Protein AF-0000000083237982 (afdb_homodimer)

Secondary structure (DSSP, 8-state):
-----HHHHHHHHHHHHHHTSSSS---HHHHHHHHHH---TTHHHHHTTSSSTTTHHHHHHHHHHHHHHHTTSHHHHHHHHHHHHHHHHHHHHHTPPPPSBTTTSSB--TTT--GGGGSHHHHHHHHHIIIIIISHHHHHHHHHHHSSTT-------------TTS----------SS-EEEEEPP--HHHHHHHHHHHHHHHHHHHHHHH-TT--HHHHHHHHHHHHTT--HHHHHHHHHTTSS--HHHHHHHHHHHHHHHHHHHHHHHHHTTTSSBPPEEEEEEEEEEEEEEETTTEEEEEEEEEEEEEEEEPPHHHHHTS-GGGSSHHHHHHHHHTTTTPPP-GGGTSPPHHHHHHHHHHHHHHHHHHHHHHTEEES-TTTSPPSSPPPSSBPP----EEEEPPPBSS-TTSHHHHHHHHHHHHHHHT--HHHHHTSBEEEEE-HHHHHHHHHHHHHHTT-S-HHHHTTTEEEEEPHHHHHHHHHHHHHHHTT--TT-TT--SHHHHHHHHT--SS-GGGGT-HHHHHHHHHHHHHHHHHHHHHHHTT-TTSPP----EEE-HHHHHHHHHHHIIIIISHHHHHHHHTSS-HHHHHHHHHHHHHHHHHHHHHHHHHTBHHHHHHHHHHHHHHTTTSTT-TTHHHHHHHHHHIIIIIS-HHHHHHHHHTTEE-TTS-TT--EEHHHHHHHHHHHHHHHHHHT-TT--HHHIIIIIGGGHHHHHHHHHHHHHHTTEEEEE--------HHHHHHHHHHHHHHTTT--S--SSS--PPPPP-HHHHHHHHHHHHHHSHHHHIIIIITTTS---TT--SGGGSS--S-------/-----HHHHHHHHHHHHHHTSSSS---HHHHHHHHHH---TTHHHHHTTSSSTTTHHHHHHHHHHHHHHHTTSHHHHHHHHHHHHHHHHHHHHHTPPPPSBTTTSSB--TTT--GGGGSHHHHHHHHHIIIIIISHHHHHHHHHHHSSTT-------------SS-------S---SS-EEEEEPP--HHHHHHHHHHHHHHHHHHHHHHH-TT--HHHHHHHHHHHHTT--HHHHHHHHHTTSS--HHHHHHHHHHHHHHHHHHHHHHHHHTTTSSBPPEEEEEEEEEEEEEEETTTEEEEEEEEEEEEEEEEPPHHHHHTS-GGGSSHHHHHHHHHTTTTPPP-GGGTSPPHHHHHHHHHHHHHHHHHHHHHHTEEES-TTTSPPSSPPPSSBPP-PPPEEEEPPPBSS-TTSHHHHHHHHHHHHHHHT--HHHHHTSBEEEEE-HHHHHHHHHHHHHHTT-SSHHHHTTTEEEEEPHHHHHHHHHHHHHHHTT--TT-TT--SHHHHHHHHT---S-GGGGT-HHHHHHHHHHHHHHHHHHHHHHHTT-TTSPP----EEE-HHHHHHHHHHHIIIIISHHHHHHHHTSSSHHHHHHHHHHHHHHHHHHHHHHHHHTBHHHHHHHHHHHHHHTTTSTT-HHHHHHHHHHHHIIIIIS-HHHHHHHHHTTEE-TTS-TT--EEHHHHHHHHHHHHHHHHHHT-TT--HHHIIIIIGGGHHHHHHHHHHHHHHTTEEEEE--------HHHHHHHHHHHHHHTTT--S--SS---PPPPP-HHHHHHHHHHHHHHSHHHHIIIIITTTS---TT--SGGGSS--S-------

Foldseek 3Di:
DPPDPPVVVVVVVVVQVVCCDPDHHDGPVVVVVCLVPPPPPPSCVVCVCCVPPVNVVVNVVVVVVVLVVLCPDPVSVVVVVVVVVVVLVVVQVVLQFDDDDPPNGQADALQDDELVLLDPVNLVVLLCCLCPPRGVVQLVVQLVVCVDPPVCVVCPVPVPPPPPPPDDDDDDDFDDQFFKDWDFPPDDPVLSSLVSSLVSSQVSLQVSCVVPVRNCSQQLNVLLLCLLQLAEQVVQVVCVVSRRHPHNVRNLSSLLNHLVVLLVVLLVVQVVCLPQQAGFAKEKEKFKAWAWDQDPVPGTDIDIFIWMWIKTWDDDPVLVVVFDSVQFHLVNLVVLLQCLVVDADDLVLLDDDPVRVVLVLLLLLLCLLLLCCQFAADAPDQVPFRHVDRDFDAFFALAAIDMAIAFIGRFHLLALVSLVRVVVVVCVSNNDDLCSVLRHQYEYEYALSNVVSPLVNLVVQLLDPDVSSNSSSYDYAHALVNVLLVLLLLLLVLQLWDPVAPLRPGLLLLCVLLPHHSDDVVVVVPSVVSLVSLVQSLSLLSNCLLCVLVVNLVPARPRDYYYDHSVVSRVSSVVSCVCQVDPVNLVVLCPFPDQLQNSSSLSNNVSSLSVQCVQCQLQRRLRSNLSSLSLSLLLVQQGPPPQSCVFRSLQNSCCLPPSRDPSNSSSVSSQQWHANHSDGSSIDGSNVVVVSLSSSLNSSQVSNDRPRDVCCSRSRCRSCVVVSVVSNVVVVVSSVIDIDRDRDDDDRDSSSSSSSSVSCVVSVSNDRHPPDDDDPHDHRDNSSVVSSVSVNVQSVDVVSCCQRHSQSSHDSDNPPDDDNPPPPPPSDPPPDD/DPPDDPVVVVVVVVVQVVCCDPDHHDGPVVVVVCLVPPPPPPSCVVCVCCVPPVNVVVNVVVVVVVLVVLCPDPVSVVVVVVVVVVVLVVVQVVLQFDDDDPPNGQADALQDDELVLLDPVNLVVLLCCLCPPRGVVQLVVQLVVCVDPPVCVVCPVPVVPPPVPPDDDDDPDFDDQFFKDWDFPPDDPVLSSLVSSLVSSQVSLQVSCVVPVRNCSQQLNVLLLCLLQLAEQVVQVVCVVSRRHPHNVRNLSSLLNHLVVLLVVLLVVQVVCLPQQEGFEKEKEKFKAWAWDQDPPPGTDIDIFIWMWIKTWDDDPVLVVVFDSVQFHLVNLVVLLQCLVVDADDLVLLDDDPVRVVLVLLLLLLCLLLLCCQFAADAPDQVPFRHVDRDFDAFFFLAAIDMAIAFIGRFHLLALVSLVRVVVVVCVSNNDDLCSVQRHQYEYEYALSNVVSPLVNLVVQQQPPDVSSNSSSYDYDHALVNVLLVLLLLLLVLQLWDPVAPLRPGLLLLCVLLPHHSDRPVVVVPSVVSLVSLVQSLSLLSNCLLCVLVVCLPDARPRDYYYDHSVVSRVSSVVSCVCQVDPVNLVVLCPFPDQLQNSSSLSSNVSSLSVQCVQCQLQRRLRSNLSSLSLSLLLVQQGPPPQSCVFVSLQNSCCLPPSRDPSNSSSVSSQQWHANRSDGSSIDGSNVNVVSLSSSLNSSQVSNDNDRDVCSSRSRCRSCVVVSVVSNVVVVVSSVIDIDRDDDDDDRDSSSSSSSSVSCVVSVSNDRDPDPPDDDHDHRDNSSVVSSVSVNVQSVDVVSCCQRHSPSSHSSDNPPDDDNPPPPPPSPPPPDD

Structure (mmCIF, N/CA/C/O backbone):
data_AF-0000000083237982-model_v1
#
loop_
_entity.id
_entity.type
_entity.pdbx_description
1 polymer 'DUF6589 domain-containing protein'
#
loop_
_atom_site.group_PDB
_atom_site.id
_atom_site.type_symbol
_atom_site.label_atom_id
_atom_site.label_alt_id
_atom_site.label_comp_id
_atom_site.label_asym_id
_atom_site.label_entity_id
_atom_site.label_seq_id
_atom_site.pdbx_PDB_ins_code
_atom_site.Cartn_x
_atom_site.Cartn_y
_atom_site.Cartn_z
_atom_site.occupancy
_atom_site.B_iso_or_equiv
_atom_site.auth_seq_id
_atom_site.auth_comp_id
_atom_site.auth_asym_id
_atom_site.auth_atom_id
_atom_site.pdbx_PDB_model_num
ATOM 1 N N . MET A 1 1 ? -64.562 21.078 -1.532 1 35.62 1 MET A N 1
ATOM 2 C CA . MET A 1 1 ? -65.812 21.797 -1.558 1 35.62 1 MET A CA 1
ATOM 3 C C . MET A 1 1 ? -66.625 21.516 -0.291 1 35.62 1 MET A C 1
ATOM 5 O O . MET A 1 1 ? -66.812 20.359 0.076 1 35.62 1 MET A O 1
ATOM 9 N N . ALA A 1 2 ? -66.562 22.422 0.444 1 50.56 2 ALA A N 1
ATOM 10 C CA . ALA A 1 2 ? -67.375 22.234 1.658 1 50.56 2 ALA A CA 1
ATOM 11 C C . ALA A 1 2 ? -68.812 21.844 1.324 1 50.56 2 ALA A C 1
ATOM 13 O O . ALA A 1 2 ? -69.5 22.547 0.591 1 50.56 2 ALA A O 1
ATOM 14 N N . THR A 1 3 ? -69.062 20.562 1.205 1 56.03 3 THR A N 1
ATOM 15 C CA . THR A 1 3 ? -70.438 20.078 0.912 1 56.03 3 THR A CA 1
ATOM 16 C C . THR A 1 3 ? -71.438 20.734 1.824 1 56.03 3 THR A C 1
ATOM 18 O O . THR A 1 3 ? -71.312 20.719 3.047 1 56.03 3 THR A O 1
ATOM 21 N N . ASN A 1 4 ? -72.125 21.609 1.245 1 64.25 4 ASN A N 1
ATOM 22 C CA . ASN A 1 4 ? -73.188 22.406 1.899 1 64.25 4 ASN A CA 1
ATOM 23 C C . ASN A 1 4 ? -74.375 21.531 2.32 1 64.25 4 ASN A C 1
ATOM 25 O O . ASN A 1 4 ? -74.938 20.812 1.498 1 64.25 4 ASN A O 1
ATOM 29 N N . HIS A 1 5 ? -74.375 21.172 3.574 1 80.31 5 HIS A N 1
ATOM 30 C CA . HIS A 1 5 ? -75.562 20.516 4.148 1 80.31 5 HIS A CA 1
ATOM 31 C C . HIS A 1 5 ? -76.375 21.5 5.004 1 80.31 5 HIS A C 1
ATOM 33 O O . HIS A 1 5 ? -76.312 21.453 6.234 1 80.31 5 HIS A O 1
ATOM 39 N N . PRO A 1 6 ? -77.125 22.281 4.398 1 82.44 6 PRO A N 1
ATOM 40 C CA . PRO A 1 6 ? -77.75 23.406 5.094 1 82.44 6 PRO A CA 1
ATOM 41 C C . PRO A 1 6 ? -78.562 22.984 6.332 1 82.44 6 PRO A C 1
ATOM 43 O O . PRO A 1 6 ? -78.5 23.656 7.363 1 82.44 6 PRO A O 1
ATOM 46 N N . VAL A 1 7 ? -79.188 21.766 6.223 1 86.44 7 VAL A N 1
ATOM 47 C CA . VAL A 1 7 ? -80.062 21.312 7.332 1 86.44 7 VAL A CA 1
ATOM 48 C C . VAL A 1 7 ? -79.188 20.953 8.523 1 86.44 7 VAL A C 1
ATOM 50 O O . VAL A 1 7 ? -79.5 21.281 9.672 1 86.44 7 VAL A O 1
ATOM 53 N N . VAL A 1 8 ? -78 20.438 8.258 1 89 8 VAL A N 1
ATOM 54 C CA . VAL A 1 8 ? -77.062 20.016 9.312 1 89 8 VAL A CA 1
ATOM 55 C C . VAL A 1 8 ? -76.375 21.219 9.898 1 89 8 VAL A C 1
ATOM 57 O O . VAL A 1 8 ? -76.188 21.312 11.117 1 89 8 VAL A O 1
ATOM 60 N N . ASP A 1 9 ? -76.125 22.281 9.141 1 89.25 9 ASP A N 1
ATOM 61 C CA . ASP A 1 9 ? -75.438 23.484 9.586 1 89.25 9 ASP A CA 1
ATOM 62 C C . ASP A 1 9 ? -76.312 24.312 10.516 1 89.25 9 ASP A C 1
ATOM 64 O O . ASP A 1 9 ? -75.812 24.906 11.477 1 89.25 9 ASP A O 1
ATOM 68 N N . GLU A 1 10 ? -77.562 24.344 10.117 1 87.62 10 GLU A N 1
ATOM 69 C CA . GLU A 1 10 ? -78.5 25.047 10.977 1 87.62 10 GLU A CA 1
ATOM 70 C C . GLU A 1 10 ? -78.562 24.406 12.352 1 87.62 10 GLU A C 1
ATOM 72 O O . GLU A 1 10 ? -78.625 25.094 13.367 1 87.62 10 GLU A O 1
ATOM 77 N N . LYS A 1 11 ? -78.562 23.109 12.336 1 90.81 11 LYS A N 1
ATOM 78 C CA . LYS A 1 11 ? -78.562 22.391 13.594 1 90.81 11 LYS A CA 1
ATOM 79 C C . LYS A 1 11 ? -77.312 22.672 14.406 1 90.81 11 LYS A C 1
ATOM 81 O O . LYS A 1 11 ? -77.375 22.828 15.625 1 90.81 11 LYS A O 1
ATOM 86 N N . VAL A 1 12 ? -76.125 22.688 13.797 1 91.44 12 VAL A N 1
ATOM 87 C CA . VAL A 1 12 ? -74.875 22.984 14.43 1 91.44 12 VAL A CA 1
ATOM 88 C C . VAL A 1 12 ? -74.875 24.375 15.062 1 91.44 12 VAL A C 1
ATOM 90 O O . VAL A 1 12 ? -74.438 24.562 16.203 1 91.44 12 VAL A O 1
ATOM 93 N N . LEU A 1 13 ? -75.562 25.359 14.367 1 89.44 13 LEU A N 1
ATOM 94 C CA . LEU A 1 13 ? -75.688 26.719 14.883 1 89.44 13 LEU A CA 1
ATOM 95 C C . LEU A 1 13 ? -76.562 26.766 16.109 1 89.44 13 LEU A C 1
ATOM 97 O O . LEU A 1 13 ? -76.312 27.469 17.078 1 89.44 13 LEU A O 1
ATOM 101 N N . GLN A 1 14 ? -77.625 25.953 16 1 89.75 14 GLN A N 1
ATOM 102 C CA . GLN A 1 14 ? -78.562 25.875 17.125 1 89.75 14 GLN A CA 1
ATOM 103 C C . GLN A 1 14 ? -77.875 25.297 18.359 1 89.75 14 GLN A C 1
ATOM 105 O O . GLN A 1 14 ? -78.125 25.766 19.484 1 89.75 14 GLN A O 1
ATOM 110 N N . VAL A 1 15 ? -77.062 24.312 18.109 1 92.06 15 VAL A N 1
ATOM 111 C CA . VAL A 1 15 ? -76.312 23.672 19.219 1 92.06 15 VAL A CA 1
ATOM 112 C C . VAL A 1 15 ? -75.25 24.641 19.781 1 92.06 15 VAL A C 1
ATOM 114 O O . VAL A 1 15 ? -75.062 24.703 21 1 92.06 15 VAL A O 1
ATOM 117 N N . CYS A 1 16 ? -74.562 25.422 19.016 1 91.62 16 CYS A N 1
ATOM 118 C CA . CYS A 1 16 ? -73.625 26.406 19.469 1 91.62 16 CYS A CA 1
ATOM 119 C C . CYS A 1 16 ? -74.312 27.453 20.375 1 91.62 16 CYS A C 1
ATOM 121 O O . CYS A 1 16 ? -73.75 27.859 21.375 1 91.62 16 CYS A O 1
ATOM 123 N N . LYS A 1 17 ? -75.562 27.828 19.953 1 88.81 17 LYS A N 1
ATOM 124 C CA . LYS A 1 17 ? -76.312 28.766 20.766 1 88.81 17 LYS A CA 1
ATOM 125 C C . LYS A 1 17 ? -76.688 28.156 22.109 1 88.81 17 LYS A C 1
ATOM 127 O O . LYS A 1 17 ? -76.625 28.812 23.156 1 88.81 17 LYS A O 1
ATOM 132 N N . HIS A 1 18 ? -77.062 26.859 21.984 1 90.94 18 HIS A N 1
ATOM 133 C CA . HIS A 1 18 ? -77.375 26.125 23.219 1 90.94 18 HIS A CA 1
ATOM 134 C C . HIS A 1 18 ? -76.188 26.016 24.125 1 90.94 18 HIS A C 1
ATOM 136 O O . HIS A 1 18 ? -76.312 26.141 25.344 1 90.94 18 HIS A O 1
ATOM 142 N N . LEU A 1 19 ? -74.938 25.797 23.609 1 92 19 LEU A N 1
ATOM 143 C CA . LEU A 1 19 ? -73.688 25.703 24.375 1 92 19 LEU A CA 1
ATOM 144 C C . LEU A 1 19 ? -73.375 27.016 25.078 1 92 19 LEU A C 1
ATOM 146 O O . LEU A 1 19 ? -72.875 27.016 26.203 1 92 19 LEU A O 1
ATOM 150 N N . ASN A 1 20 ? -73.812 28.141 24.438 1 88.31 20 ASN A N 1
ATOM 151 C CA . ASN A 1 20 ? -73.562 29.469 24.953 1 88.31 20 ASN A CA 1
ATOM 152 C C . ASN A 1 20 ? -74.688 30 25.812 1 88.31 20 ASN A C 1
ATOM 154 O O . ASN A 1 20 ? -74.688 31.188 26.156 1 88.31 20 ASN A O 1
ATOM 158 N N . SER A 1 21 ? -75.562 29.172 26.141 1 88.81 21 SER A N 1
ATOM 159 C CA . SER A 1 21 ? -76.75 29.609 26.938 1 88.81 21 SER A CA 1
ATOM 160 C C . SER A 1 21 ? -76.5 29.328 28.422 1 88.81 21 SER A C 1
ATOM 162 O O . SER A 1 21 ? -75.75 28.438 28.781 1 88.81 21 SER A O 1
ATOM 164 N N . LEU A 1 22 ? -77.125 30.125 29.312 1 84.69 22 LEU A N 1
ATOM 165 C CA . LEU A 1 22 ? -77.125 30.016 30.766 1 84.69 22 LEU A CA 1
ATOM 166 C C . LEU A 1 22 ? -77.812 28.766 31.234 1 84.69 22 LEU A C 1
ATOM 168 O O . LEU A 1 22 ? -78.625 28.203 30.516 1 84.69 22 LEU A O 1
ATOM 172 N N . PRO A 1 23 ? -77.375 28.156 32.312 1 85.06 23 PRO A N 1
ATOM 173 C CA . PRO A 1 23 ? -76.562 28.672 33.406 1 85.06 23 PRO A CA 1
ATOM 174 C C . PRO A 1 23 ? -75.062 28.391 33.219 1 85.06 23 PRO A C 1
ATOM 176 O O . PRO A 1 23 ? -74.25 29.031 33.844 1 85.06 23 PRO A O 1
ATOM 179 N N . THR A 1 24 ? -74.75 27.359 32.438 1 86.81 24 THR A N 1
ATOM 180 C CA . THR A 1 24 ? -73.375 27.047 32.219 1 86.81 24 THR A CA 1
ATOM 181 C C . THR A 1 24 ? -72.938 27.234 30.75 1 86.81 24 THR A C 1
ATOM 183 O O . THR A 1 24 ? -73.438 26.5 29.891 1 86.81 24 THR A O 1
ATOM 186 N N . LYS A 1 25 ? -72.125 28.219 30.453 1 88.25 25 LYS A N 1
ATOM 187 C CA . LYS A 1 25 ? -71.688 28.5 29.094 1 88.25 25 LYS A CA 1
ATOM 188 C C . LYS A 1 25 ? -70.375 27.766 28.766 1 88.25 25 LYS A C 1
ATOM 190 O O . LYS A 1 25 ? -69.438 27.797 29.547 1 88.25 25 LYS A O 1
ATOM 195 N N . ILE A 1 26 ? -70.438 27.062 27.75 1 89.06 26 ILE A N 1
ATOM 196 C CA . ILE A 1 26 ? -69.188 26.406 27.297 1 89.06 26 ILE A CA 1
ATOM 197 C C . ILE A 1 26 ? -69 26.609 25.781 1 89.06 26 ILE A C 1
ATOM 199 O O . ILE A 1 26 ? -69.938 27.047 25.109 1 89.06 26 ILE A O 1
ATOM 203 N N . THR A 1 27 ? -67.812 26.469 25.297 1 89.81 27 THR A N 1
ATOM 204 C CA . THR A 1 27 ? -67.562 26.594 23.875 1 89.81 27 THR A CA 1
ATOM 205 C C . THR A 1 27 ? -67.562 25.234 23.188 1 89.81 27 THR A C 1
ATOM 207 O O . THR A 1 27 ? -67.5 24.188 23.844 1 89.81 27 THR A O 1
ATOM 210 N N . PRO A 1 28 ? -67.75 25.188 21.828 1 89.81 28 PRO A N 1
ATOM 211 C CA . PRO A 1 28 ? -67.75 23.906 21.125 1 89.81 28 PRO A CA 1
ATOM 212 C C . PRO A 1 28 ? -66.438 23.109 21.422 1 89.81 28 PRO A C 1
ATOM 214 O O . PRO A 1 28 ? -66.5 21.875 21.531 1 89.81 28 PRO A O 1
ATOM 217 N N . LYS A 1 29 ? -65.375 23.734 21.625 1 92.38 29 LYS A N 1
ATOM 218 C CA . LYS A 1 29 ? -64.125 23.094 21.953 1 92.38 29 LYS A CA 1
ATOM 219 C C . LYS A 1 29 ? -64.188 22.391 23.312 1 92.38 29 LYS A C 1
ATOM 221 O O . LYS A 1 29 ? -63.75 21.234 23.438 1 92.38 29 LYS A O 1
ATOM 226 N N . VAL A 1 30 ? -64.688 23.078 24.203 1 89.81 30 VAL A N 1
ATOM 227 C CA . VAL A 1 30 ? -64.812 22.531 25.547 1 89.81 30 VAL A CA 1
ATOM 228 C C . VAL A 1 30 ? -65.812 21.375 25.531 1 89.81 30 VAL A C 1
ATOM 230 O O . VAL A 1 30 ? -65.625 20.375 26.219 1 89.81 30 VAL A O 1
ATOM 233 N N . PHE A 1 31 ? -66.812 21.547 24.734 1 91.5 31 PHE A N 1
ATOM 234 C CA . PHE A 1 31 ? -67.812 20.5 24.609 1 91.5 31 PHE A CA 1
ATOM 235 C C . PHE A 1 31 ? -67.188 19.188 24.156 1 91.5 31 PHE A C 1
ATOM 237 O O . PHE A 1 31 ? -67.312 18.172 24.812 1 91.5 31 PHE A O 1
ATOM 244 N N . ILE A 1 32 ? -66.5 19.219 22.984 1 91.56 32 ILE A N 1
ATOM 245 C CA . ILE A 1 32 ? -65.938 18 22.422 1 91.56 32 ILE A CA 1
ATOM 246 C C . ILE A 1 32 ? -64.812 17.453 23.344 1 91.56 32 ILE A C 1
ATOM 248 O O . ILE A 1 32 ? -64.688 16.234 23.531 1 91.56 32 ILE A O 1
ATOM 252 N N . SER A 1 33 ? -64 18.266 24 1 91.62 33 SER A N 1
ATOM 253 C CA . SER A 1 33 ? -62.938 17.844 24.906 1 91.62 33 SER A CA 1
ATOM 254 C C . SER A 1 33 ? -63.5 17.094 26.109 1 91.62 33 SER A C 1
ATOM 256 O O . SER A 1 33 ? -63 16.016 26.453 1 91.62 33 SER A O 1
ATOM 258 N N . ARG A 1 34 ? -64.625 17.625 26.578 1 90 34 ARG A N 1
ATOM 259 C CA . ARG A 1 34 ? -65.188 17 27.75 1 90 34 ARG A CA 1
ATOM 260 C C . ARG A 1 34 ? -65.938 15.727 27.359 1 90 34 ARG A C 1
ATOM 262 O O . ARG A 1 34 ? -66 14.758 28.125 1 90 34 ARG A O 1
ATOM 269 N N . PHE A 1 35 ? -66.562 15.82 26.203 1 91.75 35 PHE A N 1
ATOM 270 C CA . PHE A 1 35 ? -67.25 14.625 25.688 1 91.75 35 PHE A CA 1
ATOM 271 C C . PHE A 1 35 ? -66.25 13.461 25.609 1 91.75 35 PHE A C 1
ATOM 273 O O . PHE A 1 35 ? -66.562 12.336 25.969 1 91.75 35 PHE A O 1
ATOM 280 N N . LEU A 1 36 ? -65 13.711 25.219 1 91 36 LEU A N 1
ATOM 281 C CA . LEU A 1 36 ? -64 12.68 25 1 91 36 LEU A CA 1
ATOM 282 C C . LEU A 1 36 ? -63.344 12.25 26.297 1 91 36 LEU A C 1
ATOM 284 O O . LEU A 1 36 ? -62.844 11.125 26.422 1 91 36 LEU A O 1
ATOM 288 N N . GLN A 1 37 ? -63.375 13.023 27.453 1 89.19 37 GLN A N 1
ATOM 289 C CA . GLN A 1 37 ? -62.594 12.758 28.656 1 89.19 37 GLN A CA 1
ATOM 290 C C . GLN A 1 37 ? -63.469 12.359 29.828 1 89.19 37 GLN A C 1
ATOM 292 O O . GLN A 1 37 ? -63 11.703 30.766 1 89.19 37 GLN A O 1
ATOM 297 N N . SER A 1 38 ? -64.688 12.711 29.75 1 86.69 38 SER A N 1
ATOM 298 C CA . SER A 1 38 ? -65.562 12.586 30.922 1 86.69 38 SER A CA 1
ATOM 299 C C . SER A 1 38 ? -65.812 11.125 31.297 1 86.69 38 SER A C 1
ATOM 301 O O . SER A 1 38 ? -65.938 10.273 30.422 1 86.69 38 SER A O 1
ATOM 303 N N . GLY A 1 39 ? -65.75 10.859 32.594 1 81.5 39 GLY A N 1
ATOM 304 C CA . GLY A 1 39 ? -66 9.523 33.125 1 81.5 39 GLY A CA 1
ATOM 305 C C . GLY A 1 39 ? -67.438 9.258 33.469 1 81.5 39 GLY A C 1
ATOM 306 O O . GLY A 1 39 ? -67.75 8.219 34.062 1 81.5 39 GLY A O 1
ATOM 307 N N . HIS A 1 40 ? -68.25 10.305 33.125 1 82.06 40 HIS A N 1
ATOM 308 C CA . HIS A 1 40 ? -69.688 10.102 33.406 1 82.06 40 HIS A CA 1
ATOM 309 C C . HIS A 1 40 ? -70.188 8.82 32.75 1 82.06 40 HIS A C 1
ATOM 311 O O . HIS A 1 40 ? -69.812 8.539 31.594 1 82.06 40 HIS A O 1
ATOM 317 N N . SER A 1 41 ? -70.938 8.023 33.438 1 78.94 41 SER A N 1
ATOM 318 C CA . SER A 1 41 ? -71.25 6.648 33.094 1 78.94 41 SER A CA 1
ATOM 319 C C . SER A 1 41 ? -71.938 6.559 31.719 1 78.94 41 SER A C 1
ATOM 321 O O . SER A 1 41 ? -71.75 5.559 31.016 1 78.94 41 SER A O 1
ATOM 323 N N . ASP A 1 42 ? -72.562 7.562 31.125 1 80.5 42 ASP A N 1
ATOM 324 C CA . ASP A 1 42 ? -73.312 7.477 29.875 1 80.5 42 ASP A CA 1
ATOM 325 C C . ASP A 1 42 ? -72.438 7.887 28.688 1 80.5 42 ASP A C 1
ATOM 327 O O . ASP A 1 42 ? -72.75 7.543 27.547 1 80.5 42 ASP A O 1
ATOM 331 N N . LEU A 1 43 ? -71.438 8.578 28.938 1 83.56 43 LEU A N 1
ATOM 332 C CA . LEU A 1 43 ? -70.688 9.195 27.844 1 83.56 43 LEU A CA 1
ATOM 333 C C . LEU A 1 43 ? -69.75 8.195 27.203 1 83.56 43 LEU A C 1
ATOM 335 O O . LEU A 1 43 ? -69.562 8.172 25.984 1 83.56 43 LEU A O 1
ATOM 339 N N . PRO A 1 44 ? -69.125 7.301 27.953 1 80.75 44 PRO A N 1
ATOM 340 C CA . PRO A 1 44 ? -68.312 6.289 27.328 1 80.75 44 PRO A CA 1
ATOM 341 C C . PRO A 1 44 ? -69 5.418 26.312 1 80.75 44 PRO A C 1
ATOM 343 O O . PRO A 1 44 ? -68.438 5.027 25.297 1 80.75 44 PRO A O 1
ATOM 346 N N . LEU A 1 45 ? -70.25 5.18 26.547 1 79.06 45 LEU A N 1
ATOM 347 C CA . LEU A 1 45 ? -71.062 4.367 25.656 1 79.06 45 LEU A CA 1
ATOM 348 C C . LEU A 1 45 ? -71.312 5.082 24.312 1 79.06 45 LEU A C 1
ATOM 350 O O . LEU A 1 45 ? -71.375 4.441 23.266 1 79.06 45 LEU A O 1
ATOM 354 N N . LEU A 1 46 ? -71.375 6.402 24.453 1 80.5 46 LEU A N 1
ATOM 355 C CA . LEU A 1 46 ? -71.625 7.203 23.266 1 80.5 46 LEU A CA 1
ATOM 356 C C . LEU A 1 46 ? -70.375 7.309 22.391 1 80.5 46 LEU A C 1
ATOM 358 O O . LEU A 1 46 ? -70.5 7.5 21.188 1 80.5 46 LEU A O 1
ATOM 362 N N . ARG A 1 47 ? -69.125 7.148 23.031 1 84.38 47 ARG A N 1
ATOM 363 C CA . ARG A 1 47 ? -67.938 7.301 22.234 1 84.38 47 ARG A CA 1
ATOM 364 C C . ARG A 1 47 ? -67.25 5.949 22 1 84.38 47 ARG A C 1
ATOM 366 O O . ARG A 1 47 ? -66.125 5.891 21.5 1 84.38 47 ARG A O 1
ATOM 373 N N . GLY A 1 48 ? -67.875 4.828 22.328 1 79.25 48 GLY A N 1
ATOM 374 C CA . GLY A 1 48 ? -67.312 3.49 22.281 1 79.25 48 GLY A CA 1
ATOM 375 C C . GLY A 1 48 ? -66.75 3.121 20.891 1 79.25 48 GLY A C 1
ATOM 376 O O . GLY A 1 48 ? -65.812 2.324 20.766 1 79.25 48 GLY A O 1
ATOM 377 N N . HIS A 1 49 ? -67.312 3.725 19.828 1 83.06 49 HIS A N 1
ATOM 378 C CA . HIS A 1 49 ? -66.938 3.283 18.5 1 83.06 49 HIS A CA 1
ATOM 379 C C . HIS A 1 49 ? -65.938 4.223 17.859 1 83.06 49 HIS A C 1
ATOM 381 O O . HIS A 1 49 ? -65.5 4.035 16.703 1 83.06 49 HIS A O 1
ATOM 387 N N . TRP A 1 50 ? -65.438 5.148 18.656 1 90.44 50 TRP A N 1
ATOM 388 C CA . TRP A 1 50 ? -64.562 6.172 18.078 1 90.44 50 TRP A CA 1
ATOM 389 C C . TRP A 1 50 ? -63.188 5.594 17.703 1 90.44 50 TRP A C 1
ATOM 391 O O . TRP A 1 50 ? -62.531 6.074 16.781 1 90.44 50 TRP A O 1
ATOM 401 N N . ALA A 1 51 ? -62.688 4.543 18.438 1 88.5 51 ALA A N 1
ATOM 402 C CA . ALA A 1 51 ? -61.375 3.977 18.219 1 88.5 51 ALA A CA 1
ATOM 403 C C . ALA A 1 51 ? -61.469 2.576 17.625 1 88.5 51 ALA A C 1
ATOM 405 O O . ALA A 1 51 ? -60.438 1.952 17.328 1 88.5 51 ALA A O 1
ATOM 406 N N . GLY A 1 52 ? -62.688 2.111 17.391 1 87.69 52 GLY A N 1
ATOM 407 C CA . GLY A 1 52 ? -62.875 0.762 16.891 1 87.69 52 GLY A CA 1
ATOM 408 C C . GLY A 1 52 ? -63 0.701 15.383 1 87.69 52 GLY A C 1
ATOM 409 O O . GLY A 1 52 ? -62.969 1.734 14.711 1 87.69 52 GLY A O 1
ATOM 410 N N . ASP A 1 53 ? -63.25 -0.414 14.773 1 87.25 53 ASP A N 1
ATOM 411 C CA . ASP A 1 53 ? -63.219 -0.729 13.344 1 87.25 53 ASP A CA 1
ATOM 412 C C . ASP A 1 53 ? -64.25 0.08 12.594 1 87.25 53 ASP A C 1
ATOM 414 O O . ASP A 1 53 ? -64 0.558 11.484 1 87.25 53 ASP A O 1
ATOM 418 N N . LYS A 1 54 ? -65.438 0.337 13.273 1 86.62 54 LYS A N 1
ATOM 419 C CA . LYS A 1 54 ? -66.562 0.961 12.578 1 86.62 54 LYS A CA 1
ATOM 420 C C . LYS A 1 54 ? -66.438 2.482 12.602 1 86.62 54 LYS A C 1
ATOM 422 O O . LYS A 1 54 ? -66.938 3.162 11.711 1 86.62 54 LYS A O 1
ATOM 427 N N . GLY A 1 55 ? -65.688 2.953 13.656 1 90.31 55 GLY A N 1
ATOM 428 C CA . GLY A 1 55 ? -65.75 4.398 13.812 1 90.31 55 GLY A CA 1
ATOM 429 C C . GLY A 1 55 ? -64.375 5.055 13.586 1 90.31 55 GLY A C 1
ATOM 430 O O . GLY A 1 55 ? -64.312 6.277 13.484 1 90.31 55 GLY A O 1
ATOM 431 N N . ILE A 1 56 ? -63.25 4.242 13.344 1 92.81 56 ILE A N 1
ATOM 432 C CA . ILE A 1 56 ? -61.906 4.777 13.336 1 92.81 56 ILE A CA 1
ATOM 433 C C . ILE A 1 56 ? -61.719 5.66 12.102 1 92.81 56 ILE A C 1
ATOM 435 O O . ILE A 1 56 ? -61.031 6.699 12.18 1 92.81 56 ILE A O 1
ATOM 439 N N . ASN A 1 57 ? -62.312 5.379 10.961 1 92.75 57 ASN A N 1
ATOM 440 C CA . ASN A 1 57 ? -62.125 6.141 9.727 1 92.75 57 ASN A CA 1
ATOM 441 C C . ASN A 1 57 ? -62.688 7.562 9.859 1 92.75 57 ASN A C 1
ATOM 443 O O . ASN A 1 57 ? -62 8.523 9.477 1 92.75 57 ASN A O 1
ATOM 447 N N . THR A 1 58 ? -63.938 7.66 10.438 1 91.62 58 THR A N 1
ATOM 448 C CA . THR A 1 58 ? -64.562 8.977 10.602 1 91.62 58 THR A CA 1
ATOM 449 C C . THR A 1 58 ? -63.812 9.781 11.672 1 91.62 58 THR A C 1
ATOM 451 O O . THR A 1 58 ? -63.781 11.008 11.609 1 91.62 58 THR A O 1
ATOM 454 N N . THR A 1 59 ? -63.25 9.062 12.664 1 93.38 59 THR A N 1
ATOM 455 C CA . THR A 1 59 ? -62.438 9.742 13.688 1 93.38 59 THR A CA 1
ATOM 456 C C . THR A 1 59 ? -61.188 10.336 13.094 1 93.38 59 THR A C 1
ATOM 458 O O . THR A 1 59 ? -60.812 11.484 13.383 1 93.38 59 THR A O 1
ATOM 461 N N . MET A 1 60 ? -60.5 9.578 12.203 1 94 60 MET A N 1
ATOM 462 C CA . MET A 1 60 ? -59.281 10.062 11.578 1 94 60 MET A CA 1
ATOM 463 C C . MET A 1 60 ? -59.562 11.211 10.617 1 94 60 MET A C 1
ATOM 465 O O . MET A 1 60 ? -58.75 12.117 10.469 1 94 60 MET A O 1
ATOM 469 N N . GLU A 1 61 ? -60.781 11.188 9.992 1 93.44 61 GLU A N 1
ATOM 470 C CA . GLU A 1 61 ? -61.188 12.305 9.156 1 93.44 61 GLU A CA 1
ATOM 471 C C . GLU A 1 61 ? -61.344 13.586 9.977 1 93.44 61 GLU A C 1
ATOM 473 O O . GLU A 1 61 ? -61.031 14.68 9.484 1 93.44 61 GLU A O 1
ATOM 478 N N . LEU A 1 62 ? -61.812 13.406 11.18 1 93.31 62 LEU A N 1
ATOM 479 C CA . LEU A 1 62 ? -61.906 14.555 12.078 1 93.31 62 LEU A CA 1
ATOM 480 C C . LEU A 1 62 ? -60.531 15.133 12.391 1 93.31 62 LEU A C 1
ATOM 482 O O . LEU A 1 62 ? -60.375 16.359 12.438 1 93.31 62 LEU A O 1
ATOM 486 N N . VAL A 1 63 ? -59.531 14.25 12.648 1 94.31 63 VAL A N 1
ATOM 487 C CA . VAL A 1 63 ? -58.156 14.695 12.906 1 94.31 63 VAL A CA 1
ATOM 488 C C . VAL A 1 63 ? -57.625 15.461 11.703 1 94.31 63 VAL A C 1
ATOM 490 O O . VAL A 1 63 ? -56.969 16.5 11.859 1 94.31 63 VAL A O 1
ATOM 493 N N . GLU A 1 64 ? -57.938 15.023 10.539 1 94.69 64 GLU A N 1
ATOM 494 C CA . GLU A 1 64 ? -57.5 15.688 9.312 1 94.69 64 GLU A CA 1
ATOM 495 C C . GLU A 1 64 ? -58.125 17.062 9.18 1 94.69 64 GLU A C 1
ATOM 497 O O . GLU A 1 64 ? -57.5 18.016 8.734 1 94.69 64 GLU A O 1
ATOM 502 N N . THR A 1 65 ? -59.375 17.125 9.555 1 93.31 65 THR A N 1
ATOM 503 C CA . THR A 1 65 ? -60.094 18.391 9.516 1 93.31 65 THR A CA 1
ATOM 504 C C . THR A 1 65 ? -59.469 19.391 10.492 1 93.31 65 THR A C 1
ATOM 506 O O . THR A 1 65 ? -59.281 20.562 10.164 1 93.31 65 THR A O 1
ATOM 509 N N . LEU A 1 66 ? -59.156 18.859 11.68 1 94 66 LEU A N 1
ATOM 510 C CA . LEU A 1 66 ? -58.5 19.703 12.672 1 94 66 LEU A CA 1
ATOM 511 C C . LEU A 1 66 ? -57.156 20.203 12.148 1 94 66 LEU A C 1
ATOM 513 O O . LEU A 1 66 ? -56.844 21.375 12.297 1 94 66 LEU A O 1
ATOM 517 N N . ARG A 1 67 ? -56.344 19.328 11.531 1 94.12 67 ARG A N 1
ATOM 518 C CA . ARG A 1 67 ? -55.062 19.672 10.922 1 94.12 67 ARG A CA 1
ATOM 519 C C . ARG A 1 67 ? -55.25 20.812 9.922 1 94.12 67 ARG A C 1
ATOM 521 O O . ARG A 1 67 ? -54.438 21.766 9.914 1 94.12 67 ARG A O 1
ATOM 528 N N . SER A 1 68 ? -56.312 20.766 9.023 1 92.88 68 SER A N 1
ATOM 529 C CA . SER A 1 68 ? -56.531 21.766 8 1 92.88 68 SER A CA 1
ATOM 530 C C . SER A 1 68 ? -56.812 23.125 8.617 1 92.88 68 SER A C 1
ATOM 532 O O . SER A 1 68 ? -56.375 24.156 8.102 1 92.88 68 SER A O 1
ATOM 534 N N . VAL A 1 69 ? -57.5 23.125 9.742 1 91.94 69 VAL A N 1
ATOM 535 C CA . VAL A 1 69 ? -57.844 24.359 10.438 1 91.94 69 VAL A CA 1
ATOM 536 C C . VAL A 1 69 ? -56.594 24.938 11.094 1 91.94 69 VAL A C 1
ATOM 538 O O . VAL A 1 69 ? -56.344 26.141 11.016 1 91.94 69 VAL A O 1
ATOM 541 N N . ILE A 1 70 ? -55.844 24.094 11.703 1 93.81 70 ILE A N 1
ATOM 542 C CA . ILE A 1 70 ? -54.625 24.484 12.43 1 93.81 70 ILE A CA 1
ATOM 543 C C . ILE A 1 70 ? -53.594 25.078 11.453 1 93.81 70 ILE A C 1
ATOM 545 O O . ILE A 1 70 ? -52.969 26.094 11.75 1 93.81 70 ILE A O 1
ATOM 549 N N . ASN A 1 71 ? -53.469 24.562 10.242 1 92.88 71 ASN A N 1
ATOM 550 C CA . ASN A 1 71 ? -52.438 24.906 9.281 1 92.88 71 ASN A CA 1
ATOM 551 C C . ASN A 1 71 ? -52.75 26.219 8.555 1 92.88 71 ASN A C 1
ATOM 553 O O . ASN A 1 71 ? -51.969 26.672 7.715 1 92.88 71 ASN A O 1
ATOM 557 N N . LYS A 1 72 ? -53.812 26.891 8.859 1 90.25 72 LYS A N 1
ATOM 558 C CA . LYS A 1 72 ? -54.219 28.109 8.18 1 90.25 72 LYS A CA 1
ATOM 559 C C . LYS A 1 72 ? -53.344 29.281 8.594 1 90.25 72 LYS A C 1
ATOM 561 O O . LYS A 1 72 ? -53.281 30.297 7.891 1 90.25 72 LYS A O 1
ATOM 566 N N . THR A 1 73 ? -52.719 29.141 9.812 1 92.88 73 THR A N 1
ATOM 567 C CA . THR A 1 73 ? -51.844 30.203 10.273 1 92.88 73 THR A CA 1
ATOM 568 C C . THR A 1 73 ? -50.406 29.688 10.445 1 92.88 73 THR A C 1
ATOM 570 O O . THR A 1 73 ? -50.188 28.484 10.523 1 92.88 73 THR A O 1
ATOM 573 N N . SER A 1 74 ? -49.5 30.609 10.469 1 92.19 74 SER A N 1
ATOM 574 C CA . SER A 1 74 ? -48.094 30.25 10.656 1 92.19 74 SER A CA 1
ATOM 575 C C . SER A 1 74 ? -47.844 29.672 12.047 1 92.19 74 SER A C 1
ATOM 577 O O . SER A 1 74 ? -47.094 28.719 12.195 1 92.19 74 SER A O 1
ATOM 579 N N . VAL A 1 75 ? -48.5 30.188 13 1 93 75 VAL A N 1
ATOM 580 C CA . VAL A 1 75 ? -48.375 29.719 14.375 1 93 75 VAL A CA 1
ATOM 581 C C . VAL A 1 75 ? -48.938 28.297 14.484 1 93 75 VAL A C 1
ATOM 583 O O . VAL A 1 75 ? -48.344 27.438 15.141 1 93 75 VAL A O 1
ATOM 586 N N . GLY A 1 76 ? -50.094 28.172 13.828 1 93.25 76 GLY A N 1
ATOM 587 C CA . GLY A 1 76 ? -50.688 26.844 13.82 1 93.25 76 GLY A CA 1
ATOM 588 C C . GLY A 1 76 ? -49.812 25.797 13.156 1 93.25 76 GLY A C 1
ATOM 589 O O . GLY A 1 76 ? -49.688 24.672 13.664 1 93.25 76 GLY A O 1
ATOM 590 N N . ARG A 1 77 ? -49.125 26.156 12.039 1 94.44 77 ARG A N 1
ATOM 591 C CA . ARG A 1 77 ? -48.25 25.25 11.328 1 94.44 77 ARG A CA 1
ATOM 592 C C . ARG A 1 77 ? -47.062 24.844 12.195 1 94.44 77 ARG A C 1
ATOM 594 O O . ARG A 1 77 ? -46.688 23.672 12.234 1 94.44 77 ARG A O 1
ATOM 601 N N . SER A 1 78 ? -46.469 25.766 12.82 1 93.69 78 SER A N 1
ATOM 602 C CA . SER A 1 78 ? -45.344 25.5 13.703 1 93.69 78 SER A CA 1
ATOM 603 C C . SER A 1 78 ? -45.75 24.578 14.844 1 93.69 78 SER A C 1
ATOM 605 O O . SER A 1 78 ? -45 23.656 15.195 1 93.69 78 SER A O 1
ATOM 607 N N . ALA A 1 79 ? -46.906 24.812 15.391 1 94.69 79 ALA A N 1
ATOM 608 C CA . ALA A 1 79 ? -47.375 23.984 16.484 1 94.69 79 ALA A CA 1
ATOM 609 C C . ALA A 1 79 ? -47.688 22.562 16.016 1 94.69 79 ALA A C 1
ATOM 611 O O . ALA A 1 79 ? -47.375 21.594 16.719 1 94.69 79 ALA A O 1
ATOM 612 N N . TRP A 1 80 ? -48.219 22.484 14.797 1 95.62 80 TRP A N 1
ATOM 613 C CA . TRP A 1 80 ? -48.531 21.188 14.227 1 95.62 80 TRP A CA 1
ATOM 614 C C . TRP A 1 80 ? -47.25 20.391 13.961 1 95.62 80 TRP A C 1
ATOM 616 O O . TRP A 1 80 ? -47.188 19.203 14.297 1 95.62 80 TRP A O 1
ATOM 626 N N . ASN A 1 81 ? -46.25 21.047 13.375 1 95.56 81 ASN A N 1
ATOM 627 C CA . ASN A 1 81 ? -44.969 20.391 13.109 1 95.56 81 ASN A CA 1
ATOM 628 C C . ASN A 1 81 ? -44.344 19.875 14.391 1 95.56 81 ASN A C 1
ATOM 630 O O . ASN A 1 81 ? -43.812 18.766 14.422 1 95.56 81 ASN A O 1
ATOM 634 N N . ALA A 1 82 ? -44.406 20.703 15.359 1 95.75 82 ALA A N 1
ATOM 635 C CA . ALA A 1 82 ? -43.844 20.312 16.641 1 95.75 82 ALA A CA 1
ATOM 636 C C . ALA A 1 82 ? -44.562 19.109 17.234 1 95.75 82 ALA A C 1
ATOM 638 O O . ALA A 1 82 ? -43.938 18.219 17.797 1 95.75 82 ALA A O 1
ATOM 639 N N . PHE A 1 83 ? -45.875 19.125 17.047 1 96.19 83 PHE A N 1
ATOM 640 C CA . PHE A 1 83 ? -46.719 18.031 17.547 1 96.19 83 PHE A CA 1
ATOM 641 C C . PHE A 1 83 ? -46.375 16.734 16.797 1 96.19 83 PHE A C 1
ATOM 643 O O . PHE A 1 83 ? -46.188 15.695 17.422 1 96.19 83 PHE A O 1
ATOM 650 N N . ILE A 1 84 ? -46.312 16.812 15.492 1 97 84 ILE A N 1
ATOM 651 C CA . ILE A 1 84 ? -46 15.641 14.68 1 97 84 ILE A CA 1
ATOM 652 C C . ILE A 1 84 ? -44.625 15.117 15.008 1 97 84 ILE A C 1
ATOM 654 O O . ILE A 1 84 ? -44.406 13.898 15.094 1 97 84 ILE A O 1
ATOM 658 N N . GLN A 1 85 ? -43.688 15.984 15.164 1 96.69 85 GLN A N 1
ATOM 659 C CA . GLN A 1 85 ? -42.312 15.586 15.516 1 96.69 85 GLN A CA 1
ATOM 660 C C . GLN A 1 85 ? -42.281 14.844 16.844 1 96.69 85 GLN A C 1
ATOM 662 O O . GLN A 1 85 ? -41.656 13.797 16.953 1 96.69 85 GLN A O 1
ATOM 667 N N . ALA A 1 86 ? -42.969 15.352 17.812 1 96.12 86 ALA A N 1
ATOM 668 C CA . ALA A 1 86 ? -43.031 14.727 19.125 1 96.12 86 ALA A CA 1
ATOM 669 C C . ALA A 1 86 ? -43.656 13.344 19.062 1 96.12 86 ALA A C 1
ATOM 671 O O . ALA A 1 86 ? -43.219 12.406 19.719 1 96.12 86 ALA A O 1
ATOM 672 N N . GLU A 1 87 ? -44.781 13.266 18.297 1 96.19 87 GLU A N 1
ATOM 673 C CA . GLU A 1 87 ? -45.469 11.984 18.141 1 96.19 87 GLU A CA 1
ATOM 674 C C . GLU A 1 87 ? -44.562 10.977 17.406 1 96.19 87 GLU A C 1
ATOM 676 O O . GLU A 1 87 ? -44.531 9.797 17.766 1 96.19 87 GLU A O 1
ATOM 681 N N . ALA A 1 88 ? -43.906 11.453 16.375 1 96.38 88 ALA A N 1
ATOM 682 C CA . ALA A 1 88 ? -42.969 10.586 15.648 1 96.38 88 ALA A CA 1
ATOM 683 C C . ALA A 1 88 ? -41.875 10.039 16.562 1 96.38 88 ALA A C 1
ATOM 685 O O . ALA A 1 88 ? -41.562 8.852 16.516 1 96.38 88 ALA A O 1
ATOM 686 N N . ILE A 1 89 ? -41.312 10.914 17.375 1 95.12 89 ILE A N 1
ATOM 687 C CA . ILE A 1 89 ? -40.281 10.516 18.312 1 95.12 89 ILE A CA 1
ATOM 688 C C . ILE A 1 89 ? -40.812 9.43 19.234 1 95.12 89 ILE A C 1
ATOM 690 O O . ILE A 1 89 ? -40.125 8.43 19.484 1 95.12 89 ILE A O 1
ATOM 694 N N . LYS A 1 90 ? -42.031 9.562 19.75 1 93.75 90 LYS A N 1
ATOM 695 C CA . LYS A 1 90 ? -42.625 8.578 20.641 1 93.75 90 LYS A CA 1
ATOM 696 C C . LYS A 1 90 ? -42.75 7.227 19.953 1 93.75 90 LYS A C 1
ATOM 698 O O . LYS A 1 90 ? -42.5 6.184 20.562 1 93.75 90 LYS A O 1
ATOM 703 N N . ILE A 1 91 ? -43.188 7.285 18.75 1 94.56 91 ILE A N 1
ATOM 704 C CA . ILE A 1 91 ? -43.375 6.047 17.984 1 94.56 91 ILE A CA 1
ATOM 705 C C . ILE A 1 91 ? -42.031 5.375 17.781 1 94.56 91 ILE A C 1
ATOM 707 O O . ILE A 1 91 ? -41.875 4.16 17.938 1 94.56 91 ILE A O 1
ATOM 711 N N . LEU A 1 92 ? -41.031 6.148 17.406 1 93.62 92 LEU A N 1
ATOM 712 C CA . LEU A 1 92 ? -39.719 5.633 17.141 1 93.62 92 LEU A CA 1
ATOM 713 C C . LEU A 1 92 ? -39.125 4.984 18.391 1 93.62 92 LEU A C 1
ATOM 715 O O . LEU A 1 92 ? -38.5 3.93 18.312 1 93.62 92 LEU A O 1
ATOM 719 N N . ILE A 1 93 ? -39.312 5.594 19.484 1 90 93 ILE A N 1
ATOM 720 C CA . ILE A 1 93 ? -38.781 5.07 20.75 1 90 93 ILE A CA 1
ATOM 721 C C . ILE A 1 93 ? -39.5 3.764 21.094 1 90 93 ILE A C 1
ATOM 723 O O . ILE A 1 93 ? -38.875 2.826 21.594 1 90 93 ILE A O 1
ATOM 727 N N . LYS A 1 94 ? -40.75 3.676 20.781 1 87.94 94 LYS A N 1
ATOM 728 C CA . LYS A 1 94 ? -41.531 2.471 21.062 1 87.94 94 LYS A CA 1
ATOM 729 C C . LYS A 1 94 ? -41.094 1.321 20.156 1 87.94 94 LYS A C 1
ATOM 731 O O . LYS A 1 94 ? -41.188 0.153 20.531 1 87.94 94 LYS A O 1
ATOM 736 N N . GLN A 1 95 ? -40.688 1.687 18.984 1 88.19 95 GLN A N 1
ATOM 737 C CA . GLN A 1 95 ? -40.281 0.675 18.031 1 88.19 95 GLN A CA 1
ATOM 738 C C . GLN A 1 95 ? -38.781 0.346 18.188 1 88.19 95 GLN A C 1
ATOM 740 O O . GLN A 1 95 ? -38.156 -0.152 17.266 1 88.19 95 GLN A O 1
ATOM 745 N N . GLU A 1 96 ? -38.25 0.513 19.203 1 83.25 96 GLU A N 1
ATOM 746 C CA . GLU A 1 96 ? -36.844 0.162 19.406 1 83.25 96 GLU A CA 1
ATOM 747 C C . GLU A 1 96 ? -36.625 -1.343 19.281 1 83.25 96 GLU A C 1
ATOM 749 O O . GLU A 1 96 ? -37.438 -2.137 19.797 1 83.25 96 GLU A O 1
ATOM 754 N N . PRO A 1 97 ? -35.625 -1.683 18.453 1 83.31 97 PRO A N 1
ATOM 755 C CA . PRO A 1 97 ? -35.375 -3.115 18.281 1 83.31 97 PRO A CA 1
ATOM 756 C C . PRO A 1 97 ? -35.094 -3.832 19.594 1 83.31 97 PRO A C 1
ATOM 758 O O . PRO A 1 97 ? -34.5 -3.248 20.5 1 83.31 97 PRO A O 1
ATOM 761 N N . PRO A 1 98 ? -35.5 -5.094 19.594 1 83.75 98 PRO A N 1
ATOM 762 C CA . PRO A 1 98 ? -35.281 -5.852 20.828 1 83.75 98 PRO A CA 1
ATOM 763 C C . PRO A 1 98 ? -33.781 -6.055 21.125 1 83.75 98 PRO A C 1
ATOM 765 O O . PRO A 1 98 ? -32.969 -6.156 20.203 1 83.75 98 PRO A O 1
ATOM 768 N N . ARG A 1 99 ? -33.625 -6.176 22.438 1 85.38 99 ARG A N 1
ATOM 769 C CA . ARG A 1 99 ? -32.25 -6.441 22.906 1 85.38 99 ARG A CA 1
ATOM 770 C C . ARG A 1 99 ? -32 -7.941 23.031 1 85.38 99 ARG A C 1
ATOM 772 O O . ARG A 1 99 ? -32.938 -8.727 23.141 1 85.38 99 ARG A O 1
ATOM 779 N N . GLY A 1 100 ? -30.766 -8.461 22.766 1 84.12 100 GLY A N 1
ATOM 780 C CA . GLY A 1 100 ? -30.422 -9.867 22.906 1 84.12 100 GLY A CA 1
ATOM 781 C C . GLY A 1 100 ? -29.75 -10.453 21.672 1 84.12 100 GLY A C 1
ATOM 782 O O . GLY A 1 100 ? -29.453 -9.727 20.719 1 84.12 100 GLY A O 1
ATOM 783 N N . ASN A 1 101 ? -29.688 -11.75 21.766 1 87.94 101 ASN A N 1
ATOM 784 C CA . ASN A 1 101 ? -29 -12.461 20.688 1 87.94 101 ASN A CA 1
ATOM 785 C C . ASN A 1 101 ? -29.938 -12.797 19.531 1 87.94 101 ASN A C 1
ATOM 787 O O . ASN A 1 101 ? -31.141 -12.984 19.734 1 87.94 101 ASN A O 1
ATOM 791 N N . TYR A 1 102 ? -29.484 -12.883 18.359 1 85.31 102 TYR A N 1
ATOM 792 C CA . TYR A 1 102 ? -30.234 -13.32 17.188 1 85.31 102 TYR A CA 1
ATOM 793 C C . TYR A 1 102 ? -30.703 -14.758 17.344 1 85.31 102 TYR A C 1
ATOM 795 O O . TYR A 1 102 ? -29.938 -15.617 17.797 1 85.31 102 TYR A O 1
ATOM 803 N N . PRO A 1 103 ? -31.938 -15.047 17.125 1 84.75 103 PRO A N 1
ATOM 804 C CA . PRO A 1 103 ? -32.906 -14.305 16.312 1 84.75 103 PRO A CA 1
ATOM 805 C C . PRO A 1 103 ? -33.906 -13.508 17.156 1 84.75 103 PRO A C 1
ATOM 807 O O . PRO A 1 103 ? -34.688 -12.711 16.625 1 84.75 103 PRO A O 1
ATOM 810 N N . GLN A 1 104 ? -33.875 -13.805 18.469 1 81.56 104 GLN A N 1
ATOM 811 C CA . GLN A 1 104 ? -34.781 -13.055 19.328 1 81.56 104 GLN A CA 1
ATOM 812 C C . GLN A 1 104 ? -34.438 -11.57 19.328 1 81.56 104 GLN A C 1
ATOM 814 O O . GLN A 1 104 ? -35.344 -10.719 19.266 1 81.56 104 GLN A O 1
ATOM 819 N N . GLY A 1 105 ? -33.156 -11.414 19.312 1 83.12 105 GLY A N 1
ATOM 820 C CA . GLY A 1 105 ? -32.625 -10.07 19.141 1 83.12 105 GLY A CA 1
ATOM 821 C C . GLY A 1 105 ? -31.797 -9.93 17.875 1 83.12 105 GLY A C 1
ATOM 822 O O . GLY A 1 105 ? -31.812 -10.812 17.016 1 83.12 105 GLY A O 1
ATOM 823 N N . GLY A 1 106 ? -31.281 -8.852 17.703 1 86.31 106 GLY A N 1
ATOM 824 C CA . GLY A 1 106 ? -30.516 -8.602 16.5 1 86.31 106 GLY A CA 1
ATOM 825 C C . GLY A 1 106 ? -29.016 -8.742 16.703 1 86.31 106 GLY A C 1
ATOM 826 O O . GLY A 1 106 ? -28.234 -8.438 15.797 1 86.31 106 GLY A O 1
ATOM 827 N N . PHE A 1 107 ? -28.562 -9.336 17.844 1 89.88 107 PHE A N 1
ATOM 828 C CA . PHE A 1 107 ? -27.141 -9.305 18.203 1 89.88 107 PHE A CA 1
ATOM 829 C C . PHE A 1 107 ? -26.422 -10.523 17.656 1 89.88 107 PHE A C 1
ATOM 831 O O . PHE A 1 107 ? -26.859 -11.656 17.859 1 89.88 107 PHE A O 1
ATOM 838 N N . HIS A 1 108 ? -25.375 -10.281 16.969 1 93.25 108 HIS A N 1
ATOM 839 C CA . HIS A 1 108 ? -24.453 -11.312 16.516 1 93.25 108 HIS A CA 1
ATOM 840 C C . HIS A 1 108 ? -23.094 -11.164 17.188 1 93.25 108 HIS A C 1
ATOM 842 O O . HIS A 1 108 ? -22.391 -10.172 16.969 1 93.25 108 HIS A O 1
ATOM 848 N N . SER A 1 109 ? -22.734 -12.219 17.891 1 91.5 109 SER A N 1
ATOM 849 C CA . SER A 1 109 ? -21.453 -12.18 18.594 1 91.5 109 SER A CA 1
ATOM 850 C C . SER A 1 109 ? -20.297 -12.539 17.672 1 91.5 109 SER A C 1
ATOM 852 O O . SER A 1 109 ? -20.375 -13.523 16.922 1 91.5 109 SER A O 1
ATOM 854 N N . SER A 1 110 ? -19.219 -11.781 17.766 1 90.75 110 SER A N 1
ATOM 855 C CA . SER A 1 110 ? -18.016 -12.062 16.984 1 90.75 110 SER A CA 1
ATOM 856 C C . SER A 1 110 ? -17.359 -13.359 17.438 1 90.75 110 SER A C 1
ATOM 858 O O . SER A 1 110 ? -16.594 -13.977 16.672 1 90.75 110 SER A O 1
ATOM 860 N N . SER A 1 111 ? -17.609 -13.844 18.609 1 89.38 111 SER A N 1
ATOM 861 C CA . SER A 1 111 ? -16.969 -15.023 19.172 1 89.38 111 SER A CA 1
ATOM 862 C C . SER A 1 111 ? -17.703 -16.297 18.766 1 89.38 111 SER A C 1
ATOM 864 O O . SER A 1 111 ? -17.188 -17.406 18.953 1 89.38 111 SER A O 1
ATOM 866 N N . THR A 1 112 ? -18.906 -16.141 18.219 1 91.06 112 THR A N 1
ATOM 867 C CA . THR A 1 112 ? -19.656 -17.344 17.891 1 91.06 112 THR A CA 1
ATOM 868 C C . THR A 1 112 ? -20.156 -17.312 16.453 1 91.06 112 THR A C 1
ATOM 870 O O . THR A 1 112 ? -20.812 -18.25 15.992 1 91.06 112 THR A O 1
ATOM 873 N N . VAL A 1 113 ? -19.875 -16.328 15.734 1 94.06 113 VAL A N 1
ATOM 874 C CA . VAL A 1 113 ? -20.406 -16.125 14.383 1 94.06 113 VAL A CA 1
ATOM 875 C C . VAL A 1 113 ? -19.875 -17.219 13.461 1 94.06 113 VAL A C 1
ATOM 877 O O . VAL A 1 113 ? -18.75 -17.719 13.641 1 94.06 113 VAL A O 1
ATOM 880 N N . GLY A 1 114 ? -20.703 -17.656 12.516 1 92.06 114 GLY A N 1
ATOM 881 C CA . GLY A 1 114 ? -20.328 -18.641 11.516 1 92.06 114 GLY A CA 1
ATOM 882 C C . GLY A 1 114 ? -20.219 -18.047 10.117 1 92.06 114 GLY A C 1
ATOM 883 O O . GLY A 1 114 ? -20.578 -16.891 9.898 1 92.06 114 GLY A O 1
ATOM 884 N N . GLU A 1 115 ? -19.734 -18.812 9.195 1 90.81 115 GLU A N 1
ATOM 885 C CA . GLU A 1 115 ? -19.547 -18.375 7.82 1 90.81 115 GLU A CA 1
ATOM 886 C C . GLU A 1 115 ? -20.891 -18.047 7.16 1 90.81 115 GLU A C 1
ATOM 888 O O . GLU A 1 115 ? -20.953 -17.219 6.254 1 90.81 115 GLU A O 1
ATOM 893 N N . ASP A 1 116 ? -21.891 -18.672 7.605 1 92.38 116 ASP A N 1
ATOM 894 C CA . ASP A 1 116 ? -23.219 -18.484 7.051 1 92.38 116 ASP A CA 1
ATOM 895 C C . ASP A 1 116 ? -23.719 -17.062 7.277 1 92.38 116 ASP A C 1
ATOM 897 O O . ASP A 1 116 ? -24.562 -16.562 6.52 1 92.38 116 ASP A O 1
ATOM 901 N N . PHE A 1 117 ? -23.25 -16.438 8.289 1 95.94 117 PHE A N 1
ATOM 902 C CA . PHE A 1 117 ? -23.625 -15.07 8.594 1 95.94 117 PHE A CA 1
ATOM 903 C C . PHE A 1 117 ? -23.203 -14.125 7.469 1 95.94 117 PHE A C 1
ATOM 905 O O . PHE A 1 117 ? -23.891 -13.133 7.203 1 95.94 117 PHE A O 1
ATOM 912 N N . PHE A 1 118 ? -22.172 -14.422 6.75 1 95.62 118 PHE A N 1
ATOM 913 C CA . PHE A 1 118 ? -21.562 -13.5 5.793 1 95.62 118 PHE A CA 1
ATOM 914 C C . PHE A 1 118 ? -22.047 -13.805 4.379 1 95.62 118 PHE A C 1
ATOM 916 O O . PHE A 1 118 ? -21.453 -13.336 3.402 1 95.62 118 PHE A O 1
ATOM 923 N N . THR A 1 119 ? -23.078 -14.523 4.188 1 94.19 119 THR A N 1
ATOM 924 C CA . THR A 1 119 ? -23.656 -14.789 2.881 1 94.19 119 THR A CA 1
ATOM 925 C C . THR A 1 119 ? -24.656 -13.695 2.504 1 94.19 119 THR A C 1
ATOM 927 O O . THR A 1 119 ? -25.156 -12.984 3.373 1 94.19 119 THR A O 1
ATOM 930 N N . PRO A 1 120 ? -24.938 -13.492 1.215 1 91.19 120 PRO A N 1
ATOM 931 C CA . PRO A 1 120 ? -25.922 -12.5 0.782 1 91.19 120 PRO A CA 1
ATOM 932 C C . PRO A 1 120 ? -27.312 -12.789 1.318 1 91.19 120 PRO A C 1
ATOM 934 O O . PRO A 1 120 ? -28.062 -11.859 1.64 1 91.19 120 PRO A O 1
ATOM 937 N N . GLU A 1 121 ? -27.672 -14.023 1.447 1 92.62 121 GLU A N 1
ATOM 938 C CA . GLU A 1 121 ? -28.984 -14.422 1.942 1 92.62 121 GLU A CA 1
ATOM 939 C C . GLU A 1 121 ? -29.172 -14.023 3.402 1 92.62 121 GLU A C 1
ATOM 941 O O . GLU A 1 121 ? -30.219 -13.5 3.777 1 92.62 121 GLU A O 1
ATOM 946 N N . ALA A 1 122 ? -28.188 -14.258 4.195 1 94.25 122 ALA A N 1
ATOM 947 C CA . ALA A 1 122 ? -28.25 -13.875 5.602 1 94.25 122 ALA A CA 1
ATOM 948 C C . ALA A 1 122 ? -28.359 -12.359 5.754 1 94.25 122 ALA A C 1
ATOM 950 O O . ALA A 1 122 ? -29.094 -11.867 6.609 1 94.25 122 ALA A O 1
ATOM 951 N N . LYS A 1 123 ? -27.672 -11.641 4.988 1 93.44 123 LYS A N 1
ATOM 952 C CA . LYS A 1 123 ? -27.719 -10.18 5.02 1 93.44 123 LYS A CA 1
ATOM 953 C C . LYS A 1 123 ? -29.125 -9.672 4.707 1 93.44 123 LYS A C 1
ATOM 955 O O . LYS A 1 123 ? -29.656 -8.805 5.406 1 93.44 123 LYS A O 1
ATOM 960 N N . GLU A 1 124 ? -29.719 -10.219 3.707 1 92.75 124 GLU A N 1
ATOM 961 C CA . GLU A 1 124 ? -31.062 -9.828 3.309 1 92.75 124 GLU A CA 1
ATOM 962 C C . GLU A 1 124 ? -32.062 -10.141 4.41 1 92.75 124 GLU A C 1
ATOM 964 O O . GLU A 1 124 ? -33 -9.359 4.641 1 92.75 124 GLU A O 1
ATOM 969 N N . GLU A 1 125 ? -31.891 -11.203 5.012 1 94.94 125 GLU A N 1
ATOM 970 C CA . GLU A 1 125 ? -32.781 -11.578 6.098 1 94.94 125 GLU A CA 1
ATOM 971 C C . GLU A 1 125 ? -32.688 -10.602 7.262 1 94.94 125 GLU A C 1
ATOM 973 O O . GLU A 1 125 ? -33.688 -10.188 7.824 1 94.94 125 GLU A O 1
ATOM 978 N N . HIS A 1 126 ? -31.516 -10.219 7.645 1 93.62 126 HIS A N 1
ATOM 979 C CA . HIS A 1 126 ? -31.297 -9.258 8.727 1 93.62 126 HIS A CA 1
ATOM 980 C C . HIS A 1 126 ? -31.906 -7.906 8.383 1 93.62 126 HIS A C 1
ATOM 982 O O . HIS A 1 126 ? -32.5 -7.258 9.242 1 93.62 126 HIS A O 1
ATOM 988 N N . GLU A 1 127 ? -31.781 -7.523 7.172 1 93.81 127 GLU A N 1
ATOM 989 C CA . GLU A 1 127 ? -32.344 -6.246 6.719 1 93.81 127 GLU A CA 1
ATOM 990 C C . GLU A 1 127 ? -33.844 -6.266 6.727 1 93.81 127 GLU A C 1
ATOM 992 O O . GLU A 1 127 ? -34.5 -5.297 7.148 1 93.81 127 GLU A O 1
ATOM 997 N N . ARG A 1 128 ? -34.344 -7.324 6.285 1 94.56 128 ARG A N 1
ATOM 998 C CA . ARG A 1 128 ? -35.812 -7.469 6.273 1 94.56 128 ARG A CA 1
ATOM 999 C C . ARG A 1 128 ? -36.375 -7.434 7.688 1 94.56 128 ARG A C 1
ATOM 1001 O O . ARG A 1 128 ? -37.375 -6.762 7.945 1 94.56 128 ARG A O 1
ATOM 1008 N N . ARG A 1 129 ? -35.781 -8.055 8.578 1 94.25 129 ARG A N 1
ATOM 1009 C CA . ARG A 1 129 ? -36.219 -8.086 9.969 1 94.25 129 ARG A CA 1
ATOM 1010 C C . ARG A 1 129 ? -36.188 -6.691 10.594 1 94.25 129 ARG A C 1
ATOM 1012 O O . ARG A 1 129 ? -37.094 -6.289 11.305 1 94.25 129 ARG A O 1
ATOM 1019 N N . LEU A 1 130 ? -35.156 -5.973 10.32 1 94.19 130 LEU A N 1
ATOM 1020 C CA . LEU A 1 130 ? -35 -4.633 10.875 1 94.19 130 LEU A CA 1
ATOM 1021 C C . LEU A 1 130 ? -36.031 -3.67 10.297 1 94.19 130 LEU A C 1
ATOM 1023 O O . LEU A 1 130 ? -36.656 -2.924 11.039 1 94.19 130 LEU A O 1
ATOM 1027 N N . THR A 1 131 ? -36.281 -3.711 8.992 1 95.38 131 THR A N 1
ATOM 1028 C CA . THR A 1 131 ? -37.062 -2.695 8.305 1 95.38 131 THR A CA 1
ATOM 1029 C C . THR A 1 131 ? -38.562 -3.027 8.375 1 95.38 131 THR A C 1
ATOM 1031 O O . THR A 1 131 ? -39.375 -2.127 8.391 1 95.38 131 THR A O 1
ATOM 1034 N N . GLU A 1 132 ? -38.906 -4.301 8.469 1 94.19 132 GLU A N 1
ATOM 1035 C CA . GLU A 1 132 ? -40.312 -4.691 8.422 1 94.19 132 GLU A CA 1
ATOM 1036 C C . GLU A 1 132 ? -40.844 -4.996 9.812 1 94.19 132 GLU A C 1
ATOM 1038 O O . GLU A 1 132 ? -42 -4.758 10.102 1 94.19 132 GLU A O 1
ATOM 1043 N N . GLU A 1 133 ? -40 -5.461 10.656 1 91.31 133 GLU A N 1
ATOM 1044 C CA . GLU A 1 133 ? -40.469 -5.922 11.953 1 91.31 133 GLU A CA 1
ATOM 1045 C C . GLU A 1 133 ? -40.094 -4.953 13.062 1 91.31 133 GLU A C 1
ATOM 1047 O O . GLU A 1 133 ? -40.906 -4.637 13.938 1 91.31 133 GLU A O 1
ATOM 1052 N N . HIS A 1 134 ? -38.938 -4.422 13.062 1 91.12 134 HIS A N 1
ATOM 1053 C CA . HIS A 1 134 ? -38.406 -3.719 14.234 1 91.12 134 HIS A CA 1
ATOM 1054 C C . HIS A 1 134 ? -38.594 -2.211 14.086 1 91.12 134 HIS A C 1
ATOM 1056 O O . HIS A 1 134 ? -38.875 -1.514 15.055 1 91.12 134 HIS A O 1
ATOM 1062 N N . MET A 1 135 ? -38.281 -1.694 12.883 1 94.25 135 MET A N 1
ATOM 1063 C CA . MET A 1 135 ? -38.375 -0.247 12.703 1 94.25 135 MET A CA 1
ATOM 1064 C C . MET A 1 135 ? -39.125 0.1 11.422 1 94.25 135 MET A C 1
ATOM 1066 O O . MET A 1 135 ? -38.625 0.88 10.602 1 94.25 135 MET A O 1
ATOM 1070 N N . PRO A 1 136 ? -40.281 -0.433 11.25 1 95.19 136 PRO A N 1
ATOM 1071 C CA . PRO A 1 136 ? -41.031 -0.182 10.016 1 95.19 136 PRO A CA 1
ATOM 1072 C C . PRO A 1 136 ? -41.438 1.283 9.859 1 95.19 136 PRO A C 1
ATOM 1074 O O . PRO A 1 136 ? -41.531 1.784 8.734 1 95.19 136 PRO A O 1
ATOM 1077 N N . PHE A 1 137 ? -41.75 1.999 11 1 96.62 137 PHE A N 1
ATOM 1078 C CA . PHE A 1 137 ? -42.156 3.395 10.945 1 96.62 137 PHE A CA 1
ATOM 1079 C C . PHE A 1 137 ? -41.062 4.266 10.336 1 96.62 137 PHE A C 1
ATOM 1081 O O . PHE A 1 137 ? -41.344 5.027 9.398 1 96.62 137 PHE A O 1
ATOM 1088 N N . LEU A 1 138 ? -39.812 4.09 10.867 1 96.44 138 LEU A N 1
ATOM 1089 C CA . LEU A 1 138 ? -38.719 4.879 10.367 1 96.44 138 LEU A CA 1
ATOM 1090 C C . LEU A 1 138 ? -38.438 4.57 8.898 1 96.44 138 LEU A C 1
ATOM 1092 O O . LEU A 1 138 ? -38.312 5.484 8.078 1 96.44 138 LEU A O 1
ATOM 1096 N N . PHE A 1 139 ? -38.375 3.271 8.586 1 97 139 PHE A N 1
ATOM 1097 C CA . PHE A 1 139 ? -38.062 2.848 7.223 1 97 139 PHE A CA 1
ATOM 1098 C C . PHE A 1 139 ? -39.125 3.377 6.258 1 97 139 PHE A C 1
ATOM 1100 O O . PHE A 1 139 ? -38.812 3.918 5.203 1 97 139 PHE A O 1
ATOM 1107 N N . GLY A 1 140 ? -40.375 3.227 6.641 1 96.25 140 GLY A N 1
ATOM 1108 C CA . GLY A 1 140 ? -41.469 3.719 5.805 1 96.25 140 GLY A CA 1
ATOM 1109 C C . GLY A 1 140 ? -41.438 5.223 5.598 1 96.25 140 GLY A C 1
ATOM 1110 O O . GLY A 1 140 ? -41.719 5.711 4.504 1 96.25 140 GLY A O 1
ATOM 1111 N N . MET A 1 141 ? -41.094 5.898 6.656 1 96.5 141 MET A N 1
ATOM 1112 C CA . MET A 1 141 ? -40.969 7.352 6.566 1 96.5 141 MET A CA 1
ATOM 1113 C C . MET A 1 141 ? -39.844 7.754 5.609 1 96.5 141 MET A C 1
ATOM 1115 O O . MET A 1 141 ? -40.062 8.633 4.762 1 96.5 141 MET A O 1
ATOM 1119 N N . LEU A 1 142 ? -38.688 7.086 5.703 1 96.12 142 LEU A N 1
ATOM 1120 C CA . LEU A 1 142 ? -37.562 7.387 4.848 1 96.12 142 LEU A CA 1
ATOM 1121 C C . LEU A 1 142 ? -37.875 7.07 3.391 1 96.12 142 LEU A C 1
ATOM 1123 O O . LEU A 1 142 ? -37.625 7.895 2.506 1 96.12 142 LEU A O 1
ATOM 1127 N N . MET A 1 143 ? -38.406 5.93 3.156 1 95.31 143 MET A N 1
ATOM 1128 C CA . MET A 1 143 ? -38.75 5.535 1.791 1 95.31 143 MET A CA 1
ATOM 1129 C C . MET A 1 143 ? -39.812 6.473 1.198 1 95.31 143 MET A C 1
ATOM 1131 O O . MET A 1 143 ? -39.75 6.805 0.013 1 95.31 143 MET A O 1
ATOM 1135 N N . GLY A 1 144 ? -40.781 6.879 2.07 1 93.88 144 GLY A N 1
ATOM 1136 C CA . GLY A 1 144 ? -41.781 7.812 1.611 1 93.88 144 GLY A CA 1
ATOM 1137 C C . GLY A 1 144 ? -41.219 9.156 1.197 1 93.88 144 GLY A C 1
ATOM 1138 O O . GLY A 1 144 ? -41.688 9.766 0.236 1 93.88 144 GLY A O 1
ATOM 1139 N N . MET A 1 145 ? -40.25 9.508 1.912 1 92.75 145 MET A N 1
ATOM 1140 C CA . MET A 1 145 ? -39.594 10.773 1.599 1 92.7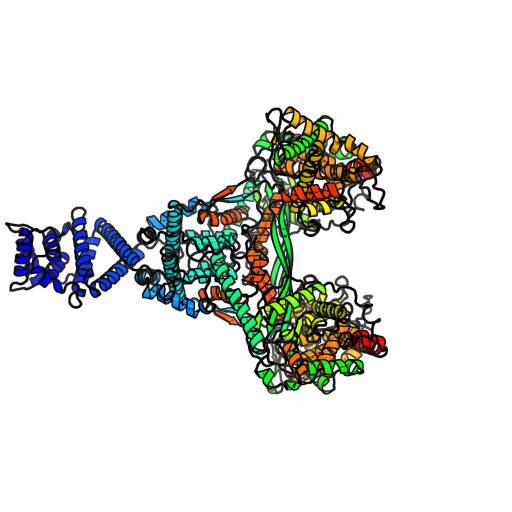5 145 MET A CA 1
ATOM 1141 C C . MET A 1 145 ? -38.719 10.641 0.345 1 92.75 145 MET A C 1
ATOM 1143 O O . MET A 1 145 ? -38.75 11.516 -0.525 1 92.75 145 MET A O 1
ATOM 1147 N N . LEU A 1 146 ? -37.969 9.555 0.172 1 92 146 LEU A N 1
ATOM 1148 C CA . LEU A 1 146 ? -36.969 9.375 -0.866 1 92 146 LEU A CA 1
ATOM 1149 C C . LEU A 1 146 ? -37.594 9 -2.195 1 92 146 LEU A C 1
ATOM 1151 O O . LEU A 1 146 ? -37.125 9.406 -3.258 1 92 146 LEU A O 1
ATOM 1155 N N . ASP A 1 147 ? -38.594 8.148 -2.201 1 84.69 147 ASP A N 1
ATOM 1156 C CA . ASP A 1 147 ? -39.188 7.59 -3.42 1 84.69 147 ASP A CA 1
ATOM 1157 C C . ASP A 1 147 ? -40.188 8.562 -4.039 1 84.69 147 ASP A C 1
ATOM 1159 O O . ASP A 1 147 ? -40.781 8.266 -5.078 1 84.69 147 ASP A O 1
ATOM 1163 N N . ARG A 1 148 ? -40.531 9.625 -3.471 1 75 148 ARG A N 1
ATOM 1164 C CA . ARG A 1 148 ? -41.531 10.547 -4.016 1 75 148 ARG A CA 1
ATOM 1165 C C . ARG A 1 148 ? -41 11.227 -5.277 1 75 148 ARG A C 1
ATOM 1167 O O . ARG A 1 148 ? -39.781 11.453 -5.418 1 75 148 ARG A O 1
ATOM 1174 N N . ASP A 1 149 ? -41.938 11.375 -6.188 1 60.91 149 ASP A N 1
ATOM 1175 C CA . ASP A 1 149 ? -41.781 11.945 -7.523 1 60.91 149 ASP A CA 1
ATOM 1176 C C . ASP A 1 149 ? -41 13.266 -7.469 1 60.91 149 ASP A C 1
ATOM 1178 O O . ASP A 1 149 ? -41.094 14 -6.48 1 60.91 149 ASP A O 1
ATOM 1182 N N . GLY A 1 150 ? -39.875 13.367 -8.023 1 54.97 150 GLY A N 1
ATOM 1183 C CA . GLY A 1 150 ? -39 14.531 -8.133 1 54.97 150 GLY A CA 1
ATOM 1184 C C . GLY A 1 150 ? -37.594 14.25 -7.676 1 54.97 150 GLY A C 1
ATOM 1185 O O . GLY A 1 150 ? -36.719 15.117 -7.77 1 54.97 150 GLY A O 1
ATOM 1186 N N . CYS A 1 151 ? -37.688 13.383 -6.656 1 50.78 151 CYS A N 1
ATOM 1187 C CA . CYS A 1 151 ? -36.312 13.008 -6.34 1 50.78 151 CYS A CA 1
ATOM 1188 C C . CYS A 1 151 ? -35.594 12.453 -7.57 1 50.78 151 CYS A C 1
ATOM 1190 O O . CYS A 1 151 ? -35.281 11.266 -7.633 1 50.78 151 CYS A O 1
ATOM 1192 N N . LYS A 1 152 ? -36.375 12.617 -8.578 1 46.5 152 LYS A N 1
ATOM 1193 C CA . LYS A 1 152 ? -35.688 12.117 -9.758 1 46.5 152 LYS A CA 1
ATOM 1194 C C . LYS A 1 152 ? -34.219 12.555 -9.766 1 46.5 152 LYS A C 1
ATOM 1196 O O . LYS A 1 152 ? -33.938 13.742 -9.914 1 46.5 152 LYS A O 1
ATOM 1201 N N . THR A 1 153 ? -33.719 12.016 -8.805 1 43.62 153 THR A N 1
ATOM 1202 C CA . THR A 1 153 ? -32.25 12.117 -8.961 1 43.62 153 THR A CA 1
ATOM 1203 C C . THR A 1 153 ? -31.859 12.039 -10.43 1 43.62 153 THR A C 1
ATOM 1205 O O . THR A 1 153 ? -31.938 10.977 -11.047 1 43.62 153 THR A O 1
ATOM 1208 N N . THR A 1 154 ? -32.625 12.75 -11.18 1 37.44 154 THR A N 1
ATOM 1209 C CA . THR A 1 154 ? -31.828 12.734 -12.406 1 37.44 154 THR A CA 1
ATOM 1210 C C . THR A 1 154 ? -30.359 12.438 -12.102 1 37.44 154 THR A C 1
ATOM 1212 O O . THR A 1 154 ? -29.766 13.062 -11.219 1 37.44 154 THR A O 1
ATOM 1215 N N . VAL A 1 155 ? -30.141 11.188 -11.93 1 38.5 155 VAL A N 1
ATOM 1216 C CA . VAL A 1 155 ? -28.703 10.984 -12.008 1 38.5 155 VAL A CA 1
ATOM 1217 C C . VAL A 1 155 ? -28.047 12.227 -12.594 1 38.5 155 VAL A C 1
ATOM 1219 O O . VAL A 1 155 ? -28.172 12.508 -13.789 1 38.5 155 VAL A O 1
ATOM 1222 N N . ALA A 1 156 ? -28.656 13.25 -12.352 1 38.34 156 ALA A N 1
ATOM 1223 C CA . ALA A 1 156 ? -27.875 14.375 -12.844 1 38.34 156 ALA A CA 1
ATOM 1224 C C . ALA A 1 156 ? -26.438 13.969 -13.125 1 38.34 156 ALA A C 1
ATOM 1226 O O . ALA A 1 156 ? -25.859 13.172 -12.375 1 38.34 156 ALA A O 1
ATOM 1227 N N . GLU A 1 157 ? -26.172 13.969 -14.289 1 40.84 157 GLU A N 1
ATOM 1228 C CA . GLU A 1 157 ? -24.828 13.977 -14.859 1 40.84 157 GLU A CA 1
ATOM 1229 C C . GLU A 1 157 ? -23.797 14.484 -13.852 1 40.84 157 GLU A C 1
ATOM 1231 O O . GLU A 1 157 ? -23.781 15.672 -13.516 1 40.84 157 GLU A O 1
ATOM 1236 N N . GLU A 1 158 ? -23.906 13.922 -12.641 1 42.69 158 GLU A N 1
ATOM 1237 C CA . GLU A 1 158 ? -22.641 14.406 -12.094 1 42.69 158 GLU A CA 1
ATOM 1238 C C . GLU A 1 158 ? -21.781 15.07 -13.164 1 42.69 158 GLU A C 1
ATOM 1240 O O . GLU A 1 158 ? -21.625 14.523 -14.266 1 42.69 158 GLU A O 1
ATOM 1245 N N . GLU A 1 159 ? -22.172 16.297 -13.422 1 42.59 159 GLU A N 1
ATOM 1246 C CA . GLU A 1 159 ? -21.25 16.906 -14.383 1 42.59 159 GLU A CA 1
ATOM 1247 C C . GLU A 1 159 ? -20 16.047 -14.547 1 42.59 159 GLU A C 1
ATOM 1249 O O . GLU A 1 159 ? -19.172 15.969 -13.633 1 42.59 159 GLU A O 1
ATOM 1254 N N . GLU A 1 160 ? -20.359 14.828 -15.047 1 45.91 160 GLU A N 1
ATOM 1255 C CA . GLU A 1 160 ? -19.203 13.992 -15.383 1 45.91 160 GLU A CA 1
ATOM 1256 C C . GLU A 1 160 ? -17.969 14.844 -15.688 1 45.91 160 GLU A C 1
ATOM 1258 O O . GLU A 1 160 ? -17.922 15.539 -16.703 1 45.91 160 GLU A O 1
ATOM 1263 N N . VAL A 1 161 ? -17.5 15.43 -14.719 1 52.56 161 VAL A N 1
ATOM 1264 C CA . VAL A 1 161 ? -16.188 16.031 -14.961 1 52.56 161 VAL A CA 1
ATOM 1265 C C . VAL A 1 161 ? -15.25 14.992 -15.57 1 52.56 161 VAL A C 1
ATOM 1267 O O . VAL A 1 161 ? -15.148 13.867 -15.07 1 52.56 161 VAL A O 1
ATOM 1270 N N . PRO A 1 162 ? -15.203 15.156 -16.906 1 55.88 162 PRO A N 1
ATOM 1271 C CA . PRO A 1 162 ? -14.203 14.242 -17.469 1 55.88 162 PRO A CA 1
ATOM 1272 C C . PRO A 1 162 ? -13.094 13.914 -16.469 1 55.88 162 PRO A C 1
ATOM 1274 O O . PRO A 1 162 ? -12.773 14.727 -15.602 1 55.88 162 PRO A O 1
ATOM 1277 N N . LEU A 1 163 ? -12.922 12.594 -16.344 1 56.75 163 LEU A N 1
ATOM 1278 C CA . LEU A 1 163 ? -11.812 12.242 -15.469 1 56.75 163 LEU A CA 1
ATOM 1279 C C . LEU A 1 163 ? -10.656 13.227 -15.633 1 56.75 163 LEU A C 1
ATOM 1281 O O . LEU A 1 163 ? -10.242 13.523 -16.75 1 56.75 163 LEU A O 1
ATOM 1285 N N . PRO A 1 164 ? -10.5 13.781 -14.539 1 53.56 164 PRO A N 1
ATOM 1286 C CA . PRO A 1 164 ? -9.281 14.578 -14.641 1 53.56 164 PRO A CA 1
ATOM 1287 C C . PRO A 1 164 ? -8.062 13.75 -15.062 1 53.56 164 PRO A C 1
ATOM 1289 O O . PRO A 1 164 ? -7.949 12.586 -14.672 1 53.56 164 PRO A O 1
ATOM 1292 N N . CYS A 1 165 ? -7.398 14.086 -16.047 1 55.5 165 CYS A N 1
ATOM 1293 C CA . CYS A 1 165 ? -6.113 13.633 -16.562 1 55.5 165 CYS A CA 1
ATOM 1294 C C . CYS A 1 165 ? -6.289 12.398 -17.453 1 55.5 165 CYS A C 1
ATOM 1296 O O . CYS A 1 165 ? -5.332 11.664 -17.688 1 55.5 165 CYS A O 1
ATOM 1298 N N . GLY A 1 166 ? -7.531 12.109 -18.156 1 48.22 166 GLY A N 1
ATOM 1299 C CA . GLY A 1 166 ? -7.77 11.188 -19.266 1 48.22 166 GLY A CA 1
ATOM 1300 C C . GLY A 1 166 ? -7.617 9.734 -18.859 1 48.22 166 GLY A C 1
ATOM 1301 O O . GLY A 1 166 ? -7.555 8.852 -19.734 1 48.22 166 GLY A O 1
ATOM 1302 N N . VAL A 1 167 ? -7.086 9.305 -17.828 1 47.97 167 VAL A N 1
ATOM 1303 C CA . VAL A 1 167 ? -6.684 7.898 -17.766 1 47.97 167 VAL A CA 1
ATOM 1304 C C . VAL A 1 167 ? -7.816 7.059 -17.188 1 47.97 167 VAL A C 1
ATOM 1306 O O . VAL A 1 167 ? -8.523 7.496 -16.281 1 47.97 167 VAL A O 1
ATOM 1309 N N . SER A 1 168 ? -8.094 6.059 -17.953 1 50.81 168 SER A N 1
ATOM 1310 C CA . SER A 1 168 ? -9.102 5.078 -17.578 1 50.81 168 SER A CA 1
ATOM 1311 C C . SER A 1 168 ? -8.781 4.449 -16.219 1 50.81 168 SER A C 1
ATOM 1313 O O . SER A 1 168 ? -7.625 4.109 -15.945 1 50.81 168 SER A O 1
ATOM 1315 N N . ALA A 1 169 ? -9.594 4.508 -15.289 1 50.81 169 ALA A N 1
ATOM 1316 C CA . ALA A 1 169 ? -9.492 4.008 -13.922 1 50.81 169 ALA A CA 1
ATOM 1317 C C . ALA A 1 169 ? -9.43 2.484 -13.898 1 50.81 169 ALA A C 1
ATOM 1319 O O . ALA A 1 169 ? -10.281 1.812 -14.477 1 50.81 169 ALA A O 1
ATOM 1320 N N . THR A 1 170 ? -8.203 1.879 -13.953 1 55.72 170 THR A N 1
ATOM 1321 C CA . THR A 1 170 ? -8.172 0.444 -13.695 1 55.72 170 THR A CA 1
ATOM 1322 C C . THR A 1 170 ? -8.625 0.144 -12.273 1 55.72 170 THR A C 1
ATOM 1324 O O . THR A 1 170 ? -8.414 0.953 -11.367 1 55.72 170 THR A O 1
ATOM 1327 N N . GLU A 1 171 ? -9.453 -0.857 -12.172 1 60.69 171 GLU A N 1
ATOM 1328 C CA . GLU A 1 171 ? -9.992 -1.276 -10.883 1 60.69 171 GLU A CA 1
ATOM 1329 C C . GLU A 1 171 ? -8.875 -1.583 -9.891 1 60.69 171 GLU A C 1
ATOM 1331 O O . GLU A 1 171 ? -7.875 -2.207 -10.25 1 60.69 171 GLU A O 1
ATOM 1336 N N . ASP A 1 172 ? -8.984 -1.027 -8.664 1 64.62 172 ASP A N 1
ATOM 1337 C CA . ASP A 1 172 ? -8.078 -1.314 -7.559 1 64.62 172 ASP A CA 1
ATOM 1338 C C . ASP A 1 172 ? -8.32 -2.715 -7 1 64.62 172 ASP A C 1
ATOM 1340 O O . ASP A 1 172 ? -9.438 -3.045 -6.594 1 64.62 172 ASP A O 1
ATOM 1344 N N . GLY A 1 173 ? -7.48 -3.668 -7.277 1 66.44 173 GLY A N 1
ATOM 1345 C CA . GLY A 1 173 ? -7.625 -4.977 -6.656 1 66.44 173 GLY A CA 1
ATOM 1346 C C . GLY A 1 173 ? -6.449 -5.895 -6.93 1 66.44 173 GLY A C 1
ATOM 1347 O O . GLY A 1 173 ? -5.574 -5.57 -7.734 1 66.44 173 GLY A O 1
ATOM 1348 N N . PRO A 1 174 ? -6.367 -6.93 -6.035 1 66.69 174 PRO A N 1
ATOM 1349 C CA . PRO A 1 174 ? -5.332 -7.941 -6.25 1 66.69 174 PRO A CA 1
ATOM 1350 C C . PRO A 1 174 ? -5.523 -8.719 -7.551 1 66.69 174 PRO A C 1
ATOM 1352 O O . PRO A 1 174 ? -6.594 -8.648 -8.164 1 66.69 174 PRO A O 1
ATOM 1355 N N . ASP A 1 175 ? -4.539 -9.305 -8.047 1 66.31 175 ASP A N 1
ATOM 1356 C CA . ASP A 1 175 ? -4.617 -10.188 -9.203 1 66.31 175 ASP A CA 1
ATOM 1357 C C . ASP A 1 175 ? -5.602 -11.328 -8.961 1 66.31 175 ASP A C 1
ATOM 1359 O O . ASP A 1 175 ? -5.727 -11.82 -7.84 1 66.31 175 ASP A O 1
ATOM 1363 N N . GLU A 1 176 ? -6.395 -11.523 -9.938 1 69.88 176 GLU A N 1
ATOM 1364 C CA . GLU A 1 176 ? -7.375 -12.602 -9.875 1 69.88 176 GLU A CA 1
ATOM 1365 C C . GLU A 1 176 ? -7.141 -13.625 -10.977 1 69.88 176 GLU A C 1
ATOM 1367 O O . GLU A 1 176 ? -6.445 -13.344 -11.961 1 69.88 176 GLU A O 1
ATOM 1372 N N . VAL A 1 177 ? -7.504 -14.836 -10.461 1 71.25 177 VAL A N 1
ATOM 1373 C CA . VAL A 1 177 ? -7.465 -15.867 -11.492 1 71.25 177 VAL A CA 1
ATOM 1374 C C . VAL A 1 177 ? -8.641 -15.68 -12.453 1 71.25 177 VAL A C 1
ATOM 1376 O O . VAL A 1 177 ? -9.789 -15.555 -12.023 1 71.25 177 VAL A O 1
ATOM 1379 N N . GLY A 1 178 ? -8.359 -15.508 -13.578 1 65.81 178 GLY A N 1
ATOM 1380 C CA . GLY A 1 178 ? -9.406 -15.367 -14.578 1 65.81 178 GLY A CA 1
ATOM 1381 C C . GLY A 1 178 ? -9.789 -13.93 -14.852 1 65.81 178 GLY A C 1
ATOM 1382 O O . GLY A 1 178 ? -9.383 -13.023 -14.109 1 65.81 178 GLY A O 1
ATOM 1383 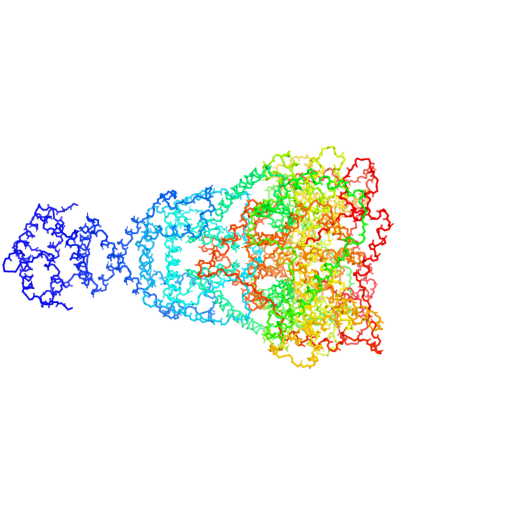N N . ASP A 1 179 ? -10.453 -13.664 -15.914 1 68.62 179 ASP A N 1
ATOM 1384 C CA . ASP A 1 179 ? -10.883 -12.328 -16.328 1 68.62 179 ASP A CA 1
ATOM 1385 C C . ASP A 1 179 ? -12.188 -11.938 -15.633 1 68.62 179 ASP A C 1
ATOM 1387 O O . ASP A 1 179 ? -13.266 -12.367 -16.031 1 68.62 179 ASP A O 1
ATOM 1391 N N . MET A 1 180 ? -12.102 -11.414 -14.414 1 76.19 180 MET A N 1
ATOM 1392 C CA . MET A 1 180 ? -13.266 -10.969 -13.656 1 76.19 180 MET A CA 1
ATOM 1393 C C . MET A 1 180 ? -13.508 -9.477 -13.867 1 76.19 180 MET A C 1
ATOM 1395 O O . MET A 1 180 ? -12.555 -8.688 -13.891 1 76.19 180 MET A O 1
ATOM 1399 N N . PHE A 1 181 ? -14.82 -9.164 -14.211 1 75.88 181 PHE A N 1
ATOM 1400 C CA . PHE A 1 181 ? -15.164 -7.754 -14.312 1 75.88 181 PHE A CA 1
ATOM 1401 C C . PHE A 1 181 ? -16.547 -7.484 -13.719 1 75.88 181 PHE A C 1
ATOM 1403 O O . PHE A 1 181 ? -17.297 -8.422 -13.422 1 75.88 181 PHE A O 1
ATOM 1410 N N . TYR A 1 182 ? -16.859 -6.273 -13.383 1 78.94 182 TYR A N 1
ATOM 1411 C CA . TYR A 1 182 ? -18.141 -5.855 -12.828 1 78.94 182 TYR A CA 1
ATOM 1412 C C . TYR A 1 182 ? -19.016 -5.219 -13.891 1 78.94 182 TYR A C 1
ATOM 1414 O O . TYR A 1 182 ? -18.578 -4.32 -14.617 1 78.94 182 TYR A O 1
ATOM 1422 N N . GLU A 1 183 ? -20.156 -5.758 -14.094 1 79.06 183 GLU A N 1
ATOM 1423 C CA . GLU A 1 183 ? -21.141 -5.176 -14.992 1 79.06 183 GLU A CA 1
ATOM 1424 C C . GLU A 1 183 ? -22.188 -4.367 -14.211 1 79.06 183 GLU A C 1
ATOM 1426 O O . GLU A 1 183 ? -22.719 -4.844 -13.211 1 79.06 183 GLU A O 1
ATOM 1431 N N . VAL A 1 184 ? -22.25 -3.004 -14.586 1 75 184 VAL A N 1
ATOM 1432 C CA . VAL A 1 184 ? -23.281 -2.16 -13.977 1 75 184 VAL A CA 1
ATOM 1433 C C . VAL A 1 184 ? -24.438 -1.966 -14.953 1 75 184 VAL A C 1
ATOM 1435 O O . VAL A 1 184 ? -24.234 -1.581 -16.109 1 75 184 VAL A O 1
ATOM 1438 N N . GLU A 1 185 ? -25.594 -2.418 -14.5 1 66.69 185 GLU A N 1
ATOM 1439 C CA . GLU A 1 185 ? -26.75 -2.201 -15.367 1 66.69 185 GLU A CA 1
ATOM 1440 C C . GLU A 1 185 ? -27 -0.711 -15.586 1 66.69 185 GLU A C 1
ATOM 1442 O O . GLU A 1 185 ? -26.812 0.094 -14.672 1 66.69 185 GLU A O 1
ATOM 1447 N N . PRO A 1 186 ? -27.203 -0.42 -16.797 1 64.5 186 PRO A N 1
ATOM 1448 C CA . PRO A 1 186 ? -27.469 0.991 -17.094 1 64.5 186 PRO A CA 1
ATOM 1449 C C . PRO A 1 186 ? -28.531 1.588 -16.156 1 64.5 186 PRO A C 1
ATOM 1451 O O . PRO A 1 186 ? -29.391 0.864 -15.648 1 64.5 186 PRO A O 1
ATOM 1454 N N . SER A 1 187 ? -28.359 2.842 -15.836 1 65.69 187 SER A N 1
ATOM 1455 C CA . SER A 1 187 ? -29.203 3.604 -14.922 1 65.69 187 SER A CA 1
ATOM 1456 C C . SER A 1 187 ? -30.688 3.469 -15.297 1 65.69 187 SER A C 1
ATOM 1458 O O . SER A 1 187 ? -31.109 3.936 -16.359 1 65.69 187 SER A O 1
ATOM 1460 N N . SER A 1 188 ? -31.375 2.475 -14.727 1 73.5 188 SER A N 1
ATOM 1461 C CA . SER A 1 188 ? -32.812 2.279 -14.883 1 73.5 188 SER A CA 1
ATOM 1462 C C . SER A 1 188 ? -33.562 2.715 -13.633 1 73.5 188 SER A C 1
ATOM 1464 O O . SER A 1 188 ? -32.938 3.035 -12.609 1 73.5 188 SER A O 1
ATOM 1466 N N . GLU A 1 189 ? -34.812 3.074 -13.797 1 78.06 189 GLU A N 1
ATOM 1467 C CA . GLU A 1 189 ? -35.688 3.377 -12.664 1 78.06 189 GLU A CA 1
ATOM 1468 C C . GLU A 1 189 ? -35.562 2.32 -11.57 1 78.06 189 GLU A C 1
ATOM 1470 O O . GLU A 1 189 ? -35.562 2.645 -10.383 1 78.06 189 GLU A O 1
ATOM 1475 N N . ALA A 1 190 ? -35.312 1.211 -12.039 1 79.81 190 ALA A N 1
ATOM 1476 C CA . ALA A 1 190 ? -35.156 0.108 -11.094 1 79.81 190 ALA A CA 1
ATOM 1477 C C . ALA A 1 190 ? -33.875 0.244 -10.297 1 79.81 190 ALA A C 1
ATOM 1479 O O . ALA A 1 190 ? -33.844 -0.029 -9.094 1 79.81 190 ALA A O 1
ATOM 1480 N N . GLN A 1 191 ? -32.875 0.757 -10.867 1 83.88 191 GLN A N 1
ATOM 1481 C CA . GLN A 1 191 ? -31.594 0.927 -10.203 1 83.88 191 GLN A CA 1
ATOM 1482 C C . GLN A 1 191 ? -31.641 2.078 -9.203 1 83.88 191 GLN A C 1
ATOM 1484 O O . GLN A 1 191 ? -31.047 2 -8.125 1 83.88 191 GLN A O 1
ATOM 1489 N N . SER A 1 192 ? -32.375 3.029 -9.586 1 85.31 192 SER A N 1
ATOM 1490 C CA . SER A 1 192 ? -32.531 4.16 -8.68 1 85.31 192 SER A CA 1
ATOM 1491 C C . SER A 1 192 ? -33.281 3.758 -7.422 1 85.31 192 SER A C 1
ATOM 1493 O O . SER A 1 192 ? -32.906 4.145 -6.312 1 85.31 192 SER A O 1
ATOM 1495 N N . HIS A 1 193 ? -34.344 3.027 -7.648 1 88.56 193 HIS A N 1
ATOM 1496 C CA . HIS A 1 193 ? -35.125 2.557 -6.512 1 88.56 193 HIS A CA 1
ATOM 1497 C C . HIS A 1 193 ? -34.312 1.67 -5.594 1 88.56 193 HIS A C 1
ATOM 1499 O O . HIS A 1 193 ? -34.406 1.753 -4.371 1 88.56 193 HIS A O 1
ATOM 1505 N N . GLN A 1 194 ? -33.531 0.89 -6.234 1 89.56 194 GLN A N 1
ATOM 1506 C CA . GLN A 1 194 ? -32.656 -0.003 -5.457 1 89.56 194 GLN A CA 1
ATOM 1507 C C . GLN A 1 194 ? -31.656 0.786 -4.625 1 89.56 194 GLN A C 1
ATOM 1509 O O . GLN A 1 194 ? -31.391 0.43 -3.477 1 89.56 194 GLN A O 1
ATOM 1514 N N . ARG A 1 195 ? -31.125 1.723 -5.195 1 92 195 ARG A N 1
ATOM 1515 C CA . ARG A 1 195 ? -30.188 2.562 -4.473 1 92 195 ARG A CA 1
ATOM 1516 C C . ARG A 1 195 ? -30.844 3.252 -3.289 1 92 195 ARG A C 1
ATOM 1518 O O . ARG A 1 195 ? -30.312 3.266 -2.182 1 92 195 ARG A O 1
ATOM 1525 N N . LEU A 1 196 ? -32.062 3.844 -3.475 1 93.38 196 LEU A N 1
ATOM 1526 C CA . LEU A 1 196 ? -32.781 4.531 -2.408 1 93.38 196 LEU A CA 1
ATOM 1527 C C . LEU A 1 196 ? -33.156 3.566 -1.29 1 93.38 196 LEU A C 1
ATOM 1529 O O . LEU A 1 196 ? -33.094 3.918 -0.11 1 93.38 196 LEU A O 1
ATOM 1533 N N . HIS A 1 197 ? -33.5 2.379 -1.756 1 94.25 197 HIS A N 1
ATOM 1534 C CA . HIS A 1 197 ? -33.812 1.341 -0.776 1 94.25 197 HIS A CA 1
ATOM 1535 C C . HIS A 1 197 ? -32.594 1.022 0.079 1 94.25 197 HIS A C 1
ATOM 1537 O O . HIS A 1 197 ? -32.719 0.871 1.298 1 94.25 197 HIS A O 1
ATOM 1543 N N . ARG A 1 198 ? -31.438 0.949 -0.583 1 94.62 198 ARG A N 1
ATOM 1544 C CA . ARG A 1 198 ? -30.203 0.663 0.122 1 94.62 198 ARG A CA 1
ATOM 1545 C C . ARG A 1 198 ? -29.859 1.779 1.103 1 94.62 198 ARG A C 1
ATOM 1547 O O . ARG A 1 198 ? -29.422 1.515 2.225 1 94.62 198 ARG A O 1
ATOM 1554 N N . ILE A 1 199 ? -30.047 2.988 0.736 1 96.5 199 ILE A N 1
ATOM 1555 C CA . ILE A 1 199 ? -29.781 4.133 1.601 1 96.5 199 ILE A CA 1
ATOM 1556 C C . ILE A 1 199 ? -30.688 4.078 2.828 1 96.5 199 ILE A C 1
ATOM 1558 O O . ILE A 1 199 ? -30.219 4.188 3.963 1 96.5 199 ILE A O 1
ATOM 1562 N N . ALA A 1 200 ? -31.984 3.832 2.615 1 97.19 200 ALA A N 1
ATOM 1563 C CA . ALA A 1 200 ? -32.969 3.797 3.705 1 97.19 200 ALA A CA 1
ATOM 1564 C C . ALA A 1 200 ? -32.656 2.674 4.688 1 97.19 200 ALA A C 1
ATOM 1566 O O . ALA A 1 200 ? -32.719 2.867 5.902 1 97.19 200 ALA A O 1
ATOM 1567 N N . THR A 1 201 ? -32.281 1.523 4.094 1 97.06 201 THR A N 1
ATOM 1568 C CA . THR A 1 201 ? -31.938 0.378 4.934 1 97.06 201 THR A CA 1
ATOM 1569 C C . THR A 1 201 ? -30.672 0.648 5.742 1 97.06 201 THR A C 1
ATOM 1571 O O . THR A 1 201 ? -30.609 0.319 6.93 1 97.06 201 THR A O 1
ATOM 1574 N N . THR A 1 202 ? -29.672 1.239 5.137 1 97.5 202 THR A N 1
ATOM 1575 C CA . THR A 1 202 ? -28.406 1.554 5.789 1 97.5 202 THR A CA 1
ATOM 1576 C C . THR A 1 202 ? -28.625 2.559 6.922 1 97.5 202 THR A C 1
ATOM 1578 O O . THR A 1 202 ? -28.109 2.369 8.031 1 97.5 202 THR A O 1
ATOM 1581 N N . VAL A 1 203 ? -29.406 3.592 6.668 1 98 203 VAL A N 1
ATOM 1582 C CA . VAL A 1 203 ? -29.672 4.625 7.664 1 98 203 VAL A CA 1
ATOM 1583 C C . VAL A 1 203 ? -30.438 4.027 8.836 1 98 203 VAL A C 1
ATOM 1585 O O . VAL A 1 203 ? -30.125 4.309 10 1 98 203 VAL A O 1
ATOM 1588 N N . THR A 1 204 ? -31.453 3.232 8.516 1 97.44 204 THR A N 1
ATOM 1589 C CA . THR A 1 204 ? -32.219 2.564 9.57 1 97.44 204 THR A CA 1
ATOM 1590 C C . THR A 1 204 ? -31.281 1.735 10.453 1 97.44 204 THR A C 1
ATOM 1592 O O . THR A 1 204 ? -31.406 1.751 11.68 1 97.44 204 THR A O 1
ATOM 1595 N N . SER A 1 205 ? -30.344 1.074 9.805 1 96.88 205 SER A N 1
ATOM 1596 C CA . SER A 1 205 ? -29.375 0.246 10.539 1 96.88 205 SER A CA 1
ATOM 1597 C C . SER A 1 205 ? -28.453 1.101 11.391 1 96.88 205 SER A C 1
ATOM 1599 O O . SER A 1 205 ? -28.125 0.739 12.523 1 96.88 205 SER A O 1
ATOM 1601 N N . MET A 1 206 ? -28 2.201 10.898 1 96.75 206 MET A N 1
ATOM 1602 C CA . MET A 1 206 ? -27.125 3.115 11.633 1 96.75 206 MET A CA 1
ATOM 1603 C C . MET A 1 206 ? -27.812 3.615 12.898 1 96.75 206 MET A C 1
ATOM 1605 O O . MET A 1 206 ? -27.203 3.615 13.977 1 96.75 206 MET A O 1
ATOM 1609 N N . LEU A 1 207 ? -29.047 3.982 12.734 1 95.75 207 LEU A N 1
ATOM 1610 C CA . LEU A 1 207 ? -29.797 4.539 13.859 1 95.75 207 LEU A CA 1
ATOM 1611 C C . LEU A 1 207 ? -30.125 3.455 14.883 1 95.75 207 LEU A C 1
ATOM 1613 O O . LEU A 1 207 ? -30.047 3.691 16.094 1 95.75 207 LEU A O 1
ATOM 1617 N N . ALA A 1 208 ? -30.5 2.277 14.352 1 94.44 208 ALA A N 1
ATOM 1618 C CA . ALA A 1 208 ? -30.75 1.158 15.258 1 94.44 208 ALA A CA 1
ATOM 1619 C C . ALA A 1 208 ? -29.5 0.837 16.094 1 94.44 208 ALA A C 1
ATOM 1621 O O . ALA A 1 208 ? -29.594 0.63 17.297 1 94.44 208 ALA A O 1
ATOM 1622 N N . PHE A 1 209 ? -28.344 0.819 15.461 1 93.81 209 PHE A N 1
ATOM 1623 C CA . PHE A 1 209 ? -27.062 0.516 16.109 1 93.81 209 PHE A CA 1
ATOM 1624 C C . PHE A 1 209 ? -26.703 1.604 17.109 1 93.81 209 PHE A C 1
ATOM 1626 O O . PHE A 1 209 ? -26.141 1.314 18.156 1 93.81 209 PHE A O 1
ATOM 1633 N N . ALA A 1 210 ? -26.953 2.809 16.781 1 91.12 210 ALA A N 1
ATOM 1634 C CA . ALA A 1 210 ? -26.672 3.924 17.672 1 91.12 210 ALA A CA 1
ATOM 1635 C C . ALA A 1 210 ? -27.5 3.834 18.938 1 91.12 210 ALA A C 1
ATOM 1637 O O . ALA A 1 210 ? -27.016 4.156 20.031 1 91.12 210 ALA A O 1
ATOM 1638 N N . ARG A 1 211 ? -28.719 3.381 18.766 1 88.69 211 ARG A N 1
ATOM 1639 C CA . ARG A 1 211 ? -29.641 3.277 19.891 1 88.69 211 ARG A CA 1
ATOM 1640 C C . ARG A 1 211 ? -29.359 2.029 20.719 1 88.69 211 ARG A C 1
ATOM 1642 O O . ARG A 1 211 ? -29.578 2.018 21.938 1 88.69 211 ARG A O 1
ATOM 1649 N N . ASN A 1 212 ? -29.047 0.965 19.922 1 87.5 212 ASN A N 1
ATOM 1650 C CA . ASN A 1 212 ? -28.766 -0.337 20.516 1 87.5 212 ASN A CA 1
ATOM 1651 C C . ASN A 1 212 ? -27.594 -1.021 19.828 1 87.5 212 ASN A C 1
ATOM 1653 O O . ASN A 1 212 ? -27.766 -1.654 18.781 1 87.5 212 ASN A O 1
ATOM 1657 N N . ARG A 1 213 ? -26.484 -1.091 20.438 1 86.25 213 ARG A N 1
ATOM 1658 C CA . ARG A 1 213 ? -25.25 -1.602 19.844 1 86.25 213 ARG A CA 1
ATOM 1659 C C . ARG A 1 213 ? -25.375 -3.088 19.516 1 86.25 213 ARG A C 1
ATOM 1661 O O . ARG A 1 213 ? -24.562 -3.635 18.766 1 86.25 213 ARG A O 1
ATOM 1668 N N . ARG A 1 214 ? -26.391 -3.639 20.125 1 88.06 214 ARG A N 1
ATOM 1669 C CA . ARG A 1 214 ? -26.562 -5.066 19.891 1 88.06 214 ARG A CA 1
ATOM 1670 C C . ARG A 1 214 ? -27.281 -5.324 18.562 1 88.06 214 ARG A C 1
ATOM 1672 O O . ARG A 1 214 ? -27.359 -6.469 18.109 1 88.06 214 ARG A O 1
ATOM 1679 N N . GLN A 1 215 ? -27.797 -4.262 17.969 1 91.88 215 GLN A N 1
ATOM 1680 C CA . GLN A 1 215 ? -28.297 -4.371 16.609 1 91.88 215 GLN A CA 1
ATOM 1681 C C . GLN A 1 215 ? -27.156 -4.172 15.602 1 91.88 215 GLN A C 1
ATOM 1683 O O . GLN A 1 215 ? -27.047 -3.113 14.977 1 91.88 215 GLN A O 1
ATOM 1688 N N . ASN A 1 216 ? -26.344 -5.305 15.445 1 94 216 ASN A N 1
ATOM 1689 C CA . ASN A 1 216 ? -25.062 -5.098 14.773 1 94 216 ASN A CA 1
ATOM 1690 C C . ASN A 1 216 ? -24.953 -5.93 13.5 1 94 216 ASN A C 1
ATOM 1692 O O . ASN A 1 216 ? -23.844 -6.219 13.031 1 94 216 ASN A O 1
ATOM 1696 N N . GLY A 1 217 ? -26.109 -6.41 12.906 1 93.69 217 GLY A N 1
ATOM 1697 C CA . GLY A 1 217 ? -26.062 -7.262 11.727 1 93.69 217 GLY A CA 1
ATOM 1698 C C . GLY A 1 217 ? -25.266 -6.656 10.586 1 93.69 217 GLY A C 1
ATOM 1699 O O . GLY A 1 217 ? -24.266 -7.23 10.141 1 93.69 217 GLY A O 1
ATOM 1700 N N . LEU A 1 218 ? -25.609 -5.453 10.203 1 95.69 218 LEU A N 1
ATOM 1701 C CA . LEU A 1 218 ? -24.922 -4.773 9.102 1 95.69 218 LEU A CA 1
ATOM 1702 C C . LEU A 1 218 ? -23.516 -4.344 9.523 1 95.69 218 LEU A C 1
ATOM 1704 O O . LEU A 1 218 ? -22.578 -4.414 8.727 1 95.69 218 LEU A O 1
ATOM 1708 N N . GLN A 1 219 ? -23.422 -3.947 10.766 1 96.25 219 GLN A N 1
ATOM 1709 C CA . GLN A 1 219 ? -22.172 -3.375 11.258 1 96.25 219 GLN A CA 1
ATOM 1710 C C . GLN A 1 219 ? -21.062 -4.426 11.312 1 96.25 219 GLN A C 1
ATOM 1712 O O . GLN A 1 219 ? -19.922 -4.164 10.914 1 96.25 219 GLN A O 1
ATOM 1717 N N . LEU A 1 220 ? -21.391 -5.59 11.766 1 96.31 220 LEU A N 1
ATOM 1718 C CA . LEU A 1 220 ? -20.406 -6.672 11.812 1 96.31 220 LEU A CA 1
ATOM 1719 C C . LEU A 1 220 ? -20.047 -7.133 10.406 1 96.31 220 LEU A C 1
ATOM 1721 O O . LEU A 1 220 ? -18.875 -7.379 10.117 1 96.31 220 LEU A O 1
ATOM 1725 N N . HIS A 1 221 ? -21.047 -7.219 9.602 1 96.5 221 HIS A N 1
ATOM 1726 C CA . HIS A 1 221 ? -20.812 -7.562 8.203 1 96.5 221 HIS A CA 1
ATOM 1727 C C . HIS A 1 221 ? -19.859 -6.57 7.543 1 96.5 221 HIS A C 1
ATOM 1729 O O . HIS A 1 221 ? -18.906 -6.973 6.875 1 96.5 221 HIS A O 1
ATOM 1735 N N . ASN A 1 222 ? -20.078 -5.316 7.777 1 96.19 222 ASN A N 1
ATOM 1736 C CA . ASN A 1 222 ? -19.266 -4.262 7.168 1 96.19 222 ASN A CA 1
ATOM 1737 C C . ASN A 1 222 ? -17.859 -4.227 7.746 1 96.19 222 ASN A C 1
ATOM 1739 O O . ASN A 1 222 ? -16.906 -3.883 7.047 1 96.19 222 ASN A O 1
ATOM 1743 N N . SER A 1 223 ? -17.797 -4.57 8.977 1 94.69 223 SER A N 1
ATOM 1744 C CA . SER A 1 223 ? -16.469 -4.578 9.586 1 94.69 223 SER A CA 1
ATOM 1745 C C . SER A 1 223 ? -15.531 -5.539 8.852 1 94.69 223 SER A C 1
ATOM 1747 O O . SER A 1 223 ? -14.383 -5.195 8.562 1 94.69 223 SER A O 1
ATOM 1749 N N . VAL A 1 224 ? -16.016 -6.66 8.5 1 94.5 224 VAL A N 1
ATOM 1750 C CA . VAL A 1 224 ? -15.211 -7.664 7.801 1 94.5 224 VAL A CA 1
ATOM 1751 C C . VAL A 1 224 ? -15.047 -7.273 6.336 1 94.5 224 VAL A C 1
ATOM 1753 O O . VAL A 1 224 ? -13.969 -7.422 5.762 1 94.5 224 VAL A O 1
ATOM 1756 N N . ARG A 1 225 ? -16.094 -6.742 5.766 1 93.81 225 ARG A N 1
ATOM 1757 C CA . ARG A 1 225 ? -16.047 -6.293 4.379 1 93.81 225 ARG A CA 1
ATOM 1758 C C . ARG A 1 225 ? -14.992 -5.199 4.195 1 93.81 225 ARG A C 1
ATOM 1760 O O . ARG A 1 225 ? -14.203 -5.238 3.244 1 93.81 225 ARG A O 1
ATOM 1767 N N . PHE A 1 226 ? -15.062 -4.262 5.062 1 92.38 226 PHE A N 1
ATOM 1768 C CA . PHE A 1 226 ? -14.117 -3.154 4.977 1 92.38 226 PHE A CA 1
ATOM 1769 C C . PHE A 1 226 ? -12.695 -3.635 5.223 1 92.38 226 PHE A C 1
ATOM 1771 O O . PHE A 1 226 ? -11.758 -3.197 4.547 1 92.38 226 PHE A O 1
ATOM 1778 N N . PHE A 1 227 ? -12.57 -4.512 6.086 1 88.19 227 PHE A N 1
ATOM 1779 C CA . PHE A 1 227 ? -11.266 -5.109 6.332 1 88.19 227 PHE A CA 1
ATOM 1780 C C . PHE A 1 227 ? -10.727 -5.777 5.07 1 88.19 227 PHE A C 1
ATOM 1782 O O . PHE A 1 227 ? -9.555 -5.617 4.727 1 88.19 227 PHE A O 1
ATOM 1789 N N . SER A 1 228 ? -11.555 -6.461 4.371 1 90.19 228 SER A N 1
ATOM 1790 C CA . SER A 1 228 ? -11.172 -7.211 3.18 1 90.19 228 SER A CA 1
ATOM 1791 C C . SER A 1 228 ? -10.797 -6.277 2.035 1 90.19 228 SER A C 1
ATOM 1793 O O . SER A 1 228 ? -10.125 -6.688 1.087 1 90.19 228 SER A O 1
ATOM 1795 N N . THR A 1 229 ? -11.289 -5.055 2.104 1 87.88 229 THR A N 1
ATOM 1796 C CA . THR A 1 229 ? -10.992 -4.098 1.046 1 87.88 229 THR A CA 1
ATOM 1797 C C . THR A 1 229 ? -9.766 -3.256 1.406 1 87.88 229 THR A C 1
ATOM 1799 O O . THR A 1 229 ? -9.398 -2.338 0.669 1 87.88 229 THR A O 1
ATOM 1802 N N . GLY A 1 230 ? -9.141 -3.562 2.545 1 77.5 230 GLY A N 1
ATOM 1803 C CA . GLY A 1 230 ? -7.91 -2.898 2.939 1 77.5 230 GLY A CA 1
ATOM 1804 C C . GLY A 1 230 ? -8.125 -1.48 3.434 1 77.5 230 GLY A C 1
ATOM 1805 O O . GLY A 1 230 ? -7.285 -0.606 3.223 1 77.5 230 GLY A O 1
ATOM 1806 N N . ILE A 1 231 ? -9.258 -1.271 4.008 1 81.25 231 ILE A N 1
ATOM 1807 C CA . ILE A 1 231 ? -9.531 0.058 4.543 1 81.25 231 ILE A CA 1
ATOM 1808 C C . ILE A 1 231 ? -8.586 0.36 5.699 1 81.25 231 ILE A C 1
ATOM 1810 O O . ILE A 1 231 ? -8.211 -0.541 6.453 1 81.25 231 ILE A O 1
ATOM 1814 N N . SER A 1 232 ? -8.086 1.542 5.777 1 77.62 232 SER A N 1
ATOM 1815 C CA . SER A 1 232 ? -7.203 1.922 6.875 1 77.62 232 SER A CA 1
ATOM 1816 C C . SER A 1 232 ? -7.949 1.93 8.211 1 77.62 232 SER A C 1
ATOM 1818 O O . SER A 1 232 ? -9.172 2.061 8.234 1 77.62 232 SER A O 1
ATOM 1820 N N . GLU A 1 233 ? -7.258 1.832 9.266 1 79.81 233 GLU A N 1
ATOM 1821 C CA . GLU A 1 233 ? -7.848 1.87 10.594 1 79.81 233 GLU A CA 1
ATOM 1822 C C . GLU A 1 233 ? -8.547 3.203 10.852 1 79.81 233 GLU A C 1
ATOM 1824 O O . GLU A 1 233 ? -9.586 3.248 11.508 1 79.81 233 GLU A O 1
ATOM 1829 N N . ARG A 1 234 ? -8 4.215 10.328 1 84.38 234 ARG A N 1
ATOM 1830 C CA . ARG A 1 234 ? -8.562 5.555 10.508 1 84.38 234 ARG A CA 1
ATOM 1831 C C . ARG A 1 234 ? -9.945 5.656 9.875 1 84.38 234 ARG A C 1
ATOM 1833 O O . ARG A 1 234 ? -10.859 6.223 10.477 1 84.38 234 ARG A O 1
ATOM 1840 N N . VAL A 1 235 ? -10.07 5.16 8.711 1 88.38 235 VAL A N 1
ATOM 1841 C CA . VAL A 1 235 ? -11.352 5.227 8.023 1 88.38 235 VAL A CA 1
ATOM 1842 C C . VAL A 1 235 ? -12.359 4.309 8.719 1 88.38 235 VAL A C 1
ATOM 1844 O O . VAL A 1 235 ? -13.523 4.672 8.891 1 88.38 235 VAL A O 1
ATOM 1847 N N . GLN A 1 236 ? -11.859 3.203 9.078 1 89.06 236 GLN A N 1
ATOM 1848 C CA . GLN A 1 236 ? -12.75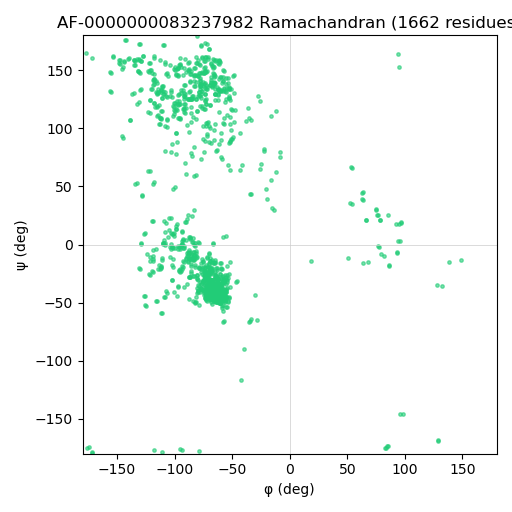 2.285 9.773 1 89.06 236 GLN A CA 1
ATOM 1849 C C . GLN A 1 236 ? -13.234 2.883 11.086 1 89.06 236 GLN A C 1
ATOM 1851 O O . GLN A 1 236 ? -14.383 2.672 11.484 1 89.06 236 GLN A O 1
ATOM 1856 N N . GLU A 1 237 ? -12.367 3.537 11.766 1 90 237 GLU A N 1
ATOM 1857 C CA . GLU A 1 237 ? -12.75 4.211 13.008 1 90 237 GLU A CA 1
ATOM 1858 C C . GLU A 1 237 ? -13.844 5.242 12.758 1 90 237 GLU A C 1
ATOM 1860 O O . GLU A 1 237 ? -14.797 5.348 13.531 1 90 237 GLU A O 1
ATOM 1865 N N . TYR A 1 238 ? -13.719 5.969 11.766 1 93.56 238 TYR A N 1
ATOM 1866 C CA . TYR A 1 238 ? -14.727 6.957 11.414 1 93.56 238 TYR A CA 1
ATOM 1867 C C . TYR A 1 238 ? -16.062 6.285 11.086 1 93.56 238 TYR A C 1
ATOM 1869 O O . TYR A 1 238 ? -17.109 6.727 11.547 1 93.56 238 TYR A O 1
ATOM 1877 N N . LEU A 1 239 ? -15.984 5.242 10.234 1 95.62 239 LEU A N 1
ATOM 1878 C CA . LEU A 1 239 ? -17.188 4.531 9.844 1 95.62 239 LEU A CA 1
ATOM 1879 C C . LEU A 1 239 ? -17.859 3.883 11.055 1 95.62 239 LEU A C 1
ATOM 1881 O O . LEU A 1 239 ? -19.094 3.789 11.117 1 95.62 239 LEU A O 1
ATOM 1885 N N . ASN A 1 240 ? -17.031 3.416 11.961 1 94.25 240 ASN A N 1
ATOM 1886 C CA . ASN A 1 240 ? -17.578 2.918 13.227 1 94.25 240 ASN A CA 1
ATOM 1887 C C . ASN A 1 240 ? -18.219 4.035 14.039 1 94.25 240 ASN A C 1
ATOM 1889 O O . ASN A 1 240 ? -19.281 3.846 14.625 1 94.25 240 ASN A O 1
ATOM 1893 N N . TYR A 1 241 ? -17.578 5.176 14.031 1 94.5 241 TYR A N 1
ATOM 1894 C CA . TYR A 1 241 ? -18.047 6.32 14.805 1 94.5 241 TYR A CA 1
ATOM 1895 C C . TYR A 1 241 ? -19.422 6.773 14.336 1 94.5 241 TYR A C 1
ATOM 1897 O O . TYR A 1 241 ? -20.266 7.145 15.148 1 94.5 241 TYR A O 1
ATOM 1905 N N . ILE A 1 242 ? -19.672 6.637 13.078 1 95.75 242 ILE A N 1
ATOM 1906 C CA . ILE A 1 242 ? -20.953 7.121 12.562 1 95.75 242 ILE A CA 1
ATOM 1907 C C . ILE A 1 242 ? -21.953 5.965 12.484 1 95.75 242 ILE A C 1
ATOM 1909 O O . ILE A 1 242 ? -23.062 6.133 11.992 1 95.75 242 ILE A O 1
ATOM 1913 N N . GLY A 1 243 ? -21.547 4.758 12.82 1 95.62 243 GLY A N 1
ATOM 1914 C CA . GLY A 1 243 ? -22.469 3.645 12.992 1 95.62 243 GLY A CA 1
ATOM 1915 C C . GLY A 1 243 ? -22.578 2.768 11.758 1 95.62 243 GLY A C 1
ATOM 1916 O O . GLY A 1 243 ? -23.516 1.986 11.625 1 95.62 243 GLY A O 1
ATOM 1917 N N . LEU A 1 244 ? -21.625 2.816 10.859 1 96.44 244 LEU A N 1
ATOM 1918 C CA . LEU A 1 244 ? -21.703 2.057 9.617 1 96.44 244 LEU A CA 1
ATOM 1919 C C . LEU A 1 244 ? -21 0.709 9.766 1 96.44 244 LEU A C 1
ATOM 1921 O O . LEU A 1 244 ? -21.188 -0.183 8.93 1 96.44 244 LEU A O 1
ATOM 1925 N N . SER A 1 245 ? -20.172 0.586 10.727 1 96.12 245 SER A N 1
ATOM 1926 C CA . SER A 1 245 ? -19.438 -0.659 10.945 1 96.12 245 SER A CA 1
ATOM 1927 C C . SER A 1 245 ? -19.172 -0.89 12.43 1 96.12 245 SER A C 1
ATOM 1929 O O . SER A 1 245 ? -19.188 0.052 13.219 1 96.12 245 SER A O 1
ATOM 1931 N N . SER A 1 246 ? -18.984 -2.174 12.805 1 94.12 246 SER A N 1
ATOM 1932 C CA . SER A 1 246 ? -18.391 -2.467 14.102 1 94.12 246 SER A CA 1
ATOM 1933 C C . SER A 1 246 ? -16.922 -2.084 14.141 1 94.12 246 SER A C 1
ATOM 1935 O O . SER A 1 246 ? -16.328 -1.758 13.109 1 94.12 246 SER A O 1
ATOM 1937 N N . ALA A 1 247 ? -16.391 -2.092 15.344 1 90.5 247 ALA A N 1
ATOM 1938 C CA . ALA A 1 247 ? -14.977 -1.759 15.492 1 90.5 247 ALA A CA 1
ATOM 1939 C C . ALA A 1 247 ? -14.094 -2.764 14.75 1 90.5 247 ALA A C 1
ATOM 1941 O O . ALA A 1 247 ? -14.508 -3.902 14.516 1 90.5 247 ALA A O 1
ATOM 1942 N N . ARG A 1 248 ? -12.906 -2.346 14.398 1 87.06 248 ARG A N 1
ATOM 1943 C CA . ARG A 1 248 ? -11.953 -3.217 13.711 1 87.06 248 ARG A CA 1
ATOM 1944 C C . ARG A 1 248 ? -11.633 -4.445 14.555 1 87.06 248 ARG A C 1
ATOM 1946 O O . ARG A 1 248 ? -11.523 -5.555 14.031 1 87.06 248 ARG A O 1
ATOM 1953 N N . THR A 1 249 ? -11.477 -4.262 15.844 1 85.5 249 THR A N 1
ATOM 1954 C CA . THR A 1 249 ? -11.156 -5.355 16.75 1 85.5 249 THR A CA 1
ATOM 1955 C C . THR A 1 249 ? -12.273 -6.398 16.766 1 85.5 249 THR A C 1
ATOM 1957 O O . THR A 1 249 ? -12.008 -7.598 16.859 1 85.5 249 THR A O 1
ATOM 1960 N N . THR A 1 250 ? -13.5 -5.891 16.641 1 90.56 250 THR A N 1
ATOM 1961 C CA . THR A 1 250 ? -14.641 -6.797 16.594 1 90.56 250 THR A CA 1
ATOM 1962 C C . THR A 1 250 ? -14.625 -7.621 15.305 1 90.56 250 THR A C 1
ATOM 1964 O O . THR A 1 250 ? -14.906 -8.82 15.328 1 90.56 250 THR A O 1
ATOM 1967 N N . GLY A 1 251 ? -14.391 -6.926 14.211 1 91.31 251 GLY A N 1
ATOM 1968 C CA . GLY A 1 251 ? -14.25 -7.652 12.961 1 91.31 251 GLY A CA 1
ATOM 1969 C C . GLY A 1 251 ? -13.141 -8.688 12.992 1 91.31 251 GLY A C 1
ATOM 1970 O O . GLY A 1 251 ? -13.305 -9.805 12.492 1 91.31 251 GLY A O 1
ATOM 1971 N N . MET A 1 252 ? -12.023 -8.398 13.602 1 88.5 252 MET A N 1
ATOM 1972 C CA . MET A 1 252 ? -10.891 -9.312 13.719 1 88.5 252 MET A CA 1
ATOM 1973 C C . MET A 1 252 ? -11.234 -10.484 14.633 1 88.5 252 MET A C 1
ATOM 1975 O O . MET A 1 252 ? -10.789 -11.609 14.391 1 88.5 252 MET A O 1
ATOM 1979 N N . ALA A 1 253 ? -12.008 -10.172 15.656 1 91.31 253 ALA A N 1
ATOM 1980 C CA . ALA A 1 253 ? -12.453 -11.25 16.531 1 91.31 253 ALA A CA 1
ATOM 1981 C C . ALA A 1 253 ? -13.32 -12.25 15.781 1 91.31 253 ALA A C 1
ATOM 1983 O O . ALA A 1 253 ? -13.234 -13.453 16.016 1 91.31 253 ALA A O 1
ATOM 1984 N N . ALA A 1 254 ? -14.164 -11.727 14.969 1 93.81 254 ALA A N 1
ATOM 1985 C CA . ALA A 1 254 ? -14.977 -12.609 14.141 1 93.81 254 ALA A CA 1
ATOM 1986 C C . ALA A 1 254 ? -14.102 -13.484 13.25 1 93.81 254 ALA A C 1
ATOM 1988 O O . ALA A 1 254 ? -14.344 -14.688 13.109 1 93.81 254 ALA A O 1
ATOM 1989 N N . LEU A 1 255 ? -13.094 -12.898 12.664 1 93.62 255 LEU A N 1
ATOM 1990 C CA . LEU A 1 255 ? -12.18 -13.633 11.797 1 93.62 255 LEU A CA 1
ATOM 1991 C C . LEU A 1 255 ? -11.398 -14.68 12.586 1 93.62 255 LEU A C 1
ATOM 1993 O O . LEU A 1 255 ? -11.102 -15.758 12.07 1 93.62 255 LEU A O 1
ATOM 1997 N N . GLU A 1 256 ? -11.031 -14.336 13.797 1 92.81 256 GLU A N 1
ATOM 1998 C CA . GLU A 1 256 ? -10.344 -15.289 14.656 1 92.81 256 GLU A CA 1
ATOM 1999 C C . GLU A 1 256 ? -11.219 -16.516 14.93 1 92.81 256 GLU A C 1
ATOM 2001 O O . GLU A 1 256 ? -10.742 -17.656 14.859 1 92.81 256 GLU A O 1
ATOM 2006 N N . THR A 1 257 ? -12.422 -16.203 15.227 1 94.12 257 THR A N 1
ATOM 2007 C CA . THR A 1 257 ? -13.375 -17.281 15.461 1 94.12 257 THR A CA 1
ATOM 2008 C C . THR A 1 257 ? -13.5 -18.172 14.234 1 94.12 257 THR A C 1
ATOM 2010 O O . THR A 1 257 ? -13.484 -19.406 14.344 1 94.12 257 THR A O 1
ATOM 2013 N N . LEU A 1 258 ? -13.609 -17.578 13.125 1 95.56 258 LEU A N 1
ATOM 2014 C CA . LEU A 1 258 ? -13.758 -18.328 11.875 1 95.56 258 LEU A CA 1
ATOM 2015 C C . LEU A 1 258 ? -12.477 -19.094 11.547 1 95.56 258 LEU A C 1
ATOM 2017 O O . LEU A 1 258 ? -12.531 -20.188 10.977 1 95.56 258 LEU A O 1
ATOM 2021 N N . ALA A 1 259 ? -11.328 -18.516 11.867 1 94.75 259 ALA A N 1
ATOM 2022 C CA . ALA A 1 259 ? -10.055 -19.203 11.656 1 94.75 259 ALA A CA 1
ATOM 2023 C C . ALA A 1 259 ? -9.977 -20.484 12.477 1 94.75 259 ALA A C 1
ATOM 2025 O O . ALA A 1 259 ? -9.5 -21.516 11.992 1 94.75 259 ALA A O 1
ATOM 2026 N N . TYR A 1 260 ? -10.438 -20.453 13.695 1 93.56 260 TYR A N 1
ATOM 2027 C CA . TYR A 1 260 ? -10.469 -21.641 14.547 1 93.56 260 TYR A CA 1
ATOM 2028 C C . TYR A 1 260 ? -11.367 -22.703 13.945 1 93.56 260 TYR A C 1
ATOM 2030 O O . TYR A 1 260 ? -11.016 -23.891 13.93 1 93.56 260 TYR A O 1
ATOM 2038 N N . LYS A 1 261 ? -12.422 -22.281 13.469 1 93.31 261 LYS A N 1
ATOM 2039 C CA . LYS A 1 261 ? -13.344 -23.234 12.859 1 93.31 261 LYS A CA 1
ATOM 2040 C C . LYS A 1 261 ? -12.742 -23.844 11.594 1 93.31 261 LYS A C 1
ATOM 2042 O O . LYS A 1 261 ? -12.961 -25.031 11.312 1 93.31 261 LYS A O 1
ATOM 2047 N N . SER A 1 262 ? -12.086 -23.016 10.844 1 92.94 262 SER A N 1
ATOM 2048 C CA . SER A 1 262 ? -11.422 -23.516 9.648 1 92.94 262 SER A CA 1
ATOM 2049 C C . SER A 1 262 ? -10.359 -24.562 9.992 1 92.94 262 SER A C 1
ATOM 2051 O O . SER A 1 262 ? -10.18 -25.531 9.258 1 92.94 262 SER A O 1
ATOM 2053 N N . ALA A 1 263 ? -9.641 -24.344 11.031 1 93.31 263 ALA A N 1
ATOM 2054 C CA . ALA A 1 263 ? -8.641 -25.297 11.484 1 93.31 263 ALA A CA 1
ATOM 2055 C C . ALA A 1 263 ? -9.289 -26.625 11.883 1 93.31 263 ALA A C 1
ATOM 2057 O O . ALA A 1 263 ? -8.766 -27.703 11.562 1 93.31 263 ALA A O 1
ATOM 2058 N N . ASP A 1 264 ? -10.414 -26.547 12.523 1 93.38 264 ASP A N 1
ATOM 2059 C CA . ASP A 1 264 ? -11.148 -27.75 12.914 1 93.38 264 ASP A CA 1
ATOM 2060 C C . ASP A 1 264 ? -11.648 -28.516 11.68 1 93.38 264 ASP A C 1
ATOM 2062 O O . ASP A 1 264 ? -11.609 -29.734 11.641 1 93.38 264 ASP A O 1
ATOM 2066 N N . THR A 1 265 ? -12.102 -27.719 10.789 1 93.31 265 THR A N 1
ATOM 2067 C CA . THR A 1 265 ? -12.57 -28.328 9.547 1 93.31 265 THR A CA 1
ATOM 2068 C C . THR A 1 265 ? -11.43 -29.047 8.836 1 93.31 265 THR A C 1
ATOM 2070 O O . THR A 1 265 ? -11.617 -30.141 8.289 1 93.31 265 THR A O 1
ATOM 2073 N N . LEU A 1 266 ? -10.297 -28.469 8.773 1 94.19 266 LEU A N 1
ATOM 2074 C CA . LEU A 1 266 ? -9.125 -29.078 8.156 1 94.19 266 LEU A CA 1
ATOM 2075 C C . LEU A 1 266 ? -8.789 -30.406 8.828 1 94.19 266 LEU A C 1
ATOM 2077 O O . LEU A 1 266 ? -8.531 -31.406 8.156 1 94.19 266 LEU A O 1
ATOM 2081 N N . LYS A 1 267 ? -8.805 -30.453 10.141 1 94.38 267 LYS A N 1
ATOM 2082 C CA . LYS A 1 267 ? -8.539 -31.672 10.891 1 94.38 267 LYS A CA 1
ATOM 2083 C C . LYS A 1 267 ? -9.578 -32.75 10.578 1 94.38 267 LYS A C 1
ATOM 2085 O O . LYS A 1 267 ? -9.234 -33.906 10.406 1 94.38 267 LYS A O 1
ATOM 2090 N N . MET A 1 268 ? -10.766 -32.281 10.516 1 94.38 268 MET A N 1
ATOM 2091 C CA . MET A 1 268 ? -11.852 -33.219 10.203 1 94.38 268 MET A CA 1
ATOM 2092 C C . MET A 1 268 ? -11.672 -33.812 8.812 1 94.38 268 MET A C 1
ATOM 2094 O O . MET A 1 268 ? -11.852 -35.031 8.625 1 94.38 268 MET A O 1
ATOM 2098 N N . ILE A 1 269 ? -11.32 -33.031 7.895 1 91.62 269 ILE A N 1
ATOM 2099 C CA . ILE A 1 269 ? -11.141 -33.469 6.516 1 91.62 269 ILE A CA 1
ATOM 2100 C C . ILE A 1 269 ? -9.984 -34.469 6.434 1 91.62 269 ILE A C 1
ATOM 2102 O O . ILE A 1 269 ? -10.094 -35.5 5.773 1 91.62 269 ILE A O 1
ATOM 2106 N N . MET A 1 270 ? -8.906 -34.156 7.023 1 92.81 270 MET A N 1
ATOM 2107 C CA . MET A 1 270 ? -7.75 -35.062 7.016 1 92.81 270 MET A CA 1
ATOM 2108 C C . MET A 1 270 ? -8.07 -36.375 7.715 1 92.81 270 MET A C 1
ATOM 2110 O O . MET A 1 270 ? -7.629 -37.438 7.273 1 92.81 270 MET A O 1
ATOM 2114 N N . ASP A 1 271 ? -8.883 -36.25 8.711 1 91.62 271 ASP A N 1
ATOM 2115 C CA . ASP A 1 271 ? -9.289 -37.469 9.445 1 91.62 271 ASP A CA 1
ATOM 2116 C C . ASP A 1 271 ? -10.219 -38.344 8.609 1 91.62 271 ASP A C 1
ATOM 2118 O O . ASP A 1 271 ? -10.109 -39.562 8.625 1 91.62 271 ASP A O 1
ATOM 2122 N N . THR A 1 272 ? -11.102 -37.656 7.961 1 90.31 272 THR A N 1
ATOM 2123 C CA . THR A 1 272 ? -12.062 -38.375 7.129 1 90.31 272 THR A CA 1
ATOM 2124 C C . THR A 1 272 ? -11.352 -39.125 5.996 1 90.31 272 THR A C 1
ATOM 2126 O O . THR A 1 272 ? -11.805 -40.188 5.559 1 90.31 272 THR A O 1
ATOM 2129 N N . HIS A 1 273 ? -10.266 -38.688 5.555 1 86.38 273 HIS A N 1
ATOM 2130 C CA . HIS A 1 273 ? -9.562 -39.281 4.418 1 86.38 273 HIS A CA 1
ATOM 2131 C C . HIS A 1 273 ? -8.383 -40.125 4.875 1 86.38 273 HIS A C 1
ATOM 2133 O O . HIS A 1 273 ? -7.57 -40.562 4.059 1 86.38 273 HIS A O 1
ATOM 2139 N N . LYS A 1 274 ? -8.336 -40.344 6.164 1 82.62 274 LYS A N 1
ATOM 2140 C CA . LYS A 1 274 ? -7.172 -41.031 6.723 1 82.62 274 LYS A CA 1
ATOM 2141 C C . LYS A 1 274 ? -7.133 -42.5 6.305 1 82.62 274 LYS A C 1
ATOM 2143 O O . LYS A 1 274 ? -6.062 -43.094 6.266 1 82.62 274 LYS A O 1
ATOM 2148 N N . ASN A 1 275 ? -8.297 -42.969 5.922 1 78.69 275 ASN A N 1
ATOM 2149 C CA . ASN A 1 275 ? -8.359 -44.406 5.586 1 78.69 275 ASN A CA 1
ATOM 2150 C C . ASN A 1 275 ? -8.141 -44.625 4.098 1 78.69 275 ASN A C 1
ATOM 2152 O O . ASN A 1 275 ? -8.062 -45.781 3.646 1 78.69 275 ASN A O 1
ATOM 2156 N N . LEU A 1 276 ? -7.934 -43.594 3.342 1 80.88 276 LEU A N 1
ATOM 2157 C CA . LEU A 1 276 ? -7.57 -43.75 1.937 1 80.88 276 LEU A CA 1
ATOM 2158 C C . LEU A 1 276 ? -6.074 -44 1.784 1 80.88 276 LEU A C 1
ATOM 2160 O O . LEU A 1 276 ? -5.266 -43.438 2.533 1 80.88 276 LEU A O 1
ATOM 2164 N N . PRO A 1 277 ? -5.773 -44.875 0.869 1 82.5 277 PRO A N 1
ATOM 2165 C CA . PRO A 1 277 ? -4.355 -45.219 0.69 1 82.5 277 PRO A CA 1
ATOM 2166 C C . PRO A 1 277 ? -3.531 -44 0.23 1 82.5 277 PRO A C 1
ATOM 2168 O O . PRO A 1 277 ? -2.328 -43.938 0.493 1 82.5 277 PRO A O 1
ATOM 2171 N N . MET A 1 278 ? -4.117 -43.156 -0.438 1 89.62 278 MET A N 1
ATOM 2172 C CA . MET A 1 278 ? -3.459 -41.938 -0.852 1 89.62 278 MET A CA 1
ATOM 2173 C C . MET A 1 278 ? -4.031 -40.719 -0.101 1 89.62 278 MET A C 1
ATOM 2175 O O . MET A 1 278 ? -5.25 -40.594 0.016 1 89.62 278 MET A O 1
ATOM 2179 N N . ALA A 1 279 ? -3.135 -39.906 0.425 1 92.31 279 ALA A N 1
ATOM 2180 C CA . ALA A 1 279 ? -3.543 -38.719 1.152 1 92.31 279 ALA A CA 1
ATOM 2181 C C . ALA A 1 279 ? -3.896 -37.594 0.191 1 92.31 279 ALA A C 1
ATOM 2183 O O . ALA A 1 279 ? -3.457 -37.562 -0.962 1 92.31 279 ALA A O 1
ATOM 2184 N N . PRO A 1 280 ? -4.734 -36.625 0.638 1 93.25 280 PRO A N 1
ATOM 2185 C CA . PRO A 1 280 ? -4.918 -35.406 -0.156 1 93.25 280 PRO A CA 1
ATOM 2186 C C . PRO A 1 280 ? -3.604 -34.688 -0.462 1 93.25 280 PRO A C 1
ATOM 2188 O O . PRO A 1 280 ? -2.689 -34.688 0.367 1 93.25 280 PRO A O 1
ATOM 2191 N N . SER A 1 281 ? -3.576 -34.156 -1.631 1 95.19 281 SER A N 1
ATOM 2192 C CA . SER A 1 281 ? -2.336 -33.5 -2.021 1 95.19 281 SER A CA 1
ATOM 2193 C C . SER A 1 281 ? -2.166 -32.156 -1.298 1 95.19 281 SER A C 1
ATOM 2195 O O . SER A 1 281 ? -3.15 -31.516 -0.932 1 95.19 281 SER A O 1
ATOM 2197 N N . ILE A 1 282 ? -0.94 -31.797 -1.027 1 96.5 282 ILE A N 1
ATOM 2198 C CA . ILE A 1 282 ? -0.618 -30.547 -0.356 1 96.5 282 ILE A CA 1
ATOM 2199 C C . ILE A 1 282 ? 0.298 -29.703 -1.244 1 96.5 282 ILE A C 1
ATOM 2201 O O . ILE A 1 282 ? 1.338 -30.188 -1.703 1 96.5 282 ILE A O 1
ATOM 2205 N N . CYS A 1 283 ? -0.087 -28.484 -1.535 1 97.5 283 CYS A N 1
ATOM 2206 C CA . CYS A 1 283 ? 0.73 -27.531 -2.283 1 97.5 283 CYS A CA 1
ATOM 2207 C C . CYS A 1 283 ? 1.272 -26.438 -1.369 1 97.5 283 CYS A C 1
ATOM 2209 O O . CYS A 1 283 ? 0.524 -25.859 -0.59 1 97.5 283 CYS A O 1
ATOM 2211 N N . ILE A 1 284 ? 2.611 -26.188 -1.373 1 96.62 284 ILE A N 1
ATOM 2212 C CA . ILE A 1 284 ? 3.18 -25.156 -0.508 1 96.62 284 ILE A CA 1
ATOM 2213 C C . ILE A 1 284 ? 4.074 -24.219 -1.328 1 96.62 284 ILE A C 1
ATOM 2215 O O . ILE A 1 284 ? 4.535 -24.594 -2.41 1 96.62 284 ILE A O 1
ATOM 2219 N N . ASP A 1 285 ? 4.305 -23.047 -0.859 1 94.81 285 ASP A N 1
ATOM 2220 C CA . ASP A 1 285 ? 5.152 -22.031 -1.454 1 94.81 285 ASP A CA 1
ATOM 2221 C C . ASP A 1 285 ? 5.656 -21.047 -0.395 1 94.81 285 ASP A C 1
ATOM 2223 O O . ASP A 1 285 ? 5 -20.844 0.629 1 94.81 285 ASP A O 1
ATOM 2227 N N . ASN A 1 286 ? 6.809 -20.578 -0.673 1 93.69 286 ASN A N 1
ATOM 2228 C CA . ASN A 1 286 ? 7.367 -19.578 0.242 1 93.69 286 ASN A CA 1
ATOM 2229 C C . ASN A 1 286 ? 6.727 -18.219 0.043 1 93.69 286 ASN A C 1
ATOM 2231 O O . ASN A 1 286 ? 6.293 -17.875 -1.062 1 93.69 286 ASN A O 1
ATOM 2235 N N . ILE A 1 287 ? 6.633 -17.469 1.109 1 91.94 287 ILE A N 1
ATOM 2236 C CA . ILE A 1 287 ? 6.098 -16.109 1.037 1 91.94 287 ILE A CA 1
ATOM 2237 C C . ILE A 1 287 ? 6.961 -15.164 1.878 1 91.94 287 ILE A C 1
ATOM 2239 O O . ILE A 1 287 ? 7.258 -15.461 3.039 1 91.94 287 ILE A O 1
ATOM 2243 N N . ASP A 1 288 ? 7.375 -14.047 1.293 1 88.25 288 ASP A N 1
ATOM 2244 C CA . ASP A 1 288 ? 8.133 -13.008 1.988 1 88.25 288 ASP A CA 1
ATOM 2245 C C . ASP A 1 288 ? 7.301 -11.742 2.166 1 88.25 288 ASP A C 1
ATOM 2247 O O . ASP A 1 288 ? 6.715 -11.242 1.206 1 88.25 288 ASP A O 1
ATOM 2251 N N . ILE A 1 289 ? 7.23 -11.336 3.379 1 85.62 289 ILE A N 1
ATOM 2252 C CA . ILE A 1 289 ? 6.461 -10.133 3.68 1 85.62 289 ILE A CA 1
ATOM 2253 C C . ILE A 1 289 ? 7.309 -9.172 4.516 1 85.62 289 ILE A C 1
ATOM 2255 O O . ILE A 1 289 ? 7.969 -9.594 5.469 1 85.62 289 ILE A O 1
ATOM 2259 N N . GLU A 1 290 ? 7.312 -7.891 4.137 1 77.81 290 GLU A N 1
ATOM 2260 C CA . GLU A 1 290 ? 8.008 -6.871 4.918 1 77.81 290 GLU A CA 1
ATOM 2261 C C . GLU A 1 290 ? 7.07 -6.23 5.941 1 77.81 290 GLU A C 1
ATOM 2263 O O . GLU A 1 290 ? 5.988 -5.758 5.59 1 77.81 290 GLU A O 1
ATOM 2268 N N . GLN A 1 291 ? 7.445 -6.34 7.188 1 76.19 291 GLN A N 1
ATOM 2269 C CA . GLN A 1 291 ? 6.664 -5.758 8.273 1 76.19 291 GLN A CA 1
ATOM 2270 C C . GLN A 1 291 ? 7.398 -4.578 8.906 1 76.19 291 GLN A C 1
ATOM 2272 O O . GLN A 1 291 ? 8.617 -4.613 9.07 1 76.19 291 GLN A O 1
ATOM 2277 N N . ARG A 1 292 ? 6.621 -3.52 9.133 1 71.56 292 ARG A N 1
ATOM 2278 C CA . ARG A 1 292 ? 7.152 -2.375 9.867 1 71.56 292 ARG A CA 1
ATOM 2279 C C . ARG A 1 292 ? 6.75 -2.428 11.336 1 71.56 292 ARG A C 1
ATOM 2281 O O . ARG A 1 292 ? 5.562 -2.5 11.656 1 71.56 292 ARG A O 1
ATOM 2288 N N . VAL A 1 293 ? 7.762 -2.559 12.211 1 66.44 293 VAL A N 1
ATOM 2289 C CA . VAL A 1 293 ? 7.512 -2.684 13.648 1 66.44 293 VAL A CA 1
ATOM 2290 C C . VAL A 1 293 ? 8.062 -1.459 14.375 1 66.44 293 VAL A C 1
ATOM 2292 O O . VAL A 1 293 ? 9.141 -0.964 14.047 1 66.44 293 VAL A O 1
ATOM 2295 N N . HIS A 1 294 ? 7.172 -0.905 15.227 1 68.25 294 HIS A N 1
ATOM 2296 C CA . HIS A 1 294 ? 7.625 0.205 16.062 1 68.25 294 HIS A CA 1
ATOM 2297 C C . HIS A 1 294 ? 8.375 -0.298 17.297 1 68.25 294 HIS A C 1
ATOM 2299 O O . HIS A 1 294 ? 7.875 -1.164 18.016 1 68.25 294 HIS A O 1
ATOM 2305 N N . GLN A 1 295 ? 9.547 0.156 17.5 1 65.62 295 GLN A N 1
ATOM 2306 C CA . GLN A 1 295 ? 10.336 -0.112 18.688 1 65.62 295 GLN A CA 1
ATOM 2307 C C . GLN A 1 295 ? 10.516 1.152 19.531 1 65.62 295 GLN A C 1
ATOM 2309 O O . GLN A 1 295 ? 10.766 2.23 18.984 1 65.62 295 GLN A O 1
ATOM 2314 N N . SER A 1 296 ? 10.312 1.024 20.766 1 65.81 296 SER A N 1
ATOM 2315 C CA . SER A 1 296 ? 10.344 2.164 21.672 1 65.81 296 SER A CA 1
ATOM 2316 C C . SER A 1 296 ? 11.688 2.877 21.625 1 65.81 296 SER A C 1
ATOM 2318 O O . SER A 1 296 ? 11.766 4.094 21.828 1 65.81 296 SER A O 1
ATOM 2320 N N . SER A 1 297 ? 12.719 2.105 21.328 1 68 297 SER A N 1
ATOM 2321 C CA . SER A 1 297 ? 14.047 2.693 21.469 1 68 297 SER A CA 1
ATOM 2322 C C . SER A 1 297 ? 14.477 3.369 20.156 1 68 297 SER A C 1
ATOM 2324 O O . SER A 1 297 ? 15.258 4.324 20.188 1 68 297 SER A O 1
ATOM 2326 N N . VAL A 1 298 ? 14.062 2.789 19.016 1 70 298 VAL A N 1
ATOM 2327 C CA . VAL A 1 298 ? 14.672 3.283 17.781 1 70 298 VAL A CA 1
ATOM 2328 C C . VAL A 1 298 ? 13.586 3.748 16.828 1 70 298 VAL A C 1
ATOM 2330 O O . VAL A 1 298 ? 13.875 4.398 15.812 1 70 298 VAL A O 1
ATOM 2333 N N . GLY A 1 299 ? 12.344 3.514 17.109 1 66.12 299 GLY A N 1
ATOM 2334 C CA . GLY A 1 299 ? 11.273 3.906 16.203 1 66.12 299 GLY A CA 1
ATOM 2335 C C . GLY A 1 299 ? 10.82 2.783 15.289 1 66.12 299 GLY A C 1
ATOM 2336 O O . GLY A 1 299 ? 10.789 1.619 15.695 1 66.12 299 GLY A O 1
ATOM 2337 N N . VAL A 1 300 ? 10.43 3.141 14.055 1 66.31 300 VAL A N 1
ATOM 2338 C CA . VAL A 1 300 ? 9.828 2.162 13.156 1 66.31 300 VAL A CA 1
ATOM 2339 C C . VAL A 1 300 ? 10.93 1.458 12.352 1 66.31 300 VAL A C 1
ATOM 2341 O O . VAL A 1 300 ? 11.852 2.102 11.852 1 66.31 300 VAL A O 1
ATOM 2344 N N . ARG A 1 301 ? 10.992 0.111 12.383 1 66.94 301 ARG A N 1
ATOM 2345 C CA . ARG A 1 301 ? 11.922 -0.704 11.617 1 66.94 301 ARG A CA 1
ATOM 2346 C C . ARG A 1 301 ? 11.18 -1.667 10.695 1 66.94 301 ARG A C 1
ATOM 2348 O O . ARG A 1 301 ? 10.047 -2.062 10.984 1 66.94 301 ARG A O 1
ATOM 2355 N N . SER A 1 302 ? 11.875 -1.98 9.547 1 69.44 302 SER A N 1
ATOM 2356 C CA . SER A 1 302 ? 11.312 -2.967 8.633 1 69.44 302 SER A CA 1
ATOM 2357 C C . SER A 1 302 ? 11.922 -4.344 8.859 1 69.44 302 SER A C 1
ATOM 2359 O O . SER A 1 302 ? 13.125 -4.465 9.094 1 69.44 302 SER A O 1
ATOM 2361 N N . ASN A 1 303 ? 11.086 -5.305 9.125 1 72.31 303 ASN A N 1
ATOM 2362 C CA . ASN A 1 303 ? 11.484 -6.703 9.242 1 72.31 303 ASN A CA 1
ATOM 2363 C C . ASN A 1 303 ? 10.859 -7.555 8.133 1 72.31 303 ASN A C 1
ATOM 2365 O O . ASN A 1 303 ? 9.688 -7.375 7.797 1 72.31 303 ASN A O 1
ATOM 2369 N N . THR A 1 304 ? 11.719 -8.391 7.523 1 78.56 304 THR A N 1
ATOM 2370 C CA . THR A 1 304 ? 11.188 -9.281 6.496 1 78.56 304 THR A CA 1
ATOM 2371 C C . THR A 1 304 ? 10.773 -10.617 7.102 1 78.56 304 THR A C 1
ATOM 2373 O O . THR A 1 304 ? 11.594 -11.312 7.711 1 78.56 304 THR A O 1
ATOM 2376 N N . PHE A 1 305 ? 9.578 -10.914 7.02 1 84.69 305 PHE A N 1
ATOM 2377 C CA . PHE A 1 305 ? 9.047 -12.219 7.398 1 84.69 305 PHE A CA 1
ATOM 2378 C C . PHE A 1 305 ? 9.156 -13.203 6.238 1 84.69 305 PHE A C 1
ATOM 2380 O O . PHE A 1 305 ? 8.727 -12.906 5.121 1 84.69 305 PHE A O 1
ATOM 2387 N N . ARG A 1 306 ? 9.812 -14.328 6.562 1 89.12 306 ARG A N 1
ATOM 2388 C CA . ARG A 1 306 ? 9.898 -15.422 5.602 1 89.12 306 ARG A CA 1
ATOM 2389 C C . ARG A 1 306 ? 9.102 -16.625 6.074 1 89.12 306 ARG A C 1
ATOM 2391 O O . ARG A 1 306 ? 9.477 -17.281 7.047 1 89.12 306 ARG A O 1
ATOM 2398 N N . GLY A 1 307 ? 8.047 -16.844 5.422 1 93.62 307 GLY A N 1
ATOM 2399 C CA . GLY A 1 307 ? 7.184 -17.953 5.793 1 93.62 307 GLY A CA 1
ATOM 2400 C C . GLY A 1 307 ? 6.793 -18.828 4.617 1 93.62 307 GLY A C 1
ATOM 2401 O O . GLY A 1 307 ? 7.277 -18.625 3.5 1 93.62 307 GLY A O 1
ATOM 2402 N N . THR A 1 308 ? 6.137 -19.938 4.922 1 96.31 308 THR A N 1
ATOM 2403 C CA . THR A 1 308 ? 5.59 -20.844 3.932 1 96.31 308 THR A CA 1
ATOM 2404 C C . THR A 1 308 ? 4.078 -20.984 4.086 1 96.31 308 THR A C 1
ATOM 2406 O O . THR A 1 308 ? 3.562 -21 5.207 1 96.31 308 THR A O 1
ATOM 2409 N N . TRP A 1 309 ? 3.383 -20.906 3.031 1 96.69 309 TRP A N 1
ATOM 2410 C CA . TRP A 1 309 ? 1.934 -21.078 3.031 1 96.69 309 TRP A CA 1
ATOM 2411 C C . TRP A 1 309 ? 1.51 -22.125 2.006 1 96.69 309 TRP A C 1
ATOM 2413 O O . TRP A 1 309 ? 2.326 -22.578 1.204 1 96.69 309 TRP A O 1
ATOM 2423 N N . GLY A 1 310 ? 0.298 -22.656 2.131 1 96.62 310 GLY A N 1
ATOM 2424 C CA . GLY A 1 310 ? -0.175 -23.688 1.217 1 96.62 310 GLY A CA 1
ATOM 2425 C C . GLY A 1 310 ? -1.615 -24.094 1.469 1 96.62 310 GLY A C 1
ATOM 2426 O O . GLY A 1 310 ? -2.348 -23.391 2.176 1 96.62 310 GLY A O 1
ATOM 2427 N N . TYR A 1 311 ? -2.045 -25.078 0.749 1 96.56 311 TYR A N 1
ATOM 2428 C CA . TYR A 1 311 ? -3.408 -25.578 0.887 1 96.56 311 TYR A CA 1
ATOM 2429 C C . TYR A 1 311 ? -3.469 -27.078 0.629 1 96.56 311 TYR A C 1
ATOM 2431 O O . TYR A 1 311 ? -2.523 -27.656 0.093 1 96.56 311 TYR A O 1
ATOM 2439 N N . ILE A 1 312 ? -4.48 -27.719 1.11 1 96.06 312 ILE A N 1
ATOM 2440 C CA . ILE A 1 312 ? -4.809 -29.125 0.879 1 96.06 312 ILE A CA 1
ATOM 2441 C C . ILE A 1 312 ? -5.832 -29.234 -0.248 1 96.06 312 ILE A C 1
ATOM 2443 O O . ILE A 1 312 ? -6.816 -28.5 -0.279 1 96.06 312 ILE A O 1
ATOM 2447 N N . HIS A 1 313 ? -5.555 -30.062 -1.186 1 95.94 313 HIS A N 1
ATOM 2448 C CA . HIS A 1 313 ? -6.438 -30.344 -2.316 1 95.94 313 HIS A CA 1
ATOM 2449 C C . HIS A 1 313 ? -7 -31.75 -2.252 1 95.94 313 HIS A C 1
ATOM 2451 O O . HIS A 1 313 ? -6.258 -32.719 -2.395 1 95.94 313 HIS A O 1
ATOM 2457 N N . ILE A 1 314 ? -8.273 -31.844 -2.096 1 92.94 314 ILE A N 1
ATOM 2458 C CA . ILE A 1 314 ? -8.945 -33.156 -2.051 1 92.94 314 ILE A CA 1
ATOM 2459 C C . ILE A 1 314 ? -9.102 -33.688 -3.469 1 92.94 314 ILE A C 1
ATOM 2461 O O . ILE A 1 314 ? -9.562 -32.969 -4.363 1 92.94 314 ILE A O 1
ATOM 2465 N N . PRO A 1 315 ? -8.68 -34.875 -3.662 1 86.88 315 PRO A N 1
ATOM 2466 C CA . PRO A 1 315 ? -8.797 -35.438 -5.008 1 86.88 315 PRO A CA 1
ATOM 2467 C C . PRO A 1 315 ? -10.234 -35.469 -5.512 1 86.88 315 PRO A C 1
ATOM 2469 O O . PRO A 1 315 ? -11.156 -35.75 -4.738 1 86.88 315 PRO A O 1
ATOM 2472 N N . ASP A 1 316 ? -10.352 -35.25 -6.758 1 86.62 316 ASP A N 1
ATOM 2473 C CA . ASP A 1 316 ? -11.664 -35.312 -7.398 1 86.62 316 ASP A CA 1
ATOM 2474 C C . ASP A 1 316 ? -12.273 -36.688 -7.312 1 86.62 316 ASP A C 1
ATOM 2476 O O . ASP A 1 316 ? -11.617 -37.688 -7.637 1 86.62 316 ASP A O 1
ATOM 2480 N N . LYS A 1 317 ? -13.547 -36.812 -6.938 1 83.56 317 LYS A N 1
ATOM 2481 C CA . LYS A 1 317 ? -14.227 -38.094 -6.77 1 83.56 317 LYS A CA 1
ATOM 2482 C C . LYS A 1 317 ? -14.328 -38.844 -8.094 1 83.56 317 LYS A C 1
ATOM 2484 O O . LYS A 1 317 ? -14.188 -40.062 -8.141 1 83.56 317 LYS A O 1
ATOM 2489 N N . LYS A 1 318 ? -14.523 -38.094 -9.125 1 85.81 318 LYS A N 1
ATOM 2490 C CA . LYS A 1 318 ? -14.641 -38.688 -10.445 1 85.81 318 LYS A CA 1
ATOM 2491 C C . LYS A 1 318 ? -13.312 -39.312 -10.883 1 85.81 318 LYS A C 1
ATOM 2493 O O . LYS A 1 318 ? -13.289 -40.375 -11.508 1 85.81 318 LYS A O 1
ATOM 2498 N N . LEU A 1 319 ? -12.258 -38.656 -10.594 1 89.06 319 LEU A N 1
ATOM 2499 C CA . LEU A 1 319 ? -10.938 -39.188 -10.93 1 89.06 319 LEU A CA 1
ATOM 2500 C C . LEU A 1 319 ? -10.641 -40.469 -10.141 1 89.06 319 LEU A C 1
ATOM 2502 O O . LEU A 1 319 ? -10.172 -41.438 -10.711 1 89.06 319 LEU A O 1
ATOM 2506 N N . ILE A 1 320 ? -10.977 -40.469 -8.898 1 88.38 320 ILE A N 1
ATOM 2507 C CA . ILE A 1 320 ? -10.703 -41.594 -8.016 1 88.38 320 ILE A CA 1
ATOM 2508 C C . ILE A 1 320 ? -11.438 -42.844 -8.516 1 88.38 320 ILE A C 1
ATOM 2510 O O . ILE A 1 320 ? -10.914 -43.969 -8.445 1 88.38 320 ILE A O 1
ATOM 2514 N N . GLN A 1 321 ? -12.586 -42.656 -9.047 1 88.62 321 GLN A N 1
ATOM 2515 C CA . GLN A 1 321 ? -13.406 -43.75 -9.523 1 88.62 321 GLN A CA 1
ATOM 2516 C C . GLN A 1 321 ? -12.766 -44.438 -10.734 1 88.62 321 GLN A C 1
ATOM 2518 O O . GLN A 1 321 ? -13.008 -45.625 -11 1 88.62 321 GLN A O 1
ATOM 2523 N N . THR A 1 322 ? -11.914 -43.688 -11.383 1 90.75 322 THR A N 1
ATOM 2524 C CA . THR A 1 322 ? -11.305 -44.25 -12.586 1 90.75 322 THR A CA 1
ATOM 2525 C C . THR A 1 322 ? -9.969 -44.938 -12.266 1 90.75 322 THR A C 1
ATOM 2527 O O . THR A 1 322 ? -9.359 -45.531 -13.133 1 90.75 322 THR A O 1
ATOM 2530 N N . LEU A 1 323 ? -9.523 -44.906 -11.086 1 92.38 323 LEU A N 1
ATOM 2531 C CA . LEU A 1 323 ? -8.188 -45.375 -10.719 1 92.38 323 LEU A CA 1
ATOM 2532 C C . LEU A 1 323 ? -8.258 -46.688 -9.969 1 92.38 323 LEU A C 1
ATOM 2534 O O . LEU A 1 323 ? -9.234 -46.969 -9.273 1 92.38 323 LEU A O 1
ATOM 2538 N N . ASP A 1 324 ? -7.199 -47.5 -10.188 1 94.44 324 ASP A N 1
ATOM 2539 C CA . ASP A 1 324 ? -6.977 -48.688 -9.359 1 94.44 324 ASP A CA 1
ATOM 2540 C C . ASP A 1 324 ? -6.242 -48.312 -8.07 1 94.44 324 ASP A C 1
ATOM 2542 O O . ASP A 1 324 ? -5.031 -48.094 -8.078 1 94.44 324 ASP A O 1
ATOM 2546 N N . LEU A 1 325 ? -6.887 -48.375 -7.035 1 90.25 325 LEU A N 1
ATOM 2547 C CA . LEU A 1 325 ? -6.379 -47.875 -5.758 1 90.25 325 LEU A CA 1
ATOM 2548 C C . LEU A 1 325 ? -5.25 -48.781 -5.246 1 90.25 325 LEU A C 1
ATOM 2550 O O . LEU A 1 325 ? -4.457 -48.344 -4.402 1 90.25 325 LEU A O 1
ATOM 2554 N N . SER A 1 326 ? -5.152 -49.969 -5.707 1 91.88 326 SER A N 1
ATOM 2555 C CA . SER A 1 326 ? -4.062 -50.844 -5.312 1 91.88 326 SER A CA 1
ATOM 2556 C C . SER A 1 326 ? -2.729 -50.375 -5.875 1 91.88 326 SER A C 1
ATOM 2558 O O . SER A 1 326 ? -1.667 -50.75 -5.379 1 91.88 326 SER A O 1
ATOM 2560 N N . GLU A 1 327 ? -2.822 -49.438 -6.797 1 94.75 327 GLU A N 1
ATOM 2561 C CA . GLU A 1 327 ? -1.619 -48.906 -7.438 1 94.75 327 GLU A CA 1
ATOM 2562 C C . GLU A 1 327 ? -1.245 -47.531 -6.871 1 94.75 327 GLU A C 1
ATOM 2564 O O . GLU A 1 327 ? -0.223 -46.969 -7.25 1 94.75 327 GLU A O 1
ATOM 2569 N N . ILE A 1 328 ? -2.08 -47.062 -6.004 1 93 328 ILE A N 1
ATOM 2570 C CA . ILE A 1 328 ? -1.851 -45.719 -5.496 1 93 328 ILE A CA 1
ATOM 2571 C C . ILE A 1 328 ? -1.705 -45.781 -3.977 1 93 328 ILE A C 1
ATOM 2573 O O . ILE A 1 328 ? -2.543 -45.219 -3.252 1 93 328 ILE A O 1
ATOM 2577 N N . ASN A 1 329 ? -0.765 -46.406 -3.52 1 93.12 329 ASN A N 1
ATOM 2578 C CA . ASN A 1 329 ? -0.459 -46.469 -2.094 1 93.12 329 ASN A CA 1
ATOM 2579 C C . ASN A 1 329 ? 1.046 -46.469 -1.844 1 93.12 329 ASN A C 1
ATOM 2581 O O . ASN A 1 329 ? 1.837 -46.406 -2.785 1 93.12 329 ASN A O 1
ATOM 2585 N N . LEU A 1 330 ? 1.388 -46.438 -0.618 1 93 330 LEU A N 1
ATOM 2586 C CA . LEU A 1 330 ? 2.789 -46.312 -0.233 1 93 330 LEU A CA 1
ATOM 2587 C C . LEU A 1 330 ? 3.598 -47.531 -0.708 1 93 330 LEU A C 1
ATOM 2589 O O . LEU A 1 330 ? 4.738 -47.375 -1.15 1 93 330 LEU A O 1
ATOM 2593 N N . LEU A 1 331 ? 3.076 -48.656 -0.613 1 92.94 331 LEU A N 1
ATOM 2594 C CA . LEU A 1 331 ? 3.771 -49.844 -1.04 1 92.94 331 LEU A CA 1
ATOM 2595 C C . LEU A 1 331 ? 4.051 -49.812 -2.539 1 92.94 331 LEU A C 1
ATOM 2597 O O . LEU A 1 331 ? 5.16 -50.125 -2.975 1 92.94 331 LEU A O 1
ATOM 2601 N N . ALA A 1 332 ? 3.029 -49.5 -3.262 1 95 332 ALA A N 1
ATOM 2602 C CA . ALA A 1 332 ? 3.189 -49.406 -4.711 1 95 332 ALA A CA 1
ATOM 2603 C C . ALA A 1 332 ? 4.262 -48.375 -5.078 1 95 332 ALA A C 1
ATOM 2605 O O . ALA A 1 332 ? 5.051 -48.594 -6 1 95 332 ALA A O 1
ATOM 2606 N N . TYR A 1 333 ? 4.262 -47.344 -4.383 1 93.88 333 TYR A N 1
ATOM 2607 C CA . TYR A 1 333 ? 5.246 -46.281 -4.609 1 93.88 333 TYR A CA 1
ATOM 2608 C C . TYR A 1 333 ? 6.656 -46.781 -4.305 1 93.88 333 TYR A C 1
ATOM 2610 O O . TYR A 1 333 ? 7.574 -46.562 -5.102 1 93.88 333 TYR A O 1
ATOM 2618 N N . THR A 1 334 ? 6.844 -47.406 -3.209 1 91.06 334 THR A N 1
ATOM 2619 C CA . THR A 1 334 ? 8.141 -47.906 -2.789 1 91.06 334 THR A CA 1
ATOM 2620 C C . THR A 1 334 ? 8.648 -48.969 -3.77 1 91.06 334 THR A C 1
ATOM 2622 O O . THR A 1 334 ? 9.836 -48.969 -4.102 1 91.06 334 THR A O 1
ATOM 2625 N N . GLU A 1 335 ? 7.793 -49.75 -4.199 1 92.81 335 GLU A N 1
ATOM 2626 C CA . GLU A 1 335 ? 8.164 -50.781 -5.156 1 92.81 335 GLU A CA 1
ATOM 2627 C C . GLU A 1 335 ? 8.586 -50.188 -6.492 1 92.81 335 GLU A C 1
ATOM 2629 O O . GLU A 1 335 ? 9.516 -50.656 -7.133 1 92.81 335 GLU A O 1
ATOM 2634 N N . ALA A 1 336 ? 7.863 -49.219 -6.867 1 93.5 336 ALA A N 1
ATOM 2635 C CA . ALA A 1 336 ? 8.203 -48.531 -8.109 1 93.5 336 ALA A CA 1
ATOM 2636 C C . ALA A 1 336 ? 9.609 -47.938 -8.031 1 93.5 336 ALA A C 1
ATOM 2638 O O . ALA A 1 336 ? 10.375 -48 -9 1 93.5 336 ALA A O 1
ATOM 2639 N N . LEU A 1 337 ? 9.977 -47.375 -6.93 1 90.81 337 LEU A N 1
ATOM 2640 C CA . LEU A 1 337 ? 11.266 -46.719 -6.758 1 90.81 337 LEU A CA 1
ATOM 2641 C C . LEU A 1 337 ? 12.398 -47.719 -6.723 1 90.81 337 LEU A C 1
ATOM 2643 O O . LEU A 1 337 ? 13.516 -47.438 -7.137 1 90.81 337 LEU A O 1
ATOM 2647 N N . LYS A 1 338 ? 12.148 -48.844 -6.258 1 88.56 338 LYS A N 1
ATOM 2648 C CA . LYS A 1 338 ? 13.164 -49.906 -6.195 1 88.56 338 LYS A CA 1
ATOM 2649 C C . LYS A 1 338 ? 13.633 -50.281 -7.59 1 88.56 338 LYS A C 1
ATOM 2651 O O . LYS A 1 338 ? 14.781 -50.719 -7.77 1 88.56 338 LYS A O 1
ATOM 2656 N N . THR A 1 339 ? 12.781 -50.125 -8.5 1 89.75 339 THR A N 1
ATOM 2657 C CA . THR A 1 339 ? 13.102 -50.531 -9.859 1 89.75 339 THR A CA 1
ATOM 2658 C C . THR A 1 339 ? 14.047 -49.531 -10.523 1 89.75 339 THR A C 1
ATOM 2660 O O . THR A 1 339 ? 14.664 -49.844 -11.547 1 89.75 339 THR A O 1
ATOM 2663 N N . VAL A 1 340 ? 14.188 -48.406 -9.977 1 91.12 340 VAL A N 1
ATOM 2664 C CA . VAL A 1 340 ? 14.945 -47.312 -10.594 1 91.12 340 VAL A CA 1
ATOM 2665 C C . VAL A 1 340 ? 16.422 -47.688 -10.664 1 91.12 340 VAL A C 1
ATOM 2667 O O . VAL A 1 340 ? 17.109 -47.406 -11.648 1 91.12 340 VAL A O 1
ATOM 2670 N N . ALA A 1 341 ? 16.906 -48.375 -9.656 1 85.88 341 ALA A N 1
ATOM 2671 C CA . ALA A 1 341 ? 18.312 -48.719 -9.586 1 85.88 341 ALA A CA 1
ATOM 2672 C C . ALA A 1 341 ? 18.734 -49.562 -10.773 1 85.88 341 ALA A C 1
ATOM 2674 O O . ALA A 1 341 ? 19.812 -49.375 -11.336 1 85.88 341 ALA A O 1
ATOM 2675 N N . SER A 1 342 ? 17.906 -50.406 -11.141 1 87.88 342 SER A N 1
ATOM 2676 C CA . SER A 1 342 ? 18.25 -51.375 -12.195 1 87.88 342 SER A CA 1
ATOM 2677 C C . SER A 1 342 ? 17.781 -50.875 -13.562 1 87.88 342 SER A C 1
ATOM 2679 O O . SER A 1 342 ? 18.109 -51.469 -14.594 1 87.88 342 SER A O 1
ATOM 2681 N N . MET A 1 343 ? 17.141 -49.812 -13.562 1 89.56 343 MET A N 1
ATOM 2682 C CA . MET A 1 343 ? 16.562 -49.281 -14.805 1 89.56 343 MET A CA 1
ATOM 2683 C C . MET A 1 343 ? 17.641 -48.625 -15.672 1 89.56 343 MET A C 1
ATOM 2685 O O . MET A 1 343 ? 18.469 -47.875 -15.172 1 89.56 343 MET A O 1
ATOM 2689 N N . GLU A 1 344 ? 17.625 -49 -16.953 1 89.5 344 GLU A N 1
ATOM 2690 C CA . GLU A 1 344 ? 18.484 -48.312 -17.906 1 89.5 344 GLU A CA 1
ATOM 2691 C C . GLU A 1 344 ? 17.75 -47.156 -18.578 1 89.5 344 GLU A C 1
ATOM 2693 O O . GLU A 1 344 ? 16.734 -47.375 -19.234 1 89.5 344 GLU A O 1
ATOM 2698 N N . ILE A 1 345 ? 18.25 -46.031 -18.328 1 92.12 345 ILE A N 1
ATOM 2699 C CA . ILE A 1 345 ? 17.656 -44.844 -18.938 1 92.12 345 ILE A CA 1
ATOM 2700 C C . ILE A 1 345 ? 18.234 -44.625 -20.328 1 92.12 345 ILE A C 1
ATOM 2702 O O . ILE A 1 345 ? 19.453 -44.594 -20.516 1 92.12 345 ILE A O 1
ATOM 2706 N N . LYS A 1 346 ? 17.344 -44.469 -21.328 1 89.25 346 LYS A N 1
ATOM 2707 C CA . LYS A 1 346 ? 17.734 -44.25 -22.719 1 89.25 346 LYS A CA 1
ATOM 2708 C C . LYS A 1 346 ? 17.172 -42.969 -23.266 1 89.25 346 LYS A C 1
ATOM 2710 O O . LYS A 1 346 ? 16.078 -42.531 -22.859 1 89.25 346 LYS A O 1
ATOM 2715 N N . PRO A 1 347 ? 17.875 -42.344 -24.172 1 88 347 PRO A N 1
ATOM 2716 C CA . PRO A 1 347 ? 17.391 -41.094 -24.75 1 88 347 PRO A CA 1
ATOM 2717 C C . PRO A 1 347 ? 16 -41.25 -25.391 1 88 347 PRO A C 1
ATOM 2719 O O . PRO A 1 347 ? 15.227 -40.281 -25.391 1 88 347 PRO A O 1
ATOM 2722 N N . ARG A 1 348 ? 15.703 -42.375 -25.906 1 90 348 ARG A N 1
ATOM 2723 C CA . ARG A 1 348 ? 14.445 -42.625 -26.594 1 90 348 ARG A CA 1
ATOM 2724 C C . ARG A 1 348 ? 13.258 -42.406 -25.672 1 90 348 ARG A C 1
ATOM 2726 O O . ARG A 1 348 ? 12.141 -42.156 -26.125 1 90 348 ARG A O 1
ATOM 2733 N N . MET A 1 349 ? 13.531 -42.469 -24.391 1 92.94 349 MET A N 1
ATOM 2734 C CA . MET A 1 349 ? 12.477 -42.281 -23.406 1 92.94 349 MET A CA 1
ATOM 2735 C C . MET A 1 349 ? 12.008 -40.812 -23.375 1 92.94 349 MET A C 1
ATOM 2737 O O . MET A 1 349 ? 10.93 -40.531 -22.844 1 92.94 349 MET A O 1
ATOM 2741 N N . PHE A 1 350 ? 12.781 -39.938 -23.938 1 95 350 PHE A N 1
ATOM 2742 C CA . PHE A 1 350 ? 12.453 -38.531 -23.953 1 95 350 PHE A CA 1
ATOM 2743 C C . PHE A 1 350 ? 12.117 -38.062 -25.359 1 95 350 PHE A C 1
ATOM 2745 O O . PHE A 1 350 ? 11.664 -36.938 -25.547 1 95 350 PHE A O 1
ATOM 2752 N N . LEU A 1 351 ? 12.367 -38.812 -26.359 1 94.44 351 LEU A N 1
ATOM 2753 C CA . LEU A 1 351 ? 12.055 -38.5 -27.75 1 94.44 351 LEU A CA 1
ATOM 2754 C C . LEU A 1 351 ? 10.602 -38.844 -28.062 1 94.44 351 LEU A C 1
ATOM 2756 O O . LEU A 1 351 ? 10.031 -39.75 -27.484 1 94.44 351 LEU A O 1
ATOM 2760 N N . PRO A 1 352 ? 10.039 -38.062 -28.891 1 92.5 352 PRO A N 1
ATOM 2761 C CA . PRO A 1 352 ? 8.641 -38.344 -29.234 1 92.5 352 PRO A CA 1
ATOM 2762 C C . PRO A 1 352 ? 8.484 -39.656 -29.984 1 92.5 352 PRO A C 1
ATOM 2764 O O . PRO A 1 352 ? 9.32 -40 -30.828 1 92.5 352 PRO A O 1
ATOM 2767 N N . THR A 1 353 ? 7.449 -40.375 -29.641 1 93.5 353 THR A N 1
ATOM 2768 C CA . THR A 1 353 ? 7.039 -41.531 -30.438 1 93.5 353 THR A CA 1
ATOM 2769 C C . THR A 1 353 ? 6.387 -41.094 -31.734 1 93.5 353 THR A C 1
ATOM 2771 O O . THR A 1 353 ? 6.117 -39.906 -31.938 1 93.5 353 THR A O 1
ATOM 2774 N N . GLU A 1 354 ? 6.109 -42.062 -32.562 1 92.56 354 GLU A N 1
ATOM 2775 C CA . GLU A 1 354 ? 5.465 -41.719 -33.844 1 92.56 354 GLU A CA 1
ATOM 2776 C C . GLU A 1 354 ? 4.098 -41.094 -33.625 1 92.56 354 GLU A C 1
ATOM 2778 O O . GLU A 1 354 ? 3.748 -40.094 -34.281 1 92.56 354 GLU A O 1
ATOM 2783 N N . SER A 1 355 ? 3.428 -41.656 -32.75 1 94.19 355 SER A N 1
ATOM 2784 C CA . SER A 1 355 ? 2.113 -41.094 -32.406 1 94.19 355 SER A CA 1
ATOM 2785 C C . SER A 1 355 ? 2.227 -39.688 -31.844 1 94.19 355 SER A C 1
ATOM 2787 O O . SER A 1 355 ? 1.396 -38.812 -32.125 1 94.19 355 SER A O 1
ATOM 2789 N N . GLU A 1 356 ? 3.197 -39.469 -31.031 1 95 356 GLU A N 1
ATOM 2790 C CA . GLU A 1 356 ? 3.41 -38.188 -30.422 1 95 356 GLU A CA 1
ATOM 2791 C C . GLU A 1 356 ? 3.859 -37.156 -31.453 1 95 356 GLU A C 1
ATOM 2793 O O . GLU A 1 356 ? 3.506 -35.969 -31.344 1 95 356 GLU A O 1
ATOM 2798 N N . GLU A 1 357 ? 4.59 -37.531 -32.406 1 94.25 357 GLU A N 1
ATOM 2799 C CA . GLU A 1 357 ? 4.992 -36.656 -33.5 1 94.25 357 GLU A CA 1
ATOM 2800 C C . GLU A 1 357 ? 3.783 -36.188 -34.312 1 94.25 357 GLU A C 1
ATOM 2802 O O . GLU A 1 357 ? 3.734 -35.031 -34.75 1 94.25 357 GLU A O 1
ATOM 2807 N N . GLU A 1 358 ? 2.928 -37.094 -34.469 1 94.88 358 GLU A N 1
ATOM 2808 C CA . GLU A 1 358 ? 1.705 -36.75 -35.156 1 94.88 358 GLU A CA 1
ATOM 2809 C C . GLU A 1 358 ? 0.908 -35.688 -34.406 1 94.88 358 GLU A C 1
ATOM 2811 O O . GLU A 1 358 ? 0.337 -34.781 -35 1 94.88 358 GLU A O 1
ATOM 2816 N N . ILE A 1 359 ? 0.875 -35.875 -33.156 1 96.12 359 ILE A N 1
ATOM 2817 C CA . ILE A 1 359 ? 0.18 -34.906 -32.312 1 96.12 359 ILE A CA 1
ATOM 2818 C C . ILE A 1 359 ? 0.864 -33.562 -32.406 1 96.12 359 ILE A C 1
ATOM 2820 O O . ILE A 1 359 ? 0.196 -32.531 -32.531 1 96.12 359 ILE A O 1
ATOM 2824 N N . GLU A 1 360 ? 2.162 -33.531 -32.344 1 95.25 360 GLU A N 1
ATOM 2825 C CA . GLU A 1 360 ? 2.922 -32.281 -32.438 1 95.25 360 GLU A CA 1
ATOM 2826 C C . GLU A 1 360 ? 2.656 -31.562 -33.75 1 95.25 360 GLU A C 1
ATOM 2828 O O . GLU A 1 360 ? 2.543 -30.344 -33.781 1 95.25 360 GLU A O 1
ATOM 2833 N N . LEU A 1 361 ? 2.623 -32.344 -34.781 1 95.56 361 LEU A N 1
ATOM 2834 C CA . LEU A 1 361 ? 2.314 -31.797 -36.094 1 95.56 361 LEU A CA 1
ATOM 2835 C C . LEU A 1 361 ? 0.941 -31.125 -36.094 1 95.56 361 LEU A C 1
ATOM 2837 O O . LEU A 1 361 ? 0.79 -30 -36.562 1 95.56 361 LEU A O 1
ATOM 2841 N N . LYS A 1 362 ? 0.03 -31.766 -35.531 1 96.19 362 LYS A N 1
ATOM 2842 C CA . LYS A 1 362 ? -1.326 -31.234 -35.469 1 96.19 362 LYS A CA 1
ATOM 2843 C C . LYS A 1 362 ? -1.386 -29.984 -34.625 1 96.19 362 LYS A C 1
ATOM 2845 O O . LYS A 1 362 ? -2.16 -29.062 -34.906 1 96.19 362 LYS A O 1
ATOM 2850 N N . VAL A 1 363 ? -0.6 -29.984 -33.562 1 96.62 363 VAL A N 1
ATOM 2851 C CA . VAL A 1 363 ? -0.539 -28.828 -32.688 1 96.62 363 VAL A CA 1
ATOM 2852 C C . VAL A 1 363 ? 0.004 -27.625 -33.469 1 96.62 363 VAL A C 1
ATOM 2854 O O . VAL A 1 363 ? -0.583 -26.547 -33.438 1 96.62 363 VAL A O 1
ATOM 2857 N N . TRP A 1 364 ? 1.071 -27.766 -34.188 1 96.38 364 TRP A N 1
ATOM 2858 C CA . TRP A 1 364 ? 1.666 -26.688 -34.969 1 96.38 364 TRP A CA 1
ATOM 2859 C C . TRP A 1 364 ? 0.679 -26.156 -36 1 96.38 364 TRP A C 1
ATOM 2861 O O . TRP A 1 364 ? 0.506 -24.953 -36.156 1 96.38 364 TRP A O 1
ATOM 2871 N N . LYS A 1 365 ? 0.11 -27.047 -36.656 1 96.81 365 LYS A N 1
ATOM 2872 C CA . LYS A 1 365 ? -0.845 -26.656 -37.688 1 96.81 365 LYS A CA 1
ATOM 2873 C C . LYS A 1 365 ? -2.039 -25.922 -37.062 1 96.81 365 LYS A C 1
ATOM 2875 O O . LYS A 1 365 ? -2.562 -24.969 -37.656 1 96.81 365 LYS A O 1
ATOM 2880 N N . SER A 1 366 ? -2.445 -26.422 -35.969 1 96.75 366 SER A N 1
ATOM 2881 C CA . SER A 1 366 ? -3.543 -25.75 -35.281 1 96.75 366 SER A CA 1
ATOM 2882 C C . SER A 1 366 ? -3.158 -24.328 -34.875 1 96.75 366 SER A C 1
ATOM 2884 O O . SER A 1 366 ? -3.99 -23.422 -34.906 1 96.75 366 SER A O 1
ATOM 2886 N N . GLN A 1 367 ? -1.955 -24.078 -34.469 1 96.12 367 GLN A N 1
ATOM 2887 C CA . GLN A 1 367 ? -1.481 -22.75 -34.062 1 96.12 367 GLN A CA 1
ATOM 2888 C C . GLN A 1 367 ? -1.452 -21.812 -35.281 1 96.12 367 GLN A C 1
ATOM 2890 O O . GLN A 1 367 ? -1.856 -20.656 -35.156 1 96.12 367 GLN A O 1
ATOM 2895 N N . ILE A 1 368 ? -1.009 -22.312 -36.312 1 97.56 368 ILE A N 1
ATOM 2896 C CA . ILE A 1 368 ? -0.959 -21.531 -37.562 1 97.56 368 ILE A CA 1
ATOM 2897 C C . ILE A 1 368 ? -2.377 -21.203 -38.031 1 97.56 368 ILE A C 1
ATOM 2899 O O . ILE A 1 368 ? -2.68 -20.062 -38.344 1 97.56 368 ILE A O 1
ATOM 2903 N N . ALA A 1 369 ? -3.203 -22.219 -38 1 97.5 369 ALA A N 1
ATOM 2904 C CA . ALA A 1 369 ? -4.586 -22.031 -38.438 1 97.5 369 ALA A CA 1
ATOM 2905 C C . ALA A 1 369 ? -5.305 -21 -37.562 1 97.5 369 ALA A C 1
ATOM 2907 O O . ALA A 1 369 ? -6.121 -20.219 -38.062 1 97.5 369 ALA A O 1
ATOM 2908 N N . LYS A 1 370 ? -5.023 -21.062 -36.375 1 95.12 370 LYS A N 1
ATOM 2909 C CA . LYS A 1 370 ? -5.656 -20.141 -35.438 1 95.12 370 LYS A CA 1
ATOM 2910 C C . LYS A 1 370 ? -5.289 -18.688 -35.781 1 95.12 370 LYS A C 1
ATOM 2912 O O . LYS A 1 370 ? -6.148 -17.812 -35.781 1 95.12 370 LYS A O 1
ATOM 2917 N N . VAL A 1 371 ? -4.02 -18.422 -35.969 1 95.75 371 VAL A N 1
ATOM 2918 C CA . VAL A 1 371 ? -3.568 -17.078 -36.312 1 95.75 371 VAL A CA 1
ATOM 2919 C C . VAL A 1 371 ? -4.172 -16.641 -37.656 1 95.75 371 VAL A C 1
ATOM 2921 O O . VAL A 1 371 ? -4.621 -15.5 -37.781 1 95.75 371 VAL A O 1
ATOM 2924 N N . LEU A 1 372 ? -4.184 -17.516 -38.562 1 96.69 372 LEU A N 1
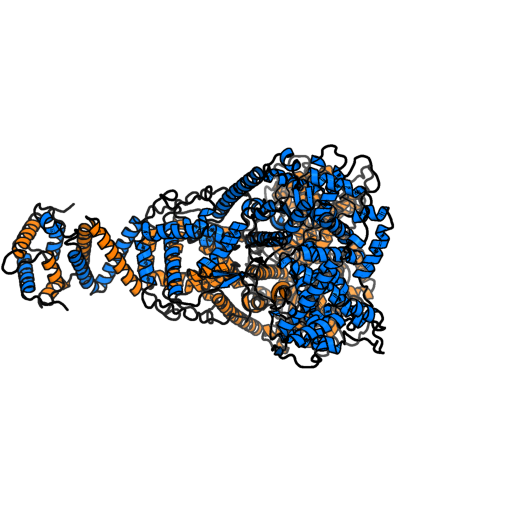ATOM 2925 C CA . LEU A 1 372 ? -4.781 -17.234 -39.875 1 96.69 372 LEU A CA 1
ATOM 2926 C C . LEU A 1 372 ? -6.25 -16.859 -39.719 1 96.69 372 LEU A C 1
ATOM 2928 O O . LEU A 1 372 ? -6.699 -15.867 -40.312 1 96.69 372 LEU A O 1
ATOM 2932 N N . TYR A 1 373 ? -6.906 -17.609 -38.969 1 94.94 373 TYR A N 1
ATOM 2933 C CA . TYR A 1 373 ? -8.328 -17.391 -38.75 1 94.94 373 TYR A CA 1
ATOM 2934 C C . TYR A 1 373 ? -8.578 -16.078 -38.031 1 94.94 373 TYR A C 1
ATOM 2936 O O . TYR A 1 373 ? -9.5 -15.336 -38.375 1 94.94 373 TYR A O 1
ATOM 2944 N N . GLU A 1 374 ? -7.809 -15.812 -37.062 1 91.94 374 GLU A N 1
ATOM 2945 C CA . GLU A 1 374 ? -8.031 -14.68 -36.188 1 91.94 374 GLU A CA 1
ATOM 2946 C C . GLU A 1 374 ? -7.688 -13.359 -36.875 1 91.94 374 GLU A C 1
ATOM 2948 O O . GLU A 1 374 ? -8.312 -12.336 -36.594 1 91.94 374 GLU A O 1
ATOM 2953 N N . TYR A 1 375 ? -6.711 -13.422 -37.812 1 92.38 375 TYR A N 1
ATOM 2954 C CA . TYR A 1 375 ? -6.199 -12.133 -38.25 1 92.38 375 TYR A CA 1
ATOM 2955 C C . TYR A 1 375 ? -6.414 -11.945 -39.75 1 92.38 375 TYR A C 1
ATOM 2957 O O . TYR A 1 375 ? -6.434 -10.812 -40.25 1 92.38 375 TYR A O 1
ATOM 2965 N N . ILE A 1 376 ? -6.559 -13.039 -40.5 1 93.44 376 ILE A N 1
ATOM 2966 C CA . ILE A 1 376 ? -6.418 -12.844 -41.938 1 93.44 376 ILE A CA 1
ATOM 2967 C C . ILE A 1 376 ? -7.66 -13.375 -42.656 1 93.44 376 ILE A C 1
ATOM 2969 O O . ILE A 1 376 ? -8.242 -12.688 -43.5 1 93.44 376 ILE A O 1
ATOM 2973 N N . ALA A 1 377 ? -8 -14.672 -42.344 1 94.75 377 ALA A N 1
ATOM 2974 C CA . ALA A 1 377 ? -8.977 -15.297 -43.219 1 94.75 377 ALA A CA 1
ATOM 2975 C C . ALA A 1 377 ? -9.898 -16.234 -42.438 1 94.75 377 ALA A C 1
ATOM 2977 O O . ALA A 1 377 ? -9.492 -16.828 -41.438 1 94.75 377 ALA A O 1
ATOM 2978 N N . VAL A 1 378 ? -11.156 -16.375 -43.031 1 95.25 378 VAL A N 1
ATOM 2979 C CA . VAL A 1 378 ? -12.156 -17.297 -42.531 1 95.25 378 VAL A CA 1
ATOM 2980 C C . VAL A 1 378 ? -12.492 -18.344 -43.594 1 95.25 378 VAL A C 1
ATOM 2982 O O . VAL A 1 378 ? -12.867 -18 -44.688 1 95.25 378 VAL A O 1
ATOM 2985 N N . PRO A 1 379 ? -12.297 -19.594 -43.219 1 96 379 PRO A N 1
ATOM 2986 C CA . PRO A 1 379 ? -12.656 -20.609 -44.188 1 96 379 PRO A CA 1
ATOM 2987 C C . PRO A 1 379 ? -14.164 -20.703 -44.438 1 96 379 PRO A C 1
ATOM 2989 O O . PRO A 1 379 ? -14.945 -20.422 -43.531 1 96 379 PRO A O 1
ATOM 2992 N N . ASN A 1 380 ? -14.555 -21.203 -45.625 1 94.25 380 ASN A N 1
ATOM 2993 C CA . ASN A 1 380 ? -15.969 -21.328 -45.969 1 94.25 380 ASN A CA 1
ATOM 2994 C C . ASN A 1 380 ? -16.656 -22.375 -45.094 1 94.25 380 ASN A C 1
ATOM 2996 O O . ASN A 1 380 ? -17.812 -22.219 -44.719 1 94.25 380 ASN A O 1
ATOM 3000 N N . ASN A 1 381 ? -15.945 -23.422 -44.938 1 93.25 381 ASN A N 1
ATOM 3001 C CA . ASN A 1 381 ? -16.438 -24.484 -44.094 1 93.25 381 ASN A CA 1
ATOM 3002 C C . ASN A 1 381 ? -15.438 -24.797 -42.969 1 93.25 381 ASN A C 1
ATOM 3004 O O . ASN A 1 381 ? -14.406 -25.438 -43.219 1 93.25 381 ASN A O 1
ATOM 3008 N N . LYS A 1 382 ? -15.844 -24.531 -41.812 1 89.75 382 LYS A N 1
ATOM 3009 C CA . LYS A 1 382 ? -14.961 -24.672 -40.656 1 89.75 382 LYS A CA 1
ATOM 3010 C C . LYS A 1 382 ? -14.758 -26.141 -40.281 1 89.75 382 LYS A C 1
ATOM 3012 O O . LYS A 1 382 ? -13.727 -26.516 -39.719 1 89.75 382 LYS A O 1
ATOM 3017 N N . SER A 1 383 ? -15.727 -26.984 -40.625 1 90.44 383 SER A N 1
ATOM 3018 C CA . SER A 1 383 ? -15.656 -28.391 -40.25 1 90.44 383 SER A CA 1
ATOM 3019 C C . SER A 1 383 ? -14.594 -29.141 -41.031 1 90.44 383 SER A C 1
ATOM 3021 O O . SER A 1 383 ? -14.023 -30.109 -40.531 1 90.44 383 SER A O 1
ATOM 3023 N N . THR A 1 384 ? -14.289 -28.672 -42.25 1 92.88 384 THR A N 1
ATOM 3024 C CA . THR A 1 384 ? -13.312 -29.344 -43.094 1 92.88 384 THR A CA 1
ATOM 3025 C C . THR A 1 384 ? -11.992 -28.594 -43.094 1 92.88 384 THR A C 1
ATOM 3027 O O . THR A 1 384 ? -11.023 -29.031 -43.719 1 92.88 384 THR A O 1
ATOM 3030 N N . ALA A 1 385 ? -11.945 -27.578 -42.406 1 94.81 385 ALA A N 1
ATOM 3031 C CA . ALA A 1 385 ? -10.711 -26.797 -42.281 1 94.81 385 ALA A CA 1
ATOM 3032 C C . ALA A 1 385 ? -9.773 -27.422 -41.25 1 94.81 385 ALA A C 1
ATOM 3034 O O . ALA A 1 385 ? -10.227 -28.156 -40.375 1 94.81 385 ALA A O 1
ATOM 3035 N N . VAL A 1 386 ? -8.43 -27.141 -41.375 1 95 386 VAL A N 1
ATOM 3036 C CA . VAL A 1 386 ? -7.48 -27.516 -40.344 1 95 386 VAL A CA 1
ATOM 3037 C C . VAL A 1 386 ? -7.969 -26.984 -39 1 95 386 VAL A C 1
ATOM 3039 O O . VAL A 1 386 ? -8.344 -25.812 -38.875 1 95 386 VAL A O 1
ATOM 3042 N N . GLN A 1 387 ? -7.918 -27.812 -38.062 1 92.06 387 GLN A N 1
ATOM 3043 C CA . GLN A 1 387 ? -8.484 -27.469 -36.781 1 92.06 387 GLN A CA 1
ATOM 3044 C C . GLN A 1 387 ? -7.664 -26.391 -36.094 1 92.06 387 GLN A C 1
ATOM 3046 O O . GLN A 1 387 ? -6.434 -26.453 -36.062 1 92.06 387 GLN A O 1
ATOM 3051 N N . MET A 1 388 ? -8.438 -25.484 -35.531 1 92.25 388 MET A N 1
ATOM 3052 C CA . MET A 1 388 ? -7.797 -24.359 -34.844 1 92.25 388 MET A CA 1
ATOM 3053 C C . MET A 1 388 ? -7.547 -24.703 -33.375 1 92.25 388 MET A C 1
ATOM 3055 O O . MET A 1 388 ? -6.828 -23.984 -32.688 1 92.25 388 MET A O 1
ATOM 3059 N N . VAL A 1 389 ? -8.094 -25.797 -32.938 1 91.75 389 VAL A N 1
ATOM 3060 C CA . VAL A 1 389 ? -7.887 -26.312 -31.594 1 91.75 389 VAL A CA 1
ATOM 3061 C C . VAL A 1 389 ? -7.031 -27.578 -31.656 1 91.75 389 VAL A C 1
ATOM 3063 O O . VAL A 1 389 ? -7.289 -28.469 -32.469 1 91.75 389 VAL A O 1
ATOM 3066 N N . PRO A 1 390 ? -6 -27.547 -30.828 1 94.44 390 PRO A N 1
ATOM 3067 C CA . PRO A 1 390 ? -5.164 -28.75 -30.828 1 94.44 390 PRO A CA 1
ATOM 3068 C C . PRO A 1 390 ? -5.926 -30 -30.406 1 94.44 390 PRO A C 1
ATOM 3070 O O . PRO A 1 390 ? -6.973 -29.906 -29.75 1 94.44 390 PRO A O 1
ATOM 3073 N N . PRO A 1 391 ? -5.402 -31.141 -30.781 1 94.38 391 PRO A N 1
ATOM 3074 C CA . PRO A 1 391 ? -6.051 -32.375 -30.359 1 94.38 391 PRO A CA 1
ATOM 3075 C C . PRO A 1 391 ? -5.957 -32.625 -28.859 1 94.38 391 PRO A C 1
ATOM 3077 O O . PRO A 1 391 ? -5.004 -32.156 -28.219 1 94.38 391 PRO A O 1
ATOM 3080 N N . VAL A 1 392 ? -6.945 -33.375 -28.406 1 95.44 392 VAL A N 1
ATOM 3081 C CA . VAL A 1 392 ? -6.953 -33.719 -27 1 95.44 392 VAL A CA 1
ATOM 3082 C C . VAL A 1 392 ? -6.121 -35 -26.766 1 95.44 392 VAL A C 1
ATOM 3084 O O . VAL A 1 392 ? -6.246 -35.969 -27.516 1 95.44 392 VAL A O 1
ATOM 3087 N N . VAL A 1 393 ? -5.242 -34.969 -25.797 1 96.38 393 VAL A N 1
ATOM 3088 C CA . VAL A 1 393 ? -4.391 -36.125 -25.484 1 96.38 393 VAL A CA 1
ATOM 3089 C C . VAL A 1 393 ? -4.793 -36.719 -24.141 1 96.38 393 VAL A C 1
ATOM 3091 O O . VAL A 1 393 ? -5.133 -37.906 -24.062 1 96.38 393 VAL A O 1
ATOM 3094 N N . ASP A 1 394 ? -4.762 -36 -23.062 1 95.75 394 ASP A N 1
ATOM 3095 C CA . ASP A 1 394 ? -5.184 -36.375 -21.703 1 95.75 394 ASP A CA 1
ATOM 3096 C C . ASP A 1 394 ? -5.793 -35.188 -20.969 1 95.75 394 ASP A C 1
ATOM 3098 O O . ASP A 1 394 ? -5.094 -34.469 -20.25 1 95.75 394 ASP A O 1
ATOM 3102 N N . GLN A 1 395 ? -7.094 -35.125 -21.125 1 93.62 395 GLN A N 1
ATOM 3103 C CA . GLN A 1 395 ? -7.801 -33.969 -20.594 1 93.62 395 GLN A CA 1
ATOM 3104 C C . GLN A 1 395 ? -8.312 -34.219 -19.172 1 93.62 395 GLN A C 1
ATOM 3106 O O . GLN A 1 395 ? -8.914 -35.25 -18.906 1 93.62 395 GLN A O 1
ATOM 3111 N N . ILE A 1 396 ? -8.086 -33.281 -18.281 1 93.31 396 ILE A N 1
ATOM 3112 C CA . ILE A 1 396 ? -8.594 -33.344 -16.906 1 93.31 396 ILE A CA 1
ATOM 3113 C C . ILE A 1 396 ? -10.062 -32.938 -16.891 1 93.31 396 ILE A C 1
ATOM 3115 O O . ILE A 1 396 ? -10.477 -32.031 -17.625 1 93.31 396 ILE A O 1
ATOM 3119 N N . SER A 1 397 ? -10.852 -33.5 -16.016 1 89.44 397 SER A N 1
ATOM 3120 C CA . SER A 1 397 ? -12.242 -33.094 -15.836 1 89.44 397 SER A CA 1
ATOM 3121 C C . SER A 1 397 ? -12.336 -31.688 -15.227 1 89.44 397 SER A C 1
ATOM 3123 O O . SER A 1 397 ? -11.547 -31.328 -14.359 1 89.44 397 SER A O 1
ATOM 3125 N N . HIS A 1 398 ? -13.336 -30.938 -15.781 1 88.06 398 HIS A N 1
ATOM 3126 C CA . HIS A 1 398 ? -13.453 -29.578 -15.289 1 88.06 398 HIS A CA 1
ATOM 3127 C C . HIS A 1 398 ? -14.406 -29.5 -14.102 1 88.06 398 HIS A C 1
ATOM 3129 O O . HIS A 1 398 ? -15.609 -29.297 -14.281 1 88.06 398 HIS A O 1
ATOM 3135 N N . GLU A 1 399 ? -14.141 -29.953 -13.008 1 88.94 399 GLU A N 1
ATOM 3136 C CA . GLU A 1 399 ? -14.898 -29.797 -11.773 1 88.94 399 GLU A CA 1
ATOM 3137 C C . GLU A 1 399 ? -14.211 -28.828 -10.82 1 88.94 399 GLU A C 1
ATOM 3139 O O . GLU A 1 399 ? -12.984 -28.734 -10.789 1 88.94 399 GLU A O 1
ATOM 3144 N N . ALA A 1 400 ? -15.094 -28.094 -10.102 1 91.19 400 ALA A N 1
ATOM 3145 C CA . ALA A 1 400 ? -14.516 -27.203 -9.109 1 91.19 400 ALA A CA 1
ATOM 3146 C C . ALA A 1 400 ? -13.797 -27.984 -8.008 1 91.19 400 ALA A C 1
ATOM 3148 O O . ALA A 1 400 ? -14.344 -28.938 -7.461 1 91.19 400 ALA A O 1
ATOM 3149 N N . PRO A 1 401 ? -12.578 -27.625 -7.707 1 93.75 401 PRO A N 1
ATOM 3150 C CA . PRO A 1 401 ? -11.812 -28.359 -6.699 1 93.75 401 PRO A CA 1
ATOM 3151 C C . PRO A 1 401 ? -12.281 -28.062 -5.277 1 93.75 401 PRO A C 1
ATOM 3153 O O . PRO A 1 401 ? -12.875 -27.016 -5.02 1 93.75 401 PRO A O 1
ATOM 3156 N N . GLU A 1 402 ? -12.094 -29 -4.418 1 94.12 402 GLU A N 1
ATOM 3157 C CA . GLU A 1 402 ? -12.25 -28.781 -2.986 1 94.12 402 GLU A CA 1
ATOM 3158 C C . GLU A 1 402 ? -10.914 -28.469 -2.32 1 94.12 402 GLU A C 1
ATOM 3160 O O . GLU A 1 402 ? -10.055 -29.344 -2.203 1 94.12 402 GLU A O 1
ATOM 3165 N N . LEU A 1 403 ? -10.75 -27.266 -1.952 1 95.25 403 LEU A N 1
ATOM 3166 C CA . LEU A 1 403 ? -9.484 -26.781 -1.415 1 95.25 403 LEU A CA 1
ATOM 3167 C C . LEU A 1 403 ? -9.648 -26.297 0.021 1 95.25 403 LEU A C 1
ATOM 3169 O O . LEU A 1 403 ? -10.672 -25.703 0.363 1 95.25 403 LEU A O 1
ATOM 3173 N N . HIS A 1 404 ? -8.703 -26.516 0.867 1 94.88 404 HIS A N 1
ATOM 3174 C CA . HIS A 1 404 ? -8.656 -26.047 2.244 1 94.88 404 HIS A CA 1
ATOM 3175 C C . HIS A 1 404 ? -7.305 -25.422 2.568 1 94.88 404 HIS A C 1
ATOM 3177 O O . HIS A 1 404 ? -6.273 -26.094 2.51 1 94.88 404 HIS A O 1
ATOM 3183 N N . MET A 1 405 ? -7.324 -24.203 2.955 1 95.94 405 MET A N 1
ATOM 3184 C CA . MET A 1 405 ? -6.078 -23.484 3.18 1 95.94 405 MET A CA 1
ATOM 3185 C C . MET A 1 405 ? -5.449 -23.875 4.512 1 95.94 405 MET A C 1
ATOM 3187 O O . MET A 1 405 ? -6.156 -24.078 5.5 1 95.94 405 MET A O 1
ATOM 3191 N N . LEU A 1 406 ? -4.156 -23.938 4.508 1 96 406 LEU A N 1
ATOM 3192 C CA . LEU A 1 406 ? -3.381 -24.062 5.738 1 96 406 LEU A CA 1
ATOM 3193 C C . LEU A 1 406 ? -3.209 -22.688 6.398 1 96 406 LEU A C 1
ATOM 3195 O O . LEU A 1 406 ? -3.42 -21.656 5.762 1 96 406 LEU A O 1
ATOM 3199 N N . LYS A 1 407 ? -2.885 -22.766 7.66 1 95.31 407 LYS A N 1
ATOM 3200 C CA . LYS A 1 407 ? -2.396 -21.562 8.32 1 95.31 407 LYS A CA 1
ATOM 3201 C C . LYS A 1 407 ? -0.958 -21.25 7.918 1 95.31 407 LYS A C 1
ATOM 3203 O O . LYS A 1 407 ? -0.137 -22.172 7.785 1 95.31 407 LYS A O 1
ATOM 3208 N N . LEU A 1 408 ? -0.733 -19.984 7.73 1 95.81 408 LEU A N 1
ATOM 3209 C CA . LEU A 1 408 ? 0.625 -19.578 7.391 1 95.81 408 LEU A CA 1
ATOM 3210 C C . LEU A 1 408 ? 1.627 -20.125 8.398 1 95.81 408 LEU A C 1
ATOM 3212 O O . LEU A 1 408 ? 1.378 -20.094 9.609 1 95.81 408 LEU A O 1
ATOM 3216 N N . ILE A 1 409 ? 2.727 -20.641 7.887 1 95.56 409 ILE A N 1
ATOM 3217 C CA . ILE A 1 409 ? 3.744 -21.297 8.703 1 95.56 409 ILE A CA 1
ATOM 3218 C C . ILE A 1 409 ? 4.941 -20.359 8.875 1 95.56 409 ILE A C 1
ATOM 3220 O O . ILE A 1 409 ? 5.477 -19.844 7.887 1 95.56 409 ILE A O 1
ATOM 3224 N N . ASP A 1 410 ? 5.316 -20.172 10.117 1 91.69 410 ASP A N 1
ATOM 3225 C CA . ASP A 1 410 ? 6.465 -19.312 10.414 1 91.69 410 ASP A CA 1
ATOM 3226 C C . ASP A 1 410 ? 7.773 -20.078 10.258 1 91.69 410 ASP A C 1
ATOM 3228 O O . ASP A 1 410 ? 8.516 -20.266 11.227 1 91.69 410 ASP A O 1
ATOM 3232 N N . ALA A 1 411 ? 8.039 -20.578 9.148 1 92.19 411 ALA A N 1
ATOM 3233 C CA . ALA A 1 411 ? 9.242 -21.266 8.703 1 92.19 411 ALA A CA 1
ATOM 3234 C C . ALA A 1 411 ? 9.406 -21.172 7.188 1 92.19 411 ALA A C 1
ATOM 3236 O O . ALA A 1 411 ? 8.43 -21.281 6.445 1 92.19 411 ALA A O 1
ATOM 3237 N N . SER A 1 412 ? 10.531 -20.828 6.844 1 89.06 412 SER A N 1
ATOM 3238 C CA . SER A 1 412 ? 10.797 -20.672 5.418 1 89.06 412 SER A CA 1
ATOM 3239 C C . SER A 1 412 ? 11.211 -22.016 4.797 1 89.06 412 SER A C 1
ATOM 3241 O O . SER A 1 412 ? 12 -22.75 5.383 1 89.06 412 SER A O 1
ATOM 3243 N N . ASP A 1 413 ? 10.734 -22.25 3.631 1 85 413 ASP A N 1
ATOM 3244 C CA . ASP A 1 413 ? 11.125 -23.484 2.943 1 85 413 ASP A CA 1
ATOM 3245 C C . ASP A 1 413 ? 12.367 -23.266 2.08 1 85 413 ASP A C 1
ATOM 3247 O O . ASP A 1 413 ? 12.641 -24.047 1.169 1 85 413 ASP A O 1
ATOM 3251 N N . ASN A 1 414 ? 13.062 -22.203 2.406 1 85.88 414 ASN A N 1
ATOM 3252 C CA . ASN A 1 414 ? 14.242 -21.859 1.619 1 85.88 414 ASN A CA 1
ATOM 3253 C C . ASN A 1 414 ? 15.492 -22.578 2.133 1 85.88 414 ASN A C 1
ATOM 3255 O O . ASN A 1 414 ? 16.594 -22.312 1.665 1 85.88 414 ASN A O 1
ATOM 3259 N N . SER A 1 415 ? 15.383 -23.453 3.092 1 88.38 415 SER A N 1
ATOM 3260 C CA . SER A 1 415 ? 16.469 -24.281 3.613 1 88.38 415 SER A CA 1
ATOM 3261 C C . SER A 1 415 ? 15.969 -25.672 4.008 1 88.38 415 SER A C 1
ATOM 3263 O O . SER A 1 415 ? 14.766 -25.875 4.188 1 88.38 415 SER A O 1
ATOM 3265 N N . ALA A 1 416 ? 16.922 -26.594 4.035 1 90.38 416 ALA A N 1
ATOM 3266 C CA . ALA A 1 416 ? 16.562 -27.953 4.438 1 90.38 416 ALA A CA 1
ATOM 3267 C C . ALA A 1 416 ? 15.961 -27.969 5.84 1 90.38 416 ALA A C 1
ATOM 3269 O O . ALA A 1 416 ? 14.969 -28.641 6.09 1 90.38 416 ALA A O 1
ATOM 3270 N N . GLU A 1 417 ? 16.578 -27.188 6.703 1 89.06 417 GLU A N 1
ATOM 3271 C CA . GLU A 1 417 ? 16.047 -27.094 8.062 1 89.06 417 GLU A CA 1
ATOM 3272 C C . GLU A 1 417 ? 14.656 -26.469 8.078 1 89.06 417 GLU A C 1
ATOM 3274 O O . GLU A 1 417 ? 13.773 -26.953 8.797 1 89.06 417 GLU A O 1
ATOM 3279 N N . GLY A 1 418 ? 14.461 -25.453 7.301 1 92.19 418 GLY A N 1
ATOM 3280 C CA . GLY A 1 418 ? 13.164 -24.812 7.199 1 92.19 418 GLY A CA 1
ATOM 3281 C C . GLY A 1 418 ? 12.078 -25.75 6.699 1 92.19 418 GLY A C 1
ATOM 3282 O O . GLY A 1 418 ? 10.961 -25.75 7.223 1 92.19 418 GLY A O 1
ATOM 3283 N N . VAL A 1 419 ? 12.43 -26.562 5.758 1 93.25 419 VAL A N 1
ATOM 3284 C CA . VAL A 1 419 ? 11.484 -27.547 5.223 1 93.25 419 VAL A CA 1
ATOM 3285 C C . VAL A 1 419 ? 11.094 -28.531 6.316 1 93.25 419 VAL A C 1
ATOM 3287 O O . VAL A 1 419 ? 9.93 -28.938 6.41 1 93.25 419 VAL A O 1
ATOM 3290 N N . GLY A 1 420 ? 12.109 -28.938 7.082 1 93.25 420 GLY A N 1
ATOM 3291 C CA . GLY A 1 420 ? 11.805 -29.812 8.203 1 93.25 420 GLY A CA 1
ATOM 3292 C C . GLY A 1 420 ? 10.797 -29.203 9.172 1 93.25 420 GLY A C 1
ATOM 3293 O O . GLY A 1 420 ? 9.883 -29.906 9.633 1 93.25 420 GLY A O 1
ATOM 3294 N N . GLN A 1 421 ? 10.93 -27.984 9.43 1 94.38 421 GLN A N 1
ATOM 3295 C CA . GLN A 1 421 ? 10.008 -27.281 10.328 1 94.38 421 GLN A CA 1
ATOM 3296 C C . GLN A 1 421 ? 8.617 -27.172 9.711 1 94.38 421 GLN A C 1
ATOM 3298 O O . GLN A 1 421 ? 7.613 -27.312 10.406 1 94.38 421 GLN A O 1
ATOM 3303 N N . VAL A 1 422 ? 8.578 -26.891 8.438 1 95.38 422 VAL A N 1
ATOM 3304 C CA . VAL A 1 422 ? 7.312 -26.781 7.727 1 95.38 422 VAL A CA 1
ATOM 3305 C C . VAL A 1 422 ? 6.539 -28.094 7.848 1 95.38 422 VAL A C 1
ATOM 3307 O O . VAL A 1 422 ? 5.34 -28.078 8.133 1 95.38 422 VAL A O 1
ATOM 3310 N N . PHE A 1 423 ? 7.191 -29.25 7.703 1 93.75 423 PHE A N 1
ATOM 3311 C CA . PHE A 1 423 ? 6.531 -30.547 7.777 1 93.75 423 PHE A CA 1
ATOM 3312 C C . PHE A 1 423 ? 5.996 -30.797 9.18 1 93.75 423 PHE A C 1
ATOM 3314 O O . PHE A 1 423 ? 4.902 -31.344 9.352 1 93.75 423 PHE A O 1
ATOM 3321 N N . ARG A 1 424 ? 6.781 -30.391 10.133 1 94.19 424 ARG A N 1
ATOM 3322 C CA . ARG A 1 424 ? 6.316 -30.562 11.508 1 94.19 424 ARG A CA 1
ATOM 3323 C C . ARG A 1 424 ? 5.008 -29.812 11.734 1 94.19 424 ARG A C 1
ATOM 3325 O O . ARG A 1 424 ? 4.074 -30.344 12.336 1 94.19 424 ARG A O 1
ATOM 3332 N N . VAL A 1 425 ? 4.98 -28.625 11.227 1 95.94 425 VAL A N 1
ATOM 3333 C CA . VAL A 1 425 ? 3.809 -27.781 11.43 1 95.94 425 VAL A CA 1
ATOM 3334 C C . VAL A 1 425 ? 2.633 -28.328 10.617 1 95.94 425 VAL A C 1
ATOM 3336 O O . VAL A 1 425 ? 1.483 -28.25 11.062 1 95.94 425 VAL A O 1
ATOM 3339 N N . ILE A 1 426 ? 2.867 -28.828 9.391 1 95.44 426 ILE A N 1
ATOM 3340 C CA . ILE A 1 426 ? 1.811 -29.406 8.562 1 95.44 426 ILE A CA 1
ATOM 3341 C C . ILE A 1 426 ? 1.176 -30.594 9.281 1 95.44 426 ILE A C 1
ATOM 3343 O O . ILE A 1 426 ? -0.049 -30.734 9.289 1 95.44 426 ILE A O 1
ATOM 3347 N N . ILE A 1 427 ? 2.01 -31.422 9.906 1 94.69 427 ILE A N 1
ATOM 3348 C CA . ILE A 1 427 ? 1.502 -32.562 10.648 1 94.69 427 ILE A CA 1
ATOM 3349 C C . ILE A 1 427 ? 0.642 -32.094 11.82 1 94.69 427 ILE A C 1
ATOM 3351 O O . ILE A 1 427 ? -0.453 -32.594 12.047 1 94.69 427 ILE A O 1
ATOM 3355 N N . GLU A 1 428 ? 1.133 -31.078 12.438 1 95.38 428 GLU A N 1
ATOM 3356 C CA . GLU A 1 428 ? 0.383 -30.516 13.562 1 95.38 428 GLU A CA 1
ATOM 3357 C C . GLU A 1 428 ? -0.966 -29.969 13.102 1 95.38 428 GLU A C 1
ATOM 3359 O O . GLU A 1 428 ? -1.99 -30.219 13.742 1 95.38 428 GLU A O 1
ATOM 3364 N N . GLN A 1 429 ? -0.988 -29.297 12.008 1 95.19 429 GLN A N 1
ATOM 3365 C CA . GLN A 1 429 ? -2.209 -28.672 11.508 1 95.19 429 GLN A CA 1
ATOM 3366 C C . GLN A 1 429 ? -3.18 -29.703 10.961 1 95.19 429 GLN A C 1
ATOM 3368 O O . GLN A 1 429 ? -4.391 -29.484 10.938 1 95.19 429 GLN A O 1
ATOM 3373 N N . SER A 1 430 ? -2.652 -30.828 10.477 1 93.94 430 SER A N 1
ATOM 3374 C CA . SER A 1 430 ? -3.5 -31.891 9.938 1 93.94 430 SER A CA 1
ATOM 3375 C C . SER A 1 430 ? -4.285 -32.594 11.047 1 93.94 430 SER A C 1
ATOM 3377 O O . SER A 1 430 ? -5.305 -33.219 10.781 1 93.94 430 SER A O 1
ATOM 3379 N N . GLY A 1 431 ? -3.773 -32.5 12.273 1 92.81 431 GLY A N 1
ATOM 3380 C CA . GLY A 1 431 ? -4.402 -33.188 13.391 1 92.81 431 GLY A CA 1
ATOM 3381 C C . GLY A 1 431 ? -4.102 -34.688 13.422 1 92.81 431 GLY A C 1
ATOM 3382 O O . GLY A 1 431 ? -4.586 -35.406 14.297 1 92.81 431 GLY A O 1
ATOM 3383 N N . LEU A 1 432 ? -3.383 -35.156 12.469 1 93.88 432 LEU A N 1
ATOM 3384 C CA . LEU A 1 432 ? -3.021 -36.562 12.414 1 93.88 432 LEU A CA 1
ATOM 3385 C C . LEU A 1 432 ? -1.811 -36.875 13.305 1 93.88 432 LEU A C 1
ATOM 3387 O O . LEU A 1 432 ? -0.997 -35.969 13.547 1 93.88 432 LEU A O 1
ATOM 3391 N N . THR A 1 433 ? -1.742 -38.094 13.773 1 91.94 433 THR A N 1
ATOM 3392 C CA . THR A 1 433 ? -0.516 -38.5 14.438 1 91.94 433 THR A CA 1
ATOM 3393 C C . THR A 1 433 ? 0.608 -38.719 13.422 1 91.94 433 THR A C 1
ATOM 3395 O O . THR A 1 433 ? 0.352 -38.875 12.234 1 91.94 433 THR A O 1
ATOM 3398 N N . VAL A 1 434 ? 1.812 -38.719 13.898 1 90.5 434 VAL A N 1
ATOM 3399 C CA . VAL A 1 434 ? 2.982 -38.906 13.055 1 90.5 434 VAL A CA 1
ATOM 3400 C C . VAL A 1 434 ? 2.859 -40.25 12.312 1 90.5 434 VAL A C 1
ATOM 3402 O O . VAL A 1 434 ? 3.119 -40.312 11.109 1 90.5 434 VAL A O 1
ATOM 3405 N N . LYS A 1 435 ? 2.379 -41.219 12.977 1 89.25 435 LYS A N 1
ATOM 3406 C CA . LYS A 1 435 ? 2.23 -42.531 12.391 1 89.25 435 LYS A CA 1
ATOM 3407 C C . LYS A 1 435 ? 1.174 -42.531 11.289 1 89.25 435 LYS A C 1
ATOM 3409 O O . LYS A 1 435 ? 1.381 -43.125 10.219 1 89.25 435 LYS A O 1
ATOM 3414 N N . GLU A 1 436 ? 0.112 -41.938 11.555 1 91 436 GLU A N 1
ATOM 3415 C CA . GLU A 1 436 ? -0.973 -41.875 10.586 1 91 436 GLU A CA 1
ATOM 3416 C C . GLU A 1 436 ? -0.546 -41.125 9.328 1 91 436 GLU A C 1
ATOM 3418 O O . GLU A 1 436 ? -0.87 -41.531 8.211 1 91 436 GLU A O 1
ATOM 3423 N N . PHE A 1 437 ? 0.129 -40.031 9.531 1 92.19 437 PHE A N 1
ATOM 3424 C CA . PHE A 1 437 ? 0.565 -39.188 8.414 1 92.19 437 PHE A CA 1
ATOM 3425 C C . PHE A 1 437 ? 1.54 -39.938 7.523 1 92.19 437 PHE A C 1
ATOM 3427 O O . PHE A 1 437 ? 1.45 -39.875 6.293 1 92.19 437 PHE A O 1
ATOM 3434 N N . PHE A 1 438 ? 2.438 -40.719 8.086 1 90.62 438 PHE A N 1
ATOM 3435 C CA . PHE A 1 438 ? 3.525 -41.312 7.332 1 90.62 438 PHE A CA 1
ATOM 3436 C C . PHE A 1 438 ? 3.15 -42.719 6.879 1 90.62 438 PHE A C 1
ATOM 3438 O O . PHE A 1 438 ? 3.906 -43.375 6.152 1 90.62 438 PHE A O 1
ATOM 3445 N N . SER A 1 439 ? 1.968 -43.219 7.195 1 88.94 439 SER A N 1
ATOM 3446 C CA . SER A 1 439 ? 1.523 -44.562 6.797 1 88.94 439 SER A CA 1
ATOM 3447 C C . SER A 1 439 ? 0.88 -44.531 5.414 1 88.94 439 SER A C 1
ATOM 3449 O O . SER A 1 439 ? 0.528 -45.562 4.871 1 88.94 439 SER A O 1
ATOM 3451 N N . ARG A 1 440 ? 0.711 -43.375 4.887 1 92.06 440 ARG A N 1
ATOM 3452 C CA . ARG A 1 440 ? 0.048 -43.219 3.594 1 92.06 440 ARG A CA 1
ATOM 3453 C C . ARG A 1 440 ? 0.958 -42.531 2.59 1 92.06 440 ARG A C 1
ATOM 3455 O O . ARG A 1 440 ? 1.871 -41.812 2.979 1 92.06 440 ARG A O 1
ATOM 3462 N N . PHE A 1 441 ? 0.666 -42.781 1.254 1 94.19 441 PHE A N 1
ATOM 3463 C CA . PHE A 1 441 ? 1.344 -42.062 0.185 1 94.19 441 PHE A CA 1
ATOM 3464 C C . PHE A 1 441 ? 0.912 -40.594 0.162 1 94.19 441 PHE A C 1
ATOM 3466 O O . PHE A 1 441 ? -0.28 -40.312 0.057 1 94.19 441 PHE A O 1
ATOM 3473 N N . GLN A 1 442 ? 1.879 -39.656 0.34 1 94.25 442 GLN A N 1
ATOM 3474 C CA . GLN A 1 442 ? 1.571 -38.219 0.421 1 94.25 442 GLN A CA 1
ATOM 3475 C C . GLN A 1 442 ? 2.148 -37.469 -0.772 1 94.25 442 GLN A C 1
ATOM 3477 O O . GLN A 1 442 ? 3.326 -37.094 -0.771 1 94.25 442 GLN A O 1
ATOM 3482 N N . PRO A 1 443 ? 1.297 -37.094 -1.762 1 95.19 443 PRO A N 1
ATOM 3483 C CA . PRO A 1 443 ? 1.752 -36.219 -2.84 1 95.19 443 PRO A CA 1
ATOM 3484 C C . PRO A 1 443 ? 1.838 -34.75 -2.41 1 95.19 443 PRO A C 1
ATOM 3486 O O . PRO A 1 443 ? 0.927 -34.25 -1.752 1 95.19 443 PRO A O 1
ATOM 3489 N N . MET A 1 444 ? 2.877 -34.094 -2.775 1 95.25 444 MET A N 1
ATOM 3490 C CA . MET A 1 444 ? 3.062 -32.656 -2.512 1 95.25 444 MET A CA 1
ATOM 3491 C C . MET A 1 444 ? 3.59 -31.938 -3.75 1 95.25 444 MET A C 1
ATOM 3493 O O . MET A 1 444 ? 4.137 -32.562 -4.652 1 95.25 444 MET A O 1
ATOM 3497 N N . ASP A 1 445 ? 3.303 -30.656 -3.809 1 93.06 445 ASP A N 1
ATOM 3498 C CA . ASP A 1 445 ? 3.771 -29.828 -4.914 1 93.06 445 ASP A CA 1
ATOM 3499 C C . ASP A 1 445 ? 4.422 -28.547 -4.402 1 93.06 445 ASP A C 1
ATOM 3501 O O . ASP A 1 445 ? 4.051 -28.031 -3.344 1 93.06 445 ASP A O 1
ATOM 3505 N N . GLY A 1 446 ? 5.434 -28.031 -5.148 1 90.44 446 GLY A N 1
ATOM 3506 C CA . GLY A 1 446 ? 6.121 -26.781 -4.848 1 90.44 446 GLY A CA 1
ATOM 3507 C C . GLY A 1 446 ? 7.074 -26.344 -5.945 1 90.44 446 GLY A C 1
ATOM 3508 O O . GLY A 1 446 ? 7.148 -26.984 -6.996 1 90.44 446 GLY A O 1
ATOM 3509 N N . ASP A 1 447 ? 7.707 -25.312 -5.754 1 90.88 447 ASP A N 1
ATOM 3510 C CA . ASP A 1 447 ? 8.688 -24.859 -6.738 1 90.88 447 ASP A CA 1
ATOM 3511 C C . ASP A 1 447 ? 9.977 -25.672 -6.645 1 90.88 447 ASP A C 1
ATOM 3513 O O . ASP A 1 447 ? 10.109 -26.531 -5.77 1 90.88 447 ASP A O 1
ATOM 3517 N N . LEU A 1 448 ? 10.836 -25.516 -7.523 1 92.88 448 LEU A N 1
ATOM 3518 C CA . LEU A 1 448 ? 12.055 -26.328 -7.59 1 92.88 448 LEU A CA 1
ATOM 3519 C C . LEU A 1 448 ? 12.898 -26.141 -6.336 1 92.88 448 LEU A C 1
ATOM 3521 O O . LEU A 1 448 ? 13.5 -27.094 -5.84 1 92.88 448 LEU A O 1
ATOM 3525 N N . GLY A 1 449 ? 12.961 -24.875 -5.875 1 90 449 GLY A N 1
ATOM 3526 C CA . GLY A 1 449 ? 13.727 -24.625 -4.66 1 90 449 GLY A CA 1
ATOM 3527 C C . GLY A 1 449 ? 13.242 -25.453 -3.477 1 90 449 GLY A C 1
ATOM 3528 O O . GLY A 1 449 ? 14.047 -26.016 -2.732 1 90 449 GLY A O 1
ATOM 3529 N N . THR A 1 450 ? 12.023 -25.547 -3.336 1 92.25 450 THR A N 1
ATOM 3530 C CA . THR A 1 450 ? 11.422 -26.328 -2.256 1 92.25 450 THR A CA 1
ATOM 3531 C C . THR A 1 450 ? 11.719 -27.812 -2.426 1 92.25 450 THR A C 1
ATOM 3533 O O . THR A 1 450 ? 12.055 -28.5 -1.458 1 92.25 450 THR A O 1
ATOM 3536 N N . VAL A 1 451 ? 11.617 -28.328 -3.621 1 93 451 VAL A N 1
ATOM 3537 C CA . VAL A 1 451 ? 11.875 -29.734 -3.914 1 93 451 VAL A CA 1
ATOM 3538 C C . VAL A 1 451 ? 13.336 -30.062 -3.607 1 93 451 VAL A C 1
ATOM 3540 O O . VAL A 1 451 ? 13.633 -31.109 -3.035 1 93 451 VAL A O 1
ATOM 3543 N N . GLN A 1 452 ? 14.219 -29.156 -3.977 1 92 452 GLN A N 1
ATOM 3544 C CA . GLN A 1 452 ? 15.641 -29.359 -3.723 1 92 452 GLN A CA 1
ATOM 3545 C C . GLN A 1 452 ? 15.93 -29.391 -2.225 1 92 452 GLN A C 1
ATOM 3547 O O . GLN A 1 452 ? 16.688 -30.25 -1.754 1 92 452 GLN A O 1
ATOM 3552 N N . ASN A 1 453 ? 15.375 -28.5 -1.534 1 92.69 453 ASN A N 1
ATOM 3553 C CA . ASN A 1 453 ? 15.562 -28.438 -0.089 1 92.69 453 ASN A CA 1
ATOM 3554 C C . ASN A 1 453 ? 14.984 -29.672 0.598 1 92.69 453 ASN A C 1
ATOM 3556 O O . ASN A 1 453 ? 15.555 -30.172 1.572 1 92.69 453 ASN A O 1
ATOM 3560 N N . PHE A 1 454 ? 13.867 -30.156 0.138 1 92.81 454 PHE A N 1
ATOM 3561 C CA . PHE A 1 454 ? 13.273 -31.391 0.639 1 92.81 454 PHE A CA 1
ATOM 3562 C C . PHE A 1 454 ? 14.211 -32.562 0.42 1 92.81 454 PHE A C 1
ATOM 3564 O O . PHE A 1 454 ? 14.422 -33.375 1.326 1 92.81 454 PHE A O 1
ATOM 3571 N N . ASN A 1 455 ? 14.742 -32.688 -0.789 1 90.88 455 ASN A N 1
ATOM 3572 C CA . ASN A 1 455 ? 15.656 -33.75 -1.1 1 90.88 455 ASN A CA 1
ATOM 3573 C C . ASN A 1 455 ? 16.922 -33.688 -0.259 1 90.88 455 ASN A C 1
ATOM 3575 O O . ASN A 1 455 ? 17.484 -34.719 0.132 1 90.88 455 ASN A O 1
ATOM 3579 N N . CYS A 1 456 ? 17.391 -32.469 -0.077 1 89.31 456 CYS A N 1
ATOM 3580 C CA . CYS A 1 456 ? 18.531 -32.281 0.808 1 89.31 456 CYS A CA 1
ATOM 3581 C C . CYS A 1 456 ? 18.219 -32.75 2.217 1 89.31 456 CYS A C 1
ATOM 3583 O O . CYS A 1 456 ? 19.047 -33.438 2.844 1 89.31 456 CYS A O 1
ATOM 3585 N N . LEU A 1 457 ? 17.062 -32.438 2.672 1 91.12 457 LEU A N 1
ATOM 3586 C CA . LEU A 1 457 ? 16.625 -32.875 3.988 1 91.12 457 LEU A CA 1
ATOM 3587 C C . LEU A 1 457 ? 16.562 -34.406 4.051 1 91.12 457 LEU A C 1
ATOM 3589 O O . LEU A 1 457 ? 17.016 -35 5.027 1 91.12 457 LEU A O 1
ATOM 3593 N N . ARG A 1 458 ? 16 -35.031 3.07 1 89.88 458 ARG A N 1
ATOM 3594 C CA . ARG A 1 458 ? 15.922 -36.469 2.998 1 89.88 458 ARG A CA 1
ATOM 3595 C C . ARG A 1 458 ? 17.312 -37.094 3.039 1 89.88 458 ARG A C 1
ATOM 3597 O O . ARG A 1 458 ? 17.531 -38.125 3.709 1 89.88 458 ARG A O 1
ATOM 3604 N N . GLY A 1 459 ? 18.203 -36.5 2.309 1 84.5 459 GLY A N 1
ATOM 3605 C CA . GLY A 1 459 ? 19.578 -37 2.311 1 84.5 459 GLY A CA 1
ATOM 3606 C C . GLY A 1 459 ? 20.219 -36.938 3.68 1 84.5 459 GLY A C 1
ATOM 3607 O O . GLY A 1 459 ? 20.953 -37.844 4.066 1 84.5 459 GLY A O 1
ATOM 3608 N N . GLN A 1 460 ? 19.922 -35.875 4.355 1 83.75 460 GLN A N 1
ATOM 3609 C CA . GLN A 1 460 ? 20.484 -35.688 5.688 1 83.75 460 GLN A CA 1
ATOM 3610 C C . GLN A 1 460 ? 19.891 -36.688 6.676 1 83.75 460 GLN A C 1
ATOM 3612 O O . GLN A 1 460 ? 20.547 -37.094 7.637 1 83.75 460 GLN A O 1
ATOM 3617 N N . ARG A 1 461 ? 18.703 -37.125 6.324 1 85.44 461 ARG A N 1
ATOM 3618 C CA . ARG A 1 461 ? 18 -38 7.266 1 85.44 461 ARG A CA 1
ATOM 3619 C C . ARG A 1 461 ? 18.094 -39.469 6.848 1 85.44 461 ARG A C 1
ATOM 3621 O O . ARG A 1 461 ? 17.625 -40.344 7.566 1 85.44 461 ARG A O 1
ATOM 3628 N N . SER A 1 462 ? 18.656 -39.781 5.801 1 79.94 462 SER A N 1
ATOM 3629 C CA . SER A 1 462 ? 18.703 -41.094 5.195 1 79.94 462 SER A CA 1
ATOM 3630 C C . SER A 1 462 ? 19.328 -42.125 6.145 1 79.94 462 SER A C 1
ATOM 3632 O O . SER A 1 462 ? 18.906 -43.281 6.18 1 79.94 462 SER A O 1
ATOM 3634 N N . PRO A 1 463 ? 20.266 -41.75 7.02 1 76.06 463 PRO A N 1
ATOM 3635 C CA . PRO A 1 463 ? 20.875 -42.75 7.887 1 76.06 463 PRO A CA 1
ATOM 3636 C C . PRO A 1 463 ? 19.922 -43.281 8.953 1 76.06 463 PRO A C 1
ATOM 3638 O O . PRO A 1 463 ? 20.172 -44.344 9.539 1 76.06 463 PRO A O 1
ATOM 3641 N N . SER A 1 464 ? 18.828 -42.656 8.992 1 77.88 464 SER A N 1
ATOM 3642 C CA . SER A 1 464 ? 17.891 -43.062 10.031 1 77.88 464 SER A CA 1
ATOM 3643 C C . SER A 1 464 ? 17.188 -44.375 9.656 1 77.88 464 SER A C 1
ATOM 3645 O O . SER A 1 464 ? 16.859 -44.594 8.492 1 77.88 464 SER A O 1
ATOM 3647 N N . SER A 1 465 ? 17.031 -45.25 10.578 1 75.12 465 SER A N 1
ATOM 3648 C CA . SER A 1 465 ? 16.359 -46.531 10.352 1 75.12 465 SER A CA 1
ATOM 3649 C C . SER A 1 465 ? 14.836 -46.375 10.406 1 75.12 465 SER A C 1
ATOM 3651 O O . SER A 1 465 ? 14.102 -47.281 9.977 1 75.12 465 SER A O 1
ATOM 3653 N N . VAL A 1 466 ? 14.406 -45.25 10.867 1 76.12 466 VAL A N 1
ATOM 3654 C CA . VAL A 1 466 ? 12.984 -44.969 11.023 1 76.12 466 VAL A CA 1
ATOM 3655 C C . VAL A 1 466 ? 12.445 -44.312 9.758 1 76.12 466 VAL A C 1
ATOM 3657 O O . VAL A 1 466 ? 12.852 -43.188 9.414 1 76.12 466 VAL A O 1
ATOM 3660 N N . PRO A 1 467 ? 11.586 -45 9.047 1 75.06 467 PRO A N 1
ATOM 3661 C CA . PRO A 1 467 ? 11.07 -44.469 7.781 1 75.06 467 PRO A CA 1
ATOM 3662 C C . PRO A 1 467 ? 10.453 -43.094 7.93 1 75.06 467 PRO A C 1
ATOM 3664 O O . PRO A 1 467 ? 10.578 -42.25 7.027 1 75.06 467 PRO A O 1
ATOM 3667 N N . GLN A 1 468 ? 9.891 -42.812 9.086 1 79.38 468 GLN A N 1
ATOM 3668 C CA . GLN A 1 468 ? 9.242 -41.531 9.32 1 79.38 468 GLN A CA 1
ATOM 3669 C C . GLN A 1 468 ? 10.266 -40.375 9.312 1 79.38 468 GLN A C 1
ATOM 3671 O O . GLN A 1 468 ? 9.961 -39.281 8.867 1 79.38 468 GLN A O 1
ATOM 3676 N N . ASN A 1 469 ? 11.414 -40.688 9.711 1 81.44 469 ASN A N 1
ATOM 3677 C CA . ASN A 1 469 ? 12.484 -39.688 9.734 1 81.44 469 ASN A CA 1
ATOM 3678 C C . ASN A 1 469 ? 13.008 -39.375 8.328 1 81.44 469 ASN A C 1
ATOM 3680 O O . ASN A 1 469 ? 13.445 -38.281 8.047 1 81.44 469 ASN A O 1
ATOM 3684 N N . ARG A 1 470 ? 12.852 -40.375 7.488 1 84.94 470 ARG A N 1
ATOM 3685 C CA . ARG A 1 470 ? 13.414 -40.25 6.148 1 84.94 470 ARG A CA 1
ATOM 3686 C C . ARG A 1 470 ? 12.406 -39.625 5.191 1 84.94 470 ARG A C 1
ATOM 3688 O O . ARG A 1 470 ? 12.75 -39.281 4.062 1 84.94 470 ARG A O 1
ATOM 3695 N N . LEU A 1 471 ? 11.156 -39.5 5.547 1 89.5 471 LEU A N 1
ATOM 3696 C CA . LEU A 1 471 ? 10.094 -38.906 4.75 1 89.5 471 LEU A CA 1
ATOM 3697 C C . LEU A 1 471 ? 9.844 -39.719 3.475 1 89.5 471 LEU A C 1
ATOM 3699 O O . LEU A 1 471 ? 9.641 -39.125 2.404 1 89.5 471 LEU A O 1
ATOM 3703 N N . ASP A 1 472 ? 9.914 -41.031 3.533 1 88 472 ASP A N 1
ATOM 3704 C CA . ASP A 1 472 ? 9.828 -41.938 2.393 1 88 472 ASP A CA 1
ATOM 3705 C C . ASP A 1 472 ? 8.414 -41.938 1.808 1 88 472 ASP A C 1
ATOM 3707 O O . ASP A 1 472 ? 8.219 -42.344 0.661 1 88 472 ASP A O 1
ATOM 3711 N N . ASN A 1 473 ? 7.5 -41.531 2.592 1 91.88 473 ASN A N 1
ATOM 3712 C CA . ASN A 1 473 ? 6.117 -41.594 2.123 1 91.88 473 ASN A CA 1
ATOM 3713 C C . ASN A 1 473 ? 5.754 -40.375 1.265 1 91.88 473 ASN A C 1
ATOM 3715 O O . ASN A 1 473 ? 4.652 -40.312 0.718 1 91.88 473 ASN A O 1
ATOM 3719 N N . ILE A 1 474 ? 6.633 -39.406 1.17 1 93.25 474 ILE A N 1
ATOM 3720 C CA . ILE A 1 474 ? 6.305 -38.125 0.534 1 93.25 474 ILE A CA 1
ATOM 3721 C C . ILE A 1 474 ? 6.91 -38.062 -0.865 1 93.25 474 ILE A C 1
ATOM 3723 O O . ILE A 1 474 ? 8.094 -38.375 -1.048 1 93.25 474 ILE A O 1
ATOM 3727 N N . LEU A 1 475 ? 6.148 -37.688 -1.847 1 93.19 475 LEU A N 1
ATOM 3728 C CA . LEU A 1 475 ? 6.613 -37.375 -3.189 1 93.19 475 LEU A CA 1
ATOM 3729 C C . LEU A 1 475 ? 6.367 -35.906 -3.506 1 93.19 475 LEU A C 1
ATOM 3731 O O . LEU A 1 475 ? 5.219 -35.438 -3.521 1 93.19 475 LEU A O 1
ATOM 3735 N N . PHE A 1 476 ? 7.41 -35.219 -3.748 1 92.19 476 PHE A N 1
ATOM 3736 C CA . PHE A 1 476 ? 7.309 -33.781 -4.07 1 92.19 476 PHE A CA 1
ATOM 3737 C C . PHE A 1 476 ? 7.418 -33.562 -5.574 1 92.19 476 PHE A C 1
ATOM 3739 O O . PHE A 1 476 ? 8.461 -33.844 -6.172 1 92.19 476 PHE A O 1
ATOM 3746 N N . GLN A 1 477 ? 6.352 -33.062 -6.145 1 92 477 GLN A N 1
ATOM 3747 C CA . GLN A 1 477 ? 6.309 -32.812 -7.578 1 92 477 GLN A CA 1
ATOM 3748 C C . GLN A 1 477 ? 6.684 -31.359 -7.887 1 92 477 GLN A C 1
ATOM 3750 O O . GLN A 1 477 ? 6.418 -30.469 -7.086 1 92 477 GLN A O 1
ATOM 3755 N N . LEU A 1 478 ? 7.227 -31.188 -9.102 1 94.88 478 LEU A N 1
ATOM 3756 C CA . LEU A 1 478 ? 7.504 -29.828 -9.586 1 94.88 478 LEU A CA 1
ATOM 3757 C C . LEU A 1 478 ? 6.211 -29.109 -9.938 1 94.88 478 LEU A C 1
ATOM 3759 O O . LEU A 1 478 ? 5.328 -29.672 -10.578 1 94.88 478 LEU A O 1
ATOM 3763 N N . GLY A 1 479 ? 6.164 -27.875 -9.5 1 95.06 479 GLY A N 1
ATOM 3764 C CA . GLY A 1 479 ? 5.047 -27.047 -9.938 1 95.06 479 GLY A CA 1
ATOM 3765 C C . GLY A 1 479 ? 5.07 -26.75 -11.422 1 95.06 479 GLY A C 1
ATOM 3766 O O . GLY A 1 479 ? 6.129 -26.484 -11.992 1 95.06 479 GLY A O 1
ATOM 3767 N N . ALA A 1 480 ? 3.934 -26.797 -12.016 1 96.88 480 ALA A N 1
ATOM 3768 C CA . ALA A 1 480 ? 3.844 -26.672 -13.469 1 96.88 480 ALA A CA 1
ATOM 3769 C C . ALA A 1 480 ? 4.121 -25.234 -13.914 1 96.88 480 ALA A C 1
ATOM 3771 O O . ALA A 1 480 ? 4.781 -25.016 -14.93 1 96.88 480 ALA A O 1
ATOM 3772 N N . SER A 1 481 ? 3.631 -24.297 -13.211 1 95.25 481 SER A N 1
ATOM 3773 C CA . SER A 1 481 ? 3.818 -22.906 -13.602 1 95.25 481 SER A CA 1
ATOM 3774 C C . SER A 1 481 ? 5.254 -22.453 -13.367 1 95.25 481 SER A C 1
ATOM 3776 O O . SER A 1 481 ? 5.832 -21.75 -14.195 1 95.25 481 SER A O 1
ATOM 3778 N N . HIS A 1 482 ? 5.789 -22.812 -12.266 1 94.38 482 HIS A N 1
ATOM 3779 C CA . HIS A 1 482 ? 7.184 -22.469 -12.016 1 94.38 482 HIS A CA 1
ATOM 3780 C C . HIS A 1 482 ? 8.109 -23.094 -13.047 1 94.38 482 HIS A C 1
ATOM 3782 O O . HIS A 1 482 ? 9.102 -22.5 -13.453 1 94.38 482 HIS A O 1
ATOM 3788 N N . THR A 1 483 ? 7.797 -24.281 -13.398 1 95.75 483 THR A N 1
ATOM 3789 C CA . THR A 1 483 ? 8.555 -24.938 -14.461 1 95.75 483 THR A CA 1
ATOM 3790 C C . THR A 1 483 ? 8.453 -24.141 -15.766 1 95.75 483 THR A C 1
ATOM 3792 O O . THR A 1 483 ? 9.461 -23.859 -16.406 1 95.75 483 THR A O 1
ATOM 3795 N N . LEU A 1 484 ? 7.254 -23.766 -16.094 1 96.19 484 LEU A N 1
ATOM 3796 C CA . LEU A 1 484 ? 7.035 -22.953 -17.281 1 96.19 484 LEU A CA 1
ATOM 3797 C C . LEU A 1 484 ? 7.805 -21.641 -17.203 1 96.19 484 LEU A C 1
ATOM 3799 O O . LEU A 1 484 ? 8.516 -21.266 -18.141 1 96.19 484 LEU A O 1
ATOM 3803 N N . TRP A 1 485 ? 7.684 -20.969 -16.109 1 93.88 485 TRP A N 1
ATOM 3804 C CA . TRP A 1 485 ? 8.273 -19.641 -15.938 1 93.88 485 TRP A CA 1
ATOM 3805 C C . TRP A 1 485 ? 9.789 -19.703 -16.047 1 93.88 485 TRP A C 1
ATOM 3807 O O . TRP A 1 485 ? 10.406 -18.891 -16.75 1 93.88 485 TRP A O 1
ATOM 3817 N N . ASN A 1 486 ? 10.383 -20.672 -15.422 1 92.88 486 ASN A N 1
ATOM 3818 C CA . ASN A 1 486 ? 11.836 -20.766 -15.383 1 92.88 486 ASN A CA 1
ATOM 3819 C C . ASN A 1 486 ? 12.406 -21.203 -16.734 1 92.88 486 ASN A C 1
ATOM 3821 O O . ASN A 1 486 ? 13.398 -20.641 -17.203 1 92.88 486 ASN A O 1
ATOM 3825 N N . VAL A 1 487 ? 11.805 -22.172 -17.312 1 94.81 487 VAL A N 1
ATOM 3826 C CA . VAL A 1 487 ? 12.273 -22.625 -18.609 1 94.81 487 VAL A CA 1
ATOM 3827 C C . VAL A 1 487 ? 12.047 -21.547 -19.656 1 94.81 487 VAL A C 1
ATOM 3829 O O . VAL A 1 487 ? 12.93 -21.266 -20.469 1 94.81 487 VAL A O 1
ATOM 3832 N N . ALA A 1 488 ? 10.906 -20.938 -19.609 1 95.19 488 ALA A N 1
ATOM 3833 C CA . ALA A 1 488 ? 10.594 -19.859 -20.547 1 95.19 488 ALA A CA 1
ATOM 3834 C C . ALA A 1 488 ? 11.578 -18.703 -20.391 1 95.19 488 ALA A C 1
ATOM 3836 O O . ALA A 1 488 ? 12 -18.094 -21.375 1 95.19 488 ALA A O 1
ATOM 3837 N N . SER A 1 489 ? 11.906 -18.391 -19.172 1 93.25 489 SER A N 1
ATOM 3838 C CA . SER A 1 489 ? 12.836 -17.297 -18.922 1 93.25 489 SER A CA 1
ATOM 3839 C C . SER A 1 489 ? 14.195 -17.562 -19.562 1 93.25 489 SER A C 1
ATOM 3841 O O . SER A 1 489 ? 14.797 -16.656 -20.156 1 93.25 489 SER A O 1
ATOM 3843 N N . THR A 1 490 ? 14.633 -18.734 -19.484 1 93 490 THR A N 1
ATOM 3844 C CA . THR A 1 490 ? 15.922 -19.109 -20.062 1 93 490 THR A CA 1
ATOM 3845 C C . THR A 1 490 ? 15.844 -19.094 -21.594 1 93 490 THR A C 1
ATOM 3847 O O . THR A 1 490 ? 16.781 -18.641 -22.25 1 93 490 THR A O 1
ATOM 3850 N N . ILE A 1 491 ? 14.758 -19.578 -22.094 1 94.88 491 ILE A N 1
ATOM 3851 C CA . ILE A 1 491 ? 14.547 -19.562 -23.547 1 94.88 491 ILE A CA 1
ATOM 3852 C C . ILE A 1 491 ? 14.516 -18.109 -24.031 1 94.88 491 ILE A C 1
ATOM 3854 O O . ILE A 1 491 ? 15.133 -17.781 -25.047 1 94.88 491 ILE A O 1
ATOM 3858 N N . PHE A 1 492 ? 13.812 -17.312 -23.344 1 93.19 492 PHE A N 1
ATOM 3859 C CA . PHE A 1 492 ? 13.688 -15.898 -23.688 1 93.19 492 PHE A CA 1
ATOM 3860 C C . PHE A 1 492 ? 15.055 -15.219 -23.719 1 93.19 492 PHE A C 1
ATOM 3862 O O . PHE A 1 492 ? 15.375 -14.492 -24.656 1 93.19 492 PHE A O 1
ATOM 3869 N N . THR A 1 493 ? 15.82 -15.5 -22.703 1 90.5 493 THR A N 1
ATOM 3870 C CA . THR A 1 493 ? 17.156 -14.914 -22.609 1 90.5 493 THR A CA 1
ATOM 3871 C C . THR A 1 493 ? 18.047 -15.398 -23.734 1 90.5 493 THR A C 1
ATOM 3873 O O . THR A 1 493 ? 18.844 -14.633 -24.281 1 90.5 493 THR A O 1
ATOM 3876 N N . HIS A 1 494 ? 17.922 -16.641 -24.062 1 92.31 494 HIS A N 1
ATOM 3877 C CA . HIS A 1 494 ? 18.703 -17.266 -25.125 1 92.31 494 HIS A CA 1
ATOM 3878 C C . HIS A 1 494 ? 18.438 -16.594 -26.469 1 92.31 494 HIS A C 1
ATOM 3880 O O . HIS A 1 494 ? 19.359 -16.453 -27.281 1 92.31 494 HIS A O 1
ATOM 3886 N N . HIS A 1 495 ? 17.219 -16.094 -26.656 1 93.44 495 HIS A N 1
ATOM 3887 C CA . HIS A 1 495 ? 16.828 -15.531 -27.953 1 93.44 495 HIS A CA 1
ATOM 3888 C C . HIS A 1 495 ? 16.703 -14.016 -27.875 1 93.44 495 HIS A C 1
ATOM 3890 O O . HIS A 1 495 ? 16.219 -13.383 -28.828 1 93.44 495 HIS A O 1
ATOM 3896 N N . PHE A 1 496 ? 16.969 -13.422 -26.766 1 90.62 496 PHE A N 1
ATOM 3897 C CA . PHE A 1 496 ? 16.703 -12 -26.562 1 90.62 496 PHE A CA 1
ATOM 3898 C C . PHE A 1 496 ? 17.562 -11.156 -27.5 1 90.62 496 PHE A C 1
ATOM 3900 O O . PHE A 1 496 ? 17.109 -10.133 -28.016 1 90.62 496 PHE A O 1
ATOM 3907 N N . GLY A 1 497 ? 18.797 -11.578 -27.688 1 87.25 497 GLY A N 1
ATOM 3908 C CA . GLY A 1 497 ? 19.734 -10.82 -28.5 1 87.25 497 GLY A CA 1
ATOM 3909 C C . GLY A 1 497 ? 20.438 -9.719 -27.734 1 87.25 497 GLY A C 1
ATOM 3910 O O . GLY A 1 497 ? 20.484 -9.734 -26.516 1 87.25 497 GLY A O 1
ATOM 3911 N N . GLN A 1 498 ? 21.203 -8.891 -28.406 1 80.88 498 GLN A N 1
ATOM 3912 C CA . GLN A 1 498 ? 21.969 -7.801 -27.812 1 80.88 498 GLN A CA 1
ATOM 3913 C C . GLN A 1 498 ? 21.422 -6.445 -28.25 1 80.88 498 GLN A C 1
ATOM 3915 O O . GLN A 1 498 ? 21.734 -5.977 -29.359 1 80.88 498 GLN A O 1
ATOM 3920 N N . PRO A 1 499 ? 20.812 -5.777 -27.328 1 77.12 499 PRO A N 1
ATOM 3921 C CA . PRO A 1 499 ? 20.188 -4.5 -27.703 1 77.12 499 PRO A CA 1
ATOM 3922 C C . PRO A 1 499 ? 21.203 -3.484 -28.234 1 77.12 499 PRO A C 1
ATOM 3924 O O . PRO A 1 499 ? 20.828 -2.582 -28.984 1 77.12 499 PRO A O 1
ATOM 3927 N N . SER A 1 500 ? 22.422 -3.629 -27.844 1 72.62 500 SER A N 1
ATOM 3928 C CA . SER A 1 500 ? 23.453 -2.693 -28.266 1 72.62 500 SER A CA 1
ATOM 3929 C C . SER A 1 500 ? 23.859 -2.938 -29.719 1 72.62 500 SER A C 1
ATOM 3931 O O . SER A 1 500 ? 24.484 -2.082 -30.344 1 72.62 500 SER A O 1
ATOM 3933 N N . ASP A 1 501 ? 23.422 -4.133 -30.234 1 70.88 501 ASP A N 1
ATOM 3934 C CA . ASP A 1 501 ? 23.734 -4.504 -31.609 1 70.88 501 ASP A CA 1
ATOM 3935 C C . ASP A 1 501 ? 22.5 -4.402 -32.5 1 70.88 501 ASP A C 1
ATOM 3937 O O . ASP A 1 501 ? 21.641 -5.293 -32.5 1 70.88 501 ASP A O 1
ATOM 3941 N N . MET A 1 502 ? 22.438 -3.354 -33.219 1 65.31 502 MET A N 1
ATOM 3942 C CA . MET A 1 502 ? 21.266 -3.07 -34.062 1 65.31 502 MET A CA 1
ATOM 3943 C C . MET A 1 502 ? 21.125 -4.113 -35.156 1 65.31 502 MET A C 1
ATOM 3945 O O . MET A 1 502 ? 20.047 -4.246 -35.75 1 65.31 502 MET A O 1
ATOM 3949 N N . SER A 1 503 ? 22.125 -4.812 -35.344 1 65.62 503 SER A N 1
ATOM 3950 C CA . SER A 1 503 ? 22.062 -5.816 -36.406 1 65.62 503 SER A CA 1
ATOM 3951 C C . SER A 1 503 ? 21.453 -7.121 -35.906 1 65.62 503 SER A C 1
ATOM 3953 O O . SER A 1 503 ? 21.047 -7.965 -36.688 1 65.62 503 SER A O 1
ATOM 3955 N N . ASN A 1 504 ? 21.328 -7.098 -34.594 1 74.12 504 ASN A N 1
ATOM 3956 C CA . ASN A 1 504 ? 20.781 -8.297 -33.969 1 74.12 504 ASN A CA 1
ATOM 3957 C C . ASN A 1 504 ? 19.266 -8.305 -33.969 1 74.12 504 ASN A C 1
ATOM 3959 O O . ASN A 1 504 ? 18.625 -7.305 -33.625 1 74.12 504 ASN A O 1
ATOM 3963 N N . CYS A 1 505 ? 18.625 -9.383 -34.531 1 78.88 505 CYS A N 1
ATOM 3964 C CA . CYS A 1 505 ? 17.172 -9.492 -34.625 1 78.88 505 CYS A CA 1
ATOM 3965 C C . CYS A 1 505 ? 16.641 -10.422 -33.531 1 78.88 505 CYS A C 1
ATOM 3967 O O . CYS A 1 505 ? 15.844 -11.32 -33.812 1 78.88 505 CYS A O 1
ATOM 3969 N N . GLY A 1 506 ? 17.156 -10.133 -32.344 1 86.5 506 GLY A N 1
ATOM 3970 C CA . GLY A 1 506 ? 16.656 -10.938 -31.25 1 86.5 506 GLY A CA 1
ATOM 3971 C C . GLY A 1 506 ? 15.281 -10.484 -30.766 1 86.5 506 GLY A C 1
ATOM 3972 O O . GLY A 1 506 ? 14.641 -9.641 -31.391 1 86.5 506 GLY A O 1
ATOM 3973 N N . ALA A 1 507 ? 14.75 -11.07 -29.781 1 90.56 507 ALA A N 1
ATOM 3974 C CA . ALA A 1 507 ? 13.406 -10.844 -29.25 1 90.56 507 ALA A CA 1
ATOM 3975 C C . ALA A 1 507 ? 13.227 -9.383 -28.828 1 90.56 507 ALA A C 1
ATOM 3977 O O . ALA A 1 507 ? 12.117 -8.844 -28.891 1 90.56 507 ALA A O 1
ATOM 3978 N N . TRP A 1 508 ? 14.305 -8.773 -28.469 1 89.5 508 TRP A N 1
ATOM 3979 C CA . TRP A 1 508 ? 14.219 -7.387 -28.031 1 89.5 508 TRP A CA 1
ATOM 3980 C C . TRP A 1 508 ? 13.68 -6.496 -29.141 1 89.5 508 TRP A C 1
ATOM 3982 O O . TRP A 1 508 ? 12.883 -5.582 -28.891 1 89.5 508 TRP A O 1
ATOM 3992 N N . GLN A 1 509 ? 14.109 -6.695 -30.328 1 89.44 509 GLN A N 1
ATOM 3993 C CA . GLN A 1 509 ? 13.672 -5.898 -31.469 1 89.44 509 GLN A CA 1
ATOM 3994 C C . GLN A 1 509 ? 12.195 -6.145 -31.781 1 89.44 509 GLN A C 1
ATOM 3996 O O . GLN A 1 509 ? 11.484 -5.234 -32.219 1 89.44 509 GLN A O 1
ATOM 4001 N N . HIS A 1 510 ? 11.812 -7.395 -31.625 1 92.81 510 HIS A N 1
ATOM 4002 C CA . HIS A 1 510 ? 10.406 -7.73 -31.828 1 92.81 510 HIS A CA 1
ATOM 4003 C C . HIS A 1 510 ? 9.523 -7.016 -30.812 1 92.81 510 HIS A C 1
ATOM 4005 O O . HIS A 1 510 ? 8.438 -6.543 -31.141 1 92.81 510 HIS A O 1
ATOM 4011 N N . LEU A 1 511 ? 10 -6.977 -29.641 1 90.25 511 LEU A N 1
ATOM 4012 C CA . LEU A 1 511 ? 9.266 -6.289 -28.578 1 90.25 511 LEU A CA 1
ATOM 4013 C C . LEU A 1 511 ? 9.109 -4.809 -28.891 1 90.25 511 LEU A C 1
ATOM 4015 O O . LEU A 1 511 ? 8.016 -4.254 -28.781 1 90.25 511 LEU A O 1
ATOM 4019 N N . GLU A 1 512 ? 10.141 -4.207 -29.359 1 86.5 512 GLU A N 1
ATOM 4020 C CA . GLU A 1 512 ? 10.102 -2.791 -29.703 1 86.5 512 GLU A CA 1
ATOM 4021 C C . GLU A 1 512 ? 9.109 -2.533 -30.844 1 86.5 512 GLU A C 1
ATOM 4023 O O . GLU A 1 512 ? 8.367 -1.556 -30.812 1 86.5 512 GLU A O 1
ATOM 4028 N N . ALA A 1 513 ? 9.195 -3.354 -31.703 1 90.25 513 ALA A N 1
ATOM 4029 C CA . ALA A 1 513 ? 8.32 -3.207 -32.844 1 90.25 513 ALA A CA 1
ATOM 4030 C C . ALA A 1 513 ? 6.855 -3.355 -32.438 1 90.25 513 ALA A C 1
ATOM 4032 O O . ALA A 1 513 ? 5.977 -2.709 -33.031 1 90.25 513 ALA A O 1
ATOM 4033 N N . LEU A 1 514 ? 6.621 -4.156 -31.516 1 91 514 LEU A N 1
ATOM 4034 C CA . LEU A 1 514 ? 5.258 -4.41 -31.062 1 91 514 LEU A CA 1
ATOM 4035 C C . LEU A 1 514 ? 4.809 -3.348 -30.062 1 91 514 LEU A C 1
ATOM 4037 O O . LEU A 1 514 ? 3.645 -3.324 -29.656 1 91 514 LEU A O 1
ATOM 4041 N N . GLY A 1 515 ? 5.707 -2.557 -29.672 1 80.12 515 GLY A N 1
ATOM 4042 C CA . GLY A 1 515 ? 5.371 -1.466 -28.766 1 80.12 515 GLY A CA 1
ATOM 4043 C C . GLY A 1 515 ? 5.547 -1.826 -27.297 1 80.12 515 GLY A C 1
ATOM 4044 O O . GLY A 1 515 ? 4.941 -1.202 -26.422 1 80.12 515 GLY A O 1
ATOM 4045 N N . PHE A 1 516 ? 6.312 -2.898 -27.047 1 79.38 516 PHE A N 1
ATOM 4046 C CA . PHE A 1 516 ? 6.598 -3.277 -25.656 1 79.38 516 PHE A CA 1
ATOM 4047 C C . PHE A 1 516 ? 7.953 -2.738 -25.219 1 79.38 516 PHE A C 1
ATOM 4049 O O . PHE A 1 516 ? 8.812 -2.451 -26.062 1 79.38 516 PHE A O 1
ATOM 4056 N N . PRO A 1 517 ? 8.133 -2.469 -23.859 1 71.19 517 PRO A N 1
ATOM 4057 C CA . PRO A 1 517 ? 9.477 -2.07 -23.438 1 71.19 517 PRO A CA 1
ATOM 4058 C C . PRO A 1 517 ? 10.539 -3.113 -23.781 1 71.19 517 PRO A C 1
ATOM 4060 O O . PRO A 1 517 ? 10.297 -4.316 -23.625 1 71.19 517 PRO A O 1
ATOM 4063 N N . SER A 1 518 ? 11.594 -2.527 -24.172 1 70.19 518 SER A N 1
ATOM 4064 C CA . SER A 1 518 ? 12.648 -3.418 -24.641 1 70.19 518 SER A CA 1
ATOM 4065 C C . SER A 1 518 ? 13.461 -3.973 -23.469 1 70.19 518 SER A C 1
ATOM 4067 O O . SER A 1 518 ? 14.375 -4.781 -23.672 1 70.19 518 SER A O 1
ATOM 4069 N N . GLU A 1 519 ? 13.039 -3.555 -22.219 1 65 519 GLU A N 1
ATOM 4070 C CA . GLU A 1 519 ? 13.734 -4.113 -21.062 1 65 519 GLU A CA 1
ATOM 4071 C C . GLU A 1 519 ? 13.258 -5.531 -20.766 1 65 519 GLU A C 1
ATOM 4073 O O . GLU A 1 519 ? 12.094 -5.859 -20.969 1 65 519 GLU A O 1
ATOM 4078 N N . LYS A 1 520 ? 14.266 -6.266 -20.406 1 65.62 520 LYS A N 1
ATOM 4079 C CA . LYS A 1 520 ? 13.945 -7.66 -20.109 1 65.62 520 LYS A CA 1
ATOM 4080 C C . LYS A 1 520 ? 12.961 -7.758 -18.953 1 65.62 520 LYS A C 1
ATOM 4082 O O . LYS A 1 520 ? 13.258 -7.301 -17.844 1 65.62 520 LYS A O 1
ATOM 4087 N N . ALA A 1 521 ? 11.82 -8.203 -19.203 1 55.78 521 ALA A N 1
ATOM 4088 C CA . ALA A 1 521 ? 10.789 -8.391 -18.188 1 55.78 521 ALA A CA 1
ATOM 4089 C C . ALA A 1 521 ? 11.297 -9.258 -17.047 1 55.78 521 ALA A C 1
ATOM 4091 O O . ALA A 1 521 ? 10.773 -9.188 -15.93 1 55.78 521 ALA A O 1
ATOM 4092 N N . ILE A 1 522 ? 12.281 -9.961 -17.219 1 56.56 522 ILE A N 1
ATOM 4093 C CA . ILE A 1 522 ? 12.844 -10.859 -16.219 1 56.56 522 ILE A CA 1
ATOM 4094 C C . ILE A 1 522 ? 13.453 -10.047 -15.078 1 56.56 522 ILE A C 1
ATOM 4096 O O . ILE A 1 522 ? 13.375 -10.453 -13.914 1 56.56 522 ILE A O 1
ATOM 4100 N N . GLN A 1 523 ? 13.883 -8.977 -15.438 1 54.03 523 GLN A N 1
ATOM 4101 C CA . GLN A 1 523 ? 14.531 -8.156 -14.43 1 54.03 523 GLN A CA 1
ATOM 4102 C C . GLN A 1 523 ? 13.523 -7.645 -13.398 1 54.03 523 GLN A C 1
ATOM 4104 O O . GLN A 1 523 ? 13.852 -7.5 -12.219 1 54.03 523 GLN A O 1
ATOM 4109 N N . LYS A 1 524 ? 12.305 -7.629 -13.867 1 55.34 524 LYS A N 1
ATOM 4110 C CA . LYS A 1 524 ? 11.273 -7.109 -12.969 1 55.34 524 LYS A CA 1
ATOM 4111 C C . LYS A 1 524 ? 10.5 -8.25 -12.305 1 55.34 524 LYS A C 1
ATOM 4113 O O . LYS A 1 524 ? 9.539 -8.008 -11.578 1 55.34 524 LYS A O 1
ATOM 4118 N N . LYS A 1 525 ? 10.961 -9.422 -12.508 1 62.69 525 LYS A N 1
ATOM 4119 C CA . LYS A 1 525 ? 10.398 -10.641 -11.938 1 62.69 525 LYS A CA 1
ATOM 4120 C C . LYS A 1 525 ? 8.906 -10.75 -12.258 1 62.69 525 LYS A C 1
ATOM 4122 O O . LYS A 1 525 ? 8.109 -11.148 -11.398 1 62.69 525 LYS A O 1
ATOM 4127 N N . ASP A 1 526 ? 8.539 -10.281 -13.43 1 75.31 526 ASP A N 1
ATOM 4128 C CA . ASP A 1 526 ? 7.168 -10.469 -13.906 1 75.31 526 ASP A CA 1
ATOM 4129 C C . ASP A 1 526 ? 7.094 -11.594 -14.93 1 75.31 526 ASP A C 1
ATOM 4131 O O . ASP A 1 526 ? 7.016 -11.344 -16.141 1 75.31 526 ASP A O 1
ATOM 4135 N N . PHE A 1 527 ? 6.945 -12.758 -14.539 1 81.94 527 PHE A N 1
ATOM 4136 C CA . PHE A 1 527 ? 7.035 -13.953 -15.367 1 81.94 527 PHE A CA 1
ATOM 4137 C C . PHE A 1 527 ? 5.797 -14.102 -16.234 1 81.94 527 PHE A C 1
ATOM 4139 O O . PHE A 1 527 ? 5.883 -14.594 -17.375 1 81.94 527 PHE A O 1
ATOM 4146 N N . THR A 1 528 ? 4.734 -13.656 -15.766 1 81.19 528 THR A N 1
ATOM 4147 C CA . THR A 1 528 ? 3.51 -13.742 -16.547 1 81.19 528 THR A CA 1
ATOM 4148 C C . THR A 1 528 ? 3.562 -12.797 -17.75 1 81.19 528 THR A C 1
ATOM 4150 O O . THR A 1 528 ? 3.154 -13.156 -18.844 1 81.19 528 THR A O 1
ATOM 4153 N N . LEU A 1 529 ? 4.129 -11.656 -17.516 1 81.88 529 LEU A N 1
ATOM 4154 C CA . LEU A 1 529 ? 4.297 -10.703 -18.609 1 81.88 529 LEU A CA 1
ATOM 4155 C C . LEU A 1 529 ? 5.266 -11.242 -19.656 1 81.88 529 LEU A C 1
ATOM 4157 O O . LEU A 1 529 ? 5.023 -11.102 -20.859 1 81.88 529 LEU A O 1
ATOM 4161 N N . MET A 1 530 ? 6.297 -11.789 -19.188 1 87.75 530 MET A N 1
ATOM 4162 C CA . MET A 1 530 ? 7.285 -12.352 -20.094 1 87.75 530 MET A CA 1
ATOM 4163 C C . MET A 1 530 ? 6.656 -13.406 -21 1 87.75 530 MET A C 1
ATOM 4165 O O . MET A 1 530 ? 6.832 -13.383 -22.219 1 87.75 530 MET A O 1
ATOM 4169 N N . VAL A 1 531 ? 5.891 -14.305 -20.422 1 91.56 531 VAL A N 1
ATOM 4170 C CA . VAL A 1 531 ? 5.266 -15.383 -21.172 1 91.56 531 VAL A CA 1
ATOM 4171 C C . VAL A 1 531 ? 4.246 -14.805 -22.156 1 91.56 531 VAL A C 1
ATOM 4173 O O . VAL A 1 531 ? 4.145 -15.258 -23.297 1 91.56 531 VAL A O 1
ATOM 4176 N N . ASN A 1 532 ? 3.568 -13.852 -21.75 1 88.44 532 ASN A N 1
ATOM 4177 C CA . ASN A 1 532 ? 2.619 -13.195 -22.641 1 88.44 532 ASN A CA 1
ATOM 4178 C C . ASN A 1 532 ? 3.326 -12.5 -23.797 1 88.44 532 ASN A C 1
ATOM 4180 O O . ASN A 1 532 ? 2.832 -12.516 -24.938 1 88.44 532 ASN A O 1
ATOM 4184 N N . GLN A 1 533 ? 4.43 -11.883 -23.484 1 89.19 533 GLN A N 1
ATOM 4185 C CA . GLN A 1 533 ? 5.219 -11.234 -24.531 1 89.19 533 GLN A CA 1
ATOM 4186 C C . GLN A 1 533 ? 5.723 -12.25 -25.547 1 89.19 533 GLN A C 1
ATOM 4188 O O . GLN A 1 533 ? 5.68 -12 -26.75 1 89.19 533 GLN A O 1
ATOM 4193 N N . MET A 1 534 ? 6.125 -13.359 -25.062 1 93.5 534 MET A N 1
ATOM 4194 C CA . MET A 1 534 ? 6.59 -14.414 -25.953 1 93.5 534 MET A CA 1
ATOM 4195 C C . MET A 1 534 ? 5.457 -14.906 -26.859 1 93.5 534 MET A C 1
ATOM 4197 O O . MET A 1 534 ? 5.672 -15.18 -28.031 1 93.5 534 MET A O 1
ATOM 4201 N N . GLU A 1 535 ? 4.34 -15.016 -26.297 1 93.5 535 GLU A N 1
ATOM 4202 C CA . GLU A 1 535 ? 3.184 -15.438 -27.078 1 93.5 535 GLU A CA 1
ATOM 4203 C C . GLU A 1 535 ? 2.85 -14.414 -28.156 1 93.5 535 GLU A C 1
ATOM 4205 O O . GLU A 1 535 ? 2.521 -14.789 -29.281 1 93.5 535 GLU A O 1
ATOM 4210 N N . ARG A 1 536 ? 2.975 -13.227 -27.828 1 92.81 536 ARG A N 1
ATOM 4211 C CA . ARG A 1 536 ? 2.676 -12.18 -28.797 1 92.81 536 ARG A CA 1
ATOM 4212 C C . ARG A 1 536 ? 3.73 -12.133 -29.906 1 92.81 536 ARG A C 1
ATOM 4214 O O . ARG A 1 536 ? 3.406 -11.898 -31.078 1 92.81 536 ARG A O 1
ATOM 4221 N N . ILE A 1 537 ? 4.918 -12.266 -29.516 1 94.44 537 ILE A N 1
ATOM 4222 C CA . ILE A 1 537 ? 5.984 -12.336 -30.516 1 94.44 537 ILE A CA 1
ATOM 4223 C C . ILE A 1 537 ? 5.73 -13.508 -31.453 1 94.44 537 ILE A C 1
ATOM 4225 O O . ILE A 1 537 ? 5.852 -13.375 -32.688 1 94.44 537 ILE A O 1
ATOM 4229 N N . PHE A 1 538 ? 5.387 -14.641 -30.875 1 96.38 538 PHE A N 1
ATOM 4230 C CA . PHE A 1 538 ? 5.098 -15.844 -31.656 1 96.38 538 PHE A CA 1
ATOM 4231 C C . PHE A 1 538 ? 3.955 -15.594 -32.625 1 96.38 538 PHE A C 1
ATOM 4233 O O . PHE A 1 538 ? 4.07 -15.898 -33.812 1 96.38 538 PHE A O 1
ATOM 4240 N N . GLU A 1 539 ? 2.965 -15.031 -32.156 1 95.38 539 GLU A N 1
ATOM 4241 C CA . GLU A 1 539 ? 1.799 -14.766 -33 1 95.38 539 GLU A CA 1
ATOM 4242 C C . GLU A 1 539 ? 2.139 -13.781 -34.094 1 95.38 539 GLU A C 1
ATOM 4244 O O . GLU A 1 539 ? 1.712 -13.961 -35.25 1 95.38 539 GLU A O 1
ATOM 4249 N N . ALA A 1 540 ? 2.861 -12.805 -33.75 1 95.56 540 ALA A N 1
ATOM 4250 C CA . ALA A 1 540 ? 3.271 -11.82 -34.75 1 95.56 540 ALA A CA 1
ATOM 4251 C C . ALA A 1 540 ? 4.141 -12.453 -35.844 1 95.56 540 ALA A C 1
ATOM 4253 O O . ALA A 1 540 ? 4.012 -12.125 -37 1 95.56 540 ALA A O 1
ATOM 4254 N N . MET A 1 541 ? 5 -13.305 -35.469 1 96.62 541 MET A N 1
ATOM 4255 C CA . MET A 1 541 ? 5.875 -14 -36.406 1 96.62 541 MET A CA 1
ATOM 4256 C C . MET A 1 541 ? 5.066 -14.898 -37.344 1 96.62 541 MET A C 1
ATOM 4258 O O . MET A 1 541 ? 5.293 -14.914 -38.531 1 96.62 541 MET A O 1
ATOM 4262 N N . VAL A 1 542 ? 4.188 -15.633 -36.719 1 97.5 542 VAL A N 1
ATOM 4263 C CA . VAL A 1 542 ? 3.34 -16.516 -37.5 1 97.5 542 VAL A CA 1
ATOM 4264 C C . VAL A 1 542 ? 2.533 -15.695 -38.5 1 97.5 542 VAL A C 1
ATOM 4266 O O . VAL A 1 542 ? 2.42 -16.062 -39.688 1 97.5 542 VAL A O 1
ATOM 4269 N N . LEU A 1 543 ? 2.018 -14.656 -38.031 1 96.38 543 LEU A N 1
ATOM 4270 C CA . LEU A 1 543 ? 1.245 -13.773 -38.875 1 96.38 543 LEU A CA 1
ATOM 4271 C C . LEU A 1 543 ? 2.102 -13.258 -40.031 1 96.38 543 LEU A C 1
ATOM 4273 O O . LEU A 1 543 ? 1.648 -13.234 -41.188 1 96.38 543 LEU A O 1
ATOM 4277 N N . TYR A 1 544 ? 3.287 -12.859 -39.75 1 96.81 544 TYR A N 1
ATOM 4278 C CA . TYR A 1 544 ? 4.215 -12.398 -40.781 1 96.81 544 TYR A CA 1
ATOM 4279 C C . TYR A 1 544 ? 4.484 -13.492 -41.781 1 96.81 544 TYR A C 1
ATOM 4281 O O . TYR A 1 544 ? 4.453 -13.242 -43 1 96.81 544 TYR A O 1
ATOM 4289 N N . PHE A 1 545 ? 4.738 -14.688 -41.406 1 97.5 545 PHE A N 1
ATOM 4290 C CA . PHE A 1 545 ? 5.039 -15.797 -42.281 1 97.5 545 PHE A CA 1
ATOM 4291 C C . PHE A 1 545 ? 3.836 -16.141 -43.156 1 97.5 545 PHE A C 1
ATOM 4293 O O . PHE A 1 545 ? 3.99 -16.5 -44.312 1 97.5 545 PHE A O 1
ATOM 4300 N N . LEU A 1 546 ? 2.686 -16.047 -42.531 1 96.94 546 LEU A N 1
ATOM 4301 C CA . LEU A 1 546 ? 1.468 -16.266 -43.312 1 96.94 546 LEU A CA 1
ATOM 4302 C C . LEU A 1 546 ? 1.343 -15.227 -44.406 1 96.94 546 LEU A C 1
ATOM 4304 O O . LEU A 1 546 ? 0.984 -15.555 -45.562 1 96.94 546 LEU A O 1
ATOM 4308 N N . ARG A 1 547 ? 1.698 -14.062 -44.094 1 95.19 547 ARG A N 1
ATOM 4309 C CA . ARG A 1 547 ? 1.645 -12.992 -45.094 1 95.19 547 ARG A CA 1
ATOM 4310 C C . ARG A 1 547 ? 2.701 -13.195 -46.156 1 95.19 547 ARG A C 1
ATOM 4312 O O . ARG A 1 547 ? 2.479 -12.867 -47.344 1 95.19 547 ARG A O 1
ATOM 4319 N N . VAL A 1 548 ? 3.832 -13.68 -45.812 1 95.62 548 VAL A N 1
ATOM 4320 C CA . VAL A 1 548 ? 4.879 -14 -46.781 1 95.62 548 VAL A CA 1
ATOM 4321 C C . VAL A 1 548 ? 4.391 -15.094 -47.719 1 95.62 548 VAL A C 1
ATOM 4323 O O . VAL A 1 548 ? 4.57 -15 -48.938 1 95.62 548 VAL A O 1
ATOM 4326 N N . VAL A 1 549 ? 3.779 -16.125 -47.125 1 96.5 549 VAL A N 1
ATOM 4327 C CA . VAL A 1 549 ? 3.256 -17.234 -47.906 1 96.5 549 VAL A CA 1
ATOM 4328 C C . VAL A 1 549 ? 2.191 -16.719 -48.875 1 96.5 549 VAL A C 1
ATOM 4330 O O . VAL A 1 549 ? 2.115 -17.188 -50.031 1 96.5 549 VAL A O 1
ATOM 4333 N N . MET A 1 550 ? 1.446 -15.781 -48.469 1 94.56 550 MET A N 1
ATOM 4334 C CA . MET A 1 550 ? 0.365 -15.234 -49.281 1 94.56 550 MET A CA 1
ATOM 4335 C C . MET A 1 550 ? 0.871 -14.094 -50.188 1 94.56 550 MET A C 1
ATOM 4337 O O . MET A 1 550 ? 0.109 -13.523 -50.969 1 94.56 550 MET A O 1
ATOM 4341 N N . ASN A 1 551 ? 2.049 -13.672 -50.062 1 93.06 551 ASN A N 1
ATOM 4342 C CA . ASN A 1 551 ? 2.699 -12.602 -50.812 1 93.06 551 ASN A CA 1
ATOM 4343 C C . ASN A 1 551 ? 2.025 -11.25 -50.562 1 93.06 551 ASN A C 1
ATOM 4345 O O . ASN A 1 551 ? 1.777 -10.492 -51.531 1 93.06 551 ASN A O 1
ATOM 4349 N N . THR A 1 552 ? 1.739 -10.977 -49.281 1 90.19 552 THR A N 1
ATOM 4350 C CA . THR A 1 552 ? 1.066 -9.734 -48.906 1 90.19 552 THR A CA 1
ATOM 4351 C C . THR A 1 552 ? 1.846 -8.992 -47.844 1 90.19 552 THR A C 1
ATOM 4353 O O . THR A 1 552 ? 1.316 -8.078 -47.188 1 90.19 552 THR A O 1
ATOM 4356 N N . ASN A 1 553 ? 3.018 -9.383 -47.531 1 87.75 553 ASN A N 1
ATOM 4357 C CA . ASN A 1 553 ? 3.801 -8.805 -46.469 1 87.75 553 ASN A CA 1
ATOM 4358 C C . ASN A 1 553 ? 4.234 -7.375 -46.781 1 87.75 553 ASN A C 1
ATOM 4360 O O . ASN A 1 553 ? 4.613 -6.621 -45.875 1 87.75 553 ASN A O 1
ATOM 4364 N N . SER A 1 554 ? 4.078 -7.004 -48 1 86.31 554 SER A N 1
ATOM 4365 C CA . SER A 1 554 ? 4.453 -5.648 -48.375 1 86.31 554 SER A CA 1
ATOM 4366 C C . SER A 1 554 ? 3.236 -4.727 -48.438 1 86.31 554 SER A C 1
ATOM 4368 O O . SER A 1 554 ? 3.379 -3.508 -48.531 1 86.31 554 SER A O 1
ATOM 4370 N N . HIS A 1 555 ? 2.086 -5.273 -48.219 1 83.75 555 HIS A N 1
ATOM 4371 C CA . HIS A 1 555 ? 0.859 -4.488 -48.312 1 83.75 555 HIS A CA 1
ATOM 4372 C C . HIS A 1 555 ? 0.456 -3.975 -46.938 1 83.75 555 HIS A C 1
ATOM 4374 O O . HIS A 1 555 ? 0.838 -4.551 -45.906 1 83.75 555 HIS A O 1
ATOM 4380 N N . GLU A 1 556 ? -0.254 -2.93 -47.031 1 82.25 556 GLU A N 1
ATOM 4381 C CA . GLU A 1 556 ? -0.78 -2.369 -45.781 1 82.25 556 GLU A CA 1
ATOM 4382 C C . GLU A 1 556 ? -1.804 -3.305 -45.156 1 82.25 556 GLU A C 1
ATOM 4384 O O . GLU A 1 556 ? -2.615 -3.914 -45.844 1 82.25 556 GLU A O 1
ATOM 4389 N N . TRP A 1 557 ? -1.639 -3.457 -43.875 1 82.94 557 TRP A N 1
ATOM 4390 C CA . TRP A 1 557 ? -2.555 -4.312 -43.125 1 82.94 557 TRP A CA 1
ATOM 4391 C C . TRP A 1 557 ? -3.889 -3.613 -42.906 1 82.94 557 TRP A C 1
ATOM 4393 O O . TRP A 1 557 ? -3.936 -2.541 -42.281 1 82.94 557 TRP A O 1
ATOM 4403 N N . THR A 1 558 ? -4.902 -4.102 -43.344 1 75.5 558 THR A N 1
ATOM 4404 C CA . THR A 1 558 ? -6.199 -3.447 -43.25 1 75.5 558 THR A CA 1
ATOM 4405 C C . THR A 1 558 ? -6.945 -3.9 -42 1 75.5 558 THR A C 1
ATOM 4407 O O . THR A 1 558 ? -7.91 -3.258 -41.562 1 75.5 558 THR A O 1
ATOM 4410 N N . GLY A 1 559 ? -6.516 -4.949 -41.375 1 77.44 559 GLY A N 1
ATOM 4411 C CA . GLY A 1 559 ? -7.168 -5.453 -40.188 1 77.44 559 GLY A CA 1
ATOM 4412 C C . GLY A 1 559 ? -8.422 -6.262 -40.469 1 77.44 559 GLY A C 1
ATOM 4413 O O . GLY A 1 559 ? -9 -6.863 -39.562 1 77.44 559 GLY A O 1
ATOM 4414 N N . GLN A 1 560 ? -8.906 -6.309 -41.688 1 83.62 560 GLN A N 1
ATOM 4415 C CA . GLN A 1 560 ? -10.125 -7.02 -42.062 1 83.62 560 GLN A CA 1
ATOM 4416 C C . GLN A 1 560 ? -9.812 -8.453 -42.5 1 83.62 560 GLN A C 1
ATOM 4418 O O . GLN A 1 560 ? -8.859 -8.688 -43.25 1 83.62 560 GLN A O 1
ATOM 4423 N N . ARG A 1 561 ? -10.602 -9.375 -42.062 1 86.19 561 ARG A N 1
ATOM 4424 C CA . ARG A 1 561 ? -10.477 -10.773 -42.469 1 86.19 561 ARG A CA 1
ATOM 4425 C C . ARG A 1 561 ? -11.242 -11.031 -43.75 1 86.19 561 ARG A C 1
ATOM 4427 O O . ARG A 1 561 ? -12.328 -10.484 -43.969 1 86.19 561 ARG A O 1
ATOM 4434 N N . THR A 1 562 ? -10.75 -11.922 -44.594 1 90.94 562 THR A N 1
ATOM 4435 C CA . THR A 1 562 ? -11.391 -12.273 -45.844 1 90.94 562 THR A CA 1
ATOM 4436 C C . THR A 1 562 ? -11.836 -13.727 -45.844 1 90.94 562 THR A C 1
ATOM 4438 O O . THR A 1 562 ? -11.148 -14.594 -45.281 1 90.94 562 THR A O 1
ATOM 4441 N N . GLN A 1 563 ? -13.047 -13.945 -46.406 1 94.31 563 GLN A N 1
ATOM 4442 C CA . GLN A 1 563 ? -13.5 -15.32 -46.562 1 94.31 563 GLN A CA 1
ATOM 4443 C C . GLN A 1 563 ? -12.805 -15.992 -47.75 1 94.31 563 GLN A C 1
ATOM 4445 O O . GLN A 1 563 ? -12.789 -15.445 -48.844 1 94.31 563 GLN A O 1
ATOM 4450 N N . ILE A 1 564 ? -12.242 -17.172 -47.531 1 95.62 564 ILE A N 1
ATOM 4451 C CA . ILE A 1 564 ? -11.555 -17.906 -48.594 1 95.62 564 ILE A CA 1
ATOM 4452 C C . ILE A 1 564 ? -12.047 -19.344 -48.625 1 95.62 564 ILE A C 1
ATOM 4454 O O . ILE A 1 564 ? -12.555 -19.859 -47.625 1 95.62 564 ILE A O 1
ATOM 4458 N N . PRO A 1 565 ? -11.852 -19.984 -49.781 1 95.94 565 PRO A N 1
ATOM 4459 C CA . PRO A 1 565 ? -12.188 -21.406 -49.812 1 95.94 565 PRO A CA 1
ATOM 4460 C C . PRO A 1 565 ? -11.375 -22.234 -48.812 1 95.94 565 PRO A C 1
ATOM 4462 O O . PRO A 1 565 ? -10.18 -21.984 -48.625 1 95.94 565 PRO A O 1
ATOM 4465 N N . THR A 1 566 ? -12.055 -23.219 -48.281 1 96.75 566 THR A N 1
ATOM 4466 C CA . THR A 1 566 ? -11.43 -24.031 -47.219 1 96.75 566 THR A CA 1
ATOM 4467 C C . THR A 1 566 ? -10.188 -24.734 -47.781 1 96.75 566 THR A C 1
ATOM 4469 O O . THR A 1 566 ? -9.203 -24.906 -47.031 1 96.75 566 THR A O 1
ATOM 4472 N N . ILE A 1 567 ? -10.273 -25.141 -49 1 96 567 ILE A N 1
ATOM 4473 C CA . ILE A 1 567 ? -9.133 -25.812 -49.625 1 96 567 ILE A CA 1
ATOM 4474 C C . ILE A 1 567 ? -7.934 -24.859 -49.656 1 96 567 ILE A C 1
ATOM 4476 O O . ILE A 1 567 ? -6.801 -25.281 -49.406 1 96 567 ILE A O 1
ATOM 4480 N N . GLN A 1 568 ? -8.195 -23.672 -50 1 96.25 568 GLN A N 1
ATOM 4481 C CA . GLN A 1 568 ? -7.137 -22.656 -50 1 96.25 568 GLN A CA 1
ATOM 4482 C C . GLN A 1 568 ? -6.637 -22.391 -48.594 1 96.25 568 GLN A C 1
ATOM 4484 O O . GLN A 1 568 ? -5.434 -22.234 -48.375 1 96.25 568 GLN A O 1
ATOM 4489 N N . PHE A 1 569 ? -7.586 -22.297 -47.656 1 97.56 569 PHE A N 1
ATOM 4490 C CA . PHE A 1 569 ? -7.246 -22.109 -46.25 1 97.56 569 PHE A CA 1
ATOM 4491 C C . PHE A 1 569 ? -6.27 -23.188 -45.781 1 97.56 569 PHE A C 1
ATOM 4493 O O . PHE A 1 569 ? -5.234 -22.891 -45.188 1 97.56 569 PHE A O 1
ATOM 4500 N N . ASN A 1 570 ? -6.59 -24.406 -46.062 1 97.81 570 ASN A N 1
ATOM 4501 C CA . ASN A 1 570 ? -5.77 -25.547 -45.688 1 97.81 570 ASN A CA 1
ATOM 4502 C C . ASN A 1 570 ? -4.41 -25.531 -46.375 1 97.81 570 ASN A C 1
ATOM 4504 O O . ASN A 1 570 ? -3.395 -25.875 -45.781 1 97.81 570 ASN A O 1
ATOM 4508 N N . ALA A 1 571 ? -4.418 -25.094 -47.625 1 97.56 571 ALA A N 1
ATOM 4509 C CA . ALA A 1 571 ? -3.178 -25.047 -48.406 1 97.56 571 ALA A CA 1
ATOM 4510 C C . ALA A 1 571 ? -2.211 -24.016 -47.812 1 97.56 571 ALA A C 1
ATOM 4512 O O . ALA A 1 571 ? -0.997 -24.234 -47.812 1 97.56 571 ALA A O 1
ATOM 4513 N N . ILE A 1 572 ? -2.754 -22.953 -47.406 1 97.69 572 ILE A N 1
ATOM 4514 C CA . ILE A 1 572 ? -1.934 -21.891 -46.812 1 97.69 572 ILE A CA 1
ATOM 4515 C C . ILE A 1 572 ? -1.292 -22.391 -45.531 1 97.69 572 ILE A C 1
ATOM 4517 O O . ILE A 1 572 ? -0.109 -22.156 -45.281 1 97.69 572 ILE A O 1
ATOM 4521 N N . VAL A 1 573 ? -2.049 -23.078 -44.656 1 98.25 573 VAL A N 1
ATOM 4522 C CA . VAL A 1 573 ? -1.55 -23.609 -43.406 1 98.25 573 VAL A CA 1
ATOM 4523 C C . VAL A 1 573 ? -0.445 -24.625 -43.656 1 98.25 573 VAL A C 1
ATOM 4525 O O . VAL A 1 573 ? 0.604 -24.594 -43.031 1 98.25 573 VAL A O 1
ATOM 4528 N N . GLU A 1 574 ? -0.667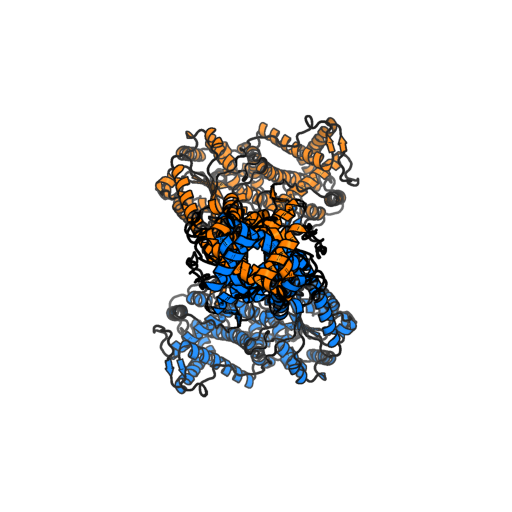 -25.422 -44.625 1 97.69 574 GLU A N 1
ATOM 4529 C CA . GLU A 1 574 ? 0.297 -26.469 -44.969 1 97.69 574 GLU A CA 1
ATOM 4530 C C . GLU A 1 574 ? 1.599 -25.875 -45.5 1 97.69 574 GLU A C 1
ATOM 4532 O O . GLU A 1 574 ? 2.686 -26.344 -45.156 1 97.69 574 GLU A O 1
ATOM 4537 N N . GLU A 1 575 ? 1.463 -24.953 -46.312 1 97.69 575 GLU A N 1
ATOM 4538 C CA . GLU A 1 575 ? 2.652 -24.328 -46.875 1 97.69 575 GLU A CA 1
ATOM 4539 C C . GLU A 1 575 ? 3.441 -23.578 -45.781 1 97.69 575 GLU A C 1
ATOM 4541 O O . GLU A 1 575 ? 4.672 -23.641 -45.781 1 97.69 575 GLU A O 1
ATOM 4546 N N . CYS A 1 576 ? 2.717 -22.891 -45.031 1 98 576 CYS A N 1
ATOM 4547 C CA . CYS A 1 576 ? 3.371 -22.172 -43.938 1 98 576 CYS A CA 1
ATOM 4548 C C . CYS A 1 576 ? 4.137 -23.125 -43.031 1 98 576 CYS A C 1
ATOM 4550 O O . CYS A 1 576 ? 5.273 -22.844 -42.625 1 98 576 CYS A O 1
ATOM 4552 N N . TYR A 1 577 ? 3.5 -24.234 -42.688 1 97.81 577 TYR A N 1
ATOM 4553 C CA . TYR A 1 577 ? 4.16 -25.25 -41.844 1 97.81 577 TYR A CA 1
ATOM 4554 C C . TYR A 1 577 ? 5.426 -25.766 -42.531 1 97.81 577 TYR A C 1
ATOM 4556 O O . TYR A 1 577 ? 6.488 -25.828 -41.906 1 97.81 577 TYR A O 1
ATOM 4564 N N . THR A 1 578 ? 5.363 -26.094 -43.781 1 97.12 578 THR A N 1
ATOM 4565 C CA . THR A 1 578 ? 6.453 -26.719 -44.5 1 97.12 578 THR A CA 1
ATOM 4566 C C . THR A 1 578 ? 7.633 -25.766 -44.656 1 97.12 578 THR A C 1
ATOM 4568 O O . THR A 1 578 ? 8.789 -26.172 -44.5 1 97.12 578 THR A O 1
ATOM 4571 N N . ARG A 1 579 ? 7.379 -24.531 -44.781 1 95.88 579 ARG A N 1
ATOM 4572 C CA . ARG A 1 579 ? 8.422 -23.562 -45.094 1 95.88 579 ARG A CA 1
ATOM 4573 C C . ARG A 1 579 ? 9.102 -23.062 -43.812 1 95.88 579 ARG A C 1
ATOM 4575 O O . ARG A 1 579 ? 10.281 -22.719 -43.844 1 95.88 579 ARG A O 1
ATOM 4582 N N . PHE A 1 580 ? 8.312 -23.109 -42.812 1 96.38 580 PHE A N 1
ATOM 4583 C CA . PHE A 1 580 ? 8.867 -22.328 -41.688 1 96.38 580 PHE A CA 1
ATOM 4584 C C . PHE A 1 580 ? 8.852 -23.125 -40.406 1 96.38 580 PHE A C 1
ATOM 4586 O O . PHE A 1 580 ? 9.562 -22.797 -39.469 1 96.38 580 PHE A O 1
ATOM 4593 N N . PHE A 1 581 ? 8.062 -24.156 -40.219 1 96.19 581 PHE A N 1
ATOM 4594 C CA . PHE A 1 581 ? 7.883 -24.828 -38.938 1 96.19 581 PHE A CA 1
ATOM 4595 C C . PHE A 1 581 ? 8.469 -26.234 -38.969 1 96.19 581 PHE A C 1
ATOM 4597 O O . PHE A 1 581 ? 8.758 -26.812 -37.938 1 96.19 581 PHE A O 1
ATOM 4604 N N . SER A 1 582 ? 8.664 -26.781 -40.125 1 94.5 582 SER A N 1
ATOM 4605 C CA . SER A 1 582 ? 9.07 -28.172 -40.25 1 94.5 582 SER A CA 1
ATOM 4606 C C . SER A 1 582 ? 10.531 -28.375 -39.875 1 94.5 582 SER A C 1
ATOM 4608 O O . SER A 1 582 ? 11.32 -27.422 -39.906 1 94.5 582 SER A O 1
ATOM 4610 N N . THR A 1 583 ? 10.789 -29.625 -39.531 1 92.31 583 THR A N 1
ATOM 4611 C CA . THR A 1 583 ? 12.172 -29.984 -39.219 1 92.31 583 THR A CA 1
ATOM 4612 C C . THR A 1 583 ? 13.062 -29.797 -40.438 1 92.31 583 THR A C 1
ATOM 4614 O O . THR A 1 583 ? 14.219 -29.375 -40.312 1 92.31 583 THR A O 1
ATOM 4617 N N . GLN A 1 584 ? 12.539 -30.016 -41.562 1 92.56 584 GLN A N 1
ATOM 4618 C CA . GLN A 1 584 ? 13.273 -29.844 -42.812 1 92.56 584 GLN A CA 1
ATOM 4619 C C . GLN A 1 584 ? 13.609 -28.375 -43.062 1 92.56 584 GLN A C 1
ATOM 4621 O O . GLN A 1 584 ? 14.727 -28.047 -43.469 1 92.56 584 GLN A O 1
ATOM 4626 N N . ALA A 1 585 ? 12.656 -27.594 -42.844 1 95.06 585 ALA A N 1
ATOM 4627 C CA . ALA A 1 585 ? 12.883 -26.156 -43.031 1 95.06 585 ALA A CA 1
ATOM 4628 C C . ALA A 1 585 ? 14.023 -25.672 -42.156 1 95.06 585 ALA A C 1
ATOM 4630 O O . ALA A 1 585 ? 14.875 -24.891 -42.594 1 95.06 585 ALA A O 1
ATOM 4631 N N . ARG A 1 586 ? 14.102 -26.109 -40.938 1 93.81 586 ARG A N 1
ATOM 4632 C CA . ARG A 1 586 ? 15.141 -25.703 -40 1 93.81 586 ARG A CA 1
ATOM 4633 C C . ARG A 1 586 ? 16.5 -26.234 -40.438 1 93.81 586 ARG A C 1
ATOM 4635 O O . ARG A 1 586 ? 17.516 -25.531 -40.312 1 93.81 586 ARG A O 1
ATOM 4642 N N . SER A 1 587 ? 16.5 -27.422 -40.938 1 93.38 587 SER A N 1
ATOM 4643 C CA . SER A 1 587 ? 17.75 -28.016 -41.406 1 93.38 587 SER A CA 1
ATOM 4644 C C . SER A 1 587 ? 18.297 -27.281 -42.625 1 93.38 587 SER A C 1
ATOM 4646 O O . SER A 1 587 ? 19.5 -27.047 -42.719 1 93.38 587 SER A O 1
ATOM 4648 N N . GLU A 1 588 ? 17.453 -26.938 -43.469 1 93.62 588 GLU A N 1
ATOM 4649 C CA . GLU A 1 588 ? 17.844 -26.203 -44.688 1 93.62 588 GLU A CA 1
ATOM 4650 C C . GLU A 1 588 ? 18.359 -24.797 -44.312 1 93.62 588 GLU A C 1
ATOM 4652 O O . GLU A 1 588 ? 19.359 -24.344 -44.875 1 93.62 588 GLU A O 1
ATOM 4657 N N . ALA A 1 589 ? 17.641 -24.234 -43.469 1 94.12 589 ALA A N 1
ATOM 4658 C CA . ALA A 1 589 ? 18.047 -22.906 -43.031 1 94.12 589 ALA A CA 1
ATOM 4659 C C . ALA A 1 589 ? 19.406 -22.938 -42.344 1 94.12 589 ALA A C 1
ATOM 4661 O O . ALA A 1 589 ? 20.188 -22 -42.469 1 94.12 589 ALA A O 1
ATOM 4662 N N . ALA A 1 590 ? 19.688 -23.984 -41.531 1 92.56 590 ALA A N 1
ATOM 4663 C CA . ALA A 1 590 ? 20.938 -24.125 -40.812 1 92.56 590 ALA A CA 1
ATOM 4664 C C . ALA A 1 590 ? 22.125 -24.266 -41.75 1 92.56 590 ALA A C 1
ATOM 4666 O O . ALA A 1 590 ? 23.266 -23.938 -41.406 1 92.56 590 ALA A O 1
ATOM 4667 N N . SER A 1 591 ? 21.891 -24.672 -42.969 1 90.19 591 SER A N 1
ATOM 4668 C CA . SER A 1 591 ? 22.938 -24.906 -43.938 1 90.19 591 SER A CA 1
ATOM 4669 C C . SER A 1 591 ? 23.266 -23.656 -44.719 1 90.19 591 SER A C 1
ATOM 4671 O O . SER A 1 591 ? 24.266 -23.609 -45.438 1 90.19 591 SER A O 1
ATOM 4673 N N . LEU A 1 592 ? 22.516 -22.719 -44.5 1 88.5 592 LEU A N 1
ATOM 4674 C CA . LEU A 1 592 ? 22.734 -21.469 -45.219 1 88.5 592 LEU A CA 1
ATOM 4675 C C . LEU A 1 592 ? 23.906 -20.703 -44.656 1 88.5 592 LEU A C 1
ATOM 4677 O O . LEU A 1 592 ? 24.266 -20.891 -43.469 1 88.5 592 LEU A O 1
ATOM 4681 N N . LYS A 1 593 ? 24.453 -19.766 -45.438 1 81.44 593 LYS A N 1
ATOM 4682 C CA . LYS A 1 593 ? 25.609 -18.969 -45 1 81.44 593 LYS A CA 1
ATOM 4683 C C . LYS A 1 593 ? 25.203 -17.906 -44 1 81.44 593 LYS A C 1
ATOM 4685 O O . LYS A 1 593 ? 25.906 -17.656 -43.031 1 81.44 593 LYS A O 1
ATOM 4690 N N . CYS A 1 594 ? 24.062 -17.359 -44.312 1 84.06 594 CYS A N 1
ATOM 4691 C CA . CYS A 1 594 ? 23.562 -16.359 -43.375 1 84.06 594 CYS A CA 1
ATOM 4692 C C . CYS A 1 594 ? 22.734 -17.016 -42.25 1 84.06 594 CYS A C 1
ATOM 4694 O O . CYS A 1 594 ? 21.75 -17.703 -42.531 1 84.06 594 CYS A O 1
ATOM 4696 N N . PRO A 1 595 ? 23.109 -16.75 -41.031 1 88.5 595 PRO A N 1
ATOM 4697 C CA . PRO A 1 595 ? 22.406 -17.438 -39.938 1 88.5 595 PRO A CA 1
ATOM 4698 C C . PRO A 1 595 ? 21.094 -16.766 -39.562 1 88.5 595 PRO A C 1
ATOM 4700 O O . PRO A 1 595 ? 20.344 -17.281 -38.719 1 88.5 595 PRO A O 1
ATOM 4703 N N . LYS A 1 596 ? 20.641 -15.688 -40.125 1 88.25 596 LYS A N 1
ATOM 4704 C CA . LYS A 1 596 ? 19.469 -14.914 -39.75 1 88.25 596 LYS A CA 1
ATOM 4705 C C . LYS A 1 596 ? 18.203 -15.766 -39.844 1 88.25 596 LYS A C 1
ATOM 4707 O O . LYS A 1 596 ? 17.406 -15.82 -38.875 1 88.25 596 LYS A O 1
ATOM 4712 N N . PHE A 1 597 ? 18.047 -16.391 -40.938 1 92.06 597 PHE A N 1
ATOM 4713 C CA . PHE A 1 597 ? 16.875 -17.203 -41.125 1 92.06 597 PHE A CA 1
ATOM 4714 C C . PHE A 1 597 ? 16.859 -18.391 -40.188 1 92.06 597 PHE A C 1
ATOM 4716 O O . PHE A 1 597 ? 15.812 -18.703 -39.594 1 92.06 597 PHE A O 1
ATOM 4723 N N . SER A 1 598 ? 17.969 -19 -40.031 1 93.44 598 SER A N 1
ATOM 4724 C CA . SER A 1 598 ? 18.078 -20.094 -39.062 1 93.44 598 SER A CA 1
ATOM 4725 C C . SER A 1 598 ? 17.75 -19.641 -37.656 1 93.44 598 SER A C 1
ATOM 4727 O O . SER A 1 598 ? 17.016 -20.312 -36.938 1 93.44 598 SER A O 1
ATOM 4729 N N . ASN A 1 599 ? 18.281 -18.469 -37.25 1 93.25 599 ASN A N 1
ATOM 4730 C CA . ASN A 1 599 ? 18 -17.922 -35.938 1 93.25 599 ASN A CA 1
ATOM 4731 C C . ASN A 1 599 ? 16.5 -17.672 -35.75 1 93.25 599 ASN A C 1
ATOM 4733 O O . ASN A 1 599 ? 15.961 -17.922 -34.688 1 93.25 599 ASN A O 1
ATOM 4737 N N . THR A 1 600 ? 15.859 -17.188 -36.719 1 94.31 600 THR A N 1
ATOM 4738 C CA . THR A 1 600 ? 14.438 -16.875 -36.688 1 94.31 600 THR A CA 1
ATOM 4739 C C . THR A 1 600 ? 13.609 -18.141 -36.5 1 94.31 600 THR A C 1
ATOM 4741 O O . THR A 1 600 ? 12.68 -18.188 -35.719 1 94.31 600 THR A O 1
ATOM 4744 N N . LEU A 1 601 ? 13.992 -19.141 -37.219 1 96.06 601 LEU A N 1
ATOM 4745 C CA . LEU A 1 601 ? 13.234 -20.391 -37.188 1 96.06 601 LEU A CA 1
ATOM 4746 C C . LEU A 1 601 ? 13.438 -21.078 -35.844 1 96.06 601 LEU A C 1
ATOM 4748 O O . LEU A 1 601 ? 12.516 -21.734 -35.312 1 96.06 601 LEU A O 1
ATOM 4752 N N . LEU A 1 602 ? 14.625 -20.984 -35.312 1 96 602 LEU A N 1
ATOM 4753 C CA . LEU A 1 602 ? 14.883 -21.562 -34 1 96 602 LEU A CA 1
ATOM 4754 C C . LEU A 1 602 ? 14.078 -20.859 -32.906 1 96 602 LEU A C 1
ATOM 4756 O O . LEU A 1 602 ? 13.531 -21.5 -32.031 1 96 602 LEU A O 1
ATOM 4760 N N . GLN A 1 603 ? 14.055 -19.531 -33 1 95.75 603 GLN A N 1
ATOM 4761 C CA . GLN A 1 603 ? 13.258 -18.75 -32.062 1 95.75 603 GLN A CA 1
ATOM 4762 C C . GLN A 1 603 ? 11.781 -19.141 -32.125 1 95.75 603 GLN A C 1
ATOM 4764 O O . GLN A 1 603 ? 11.125 -19.312 -31.109 1 95.75 603 GLN A O 1
ATOM 4769 N N . LEU A 1 604 ? 11.344 -19.219 -33.344 1 96.25 604 LEU A N 1
ATOM 4770 C CA . LEU A 1 604 ? 9.953 -19.609 -33.562 1 96.25 604 LEU A CA 1
ATOM 4771 C C . LEU A 1 604 ? 9.648 -20.953 -32.938 1 96.25 604 LEU A C 1
ATOM 4773 O O . LEU A 1 604 ? 8.617 -21.125 -32.281 1 96.25 604 LEU A O 1
ATOM 4777 N N . HIS A 1 605 ? 10.492 -21.859 -33.188 1 96.31 605 HIS A N 1
ATOM 4778 C CA . HIS A 1 605 ? 10.336 -23.203 -32.625 1 96.31 605 HIS A CA 1
ATOM 4779 C C . HIS A 1 605 ? 10.289 -23.172 -31.109 1 96.31 605 HIS A C 1
ATOM 4781 O O . HIS A 1 605 ? 9.391 -23.766 -30.5 1 96.31 605 HIS A O 1
ATOM 4787 N N . ASP A 1 606 ? 11.227 -22.562 -30.516 1 96.81 606 ASP A N 1
ATOM 4788 C CA . ASP A 1 606 ? 11.336 -22.547 -29.062 1 96.81 606 ASP A CA 1
ATOM 4789 C C . ASP A 1 606 ? 10.172 -21.797 -28.422 1 96.81 606 ASP A C 1
ATOM 4791 O O . ASP A 1 606 ? 9.625 -22.234 -27.406 1 96.81 606 ASP A O 1
ATOM 4795 N N . PHE A 1 607 ? 9.758 -20.688 -29.016 1 97.25 607 PHE A N 1
ATOM 4796 C CA . PHE A 1 607 ? 8.633 -19.922 -28.484 1 97.25 607 PHE A CA 1
ATOM 4797 C C . PHE A 1 607 ? 7.336 -20.719 -28.641 1 97.25 607 PHE A C 1
ATOM 4799 O O . PHE A 1 607 ? 6.438 -20.609 -27.797 1 97.25 607 PHE A O 1
ATOM 4806 N N . SER A 1 608 ? 7.258 -21.438 -29.641 1 97 608 SER A N 1
ATOM 4807 C CA . SER A 1 608 ? 6.07 -22.266 -29.859 1 97 608 SER A CA 1
ATOM 4808 C C . SER A 1 608 ? 5.879 -23.25 -28.719 1 97 608 SER A C 1
ATOM 4810 O O . SER A 1 608 ? 4.746 -23.562 -28.344 1 97 608 SER A O 1
ATOM 4812 N N . THR A 1 609 ? 6.938 -23.797 -28.203 1 97 609 THR A N 1
ATOM 4813 C CA . THR A 1 609 ? 6.84 -24.75 -27.094 1 97 609 THR A CA 1
ATOM 4814 C C . THR A 1 609 ? 6.293 -24.062 -25.844 1 97 609 THR A C 1
ATOM 4816 O O . THR A 1 609 ? 5.516 -24.656 -25.094 1 97 609 THR A O 1
ATOM 4819 N N . VAL A 1 610 ? 6.762 -22.844 -25.656 1 97.44 610 VAL A N 1
ATOM 4820 C CA . VAL A 1 610 ? 6.305 -22.094 -24.5 1 97.44 610 VAL A CA 1
ATOM 4821 C C . VAL A 1 610 ? 4.816 -21.781 -24.641 1 97.44 610 VAL A C 1
ATOM 4823 O O . VAL A 1 610 ? 4.043 -21.938 -23.703 1 97.44 610 VAL A O 1
ATOM 4826 N N . VAL A 1 611 ? 4.434 -21.359 -25.781 1 96.5 611 VAL A N 1
ATOM 4827 C CA . VAL A 1 611 ? 3.037 -21.031 -26.062 1 96.5 611 VAL A CA 1
ATOM 4828 C C . VAL A 1 611 ? 2.172 -22.281 -25.891 1 96.5 611 VAL A C 1
ATOM 4830 O O . VAL A 1 611 ? 1.087 -22.203 -25.312 1 96.5 611 VAL A O 1
ATOM 4833 N N . GLU A 1 612 ? 2.688 -23.344 -26.359 1 97.19 612 GLU A N 1
ATOM 4834 C CA . GLU A 1 612 ? 1.938 -24.578 -26.25 1 97.19 612 GLU A CA 1
ATOM 4835 C C . GLU A 1 612 ? 1.816 -25.031 -24.781 1 97.19 612 GLU A C 1
ATOM 4837 O O . GLU A 1 612 ? 0.777 -25.547 -24.375 1 97.19 612 GLU A O 1
ATOM 4842 N N . ALA A 1 613 ? 2.859 -24.922 -24.078 1 97.81 613 ALA A N 1
ATOM 4843 C CA . ALA A 1 613 ? 2.781 -25.25 -22.656 1 97.81 613 ALA A CA 1
ATOM 4844 C C . ALA A 1 613 ? 1.697 -24.422 -21.969 1 97.81 613 ALA A C 1
ATOM 4846 O O . ALA A 1 613 ? 0.89 -24.969 -21.203 1 97.81 613 ALA A O 1
ATOM 4847 N N . LYS A 1 614 ? 1.677 -23.156 -22.188 1 95.88 614 LYS A N 1
ATOM 4848 C CA . LYS A 1 614 ? 0.68 -22.266 -21.609 1 95.88 614 LYS A CA 1
ATOM 4849 C C . LYS A 1 614 ? -0.731 -22.672 -22.031 1 95.88 614 LYS A C 1
ATOM 4851 O O . LYS A 1 614 ? -1.63 -22.766 -21.188 1 95.88 614 LYS A O 1
ATOM 4856 N N . ARG A 1 615 ? -0.914 -22.953 -23.266 1 94.88 615 ARG A N 1
ATOM 4857 C CA . ARG A 1 615 ? -2.238 -23.25 -23.797 1 94.88 615 ARG A CA 1
ATOM 4858 C C . ARG A 1 615 ? -2.717 -24.625 -23.344 1 94.88 615 ARG A C 1
ATOM 4860 O O . ARG A 1 615 ? -3.91 -24.828 -23.125 1 94.88 615 ARG A O 1
ATOM 4867 N N . SER A 1 616 ? -1.816 -25.547 -23.328 1 97.25 616 SER A N 1
ATOM 4868 C CA . SER A 1 616 ? -2.184 -26.875 -22.828 1 97.25 616 SER A CA 1
ATOM 4869 C C . SER A 1 616 ? -2.623 -26.812 -21.375 1 97.25 616 SER A C 1
ATOM 4871 O O . SER A 1 616 ? -3.58 -27.484 -20.984 1 97.25 616 SER A O 1
ATOM 4873 N N . MET A 1 617 ? -1.99 -26.016 -20.594 1 96.38 617 MET A N 1
ATOM 4874 C CA . MET A 1 617 ? -2.389 -25.859 -19.188 1 96.38 617 MET A CA 1
ATOM 4875 C C . MET A 1 617 ? -3.76 -25.188 -19.094 1 96.38 617 MET A C 1
ATOM 4877 O O . MET A 1 617 ? -4.613 -25.641 -18.328 1 96.38 617 MET A O 1
ATOM 4881 N N . ARG A 1 618 ? -3.973 -24.188 -19.859 1 93.06 618 ARG A N 1
ATOM 4882 C CA . ARG A 1 618 ? -5.254 -23.484 -19.844 1 93.06 618 ARG A CA 1
ATOM 4883 C C . ARG A 1 618 ? -6.395 -24.422 -20.219 1 93.06 618 ARG A C 1
ATOM 4885 O O . ARG A 1 618 ? -7.504 -24.312 -19.703 1 93.06 618 ARG A O 1
ATOM 4892 N N . SER A 1 619 ? -6.105 -25.344 -21.109 1 94.94 619 SER A N 1
ATOM 4893 C CA . SER A 1 619 ? -7.121 -26.281 -21.594 1 94.94 619 SER A CA 1
ATOM 4894 C C . SER A 1 619 ? -7.273 -27.453 -20.625 1 94.94 619 SER A C 1
ATOM 4896 O O . SER A 1 619 ? -8.219 -28.234 -20.75 1 94.94 619 SER A O 1
ATOM 4898 N N . GLY A 1 620 ? -6.359 -27.609 -19.719 1 96.25 620 GLY A N 1
ATOM 4899 C CA . GLY A 1 620 ? -6.379 -28.75 -18.812 1 96.25 620 GLY A CA 1
ATOM 4900 C C . GLY A 1 620 ? -5.906 -30.031 -19.453 1 96.25 620 GLY A C 1
ATOM 4901 O O . GLY A 1 620 ? -6.324 -31.125 -19.062 1 96.25 620 GLY A O 1
ATOM 4902 N N . ASP A 1 621 ? -5.098 -29.938 -20.469 1 97.56 621 ASP A N 1
ATOM 4903 C CA . ASP A 1 621 ? -4.586 -31.109 -21.172 1 97.56 621 ASP A CA 1
ATOM 4904 C C . ASP A 1 621 ? -3.174 -31.453 -20.703 1 97.56 621 ASP A C 1
ATOM 4906 O O . ASP A 1 621 ? -2.193 -31.031 -21.328 1 97.56 621 ASP A O 1
ATOM 4910 N N . VAL A 1 622 ? -3.096 -32.375 -19.781 1 97.06 622 VAL A N 1
ATOM 4911 C CA . VAL A 1 622 ? -1.812 -32.719 -19.188 1 97.06 622 VAL A CA 1
ATOM 4912 C C . VAL A 1 622 ? -1.03 -33.625 -20.125 1 97.06 622 VAL A C 1
ATOM 4914 O O . VAL A 1 622 ? 0.193 -33.75 -20.016 1 97.06 622 VAL A O 1
ATOM 4917 N N . GLY A 1 623 ? -1.715 -34.25 -21.047 1 97.12 623 GLY A N 1
ATOM 4918 C CA . GLY A 1 623 ? -1.014 -35.031 -22.062 1 97.12 623 GLY A CA 1
ATOM 4919 C C . GLY A 1 623 ? -0.137 -34.156 -22.953 1 97.12 623 GLY A C 1
ATOM 4920 O O . GLY A 1 623 ? 1.036 -34.5 -23.172 1 97.12 623 GLY A O 1
ATOM 4921 N N . ARG A 1 624 ? -0.674 -33.125 -23.453 1 96.94 624 ARG A N 1
ATOM 4922 C CA . ARG A 1 624 ? 0.096 -32.219 -24.297 1 96.94 624 ARG A CA 1
ATOM 4923 C C . ARG A 1 624 ? 1.206 -31.547 -23.484 1 96.94 624 ARG A C 1
ATOM 4925 O O . ARG A 1 624 ? 2.303 -31.328 -24 1 96.94 624 ARG A O 1
ATOM 4932 N N . LEU A 1 625 ? 0.889 -31.266 -22.25 1 97.88 625 LEU A N 1
ATOM 4933 C CA . LEU A 1 625 ? 1.897 -30.641 -21.391 1 97.88 625 LEU A CA 1
ATOM 4934 C C . LEU A 1 625 ? 3.096 -31.578 -21.219 1 97.88 625 LEU A C 1
ATOM 4936 O O . LEU A 1 625 ? 4.242 -31.125 -21.266 1 97.88 625 LEU A O 1
ATOM 4940 N N . LEU A 1 626 ? 2.855 -32.781 -21.031 1 97.25 626 LEU A N 1
ATOM 4941 C CA . LEU A 1 626 ? 3.924 -33.75 -20.828 1 97.25 626 LEU A CA 1
ATOM 4942 C C . LEU A 1 626 ? 4.773 -33.906 -22.078 1 97.25 626 LEU A C 1
ATOM 4944 O O . LEU A 1 626 ? 5.98 -34.156 -22 1 97.25 626 LEU A O 1
ATOM 4948 N N . LEU A 1 627 ? 4.148 -33.781 -23.219 1 97.06 627 LEU A N 1
ATOM 4949 C CA . LEU A 1 627 ? 4.914 -33.812 -24.469 1 97.06 627 LEU A CA 1
ATOM 4950 C C . LEU A 1 627 ? 5.922 -32.688 -24.516 1 97.06 627 LEU A C 1
ATOM 4952 O O . LEU A 1 627 ? 7.059 -32.875 -24.953 1 97.06 627 LEU A O 1
ATOM 4956 N N . ILE A 1 628 ? 5.496 -31.562 -24.047 1 97.75 628 ILE A N 1
ATOM 4957 C CA . ILE A 1 628 ? 6.375 -30.406 -24.016 1 97.75 628 ILE A CA 1
ATOM 4958 C C . ILE A 1 628 ? 7.48 -30.625 -22.984 1 97.75 628 ILE A C 1
ATOM 4960 O O . ILE A 1 628 ? 8.641 -30.281 -23.219 1 97.75 628 ILE A O 1
ATOM 4964 N N . TRP A 1 629 ? 7.148 -31.219 -21.828 1 97.94 629 TRP A N 1
ATOM 4965 C CA . TRP A 1 629 ? 8.141 -31.453 -20.781 1 97.94 629 TRP A CA 1
ATOM 4966 C C . TRP A 1 629 ? 9.211 -32.438 -21.266 1 97.94 629 TRP A C 1
ATOM 4968 O O . TRP A 1 629 ? 10.383 -32.312 -20.906 1 97.94 629 TRP A O 1
ATOM 4978 N N . LYS A 1 630 ? 8.805 -33.375 -22.062 1 97.06 630 LYS A N 1
ATOM 4979 C CA . LYS A 1 630 ? 9.781 -34.281 -22.672 1 97.06 630 LYS A CA 1
ATOM 4980 C C . LYS A 1 630 ? 10.773 -33.5 -23.547 1 97.06 630 LYS A C 1
ATOM 4982 O O . LYS A 1 630 ? 11.984 -33.688 -23.406 1 97.06 630 LYS A O 1
ATOM 4987 N N . LYS A 1 631 ? 10.234 -32.688 -24.328 1 96.56 631 LYS A N 1
ATOM 4988 C CA . LYS A 1 631 ? 11.07 -31.875 -25.203 1 96.56 631 LYS A CA 1
ATOM 4989 C C . LYS A 1 631 ? 11.977 -30.953 -24.391 1 96.56 631 LYS A C 1
ATOM 4991 O O . LYS A 1 631 ? 13.156 -30.797 -24.734 1 96.56 631 LYS A O 1
ATOM 4996 N N . TRP A 1 632 ? 11.422 -30.344 -23.391 1 97.69 632 TRP A N 1
ATOM 4997 C CA . TRP A 1 632 ? 12.18 -29.422 -22.547 1 97.69 632 TRP A CA 1
ATOM 4998 C C . TRP A 1 632 ? 13.266 -30.156 -21.766 1 97.69 632 TRP A C 1
ATOM 5000 O O . TRP A 1 632 ? 14.305 -29.578 -21.438 1 97.69 632 TRP A O 1
ATOM 5010 N N . SER A 1 633 ? 13.047 -31.422 -21.438 1 96.69 633 SER A N 1
ATOM 5011 C CA . SER A 1 633 ? 14.07 -32.219 -20.781 1 96.69 633 SER A CA 1
ATOM 5012 C C . SER A 1 633 ? 15.312 -32.344 -21.656 1 96.69 633 SER A C 1
ATOM 5014 O O . SER A 1 633 ? 16.438 -32.344 -21.141 1 96.69 633 SER A O 1
ATOM 5016 N N . LEU A 1 634 ? 15.109 -32.469 -22.938 1 96.12 634 LEU A N 1
ATOM 5017 C CA . LEU A 1 634 ? 16.203 -32.5 -23.891 1 96.12 634 LEU A CA 1
ATOM 5018 C C . LEU A 1 634 ? 16.859 -31.125 -24.047 1 96.12 634 LEU A C 1
ATOM 5020 O O . LEU A 1 634 ? 18.078 -31 -23.938 1 96.12 634 LEU A O 1
ATOM 5024 N N . MET A 1 635 ? 16.047 -30.109 -24.234 1 96.56 635 MET A N 1
ATOM 5025 C CA . MET A 1 635 ? 16.531 -28.75 -24.453 1 96.56 635 MET A CA 1
ATOM 5026 C C . MET A 1 635 ? 17.328 -28.25 -23.25 1 96.56 635 MET A C 1
ATOM 5028 O O . MET A 1 635 ? 18.328 -27.562 -23.406 1 96.56 635 MET A O 1
ATOM 5032 N N . ALA A 1 636 ? 16.859 -28.625 -22.062 1 95.19 636 ALA A N 1
ATOM 5033 C CA . ALA A 1 636 ? 17.453 -28.141 -20.812 1 95.19 636 ALA A CA 1
ATOM 5034 C C . ALA A 1 636 ? 18.906 -28.609 -20.688 1 95.19 636 ALA A C 1
ATOM 5036 O O . ALA A 1 636 ? 19.688 -28 -19.953 1 95.19 636 ALA A O 1
ATOM 5037 N N . GLN A 1 637 ? 19.266 -29.656 -21.422 1 94.25 637 GLN A N 1
ATOM 5038 C CA . GLN A 1 637 ? 20.641 -30.125 -21.359 1 94.25 637 GLN A CA 1
ATOM 5039 C C . GLN A 1 637 ? 21.594 -29.109 -22 1 94.25 637 GLN A C 1
ATOM 5041 O O . GLN A 1 637 ? 22.797 -29.109 -21.688 1 94.25 637 GLN A O 1
ATOM 5046 N N . ALA A 1 638 ? 21.031 -28.281 -22.859 1 94.81 638 ALA A N 1
ATOM 5047 C CA . ALA A 1 638 ? 21.875 -27.391 -23.625 1 94.81 638 ALA A CA 1
ATOM 5048 C C . ALA A 1 638 ? 21.641 -25.938 -23.234 1 94.81 638 ALA A C 1
ATOM 5050 O O . ALA A 1 638 ? 22.469 -25.062 -23.547 1 94.81 638 ALA A O 1
ATOM 5051 N N . LEU A 1 639 ? 20.578 -25.641 -22.609 1 92.5 639 LEU A N 1
ATOM 5052 C CA . LEU A 1 639 ? 20.266 -24.266 -22.203 1 92.5 639 LEU A CA 1
ATOM 5053 C C . LEU A 1 639 ? 21.156 -23.844 -21.047 1 92.5 639 LEU A C 1
ATOM 5055 O O . LEU A 1 639 ? 21.266 -24.547 -20.031 1 92.5 639 LEU A O 1
ATOM 5059 N N . PRO A 1 640 ? 21.703 -22.672 -21.156 1 84 640 PRO A N 1
ATOM 5060 C CA . PRO A 1 640 ? 22.547 -22.203 -20.047 1 84 640 PRO A CA 1
ATOM 5061 C C . PRO A 1 640 ? 21.734 -21.656 -18.875 1 84 640 PRO A C 1
ATOM 5063 O O . PRO A 1 640 ? 20.672 -21.062 -19.078 1 84 640 PRO A O 1
ATOM 5066 N N . GLY A 1 641 ? 22.125 -21.828 -17.688 1 78.31 641 GLY A N 1
ATOM 5067 C CA . GLY A 1 641 ? 21.562 -21.172 -16.5 1 78.31 641 GLY A CA 1
ATOM 5068 C C . GLY A 1 641 ? 20.484 -21.984 -15.82 1 78.31 641 GLY A C 1
ATOM 5069 O O . GLY A 1 641 ? 19.906 -21.547 -14.828 1 78.31 641 GLY A O 1
ATOM 5070 N N . ILE A 1 642 ? 20.047 -23.109 -16.406 1 83.69 642 ILE A N 1
ATOM 5071 C CA . ILE A 1 642 ? 19 -23.891 -15.75 1 83.69 642 ILE A CA 1
ATOM 5072 C C . ILE A 1 642 ? 19.531 -25.281 -15.406 1 83.69 642 ILE A C 1
ATOM 5074 O O . ILE A 1 642 ? 18.891 -26.297 -15.695 1 83.69 642 ILE A O 1
ATOM 5078 N N . THR A 1 643 ? 20.578 -25.297 -14.75 1 81 643 THR A N 1
ATOM 5079 C CA . THR A 1 643 ? 21.281 -26.547 -14.453 1 81 643 THR A CA 1
ATOM 5080 C C . THR A 1 643 ? 20.406 -27.453 -13.594 1 81 643 THR A C 1
ATOM 5082 O O . THR A 1 643 ? 20.391 -28.672 -13.797 1 81 643 THR A O 1
ATOM 5085 N N . ASN A 1 644 ? 19.656 -26.891 -12.781 1 88.19 644 ASN A N 1
ATOM 5086 C CA . ASN A 1 644 ? 18.828 -27.719 -11.906 1 88.19 644 ASN A CA 1
ATOM 5087 C C . ASN A 1 644 ? 17.672 -28.375 -12.672 1 88.19 644 ASN A C 1
ATOM 5089 O O . ASN A 1 644 ? 17.375 -29.547 -12.461 1 88.19 644 ASN A O 1
ATOM 5093 N N . TYR A 1 645 ? 17.094 -27.688 -13.578 1 92.94 645 TYR A N 1
ATOM 5094 C CA . TYR A 1 645 ? 15.992 -28.234 -14.352 1 92.94 645 TYR A CA 1
ATOM 5095 C C . TYR A 1 645 ? 16.484 -29.297 -15.328 1 92.94 645 TYR A C 1
ATOM 5097 O O . TYR A 1 645 ? 15.734 -30.172 -15.734 1 92.94 645 TYR A O 1
ATOM 5105 N N . SER A 1 646 ? 17.812 -29.234 -15.695 1 93.88 646 SER A N 1
ATOM 5106 C CA . SER A 1 646 ? 18.375 -30.234 -16.594 1 93.88 646 SER A CA 1
ATOM 5107 C C . SER A 1 646 ? 18.422 -31.609 -15.938 1 93.88 646 SER A C 1
ATOM 5109 O O . SER A 1 646 ? 18.531 -32.625 -16.625 1 93.88 646 SER A O 1
ATOM 5111 N N . SER A 1 647 ? 18.266 -31.625 -14.617 1 93.75 647 SER A N 1
ATOM 5112 C CA . SER A 1 647 ? 18.281 -32.875 -13.883 1 93.75 647 SER A CA 1
ATOM 5113 C C . SER A 1 647 ? 16.891 -33.219 -13.375 1 93.75 647 SER A C 1
ATOM 5115 O O . SER A 1 647 ? 16.406 -34.344 -13.586 1 93.75 647 SER A O 1
ATOM 5117 N N . TYR A 1 648 ? 16.219 -32.312 -12.836 1 94.81 648 TYR A N 1
ATOM 5118 C CA . TYR A 1 648 ? 14.969 -32.562 -12.133 1 94.81 648 TYR A CA 1
ATOM 5119 C C . TYR A 1 648 ? 13.82 -32.781 -13.109 1 94.81 648 TYR A C 1
ATOM 5121 O O . TYR A 1 648 ? 12.922 -33.594 -12.852 1 94.81 648 TYR A O 1
ATOM 5129 N N . LEU A 1 649 ? 13.812 -32.031 -14.227 1 95.88 649 LEU A N 1
ATOM 5130 C CA . LEU A 1 649 ? 12.695 -32.156 -15.156 1 95.88 649 LEU A CA 1
ATOM 5131 C C . LEU A 1 649 ? 12.688 -33.562 -15.797 1 95.88 649 LEU A C 1
ATOM 5133 O O . LEU A 1 649 ? 11.648 -34.219 -15.836 1 95.88 649 LEU A O 1
ATOM 5137 N N . PRO A 1 650 ? 13.828 -34.062 -16.25 1 95.5 650 PRO A N 1
ATOM 5138 C CA . PRO A 1 650 ? 13.836 -35.438 -16.766 1 95.5 650 PRO A CA 1
ATOM 5139 C C . PRO A 1 650 ? 13.414 -36.469 -15.727 1 95.5 650 PRO A C 1
ATOM 5141 O O . PRO A 1 650 ? 12.719 -37.438 -16.047 1 95.5 650 PRO A O 1
ATOM 5144 N N . ARG A 1 651 ? 13.805 -36.344 -14.484 1 94.69 651 ARG A N 1
ATOM 5145 C CA . ARG A 1 651 ? 13.398 -37.219 -13.414 1 94.69 651 ARG A CA 1
ATOM 5146 C C . ARG A 1 651 ? 11.883 -37.25 -13.266 1 94.69 651 ARG A C 1
ATOM 5148 O O . ARG A 1 651 ? 11.281 -38.312 -13.109 1 94.69 651 ARG A O 1
ATOM 5155 N N . THR A 1 652 ? 11.344 -36.094 -13.289 1 95.12 652 THR A N 1
ATOM 5156 C CA . THR A 1 652 ? 9.891 -35.969 -13.156 1 95.12 652 THR A CA 1
ATOM 5157 C C . THR A 1 652 ? 9.188 -36.625 -14.336 1 95.12 652 THR A C 1
ATOM 5159 O O . THR A 1 652 ? 8.18 -37.312 -14.156 1 95.12 652 THR A O 1
ATOM 5162 N N . VAL A 1 653 ? 9.711 -36.375 -15.516 1 96.25 653 VAL A N 1
ATOM 5163 C CA . VAL A 1 653 ? 9.125 -36.969 -16.703 1 96.25 653 VAL A CA 1
ATOM 5164 C C . VAL A 1 653 ? 9.195 -38.5 -16.625 1 96.25 653 VAL A C 1
ATOM 5166 O O . VAL A 1 653 ? 8.219 -39.188 -16.922 1 96.25 653 VAL A O 1
ATOM 5169 N N . LEU A 1 654 ? 10.305 -39.062 -16.203 1 95.62 654 LEU A N 1
ATOM 5170 C CA . LEU A 1 654 ? 10.461 -40.5 -16.047 1 95.62 654 LEU A CA 1
ATOM 5171 C C . LEU A 1 654 ? 9.492 -41.031 -15 1 95.62 654 LEU A C 1
ATOM 5173 O O . LEU A 1 654 ? 8.883 -42.094 -15.203 1 95.62 654 LEU A O 1
ATOM 5177 N N . LEU A 1 655 ? 9.383 -40.312 -13.922 1 95 655 LEU A N 1
ATOM 5178 C CA . LEU A 1 655 ? 8.484 -40.719 -12.844 1 95 655 LEU A CA 1
ATOM 5179 C C . LEU A 1 655 ? 7.047 -40.781 -13.336 1 95 655 LEU A C 1
ATOM 5181 O O . LEU A 1 655 ? 6.32 -41.719 -12.992 1 95 655 LEU A O 1
ATOM 5185 N N . LEU A 1 656 ? 6.605 -39.906 -14.188 1 95.44 656 LEU A N 1
ATOM 5186 C CA . LEU A 1 656 ? 5.211 -39.75 -14.586 1 95.44 656 LEU A CA 1
ATOM 5187 C C . LEU A 1 656 ? 4.887 -40.656 -15.781 1 95.44 656 LEU A C 1
ATOM 5189 O O . LEU A 1 656 ? 3.717 -40.875 -16.094 1 95.44 656 LEU A O 1
ATOM 5193 N N . THR A 1 657 ? 5.941 -41.188 -16.453 1 94.06 657 THR A N 1
ATOM 5194 C CA . THR A 1 657 ? 5.648 -41.875 -17.703 1 94.06 657 THR A CA 1
ATOM 5195 C C . THR A 1 657 ? 6.125 -43.312 -17.641 1 94.06 657 THR A C 1
ATOM 5197 O O . THR A 1 657 ? 5.605 -44.188 -18.359 1 94.06 657 THR A O 1
ATOM 5200 N N . VAL A 1 658 ? 7.156 -43.594 -16.812 1 93.62 658 VAL A N 1
ATOM 5201 C CA . VAL A 1 658 ? 7.793 -44.906 -16.906 1 93.62 658 VAL A CA 1
ATOM 5202 C C . VAL A 1 658 ? 7.805 -45.562 -15.539 1 93.62 658 VAL A C 1
ATOM 5204 O O . VAL A 1 658 ? 7.422 -46.75 -15.414 1 93.62 658 VAL A O 1
ATOM 5207 N N . ILE A 1 659 ? 8.133 -44.875 -14.523 1 94 659 ILE A N 1
ATOM 5208 C CA . ILE A 1 659 ? 8.484 -45.438 -13.227 1 94 659 ILE A CA 1
ATOM 5209 C C . ILE A 1 659 ? 7.211 -45.781 -12.445 1 94 659 ILE A C 1
ATOM 5211 O O . ILE A 1 659 ? 7.039 -46.906 -11.953 1 94 659 ILE A O 1
ATOM 5215 N N . SER A 1 660 ? 6.34 -44.875 -12.375 1 94.94 660 SER A N 1
ATOM 5216 C CA . SER A 1 660 ? 5.145 -45.031 -11.555 1 94.94 660 SER A CA 1
ATOM 5217 C C . SER A 1 660 ? 4.16 -46 -12.203 1 94.94 660 SER A C 1
ATOM 5219 O O . SER A 1 660 ? 4.02 -46.031 -13.422 1 94.94 660 SER A O 1
ATOM 5221 N N . PRO A 1 661 ? 3.447 -46.656 -11.32 1 95.81 661 PRO A N 1
ATOM 5222 C CA . PRO A 1 661 ? 2.344 -47.438 -11.875 1 95.81 661 PRO A CA 1
ATOM 5223 C C . PRO A 1 661 ? 1.315 -46.562 -12.609 1 95.81 661 PRO A C 1
ATOM 5225 O O . PRO A 1 661 ? 1.177 -45.375 -12.312 1 95.81 661 PRO A O 1
ATOM 5228 N N . PRO A 1 662 ? 0.575 -47.188 -13.492 1 95.44 662 PRO A N 1
ATOM 5229 C CA . PRO A 1 662 ? -0.298 -46.406 -14.383 1 95.44 662 PRO A CA 1
ATOM 5230 C C . PRO A 1 662 ? -1.294 -45.531 -13.625 1 95.44 662 PRO A C 1
ATOM 5232 O O . PRO A 1 662 ? -1.451 -44.375 -13.945 1 95.44 662 PRO A O 1
ATOM 5235 N N . SER A 1 663 ? -1.96 -46.125 -12.648 1 95.81 663 SER A N 1
ATOM 5236 C CA . SER A 1 663 ? -2.949 -45.344 -11.914 1 95.81 663 SER A CA 1
ATOM 5237 C C . SER A 1 663 ? -2.289 -44.219 -11.117 1 95.81 663 SER A C 1
ATOM 5239 O O . SER A 1 663 ? -2.834 -43.125 -11.016 1 95.81 663 SER A O 1
ATOM 5241 N N . MET A 1 664 ? -1.158 -44.469 -10.578 1 95.69 664 MET A N 1
ATOM 5242 C CA . MET A 1 664 ? -0.423 -43.438 -9.844 1 95.69 664 MET A CA 1
ATOM 5243 C C . MET A 1 664 ? 0.043 -42.344 -10.773 1 95.69 664 MET A C 1
ATOM 5245 O O . MET A 1 664 ? -0.086 -41.156 -10.453 1 95.69 664 MET A O 1
ATOM 5249 N N . ALA A 1 665 ? 0.542 -42.75 -11.875 1 96.44 665 ALA A N 1
ATOM 5250 C CA . ALA A 1 665 ? 0.984 -41.781 -12.875 1 96.44 665 ALA A CA 1
ATOM 5251 C C . ALA A 1 665 ? -0.171 -40.875 -13.32 1 96.44 665 ALA A C 1
ATOM 5253 O O . ALA A 1 665 ? -0.008 -39.656 -13.453 1 96.44 665 ALA A O 1
ATOM 5254 N N . LYS A 1 666 ? -1.26 -41.5 -13.547 1 95.5 666 LYS A N 1
ATOM 5255 C CA . LYS A 1 666 ? -2.434 -40.719 -13.961 1 95.5 666 LYS A CA 1
ATOM 5256 C C . LYS A 1 666 ? -2.852 -39.75 -12.883 1 95.5 666 LYS A C 1
ATOM 5258 O O . LYS A 1 666 ? -3.131 -38.562 -13.18 1 95.5 666 LYS A O 1
ATOM 5263 N N . PHE A 1 667 ? -2.926 -40.25 -11.68 1 95 667 PHE A N 1
ATOM 5264 C CA . PHE A 1 667 ? -3.295 -39.375 -10.57 1 95 667 PHE A CA 1
ATOM 5265 C C . PHE A 1 667 ? -2.355 -38.188 -10.484 1 95 667 PHE A C 1
ATOM 5267 O O . PHE A 1 667 ? -2.803 -37.031 -10.375 1 95 667 PHE A O 1
ATOM 5274 N N . LEU A 1 668 ? -1.056 -38.438 -10.516 1 95.75 668 LEU A N 1
ATOM 5275 C CA . LEU A 1 668 ? -0.043 -37.406 -10.352 1 95.75 668 LEU A CA 1
ATOM 5276 C C . LEU A 1 668 ? -0.112 -36.406 -11.492 1 95.75 668 LEU A C 1
ATOM 5278 O O . LEU A 1 668 ? 0.033 -35.188 -11.266 1 95.75 668 LEU A O 1
ATOM 5282 N N . LYS A 1 669 ? -0.363 -36.812 -12.688 1 96.19 669 LYS A N 1
ATOM 5283 C CA . LYS A 1 669 ? -0.506 -35.938 -13.836 1 96.19 669 LYS A CA 1
ATOM 5284 C C . LYS A 1 669 ? -1.729 -35.031 -13.688 1 96.19 669 LYS A C 1
ATOM 5286 O O . LYS A 1 669 ? -1.64 -33.812 -13.875 1 96.19 669 LYS A O 1
ATOM 5291 N N . HIS A 1 670 ? -2.789 -35.594 -13.305 1 94.94 670 HIS A N 1
ATOM 5292 C CA . HIS A 1 670 ? -4.047 -34.875 -13.203 1 94.94 670 HIS A CA 1
ATOM 5293 C C . HIS A 1 670 ? -4.035 -33.906 -12.008 1 94.94 670 HIS A C 1
ATOM 5295 O O . HIS A 1 670 ? -4.836 -32.969 -11.938 1 94.94 670 HIS A O 1
ATOM 5301 N N . ASN A 1 671 ? -3.111 -34.219 -11.148 1 93.5 671 ASN A N 1
ATOM 5302 C CA . ASN A 1 671 ? -3.002 -33.406 -9.938 1 93.5 671 ASN A CA 1
ATOM 5303 C C . ASN A 1 671 ? -2.18 -32.156 -10.18 1 93.5 671 ASN A C 1
ATOM 5305 O O . ASN A 1 671 ? -2.037 -31.312 -9.281 1 93.5 671 ASN A O 1
ATOM 5309 N N . LEU A 1 672 ? -1.725 -31.906 -11.344 1 95.38 672 LEU A N 1
ATOM 5310 C CA . LEU A 1 672 ? -0.88 -30.75 -11.648 1 95.38 672 LEU A CA 1
ATOM 5311 C C . LEU A 1 672 ? -1.72 -29.484 -11.82 1 95.38 672 LEU A C 1
ATOM 5313 O O . LEU A 1 672 ? -1.229 -28.375 -11.609 1 95.38 672 LEU A O 1
ATOM 5317 N N . LEU A 1 673 ? -2.941 -29.688 -12.266 1 96.12 673 LEU A N 1
ATOM 5318 C CA . LEU A 1 673 ? -3.801 -28.562 -12.633 1 96.12 673 LEU A CA 1
ATOM 5319 C C . LEU A 1 673 ? -5.207 -28.75 -12.07 1 96.12 673 LEU A C 1
ATOM 5321 O O . LEU A 1 673 ? -5.586 -29.859 -11.688 1 96.12 673 LEU A O 1
ATOM 5325 N N . PHE A 1 674 ? -5.949 -27.703 -11.945 1 94.81 674 PHE A N 1
ATOM 5326 C CA . PHE A 1 674 ? -7.387 -27.766 -11.719 1 94.81 674 PHE A CA 1
ATOM 5327 C C . PHE A 1 674 ? -8.07 -26.516 -12.234 1 94.81 674 PHE A C 1
ATOM 5329 O O . PHE A 1 674 ? -7.406 -25.531 -12.602 1 94.81 674 PHE A O 1
ATOM 5336 N N . SER A 1 675 ? -9.305 -26.516 -12.445 1 93.38 675 SER A N 1
ATOM 5337 C CA . SER A 1 675 ? -10.117 -25.344 -12.781 1 93.38 675 SER A CA 1
ATOM 5338 C C . SER A 1 675 ? -10.773 -24.75 -11.539 1 93.38 675 SER A C 1
ATOM 5340 O O . SER A 1 675 ? -11.75 -25.297 -11.023 1 93.38 675 SER A O 1
ATOM 5342 N N . PRO A 1 676 ? -10.328 -23.625 -11.109 1 90.5 676 PRO A N 1
ATOM 5343 C CA . PRO A 1 676 ? -10.805 -23.078 -9.836 1 90.5 676 PRO A CA 1
ATOM 5344 C C . PRO A 1 676 ? -12.32 -22.906 -9.797 1 90.5 676 PRO A C 1
ATOM 5346 O O . PRO A 1 676 ? -12.93 -23 -8.727 1 90.5 676 PRO A O 1
ATOM 5349 N N . THR A 1 677 ? -12.977 -22.641 -10.953 1 87.31 677 THR A N 1
ATOM 5350 C CA . THR A 1 677 ? -14.414 -22.375 -10.969 1 87.31 677 THR A CA 1
ATOM 5351 C C . THR A 1 677 ? -15.172 -23.531 -11.617 1 87.31 677 THR A C 1
ATOM 5353 O O . THR A 1 677 ? -16.375 -23.438 -11.859 1 87.31 677 THR A O 1
ATOM 5356 N N . GLY A 1 678 ? -14.484 -24.531 -12.016 1 88.44 678 GLY A N 1
ATOM 5357 C CA . GLY A 1 678 ? -15.125 -25.672 -12.641 1 88.44 678 GLY A CA 1
ATOM 5358 C C . GLY A 1 678 ? -15.5 -25.438 -14.094 1 88.44 678 GLY A C 1
ATOM 5359 O O . GLY A 1 678 ? -16.328 -26.141 -14.656 1 88.44 678 GLY A O 1
ATOM 5360 N N . ARG A 1 679 ? -14.844 -24.438 -14.773 1 86.62 679 ARG A N 1
ATOM 5361 C CA . ARG A 1 679 ? -15.125 -24.109 -16.172 1 86.62 679 ARG A CA 1
ATOM 5362 C C . ARG A 1 679 ? -14.078 -24.719 -17.094 1 86.62 679 ARG A C 1
ATOM 5364 O O . ARG A 1 679 ? -12.898 -24.797 -16.734 1 86.62 679 ARG A O 1
ATOM 5371 N N . PRO A 1 680 ? -14.555 -24.969 -18.234 1 88.06 680 PRO A N 1
ATOM 5372 C CA . PRO A 1 680 ? -13.586 -25.469 -19.203 1 88.06 680 PRO A CA 1
ATOM 5373 C C . PRO A 1 680 ? -12.633 -24.375 -19.703 1 88.06 680 PRO A C 1
ATOM 5375 O O . PRO A 1 680 ? -13 -23.203 -19.719 1 88.06 680 PRO A O 1
ATOM 5378 N N . ASN A 1 681 ? -11.461 -24.719 -20.016 1 88.75 681 ASN A N 1
ATOM 5379 C CA . ASN A 1 681 ? -10.438 -23.859 -20.609 1 88.75 681 ASN A CA 1
ATOM 5380 C C . ASN A 1 681 ? -9.992 -22.766 -19.641 1 88.75 681 ASN A C 1
ATOM 5382 O O . ASN A 1 681 ? -9.555 -21.703 -20.047 1 88.75 681 ASN A O 1
ATOM 5386 N N . HIS A 1 682 ? -10.242 -23.031 -18.422 1 90.56 682 HIS A N 1
ATOM 5387 C CA . HIS A 1 682 ? -9.797 -22.109 -17.375 1 90.56 682 HIS A CA 1
ATOM 5388 C C . HIS A 1 682 ? -9.008 -22.844 -16.297 1 90.56 682 HIS A C 1
ATOM 5390 O O . HIS A 1 682 ? -9.219 -22.609 -15.102 1 90.56 682 HIS A O 1
ATOM 5396 N N . PHE A 1 683 ? -8.148 -23.75 -16.766 1 94.19 683 PHE A N 1
ATOM 5397 C CA . PHE A 1 683 ? -7.316 -24.484 -15.828 1 94.19 683 PHE A CA 1
ATOM 5398 C C . PHE A 1 683 ? -6.082 -23.672 -15.445 1 94.19 683 PHE A C 1
ATOM 5400 O O . PHE A 1 683 ? -5.594 -22.875 -16.234 1 94.19 683 PHE A O 1
ATOM 5407 N N . VAL A 1 684 ? -5.703 -23.844 -14.234 1 94.56 684 VAL A N 1
ATOM 5408 C CA . VAL A 1 684 ? -4.492 -23.203 -13.719 1 94.56 684 VAL A CA 1
ATOM 5409 C C . VAL A 1 684 ? -3.643 -24.25 -12.984 1 94.56 684 VAL A C 1
ATOM 5411 O O . VAL A 1 684 ? -4.172 -25.219 -12.445 1 94.56 684 VAL A O 1
ATOM 5414 N N . ALA A 1 685 ? -2.342 -24 -13.062 1 96.19 685 ALA A N 1
ATOM 5415 C CA . ALA A 1 685 ? -1.454 -24.844 -12.266 1 96.19 685 ALA A CA 1
ATOM 5416 C C . ALA A 1 685 ? -1.677 -24.609 -10.773 1 96.19 685 ALA A C 1
ATOM 5418 O O . ALA A 1 685 ? -1.97 -23.484 -10.352 1 96.19 685 ALA A O 1
ATOM 5419 N N . LYS A 1 686 ? -1.517 -25.594 -9.984 1 95.62 686 LYS A N 1
ATOM 5420 C CA . LYS A 1 686 ? -1.722 -25.516 -8.539 1 95.62 686 LYS A CA 1
ATOM 5421 C C . LYS A 1 686 ? -0.82 -24.453 -7.914 1 95.62 686 LYS A C 1
ATOM 5423 O O . LYS A 1 686 ? -1.258 -23.703 -7.051 1 95.62 686 LYS A O 1
ATOM 5428 N N . ASP A 1 687 ? 0.417 -24.469 -8.312 1 94.69 687 ASP A N 1
ATOM 5429 C CA . ASP A 1 687 ? 1.375 -23.531 -7.75 1 94.69 687 ASP A CA 1
ATOM 5430 C C . ASP A 1 687 ? 1.05 -22.094 -8.18 1 94.69 687 ASP A C 1
ATOM 5432 O O . ASP A 1 687 ? 1.305 -21.141 -7.438 1 94.69 687 ASP A O 1
ATOM 5436 N N . GLN A 1 688 ? 0.506 -21.891 -9.32 1 93.75 688 GLN A N 1
ATOM 5437 C CA . GLN A 1 688 ? 0.08 -20.562 -9.75 1 93.75 688 GLN A CA 1
ATOM 5438 C C . GLN A 1 688 ? -1.104 -20.062 -8.922 1 93.75 688 GLN A C 1
ATOM 5440 O O . GLN A 1 688 ? -1.182 -18.875 -8.586 1 93.75 688 GLN A O 1
ATOM 5445 N N . TRP A 1 689 ? -2.039 -20.938 -8.742 1 95.12 689 TRP A N 1
ATOM 5446 C CA . TRP A 1 689 ? -3.188 -20.562 -7.922 1 95.12 689 TRP A CA 1
ATOM 5447 C C . TRP A 1 689 ? -2.74 -20.109 -6.539 1 95.12 689 TRP A C 1
ATOM 5449 O O . TRP A 1 689 ? -3.271 -19.141 -5.996 1 95.12 689 TRP A O 1
ATOM 5459 N N . LEU A 1 690 ? -1.781 -20.875 -5.969 1 96.06 690 LEU A N 1
ATOM 5460 C CA . LEU A 1 690 ? -1.256 -20.5 -4.66 1 96.06 690 LEU A CA 1
ATOM 5461 C C . LEU A 1 690 ? -0.555 -19.141 -4.723 1 96.06 690 LEU A C 1
ATOM 5463 O O . LEU A 1 690 ? -0.657 -18.344 -3.791 1 96.06 690 LEU A O 1
ATOM 5467 N N . GLU A 1 691 ? 0.134 -18.891 -5.801 1 93.38 691 GLU A N 1
ATOM 5468 C CA . GLU A 1 691 ? 0.78 -17.594 -5.992 1 93.38 691 GLU A CA 1
ATOM 5469 C C . GLU A 1 691 ? -0.242 -16.453 -5.977 1 93.38 691 GLU A C 1
ATOM 5471 O O . GLU A 1 691 ? 0.023 -15.383 -5.438 1 93.38 691 GLU A O 1
ATOM 5476 N N . VAL A 1 692 ? -1.346 -16.703 -6.574 1 92.25 692 VAL A N 1
ATOM 5477 C CA . VAL A 1 692 ? -2.416 -15.711 -6.59 1 92.25 692 VAL A CA 1
ATOM 5478 C C . VAL A 1 692 ? -2.936 -15.484 -5.172 1 92.25 692 VAL A C 1
ATOM 5480 O O . VAL A 1 692 ? -3.225 -14.352 -4.785 1 92.25 692 VAL A O 1
ATOM 5483 N N . GLN A 1 693 ? -3.072 -16.562 -4.434 1 94.75 693 GLN A N 1
ATOM 5484 C CA . GLN A 1 693 ? -3.488 -16.422 -3.045 1 94.75 693 GLN A CA 1
ATOM 5485 C C . GLN A 1 693 ? -2.443 -15.648 -2.24 1 94.75 693 GLN A C 1
ATOM 5487 O O . GLN A 1 693 ? -2.789 -14.859 -1.357 1 94.75 693 GLN A O 1
ATOM 5492 N N . ASN A 1 694 ? -1.18 -15.898 -2.547 1 93.75 694 ASN A N 1
ATOM 5493 C CA . ASN A 1 694 ? -0.105 -15.141 -1.911 1 93.75 694 ASN A CA 1
ATOM 5494 C C . ASN A 1 694 ? -0.23 -13.648 -2.188 1 93.75 694 ASN A C 1
ATOM 5496 O O . ASN A 1 694 ? 0.041 -12.828 -1.311 1 93.75 694 ASN A O 1
ATOM 5500 N N . TYR A 1 695 ? -0.606 -13.336 -3.359 1 90.12 695 TYR A N 1
ATOM 5501 C CA . TYR A 1 695 ? -0.812 -11.938 -3.709 1 90.12 695 TYR A CA 1
ATOM 5502 C C . TYR A 1 695 ? -1.94 -11.328 -2.885 1 90.12 695 TYR A C 1
ATOM 5504 O O . TYR A 1 695 ? -1.859 -10.172 -2.467 1 90.12 695 TYR A O 1
ATOM 5512 N N . TRP A 1 696 ? -2.939 -12.07 -2.674 1 91.81 696 TRP A N 1
ATOM 5513 C CA . TRP A 1 696 ? -4.047 -11.625 -1.838 1 91.81 696 TRP A CA 1
ATOM 5514 C C . TRP A 1 696 ? -3.586 -11.383 -0.406 1 91.81 696 TRP A C 1
ATOM 5516 O O . TRP A 1 696 ? -3.969 -10.391 0.215 1 91.81 696 TRP A O 1
ATOM 5526 N N . LEU A 1 697 ? -2.775 -12.289 0.064 1 91.94 697 LEU A N 1
ATOM 5527 C CA . LEU A 1 697 ? -2.254 -12.133 1.418 1 91.94 697 LEU A CA 1
ATOM 5528 C C . LEU A 1 697 ? -1.438 -10.852 1.54 1 91.94 697 LEU A C 1
ATOM 5530 O O . LEU A 1 697 ? -1.596 -10.102 2.506 1 91.94 697 LEU A O 1
ATOM 5534 N N . LYS A 1 698 ? -0.597 -10.664 0.583 1 87.81 698 LYS A N 1
ATOM 5535 C CA . LYS A 1 698 ? 0.242 -9.469 0.587 1 87.81 698 LYS A CA 1
ATOM 5536 C C . LYS A 1 698 ? -0.604 -8.203 0.475 1 87.81 698 LYS A C 1
ATOM 5538 O O . LYS A 1 698 ? -0.319 -7.199 1.134 1 87.81 698 LYS A O 1
ATOM 5543 N N . PHE A 1 699 ? -1.622 -8.203 -0.293 1 84.25 699 PHE A N 1
ATOM 5544 C CA . PHE A 1 699 ? -2.531 -7.07 -0.46 1 84.25 699 PHE A CA 1
ATOM 5545 C C . PHE A 1 699 ? -3.201 -6.719 0.862 1 84.25 699 PHE A C 1
ATOM 5547 O O . PHE A 1 699 ? -3.197 -5.555 1.274 1 84.25 699 PHE A O 1
ATOM 5554 N N . LEU A 1 700 ? -3.732 -7.73 1.469 1 85.19 700 LEU A N 1
ATOM 5555 C CA . LEU A 1 700 ? -4.469 -7.512 2.707 1 85.19 700 LEU A CA 1
ATOM 5556 C C . LEU A 1 700 ? -3.537 -7.043 3.82 1 85.19 700 LEU A C 1
ATOM 5558 O O . LEU A 1 700 ? -3.904 -6.184 4.625 1 85.19 700 LEU A O 1
ATOM 5562 N N . PHE A 1 701 ? -2.355 -7.57 3.781 1 83.25 701 PHE A N 1
ATOM 5563 C CA . PHE A 1 701 ? -1.378 -7.184 4.793 1 83.25 701 PHE A CA 1
ATOM 5564 C C . PHE A 1 701 ? -0.941 -5.734 4.598 1 83.25 701 PHE A C 1
ATOM 5566 O O . PHE A 1 701 ? -0.886 -4.965 5.555 1 83.25 701 PHE A O 1
ATOM 5573 N N . ASN A 1 702 ? -0.627 -5.406 3.334 1 76.44 702 ASN A N 1
ATOM 5574 C CA . ASN A 1 702 ? -0.113 -4.074 3.043 1 76.44 702 ASN A CA 1
ATOM 5575 C C . ASN A 1 702 ? -1.181 -3.002 3.254 1 76.44 702 ASN A C 1
ATOM 5577 O O . ASN A 1 702 ? -0.865 -1.869 3.619 1 76.44 702 ASN A O 1
ATOM 5581 N N . ARG A 1 703 ? -2.324 -3.369 3.053 1 71.06 703 ARG A N 1
ATOM 5582 C CA . ARG A 1 703 ? -3.4 -2.391 3.16 1 71.06 703 ARG A CA 1
ATOM 5583 C C . ARG A 1 703 ? -3.832 -2.207 4.609 1 71.06 703 ARG A C 1
ATOM 5585 O O . ARG A 1 703 ? -4.441 -1.194 4.961 1 71.06 703 ARG A O 1
ATOM 5592 N N . SER A 1 704 ? -3.641 -3.215 5.391 1 63.22 704 SER A N 1
ATOM 5593 C CA . SER A 1 704 ? -4.055 -3.131 6.789 1 63.22 704 SER A CA 1
ATOM 5594 C C . SER A 1 704 ? -3.219 -2.107 7.551 1 63.22 704 SER A C 1
ATOM 5596 O O . SER A 1 704 ? -3.623 -1.637 8.617 1 63.22 704 SER A O 1
ATOM 5598 N N . GLY A 1 705 ? -2.201 -1.401 6.82 1 57.94 705 GLY A N 1
ATOM 5599 C CA . GLY A 1 705 ? -1.478 -0.269 7.375 1 57.94 705 GLY A CA 1
ATOM 5600 C C . GLY A 1 705 ? -0.318 -0.678 8.266 1 57.94 705 GLY A C 1
ATOM 5601 O O . GLY A 1 705 ? -0.037 -1.868 8.414 1 57.94 705 GLY A O 1
ATOM 5602 N N . ASN A 1 706 ? 0.255 0.408 8.852 1 52.75 706 ASN A N 1
ATOM 5603 C CA . ASN A 1 706 ? 1.377 0.313 9.781 1 52.75 706 ASN A CA 1
ATOM 5604 C C . ASN A 1 706 ? 0.947 -0.271 11.117 1 52.75 706 ASN A C 1
ATOM 5606 O O . ASN A 1 706 ? -0.148 0.019 11.609 1 52.75 706 ASN A O 1
ATOM 5610 N N . GLY A 1 707 ? 1.299 -1.634 11.406 1 54.59 707 GLY A N 1
ATOM 5611 C CA . GLY A 1 707 ? 0.979 -2.318 12.648 1 54.59 707 GLY A CA 1
ATOM 5612 C C . GLY A 1 707 ? 0.518 -3.748 12.445 1 54.59 707 GLY A C 1
ATOM 5613 O O . GLY A 1 707 ? 0.266 -4.473 13.406 1 54.59 707 GLY A O 1
ATOM 5614 N N . THR A 1 708 ? 0.231 -3.82 11.141 1 61.19 708 THR A N 1
ATOM 5615 C CA . THR A 1 708 ? -0.132 -5.219 10.938 1 61.19 708 THR A CA 1
ATOM 5616 C C . THR A 1 708 ? 1.046 -6.133 11.25 1 61.19 708 THR A C 1
ATOM 5618 O O . THR A 1 708 ? 2.191 -5.816 10.93 1 61.19 708 THR A O 1
ATOM 5621 N N . ASN A 1 709 ? 0.712 -6.984 12.125 1 72.06 709 ASN A N 1
ATOM 5622 C CA . ASN A 1 709 ? 1.694 -7.973 12.562 1 72.06 709 ASN A CA 1
ATOM 5623 C C . ASN A 1 709 ? 1.531 -9.297 11.82 1 72.06 709 ASN A C 1
ATOM 5625 O O . ASN A 1 709 ? 0.447 -9.602 11.32 1 72.06 709 ASN A O 1
ATOM 5629 N N . ILE A 1 710 ? 2.559 -9.883 11.617 1 81.31 710 ILE A N 1
ATOM 5630 C CA . ILE A 1 710 ? 2.627 -11.172 10.938 1 81.31 710 ILE A CA 1
ATOM 5631 C C . ILE A 1 710 ? 1.685 -12.164 11.617 1 81.31 710 ILE A C 1
ATOM 5633 O O . ILE A 1 710 ? 1.138 -13.055 10.961 1 81.31 710 ILE A O 1
ATOM 5637 N N . ASP A 1 711 ? 1.429 -11.914 12.898 1 81.94 711 ASP A N 1
ATOM 5638 C CA . ASP A 1 711 ? 0.531 -12.805 13.625 1 81.94 711 ASP A CA 1
ATOM 5639 C C . ASP A 1 711 ? -0.891 -12.719 13.07 1 81.94 711 ASP A C 1
ATOM 5641 O O . ASP A 1 711 ? -1.58 -13.734 12.961 1 81.94 711 ASP A O 1
ATOM 5645 N N . ARG A 1 712 ? -1.243 -11.578 12.641 1 83.12 712 ARG A N 1
ATOM 5646 C CA . ARG A 1 712 ? -2.564 -11.391 12.047 1 83.12 712 ARG A CA 1
ATOM 5647 C C . ARG A 1 712 ? -2.65 -12.07 10.688 1 83.12 712 ARG A C 1
ATOM 5649 O O . ARG A 1 712 ? -3.68 -12.656 10.344 1 83.12 712 ARG A O 1
ATOM 5656 N N . LEU A 1 713 ? -1.602 -11.945 10.055 1 88.06 713 LEU A N 1
ATOM 5657 C CA . LEU A 1 713 ? -1.538 -12.602 8.75 1 88.06 713 LEU A CA 1
ATOM 5658 C C . LEU A 1 713 ? -1.667 -14.117 8.906 1 88.06 713 LEU A C 1
ATOM 5660 O O . LEU A 1 713 ? -2.404 -14.758 8.156 1 88.06 713 LEU A O 1
ATOM 5664 N N . ARG A 1 714 ? -0.997 -14.617 9.844 1 90.88 714 ARG A N 1
ATOM 5665 C CA . ARG A 1 714 ? -0.926 -16.062 10.086 1 90.88 714 ARG A CA 1
ATOM 5666 C C . ARG A 1 714 ? -2.234 -16.578 10.664 1 90.88 714 ARG A C 1
ATOM 5668 O O . ARG A 1 714 ? -2.779 -17.578 10.188 1 90.88 714 ARG A O 1
ATOM 5675 N N . ASP A 1 715 ? -2.768 -15.883 11.641 1 89.31 715 ASP A N 1
ATOM 5676 C CA . ASP A 1 715 ? -3.834 -16.438 12.461 1 89.31 715 ASP A CA 1
ATOM 5677 C C . ASP A 1 715 ? -5.207 -16 11.961 1 89.31 715 ASP A C 1
ATOM 5679 O O . ASP A 1 715 ? -6.207 -16.688 12.203 1 89.31 715 ASP A O 1
ATOM 5683 N N . LEU A 1 716 ? -5.25 -14.883 11.227 1 89.31 716 LEU A N 1
ATOM 5684 C CA . LEU A 1 716 ? -6.555 -14.352 10.852 1 89.31 716 LEU A CA 1
ATOM 5685 C C . LEU A 1 716 ? -6.75 -14.391 9.344 1 89.31 716 LEU A C 1
ATOM 5687 O O . LEU A 1 716 ? -7.766 -14.891 8.852 1 89.31 716 LEU A O 1
ATOM 5691 N N . ILE A 1 717 ? -5.793 -13.93 8.633 1 90.25 717 ILE A N 1
ATOM 5692 C CA . ILE A 1 717 ? -5.984 -13.664 7.211 1 90.25 717 ILE A CA 1
ATOM 5693 C C . ILE A 1 717 ? -5.812 -14.953 6.418 1 90.25 717 ILE A C 1
ATOM 5695 O O . ILE A 1 717 ? -6.684 -15.328 5.625 1 90.25 717 ILE A O 1
ATOM 5699 N N . SER A 1 718 ? -4.746 -15.672 6.645 1 94.38 718 SER A N 1
ATOM 5700 C CA . SER A 1 718 ? -4.387 -16.812 5.809 1 94.38 718 SER A CA 1
ATOM 5701 C C . SER A 1 718 ? -5.473 -17.875 5.84 1 94.38 718 SER A C 1
ATOM 5703 O O . SER A 1 718 ? -5.902 -18.359 4.789 1 94.38 718 SER A O 1
ATOM 5705 N N . PRO A 1 719 ? -6.031 -18.203 7.004 1 94.06 719 PRO A N 1
ATOM 5706 C CA . PRO A 1 719 ? -7.07 -19.234 7 1 94.06 719 PRO A CA 1
ATOM 5707 C C . PRO A 1 719 ? -8.391 -18.75 6.418 1 94.06 719 PRO A C 1
ATOM 5709 O O . PRO A 1 719 ? -9.234 -19.547 6 1 94.06 719 PRO A O 1
ATOM 5712 N N . ASN A 1 720 ? -8.633 -17.406 6.418 1 94.75 720 ASN A N 1
ATOM 5713 C CA . ASN A 1 720 ? -9.914 -16.844 6.008 1 94.75 720 ASN A CA 1
ATOM 5714 C C . ASN A 1 720 ? -9.836 -16.219 4.617 1 94.75 720 ASN A C 1
ATOM 5716 O O . ASN A 1 720 ? -10.656 -15.375 4.258 1 94.75 720 ASN A O 1
ATOM 5720 N N . ILE A 1 721 ? -8.898 -16.641 3.85 1 95.19 721 ILE A N 1
ATOM 5721 C CA . ILE A 1 721 ? -8.609 -15.961 2.592 1 95.19 721 ILE A CA 1
ATOM 5722 C C . ILE A 1 721 ? -9.82 -16.031 1.67 1 95.19 721 ILE A C 1
ATOM 5724 O O . ILE A 1 721 ? -10.148 -15.062 0.979 1 95.19 721 ILE A O 1
ATOM 5728 N N . PHE A 1 722 ? -10.594 -17.125 1.654 1 93.94 722 PHE A N 1
ATOM 5729 C CA . PHE A 1 722 ? -11.742 -17.281 0.773 1 93.94 722 PHE A CA 1
ATOM 5730 C C . PHE A 1 722 ? -12.867 -16.344 1.183 1 93.94 722 PHE A C 1
ATOM 5732 O O . PHE A 1 722 ? -13.508 -15.711 0.33 1 93.94 722 PHE A O 1
ATOM 5739 N N . LEU A 1 723 ? -13.109 -16.312 2.445 1 95.31 723 LEU A N 1
ATOM 5740 C CA . LEU A 1 723 ? -14.141 -15.398 2.939 1 95.31 723 LEU A CA 1
ATOM 5741 C C . LEU A 1 723 ? -13.789 -13.953 2.607 1 95.31 723 LEU A C 1
ATOM 5743 O O . LEU A 1 723 ? -14.648 -13.195 2.148 1 95.31 723 LEU A O 1
ATOM 5747 N N . LEU A 1 724 ? -12.555 -13.625 2.902 1 94.38 724 LEU A N 1
ATOM 5748 C CA . LEU A 1 724 ? -12.125 -12.25 2.672 1 94.38 724 LEU A CA 1
ATOM 5749 C C . LEU A 1 724 ? -12.234 -11.883 1.197 1 94.38 724 LEU A C 1
ATOM 5751 O O . LEU A 1 724 ? -12.602 -10.758 0.86 1 94.38 724 LEU A O 1
ATOM 5755 N N . GLN A 1 725 ? -11.93 -12.828 0.292 1 93.19 725 GLN A N 1
ATOM 5756 C CA . GLN A 1 725 ? -12.109 -12.594 -1.138 1 93.19 725 GLN A CA 1
ATOM 5757 C C . GLN A 1 725 ? -13.578 -12.352 -1.477 1 93.19 725 GLN A C 1
ATOM 5759 O O . GLN A 1 725 ? -13.906 -11.43 -2.225 1 93.19 725 GLN A O 1
ATOM 5764 N N . ARG A 1 726 ? -14.453 -13.094 -0.908 1 93.12 726 ARG A N 1
ATOM 5765 C CA . ARG A 1 726 ? -15.883 -12.93 -1.135 1 93.12 726 ARG A CA 1
ATOM 5766 C C . ARG A 1 726 ? -16.359 -11.57 -0.636 1 93.12 726 ARG A C 1
ATOM 5768 O O . ARG A 1 726 ? -17.172 -10.906 -1.299 1 93.12 726 ARG A O 1
ATOM 5775 N N . MET A 1 727 ? -15.93 -11.281 0.546 1 94.69 727 MET A N 1
ATOM 5776 C CA . MET A 1 727 ? -16.344 -10.008 1.14 1 94.69 727 MET A CA 1
ATOM 5777 C C . MET A 1 727 ? -15.828 -8.836 0.309 1 94.69 727 MET A C 1
ATOM 5779 O O . MET A 1 727 ? -16.516 -7.816 0.187 1 94.69 727 MET A O 1
ATOM 5783 N N . PHE A 1 728 ? -14.648 -8.984 -0.274 1 92.12 728 PHE A N 1
ATOM 5784 C CA . PHE A 1 728 ? -14.086 -7.977 -1.16 1 92.12 728 PHE A CA 1
ATOM 5785 C C . PHE A 1 728 ? -15.016 -7.695 -2.33 1 92.12 728 PHE A C 1
ATOM 5787 O O . PHE A 1 728 ? -15.297 -6.535 -2.645 1 92.12 728 PHE A O 1
ATOM 5794 N N . HIS A 1 729 ? -15.609 -8.656 -2.945 1 91.06 729 HIS A N 1
ATOM 5795 C CA . HIS A 1 729 ? -16.484 -8.523 -4.105 1 91.06 729 HIS A CA 1
ATOM 5796 C C . HIS A 1 729 ? -17.891 -8.094 -3.693 1 91.06 729 HIS A C 1
ATOM 5798 O O . HIS A 1 729 ? -18.578 -7.43 -4.461 1 91.06 729 HIS A O 1
ATOM 5804 N N . SER A 1 730 ? -18.266 -8.43 -2.459 1 92.44 730 SER A N 1
ATOM 5805 C CA . SER A 1 730 ? -19.625 -8.18 -1.987 1 92.44 730 SER A CA 1
ATOM 5806 C C . SER A 1 730 ? -19.922 -6.688 -1.923 1 92.44 730 SER A C 1
ATOM 5808 O O . SER A 1 730 ? -21.078 -6.273 -2.045 1 92.44 730 SER A O 1
ATOM 5810 N N . LEU A 1 731 ? -18.906 -5.918 -1.734 1 90.56 731 LEU A N 1
ATOM 5811 C CA . LEU A 1 731 ? -19.109 -4.477 -1.646 1 90.56 731 LEU A CA 1
ATOM 5812 C C . LEU A 1 731 ? -19.625 -3.918 -2.971 1 90.56 731 LEU A C 1
ATOM 5814 O O . LEU A 1 731 ? -20.531 -3.086 -2.99 1 90.56 731 LEU A O 1
ATOM 5818 N N . LYS A 1 732 ? -19.094 -4.375 -4.051 1 89.56 732 LYS A N 1
ATOM 5819 C CA . LYS A 1 732 ? -19.547 -3.941 -5.371 1 89.56 732 LYS A CA 1
ATOM 5820 C C . LYS A 1 732 ? -20.938 -4.473 -5.684 1 89.56 732 LYS A C 1
ATOM 5822 O O . LYS A 1 732 ? -21.734 -3.799 -6.34 1 89.56 732 LYS A O 1
ATOM 5827 N N . GLU A 1 733 ? -21.172 -5.59 -5.238 1 88.44 733 GLU A N 1
ATOM 5828 C CA . GLU A 1 733 ? -22.5 -6.176 -5.434 1 88.44 733 GLU A CA 1
ATOM 5829 C C . GLU A 1 733 ? -23.578 -5.367 -4.711 1 88.44 733 GLU A C 1
ATOM 5831 O O . GLU A 1 733 ? -24.672 -5.191 -5.23 1 88.44 733 GLU A O 1
ATOM 5836 N N . ASP A 1 734 ? -23.188 -4.906 -3.604 1 89.69 734 ASP A N 1
ATOM 5837 C CA . ASP A 1 734 ? -24.109 -4.102 -2.807 1 89.69 734 ASP A CA 1
ATOM 5838 C C . ASP A 1 734 ? -24.391 -2.764 -3.482 1 89.69 734 ASP A C 1
ATOM 5840 O O . ASP A 1 734 ? -25.391 -2.107 -3.174 1 89.69 734 ASP A O 1
ATOM 5844 N N . CYS A 1 735 ? -23.469 -2.369 -4.336 1 88.88 735 CYS A N 1
ATOM 5845 C CA . CYS A 1 735 ? -23.672 -1.141 -5.098 1 88.88 735 CYS A CA 1
ATOM 5846 C C . CYS A 1 735 ? -24.453 -1.413 -6.379 1 88.88 735 CYS A C 1
ATOM 5848 O O . CYS A 1 735 ? -24.547 -0.548 -7.25 1 88.88 735 CYS A O 1
ATOM 5850 N N . GLY A 1 736 ? -24.922 -2.582 -6.559 1 84.81 736 GLY A N 1
ATOM 5851 C CA . GLY A 1 736 ? -25.766 -2.918 -7.699 1 84.81 736 GLY A CA 1
ATOM 5852 C C . GLY A 1 736 ? -24.984 -3.523 -8.852 1 84.81 736 GLY A C 1
ATOM 5853 O O . GLY A 1 736 ? -25.531 -3.764 -9.922 1 84.81 736 GLY A O 1
ATOM 5854 N N . ALA A 1 737 ? -23.688 -3.742 -8.688 1 86.75 737 ALA A N 1
ATOM 5855 C CA . ALA A 1 737 ? -22.891 -4.359 -9.75 1 86.75 737 ALA A CA 1
ATOM 5856 C C . ALA A 1 737 ? -22.938 -5.883 -9.648 1 86.75 737 ALA A C 1
ATOM 5858 O O . ALA A 1 737 ? -23.109 -6.434 -8.562 1 86.75 737 ALA A O 1
ATOM 5859 N N . LYS A 1 738 ? -22.828 -6.484 -10.828 1 84.31 738 LYS A N 1
ATOM 5860 C CA . LYS A 1 738 ? -22.766 -7.941 -10.875 1 84.31 738 LYS A CA 1
ATOM 5861 C C . LYS A 1 738 ? -21.391 -8.422 -11.32 1 84.31 738 LYS A C 1
ATOM 5863 O O . LYS A 1 738 ? -20.812 -7.883 -12.266 1 84.31 738 LYS A O 1
ATOM 5868 N N . LEU A 1 739 ? -20.891 -9.391 -10.578 1 83.88 739 LEU A N 1
ATOM 5869 C CA . LEU A 1 739 ? -19.609 -9.984 -10.945 1 83.88 739 LEU A CA 1
ATOM 5870 C C . LEU A 1 739 ? -19.766 -10.93 -12.133 1 83.88 739 LEU A C 1
ATOM 5872 O O . LEU A 1 739 ? -20.562 -11.875 -12.086 1 83.88 739 LEU A O 1
ATOM 5876 N N . VAL A 1 740 ? -19.047 -10.477 -13.195 1 82.38 740 VAL A N 1
ATOM 5877 C CA . VAL A 1 740 ? -19.109 -11.289 -14.406 1 82.38 740 VAL A CA 1
ATOM 5878 C C . VAL A 1 740 ? -17.719 -11.82 -14.758 1 82.38 740 VAL A C 1
ATOM 5880 O O . VAL A 1 740 ? -16.719 -11.141 -14.531 1 82.38 740 VAL A O 1
ATOM 5883 N N . ARG A 1 741 ? -17.703 -13.07 -15.203 1 76.06 741 ARG A N 1
ATOM 5884 C CA . ARG A 1 741 ? -16.469 -13.695 -15.656 1 76.06 741 ARG A CA 1
ATOM 5885 C C . ARG A 1 741 ? -16.453 -13.812 -17.188 1 76.06 741 ARG A C 1
ATOM 5887 O O . ARG A 1 741 ? -17.359 -14.383 -17.781 1 76.06 741 ARG A O 1
ATOM 5894 N N . GLN A 1 742 ? -15.555 -12.914 -17.797 1 69.62 742 GLN A N 1
ATOM 5895 C CA . GLN A 1 742 ? -15.445 -12.992 -19.25 1 69.62 742 GLN A CA 1
ATOM 5896 C C . GLN A 1 742 ? -14.039 -13.383 -19.672 1 69.62 742 GLN A C 1
ATOM 5898 O O . GLN A 1 742 ? -13.07 -13.109 -18.953 1 69.62 742 GLN A O 1
ATOM 5903 N N . SER A 1 743 ? -14.039 -14.266 -20.672 1 64.75 743 SER A N 1
ATOM 5904 C CA . SER A 1 743 ? -12.758 -14.633 -21.266 1 64.75 743 SER A CA 1
ATOM 5905 C C . SER A 1 743 ? -12.227 -13.523 -22.172 1 64.75 743 SER A C 1
ATOM 5907 O O . SER A 1 743 ? -12.906 -13.094 -23.109 1 64.75 743 SER A O 1
ATOM 5909 N N . HIS A 1 744 ? -11.43 -12.633 -21.547 1 59.44 744 HIS A N 1
ATOM 5910 C CA . HIS A 1 744 ? -10.812 -11.594 -22.359 1 59.44 744 HIS A CA 1
ATOM 5911 C C . HIS A 1 744 ? -9.578 -12.117 -23.078 1 59.44 744 HIS A C 1
ATOM 5913 O O . HIS A 1 744 ? -8.727 -12.766 -22.469 1 59.44 744 HIS A O 1
ATOM 5919 N N . LYS A 1 745 ? -9.68 -12.156 -24.453 1 63.94 745 LYS A N 1
ATOM 5920 C CA . LYS A 1 745 ? -8.492 -12.539 -25.203 1 63.94 745 LYS A CA 1
ATOM 5921 C C . LYS A 1 745 ? -7.727 -11.305 -25.688 1 63.94 745 LYS A C 1
ATOM 5923 O O . LYS A 1 745 ? -8.289 -10.438 -26.359 1 63.94 745 LYS A O 1
ATOM 5928 N N . ASN A 1 746 ? -6.535 -11.234 -25.266 1 69.62 746 ASN A N 1
ATOM 5929 C CA . ASN A 1 746 ? -5.656 -10.164 -25.719 1 69.62 746 ASN A CA 1
ATOM 5930 C C . ASN A 1 746 ? -5.215 -10.375 -27.172 1 69.62 746 ASN A C 1
ATOM 5932 O O . ASN A 1 746 ? -4.828 -11.484 -27.547 1 69.62 746 ASN A O 1
ATOM 5936 N N . CYS A 1 747 ? -5.531 -9.43 -28 1 80 747 CYS A N 1
ATOM 5937 C CA . CYS A 1 747 ? -5.117 -9.523 -29.406 1 80 747 CYS A CA 1
ATOM 5938 C C . CYS A 1 747 ? -4.082 -8.453 -29.734 1 80 747 CYS A C 1
ATOM 5940 O O . CYS A 1 747 ? -3.98 -7.441 -29.031 1 80 747 CYS A O 1
ATOM 5942 N N . LEU A 1 748 ? -3.354 -8.789 -30.828 1 88.06 748 LEU A N 1
ATOM 5943 C CA . LEU A 1 748 ? -2.398 -7.805 -31.328 1 88.06 748 LEU A CA 1
ATOM 5944 C C . LEU A 1 748 ? -3.115 -6.66 -32.031 1 88.06 748 LEU A C 1
ATOM 5946 O O . LEU A 1 748 ? -3.938 -6.898 -32.938 1 88.06 748 LEU A O 1
ATOM 5950 N N . PRO A 1 749 ? -2.791 -5.473 -31.672 1 83.38 749 PRO A N 1
ATOM 5951 C CA . PRO A 1 749 ? -3.393 -4.336 -32.375 1 83.38 749 PRO A CA 1
ATOM 5952 C C . PRO A 1 749 ? -2.842 -4.152 -33.781 1 83.38 749 PRO A C 1
ATOM 5954 O O . PRO A 1 749 ? -1.722 -4.582 -34.062 1 83.38 749 PRO A O 1
ATOM 5957 N N . ALA A 1 750 ? -3.609 -3.395 -34.594 1 84.44 750 ALA A N 1
ATOM 5958 C CA . ALA A 1 750 ? -3.256 -3.174 -35.969 1 84.44 750 ALA A CA 1
ATOM 5959 C C . ALA A 1 750 ? -1.926 -2.438 -36.094 1 84.44 750 ALA A C 1
ATOM 5961 O O . ALA A 1 750 ? -1.098 -2.775 -36.938 1 84.44 750 ALA A O 1
ATOM 5962 N N . ASN A 1 751 ? -1.747 -1.524 -35.312 1 85.38 751 ASN A N 1
ATOM 5963 C CA . ASN A 1 751 ? -0.513 -0.748 -35.344 1 85.38 751 ASN A CA 1
ATOM 5964 C C . ASN A 1 751 ? 0.704 -1.61 -35.031 1 85.38 751 ASN A C 1
ATOM 5966 O O . ASN A 1 751 ? 1.767 -1.442 -35.625 1 85.38 751 ASN A O 1
ATOM 5970 N N . SER A 1 752 ? 0.554 -2.459 -34.062 1 88.81 752 SER A N 1
ATOM 5971 C CA . SER A 1 752 ? 1.643 -3.357 -33.719 1 88.81 752 SER A CA 1
ATOM 5972 C C . SER A 1 752 ? 1.987 -4.305 -34.844 1 88.81 752 SER A C 1
ATOM 5974 O O . SER A 1 752 ? 3.162 -4.574 -35.094 1 88.81 752 SER A O 1
ATOM 5976 N N . ILE A 1 753 ? 0.982 -4.754 -35.469 1 91.25 753 ILE A N 1
ATOM 5977 C CA . ILE A 1 753 ? 1.176 -5.68 -36.562 1 91.25 753 ILE A CA 1
ATOM 5978 C C . ILE A 1 753 ? 1.909 -4.977 -37.719 1 91.25 753 ILE A C 1
ATOM 5980 O O . ILE A 1 753 ? 2.84 -5.535 -38.312 1 91.25 753 ILE A O 1
ATOM 5984 N N . MET A 1 754 ? 1.515 -3.746 -38 1 91.62 754 MET A N 1
ATOM 5985 C CA . MET A 1 754 ? 2.125 -2.979 -39.062 1 91.62 754 MET A CA 1
ATOM 5986 C C . MET A 1 754 ? 3.584 -2.664 -38.75 1 91.62 754 MET A C 1
ATOM 5988 O O . MET A 1 754 ? 4.461 -2.855 -39.594 1 91.62 754 MET A O 1
ATOM 5992 N N . THR A 1 755 ? 3.789 -2.26 -37.594 1 92.31 755 THR A N 1
ATOM 5993 C CA . THR A 1 755 ? 5.148 -1.912 -37.219 1 92.31 755 THR A CA 1
ATOM 5994 C C . THR A 1 755 ? 6.043 -3.148 -37.188 1 92.31 755 THR A C 1
ATOM 5996 O O . THR A 1 755 ? 7.211 -3.078 -37.594 1 92.31 755 THR A O 1
ATOM 5999 N N . PHE A 1 756 ? 5.488 -4.207 -36.75 1 94.31 756 PHE A N 1
ATOM 6000 C CA . PHE A 1 756 ? 6.25 -5.453 -36.75 1 94.31 756 PHE A CA 1
ATOM 6001 C C . PHE A 1 756 ? 6.598 -5.887 -38.156 1 94.31 756 PHE A C 1
ATOM 6003 O O . PHE A 1 756 ? 7.723 -6.309 -38.438 1 94.31 756 PHE A O 1
ATOM 6010 N N . THR A 1 757 ? 5.676 -5.797 -39 1 94.06 757 THR A N 1
ATOM 6011 C CA . THR A 1 757 ? 5.883 -6.191 -40.375 1 94.06 757 THR A CA 1
ATOM 6012 C C . THR A 1 757 ? 6.953 -5.324 -41.031 1 94.06 757 THR A C 1
ATOM 6014 O O . THR A 1 757 ? 7.809 -5.832 -41.781 1 94.06 757 THR A O 1
ATOM 6017 N N . GLN A 1 758 ? 6.852 -4.09 -40.75 1 92.19 758 GLN A N 1
ATOM 6018 C CA . GLN A 1 758 ? 7.855 -3.172 -41.281 1 92.19 758 GLN A CA 1
ATOM 6019 C C . GLN A 1 758 ? 9.25 -3.512 -40.75 1 92.19 758 GLN A C 1
ATOM 6021 O O . GLN A 1 758 ? 10.211 -3.539 -41.531 1 92.19 758 GLN A O 1
ATOM 6026 N N . MET A 1 759 ? 9.32 -3.732 -39.562 1 91.5 759 MET A N 1
ATOM 6027 C CA . MET A 1 759 ? 10.594 -4.102 -38.938 1 91.5 759 MET A CA 1
ATOM 6028 C C . MET A 1 759 ? 11.133 -5.395 -39.562 1 91.5 759 MET A C 1
ATOM 6030 O O . MET A 1 759 ? 12.312 -5.473 -39.906 1 91.5 759 MET A O 1
ATOM 6034 N N . ALA A 1 760 ? 10.289 -6.438 -39.656 1 93.62 760 ALA A N 1
ATOM 6035 C CA . ALA A 1 760 ? 10.688 -7.75 -40.156 1 93.62 760 ALA A CA 1
ATOM 6036 C C . ALA A 1 760 ? 11.188 -7.652 -41.625 1 93.62 760 ALA A C 1
ATOM 6038 O O . ALA A 1 760 ? 12.148 -8.32 -42 1 93.62 760 ALA A O 1
ATOM 6039 N N . ASN A 1 761 ? 10.578 -6.801 -42.406 1 91.56 761 ASN A N 1
ATOM 6040 C CA . ASN A 1 761 ? 10.984 -6.586 -43.781 1 91.56 761 ASN A CA 1
ATOM 6041 C C . ASN A 1 761 ? 12.297 -5.812 -43.844 1 91.56 761 ASN A C 1
ATOM 6043 O O . ASN A 1 761 ? 13.195 -6.18 -44.625 1 91.56 761 ASN A O 1
ATOM 6047 N N . ASN A 1 762 ? 12.344 -4.766 -43.094 1 87.88 762 ASN A N 1
ATOM 6048 C CA . ASN A 1 762 ? 13.531 -3.914 -43.125 1 87.88 762 ASN A CA 1
ATOM 6049 C C . ASN A 1 762 ? 14.773 -4.672 -42.656 1 87.88 762 ASN A C 1
ATOM 6051 O O . ASN A 1 762 ? 15.867 -4.473 -43.188 1 87.88 762 ASN A O 1
ATOM 6055 N N . ARG A 1 763 ? 14.547 -5.445 -41.688 1 87.69 763 ARG A N 1
ATOM 6056 C CA . ARG A 1 763 ? 15.672 -6.207 -41.156 1 87.69 763 ARG A CA 1
ATOM 6057 C C . ARG A 1 763 ? 15.859 -7.512 -41.938 1 87.69 763 ARG A C 1
ATOM 6059 O O . ARG A 1 763 ? 16.844 -8.219 -41.719 1 87.69 763 ARG A O 1
ATOM 6066 N N . ASP A 1 764 ? 14.938 -7.879 -42.719 1 86.75 764 ASP A N 1
ATOM 6067 C CA . ASP A 1 764 ? 14.969 -9.086 -43.531 1 86.75 764 ASP A CA 1
ATOM 6068 C C . ASP A 1 764 ? 15.25 -10.32 -42.688 1 86.75 764 ASP A C 1
ATOM 6070 O O . ASP A 1 764 ? 16.234 -11.031 -42.906 1 86.75 764 ASP A O 1
ATOM 6074 N N . ILE A 1 765 ? 14.352 -10.641 -41.844 1 88.25 765 ILE A N 1
ATOM 6075 C CA . ILE A 1 765 ? 14.57 -11.68 -40.844 1 88.25 765 ILE A CA 1
ATOM 6076 C C . ILE A 1 765 ? 14.57 -13.055 -41.531 1 88.25 765 ILE A C 1
ATOM 6078 O O . ILE A 1 765 ? 14.977 -14.047 -40.906 1 88.25 765 ILE A O 1
ATOM 6082 N N . ILE A 1 766 ? 14.164 -13.164 -42.812 1 87.75 766 ILE A N 1
ATOM 6083 C CA . ILE A 1 766 ? 14.148 -14.438 -43.5 1 87.75 766 ILE A CA 1
ATOM 6084 C C . ILE A 1 766 ? 15.258 -14.461 -44.562 1 87.75 766 ILE A C 1
ATOM 6086 O O . ILE A 1 766 ? 15.195 -15.242 -45.5 1 87.75 766 ILE A O 1
ATOM 6090 N N . SER A 1 767 ? 16.188 -13.594 -44.344 1 83.19 767 SER A N 1
ATOM 6091 C CA . SER A 1 767 ? 17.266 -13.5 -45.312 1 83.19 767 SER A CA 1
ATOM 6092 C C . SER A 1 767 ? 18.031 -14.812 -45.438 1 83.19 767 SER A C 1
ATOM 6094 O O . SER A 1 767 ? 18.422 -15.398 -44.406 1 83.19 767 SER A O 1
ATOM 6096 N N . GLN A 1 768 ? 18.266 -15.273 -46.656 1 78.44 768 GLN A N 1
ATOM 6097 C CA . GLN A 1 768 ? 19 -16.516 -46.906 1 78.44 768 GLN A CA 1
ATOM 6098 C C . GLN A 1 768 ? 20.438 -16.219 -47.312 1 78.44 768 GLN A C 1
ATOM 6100 O O . GLN A 1 768 ? 21.297 -17.109 -47.281 1 78.44 768 GLN A O 1
ATOM 6105 N N . TYR A 1 769 ? 20.641 -15.008 -47.75 1 73.56 769 TYR A N 1
ATOM 6106 C CA . TYR A 1 769 ? 21.953 -14.641 -48.312 1 73.56 769 TYR A CA 1
ATOM 6107 C C . TYR A 1 769 ? 22.625 -13.586 -47.438 1 73.56 769 TYR A C 1
ATOM 6109 O O . TYR A 1 769 ? 21.938 -12.797 -46.75 1 73.56 769 TYR A O 1
ATOM 6117 N N . SER A 1 770 ? 23.953 -13.898 -47.094 1 62.16 770 SER A N 1
ATOM 6118 C CA . SER A 1 770 ? 24.719 -12.938 -46.281 1 62.16 770 SER A CA 1
ATOM 6119 C C . SER A 1 770 ? 24.828 -11.594 -47 1 62.16 770 SER A C 1
ATOM 6121 O O . SER A 1 770 ? 25.156 -11.547 -48.188 1 62.16 770 SER A O 1
ATOM 6123 N N . ASN A 1 771 ? 24.047 -10.789 -46.844 1 55.78 771 ASN A N 1
ATOM 6124 C CA . ASN A 1 771 ? 24.406 -9.523 -47.469 1 55.78 771 ASN A CA 1
ATOM 6125 C C . ASN A 1 771 ? 25.828 -9.109 -47.125 1 55.78 771 ASN A C 1
ATOM 6127 O O . ASN A 1 771 ? 26.359 -9.484 -46.062 1 55.78 771 ASN A O 1
ATOM 6131 N N . SER A 1 772 ? 26.578 -8.75 -48.219 1 48.97 772 SER A N 1
ATOM 6132 C CA . SER A 1 772 ? 27.984 -8.344 -48.25 1 48.97 772 SER A CA 1
ATOM 6133 C C . SER A 1 772 ? 28.391 -7.695 -46.938 1 48.97 772 SER A C 1
ATOM 6135 O O . SER A 1 772 ? 29.531 -7.824 -46.5 1 48.97 772 SER A O 1
ATOM 6137 N N . GLU A 1 773 ? 27.859 -6.523 -46.531 1 42.72 773 GLU A N 1
ATOM 6138 C CA . GLU A 1 773 ? 28.562 -5.562 -45.688 1 42.72 773 GLU A CA 1
ATOM 6139 C C . GLU A 1 773 ? 28.406 -5.898 -44.219 1 42.72 773 GLU A C 1
ATOM 6141 O O . GLU A 1 773 ? 27.281 -5.918 -43.688 1 42.72 773 GLU A O 1
ATOM 6146 N N . GLY A 1 774 ? 29.516 -6.32 -43.438 1 48.56 774 GLY A N 1
ATOM 6147 C CA . GLY A 1 774 ? 30.281 -6.277 -42.188 1 48.56 774 GLY A CA 1
ATOM 6148 C C . GLY A 1 774 ? 29.5 -6.805 -41 1 48.56 774 GLY A C 1
ATOM 6149 O O . GLY A 1 774 ? 29.953 -6.688 -39.844 1 48.56 774 GLY A O 1
ATOM 6150 N N . GLN A 1 775 ? 28.188 -6.93 -41.094 1 56.19 775 GLN A N 1
ATOM 6151 C CA . GLN A 1 775 ? 27.656 -7.078 -39.719 1 56.19 775 GLN A CA 1
ATOM 6152 C C . GLN A 1 775 ? 27.625 -8.547 -39.312 1 56.19 775 GLN A C 1
ATOM 6154 O O . GLN A 1 775 ? 27.078 -9.383 -40.031 1 56.19 775 GLN A O 1
ATOM 6159 N N . ASP A 1 776 ? 28.531 -9.047 -38.5 1 63.25 776 ASP A N 1
ATOM 6160 C CA . ASP A 1 776 ? 28.766 -10.359 -37.938 1 63.25 776 ASP A CA 1
ATOM 6161 C C . ASP A 1 776 ? 27.609 -10.789 -37.031 1 63.25 776 ASP A C 1
ATOM 6163 O O . ASP A 1 776 ? 27.531 -10.383 -35.875 1 63.25 776 ASP A O 1
ATOM 6167 N N . ILE A 1 777 ? 26.484 -11.328 -37.719 1 76.31 777 ILE A N 1
ATOM 6168 C CA . ILE A 1 777 ? 25.375 -11.859 -36.938 1 76.31 777 ILE A CA 1
ATOM 6169 C C . ILE A 1 777 ? 25.781 -13.195 -36.312 1 76.31 777 ILE A C 1
ATOM 6171 O O . ILE A 1 777 ? 26.234 -14.102 -37 1 76.31 777 ILE A O 1
ATOM 6175 N N . LYS A 1 778 ? 25.656 -13.25 -35.062 1 82.38 778 LYS A N 1
ATOM 6176 C CA . LYS A 1 778 ? 26.062 -14.445 -34.312 1 82.38 778 LYS A CA 1
ATOM 6177 C C . LYS A 1 778 ? 25.031 -15.555 -34.469 1 82.38 778 LYS A C 1
ATOM 6179 O O . LYS A 1 778 ? 23.828 -15.312 -34.375 1 82.38 778 LYS A O 1
ATOM 6184 N N . LYS A 1 779 ? 25.469 -16.781 -34.781 1 87.5 779 LYS A N 1
ATOM 6185 C CA . LYS A 1 779 ? 24.625 -17.969 -34.844 1 87.5 779 LYS A CA 1
ATOM 6186 C C . LYS A 1 779 ? 24.203 -18.438 -33.469 1 87.5 779 LYS A C 1
ATOM 6188 O O . LYS A 1 779 ? 25.016 -18.453 -32.531 1 87.5 779 LYS A O 1
ATOM 6193 N N . ILE A 1 780 ? 22.906 -18.812 -33.375 1 90.31 780 ILE A N 1
ATOM 6194 C CA . ILE A 1 780 ? 22.391 -19.328 -32.125 1 90.31 780 ILE A CA 1
ATOM 6195 C C . ILE A 1 780 ? 22.344 -20.844 -32.156 1 90.31 780 ILE A C 1
ATOM 6197 O O . ILE A 1 780 ? 22.047 -21.438 -33.219 1 90.31 780 ILE A O 1
ATOM 6201 N N . ASP A 1 781 ? 22.578 -21.406 -31.047 1 90.5 781 ASP A N 1
ATOM 6202 C CA . ASP A 1 781 ? 22.594 -22.859 -30.969 1 90.5 781 ASP A CA 1
ATOM 6203 C C . ASP A 1 781 ? 21.172 -23.438 -30.969 1 90.5 781 ASP A C 1
ATOM 6205 O O . ASP A 1 781 ? 20.266 -22.859 -30.359 1 90.5 781 ASP A O 1
ATOM 6209 N N . ASN A 1 782 ? 20.984 -24.484 -31.719 1 94.56 782 ASN A N 1
ATOM 6210 C CA . ASN A 1 782 ? 19.766 -25.281 -31.594 1 94.56 782 ASN A CA 1
ATOM 6211 C C . ASN A 1 782 ? 19.75 -26.109 -30.328 1 94.56 782 ASN A C 1
ATOM 6213 O O . ASN A 1 782 ? 20.281 -27.234 -30.312 1 94.56 782 ASN A O 1
ATOM 6217 N N . THR A 1 783 ? 19.078 -25.672 -29.438 1 95.06 783 THR A N 1
ATOM 6218 C CA . THR A 1 783 ? 19.156 -26.25 -28.094 1 95.06 783 THR A CA 1
ATOM 6219 C C . THR A 1 783 ? 18.5 -27.625 -28.062 1 95.06 783 THR A C 1
ATOM 6221 O O . THR A 1 783 ? 18.844 -28.469 -27.234 1 95.06 783 THR A O 1
ATOM 6224 N N . TYR A 1 784 ? 17.547 -27.875 -28.938 1 95.19 784 TYR A N 1
ATOM 6225 C CA . TYR A 1 784 ? 16.906 -29.188 -29 1 95.19 784 TYR A CA 1
ATOM 6226 C C . TYR A 1 784 ? 17.875 -30.25 -29.484 1 95.19 784 TYR A C 1
ATOM 6228 O O . TYR A 1 784 ? 18.078 -31.281 -28.828 1 95.19 784 TYR A O 1
ATOM 6236 N N . THR A 1 785 ? 18.547 -30.047 -30.562 1 94.12 785 THR A N 1
ATOM 6237 C CA . THR A 1 785 ? 19.484 -31.016 -31.125 1 94.12 785 THR A CA 1
ATOM 6238 C C . THR A 1 785 ? 20.719 -31.141 -30.25 1 94.12 785 THR A C 1
ATOM 6240 O O . THR A 1 785 ? 21.219 -32.25 -30.016 1 94.12 785 THR A O 1
ATOM 6243 N N . LEU A 1 786 ? 21.203 -30 -29.859 1 95.44 786 LEU A N 1
ATOM 6244 C CA . LEU A 1 786 ? 22.359 -30.016 -28.969 1 95.44 786 LEU A CA 1
ATOM 6245 C C . LEU A 1 786 ? 22.031 -30.734 -27.656 1 95.44 786 LEU A C 1
ATOM 6247 O O . LEU A 1 786 ? 22.891 -31.406 -27.094 1 95.44 786 LEU A O 1
ATOM 6251 N N . GLY A 1 787 ? 20.812 -30.547 -27.234 1 95.88 787 GLY A N 1
ATOM 6252 C CA . GLY A 1 787 ? 20.375 -31.219 -26.016 1 95.88 787 GLY A CA 1
ATOM 6253 C C . GLY A 1 787 ? 20.344 -32.719 -26.141 1 95.88 787 GLY A C 1
ATOM 6254 O O . GLY A 1 787 ? 20.734 -33.438 -25.203 1 95.88 787 GLY A O 1
ATOM 6255 N N . ILE A 1 788 ? 19.938 -33.219 -27.234 1 94.88 788 ILE A N 1
ATOM 6256 C CA . ILE A 1 788 ? 19.922 -34.656 -27.5 1 94.88 788 ILE A CA 1
ATOM 6257 C C . ILE A 1 788 ? 21.344 -35.188 -27.453 1 94.88 788 ILE A C 1
ATOM 6259 O O . ILE A 1 788 ? 21.594 -36.219 -26.828 1 94.88 788 ILE A O 1
ATOM 6263 N N . LYS A 1 789 ? 22.266 -34.5 -28.062 1 94.5 789 LYS A N 1
ATOM 6264 C CA . LYS A 1 789 ? 23.656 -34.938 -28.094 1 94.5 789 LYS A CA 1
ATOM 6265 C C . LYS A 1 789 ? 24.266 -34.969 -26.703 1 94.5 789 LYS A C 1
ATOM 6267 O O . LYS A 1 789 ? 24.953 -35.906 -26.328 1 94.5 789 LYS A O 1
ATOM 6272 N N . LYS A 1 790 ? 23.969 -33.969 -26.016 1 93.88 790 LYS A N 1
ATOM 6273 C CA . LYS A 1 790 ? 24.547 -33.875 -24.672 1 93.88 790 LYS A CA 1
ATOM 6274 C C . LYS A 1 790 ? 23.953 -34.938 -23.75 1 93.88 790 LYS A C 1
ATOM 6276 O O . LYS A 1 790 ? 24.641 -35.469 -22.891 1 93.88 790 LYS A O 1
ATOM 6281 N N . MET A 1 791 ? 22.641 -35.156 -23.859 1 93.94 791 MET A N 1
ATOM 6282 C CA . MET A 1 791 ? 22.016 -36.219 -23.047 1 93.94 791 MET A CA 1
ATOM 6283 C C . MET A 1 791 ? 22.609 -37.562 -23.375 1 93.94 791 MET A C 1
ATOM 6285 O O . MET A 1 791 ? 22.891 -38.375 -22.453 1 93.94 791 MET A O 1
ATOM 6289 N N . LYS A 1 792 ? 22.859 -37.875 -24.641 1 93.44 792 LYS A N 1
ATOM 6290 C CA . LYS A 1 792 ? 23.469 -39.125 -25.047 1 93.44 792 LYS A CA 1
ATOM 6291 C C . LYS A 1 792 ? 24.859 -39.281 -24.438 1 93.44 792 LYS A C 1
ATOM 6293 O O . LYS A 1 792 ? 25.203 -40.375 -23.953 1 93.44 792 LYS A O 1
ATOM 6298 N N . LYS A 1 793 ? 25.5 -38.219 -24.453 1 92.88 793 LYS A N 1
ATOM 6299 C CA . LYS A 1 793 ? 26.828 -38.219 -23.859 1 92.88 793 LYS A CA 1
ATOM 6300 C C . LYS A 1 793 ? 26.766 -38.5 -22.359 1 92.88 793 LYS A C 1
ATOM 6302 O O . LYS A 1 793 ? 27.562 -39.281 -21.828 1 92.88 793 LYS A O 1
ATOM 6307 N N . THR A 1 794 ? 25.828 -37.906 -21.734 1 92 794 THR A N 1
ATOM 6308 C CA . THR A 1 794 ? 25.672 -38.062 -20.297 1 92 794 THR A CA 1
ATOM 6309 C C . THR A 1 794 ? 25.266 -39.5 -19.953 1 92 794 THR A C 1
ATOM 6311 O O . THR A 1 794 ? 25.766 -40.062 -18.984 1 92 794 THR A O 1
ATOM 6314 N N . LEU A 1 795 ? 24.391 -40.062 -20.719 1 91.88 795 LEU A N 1
ATOM 6315 C CA . LEU A 1 795 ? 23.844 -41.375 -20.453 1 91.88 795 LEU A CA 1
ATOM 6316 C C . LEU A 1 795 ? 24.891 -42.469 -20.75 1 91.88 795 LEU A C 1
ATOM 6318 O O . LEU A 1 795 ? 24.781 -43.594 -20.25 1 91.88 795 LEU A O 1
ATOM 6322 N N . SER A 1 796 ? 25.922 -42.156 -21.547 1 89.75 796 SER A N 1
ATOM 6323 C CA . SER A 1 796 ? 26.969 -43.125 -21.859 1 89.75 796 SER A CA 1
ATOM 6324 C C . SER A 1 796 ? 27.922 -43.281 -20.688 1 89.75 796 SER A C 1
ATOM 6326 O O . SER A 1 796 ? 28.625 -44.312 -20.594 1 89.75 796 SER A O 1
ATOM 6328 N N . GLN A 1 797 ? 27.859 -42.281 -19.906 1 87 797 GLN A N 1
ATOM 6329 C CA . GLN A 1 797 ? 28.688 -42.375 -18.703 1 87 797 GLN A CA 1
ATOM 6330 C C . GLN A 1 797 ? 27.859 -42.781 -17.484 1 87 797 GLN A C 1
ATOM 6332 O O . GLN A 1 797 ? 27.047 -42 -17.016 1 87 797 GLN A O 1
ATOM 6337 N N . GLN A 1 798 ? 28.109 -43.906 -17.016 1 78 798 GLN A N 1
ATOM 6338 C CA . GLN A 1 798 ? 27.281 -44.5 -15.969 1 78 798 GLN A CA 1
ATOM 6339 C C . GLN A 1 798 ? 27.188 -43.562 -14.766 1 78 798 GLN A C 1
ATOM 6341 O O . GLN A 1 798 ? 26.109 -43.375 -14.203 1 78 798 GLN A O 1
ATOM 6346 N N . ARG A 1 799 ? 28.203 -43.031 -14.367 1 79.06 799 ARG A N 1
ATOM 6347 C CA . ARG A 1 799 ? 28.219 -42.156 -13.203 1 79.06 799 ARG A CA 1
ATOM 6348 C C . ARG A 1 799 ? 27.328 -40.938 -13.422 1 79.06 799 ARG A C 1
ATOM 6350 O O . ARG A 1 799 ? 26.578 -40.531 -12.523 1 79.06 799 ARG A O 1
ATOM 6357 N N . ASN A 1 800 ? 27.359 -40.438 -14.578 1 81.62 800 ASN A N 1
ATOM 6358 C CA . ASN A 1 800 ? 26.578 -39.219 -14.898 1 81.62 800 ASN A CA 1
ATOM 6359 C C . ASN A 1 800 ? 25.094 -39.562 -14.977 1 81.62 800 ASN A C 1
ATOM 6361 O O . ASN A 1 800 ? 24.25 -38.719 -14.609 1 81.62 800 ASN A O 1
ATOM 6365 N N . GLU A 1 801 ? 24.859 -40.688 -15.43 1 82.88 801 GLU A N 1
ATOM 6366 C CA . GLU A 1 801 ? 23.469 -41.094 -15.508 1 82.88 801 GLU A CA 1
ATOM 6367 C C . GLU A 1 801 ? 22.828 -41.156 -14.125 1 82.88 801 GLU A C 1
ATOM 6369 O O . GLU A 1 801 ? 21.703 -40.688 -13.93 1 82.88 801 GLU A O 1
ATOM 6374 N N . ILE A 1 802 ? 23.562 -41.688 -13.219 1 82.56 802 ILE A N 1
ATOM 6375 C CA . ILE A 1 802 ? 23.062 -41.875 -11.859 1 82.56 802 ILE A CA 1
ATOM 6376 C C . ILE A 1 802 ? 22.891 -40.5 -11.195 1 82.56 802 ILE A C 1
ATOM 6378 O O . ILE A 1 802 ? 21.844 -40.25 -10.602 1 82.56 802 ILE A O 1
ATOM 6382 N N . VAL A 1 803 ? 23.781 -39.656 -11.406 1 81.25 803 VAL A N 1
ATOM 6383 C CA . VAL A 1 803 ? 23.797 -38.375 -10.719 1 81.25 803 VAL A CA 1
ATOM 6384 C C . VAL A 1 803 ? 22.75 -37.438 -11.328 1 81.25 803 VAL A C 1
ATOM 6386 O O . VAL A 1 803 ? 22.047 -36.719 -10.609 1 81.25 803 VAL A O 1
ATOM 6389 N N . LYS A 1 804 ? 22.516 -37.531 -12.531 1 88.31 804 LYS A N 1
ATOM 6390 C CA . LYS A 1 804 ? 21.688 -36.531 -13.203 1 88.31 804 LYS A CA 1
ATOM 6391 C C . LYS A 1 804 ? 20.234 -37 -13.32 1 88.31 804 LYS A C 1
ATOM 6393 O O . LYS A 1 804 ? 19.312 -36.188 -13.227 1 88.31 804 LYS A O 1
ATOM 6398 N N . PHE A 1 805 ? 20.047 -38.312 -13.523 1 90.69 805 PHE A N 1
ATOM 6399 C CA . PHE A 1 805 ? 18.688 -38.719 -13.906 1 90.69 805 PHE A CA 1
ATOM 6400 C C . PHE A 1 805 ? 18.094 -39.656 -12.883 1 90.69 805 PHE A C 1
ATOM 6402 O O . PHE A 1 805 ? 16.891 -39.906 -12.875 1 90.69 805 PHE A O 1
ATOM 6409 N N . LYS A 1 806 ? 18.906 -40.156 -11.977 1 89.56 806 LYS A N 1
ATOM 6410 C CA . LYS A 1 806 ? 18.391 -41.125 -11.023 1 89.56 806 LYS A CA 1
ATOM 6411 C C . LYS A 1 806 ? 18.516 -40.625 -9.586 1 89.56 806 LYS A C 1
ATOM 6413 O O . LYS A 1 806 ? 17.875 -41.156 -8.68 1 89.56 806 LYS A O 1
ATOM 6418 N N . LYS A 1 807 ? 19.312 -39.594 -9.484 1 84.12 807 LYS A N 1
ATOM 6419 C CA . LYS A 1 807 ? 19.562 -39.125 -8.125 1 84.12 807 LYS A CA 1
ATOM 6420 C C . LYS A 1 807 ? 18.266 -38.781 -7.406 1 84.12 807 LYS A C 1
ATOM 6422 O O . LYS A 1 807 ? 17.344 -38.219 -8.008 1 84.12 807 LYS A O 1
ATOM 6427 N N . HIS A 1 808 ? 17.984 -39.188 -6.219 1 79.19 808 HIS A N 1
ATOM 6428 C CA . HIS A 1 808 ? 16.891 -38.906 -5.293 1 79.19 808 HIS A CA 1
ATOM 6429 C C . HIS A 1 808 ? 15.703 -39.812 -5.547 1 79.19 808 HIS A C 1
ATOM 6431 O O . HIS A 1 808 ? 14.734 -39.812 -4.785 1 79.19 808 HIS A O 1
ATOM 6437 N N . LEU A 1 809 ? 15.734 -40.406 -6.773 1 82.56 809 LEU A N 1
ATOM 6438 C CA . LEU A 1 809 ? 14.719 -41.438 -7.012 1 82.56 809 LEU A CA 1
ATOM 6439 C C . LEU A 1 809 ? 15.172 -42.781 -6.469 1 82.56 809 LEU A C 1
ATOM 6441 O O . LEU A 1 809 ? 14.375 -43.719 -6.398 1 82.56 809 LEU A O 1
ATOM 6445 N N . LEU A 1 810 ? 16.438 -42.812 -6.145 1 78.5 810 LEU A N 1
ATOM 6446 C CA . LEU A 1 810 ? 17 -44.062 -5.645 1 78.5 810 LEU A CA 1
ATOM 6447 C C . LEU A 1 810 ? 16.625 -44.312 -4.188 1 78.5 810 LEU A C 1
ATOM 6449 O O . LEU A 1 810 ? 16.547 -43.344 -3.404 1 78.5 810 LEU A O 1
ATOM 6453 N N . HIS A 1 811 ? 16.078 -45.469 -4.004 1 63.5 811 HIS A N 1
ATOM 6454 C CA . HIS A 1 811 ? 15.797 -45.844 -2.625 1 63.5 811 HIS A CA 1
ATOM 6455 C C . HIS A 1 811 ? 17.062 -45.812 -1.776 1 63.5 811 HIS A C 1
ATOM 6457 O O . HIS A 1 811 ? 18.094 -46.375 -2.172 1 63.5 811 HIS A O 1
ATOM 6463 N N . ILE A 1 812 ? 17.359 -44.781 -0.875 1 54.12 812 ILE A N 1
ATOM 6464 C CA . ILE A 1 812 ? 18.562 -44.625 -0.073 1 54.12 812 ILE A CA 1
ATOM 6465 C C . ILE A 1 812 ? 18.828 -45.875 0.749 1 54.12 812 ILE A C 1
ATOM 6467 O O . ILE A 1 812 ? 18.047 -46.219 1.642 1 54.12 812 ILE A O 1
ATOM 6471 N N . ASN A 1 813 ? 19.172 -47 0.289 1 45.75 813 ASN A N 1
ATOM 6472 C CA . ASN A 1 813 ? 19.672 -48.062 1.154 1 45.75 813 ASN A CA 1
ATOM 6473 C C . ASN A 1 813 ? 20.906 -47.625 1.926 1 45.75 813 ASN A C 1
ATOM 6475 O O . ASN A 1 813 ? 21.656 -46.75 1.469 1 45.75 813 ASN A O 1
ATOM 6479 N N . THR A 1 814 ? 21.016 -48.062 3.289 1 42.31 814 THR A N 1
ATOM 6480 C CA . THR A 1 814 ? 22.047 -47.812 4.293 1 42.31 814 THR A CA 1
ATOM 6481 C C . THR A 1 814 ? 23.422 -47.719 3.639 1 42.31 814 THR A C 1
ATOM 6483 O O . THR A 1 814 ? 24.312 -47.031 4.141 1 42.31 814 THR A O 1
ATOM 6486 N N . ASN A 1 815 ? 23.984 -48.812 2.984 1 35.81 815 ASN A N 1
ATOM 6487 C CA . ASN A 1 815 ? 25.406 -49.031 2.783 1 35.81 815 ASN A CA 1
ATOM 6488 C C . ASN A 1 815 ? 25.969 -48.094 1.713 1 35.81 815 ASN A C 1
ATOM 6490 O O . ASN A 1 815 ? 27.125 -48.219 1.301 1 35.81 815 ASN A O 1
ATOM 6494 N N . GLN A 1 816 ? 25.297 -47.844 0.706 1 37.12 816 GLN A N 1
ATOM 6495 C CA . GLN A 1 816 ? 25.984 -47.219 -0.422 1 37.12 816 GLN A CA 1
ATOM 6496 C C . GLN A 1 816 ? 26.219 -45.719 -0.172 1 37.12 816 GLN A C 1
ATOM 6498 O O . GLN A 1 816 ? 25.281 -44.938 -0.238 1 37.12 816 GLN A O 1
ATOM 6503 N N . ASP A 1 817 ? 27.156 -45.312 0.708 1 36.16 817 ASP A N 1
ATOM 6504 C CA . ASP A 1 817 ? 27.766 -44.156 1.395 1 36.16 817 ASP A CA 1
ATOM 6505 C C . ASP A 1 817 ? 27.906 -42.969 0.459 1 36.16 817 ASP A C 1
ATOM 6507 O O . ASP A 1 817 ? 27.578 -41.844 0.837 1 36.16 817 ASP A O 1
ATOM 6511 N N . GLU A 1 818 ? 29.203 -42.875 -0.33 1 38.75 818 GLU A N 1
ATOM 6512 C CA . GLU A 1 818 ? 30.203 -41.844 -0.57 1 38.75 818 GLU A CA 1
ATOM 6513 C C . GLU A 1 818 ? 29.734 -40.844 -1.613 1 38.75 818 GLU A C 1
ATOM 6515 O O . GLU A 1 818 ? 30.094 -39.656 -1.551 1 38.75 818 GLU A O 1
ATOM 6520 N N . HIS A 1 819 ? 29.297 -41.219 -2.764 1 36.22 819 HIS A N 1
ATOM 6521 C CA . HIS A 1 819 ? 29.391 -40.312 -3.898 1 36.22 819 HIS A CA 1
ATOM 6522 C C . HIS A 1 819 ? 28.203 -39.375 -3.941 1 36.22 819 HIS A C 1
ATOM 6524 O O . HIS A 1 819 ? 28.125 -38.5 -4.816 1 36.22 819 HIS A O 1
ATOM 6530 N N . ALA A 1 820 ? 27.203 -39.625 -3.297 1 38.72 820 ALA A N 1
ATOM 6531 C CA . ALA A 1 820 ? 25.984 -38.875 -3.555 1 38.72 820 ALA A CA 1
ATOM 6532 C C . ALA A 1 820 ? 26.094 -37.469 -2.986 1 38.72 820 ALA A C 1
ATOM 6534 O O . ALA A 1 820 ? 25.219 -36.625 -3.225 1 38.72 820 ALA A O 1
ATOM 6535 N N . ASN A 1 821 ? 26.859 -37.25 -1.838 1 37.31 821 ASN A N 1
ATOM 6536 C CA . ASN A 1 821 ? 26.797 -35.969 -1.155 1 37.31 821 ASN A CA 1
ATOM 6537 C C . ASN A 1 821 ? 27.641 -34.906 -1.86 1 37.31 821 ASN A C 1
ATOM 6539 O O . ASN A 1 821 ? 27.828 -33.812 -1.338 1 37.31 821 ASN A O 1
ATOM 6543 N N . GLU A 1 822 ? 28.625 -35.25 -2.701 1 35.41 822 GLU A N 1
ATOM 6544 C CA . GLU A 1 822 ? 29.578 -34.188 -2.961 1 35.41 822 GLU A CA 1
ATOM 6545 C C . GLU A 1 822 ? 28.875 -32.938 -3.543 1 35.41 822 GLU A C 1
ATOM 6547 O O . GLU A 1 822 ? 29.234 -31.812 -3.244 1 35.41 822 GLU A O 1
ATOM 6552 N N . GLY A 1 823 ? 28.297 -33.031 -4.836 1 34.81 823 GLY A N 1
ATOM 6553 C CA . GLY A 1 823 ? 28.391 -31.906 -5.738 1 34.81 823 GLY A CA 1
ATOM 6554 C C . GLY A 1 823 ? 27.344 -30.844 -5.465 1 34.81 823 GLY A C 1
ATOM 6555 O O . GLY A 1 823 ? 27.438 -29.719 -5.977 1 34.81 823 GLY A O 1
ATOM 6556 N N . GLU A 1 824 ? 26.125 -31.266 -5.27 1 39.81 824 GLU A N 1
ATOM 6557 C CA . GLU A 1 824 ? 25.219 -30.125 -5.5 1 39.81 824 GLU A CA 1
ATOM 6558 C C . GLU A 1 824 ? 25.109 -29.25 -4.258 1 39.81 824 GLU A C 1
ATOM 6560 O O . GLU A 1 824 ? 24.047 -29.219 -3.613 1 39.81 824 GLU A O 1
ATOM 6565 N N . ASP A 1 825 ? 26.047 -29.141 -3.447 1 36.97 825 ASP A N 1
ATOM 6566 C CA . ASP A 1 825 ? 26 -28.469 -2.15 1 36.97 825 ASP A CA 1
ATOM 6567 C C . ASP A 1 825 ? 25.641 -27 -2.311 1 36.97 825 ASP A C 1
ATOM 6569 O O . ASP A 1 825 ? 25.734 -26.219 -1.357 1 36.97 825 ASP A O 1
ATOM 6573 N N . GLU A 1 826 ? 25.75 -26.484 -3.5 1 39.09 826 GLU A N 1
ATOM 6574 C CA . GLU A 1 826 ? 25.469 -25.062 -3.344 1 39.09 826 GLU A CA 1
ATOM 6575 C C . GLU A 1 826 ? 23.984 -24.844 -3.045 1 39.09 826 GLU A C 1
ATOM 6577 O O . GLU A 1 826 ? 23.109 -25.391 -3.729 1 39.09 826 GLU A O 1
ATOM 6582 N N . GLU A 1 827 ? 23.688 -24.547 -1.844 1 38.66 827 GLU A N 1
ATOM 6583 C CA . GLU A 1 827 ? 22.344 -24.141 -1.406 1 38.66 827 GLU A CA 1
ATOM 6584 C C . GLU A 1 827 ? 21.641 -23.312 -2.475 1 38.66 827 GLU A C 1
ATOM 6586 O O . GLU A 1 827 ? 22.203 -22.344 -2.98 1 38.66 827 GLU A O 1
ATOM 6591 N N . PRO A 1 828 ? 20.641 -23.891 -3.104 1 38.41 828 PRO A N 1
ATOM 6592 C CA . PRO A 1 828 ? 19.922 -23.125 -4.125 1 38.41 828 PRO A CA 1
ATOM 6593 C C . PRO A 1 828 ? 19.391 -21.781 -3.602 1 38.41 828 PRO A C 1
ATOM 6595 O O . PRO A 1 828 ? 18.969 -21.703 -2.447 1 38.41 828 PRO A O 1
ATOM 6598 N N . ARG A 1 829 ? 19.781 -20.625 -3.92 1 38.38 829 ARG A N 1
ATOM 6599 C CA . ARG A 1 829 ? 19.219 -19.312 -3.6 1 38.38 829 ARG A CA 1
ATOM 6600 C C . ARG A 1 829 ? 17.906 -19.078 -4.336 1 38.38 829 ARG A C 1
ATOM 6602 O O . ARG A 1 829 ? 17.844 -19.141 -5.566 1 38.38 829 ARG A O 1
ATOM 6609 N N . SER A 1 830 ? 16.891 -19.5 -3.693 1 32.31 830 SER A N 1
ATOM 6610 C CA . SER A 1 830 ? 15.594 -19.156 -4.254 1 32.31 830 SER A CA 1
ATOM 6611 C C . SER A 1 830 ? 15.477 -17.672 -4.516 1 32.31 830 SER A C 1
ATOM 6613 O O . SER A 1 830 ? 15.656 -16.859 -3.604 1 32.31 830 SER A O 1
ATOM 6615 N N . SER A 1 831 ? 15.836 -17.203 -5.578 1 33.69 831 SER A N 1
ATOM 6616 C CA . SER A 1 831 ? 15.531 -15.82 -5.887 1 33.69 831 SER A CA 1
ATOM 6617 C C . SER A 1 831 ? 14.031 -15.562 -5.883 1 33.69 831 SER A C 1
ATOM 6619 O O . SER A 1 831 ? 13.305 -16.047 -6.758 1 33.69 831 SER A O 1
ATOM 6621 N N . ASP A 1 832 ? 13.5 -15.5 -4.805 1 30.23 832 ASP A N 1
ATOM 6622 C CA . ASP A 1 832 ? 12.07 -15.234 -4.703 1 30.23 832 ASP A CA 1
ATOM 6623 C C . ASP A 1 832 ? 11.688 -13.984 -5.5 1 30.23 832 ASP A C 1
ATOM 6625 O O . ASP A 1 832 ? 12.43 -13 -5.512 1 30.23 832 ASP A O 1
ATOM 6629 N N . MET A 1 833 ? 10.695 -14.18 -6.457 1 30.72 833 MET A N 1
ATOM 6630 C CA . MET A 1 833 ? 9.984 -13.18 -7.25 1 30.72 833 MET A CA 1
ATOM 6631 C C . MET A 1 833 ? 9.195 -12.234 -6.348 1 30.72 833 MET A C 1
ATOM 6633 O O . MET A 1 833 ? 8.578 -12.672 -5.371 1 30.72 833 MET A O 1
ATOM 6637 N N . MET B 1 1 ? -55.781 12.891 36 1 35.25 1 MET B N 1
ATOM 6638 C CA . MET B 1 1 ? -57.031 12.875 36.781 1 35.25 1 MET B CA 1
ATOM 6639 C C . MET B 1 1 ? -58.125 13.641 36.062 1 35.25 1 MET B C 1
ATOM 6641 O O . MET B 1 1 ? -57.938 14.789 35.656 1 35.25 1 MET B O 1
ATOM 6645 N N . ALA B 1 2 ? -58.906 12.906 35.531 1 50.03 2 ALA B N 1
ATOM 6646 C CA . ALA B 1 2 ? -60.031 13.57 34.875 1 50.03 2 ALA B CA 1
ATOM 6647 C C . ALA B 1 2 ? -60.688 14.57 35.844 1 50.03 2 ALA B C 1
ATOM 6649 O O . ALA B 1 2 ? -61.125 14.203 36.938 1 50.03 2 ALA B O 1
ATOM 6650 N N . THR B 1 3 ? -60.281 15.75 35.844 1 54.97 3 THR B N 1
ATOM 6651 C CA . THR B 1 3 ? -60.875 16.766 36.688 1 54.97 3 THR B CA 1
ATOM 6652 C C . THR B 1 3 ? -62.406 16.781 36.5 1 54.97 3 THR B C 1
ATOM 6654 O O . THR B 1 3 ? -62.906 16.891 35.375 1 54.97 3 THR B O 1
ATOM 6657 N N . ASN B 1 4 ? -63.094 16.234 37.438 1 63.72 4 ASN B N 1
ATOM 6658 C CA . ASN B 1 4 ? -64.5 16.109 37.5 1 63.72 4 ASN B CA 1
ATOM 6659 C C . ASN B 1 4 ? -65.188 17.469 37.594 1 63.72 4 ASN B C 1
ATOM 6661 O O . ASN B 1 4 ? -64.875 18.266 38.469 1 63.72 4 ASN B O 1
ATOM 6665 N N . HIS B 1 5 ? -65.75 17.906 36.469 1 80.38 5 HIS B N 1
ATOM 6666 C CA . HIS B 1 5 ? -66.562 19.094 36.438 1 80.38 5 HIS B CA 1
ATOM 6667 C C . HIS B 1 5 ? -68.062 18.719 36.25 1 80.38 5 HIS B C 1
ATOM 6669 O O . HIS B 1 5 ? -68.625 18.875 35.156 1 80.38 5 HIS B O 1
ATOM 6675 N N . PRO B 1 6 ? -68.688 18.344 37.281 1 82.5 6 PRO B N 1
ATOM 6676 C CA . PRO B 1 6 ? -70.062 17.75 37.156 1 82.5 6 PRO B CA 1
ATOM 6677 C C . PRO B 1 6 ? -71 18.656 36.406 1 82.5 6 PRO B C 1
ATOM 6679 O O . PRO B 1 6 ? -71.812 18.188 35.594 1 82.5 6 PRO B O 1
ATOM 6682 N N . VAL B 1 7 ? -70.875 19.984 36.625 1 86.44 7 VAL B N 1
ATOM 6683 C CA . VAL B 1 7 ? -71.812 20.922 36.031 1 86.44 7 VAL B CA 1
ATOM 6684 C C . VAL B 1 7 ? -71.625 20.984 34.531 1 86.44 7 VAL B C 1
ATOM 6686 O O . VAL B 1 7 ? -72.562 21.031 33.75 1 86.44 7 VAL B O 1
ATOM 6689 N N . VAL B 1 8 ? -70.375 20.812 34.125 1 88.5 8 VAL B N 1
ATOM 6690 C CA . VAL B 1 8 ? -70.062 20.891 32.688 1 88.5 8 VAL B CA 1
ATOM 6691 C C . VAL B 1 8 ? -70.438 19.578 32 1 88.5 8 VAL B C 1
ATOM 6693 O O . VAL B 1 8 ? -70.938 19.578 30.891 1 88.5 8 VAL B O 1
ATOM 6696 N N . ASP B 1 9 ? -70.375 18.469 32.688 1 88.81 9 ASP B N 1
ATOM 6697 C CA . ASP B 1 9 ? -70.688 17.156 32.125 1 88.81 9 ASP B CA 1
ATOM 6698 C C . ASP B 1 9 ? -72.188 16.984 31.875 1 88.81 9 ASP B C 1
ATOM 6700 O O . ASP B 1 9 ? -72.562 16.375 30.891 1 88.81 9 ASP B O 1
ATOM 6704 N N . GLU B 1 10 ? -72.875 17.484 32.844 1 87.75 10 GLU B N 1
ATOM 6705 C CA . GLU B 1 10 ? -74.312 17.453 32.688 1 87.75 10 GLU B CA 1
ATOM 6706 C C . GLU B 1 10 ? -74.75 18.25 31.453 1 87.75 10 GLU B C 1
ATOM 6708 O O . GLU B 1 10 ? -75.688 17.828 30.719 1 87.75 10 GLU B O 1
ATOM 6713 N N . LYS B 1 11 ? -74.125 19.344 31.266 1 90.75 11 LYS B N 1
ATOM 6714 C CA . LYS B 1 11 ? -74.438 20.141 30.094 1 90.75 11 LYS B CA 1
ATOM 6715 C C . LYS B 1 11 ? -74.062 19.391 28.812 1 90.75 11 LYS B C 1
ATOM 6717 O O . LYS B 1 11 ? -74.812 19.469 27.812 1 90.75 11 LYS B O 1
ATOM 6722 N N . VAL B 1 12 ? -72.875 18.734 28.766 1 91.25 12 VAL B N 1
ATOM 6723 C CA . VAL B 1 12 ? -72.438 17.953 27.625 1 91.25 12 VAL B CA 1
ATOM 6724 C C . VAL B 1 12 ? -73.5 16.859 27.297 1 91.25 12 VAL B C 1
ATOM 6726 O O . VAL B 1 12 ? -73.812 16.656 26.141 1 91.25 12 VAL B O 1
ATOM 6729 N N . LEU B 1 13 ? -74.125 16.219 28.359 1 89.69 13 LEU B N 1
ATOM 6730 C CA . LEU B 1 13 ? -75.125 15.188 28.172 1 89.69 13 LEU B CA 1
ATOM 6731 C C . LEU B 1 13 ? -76.375 15.766 27.578 1 89.69 13 LEU B C 1
ATOM 6733 O O . LEU B 1 13 ? -77 15.156 26.703 1 89.69 13 LEU B O 1
ATOM 6737 N N . GLN B 1 14 ? -76.688 16.969 28.078 1 89.56 14 GLN B N 1
ATOM 6738 C CA . GLN B 1 14 ? -77.875 17.641 27.562 1 89.56 14 GLN B CA 1
ATOM 6739 C C . GLN B 1 14 ? -77.75 17.984 26.094 1 89.56 14 GLN B C 1
ATOM 6741 O O . GLN B 1 14 ? -78.688 17.828 25.312 1 89.56 14 GLN B O 1
ATOM 6746 N N . VAL B 1 15 ? -76.5 18.359 25.734 1 91.69 15 VAL B N 1
ATOM 6747 C CA . VAL B 1 15 ? -76.25 18.719 24.359 1 91.69 15 VAL B CA 1
ATOM 6748 C C . VAL B 1 15 ? -76.25 17.469 23.484 1 91.69 15 VAL B C 1
ATOM 6750 O O . VAL B 1 15 ? -76.75 17.5 22.344 1 91.69 15 VAL B O 1
ATOM 6753 N N . CYS B 1 16 ? -75.75 16.359 23.922 1 91.5 16 CYS B N 1
ATOM 6754 C CA . CYS B 1 16 ? -75.75 15.102 23.188 1 91.5 16 CYS B CA 1
ATOM 6755 C C . CYS B 1 16 ? -77.188 14.656 22.891 1 91.5 16 CYS B C 1
ATOM 6757 O O . CYS B 1 16 ? -77.438 14.164 21.797 1 91.5 16 CYS B O 1
ATOM 6759 N N . LYS B 1 17 ? -78.062 14.875 23.922 1 88.62 17 LYS B N 1
ATOM 6760 C CA . LYS B 1 17 ? -79.438 14.539 23.719 1 88.62 17 LYS B CA 1
ATOM 6761 C C . LYS B 1 17 ? -80.125 15.445 22.672 1 88.62 17 LYS B C 1
ATOM 6763 O O . LYS B 1 17 ? -80.875 14.984 21.859 1 88.62 17 LYS B O 1
ATOM 6768 N N . HIS B 1 18 ? -79.688 16.75 22.766 1 90.81 18 HIS B N 1
ATOM 6769 C CA . HIS B 1 18 ? -80.188 17.703 21.781 1 90.81 18 HIS B CA 1
ATOM 6770 C C . HIS B 1 18 ? -79.688 17.344 20.375 1 90.81 18 HIS B C 1
ATOM 6772 O O . HIS B 1 18 ? -80.438 17.469 19.422 1 90.81 18 HIS B O 1
ATOM 6778 N N . LEU B 1 19 ? -78.438 16.859 20.203 1 91.81 19 LEU B N 1
ATOM 6779 C CA . LEU B 1 19 ? -77.875 16.453 18.922 1 91.81 19 LEU B CA 1
ATOM 6780 C C . LEU B 1 19 ? -78.625 15.258 18.359 1 91.81 19 LEU B C 1
ATOM 6782 O O . LEU B 1 19 ? -78.812 15.172 17.141 1 91.81 19 LEU B O 1
ATOM 6786 N N . ASN B 1 20 ? -79.125 14.406 19.297 1 88.06 20 ASN B N 1
ATOM 6787 C CA . ASN B 1 20 ? -79.812 13.18 18.891 1 88.06 20 ASN B CA 1
ATOM 6788 C C . ASN B 1 20 ? -81.375 13.391 18.797 1 88.06 20 ASN B C 1
ATOM 6790 O O . ASN B 1 20 ? -82.125 12.422 18.703 1 88.06 20 ASN B O 1
ATOM 6794 N N . SER B 1 21 ? -81.75 14.594 18.859 1 88.81 21 SER B N 1
ATOM 6795 C CA . SER B 1 21 ? -83.188 14.867 18.828 1 88.81 21 SER B CA 1
ATOM 6796 C C . SER B 1 21 ? -83.625 15.203 17.406 1 88.81 21 SER B C 1
ATOM 6798 O O . SER B 1 21 ? -82.812 15.633 16.578 1 88.81 21 SER B O 1
ATOM 6800 N N . LEU B 1 22 ? -84.938 14.961 17.094 1 84.56 22 LEU B N 1
ATOM 6801 C CA . LEU B 1 22 ? -85.562 15.227 15.805 1 84.56 22 LEU B CA 1
ATOM 6802 C C . LEU B 1 22 ? -85.75 16.734 15.578 1 84.56 22 LEU B C 1
ATOM 6804 O O . LEU B 1 22 ? -85.688 17.516 16.531 1 84.56 22 LEU B O 1
ATOM 6808 N N . PRO B 1 23 ? -85.688 17.172 14.305 1 84.88 23 PRO B N 1
ATOM 6809 C CA . PRO B 1 23 ? -85.875 16.469 13.031 1 84.88 23 PRO B CA 1
ATOM 6810 C C . PRO B 1 23 ? -84.562 15.977 12.422 1 84.88 23 PRO B C 1
ATOM 6812 O O . PRO B 1 23 ? -84.625 15.117 11.539 1 84.88 23 PRO B O 1
ATOM 6815 N N . THR B 1 24 ? -83.438 16.625 12.812 1 86.88 24 THR B N 1
ATOM 6816 C CA . THR B 1 24 ? -82.125 16.203 12.25 1 86.88 24 THR B CA 1
ATOM 6817 C C . THR B 1 24 ? -81.25 15.633 13.328 1 86.88 24 THR B C 1
ATOM 6819 O O . THR B 1 24 ? -80.75 16.375 14.195 1 86.88 24 THR B O 1
ATOM 6822 N N . LYS B 1 25 ? -81 14.375 13.289 1 88.31 25 LYS B N 1
ATOM 6823 C CA . LYS B 1 25 ? -80.125 13.711 14.266 1 88.31 25 LYS B CA 1
ATOM 6824 C C . LYS B 1 25 ? -78.688 13.688 13.797 1 88.31 25 LYS B C 1
ATOM 6826 O O . LYS B 1 25 ? -78.438 13.312 12.656 1 88.31 25 LYS B O 1
ATOM 6831 N N . ILE B 1 26 ? -77.812 14.148 14.578 1 89.06 26 ILE B N 1
ATOM 6832 C CA . ILE B 1 26 ? -76.375 14.062 14.266 1 89.06 26 ILE B CA 1
ATOM 6833 C C . ILE B 1 26 ? -75.625 13.594 15.492 1 89.06 26 ILE B C 1
ATOM 6835 O O . ILE B 1 26 ? -76.188 13.578 16.609 1 89.06 26 ILE B O 1
ATOM 6839 N N . THR B 1 27 ? -74.5 13.07 15.297 1 89.62 27 THR B N 1
ATOM 6840 C CA . THR B 1 27 ? -73.625 12.625 16.391 1 89.62 27 THR B CA 1
ATOM 6841 C C . THR B 1 27 ? -72.688 13.734 16.812 1 89.62 27 THR B C 1
ATOM 6843 O O . THR B 1 27 ? -72.438 14.695 16.062 1 89.62 27 THR B O 1
ATOM 6846 N N . PRO B 1 28 ? -72.125 13.656 18.031 1 89.81 28 PRO B N 1
ATOM 6847 C CA . PRO B 1 28 ? -71.062 14.641 18.438 1 89.81 28 PRO B CA 1
ATOM 6848 C C . PRO B 1 28 ? -69.938 14.758 17.438 1 89.81 28 PRO B C 1
ATOM 6850 O O . PRO B 1 28 ? -69.438 15.859 17.203 1 89.81 28 PRO B O 1
ATOM 6853 N N . LYS B 1 29 ? -69.562 13.727 16.828 1 92.44 29 LYS B N 1
ATOM 6854 C CA . LYS B 1 29 ? -68.5 13.719 15.828 1 92.44 29 LYS B CA 1
ATOM 6855 C C . LYS B 1 29 ? -68.938 14.539 14.602 1 92.44 29 LYS B C 1
ATOM 6857 O O . LYS B 1 29 ? -68.125 15.352 14.117 1 92.44 29 LYS B O 1
ATOM 6862 N N . VAL B 1 30 ? -70.062 14.297 14.141 1 89.88 30 VAL B N 1
ATOM 6863 C CA . VAL B 1 30 ? -70.562 15.031 12.984 1 89.88 30 VAL B CA 1
ATOM 6864 C C . VAL B 1 30 ? -70.688 16.5 13.344 1 89.88 30 VAL B C 1
ATOM 6866 O O . VAL B 1 30 ? -70.438 17.375 12.523 1 89.88 30 VAL B O 1
ATOM 6869 N N . PHE B 1 31 ? -71.125 16.75 14.586 1 91.5 31 PHE B N 1
ATOM 6870 C CA . PHE B 1 31 ? -71.312 18.125 15.047 1 91.5 31 PHE B CA 1
ATOM 6871 C C . PHE B 1 31 ? -69.938 18.875 14.945 1 91.5 31 PHE B C 1
ATOM 6873 O O . PHE B 1 31 ? -69.875 19.922 14.297 1 91.5 31 PHE B O 1
ATOM 6880 N N . ILE B 1 32 ? -68.875 18.344 15.562 1 91.44 32 ILE B N 1
ATOM 6881 C CA . ILE B 1 32 ? -67.625 19.062 15.594 1 91.44 32 ILE B CA 1
ATOM 6882 C C . ILE B 1 32 ? -67 19.141 14.18 1 91.44 32 ILE B C 1
ATOM 6884 O O . ILE B 1 32 ? -66.438 20.156 13.797 1 91.44 32 ILE B O 1
ATOM 6888 N N . SER B 1 33 ? -67.125 18.125 13.328 1 91.5 33 SER B N 1
ATOM 6889 C CA . SER B 1 33 ? -66.625 18.109 11.961 1 91.5 33 SER B CA 1
ATOM 6890 C C . SER B 1 33 ? -67.25 19.203 11.117 1 91.5 33 SER B C 1
ATOM 6892 O O . SER B 1 33 ? -66.5 19.938 10.422 1 91.5 33 SER B O 1
ATOM 6894 N N . ARG B 1 34 ? -68.562 19.328 11.32 1 90.06 34 ARG B N 1
ATOM 6895 C CA . ARG B 1 34 ? -69.25 20.328 10.539 1 90.06 34 ARG B CA 1
ATOM 6896 C C . ARG B 1 34 ? -69 21.734 11.07 1 90.06 34 ARG B C 1
ATOM 6898 O O . ARG B 1 34 ? -68.938 22.688 10.289 1 90.06 34 ARG B O 1
ATOM 6905 N N . PHE B 1 35 ? -68.875 21.797 12.383 1 91.69 35 PHE B N 1
ATOM 6906 C CA . PHE B 1 35 ? -68.5 23.078 12.984 1 91.69 35 PHE B CA 1
ATOM 6907 C C . PHE B 1 35 ? -67.25 23.594 12.406 1 91.69 35 PHE B C 1
ATOM 6909 O O . PHE B 1 35 ? -67.125 24.781 12.109 1 91.69 35 PHE B O 1
ATOM 6916 N N . LEU B 1 36 ? -66.25 22.734 12.156 1 91.12 36 LEU B N 1
ATOM 6917 C CA . LEU B 1 36 ? -64.938 23.109 11.719 1 91.12 36 LEU B CA 1
ATOM 6918 C C . LEU B 1 36 ? -64.875 23.344 10.211 1 91.12 36 LEU B C 1
ATOM 6920 O O . LEU B 1 36 ? -64.062 24.094 9.719 1 91.12 36 LEU B O 1
ATOM 6924 N N . GLN B 1 37 ? -65.875 22.859 9.336 1 89.25 37 GLN B N 1
ATOM 6925 C CA . GLN B 1 37 ? -65.75 22.875 7.887 1 89.25 37 GLN B CA 1
ATOM 6926 C C . GLN B 1 37 ? -66.75 23.797 7.258 1 89.25 37 GLN B C 1
ATOM 6928 O O . GLN B 1 37 ? -66.562 24.281 6.133 1 89.25 37 GLN B O 1
ATOM 6933 N N . SER B 1 38 ? -67.812 24.078 7.996 1 86.56 38 SER B N 1
ATOM 6934 C CA . SER B 1 38 ? -69 24.766 7.406 1 86.56 38 SER B CA 1
ATOM 6935 C C . SER B 1 38 ? -68.625 26.188 6.996 1 86.56 38 SER B C 1
ATOM 6937 O O . SER B 1 38 ? -67.875 26.875 7.707 1 86.56 38 SER B O 1
ATOM 6939 N N . GLY B 1 39 ? -69.062 26.594 5.887 1 81.94 39 GLY B N 1
ATOM 6940 C CA . GLY B 1 39 ? -68.812 27.938 5.367 1 81.94 39 GLY B CA 1
ATOM 6941 C C . GLY B 1 39 ? -69.938 28.906 5.75 1 81.94 39 GLY B C 1
ATOM 6942 O O . GLY B 1 39 ? -69.938 30.047 5.262 1 81.94 39 GLY B O 1
ATOM 6943 N N . HIS B 1 40 ? -70.875 28.344 6.57 1 82.75 40 HIS B N 1
ATOM 6944 C CA . HIS B 1 40 ? -71.938 29.25 7.02 1 82.75 40 HIS B CA 1
ATOM 6945 C C . HIS B 1 40 ? -71.375 30.5 7.645 1 82.75 40 HIS B C 1
ATOM 6947 O O . HIS B 1 40 ? -70.375 30.438 8.414 1 82.75 40 HIS B O 1
ATOM 6953 N N . SER B 1 41 ? -71.875 31.656 7.324 1 80 41 SER B N 1
ATOM 6954 C CA . SER B 1 41 ? -71.312 32.969 7.59 1 80 41 SER B CA 1
ATOM 6955 C C . SER B 1 41 ? -71 33.156 9.078 1 80 41 SER B C 1
ATOM 6957 O O . SER B 1 41 ? -70.062 33.844 9.461 1 80 41 SER B O 1
ATOM 6959 N N . ASP B 1 42 ? -71.688 32.531 10.047 1 80.56 42 ASP B N 1
ATOM 6960 C CA . ASP B 1 42 ? -71.562 32.781 11.477 1 80.56 42 ASP B CA 1
ATOM 6961 C C . ASP B 1 42 ? -70.562 31.844 12.125 1 80.56 42 ASP B C 1
ATOM 6963 O O . ASP B 1 42 ? -70.062 32.125 13.219 1 80.56 42 ASP B O 1
ATOM 6967 N N . LEU B 1 43 ? -70.312 30.781 11.516 1 84.25 43 LEU B N 1
ATOM 6968 C CA . LEU B 1 43 ? -69.5 29.734 12.164 1 84.25 43 LEU B CA 1
ATOM 6969 C C . LEU B 1 43 ? -68 30.047 12.094 1 84.25 43 LEU B C 1
ATOM 6971 O O . LEU B 1 43 ? -67.25 29.812 13.055 1 84.25 43 LEU B O 1
ATOM 6975 N N . PRO B 1 44 ? -67.5 30.656 11.023 1 81.25 44 PRO B N 1
ATOM 6976 C CA . PRO B 1 44 ? -66.125 31.016 10.977 1 81.25 44 PRO B CA 1
ATOM 6977 C C . PRO B 1 44 ? -65.688 31.969 12.094 1 81.25 44 PRO B C 1
ATOM 6979 O O . PRO B 1 44 ? -64.625 31.891 12.617 1 81.25 44 PRO B O 1
ATOM 6982 N N . LEU B 1 45 ? -66.625 32.844 12.484 1 79.88 45 LEU B N 1
ATOM 6983 C CA . LEU B 1 45 ? -66.312 33.781 13.547 1 79.88 45 LEU B CA 1
ATOM 6984 C C . LEU B 1 45 ? -66.188 33.094 14.891 1 79.88 45 LEU B C 1
ATOM 6986 O O . LEU B 1 45 ? -65.375 33.5 15.719 1 79.88 45 LEU B O 1
ATOM 6990 N N . LEU B 1 46 ? -66.938 32 14.992 1 80.94 46 LEU B N 1
ATOM 6991 C CA . LEU B 1 46 ? -66.875 31.266 16.25 1 80.94 46 LEU B CA 1
ATOM 6992 C C . LEU B 1 46 ? -65.625 30.438 16.375 1 80.94 46 LEU B C 1
ATOM 6994 O O . LEU B 1 46 ? -65.188 30.141 17.484 1 80.94 46 LEU B O 1
ATOM 6998 N N . ARG B 1 47 ? -65 30.062 15.203 1 83.44 47 ARG B N 1
ATOM 6999 C CA . ARG B 1 47 ? -63.781 29.234 15.289 1 83.44 47 ARG B CA 1
ATOM 7000 C C . ARG B 1 47 ? -62.531 30.047 14.977 1 83.44 47 ARG B C 1
ATOM 7002 O O . ARG B 1 47 ? -61.438 29.484 14.844 1 83.44 47 ARG B O 1
ATOM 7009 N N . GLY B 1 48 ? -62.594 31.344 14.805 1 79.12 48 GLY B N 1
ATOM 7010 C CA . GLY B 1 48 ? -61.5 32.219 14.375 1 79.12 48 GLY B CA 1
ATOM 7011 C C . GLY B 1 48 ? -60.25 32.094 15.234 1 79.12 48 GLY B C 1
ATOM 7012 O O . GLY B 1 48 ? -59.156 32.344 14.766 1 79.12 48 GLY B O 1
ATOM 7013 N N . HIS B 1 49 ? -60.406 31.688 16.484 1 83.31 49 HIS B N 1
ATOM 7014 C CA . HIS B 1 49 ? -59.25 31.719 17.375 1 83.31 49 HIS B CA 1
ATOM 7015 C C . HIS B 1 49 ? -58.656 30.328 17.547 1 83.31 49 HIS B C 1
ATOM 7017 O O . HIS B 1 49 ? -57.719 30.141 18.312 1 83.31 49 HIS B O 1
ATOM 7023 N N . TRP B 1 50 ? -59.125 29.391 16.766 1 90.19 50 TRP B N 1
ATOM 7024 C CA . TRP B 1 50 ? -58.719 28.016 16.984 1 90.19 50 TRP B CA 1
ATOM 7025 C C . TRP B 1 50 ? -57.281 27.812 16.531 1 90.19 50 TRP B C 1
ATOM 7027 O O . TRP B 1 50 ? -56.562 26.938 17.047 1 90.19 50 TRP B O 1
ATOM 7037 N N . ALA B 1 51 ? -56.781 28.547 15.484 1 88.5 51 ALA B N 1
ATOM 7038 C CA . ALA B 1 51 ? -55.438 28.375 14.93 1 88.5 51 ALA B CA 1
ATOM 7039 C C . ALA B 1 51 ? -54.531 29.547 15.297 1 88.5 51 ALA B C 1
ATOM 7041 O O . ALA B 1 51 ? -53.375 29.547 14.953 1 88.5 51 ALA B O 1
ATOM 7042 N N . GLY B 1 52 ? -55.094 30.516 16.031 1 87.69 52 GLY B N 1
ATOM 7043 C CA . GLY B 1 52 ? -54.312 31.703 16.375 1 87.69 52 GLY B CA 1
ATOM 7044 C C . GLY B 1 52 ? -53.625 31.594 17.719 1 87.69 52 GLY B C 1
ATOM 7045 O O . GLY B 1 52 ? -53.781 30.594 18.422 1 87.69 52 GLY B O 1
ATOM 7046 N N . ASP B 1 53 ? -52.938 32.594 18.203 1 87.31 53 ASP B N 1
ATOM 7047 C CA . ASP B 1 53 ? -52.094 32.656 19.375 1 87.31 53 ASP B CA 1
ATOM 7048 C C . ASP B 1 53 ? -52.875 32.375 20.656 1 87.31 53 ASP B C 1
ATOM 7050 O O . ASP B 1 53 ? -52.406 31.672 21.547 1 87.31 53 ASP B O 1
ATOM 7054 N N . LYS B 1 54 ? -54.188 32.812 20.672 1 86.69 54 LYS B N 1
ATOM 7055 C CA . LYS B 1 54 ? -54.969 32.719 21.906 1 86.69 54 LYS B CA 1
ATOM 7056 C C . LYS B 1 54 ? -55.625 31.344 22.047 1 86.69 54 LYS B C 1
ATOM 7058 O O . LYS B 1 54 ? -55.906 30.906 23.172 1 86.69 54 LYS B O 1
ATOM 7063 N N . GLY B 1 55 ? -55.781 30.703 20.875 1 90.56 55 GLY B N 1
ATOM 7064 C CA . GLY B 1 55 ? -56.594 29.5 20.984 1 90.56 55 GLY B CA 1
ATOM 7065 C C . GLY B 1 55 ? -55.812 28.25 20.594 1 90.56 55 GLY B C 1
ATOM 7066 O O . GLY B 1 55 ? -56.281 27.125 20.797 1 90.56 55 GLY B O 1
ATOM 7067 N N . ILE B 1 56 ? -54.5 28.391 20.094 1 92.69 56 ILE B N 1
ATOM 7068 C CA . ILE B 1 56 ? -53.781 27.266 19.5 1 92.69 56 ILE B CA 1
ATOM 7069 C C . ILE B 1 56 ? -53.438 26.234 20.578 1 92.69 56 ILE B C 1
ATOM 7071 O O . ILE B 1 56 ? -53.5 25.031 20.328 1 92.69 56 ILE B O 1
ATOM 7075 N N . ASN B 1 57 ? -53.219 26.609 21.812 1 92.81 57 ASN B N 1
ATOM 7076 C CA . ASN B 1 57 ? -52.812 25.688 22.891 1 92.81 57 ASN B CA 1
ATOM 7077 C C . ASN B 1 57 ? -53.969 24.734 23.234 1 92.81 57 ASN B C 1
ATOM 7079 O O . ASN B 1 57 ? -53.75 23.531 23.375 1 92.81 57 ASN B O 1
ATOM 7083 N N . THR B 1 58 ? -55.188 25.328 23.375 1 91.56 58 THR B N 1
ATOM 7084 C CA . THR B 1 58 ? -56.344 24.516 23.719 1 91.56 58 THR B CA 1
ATOM 7085 C C . THR B 1 58 ? -56.75 23.609 22.547 1 91.56 58 THR B C 1
ATOM 7087 O O . THR B 1 58 ? -57.281 22.531 22.75 1 91.56 58 THR B O 1
ATOM 7090 N N . THR B 1 59 ? -56.5 24.109 21.312 1 93.31 59 THR B N 1
ATOM 7091 C CA . THR B 1 59 ? -56.75 23.281 20.141 1 93.31 59 THR B CA 1
ATOM 7092 C C . THR B 1 59 ? -55.844 22.078 20.094 1 93.31 59 THR B C 1
ATOM 7094 O O . THR B 1 59 ? -56.281 20.953 19.828 1 93.31 59 THR B O 1
ATOM 7097 N N . MET B 1 60 ? -54.531 22.281 20.422 1 93.88 60 MET B N 1
ATOM 7098 C CA . MET B 1 60 ? -53.562 21.188 20.406 1 93.88 60 MET B CA 1
ATOM 7099 C C . MET B 1 60 ? -53.875 20.188 21.531 1 93.88 60 MET B C 1
ATOM 7101 O O . MET B 1 60 ? -53.625 18.984 21.391 1 93.88 60 MET B O 1
ATOM 7105 N N . GLU B 1 61 ? -54.406 20.688 22.656 1 93.25 61 GLU B N 1
ATOM 7106 C CA . GLU B 1 61 ? -54.844 19.797 23.734 1 93.25 61 GLU B CA 1
ATOM 7107 C C . GLU B 1 61 ? -55.969 18.875 23.281 1 93.25 61 GLU B C 1
ATOM 7109 O O . GLU B 1 61 ? -56.062 17.719 23.703 1 93.25 61 GLU B O 1
ATOM 7114 N N . LEU B 1 62 ? -56.812 19.438 22.469 1 93.38 62 LEU B N 1
ATOM 7115 C CA . LEU B 1 62 ? -57.906 18.625 21.906 1 93.38 62 LEU B CA 1
ATOM 7116 C C . LEU B 1 62 ? -57.375 17.5 21.047 1 93.38 62 LEU B C 1
ATOM 7118 O O . LEU B 1 62 ? -57.844 16.375 21.094 1 93.38 62 LEU B O 1
ATOM 7122 N N . VAL B 1 63 ? -56.344 17.828 20.188 1 94.31 63 VAL B N 1
ATOM 7123 C CA . VAL B 1 63 ? -55.688 16.812 19.344 1 94.31 63 VAL B CA 1
ATOM 7124 C C . VAL B 1 63 ? -55.094 15.727 20.219 1 94.31 63 VAL B C 1
ATOM 7126 O O . VAL B 1 63 ? -55.188 14.539 19.906 1 94.31 63 VAL B O 1
ATOM 7129 N N . GLU B 1 64 ? -54.531 16.078 21.312 1 94.56 64 GLU B N 1
ATOM 7130 C CA . GLU B 1 64 ? -53.938 15.133 22.234 1 94.56 64 GLU B CA 1
ATOM 7131 C C . GLU B 1 64 ? -54.969 14.227 22.859 1 94.56 64 GLU B C 1
ATOM 7133 O O . GLU B 1 64 ? -54.75 13.031 23.062 1 94.56 64 GLU B O 1
ATOM 7138 N N . THR B 1 65 ? -56.094 14.844 23.156 1 93.06 65 THR B N 1
ATOM 7139 C CA . THR B 1 65 ? -57.188 14.078 23.719 1 93.06 65 THR B CA 1
ATOM 7140 C C . THR B 1 65 ? -57.719 13.055 22.719 1 93.06 65 THR B C 1
ATOM 7142 O O . THR B 1 65 ? -58 11.914 23.078 1 93.06 65 THR B O 1
ATOM 7145 N N . LEU B 1 66 ? -57.844 13.531 21.484 1 94 66 LEU B N 1
ATOM 7146 C CA . LEU B 1 66 ? -58.25 12.625 20.422 1 94 66 LEU B CA 1
ATOM 7147 C C . LEU B 1 66 ? -57.25 11.469 20.281 1 94 66 LEU B C 1
ATOM 7149 O O . LEU B 1 66 ? -57.656 10.312 20.141 1 94 66 LEU B O 1
ATOM 7153 N N . ARG B 1 67 ? -55.938 11.742 20.281 1 94.06 67 ARG B N 1
ATOM 7154 C CA . ARG B 1 67 ? -54.875 10.734 20.219 1 94.06 67 ARG B CA 1
ATOM 7155 C C . ARG B 1 67 ? -55.062 9.688 21.312 1 94.06 67 ARG B C 1
ATOM 7157 O O . ARG B 1 67 ? -54.938 8.484 21.062 1 94.06 67 ARG B O 1
ATOM 7164 N N . SER B 1 68 ? -55.375 10.125 22.594 1 93.06 68 SER B N 1
ATOM 7165 C CA . SER B 1 68 ? -55.531 9.227 23.719 1 93.06 68 SER B CA 1
ATOM 7166 C C . SER B 1 68 ? -56.688 8.273 23.516 1 93.06 68 SER B C 1
ATOM 7168 O O . SER B 1 68 ? -56.625 7.094 23.875 1 93.06 68 SER B O 1
ATOM 7170 N N . VAL B 1 69 ? -57.719 8.789 22.906 1 92.06 69 VAL B N 1
ATOM 7171 C CA . VAL B 1 69 ? -58.906 7.98 22.641 1 92.06 69 VAL B CA 1
ATOM 7172 C C . VAL B 1 69 ? -58.625 6.973 21.531 1 92.06 69 VAL B C 1
ATOM 7174 O O . VAL B 1 69 ? -58.969 5.793 21.656 1 92.06 69 VAL B O 1
ATOM 7177 N N . ILE B 1 70 ? -57.969 7.406 20.516 1 93.88 70 ILE B N 1
ATOM 7178 C CA . ILE B 1 70 ? -57.656 6.586 19.344 1 93.88 70 ILE B CA 1
ATOM 7179 C C . ILE B 1 70 ? -56.719 5.449 19.766 1 93.88 70 ILE B C 1
ATOM 7181 O O . ILE B 1 70 ? -56.906 4.305 19.328 1 93.88 70 ILE B O 1
ATOM 7185 N N . ASN B 1 71 ? -55.75 5.652 20.656 1 93 71 ASN B N 1
ATOM 7186 C CA . ASN B 1 71 ? -54.688 4.711 21.016 1 93 71 ASN B CA 1
ATOM 7187 C C . ASN B 1 71 ? -55.188 3.641 21.969 1 93 71 ASN B C 1
ATOM 7189 O O . ASN B 1 71 ? -54.438 2.75 22.375 1 93 71 ASN B O 1
ATOM 7193 N N . LYS B 1 72 ? -56.438 3.625 22.344 1 90.69 72 LYS B N 1
ATOM 7194 C CA . LYS B 1 72 ? -57 2.668 23.297 1 90.69 72 LYS B CA 1
ATOM 7195 C C . LYS B 1 72 ? -57.125 1.284 22.672 1 90.69 72 LYS B C 1
ATOM 7197 O O . LYS B 1 72 ? -57.219 0.28 23.375 1 90.69 72 LYS B O 1
ATOM 7202 N N . THR B 1 73 ? -57.219 1.29 21.281 1 92.88 73 THR B N 1
ATOM 7203 C CA . THR B 1 73 ? -57.312 0.01 20.594 1 92.88 73 THR B CA 1
ATOM 7204 C C . THR B 1 73 ? -56.125 -0.212 19.672 1 92.88 73 THR B C 1
ATOM 7206 O O . THR B 1 73 ? -55.438 0.734 19.328 1 92.88 73 THR B O 1
ATOM 7209 N N . SER B 1 74 ? -55.938 -1.457 19.312 1 92.44 74 SER B N 1
ATOM 7210 C CA . SER B 1 74 ? -54.844 -1.795 18.406 1 92.44 74 SER B CA 1
ATOM 7211 C C . SER B 1 74 ? -55.094 -1.211 17.016 1 92.44 74 SER B C 1
ATOM 7213 O O . SER B 1 74 ? -54.156 -0.736 16.375 1 92.44 74 SER B O 1
ATOM 7215 N N . VAL B 1 75 ? -56.281 -1.229 16.578 1 93.25 75 VAL B N 1
ATOM 7216 C CA . VAL B 1 75 ? -56.625 -0.69 15.281 1 93.25 75 VAL B CA 1
ATOM 7217 C C . VAL B 1 75 ? -56.406 0.819 15.258 1 93.25 75 VAL B C 1
ATOM 7219 O O . VAL B 1 75 ? -55.875 1.361 14.281 1 93.25 75 VAL B O 1
ATOM 7222 N N . GLY B 1 76 ? -56.844 1.409 16.391 1 93.38 76 GLY B N 1
ATOM 7223 C CA . GLY B 1 76 ? -56.625 2.842 16.516 1 93.38 76 GLY B CA 1
ATOM 7224 C C . GLY B 1 76 ? -55.156 3.227 16.5 1 93.38 76 GLY B C 1
ATOM 7225 O O . GLY B 1 76 ? -54.781 4.199 15.844 1 93.38 76 GLY B O 1
ATOM 7226 N N . ARG B 1 77 ? -54.312 2.424 17.156 1 94.56 77 ARG B N 1
ATOM 7227 C CA . ARG B 1 77 ? -52.875 2.693 17.203 1 94.56 77 ARG B CA 1
ATOM 7228 C C . ARG B 1 77 ? -52.25 2.586 15.82 1 94.56 77 ARG B C 1
ATOM 7230 O O . ARG B 1 77 ? -51.438 3.428 15.43 1 94.56 77 ARG B O 1
ATOM 7237 N N . SER B 1 78 ? -52.594 1.596 15.102 1 93.69 78 SER B N 1
ATOM 7238 C CA . SER B 1 78 ? -52.062 1.409 13.75 1 93.69 78 SER B CA 1
ATOM 7239 C C . SER B 1 78 ? -52.469 2.562 12.844 1 93.69 78 SER B C 1
ATOM 7241 O O . SER B 1 78 ? -51.688 3.045 12.039 1 93.69 78 SER B O 1
ATOM 7243 N N . ALA B 1 79 ? -53.688 2.982 12.977 1 94.88 79 ALA B N 1
ATOM 7244 C CA . ALA B 1 79 ? -54.188 4.094 12.164 1 94.88 79 ALA B CA 1
ATOM 7245 C C . ALA B 1 79 ? -53.5 5.395 12.523 1 94.88 79 ALA B C 1
ATOM 7247 O O . ALA B 1 79 ? -53.156 6.195 11.641 1 94.88 79 ALA B O 1
ATOM 7248 N N . TRP B 1 80 ? -53.25 5.543 13.836 1 95.75 80 TRP B N 1
ATOM 7249 C CA . TRP B 1 80 ? -52.531 6.738 14.297 1 95.75 80 TRP B CA 1
ATOM 7250 C C . TRP B 1 80 ? -51.125 6.773 13.781 1 95.75 80 TRP B C 1
ATOM 7252 O O . TRP B 1 80 ? -50.656 7.805 13.281 1 95.75 80 TRP B O 1
ATOM 7262 N N . ASN B 1 81 ? -50.406 5.641 13.852 1 95.69 81 ASN B N 1
ATOM 7263 C CA . ASN B 1 81 ? -49.062 5.559 13.352 1 95.69 81 ASN B CA 1
ATOM 7264 C C . ASN B 1 81 ? -48.969 5.875 11.859 1 95.69 81 ASN B C 1
ATOM 7266 O O . ASN B 1 81 ? -48.094 6.594 11.414 1 95.69 81 ASN B O 1
ATOM 7270 N N . ALA B 1 82 ? -49.906 5.316 11.172 1 95.94 82 ALA B N 1
ATOM 7271 C CA . ALA B 1 82 ? -49.938 5.562 9.727 1 95.94 82 ALA B CA 1
ATOM 7272 C C . ALA B 1 82 ? -50.188 7.043 9.438 1 95.94 82 ALA B C 1
ATOM 7274 O O . ALA B 1 82 ? -49.594 7.598 8.508 1 95.94 82 ALA B O 1
ATOM 7275 N N . PHE B 1 83 ? -51.062 7.637 10.258 1 96.25 83 PHE B N 1
ATOM 7276 C CA . PHE B 1 83 ? -51.375 9.055 10.086 1 96.25 83 PHE B CA 1
ATOM 7277 C C . PHE B 1 83 ? -50.156 9.914 10.383 1 96.25 83 PHE B C 1
ATOM 7279 O O . PHE B 1 83 ? -49.812 10.82 9.617 1 96.25 83 PHE B O 1
ATOM 7286 N N . ILE B 1 84 ? -49.469 9.625 11.469 1 97 84 ILE B N 1
ATOM 7287 C CA . ILE B 1 84 ? -48.281 10.391 11.859 1 97 84 ILE B CA 1
ATOM 7288 C C . ILE B 1 84 ? -47.188 10.219 10.805 1 97 84 ILE B C 1
ATOM 7290 O O . ILE B 1 84 ? -46.5 11.18 10.461 1 97 84 ILE B O 1
ATOM 7294 N N . GLN B 1 85 ? -47.031 9.047 10.328 1 96.75 85 GLN B N 1
ATOM 7295 C CA . GLN B 1 85 ? -46.031 8.773 9.297 1 96.75 85 GLN B CA 1
ATOM 7296 C C . GLN B 1 85 ? -46.312 9.594 8.031 1 96.75 85 GLN B C 1
ATOM 7298 O O . GLN B 1 85 ? -45.375 10.203 7.473 1 96.75 85 GLN B O 1
ATOM 7303 N N . ALA B 1 86 ? -47.531 9.609 7.617 1 96.06 86 ALA B N 1
ATOM 7304 C CA . ALA B 1 86 ? -47.906 10.352 6.426 1 96.06 86 ALA B CA 1
ATOM 7305 C C . ALA B 1 86 ? -47.688 11.852 6.613 1 96.06 86 ALA B C 1
ATOM 7307 O O . ALA B 1 86 ? -47.219 12.531 5.699 1 96.06 86 ALA B O 1
ATOM 7308 N N . GLU B 1 87 ? -48.062 12.352 7.82 1 96.25 87 GLU B N 1
ATOM 7309 C CA . GLU B 1 87 ? -47.844 13.766 8.109 1 96.25 87 GLU B CA 1
ATOM 7310 C C . GLU B 1 87 ? -46.344 14.109 8.148 1 96.25 87 GLU B C 1
ATOM 7312 O O . GLU B 1 87 ? -45.938 15.164 7.664 1 96.25 87 GLU B O 1
ATOM 7317 N N . ALA B 1 88 ? -45.594 13.227 8.758 1 96.38 88 ALA B N 1
ATOM 7318 C CA . ALA B 1 88 ? -44.156 13.43 8.805 1 96.38 88 ALA B CA 1
ATOM 7319 C C . ALA B 1 88 ? -43.562 13.5 7.402 1 96.38 88 ALA B C 1
ATOM 7321 O O . ALA B 1 88 ? -42.719 14.359 7.117 1 96.38 88 ALA B O 1
ATOM 7322 N N . ILE B 1 89 ? -43.969 12.594 6.551 1 95.06 89 ILE B N 1
ATOM 7323 C CA . ILE B 1 89 ? -43.5 12.555 5.176 1 95.06 89 ILE B CA 1
ATOM 7324 C C . ILE B 1 89 ? -43.812 13.883 4.484 1 95.06 89 ILE B C 1
ATOM 7326 O O . ILE B 1 89 ? -42.969 14.453 3.799 1 95.06 89 ILE B O 1
ATOM 7330 N N . LYS B 1 90 ? -45 14.422 4.648 1 93.75 90 LYS B N 1
ATOM 7331 C CA . LYS B 1 90 ? -45.406 15.695 4.043 1 93.75 90 LYS B CA 1
ATOM 7332 C C . LYS B 1 90 ? -44.5 16.828 4.516 1 93.75 90 LYS B C 1
ATOM 7334 O O . LYS B 1 90 ? -44.125 17.688 3.719 1 93.75 90 LYS B O 1
ATOM 7339 N N . ILE B 1 91 ? -44.25 16.828 5.793 1 94.5 91 ILE B N 1
ATOM 7340 C CA . ILE B 1 91 ? -43.406 17.875 6.355 1 94.5 91 ILE B CA 1
ATOM 7341 C C . ILE B 1 91 ? -42 17.766 5.777 1 94.5 91 ILE B C 1
ATOM 7343 O O . ILE B 1 91 ? -41.406 18.781 5.395 1 94.5 91 ILE B O 1
ATOM 7347 N N . LEU B 1 92 ? -41.5 16.562 5.707 1 93.62 92 LEU B N 1
ATOM 7348 C CA . LEU B 1 92 ? -40.156 16.328 5.199 1 93.62 92 LEU B CA 1
ATOM 7349 C C . LEU B 1 92 ? -40.031 16.781 3.746 1 93.62 92 LEU B C 1
ATOM 7351 O O . LEU B 1 92 ? -39.031 17.375 3.357 1 93.62 92 LEU B O 1
ATOM 7355 N N . ILE B 1 93 ? -41 16.5 2.975 1 90.12 93 ILE B N 1
ATOM 7356 C CA . ILE B 1 93 ? -41 16.875 1.563 1 90.12 93 ILE B CA 1
ATOM 7357 C C . ILE B 1 93 ? -41.031 18.391 1.431 1 90.12 93 ILE B C 1
ATOM 7359 O O . ILE B 1 93 ? -40.375 18.969 0.562 1 90.12 93 ILE B O 1
ATOM 7363 N N . LYS B 1 94 ? -41.75 19.031 2.303 1 88.31 94 LYS B N 1
ATOM 7364 C CA . LYS B 1 94 ? -41.875 20.484 2.275 1 88.31 94 LYS B CA 1
ATOM 7365 C C . LYS B 1 94 ? -40.562 21.141 2.691 1 88.31 94 LYS B C 1
ATOM 7367 O O . LYS B 1 94 ? -40.25 22.25 2.252 1 88.31 94 LYS B O 1
ATOM 7372 N N . GLN B 1 95 ? -39.875 20.469 3.521 1 88.5 95 GLN B N 1
ATOM 7373 C CA . GLN B 1 95 ? -38.594 21.016 4.004 1 88.5 95 GLN B CA 1
ATOM 7374 C C . GLN B 1 95 ? -37.438 20.609 3.094 1 88.5 95 GLN B C 1
ATOM 7376 O O . GLN B 1 95 ? -36.281 20.625 3.508 1 88.5 95 GLN B O 1
ATOM 7381 N N . GLU B 1 96 ? -37.625 20.297 1.992 1 84.25 96 GLU B N 1
ATOM 7382 C CA . GLU B 1 96 ? -36.562 19.938 1.075 1 84.25 96 GLU B CA 1
ATOM 7383 C C . GLU B 1 96 ? -35.625 21.125 0.846 1 84.25 96 GLU B C 1
ATOM 7385 O O . GLU B 1 96 ? -36.094 22.25 0.658 1 84.25 96 GLU B O 1
ATOM 7390 N N . PRO B 1 97 ? -34.344 20.844 1.021 1 84 97 PRO B N 1
ATOM 7391 C CA . PRO B 1 97 ? -33.406 21.953 0.832 1 84 97 PRO B CA 1
ATOM 7392 C C . PRO B 1 97 ? -33.5 22.578 -0.56 1 84 97 PRO B C 1
ATOM 7394 O O . PRO B 1 97 ? -33.75 21.875 -1.539 1 84 97 PRO B O 1
ATOM 7397 N N . PRO B 1 98 ? -33.188 23.859 -0.567 1 84.19 98 PRO B N 1
ATOM 7398 C CA . PRO B 1 98 ? -33.281 24.531 -1.861 1 84.19 98 PRO B CA 1
ATOM 7399 C C . PRO B 1 98 ? -32.25 24.031 -2.857 1 84.19 98 PRO B C 1
ATOM 7401 O O . PRO B 1 98 ? -31.141 23.641 -2.461 1 84.19 98 PRO B O 1
ATOM 7404 N N . ARG B 1 99 ? -32.656 24.156 -4.117 1 85.81 99 ARG B N 1
ATOM 7405 C CA . ARG B 1 99 ? -31.75 23.797 -5.195 1 85.81 99 ARG B CA 1
ATOM 7406 C C . ARG B 1 99 ? -30.906 25 -5.633 1 85.81 99 ARG B C 1
ATOM 7408 O O . ARG B 1 99 ? -31.281 26.141 -5.387 1 85.81 99 ARG B O 1
ATOM 7415 N N . GLY B 1 100 ? -29.641 24.812 -6.105 1 84.5 100 GLY B N 1
ATOM 7416 C CA . GLY B 1 100 ? -28.797 25.891 -6.578 1 84.5 100 GLY B CA 1
ATOM 7417 C C . GLY B 1 100 ? -27.422 25.891 -5.941 1 84.5 100 GLY B C 1
ATOM 7418 O O . GLY B 1 100 ? -27.078 24.984 -5.184 1 84.5 100 GLY B O 1
ATOM 7419 N N . ASN B 1 101 ? -26.766 26.984 -6.207 1 87.94 101 ASN B N 1
ATOM 7420 C CA . ASN B 1 101 ? -25.391 27.109 -5.727 1 87.94 101 ASN B CA 1
ATOM 7421 C C . ASN B 1 101 ? -25.344 27.703 -4.32 1 87.94 101 ASN B C 1
ATOM 7423 O O . ASN B 1 101 ? -26.234 28.469 -3.934 1 87.94 101 ASN B O 1
ATOM 7427 N N . TYR B 1 102 ? -24.406 27.391 -3.539 1 85.5 102 TYR B N 1
ATOM 7428 C CA . TYR B 1 102 ? -24.172 27.984 -2.229 1 85.5 102 TYR B CA 1
ATOM 7429 C C . TYR B 1 102 ? -23.891 29.484 -2.346 1 85.5 102 TYR B C 1
ATOM 7431 O O . TYR B 1 102 ? -23.156 29.922 -3.23 1 85.5 102 TYR B O 1
ATOM 7439 N N . PRO B 1 103 ? -24.516 30.312 -1.565 1 84 103 PRO B N 1
ATOM 7440 C CA . PRO B 1 103 ? -25.172 30.031 -0.285 1 84 103 PRO B CA 1
ATOM 7441 C C . PRO B 1 103 ? -26.688 29.922 -0.407 1 84 103 PRO B C 1
ATOM 7443 O O . PRO B 1 103 ? -27.359 29.531 0.55 1 84 103 PRO B O 1
ATOM 7446 N N . GLN B 1 104 ? -27.203 30.344 -1.573 1 81.56 104 GLN B N 1
ATOM 7447 C CA . GLN B 1 104 ? -28.656 30.219 -1.727 1 81.56 104 GLN B CA 1
ATOM 7448 C C . GLN B 1 104 ? -29.094 28.766 -1.681 1 81.56 104 GLN B C 1
ATOM 7450 O O . GLN B 1 104 ? -30.062 28.422 -0.986 1 81.56 104 GLN B O 1
ATOM 7455 N N . GLY B 1 105 ? -28.312 28.062 -2.377 1 82.81 105 GLY B N 1
ATOM 7456 C CA . GLY B 1 105 ? -28.469 26.609 -2.291 1 82.81 105 GLY B CA 1
ATOM 7457 C C . GLY B 1 105 ? -27.297 25.938 -1.596 1 82.81 105 GLY B C 1
ATOM 7458 O O . GLY B 1 105 ? -26.422 26.609 -1.039 1 82.81 105 GLY B O 1
ATOM 7459 N N . GLY B 1 106 ? -27.359 24.719 -1.514 1 86.44 106 GLY B N 1
ATOM 7460 C CA . GLY B 1 106 ? -26.328 23.984 -0.81 1 86.44 106 GLY B CA 1
ATOM 7461 C C . GLY B 1 106 ? -25.281 23.391 -1.735 1 86.44 106 GLY B C 1
ATOM 7462 O O . GLY B 1 106 ? -24.406 22.641 -1.298 1 86.44 106 GLY B O 1
ATOM 7463 N N . PHE B 1 107 ? -25.234 23.828 -3.066 1 89.62 107 PHE B N 1
ATOM 7464 C CA . PHE B 1 107 ? -24.406 23.156 -4.062 1 89.62 107 PHE B CA 1
ATOM 7465 C C . PHE B 1 107 ? -23.016 23.797 -4.113 1 89.62 107 PHE B C 1
ATOM 7467 O O . PHE B 1 107 ? -22.891 25.016 -4.23 1 89.62 107 PHE B O 1
ATOM 7474 N N . HIS B 1 108 ? -22.031 22.984 -4.027 1 93.19 108 HIS B N 1
ATOM 7475 C CA . HIS B 1 108 ? -20.641 23.359 -4.246 1 93.19 108 HIS B CA 1
ATOM 7476 C C . HIS B 1 108 ? -20.047 22.656 -5.465 1 93.19 108 HIS B C 1
ATOM 7478 O O . HIS B 1 108 ? -19.906 21.422 -5.461 1 93.19 108 HIS B O 1
ATOM 7484 N N . SER B 1 109 ? -19.641 23.484 -6.383 1 91.19 109 SER B N 1
ATOM 7485 C CA . SER B 1 109 ? -19.078 22.922 -7.605 1 91.19 109 SER B CA 1
ATOM 7486 C C . SER B 1 109 ? -17.609 22.547 -7.426 1 91.19 109 SER B C 1
ATOM 7488 O O . SER B 1 109 ? -16.828 23.328 -6.887 1 91.19 109 SER B O 1
ATOM 7490 N N . SER B 1 110 ? -17.234 21.359 -7.934 1 90.75 110 SER B N 1
ATOM 7491 C CA . SER B 1 110 ? -15.852 20.906 -7.891 1 90.75 110 SER B CA 1
ATOM 7492 C C . SER B 1 110 ? -14.969 21.781 -8.789 1 90.75 110 SER B C 1
ATOM 7494 O O . SER B 1 110 ? -13.75 21.844 -8.586 1 90.75 110 SER B O 1
ATOM 7496 N N . SER B 1 111 ? -15.508 22.469 -9.742 1 89.12 111 SER B N 1
ATOM 7497 C CA . SER B 1 111 ? -14.742 23.25 -10.711 1 89.12 111 SER B CA 1
ATOM 7498 C C . SER B 1 111 ? -14.461 24.656 -10.195 1 89.12 111 SER B C 1
ATOM 7500 O O . SER B 1 111 ? -13.648 25.391 -10.766 1 89.12 111 SER B O 1
ATOM 7502 N N . THR B 1 112 ? -15.141 25.031 -9.102 1 90.88 112 THR B N 1
ATOM 7503 C CA . THR B 1 112 ? -14.953 26.406 -8.633 1 90.88 112 THR B CA 1
ATOM 7504 C C . THR B 1 112 ? -14.617 26.422 -7.145 1 90.88 112 THR B C 1
ATOM 7506 O O . THR B 1 112 ? -14.414 27.5 -6.566 1 90.88 112 THR B O 1
ATOM 7509 N N . VAL B 1 113 ? -14.539 25.328 -6.52 1 93.94 113 VAL B N 1
ATOM 7510 C CA . VAL B 1 113 ? -14.359 25.25 -5.074 1 93.94 113 VAL B CA 1
ATOM 7511 C C . VAL B 1 113 ? -13 25.828 -4.688 1 93.94 113 VAL B C 1
ATOM 7513 O O . VAL B 1 113 ? -12.039 25.734 -5.457 1 93.94 113 VAL B O 1
ATOM 7516 N N . GLY B 1 114 ? -12.922 26.484 -3.529 1 91.94 114 GLY B N 1
ATOM 7517 C CA . GLY B 1 114 ? -11.688 27.016 -2.984 1 91.94 114 GLY B CA 1
ATOM 7518 C C . GLY B 1 114 ? -11.195 26.25 -1.766 1 91.94 114 GLY B C 1
ATOM 7519 O O . GLY B 1 114 ? -11.906 25.406 -1.229 1 91.94 114 GLY B O 1
ATOM 7520 N N . GLU B 1 115 ? -10.023 26.562 -1.32 1 90.75 115 GLU B N 1
ATOM 7521 C CA . GLU B 1 115 ? -9.43 25.891 -0.17 1 90.75 115 GLU B CA 1
ATOM 7522 C C . GLU B 1 115 ? -10.219 26.156 1.104 1 90.75 115 GLU B C 1
ATOM 7524 O O . GLU B 1 115 ? -10.227 25.344 2.027 1 90.75 115 GLU B O 1
ATOM 7529 N N . ASP B 1 116 ? -10.867 27.25 1.142 1 92.31 116 ASP B N 1
ATOM 7530 C CA . ASP B 1 116 ? -11.641 27.656 2.311 1 92.31 116 ASP B CA 1
ATOM 7531 C C . ASP B 1 116 ? -12.805 26.703 2.561 1 92.31 116 ASP B C 1
ATOM 7533 O O . ASP B 1 116 ? -13.289 26.594 3.688 1 92.31 116 ASP B O 1
ATOM 7537 N N . PHE B 1 117 ? -13.242 26.078 1.549 1 95.75 117 PHE B N 1
ATOM 7538 C CA . PHE B 1 117 ? -14.336 25.109 1.66 1 95.75 117 PHE B CA 1
ATOM 7539 C C . PHE B 1 117 ? -13.938 23.938 2.551 1 95.75 117 PHE B C 1
ATOM 7541 O O . PHE B 1 117 ? -14.773 23.375 3.244 1 95.75 117 PHE B O 1
ATOM 7548 N N . PHE B 1 118 ? -12.68 23.594 2.604 1 95.62 118 PHE B N 1
ATOM 7549 C CA . PHE B 1 118 ? -12.219 22.375 3.258 1 95.62 118 PHE B CA 1
ATOM 7550 C C . PHE B 1 118 ? -11.711 22.672 4.664 1 95.62 118 PHE B C 1
ATOM 7552 O O . PHE B 1 118 ? -11 21.859 5.258 1 95.62 118 PHE B O 1
ATOM 7559 N N . THR B 1 119 ? -12.031 23.766 5.254 1 94.12 119 THR B N 1
ATOM 7560 C CA . THR B 1 119 ? -11.688 24.094 6.633 1 94.12 119 THR B CA 1
ATOM 7561 C C . THR B 1 119 ? -12.75 23.578 7.598 1 94.12 119 THR B C 1
ATOM 7563 O O . THR B 1 119 ? -13.891 23.344 7.195 1 94.12 119 THR B O 1
ATOM 7566 N N . PRO B 1 120 ? -12.406 23.344 8.867 1 91 120 PRO B N 1
ATOM 7567 C CA . PRO B 1 120 ? -13.391 22.922 9.867 1 91 120 PRO B CA 1
ATOM 7568 C C . PRO B 1 120 ? -14.523 23.922 10.047 1 91 120 PRO B C 1
ATOM 7570 O O . PRO B 1 120 ? -15.672 23.531 10.273 1 91 120 PRO B O 1
ATOM 7573 N N . GLU B 1 121 ? -14.242 25.188 9.922 1 92.38 121 GLU B N 1
ATOM 7574 C CA . GLU B 1 121 ? -15.234 26.25 10.086 1 92.38 121 GLU B CA 1
ATOM 7575 C C . GLU B 1 121 ? -16.281 26.188 8.977 1 92.38 121 GLU B C 1
ATOM 7577 O O . GLU B 1 121 ? -17.484 26.312 9.242 1 92.38 121 GLU B O 1
ATOM 7582 N N . ALA B 1 122 ? -15.836 26.016 7.773 1 93.88 122 ALA B N 1
ATOM 7583 C CA . ALA B 1 122 ? -16.766 25.906 6.648 1 93.88 122 ALA B CA 1
ATOM 7584 C C . ALA B 1 122 ? -17.656 24.672 6.785 1 93.88 122 ALA B C 1
ATOM 7586 O O . ALA B 1 122 ? -18.844 24.734 6.477 1 93.88 122 ALA B O 1
ATOM 7587 N N . LYS B 1 123 ? -17.125 23.625 7.207 1 93.38 123 LYS B N 1
ATOM 7588 C CA . LYS B 1 123 ? -17.891 22.391 7.414 1 93.38 123 LYS B CA 1
ATOM 7589 C C . LYS B 1 123 ? -19 22.609 8.445 1 93.38 123 LYS B C 1
ATOM 7591 O O . LYS B 1 123 ? -20.141 22.203 8.227 1 93.38 123 LYS B O 1
ATOM 7596 N N . GLU B 1 124 ? -18.641 23.219 9.523 1 92.75 124 GLU B N 1
ATOM 7597 C CA . GLU B 1 124 ? -19.609 23.484 10.586 1 92.75 124 GLU B CA 1
ATOM 7598 C C . GLU B 1 124 ? -20.734 24.391 10.102 1 92.75 124 GLU B C 1
ATOM 7600 O O . GLU B 1 124 ? -21.891 24.203 10.469 1 92.75 124 GLU B O 1
ATOM 7605 N N . GLU B 1 125 ? -20.391 25.328 9.336 1 94.75 125 GLU B N 1
ATOM 7606 C CA . GLU B 1 125 ? -21.391 26.234 8.797 1 94.75 125 GLU B CA 1
ATOM 7607 C C . GLU B 1 125 ? -22.375 25.5 7.887 1 94.75 125 GLU B C 1
ATOM 7609 O O . GLU B 1 125 ? -23.578 25.719 7.973 1 94.75 125 GLU B O 1
ATOM 7614 N N . HIS B 1 126 ? -21.906 24.641 7.023 1 93.56 126 HIS B N 1
ATOM 7615 C CA . HIS B 1 126 ? -22.75 23.859 6.133 1 93.56 126 HIS B CA 1
ATOM 7616 C C . HIS B 1 126 ? -23.688 22.938 6.918 1 93.56 126 HIS B C 1
ATOM 7618 O O . HIS B 1 126 ? -24.859 22.797 6.578 1 93.56 126 HIS B O 1
ATOM 7624 N N . GLU B 1 127 ? -23.156 22.375 7.934 1 93.75 127 GLU B N 1
ATOM 7625 C CA . GLU B 1 127 ? -23.938 21.484 8.773 1 93.75 127 GLU B CA 1
ATOM 7626 C C . GLU B 1 127 ? -25.031 22.234 9.523 1 93.75 127 GLU B C 1
ATOM 7628 O O . GLU B 1 127 ? -26.172 21.766 9.617 1 93.75 127 GLU B O 1
ATOM 7633 N N . ARG B 1 128 ? -24.656 23.344 10.016 1 94.31 128 ARG B N 1
ATOM 7634 C CA . ARG B 1 128 ? -25.625 24.172 10.727 1 94.31 128 ARG B CA 1
ATOM 7635 C C . ARG B 1 128 ? -26.75 24.625 9.805 1 94.31 128 ARG B C 1
ATOM 7637 O O . ARG B 1 128 ? -27.922 24.562 10.172 1 94.31 128 ARG B O 1
ATOM 7644 N N . ARG B 1 129 ? -26.453 24.984 8.648 1 94.38 129 ARG B N 1
ATOM 7645 C CA . ARG B 1 129 ? -27.453 25.438 7.684 1 94.38 129 ARG B CA 1
ATOM 7646 C C . ARG B 1 129 ? -28.406 24.297 7.312 1 94.38 129 ARG B C 1
ATOM 7648 O O . ARG B 1 129 ? -29.609 24.5 7.211 1 94.38 129 ARG B O 1
ATOM 7655 N N . LEU B 1 130 ? -27.891 23.156 7.145 1 94.12 130 LEU B N 1
ATOM 7656 C CA . LEU B 1 130 ? -28.688 22 6.77 1 94.12 130 LEU B CA 1
ATOM 7657 C C . LEU B 1 130 ? -29.625 21.594 7.91 1 94.12 130 LEU B C 1
ATOM 7659 O O . LEU B 1 130 ? -30.812 21.359 7.691 1 94.12 130 LEU B O 1
ATOM 7663 N N . THR B 1 131 ? -29.125 21.578 9.141 1 95.31 131 THR B N 1
ATOM 7664 C CA . THR B 1 131 ? -29.844 20.984 10.258 1 95.31 131 THR B CA 1
ATOM 7665 C C . THR B 1 131 ? -30.781 22.016 10.891 1 95.31 131 THR B C 1
ATOM 7667 O O . THR B 1 131 ? -31.844 21.656 11.422 1 95.31 131 THR B O 1
ATOM 7670 N N . GLU B 1 132 ? -30.469 23.297 10.805 1 94.06 132 GLU B N 1
ATOM 7671 C CA . GLU B 1 132 ? -31.266 24.312 11.484 1 94.06 132 GLU B CA 1
ATOM 7672 C C . GLU B 1 132 ? -32.188 25.016 10.508 1 94.06 132 GLU B C 1
ATOM 7674 O O . GLU B 1 132 ? -33.312 25.422 10.875 1 94.06 132 GLU B O 1
ATOM 7679 N N . GLU B 1 133 ? -31.766 25.109 9.297 1 90.88 133 GLU B N 1
ATOM 7680 C CA . GLU B 1 133 ? -32.531 25.922 8.359 1 90.88 133 GLU B CA 1
ATOM 7681 C C . GLU B 1 133 ? -33.281 25.047 7.352 1 90.88 133 GLU B C 1
ATOM 7683 O O . GLU B 1 133 ? -34.469 25.297 7.043 1 90.88 133 GLU B O 1
ATOM 7688 N N . HIS B 1 134 ? -32.719 24.031 6.871 1 90.94 134 HIS B N 1
ATOM 7689 C CA . HIS B 1 134 ? -33.281 23.328 5.719 1 90.94 134 HIS B CA 1
ATOM 7690 C C . HIS B 1 134 ? -34.031 22.078 6.141 1 90.94 134 HIS B C 1
ATOM 7692 O O . HIS B 1 134 ? -35.062 21.734 5.543 1 90.94 134 HIS B O 1
ATOM 7698 N N . MET B 1 135 ? -33.5 21.328 7.098 1 94.12 135 MET B N 1
ATOM 7699 C CA . MET B 1 135 ? -34.156 20.094 7.5 1 94.12 135 MET B CA 1
ATOM 7700 C C . MET B 1 135 ? -34.219 19.984 9.023 1 94.12 135 MET B C 1
ATOM 7702 O O . MET B 1 135 ? -33.844 18.953 9.594 1 94.12 135 MET B O 1
ATOM 7706 N N . PRO B 1 136 ? -34.719 20.984 9.648 1 95.12 136 PRO B N 1
ATOM 7707 C CA . PRO B 1 136 ? -34.781 20.969 11.109 1 95.12 136 PRO B CA 1
ATOM 7708 C C . PRO B 1 136 ? -35.688 19.875 11.656 1 95.12 136 PRO B C 1
ATOM 7710 O O . PRO B 1 136 ? -35.438 19.328 12.734 1 95.12 136 PRO B O 1
ATOM 7713 N N . PHE B 1 137 ? -36.844 19.562 10.945 1 96.5 137 PHE B N 1
ATOM 7714 C CA . PHE B 1 137 ? -37.781 18.562 11.406 1 96.5 137 PHE B CA 1
ATOM 7715 C C . PHE B 1 137 ? -37.094 17.188 11.508 1 96.5 137 PHE B C 1
ATOM 7717 O O . PHE B 1 137 ? -37.188 16.531 12.547 1 96.5 137 PHE B O 1
ATOM 7724 N N . LEU B 1 138 ? -36.375 16.812 10.391 1 96.38 138 LEU B N 1
ATOM 7725 C CA . LEU B 1 138 ? -35.719 15.516 10.375 1 96.38 138 LEU B CA 1
ATOM 7726 C C . LEU B 1 138 ? -34.656 15.445 11.461 1 96.38 138 LEU B C 1
ATOM 7728 O O . LEU B 1 138 ? -34.594 14.484 12.227 1 96.38 138 LEU B O 1
ATOM 7732 N N . PHE B 1 139 ? -33.812 16.484 11.508 1 97 139 PHE B N 1
ATOM 7733 C CA . PHE B 1 139 ? -32.719 16.516 12.477 1 97 139 PHE B CA 1
ATOM 7734 C C . PHE B 1 139 ? -33.25 16.453 13.898 1 97 139 PHE B C 1
ATOM 7736 O O . PHE B 1 139 ? -32.75 15.664 14.711 1 97 139 PHE B O 1
ATOM 7743 N N . GLY B 1 140 ? -34.281 17.234 14.188 1 96.12 140 GLY B N 1
ATOM 7744 C CA . GLY B 1 140 ? -34.875 17.234 15.508 1 96.12 140 GLY B CA 1
ATOM 7745 C C . GLY B 1 140 ? -35.469 15.883 15.883 1 96.12 140 GLY B C 1
ATOM 7746 O O . GLY B 1 140 ? -35.375 15.453 17.031 1 96.12 140 GLY B O 1
ATOM 7747 N N . MET B 1 141 ? -36.062 15.281 14.898 1 96.56 141 MET B N 1
ATOM 7748 C CA . MET B 1 141 ? -36.656 13.969 15.133 1 96.56 141 MET B CA 1
ATOM 7749 C C . MET B 1 141 ? -35.562 12.938 15.453 1 96.56 141 MET B C 1
ATOM 7751 O O . MET B 1 141 ? -35.719 12.156 16.391 1 96.56 141 MET B O 1
ATOM 7755 N N . LEU B 1 142 ? -34.469 12.953 14.688 1 96.06 142 LEU B N 1
ATOM 7756 C CA . LEU B 1 142 ? -33.375 12.016 14.891 1 96.06 142 LEU B CA 1
ATOM 7757 C C . LEU B 1 142 ? -32.719 12.234 16.25 1 96.06 142 LEU B C 1
ATOM 7759 O O . LEU B 1 142 ? -32.5 11.281 17 1 96.06 142 LEU B O 1
ATOM 7763 N N . MET B 1 143 ? -32.438 13.461 16.578 1 95.38 143 MET B N 1
ATOM 7764 C CA . MET B 1 143 ? -31.828 13.773 17.859 1 95.38 143 MET B CA 1
ATOM 7765 C C . MET B 1 143 ? -32.75 13.391 19.016 1 95.38 143 MET B C 1
ATOM 7767 O O . MET B 1 143 ? -32.281 12.898 20.047 1 95.38 143 MET B O 1
ATOM 7771 N N . GLY B 1 144 ? -34.062 13.633 18.812 1 93.94 144 GLY B N 1
ATOM 7772 C CA . GLY B 1 144 ? -35.031 13.25 19.844 1 93.94 144 GLY B CA 1
ATOM 7773 C C . GLY B 1 144 ? -35.062 11.758 20.094 1 93.94 144 GLY B C 1
ATOM 7774 O O . GLY B 1 144 ? -35.219 11.328 21.25 1 93.94 144 GLY B O 1
ATOM 7775 N N . MET B 1 145 ? -34.875 11.078 19.047 1 92.88 145 MET B N 1
ATOM 7776 C CA . MET B 1 145 ? -34.844 9.617 19.172 1 92.88 145 MET B CA 1
ATOM 7777 C C . MET B 1 145 ? -33.562 9.141 19.797 1 92.88 145 MET B C 1
ATOM 7779 O O . MET B 1 145 ? -33.562 8.289 20.688 1 92.88 145 MET B O 1
ATOM 7783 N N . LEU B 1 146 ? -32.406 9.68 19.406 1 91.94 146 LEU B N 1
ATOM 7784 C CA . LEU B 1 146 ? -31.062 9.203 19.766 1 91.94 146 LEU B CA 1
ATOM 7785 C C . LEU B 1 146 ? -30.688 9.648 21.188 1 91.94 146 LEU B C 1
ATOM 7787 O O . LEU B 1 146 ? -30.016 8.914 21.906 1 91.94 146 LEU B O 1
ATOM 7791 N N . ASP B 1 147 ? -31 10.867 21.578 1 85.31 147 ASP B N 1
ATOM 7792 C CA . ASP B 1 147 ? -30.562 11.453 22.844 1 85.31 147 ASP B CA 1
ATOM 7793 C C . ASP B 1 147 ? -31.453 10.992 24 1 85.31 147 ASP B C 1
ATOM 7795 O O . ASP B 1 147 ? -31.219 11.375 25.156 1 85.31 147 ASP B O 1
ATOM 7799 N N . ARG B 1 148 ? -32.469 10.312 23.828 1 75.31 148 ARG B N 1
ATOM 7800 C CA . ARG B 1 148 ? -33.344 9.891 24.906 1 75.31 148 ARG B CA 1
ATOM 7801 C C . ARG B 1 148 ? -32.656 8.875 25.812 1 75.31 148 ARG B C 1
ATOM 7803 O O . ARG B 1 148 ? -31.812 8.117 25.359 1 75.31 148 ARG B O 1
ATOM 7810 N N . ASP B 1 149 ? -33 9.031 27.094 1 60.91 149 ASP B N 1
ATOM 7811 C CA . ASP B 1 149 ? -32.5 8.234 28.219 1 60.91 149 ASP B CA 1
ATOM 7812 C C . ASP B 1 149 ? -32.625 6.742 27.922 1 60.91 149 ASP B C 1
ATOM 7814 O O . ASP B 1 149 ? -33.531 6.312 27.219 1 60.91 149 ASP B O 1
ATOM 7818 N N . GLY B 1 150 ? -31.609 6.031 27.828 1 54.91 150 GLY B N 1
ATOM 7819 C CA . GLY B 1 150 ? -31.5 4.598 27.594 1 54.91 150 GLY B CA 1
ATOM 7820 C C . GLY B 1 150 ? -30.5 4.242 26.516 1 54.91 150 GLY B C 1
ATOM 7821 O O . GLY B 1 150 ? -30.25 3.062 26.266 1 54.91 150 GLY B O 1
ATOM 7822 N N . CYS B 1 151 ? -30.594 5.195 25.609 1 50.56 151 CYS B N 1
ATOM 7823 C CA . CYS B 1 151 ? -29.547 4.922 24.641 1 50.56 151 CYS B CA 1
ATOM 7824 C C . CYS B 1 151 ? -28.172 4.883 25.297 1 50.56 151 CYS B C 1
ATOM 7826 O O . CYS B 1 151 ? -27.344 5.77 25.078 1 50.56 151 CYS B O 1
ATOM 7828 N N . LYS B 1 152 ? -28.328 4.969 26.578 1 46.47 152 LYS B N 1
ATOM 7829 C CA . LYS B 1 152 ? -27.016 4.906 27.203 1 46.47 152 LYS B CA 1
ATOM 7830 C C . LYS B 1 152 ? -26.125 3.859 26.531 1 46.47 152 LYS B C 1
ATOM 7832 O O . LYS B 1 152 ? -26.406 2.662 26.594 1 46.47 152 LYS B O 1
ATOM 7837 N N . THR B 1 153 ? -25.875 4.285 25.406 1 43.5 153 THR B N 1
ATOM 7838 C CA . THR B 1 153 ? -24.797 3.521 24.812 1 43.5 153 THR B CA 1
ATOM 7839 C C . THR B 1 153 ? -23.781 3.094 25.875 1 43.5 153 THR B C 1
ATOM 7841 O O . THR B 1 153 ? -23.047 3.926 26.406 1 43.5 153 THR B O 1
ATOM 7844 N N . THR B 1 154 ? -24.328 2.654 26.969 1 37.19 154 THR B N 1
ATOM 7845 C CA . THR B 1 154 ? -23.172 2.074 27.656 1 37.19 154 THR B CA 1
ATOM 7846 C C . THR B 1 154 ? -22.078 1.739 26.656 1 37.19 154 THR B C 1
ATOM 7848 O O . THR B 1 154 ? -22.328 1.113 25.625 1 37.19 154 THR B O 1
ATOM 7851 N N . VAL B 1 155 ? -21.344 2.766 26.344 1 37.91 155 VAL B N 1
ATOM 7852 C CA . VAL B 1 155 ? -20.125 2.271 25.734 1 37.91 155 VAL B CA 1
ATOM 7853 C C . VAL B 1 155 ? -19.969 0.779 26.016 1 37.91 155 VAL B C 1
ATOM 7855 O O . VAL B 1 155 ? -19.734 0.374 27.156 1 37.91 155 VAL B O 1
ATOM 7858 N N . ALA B 1 156 ? -21.016 0.183 26.109 1 37.75 156 ALA B N 1
ATOM 7859 C CA . ALA B 1 156 ? -20.781 -1.25 26.266 1 37.75 156 ALA B CA 1
ATOM 7860 C C . ALA B 1 156 ? -19.328 -1.598 25.969 1 37.75 156 ALA B C 1
ATOM 7862 O O . ALA B 1 156 ? -18.703 -0.996 25.094 1 37.75 156 ALA B O 1
ATOM 7863 N N . GLU B 1 157 ? -18.703 -2.029 26.984 1 38.94 157 GLU B N 1
ATOM 7864 C CA . GLU B 1 157 ? -17.516 -2.889 26.938 1 38.94 157 GLU B CA 1
ATOM 7865 C C . GLU B 1 157 ? -17.391 -3.588 25.594 1 38.94 157 GLU B C 1
ATOM 7867 O O . GLU B 1 157 ? -18.125 -4.543 25.312 1 38.94 157 GLU B O 1
ATOM 7872 N N . GLU B 1 158 ? -17.703 -2.842 24.594 1 40.31 158 GLU B N 1
ATOM 7873 C CA . GLU B 1 158 ? -17.219 -3.672 23.484 1 40.31 158 GLU B CA 1
ATOM 7874 C C . GLU B 1 158 ? -16.422 -4.859 24 1 40.31 158 GLU B C 1
ATOM 7876 O O . GLU B 1 158 ? -15.5 -4.691 24.812 1 40.31 158 GLU B O 1
ATOM 7881 N N . GLU B 1 159 ? -17.203 -5.793 24.516 1 39.69 159 GLU B N 1
ATOM 7882 C CA . GLU B 1 159 ? -16.375 -6.945 24.859 1 39.69 159 GLU B CA 1
ATOM 7883 C C . GLU B 1 159 ? -15.008 -6.867 24.172 1 39.69 159 GLU B C 1
ATOM 7885 O O . GLU B 1 159 ? -14.891 -7.105 22.969 1 39.69 159 GLU B O 1
ATOM 7890 N N . GLU B 1 160 ? -14.438 -5.723 24.5 1 43.41 160 GLU B N 1
ATOM 7891 C CA . GLU B 1 160 ? -13.047 -5.637 24.062 1 43.41 160 GLU B CA 1
ATOM 7892 C C . GLU B 1 160 ? -12.43 -7.023 23.922 1 43.41 160 GLU B C 1
ATOM 7894 O O . GLU B 1 160 ? -12.25 -7.734 24.906 1 43.41 160 GLU B O 1
ATOM 7899 N N . VAL B 1 161 ? -12.93 -7.703 23.062 1 48.5 161 VAL B N 1
ATOM 7900 C CA . VAL B 1 161 ? -12.133 -8.891 22.766 1 48.5 161 VAL B CA 1
ATOM 7901 C C . VAL B 1 161 ? -10.656 -8.508 22.688 1 48.5 161 VAL B C 1
ATOM 7903 O O . VAL B 1 161 ? -10.289 -7.555 22 1 48.5 161 VAL B O 1
ATOM 7906 N N . PRO B 1 162 ? -10.086 -8.773 23.922 1 51.12 162 PRO B N 1
ATOM 7907 C CA . PRO B 1 162 ? -8.648 -8.516 23.812 1 51.12 162 PRO B CA 1
ATOM 7908 C C . PRO B 1 162 ? -8.125 -8.68 22.375 1 51.12 162 PRO B C 1
ATOM 7910 O O . PRO B 1 162 ? -8.641 -9.5 21.625 1 51.12 162 PRO B O 1
ATOM 7913 N N . LEU B 1 163 ? -7.562 -7.586 22.047 1 51.62 163 LEU B N 1
ATOM 7914 C CA . LEU B 1 163 ? -6.957 -7.73 20.734 1 51.62 163 LEU B CA 1
ATOM 7915 C C . LEU B 1 163 ? -6.348 -9.117 20.562 1 51.62 163 LEU B C 1
ATOM 7917 O O . LEU B 1 163 ? -5.602 -9.578 21.422 1 51.62 163 LEU B O 1
ATOM 7921 N N . PRO B 1 164 ? -6.984 -9.797 19.844 1 46.06 164 PRO B N 1
ATOM 7922 C CA . PRO B 1 164 ? -6.348 -11.109 19.719 1 46.06 164 PRO B CA 1
ATOM 7923 C C . PRO B 1 164 ? -4.82 -11.031 19.75 1 46.06 164 PRO B C 1
ATOM 7925 O O . PRO B 1 164 ? -4.172 -11.906 20.344 1 46.06 164 PRO B O 1
ATOM 7928 N N . CYS B 1 165 ? -4.211 -10.469 18.797 1 46.53 165 CYS B N 1
ATOM 7929 C CA . CYS B 1 165 ? -2.766 -10.625 18.719 1 46.53 165 CYS B CA 1
ATOM 7930 C C . CYS B 1 165 ? -2.049 -9.414 19.297 1 46.53 165 CYS B C 1
ATOM 7932 O O . CYS B 1 165 ? -2.205 -8.297 18.797 1 46.53 165 CYS B O 1
ATOM 7934 N N . GLY B 1 166 ? -1.971 -9.312 20.688 1 42.53 166 GLY B N 1
ATOM 7935 C CA . GLY B 1 166 ? -1.164 -8.461 21.562 1 42.53 166 GLY B CA 1
ATOM 7936 C C . GLY B 1 166 ? -0.609 -7.242 20.844 1 42.53 166 GLY B C 1
ATOM 7937 O O . GLY B 1 166 ? 0.316 -6.598 21.344 1 42.53 166 GLY B O 1
ATOM 7938 N N . VAL B 1 167 ? -0.573 -7.055 19.656 1 43.69 167 VAL B N 1
ATOM 7939 C CA . VAL B 1 167 ? 0.289 -6.008 19.125 1 43.69 167 VAL B CA 1
ATOM 7940 C C . VAL B 1 167 ? -0.448 -4.672 19.141 1 43.69 167 VAL B C 1
ATOM 7942 O O . VAL B 1 167 ? -1.638 -4.605 18.812 1 43.69 167 VAL B O 1
ATOM 7945 N N . SER B 1 168 ? 0.13 -3.812 19.875 1 47.56 168 SER B N 1
ATOM 7946 C CA . SER B 1 168 ? -0.351 -2.436 19.891 1 47.56 168 SER B CA 1
ATOM 7947 C C . SER B 1 168 ? -0.497 -1.88 18.484 1 47.56 168 SER B C 1
ATOM 7949 O O . SER B 1 168 ? 0.387 -2.062 17.641 1 47.56 168 SER B O 1
ATOM 7951 N N . ALA B 1 169 ? -1.593 -1.544 18.047 1 49.62 169 ALA B N 1
ATOM 7952 C CA . ALA B 1 169 ? -1.966 -1.023 16.734 1 49.62 169 ALA B CA 1
ATOM 7953 C C . ALA B 1 169 ? -1.258 0.298 16.438 1 49.62 169 ALA B C 1
ATOM 7955 O O . ALA B 1 169 ? -1.354 1.245 17.234 1 49.62 169 ALA B O 1
ATOM 7956 N N . THR B 1 170 ? 0.004 0.273 15.875 1 53.75 170 THR B N 1
ATOM 7957 C CA . THR B 1 170 ? 0.563 1.532 15.391 1 53.75 170 THR B CA 1
ATOM 7958 C C . THR B 1 170 ? -0.378 2.195 14.391 1 53.75 170 THR B C 1
ATOM 7960 O O . THR B 1 170 ? -1.151 1.515 13.719 1 53.75 170 THR B O 1
ATOM 7963 N N . GLU B 1 171 ? -0.478 3.516 14.57 1 59.72 171 GLU B N 1
ATOM 7964 C CA . GLU B 1 171 ? -1.328 4.32 13.695 1 59.72 171 GLU B CA 1
ATOM 7965 C C . GLU B 1 171 ? -0.998 4.082 12.227 1 59.72 171 GLU B C 1
ATOM 7967 O O . GLU B 1 171 ? 0.174 4.008 11.852 1 59.72 171 GLU B O 1
ATOM 7972 N N . ASP B 1 172 ? -1.984 3.777 11.438 1 64.44 172 ASP B N 1
ATOM 7973 C CA . ASP B 1 172 ? -1.887 3.631 9.992 1 64.44 172 ASP B CA 1
ATOM 7974 C C . ASP B 1 172 ? -1.649 4.98 9.312 1 64.44 172 ASP B C 1
ATOM 7976 O O . ASP B 1 172 ? -2.453 5.902 9.461 1 64.44 172 ASP B O 1
ATOM 7980 N N . GLY B 1 173 ? -0.443 5.305 8.938 1 64.81 173 GLY B N 1
ATOM 7981 C CA . GLY B 1 173 ? -0.206 6.535 8.203 1 64.81 173 GLY B CA 1
ATOM 7982 C C . GLY B 1 173 ? 1.242 6.715 7.785 1 64.81 173 GLY B C 1
ATOM 7983 O O . GLY B 1 173 ? 2.105 5.922 8.172 1 64.81 173 GLY B O 1
ATOM 7984 N N . PRO B 1 174 ? 1.378 7.676 6.84 1 65.94 174 PRO B N 1
ATOM 7985 C CA . PRO B 1 174 ? 2.74 7.996 6.406 1 65.94 174 PRO B CA 1
ATOM 7986 C C . PRO B 1 174 ? 3.586 8.609 7.52 1 65.94 174 PRO B C 1
ATOM 7988 O O . PRO B 1 174 ? 3.049 9.031 8.547 1 65.94 174 PRO B O 1
ATOM 7991 N N . ASP B 1 175 ? 4.832 8.539 7.414 1 65.44 175 ASP B N 1
ATOM 7992 C CA . ASP B 1 175 ? 5.754 9.195 8.336 1 65.44 175 ASP B CA 1
ATOM 7993 C C . ASP B 1 175 ? 5.488 10.703 8.398 1 65.44 175 ASP B C 1
ATOM 7995 O O . ASP B 1 175 ? 5.117 11.312 7.395 1 65.44 175 ASP B O 1
ATOM 7999 N N . GLU B 1 176 ? 5.473 11.164 9.586 1 69.81 176 GLU B N 1
ATOM 8000 C CA . GLU B 1 176 ? 5.262 12.594 9.805 1 69.81 176 GLU B CA 1
ATOM 8001 C C . GLU B 1 176 ? 6.453 13.219 10.523 1 69.81 176 GLU B C 1
ATOM 8003 O O . GLU B 1 176 ? 7.27 12.516 11.117 1 69.81 176 GLU B O 1
ATOM 8008 N N . VAL B 1 177 ? 6.535 14.492 10.047 1 71 177 VAL B N 1
ATOM 8009 C CA . VAL B 1 177 ? 7.559 15.234 10.773 1 71 177 VAL B CA 1
ATOM 8010 C C . VAL B 1 177 ? 7.051 15.578 12.172 1 71 177 VAL B C 1
ATOM 8012 O O . VAL B 1 177 ? 5.934 16.062 12.328 1 71 177 VAL B O 1
ATOM 8015 N N . GLY B 1 178 ? 7.699 15.219 13.055 1 66.44 178 GLY B N 1
ATOM 8016 C CA . GLY B 1 178 ? 7.336 15.539 14.422 1 66.44 178 GLY B CA 1
ATOM 8017 C C . GLY B 1 178 ? 6.527 14.453 15.102 1 66.44 178 GLY B C 1
ATOM 8018 O O . GLY B 1 178 ? 6.031 13.539 14.438 1 66.44 178 GLY B O 1
ATOM 8019 N N . ASP B 1 179 ? 6.562 14.32 16.375 1 68.62 179 ASP B N 1
ATOM 8020 C CA . ASP B 1 179 ? 5.859 13.336 17.188 1 68.62 179 ASP B CA 1
ATOM 8021 C C . ASP B 1 179 ? 4.375 13.68 17.297 1 68.62 179 ASP B C 1
ATOM 8023 O O . ASP B 1 179 ? 3.984 14.5 18.125 1 68.62 179 ASP B O 1
ATOM 8027 N N . MET B 1 180 ? 3.576 13.359 16.266 1 75.69 180 MET B N 1
ATOM 8028 C CA . MET B 1 180 ? 2.139 13.617 16.25 1 75.69 180 MET B CA 1
ATOM 8029 C C . MET B 1 180 ? 1.368 12.406 16.781 1 75.69 180 MET B C 1
ATOM 8031 O O . MET B 1 180 ? 1.706 11.266 16.469 1 75.69 180 MET B O 1
ATOM 8035 N N . PHE B 1 181 ? 0.428 12.734 17.75 1 76.06 181 PHE B N 1
ATOM 8036 C CA . PHE B 1 181 ? -0.435 11.664 18.234 1 76.06 181 PHE B CA 1
ATOM 8037 C C . PHE B 1 181 ? -1.862 12.164 18.438 1 76.06 181 PHE B C 1
ATOM 8039 O O . PHE B 1 181 ? -2.113 13.367 18.391 1 76.06 181 PHE B O 1
ATOM 8046 N N . TYR B 1 182 ? -2.834 11.297 18.469 1 79.5 182 TYR B N 1
ATOM 8047 C CA . TYR B 1 182 ? -4.242 11.617 18.672 1 79.5 182 TYR B CA 1
ATOM 8048 C C . TYR B 1 182 ? -4.656 11.359 20.125 1 79.5 182 TYR B C 1
ATOM 8050 O O . TYR B 1 182 ? -4.391 10.289 20.672 1 79.5 182 TYR B O 1
ATOM 8058 N N . GLU B 1 183 ? -5.121 12.352 20.766 1 79.75 183 GLU B N 1
ATOM 8059 C CA . GLU B 1 183 ? -5.684 12.211 22.109 1 79.75 183 GLU B CA 1
ATOM 8060 C C . GLU B 1 183 ? -7.203 12.086 22.047 1 79.75 183 GLU B C 1
ATOM 8062 O O . GLU B 1 183 ? -7.875 12.883 21.391 1 79.75 183 GLU B O 1
ATOM 8067 N N . VAL B 1 184 ? -7.699 10.898 22.594 1 75.69 184 VAL B N 1
ATOM 8068 C CA . VAL B 1 184 ? -9.148 10.711 22.688 1 75.69 184 VAL B CA 1
ATOM 8069 C C . VAL B 1 184 ? -9.625 10.992 24.109 1 75.69 184 VAL B C 1
ATOM 8071 O O . VAL B 1 184 ? -9.07 10.445 25.062 1 75.69 184 VAL B O 1
ATOM 8074 N N . GLU B 1 185 ? -10.469 11.992 24.219 1 66.56 185 GLU B N 1
ATOM 8075 C CA . GLU B 1 185 ? -11.008 12.258 25.547 1 66.56 185 GLU B CA 1
ATOM 8076 C C . GLU B 1 185 ? -11.766 11.047 26.094 1 66.56 185 GLU B C 1
ATOM 8078 O O . GLU B 1 185 ? -12.461 10.359 25.344 1 66.56 185 GLU B O 1
ATOM 8083 N N . PRO B 1 186 ? -11.445 10.773 27.281 1 65.06 186 PRO B N 1
ATOM 8084 C CA . PRO B 1 186 ? -12.156 9.641 27.875 1 65.06 186 PRO B CA 1
ATOM 8085 C C . PRO B 1 186 ? -13.672 9.727 27.688 1 65.06 186 PRO B C 1
ATOM 8087 O O . PRO B 1 186 ? -14.211 10.828 27.547 1 65.06 186 PRO B O 1
ATOM 8090 N N . SER B 1 187 ? -14.289 8.594 27.516 1 66.12 187 SER B N 1
ATOM 8091 C CA . SER B 1 187 ? -15.727 8.453 27.281 1 66.12 187 SER B CA 1
ATOM 8092 C C . SER B 1 187 ? -16.531 9.242 28.297 1 66.12 187 SER B C 1
ATOM 8094 O O . SER B 1 187 ? -16.484 8.961 29.5 1 66.12 187 SER B O 1
ATOM 8096 N N . SER B 1 188 ? -16.875 10.492 27.953 1 74.56 188 SER B N 1
ATOM 8097 C CA . SER B 1 188 ? -17.75 11.352 28.766 1 74.56 188 SER B CA 1
ATOM 8098 C C . SER B 1 188 ? -19.109 11.523 28.125 1 74.56 188 SER B C 1
ATOM 8100 O O . SER B 1 188 ? -19.328 11.086 26.984 1 74.56 188 SER B O 1
ATOM 8102 N N . GLU B 1 189 ? -20.109 11.812 28.938 1 78.38 189 GLU B N 1
ATOM 8103 C CA . GLU B 1 189 ? -21.453 12.133 28.422 1 78.38 189 GLU B CA 1
ATOM 8104 C C . GLU B 1 189 ? -21.375 13.141 27.281 1 78.38 189 GLU B C 1
ATOM 8106 O O . GLU B 1 189 ? -22.125 13.031 26.312 1 78.38 189 GLU B O 1
ATOM 8111 N N . ALA B 1 190 ? -20.422 13.922 27.438 1 80 190 ALA B N 1
ATOM 8112 C CA . ALA B 1 190 ? -20.25 14.93 26.406 1 80 190 ALA B CA 1
ATOM 8113 C C . ALA B 1 190 ? -19.766 14.297 25.094 1 80 190 ALA B C 1
ATOM 8115 O O . ALA B 1 190 ? -20.219 14.688 24.016 1 80 190 ALA B O 1
ATOM 8116 N N . GLN B 1 191 ? -19.016 13.312 25.172 1 83.81 191 GLN B N 1
ATOM 8117 C CA . GLN B 1 191 ? -18.516 12.625 23.984 1 83.81 191 GLN B CA 1
ATOM 8118 C C . GLN B 1 191 ? -19.594 11.797 23.312 1 83.81 191 GLN B C 1
ATOM 8120 O O . GLN B 1 191 ? -19.656 11.727 22.094 1 83.81 191 GLN B O 1
ATOM 8125 N N . SER B 1 192 ? -20.406 11.266 24.141 1 85.44 192 SER B N 1
ATOM 8126 C CA . SER B 1 192 ? -21.516 10.492 23.578 1 85.44 192 SER B CA 1
ATOM 8127 C C . SER B 1 192 ? -22.484 11.383 22.828 1 85.44 192 SER B C 1
ATOM 8129 O O . SER B 1 192 ? -22.953 11.016 21.75 1 85.44 192 SER B O 1
ATOM 8131 N N . HIS B 1 193 ? -22.781 12.5 23.438 1 88.62 193 HIS B N 1
ATOM 8132 C CA . HIS B 1 193 ? -23.688 13.438 22.781 1 88.62 193 HIS B CA 1
ATOM 8133 C C . HIS B 1 193 ? -23.094 13.93 21.453 1 88.62 193 HIS B C 1
ATOM 8135 O O . HIS B 1 193 ? -23.828 14.078 20.469 1 88.62 193 HIS B O 1
ATOM 8141 N N . GLN B 1 194 ? -21.844 14.133 21.516 1 89.31 194 GLN B N 1
ATOM 8142 C CA . GLN B 1 194 ? -21.172 14.594 20.297 1 89.31 194 GLN B CA 1
ATOM 8143 C C . GLN B 1 194 ? -21.234 13.539 19.203 1 89.31 194 GLN B C 1
ATOM 8145 O O . GLN B 1 194 ? -21.422 13.867 18.031 1 89.31 194 GLN B O 1
ATOM 8150 N N . ARG B 1 195 ? -21.047 12.391 19.578 1 91.94 195 ARG B N 1
ATOM 8151 C CA . ARG B 1 195 ? -21.125 11.305 18.609 1 91.94 195 ARG B CA 1
ATOM 8152 C C . ARG B 1 195 ? -22.531 11.195 18.016 1 91.94 195 ARG B C 1
ATOM 8154 O O . ARG B 1 195 ? -22.688 11.062 16.797 1 91.94 195 ARG B O 1
ATOM 8161 N N . LEU B 1 196 ? -23.594 11.25 18.859 1 93.38 196 LEU B N 1
ATOM 8162 C CA . LEU B 1 196 ? -24.969 11.156 18.391 1 93.38 196 LEU B CA 1
ATOM 8163 C C . LEU B 1 196 ? -25.312 12.328 17.469 1 93.38 196 LEU B C 1
ATOM 8165 O O . LEU B 1 196 ? -26.016 12.148 16.469 1 93.38 196 LEU B O 1
ATOM 8169 N N . HIS B 1 197 ? -24.766 13.469 17.875 1 94.25 197 HIS B N 1
ATOM 8170 C CA . HIS B 1 197 ? -24.953 14.648 17.031 1 94.25 197 HIS B CA 1
ATOM 8171 C C . HIS B 1 197 ? -24.344 14.438 15.656 1 94.25 197 HIS B C 1
ATOM 8173 O O . HIS B 1 197 ? -24.953 14.789 14.641 1 94.25 197 HIS B O 1
ATOM 8179 N N . ARG B 1 198 ? -23.156 13.844 15.648 1 94.62 198 ARG B N 1
ATOM 8180 C CA . ARG B 1 198 ? -22.469 13.578 14.391 1 94.62 198 ARG B CA 1
ATOM 8181 C C . ARG B 1 198 ? -23.25 12.586 13.539 1 94.62 198 ARG B C 1
ATOM 8183 O O . ARG B 1 198 ? -23.344 12.75 12.32 1 94.62 198 ARG B O 1
ATOM 8190 N N . ILE B 1 199 ? -23.797 11.586 14.125 1 96.5 199 ILE B N 1
ATOM 8191 C CA . ILE B 1 199 ? -24.578 10.586 13.406 1 96.5 199 ILE B CA 1
ATOM 8192 C C . ILE B 1 199 ? -25.812 11.242 12.789 1 96.5 199 ILE B C 1
ATOM 8194 O O . ILE B 1 199 ? -26.078 11.07 11.602 1 96.5 199 ILE B O 1
ATOM 8198 N N . ALA B 1 200 ? -26.516 12.062 13.586 1 97.19 200 ALA B N 1
ATOM 8199 C CA . ALA B 1 200 ? -27.75 12.711 13.125 1 97.19 200 ALA B CA 1
ATOM 8200 C C . ALA B 1 200 ? -27.453 13.664 11.961 1 97.19 200 ALA B C 1
ATOM 8202 O O . ALA B 1 200 ? -28.203 13.695 10.977 1 97.19 200 ALA B O 1
ATOM 8203 N N . THR B 1 201 ? -26.359 14.398 12.141 1 97.06 201 THR B N 1
ATOM 8204 C CA . THR B 1 201 ? -25.969 15.336 11.094 1 97.06 201 THR B CA 1
ATOM 8205 C C . THR B 1 201 ? -25.594 14.602 9.812 1 97.06 201 THR B C 1
ATOM 8207 O O . THR B 1 201 ? -25.969 15.016 8.711 1 97.06 201 THR B O 1
ATOM 8210 N N . THR B 1 202 ? -24.859 13.523 9.922 1 97.56 202 THR B N 1
ATOM 8211 C CA . THR B 1 202 ? -24.422 12.727 8.781 1 97.56 202 THR B CA 1
ATOM 8212 C C . THR B 1 202 ? -25.609 12.125 8.055 1 97.56 202 THR B C 1
ATOM 8214 O O . THR B 1 202 ? -25.703 12.195 6.824 1 97.56 202 THR B O 1
ATOM 8217 N N . VAL B 1 203 ? -26.562 11.57 8.797 1 98 203 VAL B N 1
ATOM 8218 C CA . VAL B 1 203 ? -27.734 10.938 8.211 1 98 203 VAL B CA 1
ATOM 8219 C C . VAL B 1 203 ? -28.578 11.992 7.504 1 98 203 VAL B C 1
ATOM 8221 O O . VAL B 1 203 ? -29.078 11.758 6.395 1 98 203 VAL B O 1
ATOM 8224 N N . THR B 1 204 ? -28.766 13.125 8.172 1 97.5 204 THR B N 1
ATOM 8225 C CA . THR B 1 204 ? -29.5 14.211 7.543 1 97.5 204 THR B CA 1
ATOM 8226 C C . THR B 1 204 ? -28.875 14.602 6.211 1 97.5 204 THR B C 1
ATOM 8228 O O . THR B 1 204 ? -29.578 14.812 5.223 1 97.5 204 THR B O 1
ATOM 8231 N N . SER B 1 205 ? -27.562 14.633 6.195 1 96.88 205 SER B N 1
ATOM 8232 C CA . SER B 1 205 ? -26.828 14.984 4.98 1 96.88 205 SER B CA 1
ATOM 8233 C C . SER B 1 205 ? -26.984 13.914 3.91 1 96.88 205 SER B C 1
ATOM 8235 O O . SER B 1 205 ? -27.156 14.219 2.729 1 96.88 205 SER B O 1
ATOM 8237 N N . MET B 1 206 ? -26.953 12.672 4.281 1 96.75 206 MET B N 1
ATOM 8238 C CA . MET B 1 206 ? -27.125 11.555 3.354 1 96.75 206 MET B CA 1
ATOM 8239 C C . MET B 1 206 ? -28.484 11.625 2.662 1 96.75 206 MET B C 1
ATOM 8241 O O . MET B 1 206 ? -28.578 11.477 1.442 1 96.75 206 MET B O 1
ATOM 8245 N N . LEU B 1 207 ? -29.469 11.898 3.465 1 95.75 207 LEU B N 1
ATOM 8246 C CA . LEU B 1 207 ? -30.828 11.93 2.939 1 95.75 207 LEU B CA 1
ATOM 8247 C C . LEU B 1 207 ? -31.047 13.164 2.07 1 95.75 207 LEU B C 1
ATOM 8249 O O . LEU B 1 207 ? -31.719 13.086 1.03 1 95.75 207 LEU B O 1
ATOM 8253 N N . ALA B 1 208 ? -30.484 14.289 2.543 1 94.44 208 ALA B N 1
ATOM 8254 C CA . ALA B 1 208 ? -30.578 15.5 1.729 1 94.44 208 ALA B CA 1
ATOM 8255 C C . ALA B 1 208 ? -29.938 15.289 0.36 1 94.44 208 ALA B C 1
ATOM 8257 O O . ALA B 1 208 ? -30.5 15.672 -0.665 1 94.44 208 ALA B O 1
ATOM 8258 N N . PHE B 1 209 ? -28.781 14.656 0.313 1 93.88 209 PHE B N 1
ATOM 8259 C CA . PHE B 1 209 ? -28.047 14.383 -0.911 1 93.88 209 PHE B CA 1
ATOM 8260 C C . PHE B 1 209 ? -28.797 13.398 -1.796 1 93.88 209 PHE B C 1
ATOM 8262 O O . PHE B 1 209 ? -28.766 13.516 -3.023 1 93.88 209 PHE B O 1
ATOM 8269 N N . ALA B 1 210 ? -29.375 12.422 -1.193 1 91.38 210 ALA B N 1
ATOM 8270 C CA . ALA B 1 210 ? -30.156 11.438 -1.946 1 91.38 210 ALA B CA 1
ATOM 8271 C C . ALA B 1 210 ? -31.344 12.094 -2.646 1 91.38 210 ALA B C 1
ATOM 8273 O O . ALA B 1 210 ? -31.672 11.734 -3.775 1 91.38 210 ALA B O 1
ATOM 8274 N N . ARG B 1 211 ? -31.906 13.055 -1.969 1 88.81 211 ARG B N 1
ATOM 8275 C CA . ARG B 1 211 ? -33.062 13.742 -2.498 1 88.81 211 ARG B CA 1
ATOM 8276 C C . ARG B 1 211 ? -32.688 14.789 -3.531 1 88.81 211 ARG B C 1
ATOM 8278 O O . ARG B 1 211 ? -33.438 15.078 -4.461 1 88.81 211 ARG B O 1
ATOM 8285 N N . ASN B 1 212 ? -31.562 15.453 -3.158 1 87.56 212 ASN B N 1
ATOM 8286 C CA . ASN B 1 212 ? -31.016 16.516 -3.996 1 87.56 212 ASN B CA 1
ATOM 8287 C C . ASN B 1 212 ? -29.5 16.438 -4.074 1 87.56 212 ASN B C 1
ATOM 8289 O O . ASN B 1 212 ? -28.797 16.922 -3.178 1 87.56 212 ASN B O 1
ATOM 8293 N N . ARG B 1 213 ? -28.984 16.031 -5.168 1 86.69 213 ARG B N 1
ATOM 8294 C CA . ARG B 1 213 ? -27.547 15.797 -5.336 1 86.69 213 ARG B CA 1
ATOM 8295 C C . ARG B 1 213 ? -26.766 17.094 -5.211 1 86.69 213 ARG B C 1
ATOM 8297 O O . ARG B 1 213 ? -25.547 17.078 -5.051 1 86.69 213 ARG B O 1
ATOM 8304 N N . ARG B 1 214 ? -27.531 18.172 -5.258 1 88.19 214 ARG B N 1
ATOM 8305 C CA . ARG B 1 214 ? -26.859 19.453 -5.172 1 88.19 214 ARG B CA 1
ATOM 8306 C C . ARG B 1 214 ? -26.594 19.844 -3.719 1 88.19 214 ARG B C 1
ATOM 8308 O O . ARG B 1 214 ? -25.875 20.812 -3.447 1 88.19 214 ARG B O 1
ATOM 8315 N N . GLN B 1 215 ? -27.188 19.094 -2.809 1 91.94 215 GLN B N 1
ATOM 8316 C CA . GLN B 1 215 ? -26.828 19.234 -1.405 1 91.94 215 GLN B CA 1
ATOM 8317 C C . GLN B 1 215 ? -25.609 18.391 -1.069 1 91.94 215 GLN B C 1
ATOM 8319 O O . GLN B 1 215 ? -25.719 17.344 -0.424 1 91.94 215 GLN B O 1
ATOM 8324 N N . ASN B 1 216 ? -24.375 18.938 -1.521 1 94.12 216 ASN B N 1
ATOM 8325 C CA . ASN B 1 216 ? -23.219 18.047 -1.548 1 94.12 216 ASN B CA 1
ATOM 8326 C C . ASN B 1 216 ? -22.109 18.547 -0.625 1 94.12 216 ASN B C 1
ATOM 8328 O O . ASN B 1 216 ? -20.938 18.203 -0.811 1 94.12 216 ASN B O 1
ATOM 8332 N N . GLY B 1 217 ? -22.438 19.438 0.397 1 93.75 217 GLY B N 1
ATOM 8333 C CA . GLY B 1 217 ? -21.422 20 1.265 1 93.75 217 GLY B CA 1
ATOM 8334 C C . GLY B 1 217 ? -20.578 18.938 1.944 1 93.75 217 GLY B C 1
ATOM 8335 O O . GLY B 1 217 ? -19.359 18.891 1.757 1 93.75 217 GLY B O 1
ATOM 8336 N N . LEU B 1 218 ? -21.219 18.016 2.607 1 95.69 218 LEU B N 1
ATOM 8337 C CA . LEU B 1 218 ? -20.516 16.938 3.312 1 95.69 218 LEU B CA 1
ATOM 8338 C C . LEU B 1 218 ? -19.906 15.953 2.326 1 95.69 218 LEU B C 1
ATOM 8340 O O . LEU B 1 218 ? -18.797 15.453 2.545 1 95.69 218 LEU B O 1
ATOM 8344 N N . GLN B 1 219 ? -20.625 15.727 1.253 1 96.25 219 GLN B N 1
ATOM 8345 C CA . GLN B 1 219 ? -20.234 14.695 0.301 1 96.25 219 GLN B CA 1
ATOM 8346 C C . GLN B 1 219 ? -18.953 15.07 -0.432 1 96.25 219 GLN B C 1
ATOM 8348 O O . GLN B 1 219 ? -18.062 14.242 -0.602 1 96.25 219 GLN B O 1
ATOM 8353 N N . LEU B 1 220 ? -18.844 16.297 -0.828 1 96.25 220 LEU B N 1
ATOM 8354 C CA . LEU B 1 220 ? -17.641 16.75 -1.499 1 96.25 220 LEU B CA 1
ATOM 8355 C C . LEU B 1 220 ? -16.453 16.797 -0.533 1 96.25 220 LEU B C 1
ATOM 8357 O O . LEU B 1 220 ? -15.344 16.391 -0.89 1 96.25 220 LEU B O 1
ATOM 8361 N N . HIS B 1 221 ? -16.75 17.234 0.645 1 96.38 221 HIS B N 1
ATOM 8362 C CA . HIS B 1 221 ? -15.727 17.234 1.687 1 96.38 221 HIS B CA 1
ATOM 8363 C C . HIS B 1 221 ? -15.195 15.828 1.931 1 96.38 221 HIS B C 1
ATOM 8365 O O . HIS B 1 221 ? -13.977 15.625 1.972 1 96.38 221 HIS B O 1
ATOM 8371 N N . ASN B 1 222 ? -16.078 14.883 2.016 1 96.19 222 ASN B N 1
ATOM 8372 C CA . ASN B 1 222 ? -15.703 13.5 2.299 1 96.19 222 ASN B CA 1
ATOM 8373 C C . ASN B 1 222 ? -14.984 12.867 1.114 1 96.19 222 ASN B C 1
ATOM 8375 O O . ASN B 1 222 ? -14.109 12.016 1.299 1 96.19 222 ASN B O 1
ATOM 8379 N N . SER B 1 223 ? -15.383 13.289 -0.03 1 94.62 223 SER B N 1
ATOM 8380 C CA . SER B 1 223 ? -14.711 12.734 -1.202 1 94.62 223 SER B CA 1
ATOM 8381 C C . SER B 1 223 ? -13.211 13.008 -1.17 1 94.62 223 SER B C 1
ATOM 8383 O O . SER B 1 223 ? -12.406 12.117 -1.421 1 94.62 223 SER B O 1
ATOM 8385 N N . VAL B 1 224 ? -12.844 14.172 -0.801 1 94.69 224 VAL B N 1
ATOM 8386 C CA . VAL B 1 224 ? -11.438 14.555 -0.74 1 94.69 224 VAL B CA 1
ATOM 8387 C C . VAL B 1 224 ? -10.781 13.938 0.496 1 94.69 224 VAL B C 1
ATOM 8389 O O . VAL B 1 224 ? -9.641 13.469 0.435 1 94.69 224 VAL B O 1
ATOM 8392 N N . ARG B 1 225 ? -11.516 13.898 1.571 1 93.94 225 ARG B N 1
ATOM 8393 C CA . ARG B 1 225 ? -11.016 13.297 2.801 1 93.94 225 ARG B CA 1
ATOM 8394 C C . ARG B 1 225 ? -10.695 11.82 2.596 1 93.94 225 ARG B C 1
ATOM 8396 O O . ARG B 1 225 ? -9.641 11.344 3.016 1 93.94 225 ARG B O 1
ATOM 8403 N N . PHE B 1 226 ? -11.625 11.164 2.02 1 92.69 226 PHE B N 1
ATOM 8404 C CA . PHE B 1 226 ? -11.445 9.742 1.785 1 92.69 226 PHE B CA 1
ATOM 8405 C C . PHE B 1 226 ? -10.305 9.492 0.804 1 92.69 226 PHE B C 1
ATOM 8407 O O . PHE B 1 226 ? -9.5 8.578 0.992 1 92.69 226 PHE B O 1
ATOM 8414 N N . PHE B 1 227 ? -10.227 10.305 -0.132 1 88.81 227 PHE B N 1
ATOM 8415 C CA . PHE B 1 227 ? -9.117 10.211 -1.073 1 88.81 227 PHE B CA 1
ATOM 8416 C C . PHE B 1 227 ? -7.777 10.359 -0.353 1 88.81 227 PHE B C 1
ATOM 8418 O O . PHE B 1 227 ? -6.844 9.602 -0.612 1 88.81 227 PHE B O 1
ATOM 8425 N N . SER B 1 228 ? -7.707 11.258 0.553 1 90.69 228 SER B N 1
ATOM 8426 C CA . SER B 1 228 ? -6.477 11.555 1.276 1 90.69 228 SER B CA 1
ATOM 8427 C C . SER B 1 228 ? -6.086 10.414 2.207 1 90.69 228 SER B C 1
ATOM 8429 O O . SER B 1 228 ? -4.934 10.312 2.633 1 90.69 228 SER B O 1
ATOM 8431 N N . THR B 1 229 ? -7.059 9.602 2.584 1 88.19 229 THR B N 1
ATOM 8432 C CA . THR B 1 229 ? -6.781 8.492 3.486 1 88.19 229 THR B CA 1
ATOM 8433 C C . THR B 1 229 ? -6.473 7.219 2.699 1 88.19 229 THR B C 1
ATOM 8435 O O . THR B 1 229 ? -6.273 6.156 3.285 1 88.19 229 THR B O 1
ATOM 8438 N N . GLY B 1 230 ? -6.434 7.34 1.364 1 78.12 230 GLY B N 1
ATOM 8439 C CA . GLY B 1 230 ? -6.055 6.219 0.519 1 78.12 230 GLY B CA 1
ATOM 8440 C C . GLY B 1 230 ? -7.145 5.168 0.404 1 78.12 230 GLY B C 1
ATOM 8441 O O . GLY B 1 230 ? -6.852 3.975 0.292 1 78.12 230 GLY B O 1
ATOM 8442 N N . ILE B 1 231 ? -8.352 5.605 0.505 1 81.94 231 ILE B N 1
ATOM 8443 C CA . ILE B 1 231 ? -9.461 4.668 0.364 1 81.94 231 ILE B CA 1
ATOM 8444 C C . ILE B 1 231 ? -9.484 4.109 -1.057 1 81.94 231 ILE B C 1
ATOM 8446 O O . ILE B 1 231 ? -9.164 4.816 -2.014 1 81.94 231 ILE B O 1
ATOM 8450 N N . SER B 1 232 ? -9.734 2.859 -1.205 1 78.12 232 SER B N 1
ATOM 8451 C CA . SER B 1 232 ? -9.812 2.256 -2.531 1 78.12 232 SER B CA 1
ATOM 8452 C C . SER B 1 232 ? -11.008 2.793 -3.311 1 78.12 232 SER B C 1
ATOM 8454 O O . SER B 1 232 ? -11.969 3.289 -2.719 1 78.12 232 SER B O 1
ATOM 8456 N N . GLU B 1 233 ? -10.977 2.678 -4.57 1 79.88 233 GLU B N 1
ATOM 8457 C CA . GLU B 1 233 ? -12.078 3.111 -5.422 1 79.88 233 GLU B CA 1
ATOM 8458 C C . GLU B 1 233 ? -13.359 2.342 -5.109 1 79.88 233 GLU B C 1
ATOM 8460 O O . GLU B 1 233 ? -14.453 2.906 -5.145 1 79.88 233 GLU B O 1
ATOM 8465 N N . ARG B 1 234 ? -13.203 1.128 -4.781 1 84.19 234 ARG B N 1
ATOM 8466 C CA . ARG B 1 234 ? -14.344 0.277 -4.473 1 84.19 234 ARG B CA 1
ATOM 8467 C C . ARG B 1 234 ? -15.078 0.774 -3.234 1 84.19 234 ARG B C 1
ATOM 8469 O O . ARG B 1 234 ? -16.312 0.82 -3.213 1 84.19 234 ARG B O 1
ATOM 8476 N N . VAL B 1 235 ? -14.367 1.098 -2.242 1 88.31 235 VAL B N 1
ATOM 8477 C CA . VAL B 1 235 ? -14.984 1.575 -1.012 1 88.31 235 VAL B CA 1
ATOM 8478 C C . VAL B 1 235 ? -15.609 2.949 -1.247 1 88.31 235 VAL B C 1
ATOM 8480 O O . VAL B 1 235 ? -16.703 3.229 -0.768 1 88.31 235 VAL B O 1
ATOM 8483 N N . GLN B 1 236 ? -14.891 3.709 -1.953 1 89.12 236 GLN B N 1
ATOM 8484 C CA . GLN B 1 236 ? -15.43 5.031 -2.24 1 89.12 236 GLN B CA 1
ATOM 8485 C C . GLN B 1 236 ? -16.719 4.938 -3.051 1 89.12 236 GLN B C 1
ATOM 8487 O O . GLN B 1 236 ? -17.641 5.73 -2.857 1 89.12 236 GLN B O 1
ATOM 8492 N N . GLU B 1 237 ? -16.734 4.043 -3.971 1 89.94 237 GLU B N 1
ATOM 8493 C CA . GLU B 1 237 ? -17.953 3.818 -4.75 1 89.94 237 GLU B CA 1
ATOM 8494 C C . GLU B 1 237 ? -19.125 3.422 -3.852 1 89.94 237 GLU B C 1
ATOM 8496 O O . GLU B 1 237 ? -20.25 3.895 -4.039 1 89.94 237 GLU B O 1
ATOM 8501 N N . TYR B 1 238 ? -18.891 2.588 -2.965 1 93.69 238 TYR B N 1
ATOM 8502 C CA . TYR B 1 238 ? -19.922 2.176 -2.023 1 93.69 238 TYR B CA 1
ATOM 8503 C C . TYR B 1 238 ? -20.391 3.355 -1.183 1 93.69 238 TYR B C 1
ATOM 8505 O O . TYR B 1 238 ? -21.594 3.553 -1 1 93.69 238 TYR B O 1
ATOM 8513 N N . LEU B 1 239 ? -19.422 4.109 -0.649 1 95.69 239 LEU B N 1
ATOM 8514 C CA . LEU B 1 239 ? -19.75 5.258 0.184 1 95.69 239 LEU B CA 1
ATOM 8515 C C . LEU B 1 239 ? -20.516 6.305 -0.617 1 95.69 239 LEU B C 1
ATOM 8517 O O . LEU B 1 239 ? -21.391 6.992 -0.078 1 95.69 239 LEU B O 1
ATOM 8521 N N . ASN B 1 240 ? -20.156 6.445 -1.865 1 94.31 240 ASN B N 1
ATOM 8522 C CA . ASN B 1 240 ? -20.922 7.309 -2.752 1 94.31 240 ASN B CA 1
ATOM 8523 C C . ASN B 1 240 ? -22.328 6.77 -2.98 1 94.31 240 ASN B C 1
ATOM 8525 O O . ASN B 1 240 ? -23.297 7.531 -2.986 1 94.31 240 ASN B O 1
ATOM 8529 N N . TYR B 1 241 ? -22.422 5.469 -3.131 1 94.5 241 TYR B N 1
ATOM 8530 C CA . TYR B 1 241 ? -23.688 4.809 -3.406 1 94.5 241 TYR B CA 1
ATOM 8531 C C . TYR B 1 241 ? -24.672 5.023 -2.26 1 94.5 241 TYR B C 1
ATOM 8533 O O . TYR B 1 241 ? -25.859 5.23 -2.488 1 94.5 241 TYR B O 1
ATOM 8541 N N . ILE B 1 242 ? -24.172 5.09 -1.072 1 95.81 242 ILE B N 1
ATOM 8542 C CA . ILE B 1 242 ? -25.078 5.223 0.065 1 95.81 242 ILE B CA 1
ATOM 8543 C C . ILE B 1 242 ? -25.188 6.691 0.467 1 95.81 242 ILE B C 1
ATOM 8545 O O . ILE B 1 242 ? -25.828 7.023 1.467 1 95.81 242 ILE B O 1
ATOM 8549 N N . GLY B 1 243 ? -24.484 7.594 -0.188 1 95.56 243 GLY B N 1
ATOM 8550 C CA . GLY B 1 243 ? -24.688 9.023 -0.03 1 95.56 243 GLY B CA 1
ATOM 8551 C C . GLY B 1 243 ? -23.719 9.664 0.953 1 95.56 243 GLY B C 1
ATOM 8552 O O . GLY B 1 243 ? -23.953 10.781 1.42 1 95.56 243 GLY B O 1
ATOM 8553 N N . LEU B 1 244 ? -22.625 9.023 1.253 1 96.5 244 LEU B N 1
ATOM 8554 C CA . LEU B 1 244 ? -21.688 9.547 2.252 1 96.5 244 LEU B CA 1
ATOM 8555 C C . LEU B 1 244 ? -20.609 10.391 1.595 1 96.5 244 LEU B C 1
ATOM 8557 O O . LEU B 1 244 ? -19.891 11.141 2.273 1 96.5 244 LEU B O 1
ATOM 8561 N N . SER B 1 245 ? -20.422 10.227 0.351 1 96.12 245 SER B N 1
ATOM 8562 C CA . SER B 1 245 ? -19.406 10.984 -0.368 1 96.12 245 SER B CA 1
ATOM 8563 C C . SER B 1 245 ? -19.812 11.242 -1.811 1 96.12 245 SER B C 1
ATOM 8565 O O . SER B 1 245 ? -20.703 10.562 -2.338 1 96.12 245 SER B O 1
ATOM 8567 N N . SER B 1 246 ? -19.25 12.297 -2.414 1 94.06 246 SER B N 1
ATOM 8568 C CA . SER B 1 246 ? -19.328 12.438 -3.865 1 94.06 246 SER B CA 1
ATOM 8569 C C . SER B 1 246 ? -18.469 11.398 -4.57 1 94.06 246 SER B C 1
ATOM 8571 O O . SER B 1 246 ? -17.688 10.68 -3.924 1 94.06 246 SER B O 1
ATOM 8573 N N . ALA B 1 247 ? -18.672 11.305 -5.863 1 90.62 247 ALA B N 1
ATOM 8574 C CA . ALA B 1 247 ? -17.875 10.359 -6.641 1 90.62 247 ALA B CA 1
ATOM 8575 C C . ALA B 1 247 ? -16.391 10.703 -6.578 1 90.62 247 ALA B C 1
ATOM 8577 O O . ALA B 1 247 ? -16.031 11.859 -6.328 1 90.62 247 ALA B O 1
ATOM 8578 N N . ARG B 1 248 ? -15.555 9.711 -6.781 1 87.19 248 ARG B N 1
ATOM 8579 C CA . ARG B 1 248 ? -14.109 9.914 -6.777 1 87.19 248 ARG B CA 1
ATOM 8580 C C . ARG B 1 248 ? -13.695 10.93 -7.836 1 87.19 248 ARG B C 1
ATOM 8582 O O . ARG B 1 248 ? -12.82 11.766 -7.594 1 87.19 248 ARG B O 1
ATOM 8589 N N . THR B 1 249 ? -14.305 10.867 -9.008 1 86.06 249 THR B N 1
ATOM 8590 C CA . THR B 1 249 ? -13.992 11.781 -10.102 1 86.06 249 THR B CA 1
ATOM 8591 C C . THR B 1 249 ? -14.305 13.219 -9.711 1 86.06 249 THR B C 1
ATOM 8593 O O . THR B 1 249 ? -13.578 14.141 -10.094 1 86.06 249 THR B O 1
ATOM 8596 N N . THR B 1 250 ? -15.375 13.375 -8.93 1 90.75 250 THR B N 1
ATOM 8597 C CA . THR B 1 250 ? -15.742 14.711 -8.461 1 90.75 250 THR B CA 1
ATOM 8598 C C . THR B 1 250 ? -14.695 15.242 -7.48 1 90.75 250 THR B C 1
ATOM 8600 O O . THR B 1 250 ? -14.336 16.422 -7.527 1 90.75 250 THR B O 1
ATOM 8603 N N . GLY B 1 251 ? -14.336 14.367 -6.547 1 91.5 251 GLY B N 1
ATOM 8604 C CA . GLY B 1 251 ? -13.266 14.75 -5.645 1 91.5 251 GLY B CA 1
ATOM 8605 C C . GLY B 1 251 ? -11.977 15.117 -6.359 1 91.5 251 GLY B C 1
ATOM 8606 O O . GLY B 1 251 ? -11.32 16.094 -6.004 1 91.5 251 GLY B O 1
ATOM 8607 N N . MET B 1 252 ? -11.617 14.406 -7.391 1 89.19 252 MET B N 1
ATOM 8608 C CA . MET B 1 252 ? -10.406 14.664 -8.172 1 89.19 252 MET B CA 1
ATOM 8609 C C . MET B 1 252 ? -10.539 15.969 -8.961 1 89.19 252 MET B C 1
ATOM 8611 O O . MET B 1 252 ? -9.555 16.688 -9.141 1 89.19 252 MET B O 1
ATOM 8615 N N . ALA B 1 253 ? -11.75 16.203 -9.43 1 91.44 253 ALA B N 1
ATOM 8616 C CA . ALA B 1 253 ? -11.992 17.469 -10.125 1 91.44 253 ALA B CA 1
ATOM 8617 C C . ALA B 1 253 ? -11.773 18.656 -9.195 1 91.44 253 ALA B C 1
ATOM 8619 O O . ALA B 1 253 ? -11.242 19.688 -9.609 1 91.44 253 ALA B O 1
ATOM 8620 N N . ALA B 1 254 ? -12.242 18.5 -8.008 1 94 254 ALA B N 1
ATOM 8621 C CA . ALA B 1 254 ? -11.992 19.547 -7.027 1 94 254 ALA B CA 1
ATOM 8622 C C . ALA B 1 254 ? -10.5 19.766 -6.812 1 94 254 ALA B C 1
ATOM 8624 O O . ALA B 1 254 ? -10.031 20.906 -6.738 1 94 254 ALA B O 1
ATOM 8625 N N . LEU B 1 255 ? -9.766 18.688 -6.723 1 94.06 255 LEU B N 1
ATOM 8626 C CA . LEU B 1 255 ? -8.32 18.766 -6.531 1 94.06 255 LEU B CA 1
ATOM 8627 C C . LEU B 1 255 ? -7.648 19.406 -7.742 1 94.06 255 LEU B C 1
ATOM 8629 O O . LEU B 1 255 ? -6.656 20.125 -7.598 1 94.06 255 LEU B O 1
ATOM 8633 N N . GLU B 1 256 ? -8.141 19.078 -8.914 1 93.25 256 GLU B N 1
ATOM 8634 C CA . GLU B 1 256 ? -7.613 19.703 -10.133 1 93.25 256 GLU B CA 1
ATOM 8635 C C . GLU B 1 256 ? -7.793 21.219 -10.109 1 93.25 256 GLU B C 1
ATOM 8637 O O . GLU B 1 256 ? -6.867 21.953 -10.438 1 93.25 256 GLU B O 1
ATOM 8642 N N . THR B 1 257 ? -8.945 21.578 -9.719 1 94.12 257 THR B N 1
ATOM 8643 C CA . THR B 1 257 ? -9.234 23 -9.602 1 94.12 257 THR B CA 1
ATOM 8644 C C . THR B 1 257 ? -8.289 23.672 -8.602 1 94.12 257 THR B C 1
ATOM 8646 O O . THR B 1 257 ? -7.746 24.734 -8.883 1 94.12 257 THR B O 1
ATOM 8649 N N . LEU B 1 258 ? -8.117 23.047 -7.523 1 95.62 258 LEU B N 1
ATOM 8650 C CA . LEU B 1 258 ? -7.25 23.594 -6.484 1 95.62 258 LEU B CA 1
ATOM 8651 C C . LEU B 1 258 ? -5.793 23.594 -6.938 1 95.62 258 LEU B C 1
ATOM 8653 O O . LEU B 1 258 ? -5.027 24.484 -6.57 1 95.62 258 LEU B O 1
ATOM 8657 N N . ALA B 1 259 ? -5.398 22.578 -7.688 1 94.94 259 ALA B N 1
ATOM 8658 C CA . ALA B 1 259 ? -4.047 22.531 -8.234 1 94.94 259 ALA B CA 1
ATOM 8659 C C . ALA B 1 259 ? -3.775 23.719 -9.156 1 94.94 259 ALA B C 1
ATOM 8661 O O . ALA B 1 259 ? -2.693 24.297 -9.117 1 94.94 259 ALA B O 1
ATOM 8662 N N . TYR B 1 260 ? -4.727 24.078 -9.969 1 93.5 260 TYR B N 1
ATOM 8663 C CA . TYR B 1 260 ? -4.59 25.234 -10.852 1 93.5 260 TYR B CA 1
ATOM 8664 C C . TYR B 1 260 ? -4.438 26.516 -10.047 1 93.5 260 TYR B C 1
ATOM 8666 O O . TYR B 1 260 ? -3.602 27.359 -10.367 1 93.5 260 TYR B O 1
ATOM 8674 N N . LYS B 1 261 ? -5.164 26.594 -9.055 1 93.25 261 LYS B N 1
ATOM 8675 C CA . LYS B 1 261 ? -5.078 27.781 -8.203 1 93.25 261 LYS B CA 1
ATOM 8676 C C . LYS B 1 261 ? -3.729 27.844 -7.5 1 93.25 261 LYS B C 1
ATOM 8678 O O . LYS B 1 261 ? -3.178 28.938 -7.309 1 93.25 261 LYS B O 1
ATOM 8683 N N . SER B 1 262 ? -3.293 26.703 -7.051 1 92.94 262 SER B N 1
ATOM 8684 C CA . SER B 1 262 ? -1.983 26.656 -6.41 1 92.94 262 SER B CA 1
ATOM 8685 C C . SER B 1 262 ? -0.881 27.094 -7.367 1 92.94 262 SER B C 1
ATOM 8687 O O . SER B 1 262 ? 0.08 27.75 -6.961 1 92.94 262 SER B O 1
ATOM 8689 N N . ALA B 1 263 ? -0.974 26.703 -8.594 1 93.25 263 ALA B N 1
ATOM 8690 C CA . ALA B 1 263 ? -0.006 27.109 -9.609 1 93.25 263 ALA B CA 1
ATOM 8691 C C . ALA B 1 263 ? -0.032 28.625 -9.82 1 93.25 263 ALA B C 1
ATOM 8693 O O . ALA B 1 263 ? 1.018 29.25 -9.953 1 93.25 263 ALA B O 1
ATOM 8694 N N . ASP B 1 264 ? -1.197 29.172 -9.82 1 93.31 264 ASP B N 1
ATOM 8695 C CA . ASP B 1 264 ? -1.338 30.625 -9.961 1 93.31 264 ASP B CA 1
ATOM 8696 C C . ASP B 1 264 ? -0.739 31.359 -8.758 1 93.31 264 ASP B C 1
ATOM 8698 O O . ASP B 1 264 ? -0.098 32.406 -8.914 1 93.31 264 ASP B O 1
ATOM 8702 N N . THR B 1 265 ? -1.009 30.781 -7.66 1 93.19 265 THR B N 1
ATOM 8703 C CA . THR B 1 265 ? -0.449 31.359 -6.445 1 93.19 265 THR B CA 1
ATOM 8704 C C . THR B 1 265 ? 1.076 31.328 -6.484 1 93.19 265 THR B C 1
ATOM 8706 O O . THR B 1 265 ? 1.732 32.281 -6.066 1 93.19 265 THR B O 1
ATOM 8709 N N . LEU B 1 266 ? 1.64 30.266 -6.906 1 94.19 266 LEU B N 1
ATOM 8710 C CA . LEU B 1 266 ? 3.09 30.141 -7.02 1 94.19 266 LEU B CA 1
ATOM 8711 C C . LEU B 1 266 ? 3.65 31.203 -7.953 1 94.19 266 LEU B C 1
ATOM 8713 O O . LEU B 1 266 ? 4.648 31.859 -7.629 1 94.19 266 LEU B O 1
ATOM 8717 N N . LYS B 1 267 ? 3.018 31.438 -9.086 1 94.38 267 LYS B N 1
ATOM 8718 C CA . LYS B 1 267 ? 3.439 32.469 -10.023 1 94.38 267 LYS B CA 1
ATOM 8719 C C . LYS B 1 267 ? 3.355 33.875 -9.391 1 94.38 267 LYS B C 1
ATOM 8721 O O . LYS B 1 267 ? 4.258 34.688 -9.562 1 94.38 267 LYS B O 1
ATOM 8726 N N . MET B 1 268 ? 2.299 34.031 -8.695 1 94.38 268 MET B N 1
ATOM 8727 C CA . MET B 1 268 ? 2.107 35.312 -8.031 1 94.38 268 MET B CA 1
ATOM 8728 C C . MET B 1 268 ? 3.203 35.562 -7 1 94.38 268 MET B C 1
ATOM 8730 O O . MET B 1 268 ? 3.746 36.656 -6.914 1 94.38 268 MET B O 1
ATOM 8734 N N . ILE B 1 269 ? 3.539 34.594 -6.277 1 92 269 ILE B N 1
ATOM 8735 C CA . ILE B 1 269 ? 4.547 34.688 -5.227 1 92 269 ILE B CA 1
ATOM 8736 C C . ILE B 1 269 ? 5.914 34.969 -5.852 1 92 269 ILE B C 1
ATOM 8738 O O . ILE B 1 269 ? 6.66 35.844 -5.363 1 92 269 ILE B O 1
ATOM 8742 N N . MET B 1 270 ? 6.25 34.25 -6.848 1 92.88 270 MET B N 1
ATOM 8743 C CA . MET B 1 270 ? 7.527 34.469 -7.52 1 92.88 270 MET B CA 1
ATOM 8744 C C . MET B 1 270 ? 7.598 35.844 -8.141 1 92.88 270 MET B C 1
ATOM 8746 O O . MET B 1 270 ? 8.648 36.5 -8.125 1 92.88 270 MET B O 1
ATOM 8750 N N . ASP B 1 271 ? 6.473 36.312 -8.602 1 91.75 271 ASP B N 1
ATOM 8751 C CA . ASP B 1 271 ? 6.402 37.625 -9.203 1 91.75 271 ASP B CA 1
ATOM 8752 C C . ASP B 1 271 ? 6.555 38.719 -8.141 1 91.75 271 ASP B C 1
ATOM 8754 O O . ASP B 1 271 ? 7.23 39.719 -8.367 1 91.75 271 ASP B O 1
ATOM 8758 N N . THR B 1 272 ? 5.898 38.469 -7.059 1 90.75 272 THR B N 1
ATOM 8759 C CA . THR B 1 272 ? 5.945 39.438 -5.973 1 90.75 272 THR B CA 1
ATOM 8760 C C . THR B 1 272 ? 7.367 39.594 -5.434 1 90.75 272 THR B C 1
ATOM 8762 O O . THR B 1 272 ? 7.762 40.656 -4.98 1 90.75 272 THR B O 1
ATOM 8765 N N . HIS B 1 273 ? 8.172 38.625 -5.52 1 86.88 273 HIS B N 1
ATOM 8766 C CA . HIS B 1 273 ? 9.516 38.656 -4.957 1 86.88 273 HIS B CA 1
ATOM 8767 C C . HIS B 1 273 ? 10.57 38.844 -6.039 1 86.88 273 HIS B C 1
ATOM 8769 O O . HIS B 1 273 ? 11.766 38.719 -5.785 1 86.88 273 HIS B O 1
ATOM 8775 N N . LYS B 1 274 ? 10.094 39.188 -7.203 1 83.38 274 LYS B N 1
ATOM 8776 C CA . LYS B 1 274 ? 11 39.281 -8.344 1 83.38 274 LYS B CA 1
ATOM 8777 C C . LYS B 1 274 ? 11.953 40.469 -8.195 1 83.38 274 LYS B C 1
ATOM 8779 O O . LYS B 1 274 ? 13.039 40.5 -8.773 1 83.38 274 LYS B O 1
ATOM 8784 N N . ASN B 1 275 ? 11.523 41.406 -7.355 1 79.06 275 ASN B N 1
ATOM 8785 C CA . ASN B 1 275 ? 12.336 42.625 -7.227 1 79.06 275 ASN B CA 1
ATOM 8786 C C . ASN B 1 275 ? 13.344 42.5 -6.09 1 79.06 275 ASN B C 1
ATOM 8788 O O . ASN B 1 275 ? 14.188 43.375 -5.906 1 79.06 275 ASN B O 1
ATOM 8792 N N . LEU B 1 276 ? 13.352 41.406 -5.391 1 81 276 LEU B N 1
ATOM 8793 C CA . LEU B 1 276 ? 14.383 41.156 -4.391 1 81 276 LEU B CA 1
ATOM 8794 C C . LEU B 1 276 ? 15.656 40.625 -5.051 1 81 276 LEU B C 1
ATOM 8796 O O . LEU B 1 276 ? 15.594 39.875 -6.023 1 81 276 LEU B O 1
ATOM 8800 N N . PRO B 1 277 ? 16.75 41.125 -4.535 1 82.88 277 PRO B N 1
ATOM 8801 C CA . PRO B 1 277 ? 18.016 40.719 -5.145 1 82.88 277 PRO B CA 1
ATOM 8802 C C . PRO B 1 277 ? 18.266 39.188 -5.004 1 82.88 277 PRO B C 1
ATOM 8804 O O . PRO B 1 277 ? 18.969 38.594 -5.82 1 82.88 277 PRO B O 1
ATOM 8807 N N . MET B 1 278 ? 17.766 38.656 -4.008 1 89.5 278 MET B N 1
ATOM 8808 C CA . MET B 1 278 ? 17.859 37.188 -3.824 1 89.5 278 MET B CA 1
ATOM 8809 C C . MET B 1 278 ? 16.484 36.531 -4.035 1 89.5 278 MET B C 1
ATOM 8811 O O . MET B 1 278 ? 15.484 37.031 -3.504 1 89.5 278 MET B O 1
ATOM 8815 N N . ALA B 1 279 ? 16.484 35.5 -4.832 1 92.25 279 ALA B N 1
ATOM 8816 C CA . ALA B 1 279 ? 15.25 34.75 -5.098 1 92.25 279 ALA B CA 1
ATOM 8817 C C . ALA B 1 279 ? 14.914 33.812 -3.943 1 92.25 279 ALA B C 1
ATOM 8819 O O . ALA B 1 279 ? 15.789 33.438 -3.162 1 92.25 279 ALA B O 1
ATOM 8820 N N . PRO B 1 280 ? 13.617 33.469 -3.789 1 93.25 280 PRO B N 1
ATOM 8821 C CA . PRO B 1 280 ? 13.281 32.375 -2.854 1 93.25 280 PRO B CA 1
ATOM 8822 C C . PRO B 1 280 ? 14.039 31.094 -3.141 1 93.25 280 PRO B C 1
ATOM 8824 O O . PRO B 1 280 ? 14.289 30.766 -4.301 1 93.25 280 PRO B O 1
ATOM 8827 N N . SER B 1 281 ? 14.367 30.453 -2.074 1 95.12 281 SER B N 1
ATOM 8828 C CA . SER B 1 281 ? 15.141 29.219 -2.256 1 95.12 281 SER B CA 1
ATOM 8829 C C . SER B 1 281 ? 14.266 28.094 -2.779 1 95.12 281 SER B C 1
ATOM 8831 O O . SER B 1 281 ? 13.062 28.062 -2.518 1 95.12 281 SER B O 1
ATOM 8833 N N . ILE B 1 282 ? 14.844 27.234 -3.566 1 96.44 282 ILE B N 1
ATOM 8834 C CA . ILE B 1 282 ? 14.141 26.078 -4.129 1 96.44 282 ILE B CA 1
ATOM 8835 C C . ILE B 1 282 ? 14.836 24.797 -3.701 1 96.44 282 ILE B C 1
ATOM 8837 O O . ILE B 1 282 ? 16.047 24.641 -3.896 1 96.44 282 ILE B O 1
ATOM 8841 N N . CYS B 1 283 ? 14.117 23.891 -3.08 1 97.44 283 CYS B N 1
ATOM 8842 C CA . CYS B 1 283 ? 14.617 22.578 -2.707 1 97.44 283 CYS B CA 1
ATOM 8843 C C . CYS B 1 283 ? 14.023 21.484 -3.605 1 97.44 283 CYS B C 1
ATOM 8845 O O . CYS B 1 283 ? 12.812 21.453 -3.82 1 97.44 283 CYS B O 1
ATOM 8847 N N . ILE B 1 284 ? 14.875 20.625 -4.23 1 96.56 284 ILE B N 1
ATOM 8848 C CA . ILE B 1 284 ? 14.359 19.578 -5.109 1 96.56 284 ILE B CA 1
ATOM 8849 C C . ILE B 1 284 ? 14.961 18.234 -4.711 1 96.56 284 ILE B C 1
ATOM 8851 O O . ILE B 1 284 ? 16 18.172 -4.055 1 96.56 284 ILE B O 1
ATOM 8855 N N . ASP B 1 285 ? 14.32 17.172 -5.059 1 94.75 285 ASP B N 1
ATOM 8856 C CA . ASP B 1 285 ? 14.727 15.789 -4.82 1 94.75 285 ASP B CA 1
ATOM 8857 C C . ASP B 1 285 ? 14.102 14.852 -5.844 1 94.75 285 ASP B C 1
ATOM 8859 O O . ASP B 1 285 ? 13.023 15.125 -6.371 1 94.75 285 ASP B O 1
ATOM 8863 N N . ASN B 1 286 ? 14.859 13.836 -6.129 1 93.5 286 ASN B N 1
ATOM 8864 C CA . ASN B 1 286 ? 14.344 12.836 -7.059 1 93.5 286 ASN B CA 1
ATOM 8865 C C . ASN B 1 286 ? 13.32 11.93 -6.383 1 93.5 286 ASN B C 1
ATOM 8867 O O . ASN B 1 286 ? 13.391 11.688 -5.18 1 93.5 286 ASN B O 1
ATOM 8871 N N . ILE B 1 287 ? 12.359 11.484 -7.148 1 91.88 287 ILE B N 1
ATOM 8872 C CA . ILE B 1 287 ? 11.352 10.562 -6.641 1 91.88 287 ILE B CA 1
ATOM 8873 C C . ILE B 1 287 ? 11.117 9.445 -7.652 1 91.88 287 ILE B C 1
ATOM 8875 O O . ILE B 1 287 ? 10.938 9.703 -8.844 1 91.88 287 ILE B O 1
ATOM 8879 N N . ASP B 1 288 ? 11.156 8.188 -7.199 1 88.12 288 ASP B N 1
ATOM 8880 C CA . ASP B 1 288 ? 10.867 7.02 -8.023 1 88.12 288 ASP B CA 1
ATOM 8881 C C . ASP B 1 288 ? 9.562 6.352 -7.598 1 88.12 288 ASP B C 1
ATOM 8883 O O . ASP B 1 288 ? 9.367 6.055 -6.418 1 88.12 288 ASP B O 1
ATOM 8887 N N . ILE B 1 289 ? 8.703 6.191 -8.562 1 85.38 289 ILE B N 1
ATOM 8888 C CA . ILE B 1 289 ? 7.418 5.566 -8.281 1 85.38 289 ILE B CA 1
ATOM 8889 C C . ILE B 1 289 ? 7.156 4.445 -9.289 1 85.38 289 ILE B C 1
ATOM 8891 O O . ILE B 1 289 ? 7.359 4.625 -10.492 1 85.38 289 ILE B O 1
ATOM 8895 N N . GLU B 1 290 ? 6.738 3.277 -8.781 1 77.62 290 GLU B N 1
ATOM 8896 C CA . GLU B 1 290 ? 6.367 2.168 -9.656 1 77.62 290 GLU B CA 1
ATOM 8897 C C . GLU B 1 290 ? 4.879 2.205 -9.992 1 77.62 290 GLU B C 1
ATOM 8899 O O . GLU B 1 290 ? 4.035 2.256 -9.094 1 77.62 290 GLU B O 1
ATOM 8904 N N . GLN B 1 291 ? 4.594 2.299 -11.258 1 76.5 291 GLN B N 1
ATOM 8905 C CA . GLN B 1 291 ? 3.217 2.322 -11.734 1 76.5 291 GLN B CA 1
ATOM 8906 C C . GLN B 1 291 ? 2.873 1.039 -12.484 1 76.5 291 GLN B C 1
ATOM 8908 O O . GLN B 1 291 ? 3.697 0.513 -13.234 1 76.5 291 GLN B O 1
ATOM 8913 N N . ARG B 1 292 ? 1.678 0.501 -12.188 1 71.81 292 ARG B N 1
ATOM 8914 C CA . ARG B 1 292 ? 1.157 -0.639 -12.93 1 71.81 292 ARG B CA 1
ATOM 8915 C C . ARG B 1 292 ? 0.166 -0.188 -14 1 71.81 292 ARG B C 1
ATOM 8917 O O . ARG B 1 292 ? -0.813 0.497 -13.695 1 71.81 292 ARG B O 1
ATOM 8924 N N . VAL B 1 293 ? 0.523 -0.442 -15.281 1 66.81 293 VAL B N 1
ATOM 8925 C CA . VAL B 1 293 ? -0.306 -0.009 -16.406 1 66.81 293 VAL B CA 1
ATOM 8926 C C . VAL B 1 293 ? -0.85 -1.228 -17.141 1 66.81 293 VAL B C 1
ATOM 8928 O O . VAL B 1 293 ? -0.134 -2.213 -17.344 1 66.81 293 VAL B O 1
ATOM 8931 N N . HIS B 1 294 ? -2.188 -1.166 -17.375 1 68.81 294 HIS B N 1
ATOM 8932 C CA . HIS B 1 294 ? -2.791 -2.223 -18.172 1 68.81 294 HIS B CA 1
ATOM 8933 C C . HIS B 1 294 ? -2.59 -1.964 -19.656 1 68.81 294 HIS B C 1
ATOM 8935 O O . HIS B 1 294 ? -2.887 -0.873 -20.156 1 68.81 294 HIS B O 1
ATOM 8941 N N . GLN B 1 295 ? -2.031 -2.895 -20.375 1 66.81 295 GLN B N 1
ATOM 8942 C CA . GLN B 1 295 ? -1.893 -2.861 -21.828 1 66.81 295 GLN B CA 1
ATOM 8943 C C . GLN B 1 295 ? -2.787 -3.904 -22.484 1 66.81 295 GLN B C 1
ATOM 8945 O O . GLN B 1 295 ? -2.908 -5.027 -22 1 66.81 295 GLN B O 1
ATOM 8950 N N . SER B 1 296 ? -3.416 -3.52 -23.484 1 66.69 296 SER B N 1
ATOM 8951 C CA . SER B 1 296 ? -4.391 -4.371 -24.172 1 66.69 296 SER B CA 1
ATOM 8952 C C . SER B 1 296 ? -3.744 -5.652 -24.688 1 66.69 296 SER B C 1
ATOM 8954 O O . SER B 1 296 ? -4.398 -6.695 -24.766 1 66.69 296 SER B O 1
ATOM 8956 N N . SER B 1 297 ? -2.479 -5.566 -24.984 1 70.38 297 SER B N 1
ATOM 8957 C CA . SER B 1 297 ? -1.864 -6.707 -25.656 1 70.38 297 SER B CA 1
ATOM 8958 C C . SER B 1 297 ? -1.262 -7.68 -24.656 1 70.38 297 SER B C 1
ATOM 8960 O O . SER B 1 297 ? -1.209 -8.883 -24.906 1 70.38 297 SER B O 1
ATOM 8962 N N . VAL B 1 298 ? -0.689 -7.145 -23.562 1 71.19 298 VAL B N 1
ATOM 8963 C CA . VAL B 1 298 ? 0.094 -8.047 -22.734 1 71.19 298 VAL B CA 1
ATOM 8964 C C . VAL B 1 298 ? -0.481 -8.07 -21.312 1 71.19 298 VAL B C 1
ATOM 8966 O O . VAL B 1 298 ? -0.151 -8.945 -20.516 1 71.19 298 VAL B O 1
ATOM 8969 N N . GLY B 1 299 ? -1.396 -7.18 -20.984 1 67.12 299 GLY B N 1
ATOM 8970 C CA . GLY B 1 299 ? -1.951 -7.137 -19.641 1 67.12 299 GLY B CA 1
ATOM 8971 C C . GLY B 1 299 ? -1.303 -6.082 -18.766 1 67.12 299 GLY B C 1
ATOM 8972 O O . GLY B 1 299 ? -0.944 -5.004 -19.234 1 67.12 299 GLY B O 1
ATOM 8973 N N . VAL B 1 300 ? -1.185 -6.375 -17.469 1 66.75 300 VAL B N 1
ATOM 8974 C CA . VAL B 1 300 ? -0.715 -5.383 -16.516 1 66.75 300 VAL B CA 1
ATOM 8975 C C . VAL B 1 300 ? 0.811 -5.402 -16.453 1 66.75 300 VAL B C 1
ATOM 8977 O O . VAL B 1 300 ? 1.421 -6.473 -16.391 1 66.75 300 VAL B O 1
ATOM 8980 N N . ARG B 1 301 ? 1.478 -4.254 -16.672 1 67.5 301 ARG B N 1
ATOM 8981 C CA . ARG B 1 301 ? 2.926 -4.105 -16.578 1 67.5 301 ARG B CA 1
ATOM 8982 C C . ARG B 1 301 ? 3.305 -3.051 -15.547 1 67.5 301 ARG B C 1
ATOM 8984 O O . ARG B 1 301 ? 2.535 -2.123 -15.289 1 67.5 301 ARG B O 1
ATOM 8991 N N . SER B 1 302 ? 4.527 -3.291 -14.93 1 69.5 302 SER B N 1
ATOM 8992 C CA . SER B 1 302 ? 5.051 -2.305 -13.992 1 69.5 302 SER B CA 1
ATOM 8993 C C . SER B 1 302 ? 6.043 -1.365 -14.672 1 69.5 302 SER B C 1
ATOM 8995 O O . SER B 1 302 ? 6.848 -1.799 -15.5 1 69.5 302 SER B O 1
ATOM 8997 N N . ASN B 1 303 ? 5.773 -0.086 -14.594 1 72 303 ASN B N 1
ATOM 8998 C CA . ASN B 1 303 ? 6.672 0.958 -15.078 1 72 303 ASN B CA 1
ATOM 8999 C C . ASN B 1 303 ? 7.168 1.842 -13.938 1 72 303 ASN B C 1
ATOM 9001 O O . ASN B 1 303 ? 6.387 2.238 -13.062 1 72 303 ASN B O 1
ATOM 9005 N N . THR B 1 304 ? 8.508 2.037 -13.914 1 78.38 304 THR B N 1
ATOM 9006 C CA . THR B 1 304 ? 9.055 2.918 -12.891 1 78.38 304 THR B CA 1
ATOM 9007 C C . THR B 1 304 ? 9.109 4.359 -13.391 1 78.38 304 THR B C 1
ATOM 9009 O O . THR B 1 304 ? 9.758 4.648 -14.398 1 78.38 304 THR B O 1
ATOM 9012 N N . PHE B 1 305 ? 8.414 5.191 -12.773 1 84.31 305 PHE B N 1
ATOM 9013 C CA . PHE B 1 305 ? 8.469 6.629 -13.023 1 84.31 305 PHE B CA 1
ATOM 9014 C C . PHE B 1 305 ? 9.586 7.273 -12.219 1 84.31 305 PHE B C 1
ATOM 9016 O O . PHE B 1 305 ? 9.68 7.078 -11 1 84.31 305 PHE B O 1
ATOM 9023 N N . ARG B 1 306 ? 10.453 7.969 -12.961 1 89.06 306 ARG B N 1
ATOM 9024 C CA . ARG B 1 306 ? 11.523 8.742 -12.328 1 89.06 306 ARG B CA 1
ATOM 9025 C C . ARG B 1 306 ? 11.297 10.242 -12.516 1 89.06 306 ARG B C 1
ATOM 9027 O O . ARG B 1 306 ? 11.406 10.758 -13.625 1 89.06 306 ARG B O 1
ATOM 9034 N N . GLY B 1 307 ? 10.945 10.859 -11.461 1 93.44 307 GLY B N 1
ATOM 9035 C CA . GLY B 1 307 ? 10.672 12.281 -11.508 1 93.44 307 GLY B CA 1
ATOM 9036 C C . GLY B 1 307 ? 11.391 13.07 -10.43 1 93.44 307 GLY B C 1
ATOM 9037 O O . GLY B 1 307 ? 12.195 12.508 -9.68 1 93.44 307 GLY B O 1
ATOM 9038 N N . THR B 1 308 ? 11.312 14.375 -10.508 1 96.12 308 THR B N 1
ATOM 9039 C CA . THR B 1 308 ? 11.852 15.297 -9.516 1 96.12 308 THR B CA 1
ATOM 9040 C C . THR B 1 308 ? 10.734 16.156 -8.922 1 96.12 308 THR B C 1
ATOM 9042 O O . THR B 1 308 ? 9.828 16.594 -9.633 1 96.12 308 THR B O 1
ATOM 9045 N N . TRP B 1 309 ? 10.719 16.281 -7.668 1 96.62 309 TRP B N 1
ATOM 9046 C CA . TRP B 1 309 ? 9.75 17.141 -6.977 1 96.62 309 TRP B CA 1
ATOM 9047 C C . TRP B 1 309 ? 10.461 18.109 -6.039 1 96.62 309 TRP B C 1
ATOM 9049 O O . TRP B 1 309 ? 11.672 18.016 -5.824 1 96.62 309 TRP B O 1
ATOM 9059 N N . GLY B 1 310 ? 9.781 19.188 -5.625 1 96.56 310 GLY B N 1
ATOM 9060 C CA . GLY B 1 310 ? 10.383 20.188 -4.754 1 96.56 310 GLY B CA 1
ATOM 9061 C C . GLY B 1 310 ? 9.414 21.25 -4.309 1 96.56 310 GLY B C 1
ATOM 9062 O O . GLY B 1 310 ? 8.195 21.094 -4.449 1 96.56 310 GLY B O 1
ATOM 9063 N N . TYR B 1 311 ? 9.938 22.234 -3.623 1 96.62 311 TYR B N 1
ATOM 9064 C CA . TYR B 1 311 ? 9.133 23.328 -3.133 1 96.62 311 TYR B CA 1
ATOM 9065 C C . TYR B 1 311 ? 9.938 24.625 -3.088 1 96.62 311 TYR B C 1
ATOM 9067 O O . TYR B 1 311 ? 11.172 24.594 -3.172 1 96.62 311 TYR B O 1
ATOM 9075 N N . ILE B 1 312 ? 9.281 25.734 -3.088 1 96.12 312 ILE B N 1
ATOM 9076 C CA . ILE B 1 312 ? 9.836 27.062 -2.928 1 96.12 312 ILE B CA 1
ATOM 9077 C C . ILE B 1 312 ? 9.703 27.516 -1.473 1 96.12 312 ILE B C 1
ATOM 9079 O O . ILE B 1 312 ? 8.641 27.344 -0.862 1 96.12 312 ILE B O 1
ATOM 9083 N N . HIS B 1 313 ? 10.766 27.953 -0.912 1 96 313 HIS B N 1
ATOM 9084 C CA . HIS B 1 313 ? 10.812 28.469 0.453 1 96 313 HIS B CA 1
ATOM 9085 C C . HIS B 1 313 ? 11.062 29.969 0.471 1 96 313 HIS B C 1
ATOM 9087 O O . HIS B 1 313 ? 12.141 30.422 0.091 1 96 313 HIS B O 1
ATOM 9093 N N . ILE B 1 314 ? 10.094 30.688 0.939 1 92.94 314 ILE B N 1
ATOM 9094 C CA . ILE B 1 314 ? 10.227 32.125 1.043 1 92.94 314 ILE B CA 1
ATOM 9095 C C . ILE B 1 314 ? 11.062 32.5 2.266 1 92.94 314 ILE B C 1
ATOM 9097 O O . ILE B 1 314 ? 10.828 31.984 3.361 1 92.94 314 ILE B O 1
ATOM 9101 N N . PRO B 1 315 ? 12.039 33.281 2.061 1 87 315 PRO B N 1
ATOM 9102 C CA . PRO B 1 315 ? 12.891 33.625 3.193 1 87 315 PRO B CA 1
ATOM 9103 C C . PRO B 1 315 ? 12.109 34.312 4.328 1 87 315 PRO B C 1
ATOM 9105 O O . PRO B 1 315 ? 11.195 35.094 4.074 1 87 315 PRO B O 1
ATOM 9108 N N . ASP B 1 316 ? 12.516 34 5.496 1 86.81 316 ASP B N 1
ATOM 9109 C CA . ASP B 1 316 ? 11.898 34.594 6.68 1 86.81 316 ASP B CA 1
ATOM 9110 C C . ASP B 1 316 ? 12.086 36.125 6.711 1 86.81 316 ASP B C 1
ATOM 9112 O O . ASP B 1 316 ? 13.203 36.594 6.543 1 86.81 316 ASP B O 1
ATOM 9116 N N . LYS B 1 317 ? 11.031 36.875 6.996 1 83.5 317 LYS B N 1
ATOM 9117 C CA . LYS B 1 317 ? 11.07 38.312 7.008 1 83.5 317 LYS B CA 1
ATOM 9118 C C . LYS B 1 317 ? 12.008 38.844 8.094 1 83.5 317 LYS B C 1
ATOM 9120 O O . LYS B 1 317 ? 12.727 39.812 7.895 1 83.5 317 LYS B O 1
ATOM 9125 N N . LYS B 1 318 ? 12.016 38.156 9.188 1 85.88 318 LYS B N 1
ATOM 9126 C CA . LYS B 1 318 ? 12.875 38.562 10.289 1 85.88 318 LYS B CA 1
ATOM 9127 C C . LYS B 1 318 ? 14.352 38.375 9.93 1 85.88 318 LYS B C 1
ATOM 9129 O O . LYS B 1 318 ? 15.188 39.188 10.312 1 85.88 318 LYS B O 1
ATOM 9134 N N . LEU B 1 319 ? 14.656 37.344 9.25 1 89.19 319 LEU B N 1
ATOM 9135 C CA . LEU B 1 319 ? 16.031 37.094 8.82 1 89.19 319 LEU B CA 1
ATOM 9136 C C . LEU B 1 319 ? 16.469 38.188 7.824 1 89.19 319 LEU B C 1
ATOM 9138 O O . LEU B 1 319 ? 17.578 38.719 7.941 1 89.19 319 LEU B O 1
ATOM 9142 N N . ILE B 1 320 ? 15.625 38.531 6.918 1 88.44 320 ILE B N 1
ATOM 9143 C CA . ILE B 1 320 ? 15.938 39.5 5.871 1 88.44 320 ILE B CA 1
ATOM 9144 C C . ILE B 1 320 ? 16.25 40.844 6.496 1 88.44 320 ILE B C 1
ATOM 9146 O O . ILE B 1 320 ? 17.141 41.562 6.027 1 88.44 320 ILE B O 1
ATOM 9150 N N . GLN B 1 321 ? 15.594 41.156 7.543 1 88.81 321 GLN B N 1
ATOM 9151 C CA . GLN B 1 321 ? 15.781 42.438 8.211 1 88.81 321 GLN B CA 1
ATOM 9152 C C . GLN B 1 321 ? 17.172 42.531 8.844 1 88.81 321 GLN B C 1
ATOM 9154 O O . GLN B 1 321 ? 17.688 43.625 9.047 1 88.81 321 GLN B O 1
ATOM 9159 N N . THR B 1 322 ? 17.75 41.406 9.086 1 90.94 322 THR B N 1
ATOM 9160 C CA . THR B 1 322 ? 19.047 41.406 9.742 1 90.94 322 THR B CA 1
ATOM 9161 C C . THR B 1 322 ? 20.172 41.406 8.719 1 90.94 322 THR B C 1
ATOM 9163 O O . THR B 1 322 ? 21.344 41.5 9.07 1 90.94 322 THR B O 1
ATOM 9166 N N . LEU B 1 323 ? 19.891 41.344 7.477 1 92.5 323 LEU B N 1
ATOM 9167 C CA . LEU B 1 323 ? 20.906 41.125 6.441 1 92.5 323 LEU B CA 1
ATOM 9168 C C . LEU B 1 323 ? 21.141 42.406 5.652 1 92.5 323 LEU B C 1
ATOM 9170 O O . LEU B 1 323 ? 20.219 43.219 5.504 1 92.5 323 LEU B O 1
ATOM 9174 N N . ASP B 1 324 ? 22.391 42.594 5.219 1 94.31 324 ASP B N 1
ATOM 9175 C CA . ASP B 1 324 ? 22.734 43.594 4.234 1 94.31 324 ASP B CA 1
ATOM 9176 C C . ASP B 1 324 ? 22.453 43.125 2.814 1 94.31 324 ASP B C 1
ATOM 9178 O O . ASP B 1 324 ? 23.219 42.344 2.26 1 94.31 324 ASP B O 1
ATOM 9182 N N . LEU B 1 325 ? 21.516 43.625 2.236 1 90.38 325 LEU B N 1
ATOM 9183 C CA . LEU B 1 325 ? 21.016 43.125 0.953 1 90.38 325 LEU B CA 1
ATOM 9184 C C . LEU B 1 325 ? 22.016 43.406 -0.16 1 90.38 325 LEU B C 1
ATOM 9186 O O . LEU B 1 325 ? 21.969 42.781 -1.22 1 90.38 325 LEU B O 1
ATOM 9190 N N . SER B 1 326 ? 22.906 44.312 0.024 1 91.88 326 SER B N 1
ATOM 9191 C CA . SER B 1 326 ? 23.938 44.625 -0.971 1 91.88 326 SER B CA 1
ATOM 9192 C C . SER B 1 326 ? 24.938 43.469 -1.073 1 91.88 326 SER B C 1
ATOM 9194 O O . SER B 1 326 ? 25.656 43.344 -2.074 1 91.88 326 SER B O 1
ATOM 9196 N N . GLU B 1 327 ? 24.859 42.594 -0.082 1 94.62 327 GLU B N 1
ATOM 9197 C CA . GLU B 1 327 ? 25.797 41.469 -0.049 1 94.62 327 GLU B CA 1
ATOM 9198 C C . GLU B 1 327 ? 25.125 40.156 -0.529 1 94.62 327 GLU B C 1
ATOM 9200 O O . GLU B 1 327 ? 25.766 39.125 -0.624 1 94.62 327 GLU B O 1
ATOM 9205 N N . ILE B 1 328 ? 23.875 40.312 -0.807 1 93 328 ILE B N 1
ATOM 9206 C CA . ILE B 1 328 ? 23.141 39.094 -1.17 1 93 328 ILE B CA 1
ATOM 9207 C C . ILE B 1 328 ? 22.516 39.281 -2.555 1 93 328 ILE B C 1
ATOM 9209 O O . ILE B 1 328 ? 21.297 39.312 -2.691 1 93 328 ILE B O 1
ATOM 9213 N N . ASN B 1 329 ? 23.266 39.438 -3.502 1 92.88 329 ASN B N 1
ATOM 9214 C CA . ASN B 1 329 ? 22.828 39.562 -4.891 1 92.88 329 ASN B CA 1
ATOM 9215 C C . ASN B 1 329 ? 23.797 38.844 -5.84 1 92.88 329 ASN B C 1
ATOM 9217 O O . ASN B 1 329 ? 24.797 38.281 -5.40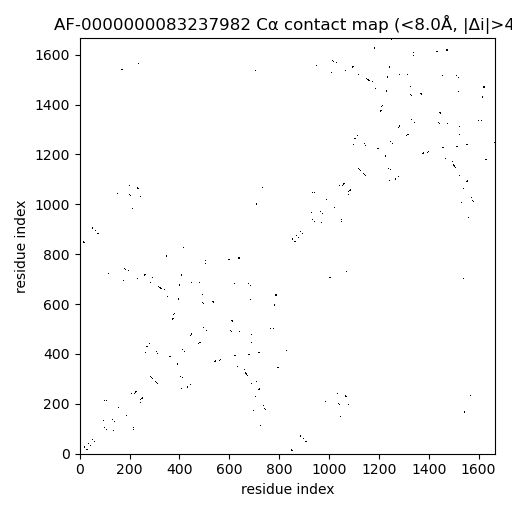6 1 92.88 329 ASN B O 1
ATOM 9221 N N . LEU B 1 330 ? 23.422 38.844 -7.07 1 92.88 330 LEU B N 1
ATOM 9222 C CA . LEU B 1 330 ? 24.172 38.094 -8.07 1 92.88 330 LEU B CA 1
ATOM 9223 C C . LEU B 1 330 ? 25.578 38.688 -8.219 1 92.88 330 LEU B C 1
ATOM 9225 O O . LEU B 1 330 ? 26.547 37.938 -8.383 1 92.88 330 LEU B O 1
ATOM 9229 N N . LEU B 1 331 ? 25.688 39.906 -8.195 1 92.81 331 LEU B N 1
ATOM 9230 C CA . LEU B 1 331 ? 26.984 40.562 -8.336 1 92.81 331 LEU B CA 1
ATOM 9231 C C . LEU B 1 331 ? 27.906 40.188 -7.176 1 92.81 331 LEU B C 1
ATOM 9233 O O . LEU B 1 331 ? 29.078 39.875 -7.387 1 92.81 331 LEU B O 1
ATOM 9237 N N . ALA B 1 332 ? 27.375 40.312 -6.004 1 94.94 332 ALA B N 1
ATOM 9238 C CA . ALA B 1 332 ? 28.156 39.938 -4.824 1 94.94 332 ALA B CA 1
ATOM 9239 C C . ALA B 1 332 ? 28.609 38.5 -4.891 1 94.94 332 ALA B C 1
ATOM 9241 O O . ALA B 1 332 ? 29.75 38.188 -4.516 1 94.94 332 ALA B O 1
ATOM 9242 N N . TYR B 1 333 ? 27.781 37.688 -5.348 1 93.75 333 TYR B N 1
ATOM 9243 C CA . TYR B 1 333 ? 28.094 36.281 -5.488 1 93.75 333 TYR B CA 1
ATOM 9244 C C . TYR B 1 333 ? 29.203 36.062 -6.508 1 93.75 333 TYR B C 1
ATOM 9246 O O . TYR B 1 333 ? 30.156 35.344 -6.242 1 93.75 333 TYR B O 1
ATOM 9254 N N . THR B 1 334 ? 29.094 36.656 -7.637 1 90.81 334 THR B N 1
ATOM 9255 C CA . THR B 1 334 ? 30.078 36.531 -8.703 1 90.81 334 THR B CA 1
ATOM 9256 C C . THR B 1 334 ? 31.438 37.062 -8.258 1 90.81 334 THR B C 1
ATOM 9258 O O . THR B 1 334 ? 32.469 36.438 -8.555 1 90.81 334 THR B O 1
ATOM 9261 N N . GLU B 1 335 ? 31.406 38.094 -7.566 1 92.56 335 GLU B N 1
ATOM 9262 C CA . GLU B 1 335 ? 32.656 38.688 -7.062 1 92.56 335 GLU B CA 1
ATOM 9263 C C . GLU B 1 335 ? 33.312 37.781 -6.031 1 92.56 335 GLU B C 1
ATOM 9265 O O . GLU B 1 335 ? 34.531 37.656 -6.004 1 92.56 335 GLU B O 1
ATOM 9270 N N . ALA B 1 336 ? 32.5 37.219 -5.223 1 93.31 336 ALA B N 1
ATOM 9271 C CA . ALA B 1 336 ? 33.031 36.312 -4.227 1 93.31 336 ALA B CA 1
ATOM 9272 C C . ALA B 1 336 ? 33.688 35.125 -4.895 1 93.31 336 ALA B C 1
ATOM 9274 O O . ALA B 1 336 ? 34.75 34.656 -4.445 1 93.31 336 ALA B O 1
ATOM 9275 N N . LEU B 1 337 ? 33.156 34.594 -5.945 1 90.44 337 LEU B N 1
ATOM 9276 C CA . LEU B 1 337 ? 33.688 33.438 -6.633 1 90.44 337 LEU B CA 1
ATOM 9277 C C . LEU B 1 337 ? 35 33.75 -7.359 1 90.44 337 LEU B C 1
ATOM 9279 O O . LEU B 1 337 ? 35.844 32.906 -7.512 1 90.44 337 LEU B O 1
ATOM 9283 N N . LYS B 1 338 ? 35.125 34.938 -7.785 1 88.31 338 LYS B N 1
ATOM 9284 C CA . LYS B 1 338 ? 36.312 35.344 -8.484 1 88.31 338 LYS B CA 1
ATOM 9285 C C . LYS B 1 338 ? 37.531 35.281 -7.566 1 88.31 338 LYS B C 1
ATOM 9287 O O . LYS B 1 338 ? 38.656 35.062 -8.031 1 88.31 338 LYS B O 1
ATOM 9292 N N . THR B 1 339 ? 37.281 35.406 -6.34 1 89.12 339 THR B N 1
ATOM 9293 C CA . THR B 1 339 ? 38.375 35.406 -5.387 1 89.12 339 THR B CA 1
ATOM 9294 C C . THR B 1 339 ? 38.906 34 -5.145 1 89.12 339 THR B C 1
ATOM 9296 O O . THR B 1 339 ? 40 33.844 -4.605 1 89.12 339 THR B O 1
ATOM 9299 N N . VAL B 1 340 ? 38.188 33.031 -5.523 1 90.56 340 VAL B N 1
ATOM 9300 C CA . VAL B 1 340 ? 38.531 31.641 -5.215 1 90.56 340 VAL B CA 1
ATOM 9301 C C . VAL B 1 340 ? 39.812 31.25 -5.934 1 90.56 340 VAL B C 1
ATOM 9303 O O . VAL B 1 340 ? 40.656 30.531 -5.383 1 90.56 340 VAL B O 1
ATOM 9306 N N . ALA B 1 341 ? 39.969 31.734 -7.129 1 85.25 341 ALA B N 1
ATOM 9307 C CA . ALA B 1 341 ? 41.156 31.375 -7.934 1 85.25 341 ALA B CA 1
ATOM 9308 C C . ALA B 1 341 ? 42.438 31.75 -7.227 1 85.25 341 ALA B C 1
ATOM 9310 O O . ALA B 1 341 ? 43.406 31 -7.258 1 85.25 341 ALA B O 1
ATOM 9311 N N . SER B 1 342 ? 42.438 32.844 -6.609 1 87 342 SER B N 1
ATOM 9312 C CA . SER B 1 342 ? 43.656 33.344 -6 1 87 342 SER B CA 1
ATOM 9313 C C . SER B 1 342 ? 43.75 32.969 -4.527 1 87 342 SER B C 1
ATOM 9315 O O . SER B 1 342 ? 44.781 33.156 -3.883 1 87 342 SER B O 1
ATOM 9317 N N . MET B 1 343 ? 42.781 32.344 -4.074 1 88.94 343 MET B N 1
ATOM 9318 C CA . MET B 1 343 ? 42.719 32 -2.652 1 88.94 343 MET B CA 1
ATOM 9319 C C . MET B 1 343 ? 43.594 30.797 -2.338 1 88.94 343 MET B C 1
ATOM 9321 O O . MET B 1 343 ? 43.594 29.812 -3.07 1 88.94 343 MET B O 1
ATOM 9325 N N . GLU B 1 344 ? 44.406 30.953 -1.282 1 88.75 344 GLU B N 1
ATOM 9326 C CA . GLU B 1 344 ? 45.156 29.812 -0.791 1 88.75 344 GLU B CA 1
ATOM 9327 C C . GLU B 1 344 ? 44.406 29.062 0.296 1 88.75 344 GLU B C 1
ATOM 9329 O O . GLU B 1 344 ? 44.062 29.625 1.336 1 88.75 344 GLU B O 1
ATOM 9334 N N . ILE B 1 345 ? 44.094 27.859 -0.016 1 91.31 345 ILE B N 1
ATOM 9335 C CA . ILE B 1 345 ? 43.375 27.016 0.95 1 91.31 345 ILE B CA 1
ATOM 9336 C C . ILE B 1 345 ? 44.375 26.375 1.905 1 91.31 345 ILE B C 1
ATOM 9338 O O . ILE B 1 345 ? 45.344 25.734 1.47 1 91.31 345 ILE B O 1
ATOM 9342 N N . LYS B 1 346 ? 44.125 26.531 3.213 1 88.69 346 LYS B N 1
ATOM 9343 C CA . LYS B 1 346 ? 45 25.969 4.25 1 88.69 346 LYS B CA 1
ATOM 9344 C C . LYS B 1 346 ? 44.219 25.047 5.172 1 88.69 346 LYS B C 1
ATOM 9346 O O . LYS B 1 346 ? 43.031 25.25 5.414 1 88.69 346 LYS B O 1
ATOM 9351 N N . PRO B 1 347 ? 44.906 24.047 5.695 1 87.62 347 PRO B N 1
ATOM 9352 C CA . PRO B 1 347 ? 44.219 23.109 6.609 1 87.62 347 PRO B CA 1
ATOM 9353 C C . PRO B 1 347 ? 43.594 23.812 7.812 1 87.62 347 PRO B C 1
ATOM 9355 O O . PRO B 1 347 ? 42.562 23.375 8.328 1 87.62 347 PRO B O 1
ATOM 9358 N N . ARG B 1 348 ? 44.219 24.891 8.25 1 89.62 348 ARG B N 1
ATOM 9359 C CA . ARG B 1 348 ? 43.75 25.609 9.43 1 89.62 348 ARG B CA 1
ATOM 9360 C C . ARG B 1 348 ? 42.312 26.125 9.242 1 89.62 348 ARG B C 1
ATOM 9362 O O . ARG B 1 348 ? 41.625 26.391 10.211 1 89.62 348 ARG B O 1
ATOM 9369 N N . MET B 1 349 ? 41.906 26.219 7.992 1 92.62 349 MET B N 1
ATOM 9370 C CA . MET B 1 349 ? 40.562 26.703 7.684 1 92.62 349 MET B CA 1
ATOM 9371 C C . MET B 1 349 ? 39.531 25.688 8.094 1 92.62 349 MET B C 1
ATOM 9373 O O . MET B 1 349 ? 38.344 26.016 8.211 1 92.62 349 MET B O 1
ATOM 9377 N N . PHE B 1 350 ? 39.938 24.469 8.32 1 94.75 350 PHE B N 1
ATOM 9378 C CA . PHE B 1 350 ? 39 23.391 8.688 1 94.75 350 PHE B CA 1
ATOM 9379 C C . PHE B 1 350 ? 39.219 22.969 10.125 1 94.75 350 PHE B C 1
ATOM 9381 O O . PHE B 1 350 ? 38.438 22.203 10.68 1 94.75 350 PHE B O 1
ATOM 9388 N N . LEU B 1 351 ? 40.281 23.359 10.75 1 94.25 351 LEU B N 1
ATOM 9389 C CA . LEU B 1 351 ? 40.594 23.047 12.141 1 94.25 351 LEU B CA 1
ATOM 9390 C C . LEU B 1 351 ? 39.844 23.984 13.086 1 94.25 351 LEU B C 1
ATOM 9392 O O . LEU B 1 351 ? 39.594 25.141 12.734 1 94.25 351 LEU B O 1
ATOM 9396 N N . PRO B 1 352 ? 39.469 23.469 14.188 1 92.25 352 PRO B N 1
ATOM 9397 C CA . PRO B 1 352 ? 38.781 24.344 15.125 1 92.25 352 PRO B CA 1
ATOM 9398 C C . PRO B 1 352 ? 39.656 25.469 15.672 1 92.25 352 PRO B C 1
ATOM 9400 O O . PRO B 1 352 ? 40.844 25.234 15.93 1 92.25 352 PRO B O 1
ATOM 9403 N N . THR B 1 353 ? 39.094 26.641 15.781 1 93.25 353 THR B N 1
ATOM 9404 C CA . THR B 1 353 ? 39.719 27.734 16.5 1 93.25 353 THR B CA 1
ATOM 9405 C C . THR B 1 353 ? 39.688 27.5 18 1 93.25 353 THR B C 1
ATOM 9407 O O . THR B 1 353 ? 39 26.578 18.469 1 93.25 353 THR B O 1
ATOM 9410 N N . GLU B 1 354 ? 40.344 28.344 18.734 1 92.25 354 GLU B N 1
ATOM 9411 C CA . GLU B 1 354 ? 40.344 28.203 20.188 1 92.25 354 GLU B CA 1
ATOM 9412 C C . GLU B 1 354 ? 38.906 28.344 20.75 1 92.25 354 GLU B C 1
ATOM 9414 O O . GLU B 1 354 ? 38.5 27.578 21.625 1 92.25 354 GLU B O 1
ATOM 9419 N N . SER B 1 355 ? 38.281 29.266 20.234 1 94 355 SER B N 1
ATOM 9420 C CA . SER B 1 355 ? 36.906 29.484 20.672 1 94 355 SER B CA 1
ATOM 9421 C C . SER B 1 355 ? 36 28.281 20.312 1 94 355 SER B C 1
ATOM 9423 O O . SER B 1 355 ? 35.125 27.906 21.078 1 94 355 SER B O 1
ATOM 9425 N N . GLU B 1 356 ? 36.219 27.75 19.172 1 94.81 356 GLU B N 1
ATOM 9426 C CA . GLU B 1 356 ? 35.438 26.609 18.719 1 94.81 356 GLU B CA 1
ATOM 9427 C C . GLU B 1 356 ? 35.781 25.359 19.531 1 94.81 356 GLU B C 1
ATOM 9429 O O . GLU B 1 356 ? 34.906 24.531 19.781 1 94.81 356 GLU B O 1
ATOM 9434 N N . GLU B 1 357 ? 36.969 25.203 19.953 1 94.06 357 GLU B N 1
ATOM 9435 C CA . GLU B 1 357 ? 37.344 24.094 20.812 1 94.06 357 GLU B CA 1
ATOM 9436 C C . GLU B 1 357 ? 36.656 24.172 22.156 1 94.06 357 GLU B C 1
ATOM 9438 O O . GLU B 1 357 ? 36.281 23.141 22.734 1 94.06 357 GLU B O 1
ATOM 9443 N N . GLU B 1 358 ? 36.562 25.359 22.594 1 94.75 358 GLU B N 1
ATOM 9444 C CA . GLU B 1 358 ? 35.844 25.547 23.844 1 94.75 358 GLU B CA 1
ATOM 9445 C C . GLU B 1 358 ? 34.375 25.141 23.719 1 94.75 358 GLU B C 1
ATOM 9447 O O . GLU B 1 358 ? 33.812 24.547 24.641 1 94.75 358 GLU B O 1
ATOM 9452 N N . ILE B 1 359 ? 33.844 25.5 22.641 1 95.94 359 ILE B N 1
ATOM 9453 C CA . ILE B 1 359 ? 32.438 25.125 22.391 1 95.94 359 ILE B CA 1
ATOM 9454 C C . ILE B 1 359 ? 32.312 23.594 22.328 1 95.94 359 ILE B C 1
ATOM 9456 O O . ILE B 1 359 ? 31.391 23.016 22.891 1 95.94 359 ILE B O 1
ATOM 9460 N N . GLU B 1 360 ? 33.219 22.953 21.625 1 95 360 GLU B N 1
ATOM 9461 C CA . GLU B 1 360 ? 33.188 21.5 21.516 1 95 360 GLU B CA 1
ATOM 9462 C C . GLU B 1 360 ? 33.312 20.828 22.875 1 95 360 GLU B C 1
ATOM 9464 O O . GLU B 1 360 ? 32.656 19.828 23.141 1 95 360 GLU B O 1
ATOM 9469 N N . LEU B 1 361 ? 34.188 21.359 23.672 1 95.44 361 LEU B N 1
ATOM 9470 C CA . LEU B 1 361 ? 34.344 20.859 25.031 1 95.44 361 LEU B CA 1
ATOM 9471 C C . LEU B 1 361 ? 33.031 20.953 25.797 1 95.44 361 LEU B C 1
ATOM 9473 O O . LEU B 1 361 ? 32.594 19.984 26.438 1 95.44 361 LEU B O 1
ATOM 9477 N N . LYS B 1 362 ? 32.406 22.031 25.672 1 95.94 362 LYS B N 1
ATOM 9478 C CA . LYS B 1 362 ? 31.125 22.234 26.359 1 95.94 362 LYS B CA 1
ATOM 9479 C C . LYS B 1 362 ? 30.047 21.297 25.812 1 95.94 362 LYS B C 1
ATOM 9481 O O . LYS B 1 362 ? 29.172 20.844 26.562 1 95.94 362 LYS B O 1
ATOM 9486 N N . VAL B 1 363 ? 30.109 21.078 24.531 1 96.38 363 VAL B N 1
ATOM 9487 C CA . VAL B 1 363 ? 29.156 20.172 23.906 1 96.38 363 VAL B CA 1
ATOM 9488 C C . VAL B 1 363 ? 29.344 18.766 24.469 1 96.38 363 VAL B C 1
ATOM 9490 O O . VAL B 1 363 ? 28.375 18.109 24.875 1 96.38 363 VAL B O 1
ATOM 9493 N N . TRP B 1 364 ? 30.547 18.266 24.562 1 96.06 364 TRP B N 1
ATOM 9494 C CA . TRP B 1 364 ? 30.828 16.938 25.094 1 96.06 364 TRP B CA 1
ATOM 9495 C C . TRP B 1 364 ? 30.359 16.812 26.531 1 96.06 364 TRP B C 1
ATOM 9497 O O . TRP B 1 364 ? 29.703 15.836 26.906 1 96.06 364 TRP B O 1
ATOM 9507 N N . LYS B 1 365 ? 30.703 17.766 27.25 1 96.62 365 LYS B N 1
ATOM 9508 C CA . LYS B 1 365 ? 30.312 17.734 28.656 1 96.62 365 LYS B CA 1
ATOM 9509 C C . LYS B 1 365 ? 28.797 17.781 28.812 1 96.62 365 LYS B C 1
ATOM 9511 O O . LYS B 1 365 ? 28.25 17.125 29.703 1 96.62 365 LYS B O 1
ATOM 9516 N N . SER B 1 366 ? 28.219 18.562 27.984 1 96.5 366 SER B N 1
ATOM 9517 C CA . SER B 1 366 ? 26.75 18.609 28.016 1 96.5 366 SER B CA 1
ATOM 9518 C C . SER B 1 366 ? 26.141 17.25 27.688 1 96.5 366 SER B C 1
ATOM 9520 O O . SER B 1 366 ? 25.125 16.859 28.25 1 96.5 366 SER B O 1
ATOM 9522 N N . GLN B 1 367 ? 26.703 16.516 26.766 1 95.69 367 GLN B N 1
ATOM 9523 C CA . GLN B 1 367 ? 26.203 15.188 26.391 1 95.69 367 GLN B CA 1
ATOM 9524 C C . GLN B 1 367 ? 26.359 14.195 27.531 1 95.69 367 GLN B C 1
ATOM 9526 O O . GLN B 1 367 ? 25.453 13.406 27.797 1 95.69 367 GLN B O 1
ATOM 9531 N N . ILE B 1 368 ? 27.438 14.266 28.156 1 97.31 368 ILE B N 1
ATOM 9532 C CA . ILE B 1 368 ? 27.703 13.398 29.297 1 97.31 368 ILE B CA 1
ATOM 9533 C C . ILE B 1 368 ? 26.734 13.742 30.438 1 97.31 368 ILE B C 1
ATOM 9535 O O . ILE B 1 368 ? 26.125 12.852 31.016 1 97.31 368 ILE B O 1
ATOM 9539 N N . ALA B 1 369 ? 26.625 15.023 30.703 1 97.38 369 ALA B N 1
ATOM 9540 C CA . ALA B 1 369 ? 25.75 15.484 31.766 1 97.38 369 ALA B CA 1
ATOM 9541 C C . ALA B 1 369 ? 24.312 15.062 31.516 1 97.38 369 ALA B C 1
ATOM 9543 O O . ALA B 1 369 ? 23.578 14.711 32.438 1 97.38 369 ALA B O 1
ATOM 9544 N N . LYS B 1 370 ? 23.953 15.133 30.328 1 94.75 370 LYS B N 1
ATOM 9545 C CA . LYS B 1 370 ? 22.594 14.766 29.969 1 94.75 370 LYS B CA 1
ATOM 9546 C C . LYS B 1 370 ? 22.328 13.289 30.266 1 94.75 370 LYS B C 1
ATOM 9548 O O . LYS B 1 370 ? 21.281 12.945 30.828 1 94.75 370 LYS B O 1
ATOM 9553 N N . VAL B 1 371 ? 23.219 12.414 29.859 1 95.44 371 VAL B N 1
ATOM 9554 C CA . VAL B 1 371 ? 23.047 10.992 30.109 1 95.44 371 VAL B CA 1
ATOM 9555 C C . VAL B 1 371 ? 23.047 10.719 31.609 1 95.44 371 VAL B C 1
ATOM 9557 O O . VAL B 1 371 ? 22.234 9.945 32.125 1 95.44 371 VAL B O 1
ATOM 9560 N N . LEU B 1 372 ? 23.922 11.359 32.312 1 96.44 372 LEU B N 1
ATOM 9561 C CA . LEU B 1 372 ? 23.984 11.227 33.75 1 96.44 372 LEU B CA 1
ATOM 9562 C C . LEU B 1 372 ? 22.672 11.625 34.406 1 96.44 372 LEU B C 1
ATOM 9564 O O . LEU B 1 372 ? 22.141 10.906 35.25 1 96.44 372 LEU B O 1
ATOM 9568 N N . TYR B 1 373 ? 22.188 12.688 34 1 94.75 373 TYR B N 1
ATOM 9569 C CA . TYR B 1 373 ? 20.953 13.234 34.531 1 94.75 373 TYR B CA 1
ATOM 9570 C C . TYR B 1 373 ? 19.766 12.328 34.188 1 94.75 373 TYR B C 1
ATOM 9572 O O . TYR B 1 373 ? 18.906 12.078 35.031 1 94.75 373 TYR B O 1
ATOM 9580 N N . GLU B 1 374 ? 19.75 11.859 33.031 1 91.5 374 GLU B N 1
ATOM 9581 C CA . GLU B 1 374 ? 18.594 11.117 32.531 1 91.5 374 GLU B CA 1
ATOM 9582 C C . GLU B 1 374 ? 18.547 9.719 33.125 1 91.5 374 GLU B C 1
ATOM 9584 O O . GLU B 1 374 ? 17.469 9.164 33.344 1 91.5 374 GLU B O 1
ATOM 9589 N N . TYR B 1 375 ? 19.734 9.156 33.438 1 91.94 375 TYR B N 1
ATOM 9590 C CA . TYR B 1 375 ? 19.703 7.73 33.75 1 91.94 375 TYR B CA 1
ATOM 9591 C C . TYR B 1 375 ? 20.188 7.465 35.188 1 91.94 375 TYR B C 1
ATOM 9593 O O . TYR B 1 375 ? 19.875 6.43 35.75 1 91.94 375 TYR B O 1
ATOM 9601 N N . ILE B 1 376 ? 20.969 8.367 35.75 1 93.19 376 ILE B N 1
ATOM 9602 C CA . ILE B 1 376 ? 21.688 7.934 36.938 1 93.19 376 ILE B CA 1
ATOM 9603 C C . ILE B 1 376 ? 21.391 8.898 38.094 1 93.19 376 ILE B C 1
ATOM 9605 O O . ILE B 1 376 ? 21.031 8.469 39.188 1 93.19 376 ILE B O 1
ATOM 9609 N N . ALA B 1 377 ? 21.609 10.219 37.781 1 94.44 377 ALA B N 1
ATOM 9610 C CA . ALA B 1 377 ? 21.641 11.109 38.938 1 94.44 377 ALA B CA 1
ATOM 9611 C C . ALA B 1 377 ? 21.047 12.477 38.594 1 94.44 377 ALA B C 1
ATOM 9613 O O . ALA B 1 377 ? 21.172 12.945 37.469 1 94.44 377 ALA B O 1
ATOM 9614 N N . VAL B 1 378 ? 20.469 13.109 39.719 1 95.06 378 VAL B N 1
ATOM 9615 C CA . VAL B 1 378 ? 19.938 14.469 39.625 1 95.06 378 VAL B CA 1
ATOM 9616 C C . VAL B 1 378 ? 20.719 15.391 40.562 1 95.06 378 VAL B C 1
ATOM 9618 O O . VAL B 1 378 ? 20.828 15.125 41.75 1 95.06 378 VAL B O 1
ATOM 9621 N N . PRO B 1 379 ? 21.297 16.422 39.969 1 95.94 379 PRO B N 1
ATOM 9622 C CA . PRO B 1 379 ? 22 17.344 40.875 1 95.94 379 PRO B CA 1
ATOM 9623 C C . PRO B 1 379 ? 21.062 18.109 41.781 1 95.94 379 PRO B C 1
ATOM 9625 O O . PRO B 1 379 ? 19.922 18.391 41.438 1 95.94 379 PRO B O 1
ATOM 9628 N N . ASN B 1 380 ? 21.609 18.562 42.938 1 94.06 380 ASN B N 1
ATOM 9629 C CA . ASN B 1 380 ? 20.812 19.328 43.906 1 94.06 380 ASN B CA 1
ATOM 9630 C C . ASN B 1 380 ? 20.391 20.688 43.344 1 94.06 380 ASN B C 1
ATOM 9632 O O . ASN B 1 380 ? 19.281 21.156 43.625 1 94.06 380 ASN B O 1
ATOM 9636 N N . ASN B 1 381 ? 21.359 21.25 42.75 1 92.94 381 ASN B N 1
ATOM 9637 C CA . ASN B 1 381 ? 21.109 22.531 42.094 1 92.94 381 ASN B CA 1
ATOM 9638 C C . ASN B 1 381 ? 21.422 22.484 40.594 1 92.94 381 ASN B C 1
ATOM 9640 O O . ASN B 1 381 ? 22.594 22.484 40.219 1 92.94 381 ASN B O 1
ATOM 9644 N N . LYS B 1 382 ? 20.422 22.609 39.844 1 89.38 382 LYS B N 1
ATOM 9645 C CA . LYS B 1 382 ? 20.562 22.469 38.375 1 89.38 382 LYS B CA 1
ATOM 9646 C C . LYS B 1 382 ? 21.25 23.688 37.781 1 89.38 382 LYS B C 1
ATOM 9648 O O . LYS B 1 382 ? 21.891 23.594 36.719 1 89.38 382 LYS B O 1
ATOM 9653 N N . SER B 1 383 ? 21.125 24.844 38.438 1 90.19 383 SER B N 1
ATOM 9654 C CA . SER B 1 383 ? 21.672 26.078 37.875 1 90.19 383 SER B CA 1
ATOM 9655 C C . SER B 1 383 ? 23.188 26.094 37.938 1 90.19 383 SER B C 1
ATOM 9657 O O . SER B 1 383 ? 23.844 26.734 37.094 1 90.19 383 SER B O 1
ATOM 9659 N N . THR B 1 384 ? 23.766 25.375 38.875 1 92.69 384 THR B N 1
ATOM 9660 C CA . THR B 1 384 ? 25.219 25.375 39.031 1 92.69 384 THR B CA 1
ATOM 9661 C C . THR B 1 384 ? 25.812 24.078 38.469 1 92.69 384 THR B C 1
ATOM 9663 O O . THR B 1 384 ? 27.031 23.891 38.5 1 92.69 384 THR B O 1
ATOM 9666 N N . ALA B 1 385 ? 25.016 23.266 38.031 1 94.5 385 ALA B N 1
ATOM 9667 C CA . ALA B 1 385 ? 25.469 22.016 37.406 1 94.5 385 ALA B CA 1
ATOM 9668 C C . ALA B 1 385 ? 25.938 22.25 35.969 1 94.5 385 ALA B C 1
ATOM 9670 O O . ALA B 1 385 ? 25.531 23.219 35.312 1 94.5 385 ALA B O 1
ATOM 9671 N N . VAL B 1 386 ? 26.844 21.344 35.469 1 94.88 386 VAL B N 1
ATOM 9672 C CA . VAL B 1 386 ? 27.203 21.344 34.031 1 94.88 386 VAL B CA 1
ATOM 9673 C C . VAL B 1 386 ? 25.922 21.312 33.188 1 94.88 386 VAL B C 1
ATOM 9675 O O . VAL B 1 386 ? 25.031 20.5 33.438 1 94.88 386 VAL B O 1
ATOM 9678 N N . GLN B 1 387 ? 25.938 22.141 32.25 1 91.88 387 GLN B N 1
ATOM 9679 C CA . GLN B 1 387 ? 24.719 22.281 31.469 1 91.88 387 GLN B CA 1
ATOM 9680 C C . GLN B 1 387 ? 24.453 21.047 30.625 1 91.88 387 GLN B C 1
ATOM 9682 O O . GLN B 1 387 ? 25.375 20.516 30 1 91.88 387 GLN B O 1
ATOM 9687 N N . MET B 1 388 ? 23.203 20.719 30.672 1 92.25 388 MET B N 1
ATOM 9688 C CA . MET B 1 388 ? 22.781 19.531 29.922 1 92.25 388 MET B CA 1
ATOM 9689 C C . MET B 1 388 ? 22.406 19.906 28.484 1 92.25 388 MET B C 1
ATOM 9691 O O . MET B 1 388 ? 22.219 19.016 27.641 1 92.25 388 MET B O 1
ATOM 9695 N N . VAL B 1 389 ? 22.344 21.172 28.234 1 91.75 389 VAL B N 1
ATOM 9696 C CA . VAL B 1 389 ? 22.094 21.703 26.891 1 91.75 389 VAL B CA 1
ATOM 9697 C C . VAL B 1 389 ? 23.344 22.375 26.344 1 91.75 389 VAL B C 1
ATOM 9699 O O . VAL B 1 389 ? 24 23.156 27.047 1 91.75 389 VAL B O 1
ATOM 9702 N N . PRO B 1 390 ? 23.656 21.969 25.156 1 94.06 390 PRO B N 1
ATOM 9703 C CA . PRO B 1 390 ? 24.859 22.578 24.562 1 94.06 390 PRO B CA 1
ATOM 9704 C C . PRO B 1 390 ? 24.703 24.094 24.391 1 94.06 390 PRO B C 1
ATOM 9706 O O . PRO B 1 390 ? 23.578 24.609 24.359 1 94.06 390 PRO B O 1
ATOM 9709 N N . PRO B 1 391 ? 25.828 24.766 24.312 1 94.25 391 PRO B N 1
ATOM 9710 C CA . PRO B 1 391 ? 25.766 26.219 24.094 1 94.25 391 PRO B CA 1
ATOM 9711 C C . PRO B 1 391 ? 25.203 26.578 22.719 1 94.25 391 PRO B C 1
ATOM 9713 O O . PRO B 1 391 ? 25.375 25.812 21.766 1 94.25 391 PRO B O 1
ATOM 9716 N N . VAL B 1 392 ? 24.641 27.781 22.719 1 95.38 392 VAL B N 1
ATOM 9717 C CA . VAL B 1 392 ? 24.125 28.281 21.453 1 95.38 392 VAL B CA 1
ATOM 9718 C C . VAL B 1 392 ? 25.234 28.984 20.672 1 95.38 392 VAL B C 1
ATOM 9720 O O . VAL B 1 392 ? 25.969 29.797 21.234 1 95.38 392 VAL B O 1
ATOM 9723 N N . VAL B 1 393 ? 25.375 28.672 19.406 1 96.19 393 VAL B N 1
ATOM 9724 C CA . VAL B 1 393 ? 26.406 29.281 18.562 1 96.19 393 VAL B CA 1
ATOM 9725 C C . VAL B 1 393 ? 25.75 30.188 17.516 1 96.19 393 VAL B C 1
ATOM 9727 O O . VAL B 1 393 ? 26.031 31.375 17.438 1 96.19 393 VAL B O 1
ATOM 9730 N N . ASP B 1 394 ? 24.891 29.703 16.672 1 95.75 394 ASP B N 1
ATOM 9731 C CA . ASP B 1 394 ? 24.094 30.406 15.672 1 95.75 394 ASP B CA 1
ATOM 9732 C C . ASP B 1 394 ? 22.734 29.766 15.492 1 95.75 394 ASP B C 1
ATOM 9734 O O . ASP B 1 394 ? 22.547 28.891 14.633 1 95.75 394 ASP B O 1
ATOM 9738 N N . GLN B 1 395 ? 21.812 30.328 16.266 1 93.69 395 GLN B N 1
ATOM 9739 C CA . GLN B 1 395 ? 20.5 29.719 16.312 1 93.69 395 GLN B CA 1
ATOM 9740 C C . GLN B 1 395 ? 19.547 30.391 15.312 1 93.69 395 GLN B C 1
ATOM 9742 O O . GLN B 1 395 ? 19.484 31.609 15.242 1 93.69 395 GLN B O 1
ATOM 9747 N N . ILE B 1 396 ? 18.828 29.609 14.547 1 93.44 396 ILE B N 1
ATOM 9748 C CA . ILE B 1 396 ? 17.812 30.094 13.609 1 93.44 396 ILE B CA 1
ATOM 9749 C C . ILE B 1 396 ? 16.547 30.453 14.367 1 93.44 396 ILE B C 1
ATOM 9751 O O . ILE B 1 396 ? 16.172 29.781 15.336 1 93.44 396 ILE B O 1
ATOM 9755 N N . SER B 1 397 ? 15.82 31.422 13.922 1 89.56 397 SER B N 1
ATOM 9756 C CA . SER B 1 397 ? 14.523 31.781 14.492 1 89.56 397 SER B CA 1
ATOM 9757 C C . SER B 1 397 ? 13.484 30.688 14.219 1 89.56 397 SER B C 1
ATOM 9759 O O . SER B 1 397 ? 13.477 30.094 13.148 1 89.56 397 SER B O 1
ATOM 9761 N N . HIS B 1 398 ? 12.68 30.453 15.281 1 87.88 398 HIS B N 1
ATOM 9762 C CA . HIS B 1 398 ? 11.711 29.391 15.117 1 87.88 398 HIS B CA 1
ATOM 9763 C C . HIS B 1 398 ? 10.391 29.906 14.562 1 87.88 398 HIS B C 1
ATOM 9765 O O . HIS B 1 398 ? 9.383 29.938 15.266 1 87.88 398 HIS B O 1
ATOM 9771 N N . GLU B 1 399 ? 10.312 30.453 13.484 1 88.81 399 GLU B N 1
ATOM 9772 C CA . GLU B 1 399 ? 9.086 30.859 12.812 1 88.81 399 GLU B CA 1
ATOM 9773 C C . GLU B 1 399 ? 8.641 29.812 11.789 1 88.81 399 GLU B C 1
ATOM 9775 O O . GLU B 1 399 ? 9.477 29.156 11.172 1 88.81 399 GLU B O 1
ATOM 9780 N N . ALA B 1 400 ? 7.301 29.688 11.695 1 91.12 400 ALA B N 1
ATOM 9781 C CA . ALA B 1 400 ? 6.797 28.766 10.688 1 91.12 400 ALA B CA 1
ATOM 9782 C C . ALA B 1 400 ? 7.148 29.234 9.281 1 91.12 400 ALA B C 1
ATOM 9784 O O . ALA B 1 400 ? 6.945 30.406 8.938 1 91.12 400 ALA B O 1
ATOM 9785 N N . PRO B 1 401 ? 7.715 28.391 8.461 1 93.69 401 PRO B N 1
ATOM 9786 C CA . PRO B 1 401 ? 8.125 28.781 7.113 1 93.69 401 PRO B CA 1
ATOM 9787 C C . PRO B 1 401 ? 6.938 28.953 6.164 1 93.69 401 PRO B C 1
ATOM 9789 O O . PRO B 1 401 ? 5.875 28.359 6.391 1 93.69 401 PRO B O 1
ATOM 9792 N N . GLU B 1 402 ? 7.105 29.766 5.195 1 94.12 402 GLU B N 1
ATOM 9793 C CA . GLU B 1 402 ? 6.176 29.844 4.074 1 94.12 402 GLU B CA 1
ATOM 9794 C C . GLU B 1 402 ? 6.672 29.016 2.893 1 94.12 402 GLU B C 1
ATOM 9796 O O . GLU B 1 402 ? 7.676 29.359 2.264 1 94.12 402 GLU B O 1
ATOM 9801 N N . LEU B 1 403 ? 6.02 27.953 2.662 1 95.38 403 LEU B N 1
ATOM 9802 C CA . LEU B 1 403 ? 6.441 27 1.645 1 95.38 403 LEU B CA 1
ATOM 9803 C C . LEU B 1 403 ? 5.379 26.844 0.559 1 95.38 403 LEU B C 1
ATOM 9805 O O . LEU B 1 403 ? 4.18 26.875 0.85 1 95.38 403 LEU B O 1
ATOM 9809 N N . HIS B 1 404 ? 5.75 26.719 -0.658 1 95 404 HIS B N 1
ATOM 9810 C CA . HIS B 1 404 ? 4.871 26.469 -1.794 1 95 404 HIS B CA 1
ATOM 9811 C C . HIS B 1 404 ? 5.391 25.312 -2.652 1 95 404 HIS B C 1
ATOM 9813 O O . HIS B 1 404 ? 6.496 25.391 -3.191 1 95 404 HIS B O 1
ATOM 9819 N N . MET B 1 405 ? 4.605 24.328 -2.816 1 96 405 MET B N 1
ATOM 9820 C CA . MET B 1 405 ? 5.043 23.125 -3.52 1 96 405 MET B CA 1
ATOM 9821 C C . MET B 1 405 ? 5.039 23.344 -5.027 1 96 405 MET B C 1
ATOM 9823 O O . MET B 1 405 ? 4.145 24 -5.562 1 96 405 MET B O 1
ATOM 9827 N N . LEU B 1 406 ? 6.023 22.797 -5.664 1 96 406 LEU B N 1
ATOM 9828 C CA . LEU B 1 406 ? 6.035 22.672 -7.117 1 96 406 LEU B CA 1
ATOM 9829 C C . LEU B 1 406 ? 5.184 21.5 -7.582 1 96 406 LEU B C 1
ATOM 9831 O O . LEU B 1 406 ? 4.855 20.609 -6.789 1 96 406 LEU B O 1
ATOM 9835 N N . LYS B 1 407 ? 4.809 21.594 -8.82 1 95.31 407 LYS B N 1
ATOM 9836 C CA . LYS B 1 407 ? 4.25 20.406 -9.469 1 95.31 407 LYS B CA 1
ATOM 9837 C C . LYS B 1 407 ? 5.34 19.391 -9.789 1 95.31 407 LYS B C 1
ATOM 9839 O O . LYS B 1 407 ? 6.434 19.766 -10.219 1 95.31 407 LYS B O 1
ATOM 9844 N N . LEU B 1 408 ? 4.988 18.156 -9.555 1 95.69 408 LEU B N 1
ATOM 9845 C CA . LEU B 1 408 ? 5.934 17.094 -9.875 1 95.69 408 LEU B CA 1
ATOM 9846 C C . LEU B 1 408 ? 6.426 17.203 -11.312 1 95.69 408 LEU B C 1
ATOM 9848 O O . LEU B 1 408 ? 5.633 17.453 -12.227 1 95.69 408 LEU B O 1
ATOM 9852 N N . ILE B 1 409 ? 7.73 17.078 -11.484 1 95.44 409 ILE B N 1
ATOM 9853 C CA . ILE B 1 409 ? 8.375 17.25 -12.781 1 95.44 409 ILE B CA 1
ATOM 9854 C C . ILE B 1 409 ? 8.703 15.891 -13.383 1 95.44 409 ILE B C 1
ATOM 9856 O O . ILE B 1 409 ? 9.328 15.047 -12.727 1 95.44 409 ILE B O 1
ATOM 9860 N N . ASP B 1 410 ? 8.258 15.688 -14.609 1 91.56 410 ASP B N 1
ATOM 9861 C CA . ASP B 1 410 ? 8.531 14.438 -15.305 1 91.56 410 ASP B CA 1
ATOM 9862 C C . ASP B 1 410 ? 9.93 14.453 -15.93 1 91.56 410 ASP B C 1
ATOM 9864 O O . ASP B 1 410 ? 10.062 14.391 -17.156 1 91.56 410 ASP B O 1
ATOM 9868 N N . ALA B 1 411 ? 10.906 14.594 -15.18 1 91.88 411 ALA B N 1
ATOM 9869 C CA . ALA B 1 411 ? 12.328 14.547 -15.484 1 91.88 411 ALA B CA 1
ATOM 9870 C C . ALA B 1 411 ? 13.141 14.18 -14.242 1 91.88 411 ALA B C 1
ATOM 9872 O O . ALA B 1 411 ? 12.859 14.656 -13.141 1 91.88 411 ALA B O 1
ATOM 9873 N N . SER B 1 412 ? 13.969 13.281 -14.453 1 88.81 412 SER B N 1
ATOM 9874 C CA . SER B 1 412 ? 14.797 12.836 -13.336 1 88.81 412 SER B CA 1
ATOM 9875 C C . SER B 1 412 ? 16.047 13.703 -13.195 1 88.81 412 SER B C 1
ATOM 9877 O O . SER B 1 412 ? 16.672 14.055 -14.195 1 88.81 412 SER B O 1
ATOM 9879 N N . ASP B 1 413 ? 16.391 13.992 -11.992 1 84.19 413 ASP B N 1
ATOM 9880 C CA . ASP B 1 413 ? 17.609 14.766 -11.766 1 84.19 413 ASP B CA 1
ATOM 9881 C C . ASP B 1 413 ? 18.812 13.859 -11.609 1 84.19 413 ASP B C 1
ATOM 9883 O O . ASP B 1 413 ? 19.844 14.281 -11.086 1 84.19 413 ASP B O 1
ATOM 9887 N N . ASN B 1 414 ? 18.641 12.648 -12.078 1 85.5 414 ASN B N 1
ATOM 9888 C CA . ASN B 1 414 ? 19.719 11.672 -11.93 1 85.5 414 ASN B CA 1
ATOM 9889 C C . ASN B 1 414 ? 20.719 11.75 -13.086 1 85.5 414 ASN B C 1
ATOM 9891 O O . ASN B 1 414 ? 21.625 10.93 -13.188 1 85.5 414 ASN B O 1
ATOM 9895 N N . SER B 1 415 ? 20.594 12.695 -13.984 1 87.75 415 SER B N 1
ATOM 9896 C CA . SER B 1 415 ? 21.516 12.953 -15.086 1 87.75 415 SER B CA 1
ATOM 9897 C C . SER B 1 415 ? 21.641 14.445 -15.367 1 87.75 415 SER B C 1
ATOM 9899 O O . SER B 1 415 ? 20.781 15.234 -14.961 1 87.75 415 SER B O 1
ATOM 9901 N N . ALA B 1 416 ? 22.75 14.789 -15.984 1 90.06 416 ALA B N 1
ATOM 9902 C CA . ALA B 1 416 ? 22.953 16.188 -16.344 1 90.06 416 ALA B CA 1
ATOM 9903 C C . ALA B 1 416 ? 21.828 16.688 -17.25 1 90.06 416 ALA B C 1
ATOM 9905 O O . ALA B 1 416 ? 21.312 17.797 -17.062 1 90.06 416 ALA B O 1
ATOM 9906 N N . GLU B 1 417 ? 21.469 15.852 -18.188 1 88.75 417 GLU B N 1
ATOM 9907 C CA . GLU B 1 417 ? 20.375 16.203 -19.094 1 88.75 417 GLU B CA 1
ATOM 9908 C C . GLU B 1 417 ? 19.062 16.359 -18.328 1 88.75 417 GLU B C 1
ATOM 9910 O O . GLU B 1 417 ? 18.297 17.281 -18.578 1 88.75 417 GLU B O 1
ATOM 9915 N N . GLY B 1 418 ? 18.812 15.453 -17.438 1 91.75 418 GLY B N 1
ATOM 9916 C CA . GLY B 1 418 ? 17.609 15.523 -16.609 1 91.75 418 GLY B CA 1
ATOM 9917 C C . GLY B 1 4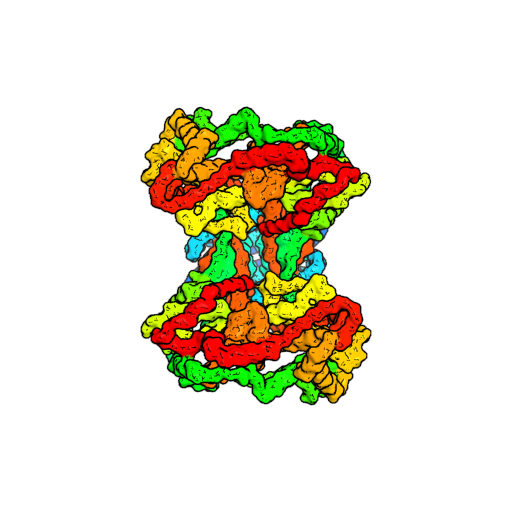18 ? 17.531 16.781 -15.781 1 91.75 418 GLY B C 1
ATOM 9918 O O . GLY B 1 418 ? 16.453 17.391 -15.672 1 91.75 418 GLY B O 1
ATOM 9919 N N . VAL B 1 419 ? 18.656 17.188 -15.258 1 92.88 419 VAL B N 1
ATOM 9920 C CA . VAL B 1 419 ? 18.703 18.406 -14.469 1 92.88 419 VAL B CA 1
ATOM 9921 C C . VAL B 1 419 ? 18.359 19.609 -15.352 1 92.88 419 VAL B C 1
ATOM 9923 O O . VAL B 1 419 ? 17.672 20.531 -14.914 1 92.88 419 VAL B O 1
ATOM 9926 N N . GLY B 1 420 ? 18.906 19.578 -16.562 1 92.88 420 GLY B N 1
ATOM 9927 C CA . GLY B 1 420 ? 18.562 20.625 -17.5 1 92.88 420 GLY B CA 1
ATOM 9928 C C . GLY B 1 420 ? 17.062 20.734 -17.75 1 92.88 420 GLY B C 1
ATOM 9929 O O . GLY B 1 420 ? 16.516 21.828 -17.781 1 92.88 420 GLY B O 1
ATOM 9930 N N . GLN B 1 421 ? 16.453 19.641 -17.859 1 94.19 421 GLN B N 1
ATOM 9931 C CA . GLN B 1 421 ? 15 19.609 -18.078 1 94.19 421 GLN B CA 1
ATOM 9932 C C . GLN B 1 421 ? 14.25 20.094 -16.844 1 94.19 421 GLN B C 1
ATOM 9934 O O . GLN B 1 421 ? 13.25 20.812 -16.969 1 94.19 421 GLN B O 1
ATOM 9939 N N . VAL B 1 422 ? 14.703 19.688 -15.711 1 95.25 422 VAL B N 1
ATOM 9940 C CA . VAL B 1 422 ? 14.094 20.109 -14.453 1 95.25 422 VAL B CA 1
ATOM 9941 C C . VAL B 1 422 ? 14.109 21.641 -14.359 1 95.25 422 VAL B C 1
ATOM 9943 O O . VAL B 1 422 ? 13.094 22.25 -14.008 1 95.25 422 VAL B O 1
ATOM 9946 N N . PHE B 1 423 ? 15.211 22.312 -14.719 1 93.56 423 PHE B N 1
ATOM 9947 C CA . PHE B 1 423 ? 15.328 23.766 -14.633 1 93.56 423 PHE B CA 1
ATOM 9948 C C . PHE B 1 423 ? 14.367 24.438 -15.609 1 93.56 423 PHE B C 1
ATOM 9950 O O . PHE B 1 423 ? 13.766 25.453 -15.289 1 93.56 423 PHE B O 1
ATOM 9957 N N . ARG B 1 424 ? 14.266 23.828 -16.75 1 94 424 ARG B N 1
ATOM 9958 C CA . ARG B 1 424 ? 13.328 24.391 -17.719 1 94 424 ARG B CA 1
ATOM 9959 C C . ARG B 1 424 ? 11.906 24.406 -17.156 1 94 424 ARG B C 1
ATOM 9961 O O . ARG B 1 424 ? 11.195 25.406 -17.297 1 94 424 ARG B O 1
ATOM 9968 N N . VAL B 1 425 ? 11.578 23.328 -16.547 1 95.94 425 VAL B N 1
ATOM 9969 C CA . VAL B 1 425 ? 10.219 23.203 -16.031 1 95.94 425 VAL B CA 1
ATOM 9970 C C . VAL B 1 425 ? 10.031 24.125 -14.828 1 95.94 425 VAL B C 1
ATOM 9972 O O . VAL B 1 425 ? 8.945 24.688 -14.633 1 95.94 425 VAL B O 1
ATOM 9975 N N . ILE B 1 426 ? 11.055 24.266 -13.969 1 95.5 426 ILE B N 1
ATOM 9976 C CA . ILE B 1 426 ? 10.977 25.156 -12.805 1 95.5 426 ILE B CA 1
ATOM 9977 C C . ILE B 1 426 ? 10.734 26.594 -13.273 1 95.5 426 ILE B C 1
ATOM 9979 O O . ILE B 1 426 ? 9.914 27.312 -12.688 1 95.5 426 ILE B O 1
ATOM 9983 N N . ILE B 1 427 ? 11.438 27 -14.344 1 94.56 427 ILE B N 1
ATOM 9984 C CA . ILE B 1 427 ? 11.258 28.328 -14.891 1 94.56 427 ILE B CA 1
ATOM 9985 C C . ILE B 1 427 ? 9.828 28.5 -15.391 1 94.56 427 ILE B C 1
ATOM 9987 O O . ILE B 1 427 ? 9.18 29.516 -15.125 1 94.56 427 ILE B O 1
ATOM 9991 N N . GLU B 1 428 ? 9.383 27.484 -16.016 1 95.19 428 GLU B N 1
ATOM 9992 C CA . GLU B 1 428 ? 8.016 27.516 -16.531 1 95.19 428 GLU B CA 1
ATOM 9993 C C . GLU B 1 428 ? 7.004 27.641 -15.391 1 95.19 428 GLU B C 1
ATOM 9995 O O . GLU B 1 428 ? 6.059 28.422 -15.477 1 95.19 428 GLU B O 1
ATOM 10000 N N . GLN B 1 429 ? 7.199 26.922 -14.344 1 95.44 429 GLN B N 1
ATOM 10001 C CA . GLN B 1 429 ? 6.258 26.891 -13.227 1 95.44 429 GLN B CA 1
ATOM 10002 C C . GLN B 1 429 ? 6.336 28.188 -12.422 1 95.44 429 GLN B C 1
ATOM 10004 O O . GLN B 1 429 ? 5.363 28.578 -11.773 1 95.44 429 GLN B O 1
ATOM 10009 N N . SER B 1 430 ? 7.512 28.828 -12.422 1 94.19 430 SER B N 1
ATOM 10010 C CA . SER B 1 430 ? 7.68 30.078 -11.688 1 94.19 430 SER B CA 1
ATOM 10011 C C . SER B 1 430 ? 6.902 31.219 -12.344 1 94.19 430 SER B C 1
ATOM 10013 O O . SER B 1 430 ? 6.598 32.219 -11.695 1 94.19 430 SER B O 1
ATOM 10015 N N . GLY B 1 431 ? 6.613 31.078 -13.625 1 92.88 431 GLY B N 1
ATOM 10016 C CA . GLY B 1 431 ? 5.938 32.125 -14.367 1 92.88 431 GLY B CA 1
ATOM 10017 C C . GLY B 1 431 ? 6.855 33.281 -14.742 1 92.88 431 GLY B C 1
ATOM 10018 O O . GLY B 1 431 ? 6.418 34.25 -15.352 1 92.88 431 GLY B O 1
ATOM 10019 N N . LEU B 1 432 ? 8.102 33.219 -14.344 1 93.75 432 LEU B N 1
ATOM 10020 C CA . LEU B 1 432 ? 9.07 34.281 -14.68 1 93.75 432 LEU B CA 1
ATOM 10021 C C . LEU B 1 432 ? 9.641 34.062 -16.078 1 93.75 432 LEU B C 1
ATOM 10023 O O . LEU B 1 432 ? 9.672 32.938 -16.578 1 93.75 432 LEU B O 1
ATOM 10027 N N . THR B 1 433 ? 10.031 35.188 -16.688 1 91.88 433 THR B N 1
ATOM 10028 C CA . THR B 1 433 ? 10.789 35.062 -17.922 1 91.88 433 THR B CA 1
ATOM 10029 C C . THR B 1 433 ? 12.203 34.531 -17.641 1 91.88 433 THR B C 1
ATOM 10031 O O . THR B 1 433 ? 12.688 34.625 -16.516 1 91.88 433 THR B O 1
ATOM 10034 N N . VAL B 1 434 ? 12.82 34 -18.641 1 90.5 434 VAL B N 1
ATOM 10035 C CA . VAL B 1 434 ? 14.18 33.5 -18.531 1 90.5 434 VAL B CA 1
ATOM 10036 C C . VAL B 1 434 ? 15.102 34.594 -18.016 1 90.5 434 VAL B C 1
ATOM 10038 O O . VAL B 1 434 ? 15.93 34.375 -17.125 1 90.5 434 VAL B O 1
ATOM 10041 N N . LYS B 1 435 ? 14.891 35.781 -18.469 1 89.12 435 LYS B N 1
ATOM 10042 C CA . LYS B 1 435 ? 15.719 36.906 -18.062 1 89.12 435 LYS B CA 1
ATOM 10043 C C . LYS B 1 435 ? 15.508 37.25 -16.594 1 89.12 435 LYS B C 1
ATOM 10045 O O . LYS B 1 435 ? 16.469 37.5 -15.867 1 89.12 435 LYS B O 1
ATOM 10050 N N . GLU B 1 436 ? 14.32 37.281 -16.219 1 91.12 436 GLU B N 1
ATOM 10051 C CA . GLU B 1 436 ? 13.992 37.594 -14.828 1 91.12 436 GLU B CA 1
ATOM 10052 C C . GLU B 1 436 ? 14.555 36.562 -13.867 1 91.12 436 GLU B C 1
ATOM 10054 O O . GLU B 1 436 ? 15.07 36.906 -12.797 1 91.12 436 GLU B O 1
ATOM 10059 N N . PHE B 1 437 ? 14.438 35.312 -14.242 1 92.31 437 PHE B N 1
ATOM 10060 C CA . PHE B 1 437 ? 14.906 34.219 -13.398 1 92.31 437 PHE B CA 1
ATOM 10061 C C . PHE B 1 437 ? 16.422 34.281 -13.219 1 92.31 437 PHE B C 1
ATOM 10063 O O . PHE B 1 437 ? 16.922 34.062 -12.117 1 92.31 437 PHE B O 1
ATOM 10070 N N . PHE B 1 438 ? 17.141 34.594 -14.258 1 90.88 438 PHE B N 1
ATOM 10071 C CA . PHE B 1 438 ? 18.594 34.5 -14.234 1 90.88 438 PHE B CA 1
ATOM 10072 C C . PHE B 1 438 ? 19.219 35.812 -13.852 1 90.88 438 PHE B C 1
ATOM 10074 O O . PHE B 1 438 ? 20.438 35.906 -13.695 1 90.88 438 PHE B O 1
ATOM 10081 N N . SER B 1 439 ? 18.453 36.844 -13.586 1 88.88 439 SER B N 1
ATOM 10082 C CA . SER B 1 439 ? 18.969 38.156 -13.203 1 88.88 439 SER B CA 1
ATOM 10083 C C . SER B 1 439 ? 19.188 38.25 -11.695 1 88.88 439 SER B C 1
ATOM 10085 O O . SER B 1 439 ? 19.719 39.25 -11.203 1 88.88 439 SER B O 1
ATOM 10087 N N . ARG B 1 440 ? 18.781 37.281 -10.992 1 92.19 440 ARG B N 1
ATOM 10088 C CA . ARG B 1 440 ? 18.859 37.281 -9.539 1 92.19 440 ARG B CA 1
ATOM 10089 C C . ARG B 1 440 ? 19.672 36.094 -9.031 1 92.19 440 ARG B C 1
ATOM 10091 O O . ARG B 1 440 ? 19.766 35.062 -9.711 1 92.19 440 ARG B O 1
ATOM 10098 N N . PHE B 1 441 ? 20.234 36.25 -7.789 1 94.12 441 PHE B N 1
ATOM 10099 C CA . PHE B 1 441 ? 20.891 35.125 -7.109 1 94.12 441 PHE B CA 1
ATOM 10100 C C . PHE B 1 441 ? 19.875 34.094 -6.68 1 94.12 441 PHE B C 1
ATOM 10102 O O . PHE B 1 441 ? 18.922 34.375 -5.957 1 94.12 441 PHE B O 1
ATOM 10109 N N . GLN B 1 442 ? 20.016 32.844 -7.188 1 94.25 442 GLN B N 1
ATOM 10110 C CA . GLN B 1 442 ? 19.062 31.766 -6.914 1 94.25 442 GLN B CA 1
ATOM 10111 C C . GLN B 1 442 ? 19.703 30.672 -6.066 1 94.25 442 GLN B C 1
ATOM 10113 O O . GLN B 1 442 ? 20.375 29.781 -6.598 1 94.25 442 GLN B O 1
ATOM 10118 N N . PRO B 1 443 ? 19.391 30.625 -4.75 1 95.12 443 PRO B N 1
ATOM 10119 C CA . PRO B 1 443 ? 19.828 29.484 -3.928 1 95.12 443 PRO B CA 1
ATOM 10120 C C . PRO B 1 443 ? 18.969 28.25 -4.145 1 95.12 443 PRO B C 1
ATOM 10122 O O . PRO B 1 443 ? 17.734 28.344 -4.191 1 95.12 443 PRO B O 1
ATOM 10125 N N . MET B 1 444 ? 19.562 27.109 -4.266 1 95.12 444 MET B N 1
ATOM 10126 C CA . MET B 1 444 ? 18.875 25.828 -4.387 1 95.12 444 MET B CA 1
ATOM 10127 C C . MET B 1 444 ? 19.516 24.781 -3.477 1 95.12 444 MET B C 1
ATOM 10129 O O . MET B 1 444 ? 20.672 24.938 -3.059 1 95.12 444 MET B O 1
ATOM 10133 N N . ASP B 1 445 ? 18.719 23.812 -3.107 1 92.81 445 ASP B N 1
ATOM 10134 C CA . ASP B 1 445 ? 19.188 22.719 -2.264 1 92.81 445 ASP B CA 1
ATOM 10135 C C . ASP B 1 445 ? 18.812 21.375 -2.854 1 92.81 445 ASP B C 1
ATOM 10137 O O . ASP B 1 445 ? 17.781 21.234 -3.516 1 92.81 445 ASP B O 1
ATOM 10141 N N . GLY B 1 446 ? 19.672 20.344 -2.643 1 90.19 446 GLY B N 1
ATOM 10142 C CA . GLY B 1 446 ? 19.422 18.984 -3.07 1 90.19 446 GLY B CA 1
ATOM 10143 C C . GLY B 1 446 ? 20.453 18 -2.525 1 90.19 446 GLY B C 1
ATOM 10144 O O . GLY B 1 446 ? 21.328 18.375 -1.747 1 90.19 446 GLY B O 1
ATOM 10145 N N . ASP B 1 447 ? 20.312 16.812 -2.861 1 90.75 447 ASP B N 1
ATOM 10146 C CA . ASP B 1 447 ? 21.281 15.82 -2.428 1 90.75 447 ASP B CA 1
ATOM 10147 C C . ASP B 1 447 ? 22.562 15.914 -3.252 1 90.75 447 ASP B C 1
ATOM 10149 O O . ASP B 1 447 ? 22.656 16.719 -4.188 1 90.75 447 ASP B O 1
ATOM 10153 N N . LEU B 1 448 ? 23.531 15.234 -2.893 1 92.75 448 LEU B N 1
ATOM 10154 C CA . LEU B 1 448 ? 24.844 15.328 -3.545 1 92.75 448 LEU B CA 1
ATOM 10155 C C . LEU B 1 448 ? 24.734 14.922 -5.012 1 92.75 448 LEU B C 1
ATOM 10157 O O . LEU B 1 448 ? 25.406 15.516 -5.867 1 92.75 448 LEU B O 1
ATOM 10161 N N . GLY B 1 449 ? 23.938 13.875 -5.266 1 90.12 449 GLY B N 1
ATOM 10162 C CA . GLY B 1 449 ? 23.766 13.461 -6.648 1 90.12 449 GLY B CA 1
ATOM 10163 C C . GLY B 1 449 ? 23.234 14.562 -7.539 1 90.12 449 GLY B C 1
ATOM 10164 O O . GLY B 1 449 ? 23.734 14.758 -8.656 1 90.12 449 GLY B O 1
ATOM 10165 N N . THR B 1 450 ? 22.328 15.258 -7.082 1 92.19 450 THR B N 1
ATOM 10166 C CA . THR B 1 450 ? 21.75 16.375 -7.824 1 92.19 450 THR B CA 1
ATOM 10167 C C . THR B 1 450 ? 22.766 17.484 -8.023 1 92.19 450 THR B C 1
ATOM 10169 O O . THR B 1 450 ? 22.875 18.047 -9.117 1 92.19 450 THR B O 1
ATOM 10172 N N . VAL B 1 451 ? 23.531 17.797 -7.02 1 92.69 451 VAL B N 1
ATOM 10173 C CA . VAL B 1 451 ? 24.547 18.844 -7.086 1 92.69 451 VAL B CA 1
ATOM 10174 C C . VAL B 1 451 ? 25.625 18.469 -8.109 1 92.69 451 VAL B C 1
ATOM 10176 O O . VAL B 1 451 ? 26.062 19.312 -8.891 1 92.69 451 VAL B O 1
ATOM 10179 N N . GLN B 1 452 ? 25.984 17.203 -8.094 1 92 452 GLN B N 1
ATOM 10180 C CA . GLN B 1 452 ? 26.984 16.719 -9.039 1 92 452 GLN B CA 1
ATOM 10181 C C . GLN B 1 452 ? 26.484 16.812 -10.477 1 92 452 GLN B C 1
ATOM 10183 O O . GLN B 1 452 ? 27.219 17.266 -11.367 1 92 452 GLN B O 1
ATOM 10188 N N . ASN B 1 453 ? 25.297 16.406 -10.68 1 92.56 453 ASN B N 1
ATOM 10189 C CA . ASN B 1 453 ? 24.703 16.469 -12.016 1 92.56 453 ASN B CA 1
ATOM 10190 C C . ASN B 1 453 ? 24.547 17.906 -12.492 1 92.56 453 ASN B C 1
ATOM 10192 O O . ASN B 1 453 ? 24.734 18.203 -13.68 1 92.56 453 ASN B O 1
ATOM 10196 N N . PHE B 1 454 ? 24.203 18.797 -11.609 1 92.69 454 PHE B N 1
ATOM 10197 C CA . PHE B 1 454 ? 24.125 20.219 -11.922 1 92.69 454 PHE B CA 1
ATOM 10198 C C . PHE B 1 454 ? 25.484 20.75 -12.359 1 92.69 454 PHE B C 1
ATOM 10200 O O . PHE B 1 454 ? 25.594 21.484 -13.352 1 92.69 454 PHE B O 1
ATOM 10207 N N . ASN B 1 455 ? 26.516 20.422 -11.586 1 90.62 455 ASN B N 1
ATOM 10208 C CA . ASN B 1 455 ? 27.859 20.859 -11.922 1 90.62 455 ASN B CA 1
ATOM 10209 C C . ASN B 1 455 ? 28.328 20.297 -13.266 1 90.62 455 ASN B C 1
ATOM 10211 O O . ASN B 1 455 ? 29.031 20.969 -14.016 1 90.62 455 ASN B O 1
ATOM 10215 N N . CYS B 1 456 ? 27.969 19.047 -13.469 1 89.19 456 CYS B N 1
ATOM 10216 C CA . CYS B 1 456 ? 28.25 18.453 -14.766 1 89.19 456 CYS B CA 1
ATOM 10217 C C . CYS B 1 456 ? 27.578 19.219 -15.891 1 89.19 456 CYS B C 1
ATOM 10219 O O . CYS B 1 456 ? 28.188 19.484 -16.938 1 89.19 456 CYS B O 1
ATOM 10221 N N . LEU B 1 457 ? 26.359 19.562 -15.672 1 90.75 457 LEU B N 1
ATOM 10222 C CA . LEU B 1 457 ? 25.609 20.344 -16.656 1 90.75 457 LEU B CA 1
ATOM 10223 C C . LEU B 1 457 ? 26.281 21.703 -16.891 1 90.75 457 LEU B C 1
ATOM 10225 O O . LEU B 1 457 ? 26.406 22.125 -18.031 1 90.75 457 LEU B O 1
ATOM 10229 N N . ARG B 1 458 ? 26.641 22.359 -15.852 1 89.62 458 ARG B N 1
ATOM 10230 C CA . ARG B 1 458 ? 27.328 23.641 -15.961 1 89.62 458 ARG B CA 1
ATOM 10231 C C . ARG B 1 458 ? 28.625 23.5 -16.766 1 89.62 458 ARG B C 1
ATOM 10233 O O . ARG B 1 458 ? 28.938 24.359 -17.578 1 89.62 458 ARG B O 1
ATOM 10240 N N . GLY B 1 459 ? 29.328 22.453 -16.5 1 84 459 GLY B N 1
ATOM 10241 C CA . GLY B 1 459 ? 30.562 22.203 -17.234 1 84 459 GLY B CA 1
ATOM 10242 C C . GLY B 1 459 ? 30.328 22.031 -18.734 1 84 459 GLY B C 1
ATOM 10243 O O . GLY B 1 459 ? 31.109 22.516 -19.547 1 84 459 GLY B O 1
ATOM 10244 N N . GLN B 1 460 ? 29.25 21.375 -19.016 1 83.12 460 GLN B N 1
ATOM 10245 C CA . GLN B 1 460 ? 28.906 21.141 -20.406 1 83.12 460 GLN B CA 1
ATOM 10246 C C . GLN B 1 460 ? 28.484 22.422 -21.109 1 83.12 460 GLN B C 1
ATOM 10248 O O . GLN B 1 460 ? 28.688 22.578 -22.312 1 83.12 460 GLN B O 1
ATOM 10253 N N . ARG B 1 461 ? 28.016 23.328 -20.297 1 85 461 ARG B N 1
ATOM 10254 C CA . ARG B 1 461 ? 27.469 24.547 -20.875 1 85 461 ARG B CA 1
ATOM 10255 C C . ARG B 1 461 ? 28.453 25.703 -20.766 1 85 461 ARG B C 1
ATOM 10257 O O . ARG B 1 461 ? 28.188 26.797 -21.266 1 85 461 ARG B O 1
ATOM 10264 N N . SER B 1 462 ? 29.531 25.547 -20.203 1 79 462 SER B N 1
ATOM 10265 C CA . SER B 1 462 ? 30.516 26.578 -19.891 1 79 462 SER B CA 1
ATOM 10266 C C . SER B 1 462 ? 30.984 27.312 -21.141 1 79 462 SER B C 1
ATOM 10268 O O . SER B 1 462 ? 31.203 28.516 -21.125 1 79 462 SER B O 1
ATOM 10270 N N . PRO B 1 463 ? 31.047 26.672 -22.297 1 74.75 463 PRO B N 1
ATOM 10271 C CA . PRO B 1 463 ? 31.547 27.375 -23.484 1 74.75 463 PRO B CA 1
ATOM 10272 C C . PRO B 1 463 ? 30.578 28.438 -23.984 1 74.75 463 PRO B C 1
ATOM 10274 O O . PRO B 1 463 ? 30.984 29.312 -24.766 1 74.75 463 PRO B O 1
ATOM 10277 N N . SER B 1 464 ? 29.453 28.406 -23.391 1 77 464 SER B N 1
ATOM 10278 C CA . SER B 1 464 ? 28.453 29.359 -23.875 1 77 464 SER B CA 1
ATOM 10279 C C . SER B 1 464 ? 28.766 30.781 -23.391 1 77 464 SER B C 1
ATOM 10281 O O . SER B 1 464 ? 29.219 30.969 -22.25 1 77 464 SER B O 1
ATOM 10283 N N . SER B 1 465 ? 28.656 31.766 -24.203 1 74.94 465 SER B N 1
ATOM 10284 C CA . SER B 1 465 ? 28.891 33.156 -23.844 1 74.94 465 SER B CA 1
ATOM 10285 C C . SER B 1 465 ? 27.672 33.75 -23.141 1 74.94 465 SER B C 1
ATOM 10287 O O . SER B 1 465 ? 27.781 34.812 -22.516 1 74.94 465 SER B O 1
ATOM 10289 N N . VAL B 1 466 ? 26.609 33.062 -23.172 1 75.56 466 VAL B N 1
ATOM 10290 C CA . VAL B 1 466 ? 25.359 33.531 -22.562 1 75.56 466 VAL B CA 1
ATOM 10291 C C . VAL B 1 466 ? 25.266 33.031 -21.125 1 75.56 466 VAL B C 1
ATOM 10293 O O . VAL B 1 466 ? 25.203 31.828 -20.875 1 75.56 466 VAL B O 1
ATOM 10296 N N . PRO B 1 467 ? 25.312 33.938 -20.203 1 75.06 467 PRO B N 1
ATOM 10297 C CA . PRO B 1 467 ? 25.312 33.562 -18.781 1 75.06 467 PRO B CA 1
ATOM 10298 C C . PRO B 1 467 ? 24.125 32.688 -18.422 1 75.06 467 PRO B C 1
ATOM 10300 O O . PRO B 1 467 ? 24.266 31.766 -17.594 1 75.06 467 PRO B O 1
ATOM 10303 N N . GLN B 1 468 ? 23.031 32.844 -19.109 1 79.62 468 GLN B N 1
ATOM 10304 C CA . GLN B 1 468 ? 21.828 32.062 -18.812 1 79.62 468 GLN B CA 1
ATOM 10305 C C . GLN B 1 468 ? 22.047 30.594 -19.141 1 79.62 468 GLN B C 1
ATOM 10307 O O . GLN B 1 468 ? 21.516 29.719 -18.469 1 79.62 468 GLN B O 1
ATOM 10312 N N . ASN B 1 469 ? 22.812 30.359 -20.094 1 80.94 469 ASN B N 1
ATOM 10313 C CA . ASN B 1 469 ? 23.109 28.984 -20.484 1 80.94 469 ASN B CA 1
ATOM 10314 C C . ASN B 1 469 ? 24.031 28.297 -19.5 1 80.94 469 ASN B C 1
ATOM 10316 O O . ASN B 1 469 ? 23.953 27.078 -19.312 1 80.94 469 ASN B O 1
ATOM 10320 N N . ARG B 1 470 ? 24.812 29.125 -18.828 1 84.25 470 ARG B N 1
ATOM 10321 C CA . ARG B 1 470 ? 25.812 28.562 -17.922 1 84.25 470 ARG B CA 1
ATOM 10322 C C . ARG B 1 470 ? 25.25 28.391 -16.516 1 84.25 470 ARG B C 1
ATOM 10324 O O . ARG B 1 470 ? 25.875 27.766 -15.664 1 84.25 470 ARG B O 1
ATOM 10331 N N . LEU B 1 471 ? 24.109 28.938 -16.203 1 89.38 471 LEU B N 1
ATOM 10332 C CA . LEU B 1 471 ? 23.438 28.828 -14.914 1 89.38 471 LEU B CA 1
ATOM 10333 C C . LEU B 1 471 ? 24.266 29.453 -13.805 1 89.38 471 LEU B C 1
ATOM 10335 O O . LEU B 1 471 ? 24.359 28.906 -12.703 1 89.38 471 LEU B O 1
ATOM 10339 N N . ASP B 1 472 ? 24.922 30.594 -14.086 1 87.62 472 ASP B N 1
ATOM 10340 C CA . ASP B 1 472 ? 25.859 31.266 -13.188 1 87.62 472 ASP B CA 1
ATOM 10341 C C . ASP B 1 472 ? 25.125 31.875 -11.984 1 87.62 472 ASP B C 1
ATOM 10343 O O . ASP B 1 472 ? 25.75 32.156 -10.953 1 87.62 472 ASP B O 1
ATOM 10347 N N . ASN B 1 473 ? 23.875 32.062 -12.141 1 91.81 473 ASN B N 1
ATOM 10348 C CA . ASN B 1 473 ? 23.141 32.719 -11.062 1 91.81 473 ASN B CA 1
ATOM 10349 C C . ASN B 1 473 ? 22.719 31.734 -9.984 1 91.81 473 ASN B C 1
ATOM 10351 O O . ASN B 1 473 ? 22.141 32.125 -8.969 1 91.81 473 ASN B O 1
ATOM 10355 N N . ILE B 1 474 ? 22.938 30.438 -10.211 1 93.06 474 ILE B N 1
ATOM 10356 C CA . ILE B 1 474 ? 22.391 29.406 -9.328 1 93.06 474 ILE B CA 1
ATOM 10357 C C . ILE B 1 474 ? 23.5 28.875 -8.422 1 93.06 474 ILE B C 1
ATOM 10359 O O . ILE B 1 474 ? 24.594 28.547 -8.891 1 93.06 474 ILE B O 1
ATOM 10363 N N . LEU B 1 475 ? 23.234 28.766 -7.148 1 93.06 475 LEU B N 1
ATOM 10364 C CA . LEU B 1 475 ? 24.078 28.078 -6.18 1 93.06 475 LEU B CA 1
ATOM 10365 C C . LEU B 1 475 ? 23.344 26.891 -5.578 1 93.06 475 LEU B C 1
ATOM 10367 O O . LEU B 1 475 ? 22.297 27.062 -4.934 1 93.06 475 LEU B O 1
ATOM 10371 N N . PHE B 1 476 ? 23.875 25.734 -5.785 1 92.12 476 PHE B N 1
ATOM 10372 C CA . PHE B 1 476 ? 23.266 24.516 -5.254 1 92.12 476 PHE B CA 1
ATOM 10373 C C . PHE B 1 476 ? 23.969 24.078 -3.979 1 92.12 476 PHE B C 1
ATOM 10375 O O . PHE B 1 476 ? 25.141 23.719 -4.008 1 92.12 476 PHE B O 1
ATOM 10382 N N . GLN B 1 477 ? 23.25 24.109 -2.9 1 91.88 477 GLN B N 1
ATOM 10383 C CA . GLN B 1 477 ? 23.781 23.703 -1.604 1 91.88 477 GLN B CA 1
ATOM 10384 C C . GLN B 1 477 ? 23.516 22.234 -1.324 1 91.88 477 GLN B C 1
ATOM 10386 O O . GLN B 1 477 ? 22.484 21.688 -1.753 1 91.88 477 GLN B O 1
ATOM 10391 N N . LEU B 1 478 ? 24.406 21.641 -0.526 1 94.75 478 LEU B N 1
ATOM 10392 C CA . LEU B 1 478 ? 24.203 20.281 -0.063 1 94.75 478 LEU B CA 1
ATOM 10393 C C . LEU B 1 478 ? 23.078 20.219 0.971 1 94.75 478 LEU B C 1
ATOM 10395 O O . LEU B 1 478 ? 23.031 21.047 1.882 1 94.75 478 LEU B O 1
ATOM 10399 N N . GLY B 1 479 ? 22.219 19.25 0.779 1 95 479 GLY B N 1
ATOM 10400 C CA . GLY B 1 479 ? 21.234 19.016 1.815 1 95 479 GLY B CA 1
ATOM 10401 C C . GLY B 1 479 ? 21.828 18.531 3.123 1 95 479 GLY B C 1
ATOM 10402 O O . GLY B 1 479 ? 22.75 17.703 3.129 1 95 479 GLY B O 1
ATOM 10403 N N . ALA B 1 480 ? 21.344 19.062 4.195 1 96.75 480 ALA B N 1
ATOM 10404 C CA . ALA B 1 480 ? 21.938 18.797 5.508 1 96.75 480 ALA B CA 1
ATOM 10405 C C . ALA B 1 480 ? 21.656 17.359 5.949 1 96.75 480 ALA B C 1
ATOM 10407 O O . ALA B 1 480 ? 22.516 16.703 6.539 1 96.75 480 ALA B O 1
ATOM 10408 N N . SER B 1 481 ? 20.484 16.875 5.711 1 95.12 481 SER B N 1
ATOM 10409 C CA . SER B 1 481 ? 20.141 15.531 6.145 1 95.12 481 SER B CA 1
ATOM 10410 C C . SER B 1 481 ? 20.844 14.477 5.305 1 95.12 481 SER B C 1
ATOM 10412 O O . SER B 1 481 ? 21.344 13.477 5.836 1 95.12 481 SER B O 1
ATOM 10414 N N . HIS B 1 482 ? 20.875 14.68 4.043 1 94.25 482 HIS B N 1
ATOM 10415 C CA . HIS B 1 482 ? 21.594 13.734 3.191 1 94.25 482 HIS B CA 1
ATOM 10416 C C . HIS B 1 482 ? 23.078 13.695 3.541 1 94.25 482 HIS B C 1
ATOM 10418 O O . HIS B 1 482 ? 23.703 12.633 3.492 1 94.25 482 HIS B O 1
ATOM 10424 N N . THR B 1 483 ? 23.594 14.82 3.83 1 95.69 483 THR B N 1
ATOM 10425 C CA . THR B 1 483 ? 24.984 14.875 4.285 1 95.69 483 THR B CA 1
ATOM 10426 C C . THR B 1 483 ? 25.156 14.062 5.566 1 95.69 483 THR B C 1
ATOM 10428 O O . THR B 1 483 ? 26.078 13.242 5.66 1 95.69 483 THR B O 1
ATOM 10431 N N . LEU B 1 484 ? 24.266 14.273 6.484 1 96.25 484 LEU B N 1
ATOM 10432 C CA . LEU B 1 484 ? 24.297 13.516 7.73 1 96.25 484 LEU B CA 1
ATOM 10433 C C . LEU B 1 484 ? 24.172 12.023 7.461 1 96.25 484 LEU B C 1
ATOM 10435 O O . LEU B 1 484 ? 24.953 11.227 7.973 1 96.25 484 LEU B O 1
ATOM 10439 N N . TRP B 1 485 ? 23.234 11.648 6.672 1 93.62 485 TRP B N 1
ATOM 10440 C CA . TRP B 1 485 ? 22.938 10.242 6.418 1 93.62 485 TRP B CA 1
ATOM 10441 C C . TRP B 1 485 ? 24.125 9.547 5.762 1 93.62 485 TRP B C 1
ATOM 10443 O O . TRP B 1 485 ? 24.516 8.453 6.176 1 93.62 485 TRP B O 1
ATOM 10453 N N . ASN B 1 486 ? 24.703 10.18 4.793 1 92.81 486 ASN B N 1
ATOM 10454 C CA . ASN B 1 486 ? 25.781 9.555 4.039 1 92.81 486 ASN B CA 1
ATOM 10455 C C . ASN B 1 486 ? 27.062 9.469 4.859 1 92.81 486 ASN B C 1
ATOM 10457 O O . ASN B 1 486 ? 27.734 8.438 4.867 1 92.81 486 ASN B O 1
ATOM 10461 N N . VAL B 1 487 ? 27.375 10.516 5.535 1 94.69 487 VAL B N 1
ATOM 10462 C CA . VAL B 1 487 ? 28.578 10.508 6.363 1 94.69 487 VAL B CA 1
ATOM 10463 C C . VAL B 1 487 ? 28.406 9.531 7.523 1 94.69 487 VAL B C 1
ATOM 10465 O O . VAL B 1 487 ? 29.312 8.75 7.832 1 94.69 487 VAL B O 1
ATOM 10468 N N . ALA B 1 488 ? 27.25 9.578 8.125 1 95 488 ALA B N 1
ATOM 10469 C CA . ALA B 1 488 ? 26.953 8.664 9.227 1 95 488 ALA B CA 1
ATOM 10470 C C . ALA B 1 488 ? 27.031 7.207 8.766 1 95 488 ALA B C 1
ATOM 10472 O O . ALA B 1 488 ? 27.531 6.348 9.492 1 95 488 ALA B O 1
ATOM 10473 N N . SER B 1 489 ? 26.531 6.949 7.594 1 92.81 489 SER B N 1
ATOM 10474 C CA . SER B 1 489 ? 26.547 5.59 7.062 1 92.81 489 SER B CA 1
ATOM 10475 C C . SER B 1 489 ? 27.969 5.074 6.922 1 92.81 489 SER B C 1
ATOM 10477 O O . SER B 1 489 ? 28.25 3.92 7.254 1 92.81 489 SER B O 1
ATOM 10479 N N . THR B 1 490 ? 28.812 5.891 6.48 1 92.75 490 THR B N 1
ATOM 10480 C CA . THR B 1 490 ? 30.219 5.508 6.301 1 92.75 490 THR B CA 1
ATOM 10481 C C . THR B 1 490 ? 30.906 5.32 7.652 1 92.75 490 THR B C 1
ATOM 10483 O O . THR B 1 490 ? 31.672 4.379 7.832 1 92.75 490 THR B O 1
ATOM 10486 N N . ILE B 1 491 ? 30.609 6.191 8.562 1 94.69 491 ILE B N 1
ATOM 10487 C CA . ILE B 1 491 ? 31.156 6.07 9.914 1 94.69 491 ILE B CA 1
ATOM 10488 C C . ILE B 1 491 ? 30.656 4.773 10.555 1 94.69 491 ILE B C 1
ATOM 10490 O O . ILE B 1 491 ? 31.438 4.047 11.164 1 94.69 491 ILE B O 1
ATOM 10494 N N . PHE B 1 492 ? 29.422 4.52 10.398 1 92.75 492 PHE B N 1
ATOM 10495 C CA . PHE B 1 492 ? 28.828 3.316 10.961 1 92.75 492 PHE B CA 1
ATOM 10496 C C . PHE B 1 492 ? 29.5 2.066 10.406 1 92.75 492 PHE B C 1
ATOM 10498 O O . PHE B 1 492 ? 29.828 1.15 11.156 1 92.75 492 PHE B O 1
ATOM 10505 N N . THR B 1 493 ? 29.688 2.072 9.125 1 89.88 493 THR B N 1
ATOM 10506 C CA . THR B 1 493 ? 30.312 0.931 8.461 1 89.88 493 THR B CA 1
ATOM 10507 C C . THR B 1 493 ? 31.75 0.759 8.938 1 89.88 493 THR B C 1
ATOM 10509 O O . THR B 1 493 ? 32.219 -0.366 9.125 1 89.88 493 THR B O 1
ATOM 10512 N N . HIS B 1 494 ? 32.406 1.854 9.094 1 92 494 HIS B N 1
ATOM 10513 C CA . HIS B 1 494 ? 33.812 1.863 9.547 1 92 494 HIS B CA 1
ATOM 10514 C C . HIS B 1 494 ? 33.938 1.221 10.922 1 92 494 HIS B C 1
ATOM 10516 O O . HIS B 1 494 ? 34.938 0.545 11.195 1 92 494 HIS B O 1
ATOM 10522 N N . HIS B 1 495 ? 32.906 1.356 11.758 1 93.25 495 HIS B N 1
ATOM 10523 C CA . HIS B 1 495 ? 33 0.889 13.141 1 93.25 495 HIS B CA 1
ATOM 10524 C C . HIS B 1 495 ? 32.125 -0.344 13.352 1 93.25 495 HIS B C 1
ATOM 10526 O O . HIS B 1 495 ? 31.922 -0.778 14.484 1 93.25 495 HIS B O 1
ATOM 10532 N N . PHE B 1 496 ? 31.5 -0.849 12.336 1 90.5 496 PHE B N 1
ATOM 10533 C CA . PHE B 1 496 ? 30.516 -1.922 12.484 1 90.5 496 PHE B CA 1
ATOM 10534 C C . PHE B 1 496 ? 31.188 -3.193 12.992 1 90.5 496 PHE B C 1
ATOM 10536 O O . PHE B 1 496 ? 30.609 -3.922 13.805 1 90.5 496 PHE B O 1
ATOM 10543 N N . GLY B 1 497 ? 32.375 -3.455 12.508 1 86.88 497 GLY B N 1
ATOM 10544 C CA . GLY B 1 497 ? 33.094 -4.672 12.867 1 86.88 497 GLY B CA 1
ATOM 10545 C C . GLY B 1 497 ? 32.719 -5.859 12.008 1 86.88 497 GLY B C 1
ATOM 10546 O O . GLY B 1 497 ? 32.188 -5.695 10.914 1 86.88 497 GLY B O 1
ATOM 10547 N N . GLN B 1 498 ? 33.188 -7 12.328 1 80.5 498 GLN B N 1
ATOM 10548 C CA . GLN B 1 498 ? 32.938 -8.234 11.594 1 80.5 498 GLN B CA 1
ATOM 10549 C C . GLN B 1 498 ? 32.094 -9.203 12.422 1 80.5 498 GLN B C 1
ATOM 10551 O O . GLN B 1 498 ? 32.625 -9.898 13.297 1 80.5 498 GLN B O 1
ATOM 10556 N N . PRO B 1 499 ? 30.875 -9.359 11.992 1 76.94 499 PRO B N 1
ATOM 10557 C CA . PRO B 1 499 ? 29.969 -10.203 12.781 1 76.94 499 PRO B CA 1
ATOM 10558 C C . PRO B 1 499 ? 30.469 -11.641 12.906 1 76.94 499 PRO B C 1
ATOM 10560 O O . PRO B 1 499 ? 30.109 -12.336 13.867 1 76.94 499 PRO B O 1
ATOM 10563 N N . SER B 1 500 ? 31.25 -12.07 11.969 1 72.62 500 SER B N 1
ATOM 10564 C CA . SER B 1 500 ? 31.75 -13.438 11.984 1 72.62 500 SER B CA 1
ATOM 10565 C C . SER B 1 500 ? 32.875 -13.609 13.023 1 72.62 500 SER B C 1
ATOM 10567 O O . SER B 1 500 ? 33.219 -14.734 13.398 1 72.62 500 SER B O 1
ATOM 10569 N N . ASP B 1 501 ? 33.375 -12.422 13.531 1 70.56 501 ASP B N 1
ATOM 10570 C CA . ASP B 1 501 ? 34.438 -12.43 14.523 1 70.56 501 ASP B CA 1
ATOM 10571 C C . ASP B 1 501 ? 33.906 -12.023 15.898 1 70.56 501 ASP B C 1
ATOM 10573 O O . ASP B 1 501 ? 33.719 -10.836 16.172 1 70.56 501 ASP B O 1
ATOM 10577 N N . MET B 1 502 ? 33.719 -13 16.703 1 65.19 502 MET B N 1
ATOM 10578 C CA . MET B 1 502 ? 33.125 -12.781 18.016 1 65.19 502 MET B CA 1
ATOM 10579 C C . MET B 1 502 ? 34.062 -11.945 18.891 1 65.19 502 MET B C 1
ATOM 10581 O O . MET B 1 502 ? 33.625 -11.383 19.906 1 65.19 502 MET B O 1
ATOM 10585 N N . SER B 1 503 ? 35.25 -11.867 18.484 1 66 503 SER B N 1
ATOM 10586 C CA . SER B 1 503 ? 36.219 -11.117 19.297 1 66 503 SER B CA 1
ATOM 10587 C C . SER B 1 503 ? 36.156 -9.633 18.953 1 66 503 SER B C 1
ATOM 10589 O O . SER B 1 503 ? 36.656 -8.805 19.734 1 66 503 SER B O 1
ATOM 10591 N N . ASN B 1 504 ? 35.406 -9.406 17.891 1 73.62 504 ASN B N 1
ATOM 10592 C CA . ASN B 1 504 ? 35.312 -8.023 17.453 1 73.62 504 ASN B CA 1
ATOM 10593 C C . ASN B 1 504 ? 34.219 -7.258 18.203 1 73.62 504 ASN B C 1
ATOM 10595 O O . ASN B 1 504 ? 33.094 -7.754 18.375 1 73.62 504 ASN B O 1
ATOM 10599 N N . CYS B 1 505 ? 34.594 -6.074 18.828 1 78.69 505 CYS B N 1
ATOM 10600 C CA . CYS B 1 505 ? 33.656 -5.258 19.578 1 78.69 505 CYS B CA 1
ATOM 10601 C C . CYS B 1 505 ? 33.156 -4.074 18.75 1 78.69 505 CYS B C 1
ATOM 10603 O O . CYS B 1 505 ? 33.188 -2.936 19.219 1 78.69 505 CYS B O 1
ATOM 10605 N N . GLY B 1 506 ? 32.75 -4.477 17.547 1 86.31 506 GLY B N 1
ATOM 10606 C CA . GLY B 1 506 ? 32.219 -3.422 16.703 1 86.31 506 GLY B CA 1
ATOM 10607 C C . GLY B 1 506 ? 30.781 -3.074 17.016 1 86.31 506 GLY B C 1
ATOM 10608 O O . GLY B 1 506 ? 30.219 -3.574 18 1 86.31 506 GLY B O 1
ATOM 10609 N N . ALA B 1 507 ? 30.203 -2.158 16.344 1 90.31 507 ALA B N 1
ATOM 10610 C CA . ALA B 1 507 ? 28.859 -1.636 16.578 1 90.31 507 ALA B CA 1
ATOM 10611 C C . ALA B 1 507 ? 27.812 -2.752 16.5 1 90.31 507 ALA B C 1
ATOM 10613 O O . ALA B 1 507 ? 26.781 -2.688 17.172 1 90.31 507 ALA B O 1
ATOM 10614 N N . TRP B 1 508 ? 28.141 -3.766 15.75 1 89.19 508 TRP B N 1
ATOM 10615 C CA . TRP B 1 508 ? 27.188 -4.859 15.609 1 89.19 508 TRP B CA 1
ATOM 10616 C C . TRP B 1 508 ? 26.906 -5.52 16.953 1 89.19 508 TRP B C 1
ATOM 10618 O O . TRP B 1 508 ? 25.766 -5.883 17.25 1 89.19 508 TRP B O 1
ATOM 10628 N N . GLN B 1 509 ? 27.891 -5.711 17.734 1 89.25 509 GLN B N 1
ATOM 10629 C CA . GLN B 1 509 ? 27.75 -6.344 19.047 1 89.25 509 GLN B CA 1
ATOM 10630 C C . GLN B 1 509 ? 26.938 -5.457 20 1 89.25 509 GLN B C 1
ATOM 10632 O O . GLN B 1 509 ? 26.203 -5.961 20.844 1 89.25 509 GLN B O 1
ATOM 10637 N N . HIS B 1 510 ? 27.203 -4.168 19.891 1 92.44 510 HIS B N 1
ATOM 10638 C CA . HIS B 1 510 ? 26.438 -3.227 20.703 1 92.44 510 HIS B CA 1
ATOM 10639 C C . HIS B 1 510 ? 24.953 -3.277 20.359 1 92.44 510 HIS B C 1
ATOM 10641 O O . HIS B 1 510 ? 24.109 -3.211 21.25 1 92.44 510 HIS B O 1
ATOM 10647 N N . LEU B 1 511 ? 24.719 -3.379 19.109 1 89.81 511 LEU B N 1
ATOM 10648 C CA . LEU B 1 511 ? 23.344 -3.473 18.641 1 89.81 511 LEU B CA 1
ATOM 10649 C C . LEU B 1 511 ? 22.656 -4.719 19.203 1 89.81 511 LEU B C 1
ATOM 10651 O O . LEU B 1 511 ? 21.547 -4.648 19.719 1 89.81 511 LEU B O 1
ATOM 10655 N N . GLU B 1 512 ? 23.344 -5.809 19.172 1 86.06 512 GLU B N 1
ATOM 10656 C CA . GLU B 1 512 ? 22.797 -7.059 19.688 1 86.06 512 GLU B CA 1
ATOM 10657 C C . GLU B 1 512 ? 22.516 -6.961 21.188 1 86.06 512 GLU B C 1
ATOM 10659 O O . GLU B 1 512 ? 21.484 -7.434 21.656 1 86.06 512 GLU B O 1
ATOM 10664 N N . ALA B 1 513 ? 23.391 -6.41 21.766 1 89.94 513 ALA B N 1
ATOM 10665 C CA . ALA B 1 513 ? 23.25 -6.266 23.203 1 89.94 513 ALA B CA 1
ATOM 10666 C C . ALA B 1 513 ? 22.062 -5.375 23.562 1 89.94 513 ALA B C 1
ATOM 10668 O O . ALA B 1 513 ? 21.391 -5.586 24.578 1 89.94 513 ALA B O 1
ATOM 10669 N N . LEU B 1 514 ? 21.828 -4.434 22.766 1 90.62 514 LEU B N 1
ATOM 10670 C CA . LEU B 1 514 ? 20.75 -3.49 23.016 1 90.62 514 LEU B CA 1
ATOM 10671 C C . LEU B 1 514 ? 19.422 -4.047 22.531 1 90.62 514 LEU B C 1
ATOM 10673 O O . LEU B 1 514 ? 18.375 -3.447 22.75 1 90.62 514 LEU B O 1
ATOM 10677 N N . GLY B 1 515 ? 19.484 -5.109 21.844 1 79.81 515 GLY B N 1
ATOM 10678 C CA . GLY B 1 515 ? 18.266 -5.762 21.391 1 79.81 515 GLY B CA 1
ATOM 10679 C C . GLY B 1 515 ? 17.859 -5.348 19.984 1 79.81 515 GLY B C 1
ATOM 10680 O O . GLY B 1 515 ? 16.688 -5.477 19.609 1 79.81 515 GLY B O 1
ATOM 10681 N N . PHE B 1 516 ? 18.812 -4.766 19.234 1 78.62 516 PHE B N 1
ATOM 10682 C CA . PHE B 1 516 ? 18.531 -4.395 17.844 1 78.62 516 PHE B CA 1
ATOM 10683 C C . PHE B 1 516 ? 19.047 -5.461 16.891 1 78.62 516 PHE B C 1
ATOM 10685 O O . PHE B 1 516 ? 19.953 -6.223 17.219 1 78.62 516 PHE B O 1
ATOM 10692 N N . PRO B 1 517 ? 18.375 -5.621 15.672 1 70.69 517 PRO B N 1
ATOM 10693 C CA . PRO B 1 517 ? 18.953 -6.555 14.711 1 70.69 517 PRO B CA 1
ATOM 10694 C C . PRO B 1 517 ? 20.375 -6.18 14.312 1 70.69 517 PRO B C 1
ATOM 10696 O O . PRO B 1 517 ? 20.672 -5 14.094 1 70.69 517 PRO B O 1
ATOM 10699 N N . SER B 1 518 ? 21.078 -7.246 14.258 1 68.75 518 SER B N 1
ATOM 10700 C CA . SER B 1 518 ? 22.5 -7.016 14.008 1 68.75 518 SER B CA 1
ATOM 10701 C C . SER B 1 518 ? 22.781 -6.859 12.516 1 68.75 518 SER B C 1
ATOM 10703 O O . SER B 1 518 ? 23.938 -6.754 12.102 1 68.75 518 SER B O 1
ATOM 10705 N N . GLU B 1 519 ? 21.641 -6.848 11.711 1 63.22 519 GLU B N 1
ATOM 10706 C CA . GLU B 1 519 ? 21.859 -6.617 10.281 1 63.22 519 GLU B CA 1
ATOM 10707 C C . GLU B 1 519 ? 22.109 -5.145 9.992 1 63.22 519 GLU B C 1
ATOM 10709 O O . GLU B 1 519 ? 21.578 -4.27 10.672 1 63.22 519 GLU B O 1
ATOM 10714 N N . LYS B 1 520 ? 23.078 -5 9.109 1 62.69 520 LYS B N 1
ATOM 10715 C CA . LYS B 1 520 ? 23.406 -3.621 8.758 1 62.69 520 LYS B CA 1
ATOM 10716 C C . LYS B 1 520 ? 22.188 -2.879 8.219 1 62.69 520 LYS B C 1
ATOM 10718 O O . LYS B 1 520 ? 21.625 -3.27 7.199 1 62.69 520 LYS B O 1
ATOM 10723 N N . ALA B 1 521 ? 21.703 -1.996 8.984 1 53.06 521 ALA B N 1
ATOM 10724 C CA . ALA B 1 521 ? 20.562 -1.168 8.609 1 53.06 521 ALA B CA 1
ATOM 10725 C C . ALA B 1 521 ? 20.781 -0.497 7.258 1 53.06 521 ALA B C 1
ATOM 10727 O O . ALA B 1 521 ? 19.828 -0.086 6.59 1 53.06 521 ALA B O 1
ATOM 10728 N N . ILE B 1 522 ? 21.922 -0.465 6.754 1 54.12 522 ILE B N 1
ATOM 10729 C CA . ILE B 1 522 ? 22.281 0.184 5.496 1 54.12 522 ILE B CA 1
ATOM 10730 C C . ILE B 1 522 ? 21.703 -0.6 4.324 1 54.12 522 ILE B C 1
ATOM 10732 O O . ILE B 1 522 ? 21.281 -0.012 3.328 1 54.12 522 ILE B O 1
ATOM 10736 N N . GLN B 1 523 ? 21.594 -1.808 4.535 1 53 523 GLN B N 1
ATOM 10737 C CA . GLN B 1 523 ? 21.141 -2.65 3.432 1 53 523 GLN B CA 1
ATOM 10738 C C . GLN B 1 523 ? 19.688 -2.377 3.088 1 53 523 GLN B C 1
ATOM 10740 O O . GLN B 1 523 ? 19.297 -2.439 1.919 1 53 523 GLN B O 1
ATOM 10745 N N . LYS B 1 524 ? 19.031 -1.9 4.125 1 55.06 524 LYS B N 1
ATOM 10746 C CA . LYS B 1 524 ? 17.609 -1.66 3.881 1 55.06 524 LYS B CA 1
ATOM 10747 C C . LYS B 1 524 ? 17.344 -0.182 3.617 1 55.06 524 LYS B C 1
ATOM 10749 O O . LYS B 1 524 ? 16.188 0.224 3.449 1 55.06 524 LYS B O 1
ATOM 10754 N N . LYS B 1 525 ? 18.344 0.565 3.457 1 63.38 525 LYS B N 1
ATOM 10755 C CA . LYS B 1 525 ? 18.328 1.991 3.146 1 63.38 525 LYS B CA 1
ATOM 10756 C C . LYS B 1 525 ? 17.453 2.754 4.141 1 63.38 525 LYS B C 1
ATOM 10758 O O . LYS B 1 525 ? 16.688 3.639 3.75 1 63.38 525 LYS B O 1
ATOM 10763 N N . ASP B 1 526 ? 17.453 2.328 5.398 1 75.06 526 ASP B N 1
ATOM 10764 C CA . ASP B 1 526 ? 16.781 3.098 6.438 1 75.06 526 ASP B CA 1
ATOM 10765 C C . ASP B 1 526 ? 17.766 3.967 7.207 1 75.06 526 ASP B C 1
ATOM 10767 O O . ASP B 1 526 ? 18.188 3.604 8.305 1 75.06 526 ASP B O 1
ATOM 10771 N N . PHE B 1 527 ? 18.016 5.105 6.789 1 81.75 527 PHE B N 1
ATOM 10772 C CA . PHE B 1 527 ? 19.062 5.988 7.297 1 81.75 527 PHE B CA 1
ATOM 10773 C C . PHE B 1 527 ? 18.656 6.598 8.633 1 81.75 527 PHE B C 1
ATOM 10775 O O . PHE B 1 527 ? 19.5 6.816 9.5 1 81.75 527 PHE B O 1
ATOM 10782 N N . THR B 1 528 ? 17.438 6.793 8.789 1 80.81 528 THR B N 1
ATOM 10783 C CA . THR B 1 528 ? 16.969 7.367 10.047 1 80.81 528 THR B CA 1
ATOM 10784 C C . THR B 1 528 ? 17.125 6.363 11.188 1 80.81 528 THR B C 1
ATOM 10786 O O . THR B 1 528 ? 17.547 6.73 12.297 1 80.81 528 THR B O 1
ATOM 10789 N N . LEU B 1 529 ? 16.891 5.137 10.883 1 80.94 529 LEU B N 1
ATOM 10790 C CA . LEU B 1 529 ? 17.078 4.09 11.883 1 80.94 529 LEU B CA 1
ATOM 10791 C C . LEU B 1 529 ? 18.547 3.938 12.242 1 80.94 529 LEU B C 1
ATOM 10793 O O . LEU B 1 529 ? 18.891 3.783 13.422 1 80.94 529 LEU B O 1
ATOM 10797 N N . MET B 1 530 ? 19.312 3.959 11.258 1 87.38 530 MET B N 1
ATOM 10798 C CA . MET B 1 530 ? 20.75 3.84 11.492 1 87.38 530 MET B CA 1
ATOM 10799 C C . MET B 1 530 ? 21.25 4.941 12.422 1 87.38 530 MET B C 1
ATOM 10801 O O . MET B 1 530 ? 21.969 4.668 13.383 1 87.38 530 MET B O 1
ATOM 10805 N N . VAL B 1 531 ? 20.828 6.16 12.172 1 91.25 531 VAL B N 1
ATOM 10806 C CA . VAL B 1 531 ? 21.266 7.297 12.977 1 91.25 531 VAL B CA 1
ATOM 10807 C C . VAL B 1 531 ? 20.719 7.168 14.398 1 91.25 531 VAL B C 1
ATOM 10809 O O . VAL B 1 531 ? 21.422 7.457 15.367 1 91.25 531 VAL B O 1
ATOM 10812 N N . ASN B 1 532 ? 19.578 6.742 14.516 1 88.19 532 ASN B N 1
ATOM 10813 C CA . ASN B 1 532 ? 19 6.523 15.836 1 88.19 532 ASN B CA 1
ATOM 10814 C C . ASN B 1 532 ? 19.734 5.426 16.594 1 88.19 532 ASN B C 1
ATOM 10816 O O . ASN B 1 532 ? 19.922 5.527 17.812 1 88.19 532 ASN B O 1
ATOM 10820 N N . GLN B 1 533 ? 20.078 4.398 15.883 1 88.81 533 GLN B N 1
ATOM 10821 C CA . GLN B 1 533 ? 20.844 3.316 16.484 1 88.81 533 GLN B CA 1
ATOM 10822 C C . GLN B 1 533 ? 22.203 3.809 16.984 1 88.81 533 GLN B C 1
ATOM 10824 O O . GLN B 1 533 ? 22.641 3.447 18.078 1 88.81 533 GLN B O 1
ATOM 10829 N N . MET B 1 534 ? 22.797 4.629 16.203 1 93.25 534 MET B N 1
ATOM 10830 C CA . MET B 1 534 ? 24.078 5.195 16.594 1 93.25 534 MET B CA 1
ATOM 10831 C C . MET B 1 534 ? 23.938 6.047 17.844 1 93.25 534 MET B C 1
ATOM 10833 O O . MET B 1 534 ? 24.797 6.016 18.734 1 93.25 534 MET B O 1
ATOM 10837 N N . GLU B 1 535 ? 22.906 6.762 17.891 1 93.31 535 GLU B N 1
ATOM 10838 C CA . GLU B 1 535 ? 22.656 7.578 19.078 1 93.31 535 GLU B CA 1
ATOM 10839 C C . GLU B 1 535 ? 22.438 6.707 20.312 1 93.31 535 GLU B C 1
ATOM 10841 O O . GLU B 1 535 ? 22.938 7.031 21.391 1 93.31 535 GLU B O 1
ATOM 10846 N N . ARG B 1 536 ? 21.797 5.664 20.141 1 92.56 536 ARG B N 1
ATOM 10847 C CA . ARG B 1 536 ? 21.547 4.77 21.266 1 92.56 536 ARG B CA 1
ATOM 10848 C C . ARG B 1 536 ? 22.828 4.074 21.719 1 92.56 536 ARG B C 1
ATOM 10850 O O . ARG B 1 536 ? 23.047 3.865 22.906 1 92.56 536 ARG B O 1
ATOM 10857 N N . ILE B 1 537 ? 23.562 3.654 20.781 1 94.06 537 ILE B N 1
ATOM 10858 C CA . ILE B 1 537 ? 24.859 3.064 21.109 1 94.06 537 ILE B CA 1
ATOM 10859 C C . ILE B 1 537 ? 25.703 4.074 21.875 1 94.06 537 ILE B C 1
ATOM 10861 O O . ILE B 1 537 ? 26.312 3.732 22.891 1 94.06 537 ILE B O 1
ATOM 10865 N N . PHE B 1 538 ? 25.703 5.293 21.391 1 96.25 538 PHE B N 1
ATOM 10866 C CA . PHE B 1 538 ? 26.453 6.367 22.031 1 96.25 538 PHE B CA 1
ATOM 10867 C C . PHE B 1 538 ? 25.984 6.57 23.469 1 96.25 538 PHE B C 1
ATOM 10869 O O . PHE B 1 538 ? 26.797 6.621 24.391 1 96.25 538 PHE B O 1
ATOM 10876 N N . GLU B 1 539 ? 24.75 6.641 23.625 1 95.12 539 GLU B N 1
ATOM 10877 C CA . GLU B 1 539 ? 24.172 6.855 24.938 1 95.12 539 GLU B CA 1
ATOM 10878 C C . GLU B 1 539 ? 24.5 5.695 25.875 1 95.12 539 GLU B C 1
ATOM 10880 O O . GLU B 1 539 ? 24.844 5.902 27.047 1 95.12 539 GLU B O 1
ATOM 10885 N N . ALA B 1 540 ? 24.375 4.547 25.359 1 95.38 540 ALA B N 1
ATOM 10886 C CA . ALA B 1 540 ? 24.688 3.355 26.141 1 95.38 540 ALA B CA 1
ATOM 10887 C C . ALA B 1 540 ? 26.156 3.334 26.562 1 95.38 540 ALA B C 1
ATOM 10889 O O . ALA B 1 540 ? 26.484 2.953 27.688 1 95.38 540 ALA B O 1
ATOM 10890 N N . MET B 1 541 ? 27 3.701 25.703 1 96.38 541 MET B N 1
ATOM 10891 C CA . MET B 1 541 ? 28.438 3.746 25.984 1 96.38 541 MET B CA 1
ATOM 10892 C C . MET B 1 541 ? 28.75 4.789 27.062 1 96.38 541 MET B C 1
ATOM 10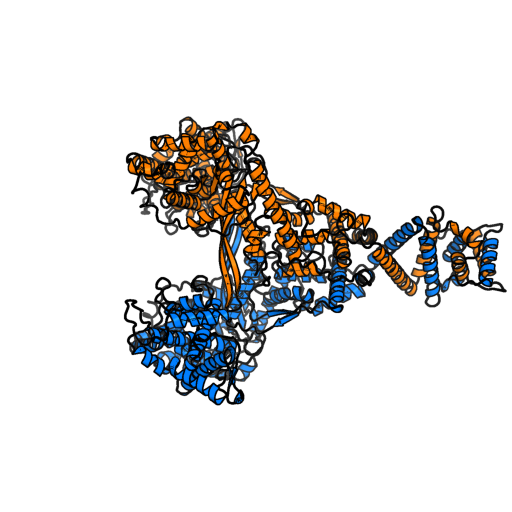894 O O . MET B 1 541 ? 29.516 4.523 27.984 1 96.38 541 MET B O 1
ATOM 10898 N N . VAL B 1 542 ? 28.156 5.941 26.859 1 97.38 542 VAL B N 1
ATOM 10899 C CA . VAL B 1 542 ? 28.375 7.004 27.828 1 97.38 542 VAL B CA 1
ATOM 10900 C C . VAL B 1 542 ? 27.875 6.547 29.203 1 97.38 542 VAL B C 1
ATOM 10902 O O . VAL B 1 542 ? 28.547 6.766 30.219 1 97.38 542 VAL B O 1
ATOM 10905 N N . LEU B 1 543 ? 26.75 5.957 29.188 1 96.19 543 LEU B N 1
ATOM 10906 C CA . LEU B 1 543 ? 26.188 5.449 30.438 1 96.19 543 LEU B CA 1
ATOM 10907 C C . LEU B 1 543 ? 27.125 4.434 31.078 1 96.19 543 LEU B C 1
ATOM 10909 O O . LEU B 1 543 ? 27.344 4.469 32.281 1 96.19 543 LEU B O 1
ATOM 10913 N N . TYR B 1 544 ? 27.656 3.555 30.297 1 96.75 544 TYR B N 1
ATOM 10914 C CA . TYR B 1 544 ? 28.594 2.562 30.781 1 96.75 544 TYR B CA 1
ATOM 10915 C C . TYR B 1 544 ? 29.828 3.234 31.391 1 96.75 544 TYR B C 1
ATOM 10917 O O . TYR B 1 544 ? 30.266 2.867 32.469 1 96.75 544 TYR B O 1
ATOM 10925 N N . PHE B 1 545 ? 30.391 4.191 30.734 1 97.38 545 PHE B N 1
ATOM 10926 C CA . PHE B 1 545 ? 31.578 4.887 31.219 1 97.38 545 PHE B CA 1
ATOM 10927 C C . PHE B 1 545 ? 31.297 5.641 32.5 1 97.38 545 PHE B C 1
ATOM 10929 O O . PHE B 1 545 ? 32.156 5.715 33.375 1 97.38 545 PHE B O 1
ATOM 10936 N N . LEU B 1 546 ? 30.109 6.211 32.562 1 96.81 546 LEU B N 1
ATOM 10937 C CA . LEU B 1 546 ? 29.703 6.875 33.781 1 96.81 546 LEU B CA 1
ATOM 10938 C C . LEU B 1 546 ? 29.656 5.887 34.938 1 96.81 546 LEU B C 1
ATOM 10940 O O . LEU B 1 546 ? 30.109 6.191 36.031 1 96.81 546 LEU B O 1
ATOM 10944 N N . ARG B 1 547 ? 29.188 4.75 34.656 1 95.06 547 ARG B N 1
ATOM 10945 C CA . ARG B 1 547 ? 29.125 3.721 35.688 1 95.06 547 ARG B CA 1
ATOM 10946 C C . ARG B 1 547 ? 30.516 3.234 36.062 1 95.06 547 ARG B C 1
ATOM 10948 O O . ARG B 1 547 ? 30.75 2.896 37.25 1 95.06 547 ARG B O 1
ATOM 10955 N N . VAL B 1 548 ? 31.391 3.154 35.156 1 95.38 548 VAL B N 1
ATOM 10956 C CA . VAL B 1 548 ? 32.781 2.797 35.438 1 95.38 548 VAL B CA 1
ATOM 10957 C C . VAL B 1 548 ? 33.406 3.848 36.344 1 95.38 548 VAL B C 1
ATOM 10959 O O . VAL B 1 548 ? 34.094 3.51 37.312 1 95.38 548 VAL B O 1
ATOM 10962 N N . VAL B 1 549 ? 33.188 5.105 35.969 1 96.31 549 VAL B N 1
ATOM 10963 C CA . VAL B 1 549 ? 33.719 6.211 36.75 1 96.31 549 VAL B CA 1
ATOM 10964 C C . VAL B 1 549 ? 33.188 6.152 38.188 1 96.31 549 VAL B C 1
ATOM 10966 O O . VAL B 1 549 ? 33.906 6.422 39.156 1 96.31 549 VAL B O 1
ATOM 10969 N N . MET B 1 550 ? 31.969 5.77 38.312 1 94.38 550 MET B N 1
ATOM 10970 C CA . MET B 1 550 ? 31.312 5.711 39.625 1 94.38 550 MET B CA 1
ATOM 10971 C C . MET B 1 550 ? 31.547 4.359 40.312 1 94.38 550 MET B C 1
ATOM 10973 O O . MET B 1 550 ? 31.094 4.133 41.438 1 94.38 550 MET B O 1
ATOM 10977 N N . ASN B 1 551 ? 32.156 3.434 39.719 1 92.75 551 ASN B N 1
ATOM 10978 C CA . ASN B 1 551 ? 32.469 2.09 40.188 1 92.75 551 ASN B CA 1
ATOM 10979 C C . ASN B 1 551 ? 31.188 1.293 40.469 1 92.75 551 ASN B C 1
ATOM 10981 O O . ASN B 1 551 ? 31.094 0.64 41.531 1 92.75 551 ASN B O 1
ATOM 10985 N N . THR B 1 552 ? 30.219 1.393 39.531 1 89.81 552 THR B N 1
ATOM 10986 C CA . THR B 1 552 ? 28.953 0.696 39.719 1 89.81 552 THR B CA 1
ATOM 10987 C C . THR B 1 552 ? 28.641 -0.186 38.531 1 89.81 552 THR B C 1
ATOM 10989 O O . THR B 1 552 ? 27.5 -0.622 38.344 1 89.81 552 THR B O 1
ATOM 10992 N N . ASN B 1 553 ? 29.547 -0.377 37.656 1 87.44 553 ASN B N 1
ATOM 10993 C CA . ASN B 1 553 ? 29.312 -1.111 36.406 1 87.44 553 ASN B CA 1
ATOM 10994 C C . ASN B 1 553 ? 29.078 -2.598 36.688 1 87.44 553 ASN B C 1
ATOM 10996 O O . ASN B 1 553 ? 28.547 -3.311 35.812 1 87.44 553 ASN B O 1
ATOM 11000 N N . SER B 1 554 ? 29.406 -3.018 37.875 1 86.06 554 SER B N 1
ATOM 11001 C CA . SER B 1 554 ? 29.203 -4.422 38.219 1 86.06 554 SER B CA 1
ATOM 11002 C C . SER B 1 554 ? 27.891 -4.633 38.969 1 86.06 554 SER B C 1
ATOM 11004 O O . SER B 1 554 ? 27.469 -5.77 39.156 1 86.06 554 SER B O 1
ATOM 11006 N N . HIS B 1 555 ? 27.219 -3.576 39.25 1 83.25 555 HIS B N 1
ATOM 11007 C CA . HIS B 1 555 ? 25.984 -3.668 40.031 1 83.25 555 HIS B CA 1
ATOM 11008 C C . HIS B 1 555 ? 24.766 -3.723 39.094 1 83.25 555 HIS B C 1
ATOM 11010 O O . HIS B 1 555 ? 24.828 -3.273 37.938 1 83.25 555 HIS B O 1
ATOM 11016 N N . GLU B 1 556 ? 23.781 -4.309 39.656 1 82.06 556 GLU B N 1
ATOM 11017 C CA . GLU B 1 556 ? 22.531 -4.355 38.938 1 82.06 556 GLU B CA 1
ATOM 11018 C C . GLU B 1 556 ? 21.938 -2.961 38.75 1 82.06 556 GLU B C 1
ATOM 11020 O O . GLU B 1 556 ? 21.984 -2.139 39.688 1 82.06 556 GLU B O 1
ATOM 11025 N N . TRP B 1 557 ? 21.531 -2.721 37.594 1 82.81 557 TRP B N 1
ATOM 11026 C CA . TRP B 1 557 ? 20.922 -1.43 37.281 1 82.81 557 TRP B CA 1
ATOM 11027 C C . TRP B 1 557 ? 19.484 -1.363 37.781 1 82.81 557 TRP B C 1
ATOM 11029 O O . TRP B 1 557 ? 18.641 -2.168 37.375 1 82.81 557 TRP B O 1
ATOM 11039 N N . THR B 1 558 ? 19.172 -0.539 38.594 1 75.44 558 THR B N 1
ATOM 11040 C CA . THR B 1 558 ? 17.859 -0.47 39.219 1 75.44 558 THR B CA 1
ATOM 11041 C C . THR B 1 558 ? 16.938 0.454 38.438 1 75.44 558 THR B C 1
ATOM 11043 O O . THR B 1 558 ? 15.711 0.416 38.625 1 75.44 558 THR B O 1
ATOM 11046 N N . GLY B 1 559 ? 17.469 1.234 37.594 1 77.25 559 GLY B N 1
ATOM 11047 C CA . GLY B 1 559 ? 16.656 2.154 36.812 1 77.25 559 GLY B CA 1
ATOM 11048 C C . GLY B 1 559 ? 16.297 3.418 37.562 1 77.25 559 GLY B C 1
ATOM 11049 O O . GLY B 1 559 ? 15.734 4.352 36.969 1 77.25 559 GLY B O 1
ATOM 11050 N N . GLN B 1 560 ? 16.547 3.521 38.844 1 83.25 560 GLN B N 1
ATOM 11051 C CA . GLN B 1 560 ? 16.188 4.68 39.656 1 83.25 560 GLN B CA 1
ATOM 11052 C C . GLN B 1 560 ? 17.328 5.699 39.688 1 83.25 560 GLN B C 1
ATOM 11054 O O . GLN B 1 560 ? 18.484 5.328 39.812 1 83.25 560 GLN B O 1
ATOM 11059 N N . ARG B 1 561 ? 17 6.938 39.562 1 86.5 561 ARG B N 1
ATOM 11060 C CA . ARG B 1 561 ? 17.969 8.023 39.656 1 86.5 561 ARG B CA 1
ATOM 11061 C C . ARG B 1 561 ? 18.188 8.438 41.125 1 86.5 561 ARG B C 1
ATOM 11063 O O . ARG B 1 561 ? 17.234 8.461 41.906 1 86.5 561 ARG B O 1
ATOM 11070 N N . THR B 1 562 ? 19.375 8.852 41.469 1 90.69 562 THR B N 1
ATOM 11071 C CA . THR B 1 562 ? 19.688 9.289 42.812 1 90.69 562 THR B CA 1
ATOM 11072 C C . THR B 1 562 ? 20.062 10.766 42.812 1 90.69 562 THR B C 1
ATOM 11074 O O . THR B 1 562 ? 20.703 11.266 41.906 1 90.69 562 THR B O 1
ATOM 11077 N N . GLN B 1 563 ? 19.578 11.461 43.875 1 94.12 563 GLN B N 1
ATOM 11078 C CA . GLN B 1 563 ? 20 12.844 44.031 1 94.12 563 GLN B CA 1
ATOM 11079 C C . GLN B 1 563 ? 21.406 12.922 44.625 1 94.12 563 GLN B C 1
ATOM 11081 O O . GLN B 1 563 ? 21.703 12.281 45.625 1 94.12 563 GLN B O 1
ATOM 11086 N N . ILE B 1 564 ? 22.266 13.719 44 1 95.5 564 ILE B N 1
ATOM 11087 C CA . ILE B 1 564 ? 23.641 13.867 44.469 1 95.5 564 ILE B CA 1
ATOM 11088 C C . ILE B 1 564 ? 24 15.344 44.562 1 95.5 564 ILE B C 1
ATOM 11090 O O . ILE B 1 564 ? 23.406 16.172 43.875 1 95.5 564 ILE B O 1
ATOM 11094 N N . PRO B 1 565 ? 25.016 15.664 45.344 1 95.81 565 PRO B N 1
ATOM 11095 C CA . PRO B 1 565 ? 25.484 17.047 45.375 1 95.81 565 PRO B CA 1
ATOM 11096 C C . PRO B 1 565 ? 25.984 17.5 44 1 95.81 565 PRO B C 1
ATOM 11098 O O . PRO B 1 565 ? 26.641 16.734 43.281 1 95.81 565 PRO B O 1
ATOM 11101 N N . THR B 1 566 ? 25.688 18.75 43.719 1 96.62 566 THR B N 1
ATOM 11102 C CA . THR B 1 566 ? 26.031 19.297 42.406 1 96.62 566 THR B CA 1
ATOM 11103 C C . THR B 1 566 ? 27.531 19.234 42.156 1 96.62 566 THR B C 1
ATOM 11105 O O . THR B 1 566 ? 27.984 19 41.031 1 96.62 566 THR B O 1
ATOM 11108 N N . ILE B 1 567 ? 28.266 19.438 43.219 1 95.81 567 ILE B N 1
ATOM 11109 C CA . ILE B 1 567 ? 29.719 19.391 43.094 1 95.81 567 ILE B CA 1
ATOM 11110 C C . ILE B 1 567 ? 30.156 17.984 42.656 1 95.81 567 ILE B C 1
ATOM 11112 O O . ILE B 1 567 ? 31.062 17.844 41.844 1 95.81 567 ILE B O 1
ATOM 11116 N N . GLN B 1 568 ? 29.531 17.031 43.25 1 96.25 568 GLN B N 1
ATOM 11117 C CA . GLN B 1 568 ? 29.828 15.656 42.844 1 96.25 568 GLN B CA 1
ATOM 11118 C C . GLN B 1 568 ? 29.359 15.367 41.438 1 96.25 568 GLN B C 1
ATOM 11120 O O . GLN B 1 568 ? 30.062 14.688 40.688 1 96.25 568 GLN B O 1
ATOM 11125 N N . PHE B 1 569 ? 28.172 15.867 41.094 1 97.5 569 PHE B N 1
ATOM 11126 C CA . PHE B 1 569 ? 27.656 15.742 39.75 1 97.5 569 PHE B CA 1
ATOM 11127 C C . PHE B 1 569 ? 28.656 16.266 38.719 1 97.5 569 PHE B C 1
ATOM 11129 O O . PHE B 1 569 ? 28.969 15.586 37.75 1 97.5 569 PHE B O 1
ATOM 11136 N N . ASN B 1 570 ? 29.156 17.438 38.969 1 97.81 570 ASN B N 1
ATOM 11137 C CA . ASN B 1 570 ? 30.109 18.078 38.094 1 97.81 570 ASN B CA 1
ATOM 11138 C C . ASN B 1 570 ? 31.422 17.297 38.031 1 97.81 570 ASN B C 1
ATOM 11140 O O . ASN B 1 570 ? 32.031 17.203 36.969 1 97.81 570 ASN B O 1
ATOM 11144 N N . ALA B 1 571 ? 31.828 16.766 39.156 1 97.5 571 ALA B N 1
ATOM 11145 C CA . ALA B 1 571 ? 33.062 16.016 39.219 1 97.5 571 ALA B CA 1
ATOM 11146 C C . ALA B 1 571 ? 33 14.734 38.375 1 97.5 571 ALA B C 1
ATOM 11148 O O . ALA B 1 571 ? 33.969 14.336 37.75 1 97.5 571 ALA B O 1
ATOM 11149 N N . ILE B 1 572 ? 31.875 14.133 38.469 1 97.69 572 ILE B N 1
ATOM 11150 C CA . ILE B 1 572 ? 31.688 12.898 37.688 1 97.69 572 ILE B CA 1
ATOM 11151 C C . ILE B 1 572 ? 31.75 13.188 36.219 1 97.69 572 ILE B C 1
ATOM 11153 O O . ILE B 1 572 ? 32.375 12.438 35.438 1 97.69 572 ILE B O 1
ATOM 11157 N N . VAL B 1 573 ? 31.125 14.266 35.75 1 98.19 573 VAL B N 1
ATOM 11158 C CA . VAL B 1 573 ? 31.125 14.656 34.344 1 98.19 573 VAL B CA 1
ATOM 11159 C C . VAL B 1 573 ? 32.531 14.961 33.875 1 98.19 573 VAL B C 1
ATOM 11161 O O . VAL B 1 573 ? 32.969 14.516 32.812 1 98.19 573 VAL B O 1
ATOM 11164 N N . GLU B 1 574 ? 33.25 15.648 34.719 1 97.56 574 GLU B N 1
ATOM 11165 C CA . GLU B 1 574 ? 34.594 16.031 34.375 1 97.56 574 GLU B CA 1
ATOM 11166 C C . GLU B 1 574 ? 35.531 14.82 34.281 1 97.56 574 GLU B C 1
ATOM 11168 O O . GLU B 1 574 ? 36.344 14.734 33.375 1 97.56 574 GLU B O 1
ATOM 11173 N N . GLU B 1 575 ? 35.375 13.984 35.188 1 97.62 575 GLU B N 1
ATOM 11174 C CA . GLU B 1 575 ? 36.188 12.789 35.156 1 97.62 575 GLU B CA 1
ATOM 11175 C C . GLU B 1 575 ? 35.875 11.906 33.969 1 97.62 575 GLU B C 1
ATOM 11177 O O . GLU B 1 575 ? 36.781 11.359 33.344 1 97.62 575 GLU B O 1
ATOM 11182 N N . CYS B 1 576 ? 34.656 11.766 33.75 1 97.94 576 CYS B N 1
ATOM 11183 C CA . CYS B 1 576 ? 34.25 10.977 32.594 1 97.94 576 CYS B CA 1
ATOM 11184 C C . CYS B 1 576 ? 34.812 11.547 31.297 1 97.94 576 CYS B C 1
ATOM 11186 O O . CYS B 1 576 ? 35.312 10.805 30.453 1 97.94 576 CYS B O 1
ATOM 11188 N N . TYR B 1 577 ? 34.75 12.867 31.172 1 97.75 577 TYR B N 1
ATOM 11189 C CA . TYR B 1 577 ? 35.312 13.531 30 1 97.75 577 TYR B CA 1
ATOM 11190 C C . TYR B 1 577 ? 36.781 13.273 29.891 1 97.75 577 TYR B C 1
ATOM 11192 O O . TYR B 1 577 ? 37.281 12.883 28.828 1 97.75 577 TYR B O 1
ATOM 11200 N N . THR B 1 578 ? 37.531 13.414 30.953 1 97.06 578 THR B N 1
ATOM 11201 C CA . THR B 1 578 ? 38.969 13.328 30.953 1 97.06 578 THR B CA 1
ATOM 11202 C C . THR B 1 578 ? 39.438 11.914 30.641 1 97.06 578 THR B C 1
ATOM 11204 O O . THR B 1 578 ? 40.406 11.727 29.891 1 97.06 578 THR B O 1
ATOM 11207 N N . ARG B 1 579 ? 38.719 10.953 31.047 1 95.75 579 ARG B N 1
ATOM 11208 C CA . ARG B 1 579 ? 39.156 9.57 30.938 1 95.75 579 ARG B CA 1
ATOM 11209 C C . ARG B 1 579 ? 38.781 8.977 29.578 1 95.75 579 ARG B C 1
ATOM 11211 O O . ARG B 1 579 ? 39.469 8.094 29.062 1 95.75 579 ARG B O 1
ATOM 11218 N N . PHE B 1 580 ? 37.719 9.531 29.062 1 96.19 580 PHE B N 1
ATOM 11219 C CA . PHE B 1 580 ? 37.219 8.734 27.969 1 96.19 580 PHE B CA 1
ATOM 11220 C C . PHE B 1 580 ? 36.969 9.609 26.734 1 96.19 580 PHE B C 1
ATOM 11222 O O . PHE B 1 580 ? 36.844 9.102 25.625 1 96.19 580 PHE B O 1
ATOM 11229 N N . PHE B 1 581 ? 36.812 10.914 26.844 1 95.94 581 PHE B N 1
ATOM 11230 C CA . PHE B 1 581 ? 36.375 11.75 25.719 1 95.94 581 PHE B CA 1
ATOM 11231 C C . PHE B 1 581 ? 37.5 12.672 25.266 1 95.94 581 PHE B C 1
ATOM 11233 O O . PHE B 1 581 ? 37.469 13.18 24.141 1 95.94 581 PHE B O 1
ATOM 11240 N N . SER B 1 582 ? 38.469 12.906 26.094 1 94.38 582 SER B N 1
ATOM 11241 C CA . SER B 1 582 ? 39.5 13.898 25.812 1 94.38 582 SER B CA 1
ATOM 11242 C C . SER B 1 582 ? 40.469 13.398 24.75 1 94.38 582 SER B C 1
ATOM 11244 O O . SER B 1 582 ? 40.594 12.188 24.531 1 94.38 582 SER B O 1
ATOM 11246 N N . THR B 1 583 ? 41.094 14.406 24.141 1 92.12 583 THR B N 1
ATOM 11247 C CA . THR B 1 583 ? 42.094 14.078 23.141 1 92.12 583 THR B CA 1
ATOM 11248 C C . THR B 1 583 ? 43.25 13.312 23.781 1 92.12 583 THR B C 1
ATOM 11250 O O . THR B 1 583 ? 43.812 12.406 23.172 1 92.12 583 THR B O 1
ATOM 11253 N N . GLN B 1 584 ? 43.531 13.617 24.984 1 92.69 584 GLN B N 1
ATOM 11254 C CA . GLN B 1 584 ? 44.625 12.938 25.719 1 92.69 584 GLN B CA 1
ATOM 11255 C C . GLN B 1 584 ? 44.25 11.477 25.969 1 92.69 584 GLN B C 1
ATOM 11257 O O . GLN B 1 584 ? 45.125 10.594 25.812 1 92.69 584 GLN B O 1
ATOM 11262 N N . ALA B 1 585 ? 43.094 11.273 26.359 1 95.12 585 ALA B N 1
ATOM 11263 C CA . ALA B 1 585 ? 42.656 9.906 26.609 1 95.12 585 ALA B CA 1
ATOM 11264 C C . ALA B 1 585 ? 42.781 9.047 25.359 1 95.12 585 ALA B C 1
ATOM 11266 O O . ALA B 1 585 ? 43.25 7.902 25.422 1 95.12 585 ALA B O 1
ATOM 11267 N N . ARG B 1 586 ? 42.438 9.562 24.203 1 93.69 586 ARG B N 1
ATOM 11268 C CA . ARG B 1 586 ? 42.562 8.828 22.953 1 93.69 586 ARG B CA 1
ATOM 11269 C C . ARG B 1 586 ? 44 8.562 22.578 1 93.69 586 ARG B C 1
ATOM 11271 O O . ARG B 1 586 ? 44.344 7.484 22.094 1 93.69 586 ARG B O 1
ATOM 11278 N N . SER B 1 587 ? 44.844 9.539 22.844 1 93 587 SER B N 1
ATOM 11279 C CA . SER B 1 587 ? 46.25 9.383 22.547 1 93 587 SER B CA 1
ATOM 11280 C C . SER B 1 587 ? 46.906 8.312 23.438 1 93 587 SER B C 1
ATOM 11282 O O . SER B 1 587 ? 47.688 7.504 22.969 1 93 587 SER B O 1
ATOM 11284 N N . GLU B 1 588 ? 46.531 8.297 24.656 1 93.44 588 GLU B N 1
ATOM 11285 C CA . GLU B 1 588 ? 47.062 7.309 25.594 1 93.44 588 GLU B CA 1
ATOM 11286 C C . GLU B 1 588 ? 46.562 5.906 25.234 1 93.44 588 GLU B C 1
ATOM 11288 O O . GLU B 1 588 ? 47.344 4.945 25.281 1 93.44 588 GLU B O 1
ATOM 11293 N N . ALA B 1 589 ? 45.344 5.883 24.906 1 94 589 ALA B N 1
ATOM 11294 C CA . ALA B 1 589 ? 44.781 4.59 24.516 1 94 589 ALA B CA 1
ATOM 11295 C C . ALA B 1 589 ? 45.438 4.051 23.266 1 94 589 ALA B C 1
ATOM 11297 O O . ALA B 1 589 ? 45.625 2.838 23.109 1 94 589 ALA B O 1
ATOM 11298 N N . ALA B 1 590 ? 45.781 4.93 22.312 1 92.31 590 ALA B N 1
ATOM 11299 C CA . ALA B 1 590 ? 46.406 4.543 21.047 1 92.31 590 ALA B CA 1
ATOM 11300 C C . ALA B 1 590 ? 47.781 3.947 21.266 1 92.31 590 ALA B C 1
ATOM 11302 O O . ALA B 1 590 ? 48.25 3.16 20.453 1 92.31 590 ALA B O 1
ATOM 11303 N N . SER B 1 591 ? 48.406 4.262 22.359 1 90 591 SER B N 1
ATOM 11304 C CA . SER B 1 591 ? 49.781 3.82 22.656 1 90 591 SER B CA 1
ATOM 11305 C C . SER B 1 591 ? 49.781 2.463 23.344 1 90 591 SER B C 1
ATOM 11307 O O . SER B 1 591 ? 50.844 1.838 23.484 1 90 591 SER B O 1
ATOM 11309 N N . LEU B 1 592 ? 48.656 2.039 23.656 1 88.56 592 LEU B N 1
ATOM 11310 C CA . LEU B 1 592 ? 48.562 0.759 24.344 1 88.56 592 LEU B CA 1
ATOM 11311 C C . LEU B 1 592 ? 48.781 -0.4 23.375 1 88.56 592 LEU B C 1
ATOM 11313 O O . LEU B 1 592 ? 48.562 -0.25 22.172 1 88.56 592 LEU B O 1
ATOM 11317 N N . LYS B 1 593 ? 49.094 -1.574 23.891 1 81.88 593 LYS B N 1
ATOM 11318 C CA . LYS B 1 593 ? 49.344 -2.762 23.078 1 81.88 593 LYS B CA 1
ATOM 11319 C C . LYS B 1 593 ? 48.031 -3.344 22.547 1 81.88 593 LYS B C 1
ATOM 11321 O O . LYS B 1 593 ? 47.969 -3.768 21.391 1 81.88 593 LYS B O 1
ATOM 11326 N N . CYS B 1 594 ? 47.094 -3.307 23.422 1 84.06 594 CYS B N 1
ATOM 11327 C CA . CYS B 1 594 ? 45.781 -3.797 23 1 84.06 594 CYS B CA 1
ATOM 11328 C C . CYS B 1 594 ? 44.969 -2.678 22.375 1 84.06 594 CYS B C 1
ATOM 11330 O O . CYS B 1 594 ? 44.688 -1.658 23.016 1 84.06 594 CYS B O 1
ATOM 11332 N N . PRO B 1 595 ? 44.5 -2.891 21.156 1 88.56 595 PRO B N 1
ATOM 11333 C CA . PRO B 1 595 ? 43.812 -1.802 20.484 1 88.56 595 PRO B CA 1
ATOM 11334 C C . PRO B 1 595 ? 42.344 -1.692 20.891 1 88.56 595 PRO B C 1
ATOM 11336 O O . PRO B 1 595 ? 41.625 -0.772 20.453 1 88.56 595 PRO B O 1
ATOM 11339 N N . LYS B 1 596 ? 41.781 -2.5 21.75 1 88.25 596 LYS B N 1
ATOM 11340 C CA . LYS B 1 596 ? 40.375 -2.545 22.094 1 88.25 596 LYS B CA 1
ATOM 11341 C C . LYS B 1 596 ? 39.906 -1.216 22.672 1 88.25 596 LYS B C 1
ATOM 11343 O O . LYS B 1 596 ? 38.875 -0.66 22.234 1 88.25 596 LYS B O 1
ATOM 11348 N N . PHE B 1 597 ? 40.625 -0.749 23.609 1 91.88 597 PHE B N 1
ATOM 11349 C CA . PHE B 1 597 ? 40.25 0.505 24.25 1 91.88 597 PHE B CA 1
ATOM 11350 C C . PHE B 1 597 ? 40.344 1.668 23.266 1 91.88 597 PHE B C 1
ATOM 11352 O O . PHE B 1 597 ? 39.469 2.525 23.234 1 91.88 597 PHE B O 1
ATOM 11359 N N . SER B 1 598 ? 41.375 1.675 22.5 1 93.06 598 SER B N 1
ATOM 11360 C CA . SER B 1 598 ? 41.531 2.711 21.484 1 93.06 598 SER B CA 1
ATOM 11361 C C . SER B 1 598 ? 40.375 2.674 20.484 1 93.06 598 SER B C 1
ATOM 11363 O O . SER B 1 598 ? 39.812 3.717 20.141 1 93.06 598 SER B O 1
ATOM 11365 N N . ASN B 1 599 ? 40 1.454 20.047 1 93.12 599 ASN B N 1
ATOM 11366 C CA . ASN B 1 599 ? 38.875 1.301 19.109 1 93.12 599 ASN B CA 1
ATOM 11367 C C . ASN B 1 599 ? 37.594 1.82 19.719 1 93.12 599 ASN B C 1
ATOM 11369 O O . ASN B 1 599 ? 36.781 2.465 19.031 1 93.12 599 ASN B O 1
ATOM 11373 N N . THR B 1 600 ? 37.375 1.579 20.938 1 94.25 600 THR B N 1
ATOM 11374 C CA . THR B 1 600 ? 36.188 2.004 21.641 1 94.25 600 THR B CA 1
ATOM 11375 C C . THR B 1 600 ? 36.125 3.525 21.719 1 94.25 600 THR B C 1
ATOM 11377 O O . THR B 1 600 ? 35.062 4.121 21.484 1 94.25 600 THR B O 1
ATOM 11380 N N . LEU B 1 601 ? 37.219 4.121 22.016 1 95.81 601 LEU B N 1
ATOM 11381 C CA . LEU B 1 601 ? 37.25 5.574 22.172 1 95.81 601 LEU B CA 1
ATOM 11382 C C . LEU B 1 601 ? 37.062 6.262 20.812 1 95.81 601 LEU B C 1
ATOM 11384 O O . LEU B 1 601 ? 36.469 7.336 20.734 1 95.81 601 LEU B O 1
ATOM 11388 N N . LEU B 1 602 ? 37.625 5.672 19.797 1 95.81 602 LEU B N 1
ATOM 11389 C CA . LEU B 1 602 ? 37.469 6.23 18.469 1 95.81 602 LEU B CA 1
ATOM 11390 C C . LEU B 1 602 ? 36 6.148 18.031 1 95.81 602 LEU B C 1
ATOM 11392 O O . LEU B 1 602 ? 35.469 7.09 17.422 1 95.81 602 LEU B O 1
ATOM 11396 N N . GLN B 1 603 ? 35.375 5.008 18.281 1 95.62 603 GLN B N 1
ATOM 11397 C CA . GLN B 1 603 ? 33.969 4.852 17.969 1 95.62 603 GLN B CA 1
ATOM 11398 C C . GLN B 1 603 ? 33.125 5.883 18.719 1 95.62 603 GLN B C 1
ATOM 11400 O O . GLN B 1 603 ? 32.219 6.504 18.125 1 95.62 603 GLN B O 1
ATOM 11405 N N . LEU B 1 604 ? 33.438 5.996 19.953 1 96 604 LEU B N 1
ATOM 11406 C CA . LEU B 1 604 ? 32.719 6.969 20.781 1 96 604 LEU B CA 1
ATOM 11407 C C . LEU B 1 604 ? 32.844 8.375 20.203 1 96 604 LEU B C 1
ATOM 11409 O O . LEU B 1 604 ? 31.875 9.109 20.109 1 96 604 LEU B O 1
ATOM 11413 N N . HIS B 1 605 ? 34 8.711 19.875 1 96.06 605 HIS B N 1
ATOM 11414 C CA . HIS B 1 605 ? 34.281 10.016 19.281 1 96.06 605 HIS B CA 1
ATOM 11415 C C . HIS B 1 605 ? 33.5 10.227 18 1 96.06 605 HIS B C 1
ATOM 11417 O O . HIS B 1 605 ? 32.844 11.25 17.828 1 96.06 605 HIS B O 1
ATOM 11423 N N . ASP B 1 606 ? 33.594 9.32 17.109 1 96.69 606 ASP B N 1
ATOM 11424 C CA . ASP B 1 606 ? 32.969 9.461 15.805 1 96.69 606 ASP B CA 1
ATOM 11425 C C . ASP B 1 606 ? 31.438 9.469 15.93 1 96.69 606 ASP B C 1
ATOM 11427 O O . ASP B 1 606 ? 30.766 10.25 15.266 1 96.69 606 ASP B O 1
ATOM 11431 N N . PHE B 1 607 ? 30.891 8.609 16.797 1 97.12 607 PHE B N 1
ATOM 11432 C CA . PHE B 1 607 ? 29.453 8.578 17 1 97.12 607 PHE B CA 1
ATOM 11433 C C . PHE B 1 607 ? 28.969 9.867 17.656 1 97.12 607 PHE B C 1
ATOM 11435 O O . PHE B 1 607 ? 27.859 10.328 17.375 1 97.12 607 PHE B O 1
ATOM 11442 N N . SER B 1 608 ? 29.766 10.391 18.469 1 96.81 608 SER B N 1
ATOM 11443 C CA . SER B 1 608 ? 29.406 11.648 19.109 1 96.81 608 SER B CA 1
ATOM 11444 C C . SER B 1 608 ? 29.188 12.758 18.094 1 96.81 608 SER B C 1
ATOM 11446 O O . SER B 1 608 ? 28.344 13.633 18.281 1 96.81 608 SER B O 1
ATOM 11448 N N . THR B 1 609 ? 29.969 12.789 17.047 1 96.81 609 THR B N 1
ATOM 11449 C CA . THR B 1 609 ? 29.828 13.812 16.016 1 96.81 609 THR B CA 1
ATOM 11450 C C . THR B 1 609 ? 28.484 13.664 15.297 1 96.81 609 THR B C 1
ATOM 11452 O O . THR B 1 609 ? 27.844 14.656 14.953 1 96.81 609 THR B O 1
ATOM 11455 N N . VAL B 1 610 ? 28.141 12.414 15.062 1 97.38 610 VAL B N 1
ATOM 11456 C CA . VAL B 1 610 ? 26.859 12.141 14.398 1 97.38 610 VAL B CA 1
ATOM 11457 C C . VAL B 1 610 ? 25.703 12.57 15.297 1 97.38 610 VAL B C 1
ATOM 11459 O O . VAL B 1 610 ? 24.766 13.219 14.844 1 97.38 610 VAL B O 1
ATOM 11462 N N . VAL B 1 611 ? 25.797 12.234 16.531 1 96.31 611 VAL B N 1
ATOM 11463 C CA . VAL B 1 611 ? 24.766 12.586 17.5 1 96.31 611 VAL B CA 1
ATOM 11464 C C . VAL B 1 611 ? 24.656 14.109 17.609 1 96.31 611 VAL B C 1
ATOM 11466 O O . VAL B 1 611 ? 23.547 14.656 17.656 1 96.31 611 VAL B O 1
ATOM 11469 N N . GLU B 1 612 ? 25.766 14.703 17.609 1 97.06 612 GLU B N 1
ATOM 11470 C CA . GLU B 1 612 ? 25.781 16.156 17.719 1 97.06 612 GLU B CA 1
ATOM 11471 C C . GLU B 1 612 ? 25.188 16.812 16.469 1 97.06 612 GLU B C 1
ATOM 11473 O O . GLU B 1 612 ? 24.484 17.812 16.547 1 97.06 612 GLU B O 1
ATOM 11478 N N . ALA B 1 613 ? 25.547 16.297 15.352 1 97.75 613 ALA B N 1
ATOM 11479 C CA . ALA B 1 613 ? 24.953 16.812 14.125 1 97.75 613 ALA B CA 1
ATOM 11480 C C . ALA B 1 613 ? 23.422 16.734 14.172 1 97.75 613 ALA B C 1
ATOM 11482 O O . ALA B 1 613 ? 22.734 17.688 13.836 1 97.75 613 ALA B O 1
ATOM 11483 N N . LYS B 1 614 ? 22.922 15.617 14.555 1 95.75 614 LYS B N 1
ATOM 11484 C CA . LYS B 1 614 ? 21.484 15.414 14.664 1 95.75 614 LYS B CA 1
ATOM 11485 C C . LYS B 1 614 ? 20.859 16.391 15.664 1 95.75 614 LYS B C 1
ATOM 11487 O O . LYS B 1 614 ? 19.844 17.016 15.367 1 95.75 614 LYS B O 1
ATOM 11492 N N . ARG B 1 615 ? 21.469 16.531 16.781 1 94.75 615 ARG B N 1
ATOM 11493 C CA . ARG B 1 615 ? 20.906 17.359 17.844 1 94.75 615 ARG B CA 1
ATOM 11494 C C . ARG B 1 615 ? 21.016 18.844 17.5 1 94.75 615 ARG B C 1
ATOM 11496 O O . ARG B 1 615 ? 20.141 19.641 17.859 1 94.75 615 ARG B O 1
ATOM 11503 N N . SER B 1 616 ? 22.109 19.203 16.906 1 97.12 616 SER B N 1
ATOM 11504 C CA . SER B 1 616 ? 22.234 20.594 16.469 1 97.12 616 SER B CA 1
ATOM 11505 C C . SER B 1 616 ? 21.172 20.953 15.445 1 97.12 616 SER B C 1
ATOM 11507 O O . SER B 1 616 ? 20.609 22.047 15.484 1 97.12 616 SER B O 1
ATOM 11509 N N . MET B 1 617 ? 20.875 20.078 14.57 1 96.25 617 MET B N 1
ATOM 11510 C CA . MET B 1 617 ? 19.812 20.312 13.586 1 96.25 617 MET B CA 1
ATOM 11511 C C . MET B 1 617 ? 18.453 20.422 14.266 1 96.25 617 MET B C 1
ATOM 11513 O O . MET B 1 617 ? 17.688 21.328 13.961 1 96.25 617 MET B O 1
ATOM 11517 N N . ARG B 1 618 ? 18.188 19.562 15.172 1 92.88 618 ARG B N 1
ATOM 11518 C CA . ARG B 1 618 ? 16.906 19.578 15.875 1 92.88 618 ARG B CA 1
ATOM 11519 C C . ARG B 1 618 ? 16.719 20.891 16.625 1 92.88 618 ARG B C 1
ATOM 11521 O O . ARG B 1 618 ? 15.609 21.406 16.734 1 92.88 618 ARG B O 1
ATOM 11528 N N . SER B 1 619 ? 17.812 21.422 17.125 1 94.88 619 SER B N 1
ATOM 11529 C CA . SER B 1 619 ? 17.766 22.656 17.891 1 94.88 619 SER B CA 1
ATOM 11530 C C . SER B 1 619 ? 17.766 23.875 16.984 1 94.88 619 SER B C 1
ATOM 11532 O O . SER B 1 619 ? 17.547 25 17.438 1 94.88 619 SER B O 1
ATOM 11534 N N . GLY B 1 620 ? 18.047 23.703 15.719 1 96.19 620 GLY B N 1
ATOM 11535 C CA . GLY B 1 620 ? 18.141 24.812 14.789 1 96.19 620 GLY B CA 1
ATOM 11536 C C . GLY B 1 620 ? 19.422 25.609 14.938 1 96.19 620 GLY B C 1
ATOM 11537 O O . GLY B 1 620 ? 19.469 26.797 14.656 1 96.19 620 GLY B O 1
ATOM 11538 N N . ASP B 1 621 ? 20.453 24.984 15.445 1 97.5 621 ASP B N 1
ATOM 11539 C CA . ASP B 1 621 ? 21.734 25.656 15.633 1 97.5 621 ASP B CA 1
ATOM 11540 C C . ASP B 1 621 ? 22.703 25.328 14.5 1 97.5 621 ASP B C 1
ATOM 11542 O O . ASP B 1 621 ? 23.516 24.406 14.617 1 97.5 621 ASP B O 1
ATOM 11546 N N . VAL B 1 622 ? 22.75 26.203 13.531 1 97.06 622 VAL B N 1
ATOM 11547 C CA . VAL B 1 622 ? 23.562 25.969 12.344 1 97.06 622 VAL B CA 1
ATOM 11548 C C . VAL B 1 622 ? 25.031 26.234 12.656 1 97.06 622 VAL B C 1
ATOM 11550 O O . VAL B 1 622 ? 25.922 25.75 11.953 1 97.06 622 VAL B O 1
ATOM 11553 N N . GLY B 1 623 ? 25.281 26.984 13.688 1 97 623 GLY B N 1
ATOM 11554 C CA . GLY B 1 623 ? 26.656 27.172 14.109 1 97 623 GLY B CA 1
ATOM 11555 C C . GLY B 1 623 ? 27.328 25.891 14.57 1 97 623 GLY B C 1
ATOM 11556 O O . GLY B 1 623 ? 28.422 25.562 14.141 1 97 623 GLY B O 1
ATOM 11557 N N . ARG B 1 624 ? 26.672 25.203 15.414 1 96.88 624 ARG B N 1
ATOM 11558 C CA . ARG B 1 624 ? 27.188 23.922 15.883 1 96.88 624 ARG B CA 1
ATOM 11559 C C . ARG B 1 624 ? 27.281 22.906 14.742 1 96.88 624 ARG B C 1
ATOM 11561 O O . ARG B 1 624 ? 28.219 22.109 14.688 1 96.88 624 ARG B O 1
ATOM 11568 N N . LEU B 1 625 ? 26.297 22.969 13.867 1 97.81 625 LEU B N 1
ATOM 11569 C CA . LEU B 1 625 ? 26.312 22.078 12.727 1 97.81 625 LEU B CA 1
ATOM 11570 C C . LEU B 1 625 ? 27.547 22.312 11.852 1 97.81 625 LEU B C 1
ATOM 11572 O O . LEU B 1 625 ? 28.172 21.359 11.398 1 97.81 625 LEU B O 1
ATOM 11576 N N . LEU B 1 626 ? 27.875 23.5 11.648 1 97.12 626 LEU B N 1
ATOM 11577 C CA . LEU B 1 626 ? 29.016 23.844 10.805 1 97.12 626 LEU B CA 1
ATOM 11578 C C . LEU B 1 626 ? 30.312 23.391 11.445 1 97.12 626 LEU B C 1
ATOM 11580 O O . LEU B 1 626 ? 31.266 23.031 10.75 1 97.12 626 LEU B O 1
ATOM 11584 N N . LEU B 1 627 ? 30.359 23.438 12.758 1 96.94 627 LEU B N 1
ATOM 11585 C CA . LEU B 1 627 ? 31.547 22.922 13.445 1 96.94 627 LEU B CA 1
ATOM 11586 C C . LEU B 1 627 ? 31.734 21.438 13.156 1 96.94 627 LEU B C 1
ATOM 11588 O O . LEU B 1 627 ? 32.875 20.984 12.945 1 96.94 627 LEU B O 1
ATOM 11592 N N . ILE B 1 628 ? 30.672 20.75 13.125 1 97.62 628 ILE B N 1
ATOM 11593 C CA . ILE B 1 628 ? 30.719 19.328 12.828 1 97.62 628 ILE B CA 1
ATOM 11594 C C . ILE B 1 628 ? 31.125 19.125 11.367 1 97.62 628 ILE B C 1
ATOM 11596 O O . ILE B 1 628 ? 31.906 18.234 11.055 1 97.62 628 ILE B O 1
ATOM 11600 N N . TRP B 1 629 ? 30.594 19.953 10.445 1 97.88 629 TRP B N 1
ATOM 11601 C CA . TRP B 1 629 ? 30.922 19.828 9.031 1 97.88 629 TRP B CA 1
ATOM 11602 C C . TRP B 1 629 ? 32.406 20.078 8.789 1 97.88 629 TRP B C 1
ATOM 11604 O O . TRP B 1 629 ? 33 19.438 7.918 1 97.88 629 TRP B O 1
ATOM 11614 N N . LYS B 1 630 ? 32.969 20.969 9.547 1 96.88 630 LYS B N 1
ATOM 11615 C CA . LYS B 1 630 ? 34.406 21.188 9.469 1 96.88 630 LYS B CA 1
ATOM 11616 C C . LYS B 1 630 ? 35.188 19.922 9.844 1 96.88 630 LYS B C 1
ATOM 11618 O O . LYS B 1 630 ? 36.062 19.5 9.117 1 96.88 630 LYS B O 1
ATOM 11623 N N . LYS B 1 631 ? 34.781 19.375 10.883 1 96.44 631 LYS B N 1
ATOM 11624 C CA . LYS B 1 631 ? 35.406 18.141 11.344 1 96.44 631 LYS B CA 1
ATOM 11625 C C . LYS B 1 631 ? 35.219 17.016 10.328 1 96.44 631 LYS B C 1
ATOM 11627 O O . LYS B 1 631 ? 36.156 16.266 10.055 1 96.44 631 LYS B O 1
ATOM 11632 N N . TRP B 1 632 ? 34.031 16.891 9.812 1 97.69 632 TRP B N 1
ATOM 11633 C CA . TRP B 1 632 ? 33.719 15.852 8.844 1 97.69 632 TRP B CA 1
ATOM 11634 C C . TRP B 1 632 ? 34.5 16.062 7.543 1 97.69 632 TRP B C 1
ATOM 11636 O O . TRP B 1 632 ? 34.781 15.109 6.832 1 97.69 632 TRP B O 1
ATOM 11646 N N . SER B 1 633 ? 34.781 17.312 7.195 1 96.44 633 SER B N 1
ATOM 11647 C CA . SER B 1 633 ? 35.594 17.609 6.023 1 96.44 633 SER B CA 1
ATOM 11648 C C . SER B 1 633 ? 36.969 16.984 6.152 1 96.44 633 SER B C 1
ATOM 11650 O O . SER B 1 633 ? 37.531 16.516 5.164 1 96.44 633 SER B O 1
ATOM 11652 N N . LEU B 1 634 ? 37.5 17 7.348 1 95.94 634 LEU B N 1
ATOM 11653 C CA . LEU B 1 634 ? 38.781 16.375 7.617 1 95.94 634 LEU B CA 1
ATOM 11654 C C . LEU B 1 634 ? 38.688 14.859 7.629 1 95.94 634 LEU B C 1
ATOM 11656 O O . LEU B 1 634 ? 39.438 14.164 6.949 1 95.94 634 LEU B O 1
ATOM 11660 N N . MET B 1 635 ? 37.656 14.352 8.32 1 96.5 635 MET B N 1
ATOM 11661 C CA . MET B 1 635 ? 37.469 12.914 8.461 1 96.5 635 MET B CA 1
ATOM 11662 C C . MET B 1 635 ? 37.219 12.266 7.102 1 96.5 635 MET B C 1
ATOM 11664 O O . MET B 1 635 ? 37.688 11.156 6.84 1 96.5 635 MET B O 1
ATOM 11668 N N . ALA B 1 636 ? 36.5 12.977 6.254 1 94.88 636 ALA B N 1
ATOM 11669 C CA . ALA B 1 636 ? 36.094 12.445 4.957 1 94.88 636 ALA B CA 1
ATOM 11670 C C . ALA B 1 636 ? 37.281 12.164 4.066 1 94.88 636 ALA B C 1
ATOM 11672 O O . ALA B 1 636 ? 37.219 11.367 3.135 1 94.88 636 ALA B O 1
ATOM 11673 N N . GLN B 1 637 ? 38.406 12.789 4.383 1 94.06 637 GLN B N 1
ATOM 11674 C CA . GLN B 1 637 ? 39.625 12.539 3.6 1 94.06 637 GLN B CA 1
ATOM 11675 C C . GLN B 1 637 ? 40.125 11.117 3.82 1 94.06 637 GLN B C 1
ATOM 11677 O O . GLN B 1 637 ? 40.844 10.57 2.975 1 94.06 637 GLN B O 1
ATOM 11682 N N . ALA B 1 638 ? 39.75 10.57 4.953 1 94.5 638 ALA B N 1
ATOM 11683 C CA . ALA B 1 638 ? 40.312 9.273 5.328 1 94.5 638 ALA B CA 1
ATOM 11684 C C . ALA B 1 638 ? 39.25 8.188 5.301 1 94.5 638 ALA B C 1
ATOM 11686 O O . ALA B 1 638 ? 39.562 6.996 5.262 1 94.5 638 ALA B O 1
ATOM 11687 N N . LEU B 1 639 ? 38 8.531 5.328 1 91.94 639 LEU B N 1
ATOM 11688 C CA . LEU B 1 639 ? 36.938 7.551 5.324 1 91.94 639 LEU B CA 1
ATOM 11689 C C . LEU B 1 639 ? 36.781 6.906 3.949 1 91.94 639 LEU B C 1
ATOM 11691 O O . LEU B 1 639 ? 36.719 7.605 2.936 1 91.94 639 LEU B O 1
ATOM 11695 N N . PRO B 1 640 ? 36.656 5.609 3.934 1 84.12 640 PRO B N 1
ATOM 11696 C CA . PRO B 1 640 ? 36.5 4.941 2.639 1 84.12 640 PRO B CA 1
ATOM 11697 C C . PRO B 1 640 ? 35.062 5.039 2.102 1 84.12 640 PRO B C 1
ATOM 11699 O O . PRO B 1 640 ? 34.125 5.016 2.877 1 84.12 640 PRO B O 1
ATOM 11702 N N . GLY B 1 641 ? 34.844 5.145 0.858 1 78.31 641 GLY B N 1
ATOM 11703 C CA . GLY B 1 641 ? 33.562 5.016 0.211 1 78.31 641 GLY B CA 1
ATOM 11704 C C . GLY B 1 641 ? 32.844 6.344 0.037 1 78.31 641 GLY B C 1
ATOM 11705 O O . GLY B 1 641 ? 31.719 6.391 -0.468 1 78.31 641 GLY B O 1
ATOM 11706 N N . ILE B 1 642 ? 33.375 7.445 0.587 1 83.38 642 ILE B N 1
ATOM 11707 C CA . ILE B 1 642 ? 32.688 8.727 0.435 1 83.38 642 ILE B CA 1
ATOM 11708 C C . ILE B 1 642 ? 33.562 9.711 -0.311 1 83.38 642 ILE B C 1
ATOM 11710 O O . ILE B 1 642 ? 33.75 10.852 0.121 1 83.38 642 ILE B O 1
ATOM 11714 N N . THR B 1 643 ? 34.031 9.32 -1.384 1 80.12 643 THR B N 1
ATOM 11715 C CA . THR B 1 643 ? 35 10.094 -2.15 1 80.12 643 THR B CA 1
ATOM 11716 C C . THR B 1 643 ? 34.375 11.422 -2.594 1 80.12 643 THR B C 1
ATOM 11718 O O . THR B 1 643 ? 35.062 12.461 -2.58 1 80.12 643 THR B O 1
ATOM 11721 N N . ASN B 1 644 ? 33.156 11.406 -2.855 1 87.88 644 ASN B N 1
ATOM 11722 C CA . ASN B 1 644 ? 32.531 12.641 -3.326 1 87.88 644 ASN B CA 1
ATOM 11723 C C . ASN B 1 644 ? 32.375 13.664 -2.197 1 87.88 644 ASN B C 1
ATOM 11725 O O . ASN B 1 644 ? 32.625 14.852 -2.393 1 87.88 644 ASN B O 1
ATOM 11729 N N . TYR B 1 645 ? 32.094 13.219 -1.035 1 92.56 645 TYR B N 1
ATOM 11730 C CA . TYR B 1 645 ? 31.922 14.133 0.093 1 92.56 645 TYR B CA 1
ATOM 11731 C C . TYR B 1 645 ? 33.281 14.672 0.542 1 92.56 645 TYR B C 1
ATOM 11733 O O . TYR B 1 645 ? 33.375 15.75 1.135 1 92.56 645 TYR B O 1
ATOM 11741 N N . SER B 1 646 ? 34.406 13.93 0.216 1 93.56 646 SER B N 1
ATOM 11742 C CA . SER B 1 646 ? 35.719 14.398 0.569 1 93.56 646 SER B CA 1
ATOM 11743 C C . SER B 1 646 ? 36.094 15.664 -0.201 1 93.56 646 SER B C 1
ATOM 11745 O O . SER B 1 646 ? 37 16.406 0.197 1 93.56 646 SER B O 1
ATOM 11747 N N . SER B 1 647 ? 35.344 15.922 -1.259 1 93.19 647 SER B N 1
ATOM 11748 C CA . SER B 1 647 ? 35.594 17.109 -2.061 1 93.19 647 SER B CA 1
ATOM 11749 C C . SER B 1 647 ? 34.5 18.156 -1.862 1 93.19 647 SER B C 1
ATOM 11751 O O . SER B 1 647 ? 34.781 19.328 -1.592 1 93.19 647 SER B O 1
ATOM 11753 N N . TYR B 1 648 ? 33.312 17.75 -1.872 1 94.44 648 TYR B N 1
ATOM 11754 C CA . TYR B 1 648 ? 32.188 18.672 -1.907 1 94.44 648 TYR B CA 1
ATOM 11755 C C . TYR B 1 648 ? 31.938 19.297 -0.533 1 94.44 648 TYR B C 1
ATOM 11757 O O . TYR B 1 648 ? 31.547 20.453 -0.425 1 94.44 648 TYR B O 1
ATOM 11765 N N . LEU B 1 649 ? 32.125 18.484 0.533 1 95.69 649 LEU B N 1
ATOM 11766 C CA . LEU B 1 649 ? 31.828 19.016 1.862 1 95.69 649 LEU B CA 1
ATOM 11767 C C . LEU B 1 649 ? 32.812 20.125 2.234 1 95.69 649 LEU B C 1
ATOM 11769 O O . LEU B 1 649 ? 32.406 21.188 2.682 1 95.69 649 LEU B O 1
ATOM 11773 N N . PRO B 1 650 ? 34.094 19.953 2.002 1 95.06 650 PRO B N 1
ATOM 11774 C CA . PRO B 1 650 ? 35.031 21.062 2.262 1 95.06 650 PRO B CA 1
ATOM 11775 C C . PRO B 1 650 ? 34.719 22.297 1.426 1 95.06 650 PRO B C 1
ATOM 11777 O O . PRO B 1 650 ? 34.844 23.422 1.914 1 95.06 650 PRO B O 1
ATOM 11780 N N . ARG B 1 651 ? 34.312 22.156 0.183 1 94.44 651 ARG B N 1
ATOM 11781 C CA . ARG B 1 651 ? 33.938 23.281 -0.661 1 94.44 651 ARG B CA 1
ATOM 11782 C C . ARG B 1 651 ? 32.781 24.062 -0.045 1 94.44 651 ARG B C 1
ATOM 11784 O O . ARG B 1 651 ? 32.781 25.297 -0.035 1 94.44 651 ARG B O 1
ATOM 11791 N N . THR B 1 652 ? 31.844 23.312 0.395 1 94.88 652 THR B N 1
ATOM 11792 C CA . THR B 1 652 ? 30.656 23.922 1.005 1 94.88 652 THR B CA 1
ATOM 11793 C C . THR B 1 652 ? 31.047 24.672 2.277 1 94.88 652 THR B C 1
ATOM 11795 O O . THR B 1 652 ? 30.562 25.781 2.521 1 94.88 652 THR B O 1
ATOM 11798 N N . VAL B 1 653 ? 31.891 24.047 3.061 1 96 653 VAL B N 1
ATOM 11799 C CA . VAL B 1 653 ? 32.344 24.688 4.301 1 96 653 VAL B CA 1
ATOM 11800 C C . VAL B 1 653 ? 33.062 25.969 3.982 1 96 653 VAL B C 1
ATOM 11802 O O . VAL B 1 653 ? 32.844 27 4.625 1 96 653 VAL B O 1
ATOM 11805 N N . LEU B 1 654 ? 33.938 25.969 3 1 95.31 654 LEU B N 1
ATOM 11806 C CA . LEU B 1 654 ? 34.688 27.172 2.598 1 95.31 654 LEU B CA 1
ATOM 11807 C C . LEU B 1 654 ? 33.719 28.25 2.094 1 95.31 654 LEU B C 1
ATOM 11809 O O . LEU B 1 654 ? 33.875 29.422 2.424 1 95.31 654 LEU B O 1
ATOM 11813 N N . LEU B 1 655 ? 32.75 27.828 1.312 1 94.81 655 LEU B N 1
ATOM 11814 C CA . LEU B 1 655 ? 31.766 28.75 0.771 1 94.81 655 LEU B CA 1
ATOM 11815 C C . LEU B 1 655 ? 31.016 29.453 1.892 1 94.81 655 LEU B C 1
ATOM 11817 O O . LEU B 1 655 ? 30.766 30.656 1.828 1 94.81 655 LEU B O 1
ATOM 11821 N N . LEU B 1 656 ? 30.688 28.766 2.969 1 95.19 656 LEU B N 1
ATOM 11822 C CA . LEU B 1 656 ? 29.797 29.25 4.016 1 95.19 656 LEU B CA 1
ATOM 11823 C C . LEU B 1 656 ? 30.578 30.016 5.082 1 95.19 656 LEU B C 1
ATOM 11825 O O . LEU B 1 656 ? 30 30.734 5.891 1 95.19 656 LEU B O 1
ATOM 11829 N N . THR B 1 657 ? 31.938 29.875 5.059 1 93.88 657 THR B N 1
ATOM 11830 C CA . THR B 1 657 ? 32.656 30.438 6.188 1 93.88 657 THR B CA 1
ATOM 11831 C C . THR B 1 657 ? 33.688 31.469 5.707 1 93.88 657 THR B C 1
ATOM 11833 O O . THR B 1 657 ? 34.094 32.344 6.465 1 93.88 657 THR B O 1
ATOM 11836 N N . VAL B 1 658 ? 34.156 31.328 4.457 1 93.38 658 VAL B N 1
ATOM 11837 C CA . VAL B 1 658 ? 35.312 32.125 4.051 1 93.38 658 VAL B CA 1
ATOM 11838 C C . VAL B 1 658 ? 34.969 32.906 2.773 1 93.38 658 VAL B C 1
ATOM 11840 O O . VAL B 1 658 ? 35.188 34.125 2.691 1 93.38 658 VAL B O 1
ATOM 11843 N N . ILE B 1 659 ? 34.344 32.281 1.834 1 93.81 659 ILE B N 1
ATOM 11844 C CA . ILE B 1 659 ? 34.25 32.812 0.472 1 93.81 659 ILE B CA 1
ATOM 11845 C C . ILE B 1 659 ? 33.094 33.812 0.379 1 93.81 659 ILE B C 1
ATOM 11847 O O . ILE B 1 659 ? 33.281 34.906 -0.11 1 93.81 659 ILE B O 1
ATOM 11851 N N . SER B 1 660 ? 32 33.438 0.863 1 94.75 660 SER B N 1
ATOM 11852 C CA . SER B 1 660 ? 30.812 34.281 0.719 1 94.75 660 SER B CA 1
ATOM 11853 C C . SER B 1 660 ? 30.875 35.5 1.621 1 94.75 660 SER B C 1
ATOM 11855 O O . SER B 1 660 ? 31.391 35.406 2.742 1 94.75 660 SER B O 1
ATOM 11857 N N . PRO B 1 661 ? 30.25 36.531 1.113 1 95.75 661 PRO B N 1
ATOM 11858 C CA . PRO B 1 661 ? 30.109 37.688 2.018 1 95.75 661 PRO B CA 1
ATOM 11859 C C . PRO B 1 661 ? 29.312 37.344 3.273 1 95.75 661 PRO B C 1
ATOM 11861 O O . PRO B 1 661 ? 28.484 36.438 3.254 1 95.75 661 PRO B O 1
ATOM 11864 N N . PRO B 1 662 ? 29.5 38.094 4.316 1 95.38 662 PRO B N 1
ATOM 11865 C CA . PRO B 1 662 ? 28.938 37.719 5.621 1 95.38 662 PRO B CA 1
ATOM 11866 C C . PRO B 1 662 ? 27.422 37.562 5.578 1 95.38 662 PRO B C 1
ATOM 11868 O O . PRO B 1 662 ? 26.891 36.562 6.09 1 95.38 662 PRO B O 1
ATOM 11871 N N . SER B 1 663 ? 26.734 38.5 4.973 1 95.62 663 SER B N 1
ATOM 11872 C CA . SER B 1 663 ? 25.281 38.406 4.93 1 95.62 663 SER B CA 1
ATOM 11873 C C . SER B 1 663 ? 24.828 37.25 4.078 1 95.62 663 SER B C 1
ATOM 11875 O O . SER B 1 663 ? 23.844 36.562 4.41 1 95.62 663 SER B O 1
ATOM 11877 N N . MET B 1 664 ? 25.5 36.969 3.023 1 95.56 664 MET B N 1
ATOM 11878 C CA . MET B 1 664 ? 25.172 35.844 2.17 1 95.56 664 MET B CA 1
ATOM 11879 C C . MET B 1 664 ? 25.438 34.531 2.898 1 95.56 664 MET B C 1
ATOM 11881 O O . MET B 1 664 ? 24.609 33.625 2.846 1 95.56 664 MET B O 1
ATOM 11885 N N . ALA B 1 665 ? 26.547 34.469 3.543 1 96.38 665 ALA B N 1
ATOM 11886 C CA . ALA B 1 665 ? 26.875 33.281 4.324 1 96.38 665 ALA B CA 1
ATOM 11887 C C . ALA B 1 665 ? 25.828 33.031 5.391 1 96.38 665 ALA B C 1
ATOM 11889 O O . ALA B 1 665 ? 25.422 31.875 5.602 1 96.38 665 ALA B O 1
ATOM 11890 N N . LYS B 1 666 ? 25.438 34.062 6.031 1 95.44 666 LYS B N 1
ATOM 11891 C CA . LYS B 1 666 ? 24.422 33.906 7.062 1 95.44 666 LYS B CA 1
ATOM 11892 C C . LYS B 1 666 ? 23.109 33.406 6.473 1 95.44 666 LYS B C 1
ATOM 11894 O O . LYS B 1 666 ? 22.484 32.5 7.027 1 95.44 666 LYS B O 1
ATOM 11899 N N . PHE B 1 667 ? 22.719 34.031 5.395 1 94.81 667 PHE B N 1
ATOM 11900 C CA . PHE B 1 667 ? 21.484 33.625 4.73 1 94.81 667 PHE B CA 1
ATOM 11901 C C . PHE B 1 667 ? 21.531 32.156 4.359 1 94.81 667 PHE B C 1
ATOM 11903 O O . PHE B 1 667 ? 20.609 31.391 4.637 1 94.81 667 PHE B O 1
ATOM 11910 N N . LEU B 1 668 ? 22.625 31.734 3.727 1 95.62 668 LEU B N 1
ATOM 11911 C CA . LEU B 1 668 ? 22.766 30.359 3.234 1 95.62 668 LEU B CA 1
ATOM 11912 C C . LEU B 1 668 ? 22.797 29.375 4.391 1 95.62 668 LEU B C 1
ATOM 11914 O O . LEU B 1 668 ? 22.203 28.297 4.297 1 95.62 668 LEU B O 1
ATOM 11918 N N . LYS B 1 669 ? 23.406 29.688 5.488 1 96.12 669 LYS B N 1
ATOM 11919 C CA . LYS B 1 669 ? 23.422 28.844 6.672 1 96.12 669 LYS B CA 1
ATOM 11920 C C . LYS B 1 669 ? 22.031 28.672 7.262 1 96.12 669 LYS B C 1
ATOM 11922 O O . LYS B 1 669 ? 21.609 27.562 7.555 1 96.12 669 LYS B O 1
ATOM 11927 N N . HIS B 1 670 ? 21.359 29.734 7.367 1 94.94 670 HIS B N 1
ATOM 11928 C CA . HIS B 1 670 ? 20.031 29.719 7.988 1 94.94 670 HIS B CA 1
ATOM 11929 C C . HIS B 1 670 ? 19 29.062 7.086 1 94.94 670 HIS B C 1
ATOM 11931 O O . HIS B 1 670 ? 17.938 28.656 7.551 1 94.94 670 HIS B O 1
ATOM 11937 N N . ASN B 1 671 ? 19.406 28.984 5.859 1 93.62 671 ASN B N 1
ATOM 11938 C CA . ASN B 1 671 ? 18.5 28.391 4.875 1 93.62 671 ASN B CA 1
ATOM 11939 C C . ASN B 1 671 ? 18.609 26.875 4.859 1 93.62 671 ASN B C 1
ATOM 11941 O O . ASN B 1 671 ? 17.859 26.203 4.141 1 93.62 671 ASN B O 1
ATOM 11945 N N . LEU B 1 672 ? 19.391 26.281 5.68 1 95.44 672 LEU B N 1
ATOM 11946 C CA . LEU B 1 672 ? 19.594 24.828 5.688 1 95.44 672 LEU B CA 1
ATOM 11947 C C . LEU B 1 672 ? 18.469 24.125 6.422 1 95.44 672 LEU B C 1
ATOM 11949 O O . LEU B 1 672 ? 18.172 22.953 6.152 1 95.44 672 LEU B O 1
ATOM 11953 N N . LEU B 1 673 ? 17.891 24.828 7.379 1 96.06 673 LEU B N 1
ATOM 11954 C CA . LEU B 1 673 ? 16.906 24.234 8.273 1 96.06 673 LEU B CA 1
ATOM 11955 C C . LEU B 1 673 ? 15.703 25.141 8.453 1 96.06 673 LEU B C 1
ATOM 11957 O O . LEU B 1 673 ? 15.773 26.344 8.156 1 96.06 673 LEU B O 1
ATOM 11961 N N . PHE B 1 674 ? 14.602 24.625 8.844 1 94.75 674 PHE B N 1
ATOM 11962 C CA . PHE B 1 674 ? 13.477 25.406 9.336 1 94.75 674 PHE B CA 1
ATOM 11963 C C . PHE B 1 674 ? 12.625 24.578 10.297 1 94.75 674 PHE B C 1
ATOM 11965 O O . PHE B 1 674 ? 12.82 23.375 10.422 1 94.75 674 PHE B O 1
ATOM 11972 N N . SER B 1 675 ? 11.844 25.125 11.07 1 93.44 675 SER B N 1
ATOM 11973 C CA . SER B 1 675 ? 10.859 24.469 11.914 1 93.44 675 SER B CA 1
ATOM 11974 C C . SER B 1 675 ? 9.484 24.453 11.25 1 93.44 675 SER B C 1
ATOM 11976 O O . SER B 1 675 ? 8.789 25.469 11.219 1 93.44 675 SER B O 1
ATOM 11978 N N . PRO B 1 676 ? 9.047 23.328 10.82 1 90.38 676 PRO B N 1
ATOM 11979 C CA . PRO B 1 676 ? 7.816 23.266 10.031 1 90.38 676 PRO B CA 1
ATOM 11980 C C . PRO B 1 676 ? 6.617 23.875 10.758 1 90.38 676 PRO B C 1
ATOM 11982 O O . PRO B 1 676 ? 5.707 24.406 10.125 1 90.38 676 PRO B O 1
ATOM 11985 N N . THR B 1 677 ? 6.566 23.797 12.102 1 87.5 677 THR B N 1
ATOM 11986 C CA . THR B 1 677 ? 5.406 24.266 12.852 1 87.5 677 THR B CA 1
ATOM 11987 C C . THR B 1 677 ? 5.746 25.531 13.633 1 87.5 677 THR B C 1
ATOM 11989 O O . THR B 1 677 ? 4.953 26 14.453 1 87.5 677 THR B O 1
ATOM 11992 N N . GLY B 1 678 ? 6.922 26.016 13.516 1 88.5 678 GLY B N 1
ATOM 11993 C CA . GLY B 1 678 ? 7.328 27.219 14.211 1 88.5 678 GLY B CA 1
ATOM 11994 C C . GLY B 1 678 ? 7.656 26.984 15.68 1 88.5 678 GLY B C 1
ATOM 11995 O O . GLY B 1 678 ? 7.684 27.922 16.469 1 88.5 678 GLY B O 1
ATOM 11996 N N . ARG B 1 679 ? 7.969 25.719 16.078 1 86.88 679 ARG B N 1
ATOM 11997 C CA . ARG B 1 679 ? 8.289 25.375 17.469 1 86.88 679 ARG B CA 1
ATOM 11998 C C . ARG B 1 679 ? 9.797 25.281 17.672 1 86.88 679 ARG B C 1
ATOM 12000 O O . ARG B 1 679 ? 10.523 24.828 16.781 1 86.88 679 ARG B O 1
ATOM 12007 N N . PRO B 1 680 ? 10.125 25.578 18.844 1 88.12 680 PRO B N 1
ATOM 12008 C CA . PRO B 1 680 ? 11.547 25.406 19.141 1 88.12 680 PRO B CA 1
ATOM 12009 C C . PRO B 1 680 ? 11.953 23.938 19.266 1 88.12 680 PRO B C 1
ATOM 12011 O O . PRO B 1 680 ? 11.141 23.094 19.625 1 88.12 680 PRO B O 1
ATOM 12014 N N . ASN B 1 681 ? 13.133 23.641 18.906 1 88.75 681 ASN B N 1
ATOM 12015 C CA . ASN B 1 681 ? 13.75 22.328 19.031 1 88.75 681 ASN B CA 1
ATOM 12016 C C . ASN B 1 681 ? 13.07 21.297 18.125 1 88.75 681 ASN B C 1
ATOM 12018 O O . ASN B 1 681 ? 13.086 20.094 18.422 1 88.75 681 ASN B O 1
ATOM 12022 N N . HIS B 1 682 ? 12.414 21.797 17.156 1 90.56 682 HIS B N 1
ATOM 12023 C CA . HIS B 1 682 ? 11.781 20.922 16.172 1 90.56 682 HIS B CA 1
ATOM 12024 C C . HIS B 1 682 ? 12.172 21.312 14.75 1 90.56 682 HIS B C 1
ATOM 12026 O O . HIS B 1 682 ? 11.32 21.359 13.859 1 90.56 682 HIS B O 1
ATOM 12032 N N . PHE B 1 683 ? 13.469 21.609 14.609 1 94.19 683 PHE B N 1
ATOM 12033 C CA . PHE B 1 683 ? 13.969 21.969 13.297 1 94.19 683 PHE B CA 1
ATOM 12034 C C . PHE B 1 683 ? 14.281 20.719 12.477 1 94.19 683 PHE B C 1
ATOM 12036 O O . PHE B 1 683 ? 14.633 19.688 13.031 1 94.19 683 PHE B O 1
ATOM 12043 N N . VAL B 1 684 ? 14.047 20.844 11.227 1 94.38 684 VAL B N 1
ATOM 12044 C CA . VAL B 1 684 ? 14.383 19.781 10.281 1 94.38 684 VAL B CA 1
ATOM 12045 C C . VAL B 1 684 ? 15.133 20.359 9.086 1 94.38 684 VAL B C 1
ATOM 12047 O O . VAL B 1 684 ? 14.961 21.547 8.75 1 94.38 684 VAL B O 1
ATOM 12050 N N . ALA B 1 685 ? 15.984 19.516 8.547 1 96.12 685 ALA B N 1
ATOM 12051 C CA . ALA B 1 685 ? 16.641 19.922 7.301 1 96.12 685 ALA B CA 1
ATOM 12052 C C . ALA B 1 685 ? 15.625 20.031 6.164 1 96.12 685 ALA B C 1
ATOM 12054 O O . ALA B 1 685 ? 14.664 19.266 6.102 1 96.12 685 ALA B O 1
ATOM 12055 N N . LYS B 1 686 ? 15.828 20.922 5.266 1 95.5 686 LYS B N 1
ATOM 12056 C CA . LYS B 1 686 ? 14.93 21.141 4.137 1 95.5 686 LYS B CA 1
ATOM 12057 C C . LYS B 1 686 ? 14.766 19.875 3.303 1 95.5 686 LYS B C 1
ATOM 12059 O O . LYS B 1 686 ? 13.648 19.547 2.883 1 95.5 686 LYS B O 1
ATOM 12064 N N . ASP B 1 687 ? 15.867 19.234 3.037 1 94.56 687 ASP B N 1
ATOM 12065 C CA . ASP B 1 687 ? 15.82 18.031 2.217 1 94.56 687 ASP B CA 1
ATOM 12066 C C . ASP B 1 687 ? 15.109 16.906 2.947 1 94.56 687 ASP B C 1
ATOM 12068 O O . ASP B 1 687 ? 14.461 16.062 2.316 1 94.56 687 ASP B O 1
ATOM 12072 N N . GLN B 1 688 ? 15.18 16.828 4.219 1 93.75 688 GLN B N 1
ATOM 12073 C CA . GLN B 1 688 ? 14.438 15.828 4.984 1 93.75 688 GLN B CA 1
ATOM 12074 C C . GLN B 1 688 ? 12.938 16.094 4.922 1 93.75 688 GLN B C 1
ATOM 12076 O O . GLN B 1 688 ? 12.141 15.148 4.832 1 93.75 688 GLN B O 1
ATOM 12081 N N . TRP B 1 689 ? 12.594 17.312 5.105 1 95 689 TRP B N 1
ATOM 12082 C CA . TRP B 1 689 ? 11.18 17.672 5.012 1 95 689 TRP B CA 1
ATOM 12083 C C . TRP B 1 689 ? 10.602 17.234 3.668 1 95 689 TRP B C 1
ATOM 12085 O O . TRP B 1 689 ? 9.484 16.719 3.6 1 95 689 TRP B O 1
ATOM 12095 N N . LEU B 1 690 ? 11.383 17.516 2.596 1 96 690 LEU B N 1
ATOM 12096 C CA . LEU B 1 690 ? 10.938 17.109 1.267 1 96 690 LEU B CA 1
ATOM 12097 C C . LEU B 1 690 ? 10.828 15.602 1.163 1 96 690 LEU B C 1
ATOM 12099 O O . LEU B 1 690 ? 9.906 15.078 0.522 1 96 690 LEU B O 1
ATOM 12103 N N . GLU B 1 691 ? 11.734 14.898 1.785 1 93.25 691 GLU B N 1
ATOM 12104 C CA . GLU B 1 691 ? 11.672 13.445 1.812 1 93.25 691 GLU B CA 1
ATOM 12105 C C . GLU B 1 691 ? 10.375 12.961 2.457 1 93.25 691 GLU B C 1
ATOM 12107 O O . GLU B 1 691 ? 9.781 11.977 2.008 1 93.25 691 GLU B O 1
ATOM 12112 N N . VAL B 1 692 ? 10 13.617 3.477 1 92.06 692 VAL B N 1
ATOM 12113 C CA . VAL B 1 692 ? 8.75 13.273 4.156 1 92.06 692 VAL B CA 1
ATOM 12114 C C . VAL B 1 692 ? 7.57 13.523 3.225 1 92.06 692 VAL B C 1
ATOM 12116 O O . VAL B 1 692 ? 6.621 12.742 3.189 1 92.06 692 VAL B O 1
ATOM 12119 N N . GLN B 1 693 ? 7.629 14.641 2.51 1 94.75 693 GLN B N 1
ATOM 12120 C CA . GLN B 1 693 ? 6.566 14.898 1.542 1 94.75 693 GLN B CA 1
ATOM 12121 C C . GLN B 1 693 ? 6.559 13.836 0.442 1 94.75 693 GLN B C 1
ATOM 12123 O O . GLN B 1 693 ? 5.496 13.438 -0.035 1 94.75 693 GLN B O 1
ATOM 12128 N N . ASN B 1 694 ? 7.758 13.398 0.051 1 93.81 694 ASN B N 1
ATOM 12129 C CA . ASN B 1 694 ? 7.859 12.312 -0.918 1 93.81 694 ASN B CA 1
ATOM 12130 C C . ASN B 1 694 ? 7.18 11.047 -0.411 1 93.81 694 ASN B C 1
ATOM 12132 O O . ASN B 1 694 ? 6.547 10.32 -1.183 1 93.81 694 ASN B O 1
ATOM 12136 N N . TYR B 1 695 ? 7.34 10.805 0.818 1 90.12 695 TYR B N 1
ATOM 12137 C CA . TYR B 1 695 ? 6.684 9.641 1.414 1 90.12 695 TYR B CA 1
ATOM 12138 C C . TYR B 1 695 ? 5.168 9.773 1.345 1 90.12 695 TYR B C 1
ATOM 12140 O O . TYR B 1 695 ? 4.465 8.789 1.105 1 90.12 695 TYR B O 1
ATOM 12148 N N . TRP B 1 696 ? 4.703 10.93 1.554 1 91.88 696 TRP B N 1
ATOM 12149 C CA . TRP B 1 696 ? 3.27 11.195 1.444 1 91.88 696 TRP B CA 1
ATOM 12150 C C . TRP B 1 696 ? 2.781 10.953 0.02 1 91.88 696 TRP B C 1
ATOM 12152 O O . TRP B 1 696 ? 1.714 10.375 -0.188 1 91.88 696 TRP B O 1
ATOM 12162 N N . LEU B 1 697 ? 3.572 11.422 -0.907 1 92.06 697 LEU B N 1
ATOM 12163 C CA . LEU B 1 697 ? 3.205 11.227 -2.305 1 92.06 697 LEU B CA 1
ATOM 12164 C C . LEU B 1 697 ? 3.115 9.734 -2.637 1 92.06 697 LEU B C 1
ATOM 12166 O O . LEU B 1 697 ? 2.162 9.297 -3.283 1 92.06 697 LEU B O 1
ATOM 12170 N N . LYS B 1 698 ? 4.102 9.031 -2.213 1 87.88 698 LYS B N 1
ATOM 12171 C CA . LYS B 1 698 ? 4.125 7.598 -2.467 1 87.88 698 LYS B CA 1
ATOM 12172 C C . LYS B 1 698 ? 2.953 6.898 -1.784 1 87.88 698 LYS B C 1
ATOM 12174 O O . LYS B 1 698 ? 2.348 5.988 -2.354 1 87.88 698 LYS B O 1
ATOM 12179 N N . PHE B 1 699 ? 2.598 7.281 -0.617 1 84.19 699 PHE B N 1
ATOM 12180 C CA . PHE B 1 699 ? 1.47 6.723 0.122 1 84.19 699 PHE B CA 1
ATOM 12181 C C . PHE B 1 699 ? 0.168 6.922 -0.644 1 84.19 699 PHE B C 1
ATOM 12183 O O . PHE B 1 699 ? -0.593 5.973 -0.843 1 84.19 699 PHE B O 1
ATOM 12190 N N . LEU B 1 700 ? -0.03 8.141 -1.039 1 85.75 700 LEU B N 1
ATOM 12191 C CA . LEU B 1 700 ? -1.279 8.477 -1.715 1 85.75 700 LEU B CA 1
ATOM 12192 C C . LEU B 1 700 ? -1.368 7.773 -3.068 1 85.75 700 LEU B C 1
ATOM 12194 O O . LEU B 1 700 ? -2.443 7.324 -3.469 1 85.75 700 LEU B O 1
ATOM 12198 N N . PHE B 1 701 ? -0.236 7.645 -3.672 1 83.25 701 PHE B N 1
ATOM 12199 C CA . PHE B 1 701 ? -0.205 6.977 -4.969 1 83.25 701 PHE B CA 1
ATOM 12200 C C . PHE B 1 701 ? -0.495 5.488 -4.816 1 83.25 701 PHE B C 1
ATOM 12202 O O . PHE B 1 701 ? -1.294 4.926 -5.566 1 83.25 701 PHE B O 1
ATOM 12209 N N . ASN B 1 702 ? 0.201 4.883 -3.836 1 76.31 702 ASN B N 1
ATOM 12210 C CA . ASN B 1 702 ? 0.079 3.439 -3.656 1 76.31 702 ASN B CA 1
ATOM 12211 C C . ASN B 1 702 ? -1.312 3.051 -3.164 1 76.31 702 ASN B C 1
ATOM 12213 O O . ASN B 1 702 ? -1.801 1.961 -3.469 1 76.31 702 ASN B O 1
ATOM 12217 N N . ARG B 1 703 ? -1.878 3.885 -2.473 1 71 703 ARG B N 1
ATOM 12218 C CA . ARG B 1 703 ? -3.178 3.561 -1.892 1 71 703 ARG B CA 1
ATOM 12219 C C . ARG B 1 703 ? -4.301 3.814 -2.891 1 71 703 ARG B C 1
ATOM 12221 O O . ARG B 1 703 ? -5.402 3.279 -2.744 1 71 703 ARG B O 1
ATOM 12228 N N . SER B 1 704 ? -4.09 4.703 -3.781 1 63 704 SER B N 1
ATOM 12229 C CA . SER B 1 704 ? -5.133 5.023 -4.75 1 63 704 SER B CA 1
ATOM 12230 C C . SER B 1 704 ? -5.398 3.846 -5.684 1 63 704 SER B C 1
ATOM 12232 O O . SER B 1 704 ? -6.445 3.789 -6.332 1 63 704 SER B O 1
ATOM 12234 N N . GLY B 1 705 ? -4.645 2.607 -5.48 1 57.34 705 GLY B N 1
ATOM 12235 C CA . GLY B 1 705 ? -4.938 1.354 -6.16 1 57.34 705 GLY B CA 1
ATOM 12236 C C . GLY B 1 705 ? -4.312 1.262 -7.539 1 57.34 705 GLY B C 1
ATOM 12237 O O . GLY B 1 705 ? -3.566 2.152 -7.949 1 57.34 705 GLY B O 1
ATOM 12238 N N . ASN B 1 706 ? -4.719 0.117 -8.172 1 52 706 ASN B N 1
ATOM 12239 C CA . ASN B 1 706 ? -4.316 -0.235 -9.531 1 52 706 ASN B CA 1
ATOM 12240 C C . ASN B 1 706 ? -5 0.651 -10.562 1 52 706 ASN B C 1
ATOM 12242 O O . ASN B 1 706 ? -6.184 0.959 -10.438 1 52 706 ASN B O 1
ATOM 12246 N N . GLY B 1 707 ? -4.273 1.833 -11.031 1 54.19 707 GLY B N 1
ATOM 12247 C CA . GLY B 1 707 ? -4.766 2.75 -12.047 1 54.19 707 GLY B CA 1
ATOM 12248 C C . GLY B 1 707 ? -4.293 4.176 -11.836 1 54.19 707 GLY B C 1
ATOM 12249 O O . GLY B 1 707 ? -4.59 5.059 -12.648 1 54.19 707 GLY B O 1
ATOM 12250 N N . THR B 1 708 ? -3.816 4.188 -10.641 1 61.53 708 THR B N 1
ATOM 12251 C CA . THR B 1 708 ? -3.283 5.539 -10.5 1 61.53 708 THR B CA 1
ATOM 12252 C C . THR B 1 708 ? -2.123 5.766 -11.469 1 61.53 708 THR B C 1
ATOM 12254 O O . THR B 1 708 ? -1.298 4.875 -11.68 1 61.53 708 THR B O 1
ATOM 12257 N N . ASN B 1 709 ? -2.355 6.789 -12.203 1 71.81 709 ASN B N 1
ATOM 12258 C CA . ASN B 1 709 ? -1.349 7.164 -13.188 1 71.81 709 ASN B CA 1
ATOM 12259 C C . ASN B 1 709 ? -0.478 8.312 -12.688 1 71.81 709 ASN B C 1
ATOM 12261 O O . ASN B 1 709 ? -0.862 9.039 -11.766 1 71.81 709 ASN B O 1
ATOM 12265 N N . ILE B 1 710 ? 0.599 8.344 -13.141 1 81.44 710 ILE B N 1
ATOM 12266 C CA . ILE B 1 710 ? 1.607 9.336 -12.797 1 81.44 710 ILE B CA 1
ATOM 12267 C C . ILE B 1 710 ? 1.058 10.742 -13.047 1 81.44 710 ILE B C 1
ATOM 12269 O O . ILE B 1 710 ? 1.412 11.688 -12.344 1 81.44 710 ILE B O 1
ATOM 12273 N N . ASP B 1 711 ? 0.1 10.836 -13.977 1 82.12 711 ASP B N 1
ATOM 12274 C CA . ASP B 1 711 ? -0.488 12.141 -14.273 1 82.12 711 ASP B CA 1
ATOM 12275 C C . ASP B 1 711 ? -1.277 12.68 -13.086 1 82.12 711 ASP B C 1
ATOM 12277 O O . ASP B 1 711 ? -1.218 13.867 -12.781 1 82.12 711 ASP B O 1
ATOM 12281 N N . ARG B 1 712 ? -1.881 11.805 -12.391 1 83.69 712 ARG B N 1
ATOM 12282 C CA . ARG B 1 712 ? -2.623 12.203 -11.195 1 83.69 712 ARG B CA 1
ATOM 12283 C C . ARG B 1 712 ? -1.677 12.633 -10.078 1 83.69 712 ARG B C 1
ATOM 12285 O O . ARG B 1 712 ? -1.961 13.586 -9.352 1 83.69 712 ARG B O 1
ATOM 12292 N N . LEU B 1 713 ? -0.664 11.914 -10.047 1 88.44 713 LEU B N 1
ATOM 12293 C CA . LEU B 1 713 ? 0.347 12.266 -9.055 1 88.44 713 LEU B CA 1
ATOM 12294 C C . LEU B 1 713 ? 0.911 13.656 -9.32 1 88.44 713 LEU B C 1
ATOM 12296 O O . LEU B 1 713 ? 1.056 14.461 -8.398 1 88.44 713 LEU B O 1
ATOM 12300 N N . ARG B 1 714 ? 1.174 13.914 -10.508 1 91.06 714 ARG B N 1
ATOM 12301 C CA . ARG B 1 714 ? 1.801 15.156 -10.945 1 91.06 714 ARG B CA 1
ATOM 12302 C C . ARG B 1 714 ? 0.819 16.312 -10.875 1 91.06 714 ARG B C 1
ATOM 12304 O O . ARG B 1 714 ? 1.14 17.375 -10.328 1 91.06 714 ARG B O 1
ATOM 12311 N N . ASP B 1 715 ? -0.386 16.125 -11.359 1 89.75 715 ASP B N 1
ATOM 12312 C CA . ASP B 1 715 ? -1.292 17.25 -11.617 1 89.75 715 ASP B CA 1
ATOM 12313 C C . ASP B 1 715 ? -2.248 17.453 -10.445 1 89.75 715 ASP B C 1
ATOM 12315 O O . ASP B 1 715 ? -2.764 18.562 -10.25 1 89.75 715 ASP B O 1
ATOM 12319 N N . LEU B 1 716 ? -2.447 16.406 -9.633 1 90 716 LEU B N 1
ATOM 12320 C CA . LEU B 1 716 ? -3.467 16.516 -8.594 1 90 716 LEU B CA 1
ATOM 12321 C C . LEU B 1 716 ? -2.842 16.438 -7.203 1 90 716 LEU B C 1
ATOM 12323 O O . LEU B 1 716 ? -3.082 17.297 -6.359 1 90 716 LEU B O 1
ATOM 12327 N N . ILE B 1 717 ? -2.018 15.469 -6.996 1 90.81 717 ILE B N 1
ATOM 12328 C CA . ILE B 1 717 ? -1.582 15.133 -5.645 1 90.81 717 ILE B CA 1
ATOM 12329 C C . ILE B 1 717 ? -0.44 16.062 -5.223 1 90.81 717 ILE B C 1
ATOM 12331 O O . ILE B 1 717 ? -0.5 16.688 -4.168 1 90.81 717 ILE B O 1
ATOM 12335 N N . SER B 1 718 ? 0.557 16.203 -6.043 1 94.5 718 SER B N 1
ATOM 12336 C CA . SER B 1 718 ? 1.776 16.906 -5.66 1 94.5 718 SER B CA 1
ATOM 12337 C C . SER B 1 718 ? 1.487 18.359 -5.297 1 94.5 718 SER B C 1
ATOM 12339 O O . SER B 1 718 ? 1.918 18.844 -4.246 1 94.5 718 SER B O 1
ATOM 12341 N N . PRO B 1 719 ? 0.666 19.062 -6.074 1 94.12 719 PRO B N 1
ATOM 12342 C CA . PRO B 1 719 ? 0.41 20.453 -5.703 1 94.12 719 PRO B CA 1
ATOM 12343 C C . PRO B 1 719 ? -0.501 20.578 -4.484 1 94.12 719 PRO B C 1
ATOM 12345 O O . PRO B 1 719 ? -0.515 21.625 -3.828 1 94.12 719 PRO B O 1
ATOM 12348 N N . ASN B 1 720 ? -1.326 19.547 -4.195 1 95 720 ASN B N 1
ATOM 12349 C CA . ASN B 1 720 ? -2.324 19.625 -3.135 1 95 720 ASN B CA 1
ATOM 12350 C C . ASN B 1 720 ? -1.875 18.859 -1.89 1 95 720 ASN B C 1
ATOM 12352 O O . ASN B 1 720 ? -2.699 18.484 -1.056 1 95 720 ASN B O 1
ATOM 12356 N N . ILE B 1 721 ? -0.613 18.672 -1.747 1 95.38 721 ILE B N 1
ATOM 12357 C CA . ILE B 1 721 ? -0.11 17.766 -0.714 1 95.38 721 ILE B CA 1
ATOM 12358 C C . ILE B 1 721 ? -0.498 18.297 0.665 1 95.38 721 ILE B C 1
ATOM 12360 O O . ILE B 1 721 ? -0.856 17.531 1.556 1 95.38 721 ILE B O 1
ATOM 12364 N N . PHE B 1 722 ? -0.519 19.609 0.897 1 94.06 722 PHE B N 1
ATOM 12365 C CA . PHE B 1 722 ? -0.841 20.188 2.197 1 94.06 722 PHE B CA 1
ATOM 12366 C C . PHE B 1 722 ? -2.311 19.969 2.537 1 94.06 722 PHE B C 1
ATOM 12368 O O . PHE B 1 722 ? -2.645 19.625 3.67 1 94.06 722 PHE B O 1
ATOM 12375 N N . LEU B 1 723 ? -3.113 20.25 1.577 1 95.44 723 LEU B N 1
ATOM 12376 C CA . LEU B 1 723 ? -4.539 20.031 1.792 1 95.44 723 LEU B CA 1
ATOM 12377 C C . LEU B 1 723 ? -4.82 18.562 2.107 1 95.44 723 LEU B C 1
ATOM 12379 O O . LEU B 1 723 ? -5.578 18.25 3.033 1 95.44 723 LEU B O 1
ATOM 12383 N N . LEU B 1 724 ? -4.238 17.703 1.289 1 94.69 724 LEU B N 1
ATOM 12384 C CA . LEU B 1 724 ? -4.473 16.281 1.466 1 94.69 724 LEU B CA 1
ATOM 12385 C C . LEU B 1 724 ? -4.004 15.82 2.842 1 94.69 724 LEU B C 1
ATOM 12387 O O . LEU B 1 724 ? -4.648 14.984 3.473 1 94.69 724 LEU B O 1
ATOM 12391 N N . GLN B 1 725 ? -2.875 16.359 3.34 1 93.19 725 GLN B N 1
ATOM 12392 C CA . GLN B 1 725 ? -2.41 16.047 4.688 1 93.19 725 GLN B CA 1
ATOM 12393 C C . GLN B 1 725 ? -3.414 16.516 5.738 1 93.19 725 GLN B C 1
ATOM 12395 O O . GLN B 1 725 ? -3.725 15.781 6.676 1 93.19 725 GLN B O 1
ATOM 12400 N N . ARG B 1 726 ? -3.969 17.656 5.57 1 93.12 726 ARG B N 1
ATOM 12401 C CA . ARG B 1 726 ? -4.969 18.188 6.492 1 93.12 726 ARG B CA 1
ATOM 12402 C C . ARG B 1 726 ? -6.223 17.312 6.496 1 93.12 726 ARG B C 1
ATOM 12404 O O . ARG B 1 726 ? -6.785 17.031 7.559 1 93.12 726 ARG B O 1
ATOM 12411 N N . MET B 1 727 ? -6.633 17.031 5.309 1 94.81 727 MET B N 1
ATOM 12412 C CA . MET B 1 727 ? -7.836 16.203 5.18 1 94.81 727 MET B CA 1
ATOM 12413 C C . MET B 1 727 ? -7.629 14.836 5.805 1 94.81 727 MET B C 1
ATOM 12415 O O . MET B 1 727 ? -8.555 14.266 6.387 1 94.81 727 MET B O 1
ATOM 12419 N N . PHE B 1 728 ? -6.41 14.297 5.695 1 92.12 728 PHE B N 1
ATOM 12420 C CA . PHE B 1 728 ? -6.055 13.031 6.316 1 92.12 728 PHE B CA 1
ATOM 12421 C C . PHE B 1 728 ? -6.289 13.078 7.824 1 92.12 728 PHE B C 1
ATOM 12423 O O . PHE B 1 728 ? -6.898 12.164 8.391 1 92.12 728 PHE B O 1
ATOM 12430 N N . HIS B 1 729 ? -5.945 14.117 8.508 1 91.12 729 HIS B N 1
ATOM 12431 C CA . HIS B 1 729 ? -6.066 14.258 9.953 1 91.12 729 HIS B CA 1
ATOM 12432 C C . HIS B 1 729 ? -7.492 14.625 10.352 1 91.12 729 HIS B C 1
ATOM 12434 O O . HIS B 1 729 ? -7.934 14.297 11.461 1 91.12 729 HIS B O 1
ATOM 12440 N N . SER B 1 730 ? -8.211 15.266 9.445 1 92.5 730 SER B N 1
ATOM 12441 C CA . SER B 1 730 ? -9.547 15.773 9.75 1 92.5 730 SER B CA 1
ATOM 12442 C C . SER B 1 730 ? -10.516 14.641 10.055 1 92.5 730 SER B C 1
ATOM 12444 O O . SER B 1 730 ? -11.492 14.828 10.781 1 92.5 730 SER B O 1
ATOM 12446 N N . LEU B 1 731 ? -10.234 13.508 9.508 1 90.69 731 LEU B N 1
ATOM 12447 C CA . LEU B 1 731 ? -11.125 12.375 9.734 1 90.69 731 LEU B CA 1
ATOM 12448 C C . LEU B 1 731 ? -11.109 11.961 11.203 1 90.69 731 LEU B C 1
ATOM 12450 O O . LEU B 1 731 ? -12.156 11.68 11.789 1 90.69 731 LEU B O 1
ATOM 12454 N N . LYS B 1 732 ? -9.969 11.953 11.797 1 89.44 732 LYS B N 1
ATOM 12455 C CA . LYS B 1 732 ? -9.844 11.617 13.211 1 89.44 732 LYS B CA 1
ATOM 12456 C C . LYS B 1 732 ? -10.438 12.711 14.094 1 89.44 732 LYS B C 1
ATOM 12458 O O . LYS B 1 732 ? -11.023 12.422 15.141 1 89.44 732 LYS B O 1
ATOM 12463 N N . GLU B 1 733 ? -10.305 13.852 13.672 1 88.38 733 GLU B N 1
ATOM 12464 C CA . GLU B 1 733 ? -10.883 14.969 14.406 1 88.38 733 GLU B CA 1
ATOM 12465 C C . GLU B 1 733 ? -12.406 14.883 14.43 1 88.38 733 GLU B C 1
ATOM 12467 O O . GLU B 1 733 ? -13.031 15.203 15.445 1 88.38 733 GLU B O 1
ATOM 12472 N N . ASP B 1 734 ? -12.898 14.445 13.359 1 89.62 734 ASP B N 1
ATOM 12473 C CA . ASP B 1 734 ? -14.344 14.305 13.242 1 89.62 734 ASP B CA 1
ATOM 12474 C C . ASP B 1 734 ? -14.859 13.195 14.164 1 89.62 734 ASP B C 1
ATOM 12476 O O . ASP B 1 734 ? -16.047 13.148 14.477 1 89.62 734 ASP B O 1
ATOM 12480 N N . CYS B 1 735 ? -13.953 12.297 14.508 1 88.94 735 CYS B N 1
ATOM 12481 C CA . CYS B 1 735 ? -14.312 11.227 15.43 1 88.94 735 CYS B CA 1
ATOM 12482 C C . CYS B 1 735 ? -14.117 11.68 16.875 1 88.94 735 CYS B C 1
ATOM 12484 O O . CYS B 1 735 ? -14.172 10.859 17.797 1 88.94 735 CYS B O 1
ATOM 12486 N N . GLY B 1 736 ? -13.82 12.891 17.094 1 85 736 GLY B N 1
ATOM 12487 C CA . GLY B 1 736 ? -13.695 13.438 18.438 1 85 736 GLY B CA 1
ATOM 12488 C C . GLY B 1 736 ? -12.273 13.43 18.969 1 85 736 GLY B C 1
ATOM 12489 O O . GLY B 1 736 ? -12.023 13.766 20.125 1 85 736 GLY B O 1
ATOM 12490 N N . ALA B 1 737 ? -11.305 12.992 18.141 1 86.81 737 ALA B N 1
ATOM 12491 C CA . ALA B 1 737 ? -9.914 13.008 18.562 1 86.81 737 ALA B CA 1
ATOM 12492 C C . ALA B 1 737 ? -9.266 14.367 18.297 1 86.81 737 ALA B C 1
ATOM 12494 O O . ALA B 1 737 ? -9.68 15.078 17.375 1 86.81 737 ALA B O 1
ATOM 12495 N N . LYS B 1 738 ? -8.328 14.68 19.156 1 84.38 738 LYS B N 1
ATOM 12496 C CA . LYS B 1 738 ? -7.562 15.914 18.969 1 84.38 738 LYS B CA 1
ATOM 12497 C C . LYS B 1 738 ? -6.113 15.609 18.609 1 84.38 738 LYS B C 1
ATOM 12499 O O . LYS B 1 738 ? -5.48 14.742 19.219 1 84.38 738 LYS B O 1
ATOM 12504 N N . LEU B 1 739 ? -5.68 16.297 17.562 1 84.06 739 LEU B N 1
ATOM 12505 C CA . LEU B 1 739 ? -4.285 16.156 17.172 1 84.06 739 LEU B CA 1
ATOM 12506 C C . LEU B 1 739 ? -3.361 16.891 18.125 1 84.06 739 LEU B C 1
ATOM 12508 O O . LEU B 1 739 ? -3.516 18.109 18.328 1 84.06 739 LEU B O 1
ATOM 12512 N N . VAL B 1 740 ? -2.533 16.016 18.75 1 81.81 740 VAL B N 1
ATOM 12513 C CA . VAL B 1 740 ? -1.601 16.609 19.703 1 81.81 740 VAL B CA 1
ATOM 12514 C C . VAL B 1 740 ? -0.165 16.359 19.25 1 81.81 740 VAL B C 1
ATOM 12516 O O . VAL B 1 740 ? 0.127 15.32 18.656 1 81.81 740 VAL B O 1
ATOM 12519 N N . ARG B 1 741 ? 0.648 17.359 19.469 1 75.75 741 ARG B N 1
ATOM 12520 C CA . ARG B 1 741 ? 2.072 17.25 19.172 1 75.75 741 ARG B CA 1
ATOM 12521 C C . ARG B 1 741 ? 2.889 17.125 20.453 1 75.75 741 ARG B C 1
ATOM 12523 O O . ARG B 1 741 ? 2.783 17.969 21.344 1 75.75 741 ARG B O 1
ATOM 12530 N N . GLN B 1 742 ? 3.398 15.836 20.672 1 68.88 742 GLN B N 1
ATOM 12531 C CA . GLN B 1 742 ? 4.219 15.648 21.875 1 68.88 742 GLN B CA 1
ATOM 12532 C C . GLN B 1 742 ? 5.633 15.219 21.5 1 68.88 742 GLN B C 1
ATOM 12534 O O . GLN B 1 742 ? 5.848 14.578 20.469 1 68.88 742 GLN B O 1
ATOM 12539 N N . SER B 1 743 ? 6.562 15.852 22.219 1 65.06 743 SER B N 1
ATOM 12540 C CA . SER B 1 743 ? 7.957 15.453 22.062 1 65.06 743 SER B CA 1
ATOM 12541 C C . SER B 1 743 ? 8.234 14.117 22.734 1 65.06 743 SER B C 1
ATOM 12543 O O . SER B 1 743 ? 7.957 13.945 23.922 1 65.06 743 SER B O 1
ATOM 12545 N N . HIS B 1 744 ? 8.039 13.047 21.938 1 59.62 744 HIS B N 1
ATOM 12546 C CA . HIS B 1 744 ? 8.367 11.734 22.484 1 59.62 744 HIS B CA 1
ATOM 12547 C C . HIS B 1 744 ? 9.867 11.461 22.406 1 59.62 744 HIS B C 1
ATOM 12549 O O . HIS B 1 744 ? 10.492 11.695 21.375 1 59.62 744 HIS B O 1
ATOM 12555 N N . LYS B 1 745 ? 10.484 11.359 23.641 1 63.62 745 LYS B N 1
ATOM 12556 C CA . LYS B 1 745 ? 11.898 10.992 23.641 1 63.62 745 LYS B CA 1
ATOM 12557 C C . LYS B 1 745 ? 12.07 9.484 23.828 1 63.62 745 LYS B C 1
ATOM 12559 O O . LYS B 1 745 ? 11.555 8.914 24.781 1 63.62 745 LYS B O 1
ATOM 12564 N N . ASN B 1 746 ? 12.688 8.906 22.891 1 69.19 746 ASN B N 1
ATOM 12565 C CA . ASN B 1 746 ? 13.016 7.492 22.984 1 69.19 746 ASN B CA 1
ATOM 12566 C C . ASN B 1 746 ? 14.156 7.246 23.984 1 69.19 746 ASN B C 1
ATOM 12568 O O . ASN B 1 746 ? 15.188 7.918 23.922 1 69.19 746 ASN B O 1
ATOM 12572 N N . CYS B 1 747 ? 13.867 6.52 25.031 1 78.94 747 CYS B N 1
ATOM 12573 C CA . CYS B 1 747 ? 14.898 6.195 26.016 1 78.94 747 CYS B CA 1
ATOM 12574 C C . CYS B 1 747 ? 15.289 4.727 25.938 1 78.94 747 CYS B C 1
ATOM 12576 O O . CYS B 1 747 ? 14.516 3.904 25.422 1 78.94 747 CYS B O 1
ATOM 12578 N N . LEU B 1 748 ? 16.531 4.504 26.438 1 87.62 748 LEU B N 1
ATOM 12579 C CA . LEU B 1 748 ? 16.984 3.117 26.516 1 87.62 748 LEU B CA 1
ATOM 12580 C C . LEU B 1 748 ? 16.266 2.381 27.656 1 87.62 748 LEU B C 1
ATOM 12582 O O . LEU B 1 748 ? 16.219 2.863 28.781 1 87.62 748 LEU B O 1
ATOM 12586 N N . PRO B 1 749 ? 15.727 1.25 27.359 1 82.75 749 PRO B N 1
ATOM 12587 C CA . PRO B 1 749 ? 15.086 0.464 28.406 1 82.75 749 PRO B CA 1
ATOM 12588 C C . PRO B 1 749 ? 16.094 -0.151 29.375 1 82.75 749 PRO B C 1
ATOM 12590 O O . PRO B 1 749 ? 17.25 -0.361 29.016 1 82.75 749 PRO B O 1
ATOM 12593 N N . ALA B 1 750 ? 15.57 -0.547 30.562 1 83.56 750 ALA B N 1
ATOM 12594 C CA . ALA B 1 750 ? 16.406 -1.099 31.625 1 83.56 750 ALA B CA 1
ATOM 12595 C C . ALA B 1 750 ? 17.078 -2.398 31.172 1 83.56 750 ALA B C 1
ATOM 12597 O O . ALA B 1 750 ? 18.266 -2.623 31.438 1 83.56 750 ALA B O 1
ATOM 12598 N N . ASN B 1 751 ? 16.359 -3.158 30.516 1 84.81 751 ASN B N 1
ATOM 12599 C CA . ASN B 1 751 ? 16.906 -4.434 30.062 1 84.81 751 ASN B CA 1
ATOM 12600 C C . ASN B 1 751 ? 18.031 -4.238 29.062 1 84.81 751 ASN B C 1
ATOM 12602 O O . ASN B 1 751 ? 19.016 -4.98 29.094 1 84.81 751 ASN B O 1
ATOM 12606 N N . SER B 1 752 ? 17.875 -3.305 28.188 1 88.5 752 SER B N 1
ATOM 12607 C CA . SER B 1 752 ? 18.906 -3.008 27.219 1 88.5 752 SER B CA 1
ATOM 12608 C C . SER B 1 752 ? 20.188 -2.514 27.891 1 88.5 752 SER B C 1
ATOM 12610 O O . SER B 1 752 ? 21.297 -2.887 27.5 1 88.5 752 SER B O 1
ATOM 12612 N N . ILE B 1 753 ? 19.984 -1.715 28.859 1 90.69 753 ILE B N 1
ATOM 12613 C CA . ILE B 1 753 ? 21.125 -1.159 29.594 1 90.69 753 ILE B CA 1
ATOM 12614 C C . ILE B 1 753 ? 21.859 -2.279 30.312 1 90.69 753 ILE B C 1
ATOM 12616 O O . ILE B 1 753 ? 23.094 -2.33 30.281 1 90.69 753 ILE B O 1
ATOM 12620 N N . MET B 1 754 ? 21.109 -3.182 30.906 1 91.31 754 MET B N 1
ATOM 12621 C CA . MET B 1 754 ? 21.703 -4.289 31.656 1 91.31 754 MET B CA 1
ATOM 12622 C C . MET B 1 754 ? 22.453 -5.227 30.719 1 91.31 754 MET B C 1
ATOM 12624 O O . MET B 1 754 ? 23.594 -5.605 30.984 1 91.31 754 MET B O 1
ATOM 12628 N N . THR B 1 755 ? 21.844 -5.516 29.672 1 92 755 THR B N 1
ATOM 12629 C CA . THR B 1 755 ? 22.453 -6.422 28.703 1 92 755 THR B CA 1
ATOM 12630 C C . THR B 1 755 ? 23.703 -5.789 28.094 1 92 755 THR B C 1
ATOM 12632 O O . THR B 1 755 ? 24.703 -6.469 27.875 1 92 755 THR B O 1
ATOM 12635 N N . PHE B 1 756 ? 23.594 -4.551 27.844 1 93.94 756 PHE B N 1
ATOM 12636 C CA . PHE B 1 756 ? 24.75 -3.844 27.297 1 93.94 756 PHE B CA 1
ATOM 12637 C C . PHE B 1 756 ? 25.906 -3.834 28.281 1 93.94 756 PHE B C 1
ATOM 12639 O O . PHE B 1 756 ? 27.047 -4.059 27.906 1 93.94 756 PHE B O 1
ATOM 12646 N N . THR B 1 757 ? 25.594 -3.574 29.453 1 93.81 757 THR B N 1
ATOM 12647 C CA . THR B 1 757 ? 26.609 -3.523 30.5 1 93.81 757 THR B CA 1
ATOM 12648 C C . THR B 1 757 ? 27.281 -4.883 30.656 1 93.81 757 THR B C 1
ATOM 12650 O O . THR B 1 757 ? 28.516 -4.965 30.797 1 93.81 757 THR B O 1
ATOM 12653 N N . GLN B 1 758 ? 26.484 -5.859 30.625 1 92.06 758 GLN B N 1
ATOM 12654 C CA . GLN B 1 758 ? 27.016 -7.215 30.734 1 92.06 758 GLN B CA 1
ATOM 12655 C C . GLN B 1 758 ? 27.938 -7.531 29.547 1 92.06 758 GLN B C 1
ATOM 12657 O O . GLN B 1 758 ? 29.016 -8.086 29.734 1 92.06 758 GLN B O 1
ATOM 12662 N N . MET B 1 759 ? 27.5 -7.215 28.438 1 91.31 759 MET B N 1
ATOM 12663 C CA . MET B 1 759 ? 28.297 -7.434 27.25 1 91.31 759 MET B CA 1
ATOM 12664 C C . MET B 1 759 ? 29.609 -6.672 27.328 1 91.31 759 MET B C 1
ATOM 12666 O O . MET B 1 759 ? 30.672 -7.227 27.031 1 91.31 759 MET B O 1
ATOM 12670 N N . ALA B 1 760 ? 29.562 -5.371 27.688 1 93.44 760 ALA B N 1
ATOM 12671 C CA . ALA B 1 760 ? 30.734 -4.508 27.75 1 93.44 760 ALA B CA 1
ATOM 12672 C C . ALA B 1 760 ? 31.75 -5.031 28.766 1 93.44 760 ALA B C 1
ATOM 12674 O O . ALA B 1 760 ? 32.969 -4.977 28.531 1 93.44 760 ALA B O 1
ATOM 12675 N N . ASN B 1 761 ? 31.266 -5.582 29.859 1 91.12 761 ASN B N 1
ATOM 12676 C CA . ASN B 1 761 ? 32.125 -6.156 30.875 1 91.12 761 ASN B CA 1
ATOM 12677 C C . ASN B 1 761 ? 32.75 -7.477 30.422 1 91.12 761 ASN B C 1
ATOM 12679 O O . ASN B 1 761 ? 33.969 -7.699 30.594 1 91.12 761 ASN B O 1
ATOM 12683 N N . ASN B 1 762 ? 31.891 -8.305 29.875 1 87.62 762 ASN B N 1
ATOM 12684 C CA . ASN B 1 762 ? 32.344 -9.617 29.438 1 87.62 762 ASN B CA 1
ATOM 12685 C C . ASN B 1 762 ? 33.406 -9.508 28.328 1 87.62 762 ASN B C 1
ATOM 12687 O O . ASN B 1 762 ? 34.344 -10.281 28.297 1 87.62 762 ASN B O 1
ATOM 12691 N N . ARG B 1 763 ? 33.125 -8.594 27.5 1 87.44 763 ARG B N 1
ATOM 12692 C CA . ARG B 1 763 ? 34.062 -8.406 26.391 1 87.44 763 ARG B CA 1
ATOM 12693 C C . ARG B 1 763 ? 35.219 -7.484 26.781 1 87.44 763 ARG B C 1
ATOM 12695 O O . ARG B 1 763 ? 36.188 -7.332 26.031 1 87.44 763 ARG B O 1
ATOM 12702 N N . ASP B 1 764 ? 35.094 -6.816 27.875 1 86.19 764 ASP B N 1
ATOM 12703 C CA . ASP B 1 764 ? 36.094 -5.902 28.391 1 86.19 764 ASP B CA 1
ATOM 12704 C C . ASP B 1 764 ? 36.5 -4.859 27.344 1 86.19 764 ASP B C 1
ATOM 12706 O O . ASP B 1 764 ? 37.656 -4.762 26.969 1 86.19 764 ASP B O 1
ATOM 12710 N N . ILE B 1 765 ? 35.594 -4.039 27.016 1 87.88 765 ILE B N 1
ATOM 12711 C CA . ILE B 1 765 ? 35.781 -3.117 25.891 1 87.88 765 ILE B CA 1
ATOM 12712 C C . ILE B 1 765 ? 36.781 -2.027 26.266 1 87.88 765 ILE B C 1
ATOM 12714 O O . ILE B 1 765 ? 37.25 -1.291 25.406 1 87.88 765 ILE B O 1
ATOM 12718 N N . ILE B 1 766 ? 37.156 -1.919 27.578 1 87.31 766 ILE B N 1
ATOM 12719 C CA . ILE B 1 766 ? 38.094 -0.909 28.016 1 87.31 766 ILE B CA 1
ATOM 12720 C C . ILE B 1 766 ? 39.438 -1.575 28.359 1 87.31 766 ILE B C 1
ATOM 12722 O O . ILE B 1 766 ? 40.25 -1.007 29.094 1 87.31 766 ILE B O 1
ATOM 12726 N N . SER B 1 767 ? 39.562 -2.756 27.844 1 82.88 767 SER B N 1
ATOM 12727 C CA . SER B 1 767 ? 40.781 -3.504 28.156 1 82.88 767 SER B CA 1
ATOM 12728 C C . SER B 1 767 ? 42.031 -2.762 27.688 1 82.88 767 SER B C 1
ATOM 12730 O O . SER B 1 767 ? 42.094 -2.297 26.547 1 82.88 767 SER B O 1
ATOM 12732 N N . GLN B 1 768 ? 43 -2.664 28.562 1 78.12 768 GLN B N 1
ATOM 12733 C CA . GLN B 1 768 ? 44.25 -1.99 28.234 1 78.12 768 GLN B CA 1
ATOM 12734 C C . GLN B 1 768 ? 45.375 -3 27.938 1 78.12 768 GLN B C 1
ATOM 12736 O O . GLN B 1 768 ? 46.406 -2.648 27.375 1 78.12 768 GLN B O 1
ATOM 12741 N N . TYR B 1 769 ? 45.094 -4.223 28.391 1 73.38 769 TYR B N 1
ATOM 12742 C CA . TYR B 1 769 ? 46.125 -5.25 28.266 1 73.38 769 TYR B CA 1
ATOM 12743 C C . TYR B 1 769 ? 45.688 -6.367 27.328 1 73.38 769 TYR B C 1
ATOM 12745 O O . TYR B 1 769 ? 44.469 -6.621 27.203 1 73.38 769 TYR B O 1
ATOM 12753 N N . SER B 1 770 ? 46.594 -6.719 26.328 1 62.22 770 SER B N 1
ATOM 12754 C CA . SER B 1 770 ? 46.281 -7.805 25.406 1 62.22 770 SER B CA 1
ATOM 12755 C C . SER B 1 770 ? 46.062 -9.117 26.141 1 62.22 770 SER B C 1
ATOM 12757 O O . SER B 1 770 ? 46.812 -9.477 27.031 1 62.22 770 SER B O 1
ATOM 12759 N N . ASN B 1 771 ? 44.938 -9.43 26.406 1 55.75 771 ASN B N 1
ATOM 12760 C CA . ASN B 1 771 ? 44.844 -10.781 26.953 1 55.75 771 ASN B CA 1
ATOM 12761 C C . ASN B 1 771 ? 45.531 -11.805 26.062 1 55.75 771 ASN B C 1
ATOM 12763 O O . ASN B 1 771 ? 45.625 -11.609 24.844 1 55.75 771 ASN B O 1
ATOM 12767 N N . SER B 1 772 ? 46.438 -12.555 26.703 1 49.44 772 SER B N 1
ATOM 12768 C CA . SER B 1 772 ? 47.281 -13.609 26.141 1 49.44 772 SER B CA 1
ATOM 12769 C C . SER B 1 772 ? 46.594 -14.312 24.984 1 49.44 772 SER B C 1
ATOM 12771 O O . SER B 1 772 ? 47.25 -14.945 24.141 1 49.44 772 SER B O 1
ATOM 12773 N N . GLU B 1 773 ? 45.312 -14.648 25.062 1 45.25 773 GLU B N 1
ATOM 12774 C CA . GLU B 1 773 ? 44.844 -15.703 24.156 1 45.25 773 GLU B CA 1
ATOM 12775 C C . GLU B 1 773 ? 44.406 -15.125 22.812 1 45.25 773 GLU B C 1
ATOM 12777 O O . GLU B 1 773 ? 43.438 -14.391 22.734 1 45.25 773 GLU B O 1
ATOM 12782 N N . GLY B 1 774 ? 45.312 -15.148 21.797 1 49.06 774 GLY B N 1
ATOM 12783 C CA . GLY B 1 774 ? 45.406 -15.297 20.359 1 49.06 774 GLY B CA 1
ATOM 12784 C C . GLY B 1 774 ? 44.469 -14.398 19.594 1 49.06 774 GLY B C 1
ATOM 12785 O O . GLY B 1 774 ? 44.281 -14.562 18.375 1 49.06 774 GLY B O 1
ATOM 12786 N N . GLN B 1 775 ? 43.531 -13.758 20.219 1 56.59 775 GLN B N 1
ATOM 12787 C CA . GLN B 1 775 ? 42.594 -13.234 19.25 1 56.59 775 GLN B CA 1
ATOM 12788 C C . GLN B 1 775 ? 43.031 -11.891 18.703 1 56.59 775 GLN B C 1
ATOM 12790 O O . GLN B 1 775 ? 43.375 -10.984 19.469 1 56.59 775 GLN B O 1
ATOM 12795 N N . ASP B 1 776 ? 43.531 -11.789 17.484 1 64 776 ASP B N 1
ATOM 12796 C CA . ASP B 1 776 ? 44.062 -10.688 16.703 1 64 776 ASP B CA 1
ATOM 12797 C C . ASP B 1 776 ? 43 -9.641 16.422 1 64 776 ASP B C 1
ATOM 12799 O O . ASP B 1 776 ? 42.188 -9.805 15.5 1 64 776 ASP B O 1
ATOM 12803 N N . ILE B 1 777 ? 42.75 -8.734 17.484 1 76.88 777 ILE B N 1
ATOM 12804 C CA . ILE B 1 777 ? 41.812 -7.629 17.266 1 76.88 777 ILE B CA 1
ATOM 12805 C C . ILE B 1 777 ? 42.469 -6.586 16.344 1 76.88 777 ILE B C 1
ATOM 12807 O O . ILE B 1 777 ? 43.562 -6.125 16.609 1 76.88 777 ILE B O 1
ATOM 12811 N N . LYS B 1 778 ? 41.781 -6.32 15.312 1 82.88 778 LYS B N 1
ATOM 12812 C CA . LYS B 1 778 ? 42.312 -5.387 14.312 1 82.88 778 LYS B CA 1
ATOM 12813 C C . LYS B 1 778 ? 42.156 -3.941 14.789 1 82.88 778 LYS B C 1
ATOM 12815 O O . LYS B 1 778 ? 41.125 -3.559 15.312 1 82.88 778 LYS B O 1
ATOM 12820 N N . LYS B 1 779 ? 43.219 -3.135 14.656 1 87.5 779 LYS B N 1
ATOM 12821 C CA . LYS B 1 779 ? 43.188 -1.708 14.969 1 87.5 779 LYS B CA 1
ATOM 12822 C C . LYS B 1 779 ? 42.438 -0.918 13.898 1 87.5 779 LYS B C 1
ATOM 12824 O O . LYS B 1 779 ? 42.594 -1.19 12.703 1 87.5 779 LYS B O 1
ATOM 12829 N N . ILE B 1 780 ? 41.625 0.036 14.406 1 90.31 780 ILE B N 1
ATOM 12830 C CA . ILE B 1 780 ? 40.875 0.906 13.5 1 90.31 780 ILE B CA 1
ATOM 12831 C C . ILE B 1 780 ? 41.625 2.24 13.352 1 90.31 780 ILE B C 1
ATOM 12833 O O . ILE B 1 780 ? 42.188 2.744 14.312 1 90.31 780 ILE B O 1
ATOM 12837 N N . ASP B 1 781 ? 41.5 2.766 12.211 1 90.06 781 ASP B N 1
ATOM 12838 C CA . ASP B 1 781 ? 42.188 4.027 11.93 1 90.06 781 ASP B CA 1
ATOM 12839 C C . ASP B 1 781 ? 41.438 5.203 12.555 1 90.06 781 ASP B C 1
ATOM 12841 O O . ASP B 1 781 ? 40.188 5.23 12.555 1 90.06 781 ASP B O 1
ATOM 12845 N N . ASN B 1 782 ? 42.188 6.105 13.133 1 94.38 782 ASN B N 1
ATOM 12846 C CA . ASN B 1 782 ? 41.625 7.395 13.523 1 94.38 782 ASN B CA 1
ATOM 12847 C C . ASN B 1 782 ? 41.406 8.305 12.312 1 94.38 782 ASN B C 1
ATOM 12849 O O . ASN B 1 782 ? 42.312 9.016 11.891 1 94.38 782 ASN B O 1
ATOM 12853 N N . THR B 1 783 ? 40.25 8.367 11.93 1 94.81 783 THR B N 1
ATOM 12854 C CA . THR B 1 783 ? 39.938 9.016 10.664 1 94.81 783 THR B CA 1
ATOM 12855 C C . THR B 1 783 ? 40.125 10.531 10.766 1 94.81 783 THR B C 1
ATOM 12857 O O . THR B 1 783 ? 40.375 11.195 9.766 1 94.81 783 THR B O 1
ATOM 12860 N N . TYR B 1 784 ? 39.969 11.086 11.961 1 95.06 784 TYR B N 1
ATOM 12861 C CA . TYR B 1 784 ? 40.156 12.516 12.141 1 95.06 784 TYR B CA 1
ATOM 12862 C C . TYR B 1 784 ? 41.625 12.898 11.953 1 95.06 784 TYR B C 1
ATOM 12864 O O . TYR B 1 784 ? 41.938 13.781 11.148 1 95.06 784 TYR B O 1
ATOM 12872 N N . THR B 1 785 ? 42.531 12.242 12.57 1 94.06 785 THR B N 1
ATOM 12873 C CA . THR B 1 785 ? 43.969 12.539 12.477 1 94.06 785 THR B CA 1
ATOM 12874 C C . THR B 1 785 ? 44.5 12.164 11.102 1 94.06 785 THR B C 1
ATOM 12876 O O . THR B 1 785 ? 45.281 12.914 10.516 1 94.06 785 THR B O 1
ATOM 12879 N N . LEU B 1 786 ? 44.094 11.008 10.68 1 95.31 786 LEU B N 1
ATOM 12880 C CA . LEU B 1 786 ? 44.531 10.578 9.352 1 95.31 786 LEU B CA 1
ATOM 12881 C C . LEU B 1 786 ? 44 11.523 8.281 1 95.31 786 LEU B C 1
ATOM 12883 O O . LEU B 1 786 ? 44.688 11.781 7.281 1 95.31 786 LEU B O 1
ATOM 12887 N N . GLY B 1 787 ? 42.812 12.008 8.523 1 95.62 787 GLY B N 1
ATOM 12888 C CA . GLY B 1 787 ? 42.219 12.961 7.59 1 95.62 787 GLY B CA 1
ATOM 12889 C C . GLY B 1 787 ? 43 14.266 7.508 1 95.62 787 GLY B C 1
ATOM 12890 O O . GLY B 1 787 ? 43.156 14.82 6.418 1 95.62 787 GLY B O 1
ATOM 12891 N N . ILE B 1 788 ? 43.469 14.727 8.602 1 94.62 788 ILE B N 1
ATOM 12892 C CA . ILE B 1 788 ? 44.281 15.945 8.641 1 94.62 788 ILE B CA 1
ATOM 12893 C C . ILE B 1 788 ? 45.562 15.742 7.84 1 94.62 788 ILE B C 1
ATOM 12895 O O . ILE B 1 788 ? 45.938 16.594 7.031 1 94.62 788 ILE B O 1
ATOM 12899 N N . LYS B 1 789 ? 46.188 14.625 7.996 1 94.25 789 LYS B N 1
ATOM 12900 C CA . LYS B 1 789 ? 47.438 14.312 7.289 1 94.25 789 LYS B CA 1
ATOM 12901 C C . LYS B 1 789 ? 47.188 14.227 5.785 1 94.25 789 LYS B C 1
ATOM 12903 O O . LYS B 1 789 ? 47.969 14.766 5 1 94.25 789 LYS B O 1
ATOM 12908 N N . LYS B 1 790 ? 46.156 13.609 5.48 1 93.5 790 LYS B N 1
ATOM 12909 C CA . LYS B 1 790 ? 45.875 13.43 4.062 1 93.5 790 LYS B CA 1
ATOM 12910 C C . LYS B 1 790 ? 45.5 14.758 3.404 1 93.5 790 LYS B C 1
ATOM 12912 O O . LYS B 1 790 ? 45.844 15.008 2.254 1 93.5 790 LYS B O 1
ATOM 12917 N N . MET B 1 791 ? 44.719 15.578 4.105 1 93.38 791 MET B N 1
ATOM 12918 C CA . MET B 1 791 ? 44.375 16.891 3.564 1 93.38 791 MET B CA 1
ATOM 12919 C C . MET B 1 791 ? 45.625 17.75 3.359 1 93.38 791 MET B C 1
ATOM 12921 O O . MET B 1 791 ? 45.781 18.422 2.336 1 93.38 791 MET B O 1
ATOM 12925 N N . LYS B 1 792 ? 46.594 17.688 4.301 1 92.75 792 LYS B N 1
ATOM 12926 C CA . LYS B 1 792 ? 47.844 18.422 4.18 1 92.75 792 LYS B CA 1
ATOM 12927 C C . LYS B 1 792 ? 48.625 17.969 2.957 1 92.75 792 LYS B C 1
ATOM 12929 O O . LYS B 1 792 ? 49.156 18.797 2.223 1 92.75 792 LYS B O 1
ATOM 12934 N N . LYS B 1 793 ? 48.562 16.734 2.809 1 92.12 793 LYS B N 1
ATOM 12935 C CA . LYS B 1 793 ? 49.25 16.172 1.65 1 92.12 793 LYS B CA 1
ATOM 12936 C C . LYS B 1 793 ? 48.625 16.625 0.348 1 92.12 793 LYS B C 1
ATOM 12938 O O . LYS B 1 793 ? 49.312 16.984 -0.607 1 92.12 793 LYS B O 1
ATOM 12943 N N . THR B 1 794 ? 47.312 16.672 0.353 1 91.31 794 THR B N 1
ATOM 12944 C CA . THR B 1 794 ? 46.594 17.078 -0.836 1 91.31 794 THR B CA 1
ATOM 12945 C C . THR B 1 794 ? 46.812 18.562 -1.136 1 91.31 794 THR B C 1
ATOM 12947 O O . THR B 1 794 ? 47 18.938 -2.295 1 91.31 794 THR B O 1
ATOM 12950 N N . LEU B 1 795 ? 46.844 19.375 -0.121 1 91.19 795 LEU B N 1
ATOM 12951 C CA . LEU B 1 795 ? 46.969 20.812 -0.27 1 91.19 795 LEU B CA 1
ATOM 12952 C C . LEU B 1 795 ? 48.375 21.203 -0.664 1 91.19 795 LEU B C 1
ATOM 12954 O O . LEU B 1 795 ? 48.625 22.281 -1.212 1 91.19 795 LEU B O 1
ATOM 12958 N N . SER B 1 796 ? 49.375 20.328 -0.425 1 88.69 796 SER B N 1
ATOM 12959 C CA . SER B 1 796 ? 50.75 20.609 -0.794 1 88.69 796 SER B CA 1
ATOM 12960 C C . SER B 1 796 ? 50.969 20.453 -2.295 1 88.69 796 SER B C 1
ATOM 12962 O O . SER B 1 796 ? 51.906 21.016 -2.855 1 88.69 796 SER B O 1
ATOM 12964 N N . GLN B 1 797 ? 50.031 19.734 -2.809 1 85.75 797 GLN B N 1
ATOM 12965 C CA . GLN B 1 797 ? 50.094 19.562 -4.258 1 85.75 797 GLN B CA 1
ATOM 12966 C C . GLN B 1 797 ? 49.094 20.484 -4.953 1 85.75 797 GLN B C 1
ATOM 12968 O O . GLN B 1 797 ? 47.875 20.266 -4.871 1 85.75 797 GLN B O 1
ATOM 12973 N N . GLN B 1 798 ? 49.594 21.438 -5.609 1 75.25 798 GLN B N 1
ATOM 12974 C CA . GLN B 1 798 ? 48.781 22.484 -6.195 1 75.25 798 GLN B CA 1
ATOM 12975 C C . GLN B 1 798 ? 47.656 21.906 -7.07 1 75.25 798 GLN B C 1
ATOM 12977 O O . GLN B 1 798 ? 46.531 22.344 -7.008 1 75.25 798 GLN B O 1
ATOM 12982 N N . ARG B 1 799 ? 47.969 21.016 -7.844 1 75.06 799 ARG B N 1
ATOM 12983 C CA . ARG B 1 799 ? 47 20.422 -8.75 1 75.06 799 ARG B CA 1
ATOM 12984 C C . ARG B 1 799 ? 45.844 19.766 -7.973 1 75.06 799 ARG B C 1
ATOM 12986 O O . ARG B 1 799 ? 44.688 19.906 -8.336 1 75.06 799 ARG B O 1
ATOM 12993 N N . ASN B 1 800 ? 46.188 19.141 -6.922 1 76.19 800 ASN B N 1
ATOM 12994 C CA . ASN B 1 800 ? 45.188 18.438 -6.113 1 76.19 800 ASN B CA 1
ATOM 12995 C C . ASN B 1 800 ? 44.281 19.406 -5.352 1 76.19 800 ASN B C 1
ATOM 12997 O O . ASN B 1 800 ? 43.094 19.156 -5.168 1 76.19 800 ASN B O 1
ATOM 13001 N N . GLU B 1 801 ? 44.906 20.406 -4.988 1 80.56 801 GLU B N 1
ATOM 13002 C CA . GLU B 1 801 ? 44.125 21.438 -4.297 1 80.56 801 GLU B CA 1
ATOM 13003 C C . GLU B 1 801 ? 43.031 22 -5.191 1 80.56 801 GLU B C 1
ATOM 13005 O O . GLU B 1 801 ? 41.875 22.156 -4.75 1 80.56 801 GLU B O 1
ATOM 13010 N N . ILE B 1 802 ? 43.375 22.266 -6.395 1 76.88 802 ILE B N 1
ATOM 13011 C CA . ILE B 1 802 ? 42.438 22.844 -7.352 1 76.88 802 ILE B CA 1
ATOM 13012 C C . ILE B 1 802 ? 41.312 21.844 -7.656 1 76.88 802 ILE B C 1
ATOM 13014 O O . ILE B 1 802 ? 40.156 22.188 -7.621 1 76.88 802 ILE B O 1
ATOM 13018 N N . VAL B 1 803 ? 41.688 20.672 -7.812 1 77.06 803 VAL B N 1
ATOM 13019 C CA . VAL B 1 803 ? 40.719 19.656 -8.25 1 77.06 803 VAL B CA 1
ATOM 13020 C C . VAL B 1 803 ? 39.812 19.266 -7.094 1 77.06 803 VAL B C 1
ATOM 13022 O O . VAL B 1 803 ? 38.594 19.078 -7.285 1 77.06 803 VAL B O 1
ATOM 13025 N N . LYS B 1 804 ? 40.25 19.297 -5.977 1 86.38 804 LYS B N 1
ATOM 13026 C CA . LYS B 1 804 ? 39.5 18.734 -4.863 1 86.38 804 LYS B CA 1
ATOM 13027 C C . LYS B 1 804 ? 38.719 19.812 -4.121 1 86.38 804 LYS B C 1
ATOM 13029 O O . LYS B 1 804 ? 37.625 19.578 -3.652 1 86.38 804 LYS B O 1
ATOM 13034 N N . PHE B 1 805 ? 39.312 21 -4.012 1 89.44 805 PHE B N 1
ATOM 13035 C CA . PHE B 1 805 ? 38.719 21.938 -3.074 1 89.44 805 PHE B CA 1
ATOM 13036 C C . PHE B 1 805 ? 38.25 23.203 -3.795 1 89.44 805 PHE B C 1
ATOM 13038 O O . PHE B 1 805 ? 37.469 23.984 -3.244 1 89.44 805 PHE B O 1
ATOM 13045 N N . LYS B 1 806 ? 38.594 23.359 -5.027 1 88.31 806 LYS B N 1
ATOM 13046 C CA . LYS B 1 806 ? 38.25 24.578 -5.73 1 88.31 806 LYS B CA 1
ATOM 13047 C C . LYS B 1 806 ? 37.406 24.281 -6.961 1 88.31 806 LYS B C 1
ATOM 13049 O O . LYS B 1 806 ? 36.719 25.172 -7.5 1 88.31 806 LYS B O 1
ATOM 13054 N N . LYS B 1 807 ? 37.406 23.016 -7.297 1 83.25 807 LYS B N 1
ATOM 13055 C CA . LYS B 1 807 ? 36.719 22.656 -8.516 1 83.25 807 LYS B CA 1
ATOM 13056 C C . LYS B 1 807 ? 35.25 23.078 -8.445 1 83.25 807 LYS B C 1
ATOM 13058 O O . LYS B 1 807 ? 34.594 22.969 -7.402 1 83.25 807 LYS B O 1
ATOM 13063 N N . HIS B 1 808 ? 34.625 23.719 -9.391 1 78.31 808 HIS B N 1
ATOM 13064 C CA . HIS B 1 808 ? 33.25 24.125 -9.609 1 78.31 808 HIS B CA 1
ATOM 13065 C C . HIS B 1 808 ? 32.969 25.469 -8.953 1 78.31 808 HIS B C 1
ATOM 13067 O O . HIS B 1 808 ? 31.891 26.047 -9.133 1 78.31 808 HIS B O 1
ATOM 13073 N N . LEU B 1 809 ? 33.875 25.812 -7.996 1 80.81 809 LEU B N 1
ATOM 13074 C CA . LEU B 1 809 ? 33.75 27.172 -7.457 1 80.81 809 LEU B CA 1
ATOM 13075 C C . LEU B 1 809 ? 34.469 28.172 -8.352 1 80.81 809 LEU B C 1
ATOM 13077 O O . LEU B 1 809 ? 34.281 29.391 -8.195 1 80.81 809 LEU B O 1
ATOM 13081 N N . LEU B 1 810 ? 35.281 27.641 -9.242 1 76.69 810 LEU B N 1
ATOM 13082 C CA . LEU B 1 810 ? 36.062 28.5 -10.148 1 76.69 810 LEU B CA 1
ATOM 13083 C C . LEU B 1 810 ? 35.188 28.984 -11.305 1 76.69 810 LEU B C 1
ATOM 13085 O O . LEU B 1 810 ? 34.312 28.25 -11.797 1 76.69 810 LEU B O 1
ATOM 13089 N N . HIS B 1 811 ? 35.219 30.297 -11.453 1 60.66 811 HIS B N 1
ATOM 13090 C CA . HIS B 1 811 ? 34.531 30.859 -12.625 1 60.66 811 HIS B CA 1
ATOM 13091 C C . HIS B 1 811 ? 35.094 30.266 -13.914 1 60.66 811 HIS B C 1
ATOM 13093 O O . HIS B 1 811 ? 36.312 30.188 -14.086 1 60.66 811 HIS B O 1
ATOM 13099 N N . ILE B 1 812 ? 34.438 29.312 -14.672 1 52.38 812 ILE B N 1
ATOM 13100 C CA . ILE B 1 812 ? 34.875 28.641 -15.883 1 52.38 812 ILE B CA 1
ATOM 13101 C C . ILE B 1 812 ? 35.312 29.672 -16.906 1 52.38 812 ILE B C 1
ATOM 13103 O O . ILE B 1 812 ? 34.5 30.438 -17.438 1 52.38 812 ILE B O 1
ATOM 13107 N N . ASN B 1 813 ? 36.281 30.484 -16.812 1 43.69 813 ASN B N 1
ATOM 13108 C CA . ASN B 1 813 ? 36.781 31.234 -17.953 1 43.69 813 ASN B CA 1
ATOM 13109 C C . ASN B 1 813 ? 37.125 30.312 -19.125 1 43.69 813 ASN B C 1
ATOM 13111 O O . ASN B 1 813 ? 37.438 29.125 -18.922 1 43.69 813 ASN B O 1
ATOM 13115 N N . THR B 1 814 ? 36.75 30.797 -20.438 1 40.34 814 THR B N 1
ATOM 13116 C CA . THR B 1 814 ? 36.906 30.188 -21.766 1 40.34 814 THR B CA 1
ATOM 13117 C C . THR B 1 814 ? 38.188 29.375 -21.844 1 40.34 814 THR B C 1
ATOM 13119 O O . THR B 1 814 ? 38.281 28.391 -22.578 1 40.34 814 THR B O 1
ATOM 13122 N N . ASN B 1 815 ? 39.469 29.984 -21.766 1 34.47 815 ASN B N 1
ATOM 13123 C CA . ASN B 1 815 ? 40.688 29.438 -22.328 1 34.47 815 ASN B CA 1
ATOM 13124 C C . ASN B 1 815 ? 41.188 28.25 -21.516 1 34.47 815 ASN B C 1
ATOM 13126 O O . ASN B 1 815 ? 42.312 27.781 -21.719 1 34.47 815 ASN B O 1
ATOM 13130 N N . GLN B 1 816 ? 41.125 28.281 -20.281 1 35.88 816 GLN B N 1
ATOM 13131 C CA . GLN B 1 816 ? 41.875 27.281 -19.562 1 35.88 816 GLN B CA 1
ATOM 13132 C C . GLN B 1 816 ? 41.25 25.891 -19.703 1 35.88 816 GLN B C 1
ATOM 13134 O O . GLN B 1 816 ? 40.156 25.641 -19.234 1 35.88 816 GLN B O 1
ATOM 13139 N N . ASP B 1 817 ? 41.75 25.078 -20.734 1 34.12 817 ASP B N 1
ATOM 13140 C CA . ASP B 1 817 ? 41.5 23.875 -21.516 1 34.12 817 ASP B CA 1
ATOM 13141 C C . ASP B 1 817 ? 41 22.734 -20.641 1 34.12 817 ASP B C 1
ATOM 13143 O O . ASP B 1 817 ? 39.969 22.125 -20.922 1 34.12 817 ASP B O 1
ATOM 13147 N N . GLU B 1 818 ? 41.969 21.5 -20.609 1 37.19 818 GLU B N 1
ATOM 13148 C CA . GLU B 1 818 ? 42.125 20.062 -20.797 1 37.19 818 GLU B CA 1
ATOM 13149 C C . GLU B 1 818 ? 41.812 19.297 -19.5 1 37.19 818 GLU B C 1
ATOM 13151 O O . GLU B 1 818 ? 41.406 18.141 -19.547 1 37.19 818 GLU B O 1
ATOM 13156 N N . HIS B 1 819 ? 42.312 19.688 -18.375 1 35.31 819 HIS B N 1
ATOM 13157 C CA . HIS B 1 819 ? 42.5 18.688 -17.328 1 35.31 819 HIS B CA 1
ATOM 13158 C C . HIS B 1 819 ? 41.219 18.516 -16.516 1 35.31 819 HIS B C 1
ATOM 13160 O O . HIS B 1 819 ? 41.156 17.688 -15.609 1 35.31 819 HIS B O 1
ATOM 13166 N N . ALA B 1 820 ? 40.375 19.375 -16.562 1 37.66 820 ALA B N 1
ATOM 13167 C CA . ALA B 1 820 ? 39.281 19.312 -15.586 1 37.66 820 ALA B CA 1
ATOM 13168 C C . ALA B 1 820 ? 38.312 18.188 -15.93 1 37.66 820 ALA B C 1
ATOM 13170 O O . ALA B 1 820 ? 37.375 17.906 -15.164 1 37.66 820 ALA B O 1
ATOM 13171 N N . ASN B 1 821 ? 38.156 17.812 -17.266 1 36.12 821 ASN B N 1
ATOM 13172 C CA . ASN B 1 821 ? 37.094 16.875 -17.625 1 36.12 821 ASN B CA 1
ATOM 13173 C C . ASN B 1 821 ? 37.469 15.438 -17.297 1 36.12 821 ASN B C 1
ATOM 13175 O O . ASN B 1 821 ? 36.781 14.5 -17.672 1 36.12 821 ASN B O 1
ATOM 13179 N N . GLU B 1 822 ? 38.781 15.109 -17.141 1 34.44 822 GLU B N 1
ATOM 13180 C CA . GLU B 1 822 ? 39.031 13.672 -17.219 1 34.44 822 GLU B CA 1
ATOM 13181 C C . GLU B 1 822 ? 38.188 12.914 -16.172 1 34.44 822 GLU B C 1
ATOM 13183 O O . GLU B 1 822 ? 37.75 11.789 -16.422 1 34.44 822 GLU B O 1
ATOM 13188 N N . GLY B 1 823 ? 38.469 13.133 -14.812 1 34.03 823 GLY B N 1
ATOM 13189 C CA . GLY B 1 823 ? 38.375 12.016 -13.891 1 34.03 823 GLY B CA 1
ATOM 13190 C C . GLY B 1 823 ? 36.938 11.727 -13.477 1 34.03 823 GLY B C 1
ATOM 13191 O O . GLY B 1 823 ? 36.656 10.695 -12.867 1 34.03 823 GLY B O 1
ATOM 13192 N N . GLU B 1 824 ? 36.188 12.789 -13.219 1 38.44 824 GLU B N 1
ATOM 13193 C CA . GLU B 1 824 ? 35.031 12.344 -12.438 1 38.44 824 GLU B CA 1
ATOM 13194 C C . GLU B 1 824 ? 33.906 11.836 -13.352 1 38.44 824 GLU B C 1
ATOM 13196 O O . GLU B 1 824 ? 32.844 12.453 -13.438 1 38.44 824 GLU B O 1
ATOM 13201 N N . ASP B 1 825 ? 34.156 11.406 -14.492 1 35.94 825 ASP B N 1
ATOM 13202 C CA . ASP B 1 825 ? 33.156 11.047 -15.477 1 35.94 825 ASP B CA 1
ATOM 13203 C C . ASP B 1 825 ? 32.25 9.922 -14.961 1 35.94 825 ASP B C 1
ATOM 13205 O O . ASP B 1 825 ? 31.484 9.336 -15.727 1 35.94 825 ASP B O 1
ATOM 13209 N N . GLU B 1 826 ? 32.688 9.266 -13.922 1 38 826 GLU B N 1
ATOM 13210 C CA . GLU B 1 826 ? 31.703 8.219 -13.695 1 38 826 GLU B CA 1
ATOM 13211 C C . GLU B 1 826 ? 30.391 8.805 -13.18 1 38 826 GLU B C 1
ATOM 13213 O O . GLU B 1 826 ? 30.391 9.602 -12.234 1 38 826 GLU B O 1
ATOM 13218 N N . GLU B 1 827 ? 29.453 8.914 -14.008 1 37.59 827 GLU B N 1
ATOM 13219 C CA . GLU B 1 827 ? 28.078 9.281 -13.656 1 37.59 827 GLU B CA 1
ATOM 13220 C C . GLU B 1 827 ? 27.703 8.734 -12.281 1 37.59 827 GLU B C 1
ATOM 13222 O O . GLU B 1 827 ? 27.875 7.543 -12.008 1 37.59 827 GLU B O 1
ATOM 13227 N N . PRO B 1 828 ? 27.609 9.617 -11.289 1 37.19 828 PRO B N 1
ATOM 13228 C CA . PRO B 1 828 ? 27.203 9.133 -9.969 1 37.19 828 PRO B CA 1
ATOM 13229 C C . PRO B 1 828 ? 25.922 8.312 -10.008 1 37.19 828 PRO B C 1
ATOM 13231 O O . PRO B 1 828 ? 24.984 8.656 -10.742 1 37.19 828 PRO B O 1
ATOM 13234 N N . ARG B 1 829 ? 25.812 7.07 -9.828 1 37.91 829 ARG B N 1
ATOM 13235 C CA . ARG B 1 829 ? 24.625 6.258 -9.672 1 37.91 829 ARG B CA 1
ATOM 13236 C C . ARG B 1 829 ? 23.922 6.559 -8.352 1 37.91 829 ARG B C 1
ATOM 13238 O O . ARG B 1 829 ? 24.516 6.402 -7.281 1 37.91 829 ARG B O 1
ATOM 13245 N N . SER B 1 830 ? 23.094 7.527 -8.43 1 32.41 830 SER B N 1
ATOM 13246 C CA . SER B 1 830 ? 22.266 7.758 -7.25 1 32.41 830 SER B CA 1
ATOM 13247 C C . SER B 1 830 ? 21.547 6.48 -6.82 1 32.41 830 SER B C 1
ATOM 13249 O O . SER B 1 830 ? 20.828 5.875 -7.609 1 32.41 830 SER B O 1
ATOM 13251 N N . SER B 1 831 ? 22.094 5.711 -6.066 1 33.84 831 SER B N 1
ATOM 13252 C CA . SER B 1 831 ? 21.312 4.617 -5.492 1 33.84 831 SER B CA 1
ATOM 13253 C C . SER B 1 831 ? 20.125 5.145 -4.691 1 33.84 831 SER B C 1
ATOM 13255 O O . SER B 1 831 ? 20.297 5.715 -3.613 1 33.84 831 SER B O 1
ATOM 13257 N N . ASP B 1 832 ? 19.219 5.582 -5.324 1 29.7 832 ASP B N 1
ATOM 13258 C CA . ASP B 1 832 ? 18.031 6.09 -4.645 1 29.7 832 ASP B CA 1
ATOM 13259 C C . ASP B 1 832 ? 17.469 5.059 -3.67 1 29.7 832 ASP B C 1
ATOM 13261 O O . ASP B 1 832 ? 17.484 3.857 -3.955 1 29.7 832 ASP B O 1
ATOM 13265 N N . MET B 1 833 ? 17.297 5.523 -2.363 1 30.81 833 MET B N 1
ATOM 13266 C CA . MET B 1 833 ? 16.656 4.875 -1.222 1 30.81 833 MET B CA 1
ATOM 13267 C C . MET B 1 833 ? 15.188 4.59 -1.509 1 30.81 833 MET B C 1
ATOM 13269 O O . MET B 1 833 ? 14.492 5.426 -2.094 1 30.81 833 MET B O 1
#

pLDDT: mean 86.41, std 13.93, range [29.7, 98.25]

Solvent-accessible surface area (backbone atoms only — not comparable to full-atom values): 88044 Å² total; per-residue (Å²): 124,73,76,83,48,67,75,60,51,52,50,46,52,52,48,53,51,57,34,58,30,86,92,65,65,47,50,75,66,55,42,56,47,45,58,77,58,47,80,53,85,69,43,52,70,75,52,61,44,44,24,34,92,89,24,31,65,65,44,52,50,42,52,52,51,50,50,58,54,24,52,73,32,72,66,17,38,54,53,48,51,51,49,49,39,53,52,49,27,54,51,54,58,70,35,55,65,58,78,50,52,60,83,81,11,44,21,71,54,37,80,70,52,58,75,65,61,75,36,73,67,44,48,51,51,54,51,47,46,43,41,66,69,30,33,34,68,62,34,49,32,44,46,54,51,52,70,39,90,69,35,59,50,56,72,55,63,57,74,70,53,67,55,67,80,77,61,72,76,43,73,54,66,67,77,62,91,65,47,73,47,74,46,68,72,72,93,37,75,66,53,52,51,49,41,54,50,50,30,36,53,49,51,50,44,21,52,45,23,59,47,35,70,45,43,28,58,64,17,45,52,35,18,43,26,41,50,42,59,25,44,35,57,66,57,45,49,37,37,26,58,54,32,57,20,35,50,66,60,49,25,50,40,28,36,39,37,43,22,53,49,48,48,51,47,45,22,48,53,47,56,70,41,60,82,42,47,46,42,59,33,37,40,44,44,71,45,78,45,79,34,54,44,78,37,74,59,57,39,71,43,80,43,76,44,54,20,25,36,40,33,38,38,51,74,56,69,73,60,54,72,74,42,54,65,83,38,36,24,40,66,42,50,53,54,33,29,58,48,49,75,77,53,81,82,55,71,70,78,46,48,75,48,75,70,50,46,51,49,50,51,46,36,53,47,4,55,49,31,36,50,39,48,74,52,43,32,41,52,73,41,69,87,79,28,68,47,55,63,58,79,87,75,38,69,53,79,53,49,56,68,54,71,46,62,38,57,45,34,92,28,30,36,80,33,35,69,24,36,53,50,43,52,54,49,51,42,59,57,35,64,48,52,72,66,63,60,54,69,21,20,33,46,31,36,22,44,63,57,41,45,51,20,45,52,51,36,30,61,74,24,46,84,50,88,48,60,72,65,29,50,73,34,54,45,73,40,74,21,53,42,54,49,48,44,54,54,44,50,45,53,47,60,73,43,28,59,48,89,90,38,82,82,46,85,20,48,37,52,54,30,46,34,52,71,41,74,62,63,65,43,67,82,69,53,38,55,67,44,41,53,37,48,45,40,49,52,45,50,50,50,51,49,48,47,49,24,52,73,68,70,44,61,88,51,84,78,78,74,66,64,43,80,40,55,27,69,57,51,40,48,52,42,51,51,42,38,52,63,54,66,31,73,64,29,47,53,55,31,61,70,37,84,18,43,50,26,25,43,46,40,51,49,50,54,56,40,48,50,50,44,45,41,55,50,22,43,25,54,29,21,50,41,55,33,48,54,45,50,31,48,46,28,29,21,29,57,49,45,74,91,38,68,65,50,37,24,51,44,42,32,50,50,41,42,54,71,65,48,39,46,70,41,32,18,50,51,57,52,52,63,43,45,48,9,80,81,27,42,78,63,48,24,40,30,53,52,46,54,50,50,41,50,49,45,44,50,52,49,45,48,64,29,46,30,44,36,50,44,69,61,48,45,27,54,29,43,41,44,35,46,69,58,35,54,51,32,40,54,46,51,48,41,73,62,61,29,41,86,39,82,45,91,76,78,63,53,84,49,65,65,28,53,48,38,33,43,50,49,44,60,75,67,38,49,73,33,62,62,62,70,86,80,84,72,84,70,80,74,67,82,59,35,55,63,50,2,47,53,47,48,51,55,37,50,71,34,64,68,49,32,43,62,41,55,37,59,87,52,46,67,79,58,83,78,81,72,78,78,81,71,65,77,80,64,67,74,72,77,68,75,78,113,124,77,77,84,50,67,74,60,51,52,50,45,52,52,47,53,51,57,35,59,30,86,93,67,65,47,49,74,67,56,43,55,47,44,58,75,54,48,80,54,83,68,43,51,70,75,53,60,44,43,24,34,90,90,25,32,66,64,44,52,50,42,54,52,51,50,51,57,53,24,52,72,32,72,67,17,37,55,53,47,51,52,49,48,38,52,53,48,29,53,51,53,61,70,34,53,65,59,79,50,52,59,84,80,10,45,21,71,54,37,81,71,51,58,76,66,62,76,36,73,67,43,48,50,50,53,49,47,46,44,40,67,70,30,35,33,67,62,35,50,32,44,45,54,49,53,70,38,91,69,32,61,53,55,73,56,67,56,74,66,55,65,61,80,70,81,61,73,74,44,74,55,66,69,76,61,90,65,50,71,46,74,46,68,71,72,95,37,74,66,52,52,52,50,40,53,49,50,31,35,53,50,51,50,44,20,53,44,22,60,44,33,72,44,43,28,57,64,17,46,50,35,19,43,25,41,50,42,60,25,46,34,57,68,57,46,51,38,38,26,58,51,31,59,19,35,49,67,49,48,26,48,32,28,36,40,36,42,22,53,50,47,48,52,48,46,23,48,51,48,56,71,42,59,82,42,47,45,42,59,33,36,41,42,46,72,45,80,46,79,33,55,44,78,37,74,59,59,39,72,41,82,43,76,44,56,21,25,37,39,32,38,37,51,73,56,69,72,60,54,72,73,43,53,65,82,38,35,23,40,66,42,48,53,55,33,30,60,48,50,75,77,52,82,81,55,72,70,79,46,47,76,48,75,70,50,47,53,50,50,51,46,36,54,48,4,54,48,32,34,50,38,47,74,54,43,31,39,49,72,41,69,87,80,28,69,48,56,61,57,79,88,73,37,68,51,78,50,51,56,68,52,72,46,61,37,58,45,36,92,29,30,36,80,34,35,67,24,35,55,50,44,52,53,49,50,41,60,56,35,63,50,52,74,64,63,59,53,68,22,21,33,43,30,36,22,43,64,58,42,46,51,21,46,52,50,37,29,62,72,26,44,83,48,88,46,59,74,67,29,49,74,33,53,47,71,41,73,21,54,41,55,50,48,43,54,53,44,51,44,52,47,59,73,43,27,59,48,87,91,38,83,83,45,86,17,50,36,53,54,30,45,33,51,71,41,76,61,63,67,45,67,82,74,55,40,54,68,42,45,54,38,47,45,41,48,52,43,50,51,50,51,48,46,48,49,25,51,74,68,70,46,61,88,51,84,79,81,73,64,65,42,80,40,55,28,69,56,51,41,49,52,41,50,50,41,38,54,64,56,68,32,73,64,31,46,54,57,29,61,71,36,86,16,42,50,27,26,44,46,38,50,47,49,52,56,40,47,49,51,44,46,41,53,51,22,41,25,53,29,20,50,40,55,32,49,55,45,49,29,49,47,27,29,22,29,56,48,45,74,92,38,70,65,50,37,24,52,43,43,33,50,52,42,42,54,73,65,48,40,46,68,42,32,18,49,52,57,52,53,64,43,46,47,8,80,80,28,42,78,62,48,24,40,29,52,53,46,54,49,50,41,51,49,45,45,52,52,48,45,47,63,29,45,30,42,35,49,45,69,59,48,45,27,54,28,43,41,44,34,45,67,57,34,54,50,32,40,53,47,50,48,42,74,62,60,30,40,85,38,80,46,89,75,80,61,55,84,50,66,65,29,52,47,39,34,43,50,50,44,59,75,66,37,49,71,33,61,64,62,68,84,76,80,69,82,68,80,75,67,80,58,34,57,64,50,3,48,54,48,48,51,56,37,50,71,34,64,70,47,32,44,62,43,54,37,56,86,52,46,72,76,59,86,77,81,81,74,77,82,70,64,76,79,64,67,75,71,74,70,76,76,115

InterPro domains:
  IPR046496 Domain of unknown function DUF6589 [PF20231] (345-744)

Radius of gyration: 41.82 Å; Cα contacts (8 Å, |Δi|>4): 2647; chains: 2; bounding box: 137×96×96 Å

Nearest PDB structures (foldseek):
  8udk-assembly1_C  TM=3.650E-01  e=2.904E+00  Homo sapiens
  3ica-assembly1_A  TM=3.842E-01  e=4.676E+00  Porphyromonas gingivalis
  8g5p-assembly1_C  TM=2.975E-01  e=4.478E+00  Homo sapiens
  5iuy-assembly1_A  TM=9.178E-02  e=1.803E+00  Pseudomonas aeruginosa PAO1
  4k7r-assembly1_A  TM=8.404E-02  e=3.766E+00  Escherichia coli K-12

Sequence (1666 aa):
MATNHPVVDEKVLQVCKHLNSLPTKITPKVFISRFLQSGHSDLPLLRGHWAGDKGINTTMELVETLRSVINKTSVGRSAWNAFIQAEAIKILIKQEPPRGNYPQGGFHSSSTVGEDFFTPEAKEEHERRLTEEHMPFLFGMLMGMLDRDGCKTTVAEEEEVPLPCGVSATEDGPDEVGDMFYEVEPSSEAQSHQRLHRIATTVTSMLAFARNRRQNGLQLHNSVRFFSTGISERVQEYLNYIGLSSARTTGMAALETLAYKSADTLKMIMDTHKNLPMAPSICIDNIDIEQRVHQSSVGVRSNTFRGTWGYIHIPDKKLIQTLDLSEINLLAYTEALKTVASMEIKPRMFLPTESEEEIELKVWKSQIAKVLYEYIAVPNNKSTAVQMVPPVVDQISHEAPELHMLKLIDASDNSAEGVGQVFRVIIEQSGLTVKEFFSRFQPMDGDLGTVQNFNCLRGQRSPSSVPQNRLDNILFQLGASHTLWNVASTIFTHHFGQPSDMSNCGAWQHLEALGFPSEKAIQKKDFTLMVNQMERIFEAMVLYFLRVVMNTNSHEWTGQRTQIPTIQFNAIVEECYTRFFSTQARSEAASLKCPKFSNTLLQLHDFSTVVEAKRSMRSGDVGRLLLIWKKWSLMAQALPGITNYSSYLPRTVLLLTVISPPSMAKFLKHNLLFSPTGRPNHFVAKDQWLEVQNYWLKFLFNRSGNGTNIDRLRDLISPNIFLLQRMFHSLKEDCGAKLVRQSHKNCLPANSIMTFTQMANNRDIISQYSNSEGQDIKKIDNTYTLGIKKMKKTLSQQRNEIVKFKKHLLHINTNQDEHANEGEDEEPRSSDMMATNHPVVDEKVLQVCKHLNSLPTKITPKVFISRFLQSGHSDLPLLRGHWAGDKGINTTMELVETLRSVINKTSVGRSAWNAFIQAEAIKILIKQEPPRGNYPQGGFHSSSTVGEDFFTPEAKEEHERRLTEEHMPFLFGMLMGMLDRDGCKTTVAEEEEVPLPCGVSATEDGPDEVGDMFYEVEPSSEAQSHQRLHRIATTVTSMLAFARNRRQNGLQLHNSVRFFSTGISERVQEYLNYIGLSSARTTGMAALETLAYKSADTLKMIMDTHKNLPMAPSICIDNIDIEQRVHQSSVGVRSNTFRGTWGYIHIPDKKLIQTLDLSEINLLAYTEALKTVASMEIKPRMFLPTESEEEIELKVWKSQIAKVLYEYIAVPNNKSTAVQMVPPVVDQISHEAPELHMLKLIDASDNSAEGVGQVFRVIIEQSGLTVKEFFSRFQPMDGDLGTVQNFNCLRGQRSPSSVPQNRLDNILFQLGASHTLWNVASTIFTHHFGQPSDMSNCGAWQHLEALGFPSEKAIQKKDFTLMVNQMERIFEAMVLYFLRVVMNTNSHEWTGQRTQIPTIQFNAIVEECYTRFFSTQARSEAASLKCPKFSNTLLQLHDFSTVVEAKRSMRSGDVGRLLLIWKKWSLMAQALPGITNYSSYLPRTVLLLTVISPPSMAKFLKHNLLFSPTGRPNHFVAKDQWLEVQNYWLKFLFNRSGNGTNIDRLRDLISPNIFLLQRMFHSLKEDCGAKLVRQSHKNCLPANSIMTFTQMANNRDIISQYSNSEGQDIKKIDNTYTLGIKKMKKTLSQQRNEIVKFKKHLLHINTNQDEHANEGEDEEPRSSDM

Organism: NCBI:txid56615